Protein AF-0000000084580977 (afdb_homodimer)

Radius of gyration: 38.9 Å; Cα contacts (8 Å, |Δi|>4): 2762; chains: 2; bounding box: 95×117×101 Å

Sequence (1628 aa):
MAHKAIRLEIDEFVAHFLKAPGPSSTDTPPTLSFNPFKDIANAAEMLESTISALFVEAVNKHDLAPGLKMALSEKCADKGDSEGQKIDAAFFRPGLVPTDGRPHWRDQMVPVEFKAHDVANDPYDDRQPGTVDAYAQTRKQVRGQIIHYAEKIFEYQHRTSLIFLIVIGRRFRLSRWDRSGTLVTRAVDYVEHPQILCEALWYMGRLSDKALGLDPTAHRVLPGSAEHTRMLRASVAPDETPDLEHQEASLDALPAADAVFAYVRAMFKDSLDVNFPWYRLEVPHEGRMHSFLVGKRVFCAPGMAGRGTRGFVALDAEASPVRFVWLKDAWRTNYMFVAKEGDVLQELNRAEVPYVPTLVCHGDLPGQDTETPTWWERKNPLSTLHPTVPSLAPPALSSGSSSRTLVNLPSRSSHSAKRSAFEMEDSEGGNRRDDCPLRRHKHYRIVVKEVGMKLVNFQDGQQLLQIIADCICAHAEAVTKANIMHRDISGGNILILPKAVVDSDDPKPISLRWTGLLVDWELSKPLKGEAGEPRPRQPERTGTWHFMSAAVLNNHGKLLEISDELESFFHVTLYYAVRYLRSNCTNVGGFIEDYFDTYTVENGMYRCGWQKSSTVSGGVLRVDTDGTPLRFGSRLDKFFEKALQWFKAHYAVQTYQRAQASKATAKTPDLDPKQSQPIRRKISGWGKYQRLSETADADSDSDEHMSPSAEELLPPPSAAHVKDAAKLTTHDSMLRHLVKMIRVQEWPRDRVSGDNVPKNYVPKNPIGPPPITFAPSNKRARTEALEHGLAFASVGCAFFSEPPRTPPRRGTIVMAHKAIRLEIDEFVAHFLKAPGPSSTDTPPTLSFNPFKDIANAAEMLESTISALFVEAVNKHDLAPGLKMALSEKCADKGDSEGQKIDAAFFRPGLVPTDGRPHWRDQMVPVEFKAHDVANDPYDDRQPGTVDAYAQTRKQVRGQIIHYAEKIFEYQHRTSLIFLIVIGRRFRLSRWDRSGTLVTRAVDYVEHPQILCEALWYMGRLSDKALGLDPTAHRVLPGSAEHTRMLRASVAPDETPDLEHQEASLDALPAADAVFAYVRAMFKDSLDVNFPWYRLEVPHEGRMHSFLVGKRVFCAPGMAGRGTRGFVALDAEASPVRFVWLKDAWRTNYMFVAKEGDVLQELNRAEVPYVPTLVCHGDLPGQDTETPTWWERKNPLSTLHPTVPSLAPPALSSGSSSRTLVNLPSRSSHSAKRSAFEMEDSEGGNRRDDCPLRRHKHYRIVVKEVGMKLVNFQDGQQLLQIIADCICAHAEAVTKANIMHRDISGGNILILPKAVVDSDDPKPISLRWTGLLVDWELSKPLKGEAGEPRPRQPERTGTWHFMSAAVLNNHGKLLEISDELESFFHVTLYYAVRYLRSNCTNVGGFIEDYFDTYTVENGMYRCGWQKSSTVSGGVLRVDTDGTPLRFGSRLDKFFEKALQWFKAHYAVQTYQRAQASKATAKTPDLDPKQSQPIRRKISGWGKYQRLSETADADSDSDEHMSPSAEELLPPPSAAHVKDAAKLTTHDSMLRHLVKMIRVQEWPRDRVSGDNVPKNYVPKNPIGPPPITFAPSNKRARTEALEHGLAFASVGCAFFSEPPRTPPRRGTIV

Organism: Pycnoporus cinnabarinus (NCBI:txid5643)

InterPro domains:
  IPR008266 Tyrosine-protein kinase, active site [PS00109] (484-496)
  IPR011009 Protein kinase-like domain superfamily [SSF56112] (445-581)
  IPR040976 Fungal-type protein kinase [PF17667] (136-575)

Solvent-accessible surface area (backbone atoms only — not comparable to full-atom values): 92284 Å² total; per-residue (Å²): 115,82,75,49,63,41,82,37,52,61,67,58,47,39,58,69,65,32,47,69,91,53,86,77,62,74,68,68,71,80,80,76,92,67,65,78,44,60,89,45,68,63,23,84,81,41,54,46,68,55,49,52,51,53,50,46,48,35,37,53,73,65,55,36,23,46,68,41,35,60,40,61,4,59,83,34,42,32,74,86,46,87,70,53,61,49,53,40,30,28,29,13,47,71,93,59,58,64,86,81,37,34,53,47,56,67,54,50,58,30,48,30,44,69,38,33,50,54,75,67,48,34,35,55,36,86,80,52,85,90,49,36,70,34,80,52,68,60,9,26,28,43,40,30,50,53,49,49,52,53,31,46,36,52,69,50,34,67,57,63,31,38,45,36,41,39,35,30,42,49,25,34,32,47,29,39,36,34,42,36,21,30,39,32,32,55,78,40,49,37,57,86,41,39,65,61,50,43,44,49,34,35,36,49,20,64,48,51,61,56,67,46,14,40,33,84,55,51,39,77,46,49,89,84,36,71,68,38,50,48,52,58,52,64,43,47,74,49,86,92,58,64,54,38,79,68,67,70,42,81,36,94,65,81,74,60,94,73,62,45,43,43,67,58,40,49,52,39,39,63,19,62,41,86,73,42,60,32,31,38,37,58,35,36,36,96,93,39,78,41,53,31,38,32,42,38,64,65,41,69,50,80,60,53,34,47,40,54,40,30,32,27,57,22,38,40,67,82,47,83,70,83,40,68,28,26,34,39,39,29,28,41,76,61,55,89,90,59,66,53,40,54,61,50,33,45,51,38,51,76,58,62,36,56,38,47,61,46,68,72,45,31,33,65,46,85,91,42,58,50,56,49,47,58,52,48,47,66,76,54,64,80,76,78,76,75,72,80,77,71,86,76,72,86,75,81,81,74,85,81,78,82,76,79,79,80,77,76,82,74,84,80,76,77,80,69,78,75,75,76,78,76,71,75,71,76,58,82,84,67,82,78,60,71,72,56,90,47,59,51,32,31,34,30,35,39,31,27,49,61,74,64,39,50,50,86,70,52,56,30,55,58,55,46,53,50,24,51,47,35,29,50,48,20,49,44,38,27,37,73,67,63,40,34,40,52,73,47,55,38,62,90,30,34,26,36,35,66,39,78,41,76,36,89,90,42,96,65,32,31,30,35,35,73,34,20,29,40,49,77,53,55,69,37,44,65,59,86,64,92,78,74,80,84,60,84,78,65,92,61,88,77,54,47,74,58,16,52,24,54,66,46,38,61,30,79,83,55,78,86,46,60,47,40,53,52,43,8,50,51,39,37,53,49,51,52,44,60,36,28,32,57,53,77,56,83,55,36,52,47,38,50,40,46,43,38,54,40,59,39,63,56,96,91,36,72,26,38,14,49,47,42,30,48,23,38,52,65,35,50,60,54,54,53,67,75,63,47,68,58,45,48,60,40,61,64,44,58,52,52,48,52,53,21,49,28,37,17,21,34,43,46,46,49,42,39,52,51,54,54,53,49,58,73,64,52,71,70,71,78,67,77,81,71,77,83,74,70,74,78,64,75,90,76,78,50,66,79,60,58,60,50,58,71,65,61,59,68,65,70,71,72,79,62,76,77,64,63,59,83,68,69,64,71,73,76,66,52,72,67,28,55,55,36,26,56,43,38,69,50,59,59,53,59,53,48,52,48,51,60,54,46,64,51,66,82,64,63,77,34,48,50,81,52,71,55,42,59,84,72,48,61,70,90,58,78,75,52,78,69,64,78,78,56,39,85,76,73,82,74,81,83,70,78,85,76,82,84,84,70,62,81,76,70,81,64,62,50,80,75,66,73,68,80,72,73,75,76,54,76,75,83,76,131,114,84,75,48,65,43,81,38,54,61,67,57,47,38,59,69,66,31,47,71,93,52,86,79,61,73,69,67,71,80,80,76,91,66,65,75,42,61,89,44,68,65,23,86,80,39,54,46,69,54,50,49,51,53,50,46,48,35,37,55,73,64,53,36,22,47,71,41,35,63,39,60,4,59,83,34,43,32,74,85,46,80,60,54,62,49,52,40,29,30,28,13,47,70,94,60,57,65,86,80,37,34,53,47,57,70,54,50,56,29,49,30,45,69,38,30,50,54,74,68,48,35,35,54,35,86,80,51,85,90,47,37,71,35,80,52,68,61,9,26,32,43,39,24,50,52,49,48,52,54,32,47,35,53,69,51,35,66,56,64,32,39,47,37,41,39,34,30,41,49,25,34,31,49,30,41,36,33,42,35,19,31,39,31,32,56,78,40,48,37,57,85,42,38,63,62,53,43,43,49,32,35,37,50,19,65,48,50,63,56,67,45,13,40,32,84,54,51,39,77,46,50,88,85,36,71,67,37,50,49,53,58,53,63,45,46,74,48,87,90,58,66,55,37,80,68,67,68,41,79,36,94,64,82,75,60,93,74,63,45,44,43,67,57,41,49,53,40,39,64,17,63,40,85,76,43,58,31,30,38,37,58,34,34,35,95,92,38,80,41,50,29,38,34,43,38,65,61,38,70,51,79,60,51,34,47,40,54,39,30,31,27,58,22,39,40,67,81,48,83,68,82,39,69,27,25,35,40,40,29,29,40,76,59,54,89,91,60,64,52,39,56,60,51,33,46,51,38,52,74,56,62,37,56,39,47,62,46,68,70,46,30,32,64,46,84,93,43,57,49,56,48,47,61,52,50,47,67,76,54,64,80,76,78,75,74,73,79,76,71,86,75,69,86,74,75,81,71,83,72,81,82,73,78,78,78,76,77,80,78,79,78,81,73,82,73,77,77,74,77,78,76,71,74,72,77,61,82,84,66,82,80,63,74,68,54,91,48,58,52,32,30,34,31,34,38,30,26,50,62,75,62,40,53,49,85,70,51,57,30,55,58,55,46,52,49,24,50,47,35,29,50,48,22,49,43,38,28,37,72,65,63,38,34,40,52,73,46,56,38,60,88,29,34,25,34,34,66,41,80,41,75,36,88,90,41,95,65,32,30,28,34,37,72,33,20,29,39,50,76,53,54,69,38,43,65,59,85,64,93,78,72,79,84,61,85,79,65,92,61,87,77,54,46,74,59,16,53,24,54,67,45,38,60,32,79,82,57,78,85,48,60,46,40,54,52,43,9,50,51,40,38,50,48,52,52,43,60,36,28,29,55,53,76,57,83,54,35,52,47,39,51,40,45,44,38,56,40,59,39,62,54,95,90,38,71,26,38,13,47,48,42,30,49,24,39,52,64,34,50,60,54,54,52,68,74,62,48,68,58,44,48,61,41,61,64,44,57,53,51,48,52,52,21,48,28,39,17,19,34,43,47,47,50,42,40,51,50,55,53,52,48,58,73,64,51,70,71,71,79,68,78,80,69,76,84,75,69,73,79,64,75,89,75,78,48,68,79,59,58,61,50,57,70,66,59,59,69,66,69,71,72,79,63,75,74,66,61,59,82,67,70,66,71,73,75,66,51,71,66,28,54,57,36,26,56,43,38,69,50,60,60,55,58,52,49,52,48,52,60,54,47,62,51,67,81,63,64,76,34,49,49,81,51,73,53,42,58,79,62,47,63,75,90,58,81,77,52,78,71,64,78,78,56,25,83,76,68,82,61,80,84,67,81,77,79,78,85,87,68,61,82,76,70,84,55,76,44,78,67,78,67,74,78,72,73,74,76,55,75,80,83,75,132

Structure (mmCIF, N/CA/C/O backbone):
data_AF-0000000084580977-model_v1
#
loop_
_entity.id
_entity.type
_entity.pdbx_description
1 polymer 'Fungal-type protein kinase domain-containing protein'
#
loop_
_atom_site.group_PDB
_atom_site.id
_atom_site.type_symbol
_atom_site.label_atom_id
_atom_site.label_alt_id
_atom_site.label_comp_id
_atom_site.label_asym_id
_atom_site.label_entity_id
_atom_site.label_seq_id
_atom_site.pdbx_PDB_ins_code
_atom_site.Cartn_x
_atom_site.Cartn_y
_atom_site.Cartn_z
_atom_site.occupancy
_atom_site.B_iso_or_equiv
_atom_site.auth_seq_id
_atom_site.auth_comp_id
_atom_site.auth_asym_id
_atom_site.auth_atom_id
_atom_site.pdbx_PDB_model_num
ATOM 1 N N . MET A 1 1 ? -3.449 -11.32 -15.469 1 40.97 1 MET A N 1
ATOM 2 C CA . MET A 1 1 ? -4.027 -10.492 -16.531 1 40.97 1 MET A CA 1
ATOM 3 C C . MET A 1 1 ? -5.48 -10.148 -16.219 1 40.97 1 MET A C 1
ATOM 5 O O . MET A 1 1 ? -6.215 -10.977 -15.664 1 40.97 1 MET A O 1
ATOM 9 N N . ALA A 1 2 ? -5.762 -8.938 -16.359 1 54.66 2 ALA A N 1
ATOM 10 C CA . ALA A 1 2 ? -7.137 -8.5 -16.141 1 54.66 2 ALA A CA 1
ATOM 11 C C . ALA A 1 2 ? -8.086 -9.141 -17.141 1 54.66 2 ALA A C 1
ATOM 13 O O . ALA A 1 2 ? -7.77 -9.242 -18.328 1 54.66 2 ALA A O 1
ATOM 14 N N . HIS A 1 3 ? -9 -9.891 -16.672 1 72.69 3 HIS A N 1
ATOM 15 C CA . HIS A 1 3 ? -10.031 -10.508 -17.484 1 72.69 3 HIS A CA 1
ATOM 16 C C . HIS A 1 3 ? -10.867 -9.461 -18.203 1 72.69 3 HIS A C 1
ATOM 18 O O . HIS A 1 3 ? -11.273 -8.461 -17.609 1 72.69 3 HIS A O 1
ATOM 24 N N . LYS A 1 4 ? -10.82 -9.539 -19.594 1 80.12 4 LYS A N 1
ATOM 25 C CA . LYS A 1 4 ? -11.562 -8.586 -20.406 1 80.12 4 LYS A CA 1
ATOM 26 C C . LYS A 1 4 ? -12.758 -9.25 -21.078 1 80.12 4 LYS A C 1
ATOM 28 O O . LYS A 1 4 ? -12.664 -10.383 -21.562 1 80.12 4 LYS A O 1
ATOM 33 N N . ALA A 1 5 ? -13.875 -8.484 -21.062 1 89.56 5 ALA A N 1
ATOM 34 C CA . ALA A 1 5 ? -15.102 -8.992 -21.672 1 89.56 5 ALA A CA 1
ATOM 35 C C . ALA A 1 5 ? -15.43 -8.25 -22.969 1 89.56 5 ALA A C 1
ATOM 37 O O . ALA A 1 5 ? -15.18 -7.047 -23.078 1 89.56 5 ALA A O 1
ATOM 38 N N . ILE A 1 6 ? -15.906 -9.031 -23.938 1 91 6 ILE A N 1
ATOM 39 C CA . ILE A 1 6 ? -16.375 -8.492 -25.219 1 91 6 ILE A CA 1
ATOM 40 C C . ILE A 1 6 ? -17.875 -8.711 -25.344 1 91 6 ILE A C 1
ATOM 42 O O . ILE A 1 6 ? -18.375 -9.797 -25.062 1 91 6 ILE A O 1
ATOM 46 N N . ARG A 1 7 ? -18.547 -7.711 -25.828 1 92.5 7 ARG A N 1
ATOM 47 C CA . ARG A 1 7 ? -20 -7.77 -25.938 1 92.5 7 ARG A CA 1
ATOM 48 C C . ARG A 1 7 ? -20.438 -8.438 -27.234 1 92.5 7 ARG A C 1
ATOM 50 O O . ARG A 1 7 ? -19.875 -8.164 -28.297 1 92.5 7 ARG A O 1
ATOM 57 N N . LEU A 1 8 ? -21.422 -9.336 -27.078 1 92.62 8 LEU A N 1
ATOM 58 C CA . LEU A 1 8 ? -22.094 -9.93 -28.219 1 92.62 8 LEU A CA 1
ATOM 59 C C . LEU A 1 8 ? -23.609 -9.734 -28.109 1 92.62 8 LEU A C 1
ATOM 61 O O . LEU A 1 8 ? -24.156 -9.641 -27 1 92.62 8 LEU A O 1
ATOM 65 N N . GLU A 1 9 ? -24.188 -9.609 -29.297 1 91.5 9 GLU A N 1
ATOM 66 C CA . GLU A 1 9 ? -25.641 -9.68 -29.312 1 91.5 9 GLU A CA 1
ATOM 67 C C . GLU A 1 9 ? -26.125 -11.109 -29.094 1 91.5 9 GLU A C 1
ATOM 69 O O . GLU A 1 9 ? -25.453 -12.062 -29.484 1 91.5 9 GLU A O 1
ATOM 74 N N . ILE A 1 10 ? -27.281 -11.227 -28.531 1 93.75 10 ILE A N 1
ATOM 75 C CA . ILE A 1 10 ? -27.812 -12.539 -28.172 1 93.75 10 ILE A CA 1
ATOM 76 C C . ILE A 1 10 ? -27.969 -13.398 -29.422 1 93.75 10 ILE A C 1
ATOM 78 O O . ILE A 1 10 ? -27.703 -14.602 -29.391 1 93.75 10 ILE A O 1
ATOM 82 N N . ASP A 1 11 ? -28.344 -12.789 -30.531 1 91.62 11 ASP A N 1
ATOM 83 C CA . ASP A 1 11 ? -28.547 -13.547 -31.766 1 91.62 11 ASP A CA 1
ATOM 84 C C . ASP A 1 11 ? -27.203 -14.055 -32.312 1 91.62 11 ASP A C 1
ATOM 86 O O . ASP A 1 11 ? -27.125 -15.172 -32.812 1 91.62 11 ASP A O 1
ATOM 90 N N . GLU A 1 12 ? -26.25 -13.234 -32.188 1 92.56 12 GLU A N 1
ATOM 91 C CA . GLU A 1 12 ? -24.906 -13.633 -32.594 1 92.56 12 GLU A CA 1
ATOM 92 C C . GLU A 1 12 ? -24.375 -14.781 -31.75 1 92.56 12 GLU A C 1
ATOM 94 O O . GLU A 1 12 ? -23.797 -15.734 -32.281 1 92.56 12 GLU A O 1
ATOM 99 N N . PHE A 1 13 ? -24.625 -14.68 -30.516 1 95.69 13 PHE A N 1
ATOM 100 C CA . PHE A 1 13 ? -24.172 -15.703 -29.578 1 95.69 13 PHE A CA 1
ATOM 101 C C . PHE A 1 13 ? -24.844 -17.047 -29.891 1 95.69 13 PHE A C 1
ATOM 103 O O . PHE A 1 13 ? -24.156 -18.062 -29.984 1 95.69 13 PHE A O 1
ATOM 110 N N . VAL A 1 14 ? -26.141 -17 -30.078 1 94.31 14 VAL A N 1
ATOM 111 C CA . VAL A 1 14 ? -26.906 -18.219 -30.344 1 94.31 14 VAL A CA 1
ATOM 112 C C . VAL A 1 14 ? -26.5 -18.812 -31.703 1 94.31 14 VAL A C 1
ATOM 114 O O . VAL A 1 14 ? -26.25 -20.016 -31.812 1 94.31 14 VAL A O 1
ATOM 117 N N . ALA A 1 15 ? -26.281 -18 -32.656 1 92 15 ALA A N 1
ATOM 118 C CA . ALA A 1 15 ? -25.969 -18.453 -34.031 1 92 15 ALA A CA 1
ATOM 119 C C . ALA A 1 15 ? -24.594 -19.109 -34.094 1 92 15 ALA A C 1
ATOM 121 O O . ALA A 1 15 ? -24.391 -20.094 -34.781 1 92 15 ALA A O 1
ATOM 122 N N . HIS A 1 16 ? -23.719 -18.656 -33.281 1 92.94 16 HIS A N 1
ATOM 123 C CA . HIS A 1 16 ? -22.328 -19.094 -33.469 1 92.94 16 HIS A CA 1
ATOM 124 C C . HIS A 1 16 ? -21.953 -20.156 -32.438 1 92.94 16 HIS A C 1
ATOM 126 O O . HIS A 1 16 ? -21.141 -21.047 -32.719 1 92.94 16 HIS A O 1
ATOM 132 N N . PHE A 1 17 ? -22.531 -20.125 -31.297 1 94.81 17 PHE A N 1
ATOM 133 C CA . PHE A 1 17 ? -22.031 -21 -30.234 1 94.81 17 PHE A CA 1
ATOM 134 C C . PHE A 1 17 ? -23.078 -22.031 -29.828 1 94.81 17 PHE A C 1
ATOM 136 O O . PHE A 1 17 ? -22.75 -23.047 -29.219 1 94.81 17 PHE A O 1
ATOM 143 N N . LEU A 1 18 ? -24.328 -21.719 -30.141 1 94.44 18 LEU A N 1
ATOM 144 C CA . LEU A 1 18 ? -25.344 -22.656 -29.688 1 94.44 18 LEU A CA 1
ATOM 145 C C . LEU A 1 18 ? -25.938 -23.438 -30.844 1 94.44 18 LEU A C 1
ATOM 147 O O . LEU A 1 18 ? -26.266 -24.625 -30.719 1 94.44 18 LEU A O 1
ATOM 151 N N . LYS A 1 19 ? -26 -22.781 -32 1 86.81 19 LYS A N 1
ATOM 152 C CA . LYS A 1 19 ? -26.562 -23.469 -33.156 1 86.81 19 LYS A CA 1
ATOM 153 C C . LYS A 1 19 ? -25.516 -24.375 -33.844 1 86.81 19 LYS A C 1
ATOM 155 O O . LYS A 1 19 ? -24.422 -23.922 -34.156 1 86.81 19 LYS A O 1
ATOM 160 N N . ALA A 1 20 ? -25.469 -25.672 -33.625 1 67.31 20 ALA A N 1
ATOM 161 C CA . ALA A 1 20 ? -24.547 -26.625 -34.188 1 67.31 20 ALA A CA 1
ATOM 162 C C . ALA A 1 20 ? -24.625 -26.609 -35.719 1 67.31 20 ALA A C 1
ATOM 164 O O . ALA A 1 20 ? -25.703 -26.453 -36.281 1 67.31 20 ALA A O 1
ATOM 165 N N . PRO A 1 21 ? -23.438 -26.422 -36.531 1 56.69 21 PRO A N 1
ATOM 166 C CA . PRO A 1 21 ? -23.484 -26.375 -38 1 56.69 21 PRO A CA 1
ATOM 167 C C . PRO A 1 21 ? -24.031 -27.656 -38.594 1 56.69 21 PRO A C 1
ATOM 169 O O . PRO A 1 21 ? -24.281 -27.719 -39.812 1 56.69 21 PRO A O 1
ATOM 172 N N . GLY A 1 22 ? -24.672 -28.672 -38 1 50.97 22 GLY A N 1
ATOM 173 C CA . GLY A 1 22 ? -24.906 -29.953 -38.656 1 50.97 22 GLY A CA 1
ATOM 174 C C . GLY A 1 22 ? -26.234 -30 -39.406 1 50.97 22 GLY A C 1
ATOM 175 O O . GLY A 1 22 ? -27.047 -29.078 -39.281 1 50.97 22 GLY A O 1
ATOM 176 N N . PRO A 1 23 ? -26.344 -31.062 -40.219 1 46.5 23 PRO A N 1
ATOM 177 C CA . PRO A 1 23 ? -27.453 -31.281 -41.156 1 46.5 23 PRO A CA 1
ATOM 178 C C . PRO A 1 23 ? -28.828 -31.141 -40.5 1 46.5 23 PRO A C 1
ATOM 180 O O . PRO A 1 23 ? -29.828 -30.953 -41.219 1 46.5 23 PRO A O 1
ATOM 183 N N . SER A 1 24 ? -29 -31.766 -39.344 1 44.66 24 SER A N 1
ATOM 184 C CA . SER A 1 24 ? -30.375 -31.828 -38.844 1 44.66 24 SER A CA 1
ATOM 185 C C . SER A 1 24 ? -30.844 -30.469 -38.375 1 44.66 24 SER A C 1
ATOM 187 O O . SER A 1 24 ? -31.234 -30.312 -37.219 1 44.66 24 SER A O 1
ATOM 189 N N . SER A 1 25 ? -30.297 -29.484 -38.719 1 48.97 25 SER A N 1
ATOM 190 C CA . SER A 1 25 ? -30.625 -28.062 -38.531 1 48.97 25 SER A CA 1
ATOM 191 C C . SER A 1 25 ? -32.125 -27.828 -38.75 1 48.97 25 SER A C 1
ATOM 193 O O . SER A 1 25 ? -32.562 -26.688 -38.75 1 48.97 25 SER A O 1
ATOM 195 N N . THR A 1 26 ? -32.688 -28.828 -39.156 1 52.69 26 THR A N 1
ATOM 196 C CA . THR A 1 26 ? -34.094 -28.594 -39.531 1 52.69 26 THR A CA 1
ATOM 197 C C . THR A 1 26 ? -34.969 -28.438 -38.281 1 52.69 26 THR A C 1
ATOM 199 O O . THR A 1 26 ? -36.125 -28.109 -38.406 1 52.69 26 THR A O 1
ATOM 202 N N . ASP A 1 27 ? -34.312 -28.797 -37.156 1 65.31 27 ASP A N 1
ATOM 203 C CA . ASP A 1 27 ? -35.25 -28.734 -36 1 65.31 27 ASP A CA 1
ATOM 204 C C . ASP A 1 27 ? -35.344 -27.328 -35.469 1 65.31 27 ASP A C 1
ATOM 206 O O . ASP A 1 27 ? -34.312 -26.688 -35.188 1 65.31 27 ASP A O 1
ATOM 210 N N . THR A 1 28 ? -36.375 -26.75 -35.688 1 77.12 28 THR A N 1
ATOM 211 C CA . THR A 1 28 ? -36.688 -25.438 -35.156 1 77.12 28 THR A CA 1
ATOM 212 C C . THR A 1 28 ? -37.25 -25.531 -33.719 1 77.12 28 THR A C 1
ATOM 214 O O . THR A 1 28 ? -38 -26.453 -33.406 1 77.12 28 THR A O 1
ATOM 217 N N . PRO A 1 29 ? -36.688 -24.656 -32.812 1 84.31 29 PRO A N 1
ATOM 218 C CA . PRO A 1 29 ? -37.25 -24.625 -31.453 1 84.31 29 PRO A CA 1
ATOM 219 C C . PRO A 1 29 ? -38.75 -24.469 -31.422 1 84.31 29 PRO A C 1
ATOM 221 O O . PRO A 1 29 ? -39.344 -23.844 -32.312 1 84.31 29 PRO A O 1
ATOM 224 N N . PRO A 1 30 ? -39.281 -25.109 -30.484 1 81.5 30 PRO A N 1
ATOM 225 C CA . PRO A 1 30 ? -40.75 -25 -30.391 1 81.5 30 PRO A CA 1
ATOM 226 C C . PRO A 1 30 ? -41.188 -23.578 -30.047 1 81.5 30 PRO A C 1
ATOM 228 O O . PRO A 1 30 ? -40.469 -22.844 -29.375 1 81.5 30 PRO A O 1
ATOM 231 N N . THR A 1 31 ? -42.312 -23.172 -30.688 1 83.12 31 THR A N 1
ATOM 232 C CA . THR A 1 31 ? -42.906 -21.891 -30.328 1 83.12 31 THR A CA 1
ATOM 233 C C . THR A 1 31 ? -43.656 -22.016 -29 1 83.12 31 THR A C 1
ATOM 235 O O . THR A 1 31 ? -44.375 -23 -28.766 1 83.12 31 THR A O 1
ATOM 238 N N . LEU A 1 32 ? -43.406 -21.062 -28.125 1 84.56 32 LEU A N 1
ATOM 239 C CA . LEU A 1 32 ? -44 -21.125 -26.781 1 84.56 32 LEU A CA 1
ATOM 240 C C . LEU A 1 32 ? -45.469 -20.781 -26.828 1 84.56 32 LEU A C 1
ATOM 242 O O . LEU A 1 32 ? -45.875 -19.828 -27.484 1 84.56 32 LEU A O 1
ATOM 246 N N . SER A 1 33 ? -46.312 -21.562 -26.297 1 85.69 33 SER A N 1
ATOM 247 C CA . SER A 1 33 ? -47.75 -21.281 -26.172 1 85.69 33 SER A CA 1
ATOM 248 C C . SER A 1 33 ? -48.062 -20.5 -24.891 1 85.69 33 SER A C 1
ATOM 250 O O . SER A 1 33 ? -49.125 -19.922 -24.75 1 85.69 33 SER A O 1
ATOM 252 N N . PHE A 1 34 ? -47.094 -20.516 -23.906 1 89.62 34 PHE A N 1
ATOM 253 C CA . PHE A 1 34 ? -47.219 -19.781 -22.656 1 89.62 34 PHE A CA 1
ATOM 254 C C . PHE A 1 34 ? -45.844 -19.312 -22.172 1 89.62 34 PHE A C 1
ATOM 256 O O . PHE A 1 34 ? -44.812 -19.688 -22.734 1 89.62 34 PHE A O 1
ATOM 263 N N . ASN A 1 35 ? -45.938 -18.453 -21.203 1 93.5 35 ASN A N 1
ATOM 264 C CA . ASN A 1 35 ? -44.719 -17.984 -20.594 1 93.5 35 ASN A CA 1
ATOM 265 C C . ASN A 1 35 ? -44.281 -18.859 -19.406 1 93.5 35 ASN A C 1
ATOM 267 O O . ASN A 1 35 ? -44.906 -18.781 -18.328 1 93.5 35 ASN A O 1
ATOM 271 N N . PRO A 1 36 ? -43.25 -19.625 -19.531 1 94.44 36 PRO A N 1
ATOM 272 C CA . PRO A 1 36 ? -42.844 -20.516 -18.453 1 94.44 36 PRO A CA 1
ATOM 273 C C . PRO A 1 36 ? -42.312 -19.766 -17.219 1 94.44 36 PRO A C 1
ATOM 275 O O . PRO A 1 36 ? -42.219 -20.328 -16.141 1 94.44 36 PRO A O 1
ATOM 278 N N . PHE A 1 37 ? -42.031 -18.469 -17.375 1 95.25 37 PHE A N 1
ATOM 279 C CA . PHE A 1 37 ? -41.406 -17.719 -16.297 1 95.25 37 PHE A CA 1
ATOM 280 C C . PHE A 1 37 ? -42.344 -16.672 -15.727 1 95.25 37 PHE A C 1
ATOM 282 O O . PHE A 1 37 ? -41.906 -15.688 -15.133 1 95.25 37 PHE A O 1
ATOM 289 N N . LYS A 1 38 ? -43.562 -16.828 -15.906 1 93.38 38 LYS A N 1
ATOM 290 C CA . LYS A 1 38 ? -44.562 -15.867 -15.469 1 93.38 38 LYS A CA 1
ATOM 291 C C . LYS A 1 38 ? -44.469 -15.641 -13.961 1 93.38 38 LYS A C 1
ATOM 293 O O . LYS A 1 38 ? -44.75 -14.531 -13.477 1 93.38 38 LYS A O 1
ATOM 298 N N . ASP A 1 39 ? -44.094 -16.641 -13.203 1 91.38 39 ASP A N 1
ATOM 299 C CA . ASP A 1 39 ? -44.062 -16.562 -11.75 1 91.38 39 ASP A CA 1
ATOM 300 C C . ASP A 1 39 ? -42.906 -15.719 -11.258 1 91.38 39 ASP A C 1
ATOM 302 O O . ASP A 1 39 ? -42.844 -15.367 -10.078 1 91.38 39 ASP A O 1
ATOM 306 N N . ILE A 1 40 ? -42 -15.359 -12.141 1 92.44 40 ILE A N 1
ATOM 307 C CA . ILE A 1 40 ? -40.812 -14.57 -11.773 1 92.44 40 ILE A CA 1
ATOM 308 C C . ILE A 1 40 ? -41.062 -13.109 -12.172 1 92.44 40 ILE A C 1
ATOM 310 O O . ILE A 1 40 ? -40.125 -12.297 -12.109 1 92.44 40 ILE A O 1
ATOM 314 N N . ALA A 1 41 ? -42.188 -12.711 -12.531 1 90.19 41 ALA A N 1
ATOM 315 C CA . ALA A 1 41 ? -42.531 -11.375 -13.031 1 90.19 41 ALA A CA 1
ATOM 316 C C . ALA A 1 41 ? -42.219 -10.312 -11.969 1 90.19 41 ALA A C 1
ATOM 318 O O . ALA A 1 41 ? -41.781 -9.211 -12.297 1 90.19 41 ALA A O 1
ATOM 319 N N . ASN A 1 42 ? -42.406 -10.656 -10.75 1 85.56 42 ASN A N 1
ATOM 320 C CA . ASN A 1 42 ? -42.156 -9.719 -9.664 1 85.56 42 ASN A CA 1
ATOM 321 C C . ASN A 1 42 ? -40.812 -10.008 -8.984 1 85.56 42 ASN A C 1
ATOM 323 O O . ASN A 1 42 ? -40.719 -10.07 -7.758 1 85.56 42 ASN A O 1
ATOM 327 N N . ALA A 1 43 ? -39.812 -10.188 -9.727 1 85.56 43 ALA A N 1
ATOM 328 C CA . ALA A 1 43 ? -38.5 -10.586 -9.25 1 85.56 43 ALA A CA 1
ATOM 329 C C . ALA A 1 43 ? -37.906 -9.523 -8.32 1 85.56 43 ALA A C 1
ATOM 331 O O . ALA A 1 43 ? -37.156 -9.844 -7.402 1 85.56 43 ALA A O 1
ATOM 332 N N . ALA A 1 44 ? -38.156 -8.258 -8.57 1 77.69 44 ALA A N 1
ATOM 333 C CA . ALA A 1 44 ? -37.594 -7.145 -7.797 1 77.69 44 ALA A CA 1
ATOM 334 C C . ALA A 1 44 ? -37.906 -7.297 -6.312 1 77.69 44 ALA A C 1
ATOM 336 O O . ALA A 1 44 ? -37.188 -6.805 -5.457 1 77.69 44 ALA A O 1
ATOM 337 N N . GLU A 1 45 ? -38.938 -7.98 -6.031 1 72.31 45 GLU A N 1
ATOM 338 C CA . GLU A 1 45 ? -39.406 -8.133 -4.652 1 72.31 45 GLU A CA 1
ATOM 339 C C . GLU A 1 45 ? -39.094 -9.523 -4.117 1 72.31 45 GLU A C 1
ATOM 341 O O . GLU A 1 45 ? -39.469 -9.867 -2.998 1 72.31 45 GLU A O 1
ATOM 346 N N . MET A 1 46 ? -38.438 -10.25 -4.902 1 78.75 46 MET A N 1
ATOM 347 C CA . MET A 1 46 ? -38.188 -11.641 -4.523 1 78.75 46 MET A CA 1
ATOM 348 C C . MET A 1 46 ? -36.75 -11.805 -4.008 1 78.75 46 MET A C 1
ATOM 350 O O . MET A 1 46 ? -35.875 -11.031 -4.371 1 78.75 46 MET A O 1
ATOM 354 N N . LEU A 1 47 ? -36.594 -12.805 -3.102 1 77.38 47 LEU A N 1
ATOM 355 C CA . LEU A 1 47 ? -35.281 -13.227 -2.701 1 77.38 47 LEU A CA 1
ATOM 356 C C . LEU A 1 47 ? -34.562 -13.969 -3.834 1 77.38 47 LEU A C 1
ATOM 358 O O . LEU A 1 47 ? -35.219 -14.586 -4.676 1 77.38 47 LEU A O 1
ATOM 362 N N . GLU A 1 48 ? -33.281 -13.883 -3.855 1 86.06 48 GLU A N 1
ATOM 363 C CA . GLU A 1 48 ? -32.469 -14.594 -4.844 1 86.06 48 GLU A CA 1
ATOM 364 C C . GLU A 1 48 ? -32.812 -16.078 -4.855 1 86.06 48 GLU A C 1
ATOM 366 O O . GLU A 1 48 ? -32.938 -16.688 -5.922 1 86.06 48 GLU A O 1
ATOM 371 N N . SER A 1 49 ? -33.062 -16.656 -3.676 1 86.06 49 SER A N 1
ATOM 372 C CA . SER A 1 49 ? -33.344 -18.078 -3.559 1 86.06 49 SER A CA 1
ATOM 373 C C . SER A 1 49 ? -34.688 -18.438 -4.148 1 86.06 49 SER A C 1
ATOM 375 O O . SER A 1 49 ? -34.875 -19.531 -4.684 1 86.06 49 SER A O 1
ATOM 377 N N . THR A 1 50 ? -35.562 -17.5 -4.086 1 87.62 50 THR A N 1
ATOM 378 C CA . THR A 1 50 ? -36.906 -17.719 -4.668 1 87.62 50 THR A CA 1
ATOM 379 C C . THR A 1 50 ? -36.812 -17.688 -6.191 1 87.62 50 THR A C 1
ATOM 381 O O . THR A 1 50 ? -37.438 -18.516 -6.867 1 87.62 50 THR A O 1
ATOM 384 N N . ILE A 1 51 ? -36.094 -16.828 -6.691 1 90.25 51 ILE A N 1
ATOM 385 C CA . ILE A 1 51 ? -35.938 -16.688 -8.133 1 90.25 51 ILE A CA 1
ATOM 386 C C . ILE A 1 51 ? -35.281 -17.938 -8.703 1 90.25 51 ILE A C 1
ATOM 388 O O . ILE A 1 51 ? -35.75 -18.516 -9.695 1 90.25 51 ILE A O 1
ATOM 392 N N . SER A 1 52 ? -34.188 -18.391 -8.086 1 94.31 52 SER A N 1
ATOM 393 C CA . SER A 1 52 ? -33.469 -19.547 -8.578 1 94.31 52 SER A CA 1
ATOM 394 C C . SER A 1 52 ? -34.344 -20.797 -8.523 1 94.31 52 SER A C 1
ATOM 396 O O . SER A 1 52 ? -34.344 -21.609 -9.461 1 94.31 52 SER A O 1
ATOM 398 N N . ALA A 1 53 ? -35.125 -20.922 -7.492 1 92.38 53 ALA A N 1
ATOM 399 C CA . ALA A 1 53 ? -36 -22.078 -7.355 1 92.38 53 ALA A CA 1
ATOM 400 C C . ALA A 1 53 ? -37.094 -22.094 -8.438 1 92.38 53 ALA A C 1
ATOM 402 O O . ALA A 1 53 ? -37.312 -23.125 -9.07 1 92.38 53 ALA A O 1
ATOM 403 N N . LEU A 1 54 ? -37.719 -20.984 -8.656 1 94.31 54 LEU A N 1
ATOM 404 C CA . LEU A 1 54 ? -38.75 -20.875 -9.656 1 94.31 54 LEU A CA 1
ATOM 405 C C . LEU A 1 54 ? -38.188 -21.094 -11.062 1 94.31 54 LEU A C 1
ATOM 407 O O . LEU A 1 54 ? -38.812 -21.75 -11.898 1 94.31 54 LEU A O 1
ATOM 411 N N . PHE A 1 55 ? -37.062 -20.562 -11.281 1 96.31 55 PHE A N 1
ATOM 412 C CA . PHE A 1 55 ? -36.406 -20.688 -12.578 1 96.31 55 PHE A CA 1
ATOM 413 C C . PHE A 1 55 ? -36.062 -22.141 -12.875 1 96.31 55 PHE A C 1
ATOM 415 O O . PHE A 1 55 ? -36.375 -22.656 -13.953 1 96.31 55 PHE A O 1
ATOM 422 N N . VAL A 1 56 ? -35.375 -22.875 -11.969 1 96.25 56 VAL A N 1
ATOM 423 C CA . VAL A 1 56 ? -34.969 -24.266 -12.133 1 96.25 56 VAL A CA 1
ATOM 424 C C . VAL A 1 56 ? -36.188 -25.141 -12.328 1 96.25 56 VAL A C 1
ATOM 426 O O . VAL A 1 56 ? -36.188 -26.047 -13.172 1 96.25 56 VAL A O 1
ATOM 429 N N . GLU A 1 57 ? -37.188 -24.812 -11.586 1 95.44 57 GLU A N 1
ATOM 430 C CA . GLU A 1 57 ? -38.438 -25.578 -11.719 1 95.44 57 GLU A CA 1
ATOM 431 C C . GLU A 1 57 ? -39.031 -25.391 -13.109 1 95.44 57 GLU A C 1
ATOM 433 O O . GLU A 1 57 ? -39.469 -26.359 -13.734 1 95.44 57 GLU A O 1
ATOM 438 N N . ALA A 1 58 ? -39.062 -24.219 -13.539 1 96.38 58 ALA A N 1
ATOM 439 C CA . ALA A 1 58 ? -39.625 -23.938 -14.852 1 96.38 58 ALA A CA 1
ATOM 440 C C . ALA A 1 58 ? -38.844 -24.656 -15.953 1 96.38 58 ALA A C 1
ATOM 442 O O . ALA A 1 58 ? -39.438 -25.281 -16.828 1 96.38 58 ALA A O 1
ATOM 443 N N . VAL A 1 59 ? -37.531 -24.641 -15.93 1 96.94 59 VAL A N 1
ATOM 444 C CA . VAL A 1 59 ? -36.688 -25.234 -16.953 1 96.94 59 VAL A CA 1
ATOM 445 C C . VAL A 1 59 ? -36.875 -26.75 -16.969 1 96.94 59 VAL A C 1
ATOM 447 O O . VAL A 1 59 ? -37.031 -27.344 -18.031 1 96.94 59 VAL A O 1
ATOM 450 N N . ASN A 1 60 ? -36.844 -27.375 -15.797 1 96 60 ASN A N 1
ATOM 451 C CA . ASN A 1 60 ? -36.969 -28.828 -15.703 1 96 60 ASN A CA 1
ATOM 452 C C . ASN A 1 60 ? -38.375 -29.297 -16.031 1 96 60 ASN A C 1
ATOM 454 O O . ASN A 1 60 ? -38.531 -30.281 -16.766 1 96 60 ASN A O 1
ATOM 458 N N . LYS A 1 61 ? -39.344 -28.578 -15.508 1 94.75 61 LYS A N 1
ATOM 459 C CA . LYS A 1 61 ? -40.75 -28.969 -15.695 1 94.75 61 LYS A CA 1
ATOM 460 C C . LYS A 1 61 ? -41.125 -28.938 -17.172 1 94.75 61 LYS A C 1
ATOM 462 O O . LYS A 1 61 ? -41.812 -29.844 -17.656 1 94.75 61 LYS A O 1
ATOM 467 N N . HIS A 1 62 ? -40.688 -27.953 -17.828 1 94.12 62 HIS A N 1
ATOM 468 C CA . HIS A 1 62 ? -41.094 -27.781 -19.219 1 94.12 62 HIS A CA 1
ATOM 469 C C . HIS A 1 62 ? -40.031 -28.281 -20.188 1 94.12 62 HIS A C 1
ATOM 471 O O . HIS A 1 62 ? -40.125 -28.047 -21.391 1 94.12 62 HIS A O 1
ATOM 477 N N . ASP A 1 63 ? -39 -28.906 -19.672 1 94 63 ASP A N 1
ATOM 478 C CA . ASP A 1 63 ? -37.906 -29.469 -20.453 1 94 63 ASP A CA 1
ATOM 479 C C . ASP A 1 63 ? -37.406 -28.469 -21.484 1 94 63 ASP A C 1
ATOM 481 O O . ASP A 1 63 ? -37.344 -28.766 -22.688 1 94 63 ASP A O 1
ATOM 485 N N . LEU A 1 64 ? -37.062 -27.266 -20.984 1 95.31 64 LEU A N 1
ATOM 486 C CA . LEU A 1 64 ? -36.656 -26.156 -21.859 1 95.31 64 LEU A CA 1
ATOM 487 C C . LEU A 1 64 ? -35.25 -26.406 -22.422 1 95.31 64 LEU A C 1
ATOM 489 O O . LEU A 1 64 ? -34.875 -25.781 -23.422 1 95.31 64 LEU A O 1
ATOM 493 N N . ALA A 1 65 ? -34.406 -27.219 -21.859 1 96.25 65 ALA A N 1
ATOM 494 C CA . ALA A 1 65 ? -33.094 -27.609 -22.344 1 96.25 65 ALA A CA 1
ATOM 495 C C . ALA A 1 65 ? -33 -29.125 -22.531 1 96.25 65 ALA A C 1
ATOM 497 O O . ALA A 1 65 ? -32.438 -29.828 -21.688 1 96.25 65 ALA A O 1
ATOM 498 N N . PRO A 1 66 ? -33.406 -29.5 -23.719 1 93.06 66 PRO A N 1
ATOM 499 C CA . PRO A 1 66 ? -33.406 -30.953 -23.906 1 93.06 66 PRO A CA 1
ATOM 500 C C . PRO A 1 66 ? -32 -31.547 -23.812 1 93.06 66 PRO A C 1
ATOM 502 O O . PRO A 1 66 ? -31.047 -31.016 -24.406 1 93.06 66 PRO A O 1
ATOM 505 N N . GLY A 1 67 ? -31.781 -32.5 -23.094 1 94.56 67 GLY A N 1
ATOM 506 C CA . GLY A 1 67 ? -30.516 -33.156 -22.906 1 94.56 67 GLY A CA 1
ATOM 507 C C . GLY A 1 67 ? -29.766 -32.719 -21.672 1 94.56 67 GLY A C 1
ATOM 508 O O . GLY A 1 67 ? -28.719 -33.281 -21.328 1 94.56 67 GLY A O 1
ATOM 509 N N . LEU A 1 68 ? -30.266 -31.625 -21.078 1 97.5 68 LEU A N 1
ATOM 510 C CA . LEU A 1 68 ? -29.688 -31.125 -19.828 1 97.5 68 LEU A CA 1
ATOM 511 C C . LEU A 1 68 ? -30.766 -30.938 -18.766 1 97.5 68 LEU A C 1
ATOM 513 O O . LEU A 1 68 ? -31.953 -30.75 -19.094 1 97.5 68 LEU A O 1
ATOM 517 N N . LYS A 1 69 ? -30.375 -31.062 -17.578 1 97.62 69 LYS A N 1
ATOM 518 C CA . LYS A 1 69 ? -31.219 -30.766 -16.422 1 97.62 69 LYS A CA 1
ATOM 519 C C . LYS A 1 69 ? -30.516 -29.844 -15.438 1 97.62 69 LYS A C 1
ATOM 521 O O . LYS A 1 69 ? -29.281 -29.781 -15.391 1 97.62 69 LYS A O 1
ATOM 526 N N . MET A 1 70 ? -31.328 -29.125 -14.695 1 97.38 70 MET A N 1
ATOM 527 C CA . MET A 1 70 ? -30.75 -28.172 -13.758 1 97.38 70 MET A CA 1
ATOM 528 C C . MET A 1 70 ? -30.875 -28.672 -12.32 1 97.38 70 MET A C 1
ATOM 530 O O . MET A 1 70 ? -31.812 -29.391 -11.992 1 97.38 70 MET A O 1
ATOM 534 N N . ALA A 1 71 ? -29.938 -28.297 -11.516 1 96.44 71 ALA A N 1
ATOM 535 C CA . ALA A 1 71 ? -29.984 -28.547 -10.078 1 96.44 71 ALA A CA 1
ATOM 536 C C . ALA A 1 71 ? -29.469 -27.344 -9.297 1 96.44 71 ALA A C 1
ATOM 538 O O . ALA A 1 71 ? -28.547 -26.656 -9.734 1 96.44 71 ALA A O 1
ATOM 539 N N . LEU A 1 72 ? -30.094 -27.094 -8.141 1 94.06 72 LEU A N 1
ATOM 540 C CA . LEU A 1 72 ? -29.672 -26.031 -7.238 1 94.06 72 LEU A CA 1
ATOM 541 C C . LEU A 1 72 ? -28.516 -26.484 -6.355 1 94.06 72 LEU A C 1
ATOM 543 O O . LEU A 1 72 ? -28.406 -27.672 -6.023 1 94.06 72 LEU A O 1
ATOM 547 N N . SER A 1 73 ? -27.625 -25.578 -6.012 1 90.31 73 SER A N 1
ATOM 548 C CA . SER A 1 73 ? -26.484 -25.922 -5.164 1 90.31 73 SER A CA 1
ATOM 549 C C . SER A 1 73 ? -26.031 -24.734 -4.324 1 90.31 73 SER A C 1
ATOM 551 O O . SER A 1 73 ? -24.844 -24.547 -4.098 1 90.31 73 SER A O 1
ATOM 553 N N . GLU A 1 74 ? -26.844 -23.875 -3.803 1 83.56 74 GLU A N 1
ATOM 554 C CA . GLU A 1 74 ? -26.516 -22.594 -3.174 1 83.56 74 GLU A CA 1
ATOM 555 C C . GLU A 1 74 ? -26.203 -22.781 -1.689 1 83.56 74 GLU A C 1
ATOM 557 O O . GLU A 1 74 ? -25.625 -21.891 -1.054 1 83.56 74 GLU A O 1
ATOM 562 N N . LYS A 1 75 ? -26.406 -23.906 -1.171 1 75.31 75 LYS A N 1
ATOM 563 C CA . LYS A 1 75 ? -26.406 -23.984 0.287 1 75.31 75 LYS A CA 1
ATOM 564 C C . LYS A 1 75 ? -25.109 -24.625 0.798 1 75.31 75 LYS A C 1
ATOM 566 O O . LYS A 1 75 ? -24.672 -24.344 1.916 1 75.31 75 LYS A O 1
ATOM 571 N N . CYS A 1 76 ? -24.531 -25.578 0.016 1 79.88 76 CYS A N 1
ATOM 572 C CA . CYS A 1 76 ? -23.344 -26.297 0.48 1 79.88 76 CYS A CA 1
ATOM 573 C C . CYS A 1 76 ? -22.234 -26.234 -0.556 1 79.88 76 CYS A C 1
ATOM 575 O O . CYS A 1 76 ? -22.5 -26.266 -1.76 1 79.88 76 CYS A O 1
ATOM 577 N N . ALA A 1 77 ? -21.016 -26.188 0.014 1 86.31 77 ALA A N 1
ATOM 578 C CA . ALA A 1 77 ? -19.875 -26.297 -0.876 1 86.31 77 ALA A CA 1
ATOM 579 C C . ALA A 1 77 ? -19.672 -27.734 -1.355 1 86.31 77 ALA A C 1
ATOM 581 O O . ALA A 1 77 ? -20.219 -28.672 -0.763 1 86.31 77 ALA A O 1
ATOM 582 N N . ASP A 1 78 ? -19.016 -27.891 -2.451 1 89.5 78 ASP A N 1
ATOM 583 C CA . ASP A 1 78 ? -18.734 -29.219 -2.977 1 89.5 78 ASP A CA 1
ATOM 584 C C . ASP A 1 78 ? -17.812 -30 -2.045 1 89.5 78 ASP A C 1
ATOM 586 O O . ASP A 1 78 ? -17.078 -29.391 -1.258 1 89.5 78 ASP A O 1
ATOM 590 N N . LYS A 1 79 ? -17.875 -31.234 -2.09 1 84.88 79 LYS A N 1
ATOM 591 C CA . LYS A 1 79 ? -16.984 -32.062 -1.279 1 84.88 79 LYS A CA 1
ATOM 592 C C . LYS A 1 79 ? -15.523 -31.875 -1.714 1 84.88 79 LYS A C 1
ATOM 594 O O . LYS A 1 79 ? -15.219 -31.922 -2.908 1 84.88 79 LYS A O 1
ATOM 599 N N . GLY A 1 80 ? -14.648 -31.562 -0.858 1 78.94 80 GLY A N 1
ATOM 600 C CA . GLY A 1 80 ? -13.242 -31.422 -1.178 1 78.94 80 GLY A CA 1
ATOM 601 C C . GLY A 1 80 ? -12.852 -30.016 -1.576 1 78.94 80 GLY A C 1
ATOM 602 O O . GLY A 1 80 ? -11.664 -29.719 -1.758 1 78.94 80 GLY A O 1
ATOM 603 N N . ASP A 1 81 ? -13.906 -29.188 -1.807 1 83.31 81 ASP A N 1
ATOM 604 C CA . ASP A 1 81 ? -13.633 -27.797 -2.141 1 83.31 81 ASP A CA 1
ATOM 605 C C . ASP A 1 81 ? -13.195 -27.016 -0.903 1 83.31 81 ASP A C 1
ATOM 607 O O . ASP A 1 81 ? -14.039 -26.594 -0.104 1 83.31 81 ASP A O 1
ATOM 611 N N . SER A 1 82 ? -11.938 -26.734 -0.757 1 74.62 82 SER A N 1
ATOM 612 C CA . SER A 1 82 ? -11.398 -26.078 0.427 1 74.62 82 SER A CA 1
ATOM 613 C C . SER A 1 82 ? -11.75 -24.594 0.44 1 74.62 82 SER A C 1
ATOM 615 O O . SER A 1 82 ? -11.734 -23.953 1.495 1 74.62 82 SER A O 1
ATOM 617 N N . GLU A 1 83 ? -12.195 -24.047 -0.673 1 78.25 83 GLU A N 1
ATOM 618 C CA . GLU A 1 83 ? -12.516 -22.625 -0.738 1 78.25 83 GLU A CA 1
ATOM 619 C C . GLU A 1 83 ? -13.961 -22.375 -0.328 1 78.25 83 GLU A C 1
ATOM 621 O O . GLU A 1 83 ? -14.336 -21.234 -0.04 1 78.25 83 GLU A O 1
ATOM 626 N N . GLY A 1 84 ? -14.805 -23.438 -0.428 1 81.38 84 GLY A N 1
ATOM 627 C CA . GLY A 1 84 ? -16.172 -23.344 0.066 1 81.38 84 GLY A CA 1
ATOM 628 C C . GLY A 1 84 ? -17.078 -22.562 -0.854 1 81.38 84 GLY A C 1
ATOM 629 O O . GLY A 1 84 ? -17.984 -21.859 -0.391 1 81.38 84 GLY A O 1
ATOM 630 N N . GLN A 1 85 ? -16.781 -22.625 -2.107 1 84.88 85 GLN A N 1
ATOM 631 C CA . GLN A 1 85 ? -17.578 -21.875 -3.068 1 84.88 85 GLN A CA 1
ATOM 632 C C . GLN A 1 85 ? -18.938 -22.531 -3.293 1 84.88 85 GLN A C 1
ATOM 634 O O . GLN A 1 85 ? -19.047 -23.75 -3.33 1 84.88 85 GLN A O 1
ATOM 639 N N . LYS A 1 86 ? -19.938 -21.672 -3.404 1 87.56 86 LYS A N 1
ATOM 640 C CA . LYS A 1 86 ? -21.328 -22.109 -3.527 1 87.56 86 LYS A CA 1
ATOM 641 C C . LYS A 1 86 ? -22.031 -21.438 -4.695 1 87.56 86 LYS A C 1
ATOM 643 O O . LYS A 1 86 ? -22.75 -20.453 -4.504 1 87.56 86 LYS A O 1
ATOM 648 N N . ILE A 1 87 ? -21.859 -22.031 -5.848 1 93.19 87 ILE A N 1
ATOM 649 C CA . ILE A 1 87 ? -22.594 -21.516 -6.992 1 93.19 87 ILE A CA 1
ATOM 650 C C . ILE A 1 87 ? -24.078 -21.844 -6.832 1 93.19 87 ILE A C 1
ATOM 652 O O . ILE A 1 87 ? -24.453 -22.781 -6.137 1 93.19 87 ILE A O 1
ATOM 656 N N . ASP A 1 88 ? -24.953 -21.047 -7.453 1 94 88 ASP A N 1
ATOM 657 C CA . ASP A 1 88 ? -26.391 -21.156 -7.191 1 94 88 ASP A CA 1
ATOM 658 C C . ASP A 1 88 ? -26.984 -22.391 -7.859 1 94 88 ASP A C 1
ATOM 660 O O . ASP A 1 88 ? -27.844 -23.062 -7.289 1 94 88 ASP A O 1
ATOM 664 N N . ALA A 1 89 ? -26.609 -22.672 -9.102 1 96.94 89 ALA A N 1
ATOM 665 C CA . ALA A 1 89 ? -27.156 -23.781 -9.875 1 96.94 89 ALA A CA 1
ATOM 666 C C . ALA A 1 89 ? -26.25 -24.141 -11.047 1 96.94 89 ALA A C 1
ATOM 668 O O . ALA A 1 89 ? -25.25 -23.469 -11.289 1 96.94 89 ALA A O 1
ATOM 669 N N . ALA A 1 90 ? -26.594 -25.25 -11.727 1 98.25 90 ALA A N 1
ATOM 670 C CA . ALA A 1 90 ? -25.891 -25.641 -12.945 1 98.25 90 ALA A CA 1
ATOM 671 C C . ALA A 1 90 ? -26.734 -26.594 -13.781 1 98.25 90 ALA A C 1
ATOM 673 O O . ALA A 1 90 ? -27.703 -27.156 -13.289 1 98.25 90 ALA A O 1
ATOM 674 N N . PHE A 1 91 ? -26.406 -26.625 -15.055 1 98.38 91 PHE A N 1
ATOM 675 C CA . PHE A 1 91 ? -26.938 -27.656 -15.93 1 98.38 91 PHE A CA 1
ATOM 676 C C . PHE A 1 91 ? -26.078 -28.906 -15.898 1 98.38 91 PHE A C 1
ATOM 678 O O . PHE A 1 91 ? -24.844 -28.828 -15.867 1 98.38 91 PHE A O 1
ATOM 685 N N . PHE A 1 92 ? -26.688 -30.078 -15.898 1 97.94 92 PHE A N 1
ATOM 686 C CA . PHE A 1 92 ? -26.031 -31.391 -15.906 1 97.94 92 PHE A CA 1
ATOM 687 C C . PHE A 1 92 ? -26.641 -32.281 -16.984 1 97.94 92 PHE A C 1
ATOM 689 O O . PHE A 1 92 ? -27.781 -32.094 -17.391 1 97.94 92 PHE A O 1
ATOM 696 N N . ARG A 1 93 ? -25.766 -33.156 -17.453 1 96.69 93 ARG A N 1
ATOM 697 C CA . ARG A 1 93 ? -26.391 -34.25 -18.203 1 96.69 93 ARG A CA 1
ATOM 698 C C . ARG A 1 93 ? -27.344 -35.062 -17.312 1 96.69 93 ARG A C 1
ATOM 700 O O . ARG A 1 93 ? -27.078 -35.25 -16.109 1 96.69 93 ARG A O 1
ATOM 707 N N . PRO A 1 94 ? -28.469 -35.562 -17.766 1 93.81 94 PRO A N 1
ATOM 708 C CA . PRO A 1 94 ? -29.516 -36.188 -16.938 1 93.81 94 PRO A CA 1
ATOM 709 C C . PRO A 1 94 ? -28.984 -37.281 -16.031 1 93.81 94 PRO A C 1
ATOM 711 O O . PRO A 1 94 ? -29.422 -37.438 -14.891 1 93.81 94 PRO A O 1
ATOM 714 N N . GLY A 1 95 ? -28.031 -38.031 -16.375 1 91.56 95 GLY A N 1
ATOM 715 C CA . GLY A 1 95 ? -27.516 -39.125 -15.562 1 91.56 95 GLY A CA 1
ATOM 716 C C . GLY A 1 95 ? -26.547 -38.625 -14.484 1 91.56 95 GLY A C 1
ATOM 717 O O . GLY A 1 95 ? -26.188 -39.406 -13.586 1 91.56 95 GLY A O 1
ATOM 718 N N . LEU A 1 96 ? -26.297 -37.344 -14.406 1 93.75 96 LEU A N 1
ATOM 719 C CA . LEU A 1 96 ? -25.281 -36.844 -13.484 1 93.75 96 LEU A CA 1
ATOM 720 C C . LEU A 1 96 ? -25.844 -35.719 -12.617 1 93.75 96 LEU A C 1
ATOM 722 O O . LEU A 1 96 ? -25.094 -35 -11.953 1 93.75 96 LEU A O 1
ATOM 726 N N . VAL A 1 97 ? -27.156 -35.5 -12.602 1 94.88 97 VAL A N 1
ATOM 727 C CA . VAL A 1 97 ? -27.781 -34.438 -11.812 1 94.88 97 VAL A CA 1
ATOM 728 C C . VAL A 1 97 ? -27.625 -34.719 -10.328 1 94.88 97 VAL A C 1
ATOM 730 O O . VAL A 1 97 ? -28.047 -35.781 -9.852 1 94.88 97 VAL A O 1
ATOM 733 N N . PRO A 1 98 ? -27.016 -33.875 -9.609 1 92.88 98 PRO A N 1
ATOM 734 C CA . PRO A 1 98 ? -26.844 -34.125 -8.18 1 92.88 98 PRO A CA 1
ATOM 735 C C . PRO A 1 98 ? -28.141 -34.062 -7.395 1 92.88 98 PRO A C 1
ATOM 737 O O . PRO A 1 98 ? -29.047 -33.312 -7.777 1 92.88 98 PRO A O 1
ATOM 740 N N . THR A 1 99 ? -28.141 -34.75 -6.309 1 89.12 99 THR A N 1
ATOM 741 C CA . THR A 1 99 ? -29.328 -34.75 -5.461 1 89.12 99 THR A CA 1
ATOM 742 C C . THR A 1 99 ? -29 -34.281 -4.051 1 89.12 99 THR A C 1
ATOM 744 O O . THR A 1 99 ? -29.875 -34.219 -3.188 1 89.12 99 THR A O 1
ATOM 747 N N . ASP A 1 100 ? -27.797 -33.906 -3.809 1 87.88 100 ASP A N 1
ATOM 748 C CA . ASP A 1 100 ? -27.375 -33.625 -2.445 1 87.88 100 ASP A CA 1
ATOM 749 C C . ASP A 1 100 ? -27.281 -32.094 -2.232 1 87.88 100 ASP A C 1
ATOM 751 O O . ASP A 1 100 ? -26.812 -31.656 -1.182 1 87.88 100 ASP A O 1
ATOM 755 N N . GLY A 1 101 ? -27.578 -31.312 -3.217 1 88.56 101 GLY A N 1
ATOM 756 C CA . GLY A 1 101 ? -27.594 -29.875 -3.08 1 88.56 101 GLY A CA 1
ATOM 757 C C . GLY A 1 101 ? -26.203 -29.25 -3.184 1 88.56 101 GLY A C 1
ATOM 758 O O . GLY A 1 101 ? -26.016 -28.078 -2.855 1 88.56 101 GLY A O 1
ATOM 759 N N . ARG A 1 102 ? -25.25 -30.062 -3.631 1 90.94 102 ARG A N 1
ATOM 760 C CA . ARG A 1 102 ? -23.891 -29.562 -3.775 1 90.94 102 ARG A CA 1
ATOM 761 C C . ARG A 1 102 ? -23.578 -29.219 -5.227 1 90.94 102 ARG A C 1
ATOM 763 O O . ARG A 1 102 ? -24.219 -29.734 -6.145 1 90.94 102 ARG A O 1
ATOM 770 N N . PRO A 1 103 ? -22.609 -28.422 -5.496 1 93.69 103 PRO A N 1
ATOM 771 C CA . PRO A 1 103 ? -22.328 -27.938 -6.852 1 93.69 103 PRO A CA 1
ATOM 772 C C . PRO A 1 103 ? -21.891 -29.047 -7.797 1 93.69 103 PRO A C 1
ATOM 774 O O . PRO A 1 103 ? -22.25 -29.047 -8.977 1 93.69 103 PRO A O 1
ATOM 777 N N . HIS A 1 104 ? -21.078 -30.031 -7.266 1 95.19 104 HIS A N 1
ATOM 778 C CA . HIS A 1 104 ? -20.484 -31.047 -8.125 1 95.19 104 HIS A CA 1
ATOM 779 C C . HIS A 1 104 ? -19.766 -30.422 -9.312 1 95.19 104 HIS A C 1
ATOM 781 O O . HIS A 1 104 ? -20.062 -30.734 -10.461 1 95.19 104 HIS A O 1
ATOM 787 N N . TRP A 1 105 ? -18.766 -29.672 -9.023 1 96 105 TRP A N 1
ATOM 788 C CA . TRP A 1 105 ? -18 -28.953 -10.031 1 96 105 TRP A CA 1
ATOM 789 C C . TRP A 1 105 ? -17.578 -29.875 -11.172 1 96 105 TRP A C 1
ATOM 791 O O . TRP A 1 105 ? -17.562 -29.469 -12.336 1 96 105 TRP A O 1
ATOM 801 N N . ARG A 1 106 ? -17.281 -31.125 -10.93 1 95.31 106 ARG A N 1
ATOM 802 C CA . ARG A 1 106 ? -16.688 -32.062 -11.867 1 95.31 106 ARG A CA 1
ATOM 803 C C . ARG A 1 106 ? -17.703 -32.5 -12.93 1 95.31 106 ARG A C 1
ATOM 805 O O . ARG A 1 106 ? -17.328 -32.969 -13.992 1 95.31 106 ARG A O 1
ATOM 812 N N . ASP A 1 107 ? -19.016 -32.188 -12.648 1 95.88 107 ASP A N 1
ATOM 813 C CA . ASP A 1 107 ? -20.031 -32.75 -13.547 1 95.88 107 ASP A CA 1
ATOM 814 C C . ASP A 1 107 ? -20.875 -31.625 -14.164 1 95.88 107 ASP A C 1
ATOM 816 O O . ASP A 1 107 ? -21.781 -31.891 -14.953 1 95.88 107 ASP A O 1
ATOM 820 N N . GLN A 1 108 ? -20.547 -30.406 -13.836 1 97.38 108 GLN A N 1
ATOM 821 C CA . GLN A 1 108 ? -21.328 -29.297 -14.383 1 97.38 108 GLN A CA 1
ATOM 822 C C . GLN A 1 108 ? -21.062 -29.125 -15.867 1 97.38 108 GLN A C 1
ATOM 824 O O . GLN A 1 108 ? -19.906 -29.156 -16.312 1 97.38 108 GLN A O 1
ATOM 829 N N . MET A 1 109 ? -22.125 -28.922 -16.594 1 97.88 109 MET A N 1
ATOM 830 C CA . MET A 1 109 ? -21.969 -28.609 -18.016 1 97.88 109 MET A CA 1
ATOM 831 C C . MET A 1 109 ? -22.016 -27.109 -18.25 1 97.88 109 MET A C 1
ATOM 833 O O . MET A 1 109 ? -21.172 -26.562 -18.953 1 97.88 109 MET A O 1
ATOM 837 N N . VAL A 1 110 ? -22.969 -26.438 -17.672 1 98.38 110 VAL A N 1
ATOM 838 C CA . VAL A 1 110 ? -23.125 -24.984 -17.75 1 98.38 110 VAL A CA 1
ATOM 839 C C . VAL A 1 110 ? -23.453 -24.422 -16.375 1 98.38 110 VAL A C 1
ATOM 841 O O . VAL A 1 110 ? -24.547 -24.656 -15.844 1 98.38 110 VAL A O 1
ATOM 844 N N . PRO A 1 111 ? -22.547 -23.703 -15.789 1 98 111 PRO A N 1
ATOM 845 C CA . PRO A 1 111 ? -22.828 -23.062 -14.508 1 98 111 PRO A CA 1
ATOM 846 C C . PRO A 1 111 ? -23.828 -21.922 -14.625 1 98 111 PRO A C 1
ATOM 848 O O . PRO A 1 111 ? -23.906 -21.281 -15.672 1 98 111 PRO A O 1
ATOM 851 N N . VAL A 1 112 ? -24.594 -21.656 -13.539 1 97.94 112 VAL A N 1
ATOM 852 C CA . VAL A 1 112 ? -25.609 -20.609 -13.516 1 97.94 112 VAL A CA 1
ATOM 853 C C . VAL A 1 112 ? -25.516 -19.812 -12.211 1 97.94 112 VAL A C 1
ATOM 855 O O . VAL A 1 112 ? -25.5 -20.406 -11.125 1 97.94 112 VAL A O 1
ATOM 858 N N . GLU A 1 113 ? -25.422 -18.578 -12.328 1 95.94 113 GLU A N 1
ATOM 859 C CA . GLU A 1 113 ? -25.422 -17.688 -11.164 1 95.94 113 GLU A CA 1
ATOM 860 C C . GLU A 1 113 ? -26.625 -16.766 -11.164 1 95.94 113 GLU A C 1
ATOM 862 O O . GLU A 1 113 ? -27.031 -16.25 -12.211 1 95.94 113 GLU A O 1
ATOM 867 N N . PHE A 1 114 ? -27.312 -16.609 -9.961 1 94.5 114 PHE A N 1
ATOM 868 C CA . PHE A 1 114 ? -28.5 -15.766 -9.805 1 94.5 114 PHE A CA 1
ATOM 869 C C . PHE A 1 114 ? -28.172 -14.547 -8.945 1 94.5 114 PHE A C 1
ATOM 871 O O . PHE A 1 114 ? -27.422 -14.641 -7.973 1 94.5 114 PHE A O 1
ATOM 878 N N . LYS A 1 115 ? -28.703 -13.477 -9.352 1 89.81 115 LYS A N 1
ATOM 879 C CA . LYS A 1 115 ? -28.688 -12.258 -8.547 1 89.81 115 LYS A CA 1
ATOM 880 C C . LYS A 1 115 ? -30.062 -11.602 -8.516 1 89.81 115 LYS A C 1
ATOM 882 O O . LYS A 1 115 ? -30.812 -11.664 -9.492 1 89.81 115 LYS A O 1
ATOM 887 N N . ALA A 1 116 ? -30.453 -10.945 -7.32 1 77.44 116 ALA A N 1
ATOM 888 C CA . ALA A 1 116 ? -31.797 -10.391 -7.152 1 77.44 116 ALA A CA 1
ATOM 889 C C . ALA A 1 116 ? -31.922 -9.023 -7.812 1 77.44 116 ALA A C 1
ATOM 891 O O . ALA A 1 116 ? -32.938 -8.711 -8.43 1 77.44 116 ALA A O 1
ATOM 892 N N . HIS A 1 117 ? -30.953 -8.133 -7.508 1 69.94 117 HIS A N 1
ATOM 893 C CA . HIS A 1 117 ? -31.141 -6.754 -7.934 1 69.94 117 HIS A CA 1
ATOM 894 C C . HIS A 1 117 ? -30.516 -6.512 -9.305 1 69.94 117 HIS A C 1
ATOM 896 O O . HIS A 1 117 ? -29.328 -6.762 -9.5 1 69.94 117 HIS A O 1
ATOM 902 N N . ASP A 1 118 ? -31.391 -5.98 -10.227 1 66.12 118 ASP A N 1
ATOM 903 C CA . ASP A 1 118 ? -31.078 -5.953 -11.648 1 66.12 118 ASP A CA 1
ATOM 904 C C . ASP A 1 118 ? -29.891 -5.039 -11.93 1 66.12 118 ASP A C 1
ATOM 906 O O . ASP A 1 118 ? -28.906 -5.453 -12.562 1 66.12 118 ASP A O 1
ATOM 910 N N . VAL A 1 119 ? -29.859 -3.857 -11.414 1 66.69 119 VAL A N 1
ATOM 911 C CA . VAL A 1 119 ? -28.844 -2.918 -11.875 1 66.69 119 VAL A CA 1
ATOM 912 C C . VAL A 1 119 ? -27.656 -2.938 -10.922 1 66.69 119 VAL A C 1
ATOM 914 O O . VAL A 1 119 ? -26.5 -2.934 -11.367 1 66.69 119 VAL A O 1
ATOM 917 N N . ALA A 1 120 ? -27.875 -3.164 -9.727 1 73.75 120 ALA A N 1
ATOM 918 C CA . ALA A 1 120 ? -26.828 -3 -8.719 1 73.75 120 ALA A CA 1
ATOM 919 C C . ALA A 1 120 ? -25.906 -4.211 -8.695 1 73.75 120 ALA A C 1
ATOM 921 O O . ALA A 1 120 ? -24.75 -4.109 -8.273 1 73.75 120 ALA A O 1
ATOM 922 N N . ASN A 1 121 ? -26.422 -5.375 -9.305 1 84.44 121 ASN A N 1
ATOM 923 C CA . ASN A 1 121 ? -25.641 -6.598 -9.203 1 84.44 121 ASN A CA 1
ATOM 924 C C . ASN A 1 121 ? -25.219 -7.109 -10.578 1 84.44 121 ASN A C 1
ATOM 926 O O . ASN A 1 121 ? -24.641 -8.195 -10.688 1 84.44 121 ASN A O 1
ATOM 930 N N . ASP A 1 122 ? -25.547 -6.395 -11.57 1 87.81 122 ASP A N 1
ATOM 931 C CA . ASP A 1 122 ? -25.125 -6.785 -12.906 1 87.81 122 ASP A CA 1
ATOM 932 C C . ASP A 1 122 ? -23.625 -6.516 -13.102 1 87.81 122 ASP A C 1
ATOM 934 O O . ASP A 1 122 ? -23.188 -5.367 -13.062 1 87.81 122 ASP A O 1
ATOM 938 N N . PRO A 1 123 ? -22.875 -7.539 -13.359 1 91.25 123 PRO A N 1
ATOM 939 C CA . PRO A 1 123 ? -21.422 -7.359 -13.461 1 91.25 123 PRO A CA 1
ATOM 940 C C . PRO A 1 123 ? -21.016 -6.594 -14.711 1 91.25 123 PRO A C 1
ATOM 942 O O . PRO A 1 123 ? -19.859 -6.184 -14.828 1 91.25 123 PRO A O 1
ATOM 945 N N . TYR A 1 124 ? -21.969 -6.375 -15.641 1 90 124 TYR A N 1
ATOM 946 C CA . TYR A 1 124 ? -21.641 -5.723 -16.906 1 90 124 TYR A CA 1
ATOM 947 C C . TYR A 1 124 ? -22.562 -4.527 -17.156 1 90 124 TYR A C 1
ATOM 949 O O . TYR A 1 124 ? -23.609 -4.395 -16.516 1 90 124 TYR A O 1
ATOM 957 N N . ASP A 1 125 ? -22.047 -3.609 -17.953 1 84.94 125 ASP A N 1
ATOM 958 C CA . ASP A 1 125 ? -22.781 -2.387 -18.266 1 84.94 125 ASP A CA 1
ATOM 959 C C . ASP A 1 125 ? -23.109 -2.303 -19.75 1 84.94 125 ASP A C 1
ATOM 961 O O . ASP A 1 125 ? -22.219 -2.303 -20.594 1 84.94 125 ASP A O 1
ATOM 965 N N . ASP A 1 126 ? -24.391 -2.197 -20.062 1 84.75 126 ASP A N 1
ATOM 966 C CA . ASP A 1 126 ? -24.828 -2.18 -21.453 1 84.75 126 ASP A CA 1
ATOM 967 C C . ASP A 1 126 ? -25 -0.748 -21.953 1 84.75 126 ASP A C 1
ATOM 969 O O . ASP A 1 126 ? -25.344 -0.531 -23.125 1 84.75 126 ASP A O 1
ATOM 973 N N . ARG A 1 127 ? -24.688 0.233 -21.156 1 71.81 127 ARG A N 1
ATOM 974 C CA . ARG A 1 127 ? -25 1.612 -21.516 1 71.81 127 ARG A CA 1
ATOM 975 C C . ARG A 1 127 ? -23.922 2.191 -22.438 1 71.81 127 ARG A C 1
ATOM 977 O O . ARG A 1 127 ? -24.234 2.91 -23.391 1 71.81 127 ARG A O 1
ATOM 984 N N . GLN A 1 128 ? -22.656 2.031 -22.062 1 62.66 128 GLN A N 1
ATOM 985 C CA . GLN A 1 128 ? -21.578 2.668 -22.828 1 62.66 128 GLN A CA 1
ATOM 986 C C . GLN A 1 128 ? -21 1.716 -23.875 1 62.66 128 GLN A C 1
ATOM 988 O O . GLN A 1 128 ? -20.797 0.536 -23.594 1 62.66 128 GLN A O 1
ATOM 993 N N . PRO A 1 129 ? -21 2.412 -25.094 1 64.12 129 PRO A N 1
ATOM 994 C CA . PRO A 1 129 ? -20.297 1.599 -26.094 1 64.12 129 PRO A CA 1
ATOM 995 C C . PRO A 1 129 ? -18.828 1.357 -25.734 1 64.12 129 PRO A C 1
ATOM 997 O O . PRO A 1 129 ? -18.188 2.219 -25.125 1 64.12 129 PRO A O 1
ATOM 1000 N N . GLY A 1 130 ? -18.328 0.22 -25.797 1 61.44 130 GLY A N 1
ATOM 1001 C CA . GLY A 1 130 ? -16.906 -0.087 -25.672 1 61.44 130 GLY A CA 1
ATOM 1002 C C . GLY A 1 130 ? -16.547 -0.722 -24.344 1 61.44 130 GLY A C 1
ATOM 1003 O O . GLY A 1 130 ? -15.695 -1.607 -24.281 1 61.44 130 GLY A O 1
ATOM 1004 N N . THR A 1 131 ? -17.203 0.001 -23.188 1 65.81 131 THR A N 1
ATOM 1005 C CA . THR A 1 131 ? -16.844 -0.569 -21.891 1 65.81 131 THR A CA 1
ATOM 1006 C C . THR A 1 131 ? -17.906 -1.568 -21.438 1 65.81 131 THR A C 1
ATOM 1008 O O . THR A 1 131 ? -19.078 -1.222 -21.312 1 65.81 131 THR A O 1
ATOM 1011 N N . VAL A 1 132 ? -17.484 -2.838 -21.328 1 79.75 132 VAL A N 1
ATOM 1012 C CA . VAL A 1 132 ? -18.406 -3.908 -20.953 1 79.75 132 VAL A CA 1
ATOM 1013 C C . VAL A 1 132 ? -18.391 -4.109 -19.438 1 79.75 132 VAL A C 1
ATOM 1015 O O . VAL A 1 132 ? -19.422 -4.309 -18.828 1 79.75 132 VAL A O 1
ATOM 1018 N N . ASP A 1 133 ? -17.266 -3.846 -18.828 1 76.62 133 ASP A N 1
ATOM 1019 C CA . ASP A 1 133 ? -17.109 -4.113 -17.406 1 76.62 133 ASP A CA 1
ATOM 1020 C C . ASP A 1 133 ? -17.656 -2.961 -16.562 1 76.62 133 ASP A C 1
ATOM 1022 O O . ASP A 1 133 ? -17.344 -1.795 -16.828 1 76.62 133 ASP A O 1
ATOM 1026 N N . ALA A 1 134 ? -18.469 -3.305 -15.547 1 74.88 134 ALA A N 1
ATOM 1027 C CA . ALA A 1 134 ? -19 -2.285 -14.648 1 74.88 134 ALA A CA 1
ATOM 1028 C C . ALA A 1 134 ? -17.922 -1.828 -13.656 1 74.88 134 ALA A C 1
ATOM 1030 O O . ALA A 1 134 ? -17.078 -2.623 -13.234 1 74.88 134 ALA A O 1
ATOM 1031 N N . TYR A 1 135 ? -18.016 -0.589 -13.141 1 71.19 135 TYR A N 1
ATOM 1032 C CA . TYR A 1 135 ? -16.938 -0.024 -12.328 1 71.19 135 TYR A CA 1
ATOM 1033 C C . TYR A 1 135 ? -17.359 0.08 -10.867 1 71.19 135 TYR A C 1
ATOM 1035 O O . TYR A 1 135 ? -16.516 0.2 -9.977 1 71.19 135 TYR A O 1
ATOM 1043 N N . ALA A 1 136 ? -18.656 0.07 -10.703 1 67.12 136 ALA A N 1
ATOM 1044 C CA . ALA A 1 136 ? -19.109 0.151 -9.32 1 67.12 136 ALA A CA 1
ATOM 1045 C C . ALA A 1 136 ? -18.578 -1.02 -8.5 1 67.12 136 ALA A C 1
ATOM 1047 O O . ALA A 1 136 ? -18.469 -2.139 -9 1 67.12 136 ALA A O 1
ATOM 1048 N N . GLN A 1 137 ? -18.375 -0.85 -7.211 1 71.69 137 GLN A N 1
ATOM 1049 C CA . GLN A 1 137 ? -17.703 -1.822 -6.355 1 71.69 137 GLN A CA 1
ATOM 1050 C C . GLN A 1 137 ? -18.516 -3.113 -6.246 1 71.69 137 GLN A C 1
ATOM 1052 O O . GLN A 1 137 ? -17.969 -4.207 -6.367 1 71.69 137 GLN A O 1
ATOM 1057 N N . THR A 1 138 ? -19.75 -2.99 -6.031 1 73.75 138 THR A N 1
ATOM 1058 C CA . THR A 1 138 ? -20.594 -4.176 -5.879 1 73.75 138 THR A CA 1
ATOM 1059 C C . THR A 1 138 ? -20.625 -4.984 -7.176 1 73.75 138 THR A C 1
ATOM 1061 O O . THR A 1 138 ? -20.562 -6.215 -7.145 1 73.75 138 THR A O 1
ATOM 1064 N N . ARG A 1 139 ? -20.703 -4.391 -8.305 1 83.62 139 ARG A N 1
ATOM 1065 C CA . ARG A 1 139 ? -20.75 -5.039 -9.609 1 83.62 139 ARG A CA 1
ATOM 1066 C C . ARG A 1 139 ? -19.422 -5.719 -9.93 1 83.62 139 ARG A C 1
ATOM 1068 O O . ARG A 1 139 ? -19.406 -6.812 -10.5 1 83.62 139 ARG A O 1
ATOM 1075 N N . LYS A 1 140 ? -18.406 -5.031 -9.461 1 83.5 140 LYS A N 1
ATOM 1076 C CA . LYS A 1 140 ? -17.078 -5.641 -9.617 1 83.5 140 LYS A CA 1
ATOM 1077 C C . LYS A 1 140 ? -16.969 -6.914 -8.789 1 83.5 140 LYS A C 1
ATOM 1079 O O . LYS A 1 140 ? -16.391 -7.902 -9.234 1 83.5 140 LYS A O 1
ATOM 1084 N N . GLN A 1 141 ? -17.594 -6.867 -7.664 1 81.81 141 GLN A N 1
ATOM 1085 C CA . GLN A 1 141 ? -17.547 -8.031 -6.789 1 81.81 141 GLN A CA 1
ATOM 1086 C C . GLN A 1 141 ? -18.328 -9.195 -7.398 1 81.81 141 GLN A C 1
ATOM 1088 O O . GLN A 1 141 ? -17.891 -10.352 -7.324 1 81.81 141 GLN A O 1
ATOM 1093 N N . VAL A 1 142 ? -19.391 -8.914 -7.969 1 88.81 142 VAL A N 1
ATOM 1094 C CA . VAL A 1 142 ? -20.188 -9.945 -8.617 1 88.81 142 VAL A CA 1
ATOM 1095 C C . VAL A 1 142 ? -19.406 -10.531 -9.797 1 88.81 142 VAL A C 1
ATOM 1097 O O . VAL A 1 142 ? -19.391 -11.75 -10 1 88.81 142 VAL A O 1
ATOM 1100 N N . ARG A 1 143 ? -18.812 -9.719 -10.555 1 91.19 143 ARG A N 1
ATOM 1101 C CA . ARG A 1 143 ? -18 -10.18 -11.672 1 91.19 143 ARG A CA 1
ATOM 1102 C C . ARG A 1 143 ? -16.875 -11.086 -11.188 1 91.19 143 ARG A C 1
ATOM 1104 O O . ARG A 1 143 ? -16.594 -12.117 -11.805 1 91.19 143 ARG A O 1
ATOM 1111 N N . GLY A 1 144 ? -16.219 -10.625 -10.133 1 90.31 144 GLY A N 1
ATOM 1112 C CA . GLY A 1 144 ? -15.18 -11.453 -9.531 1 90.31 144 GLY A CA 1
ATOM 1113 C C . GLY A 1 144 ? -15.688 -12.82 -9.117 1 90.31 144 GLY A C 1
ATOM 1114 O O . GLY A 1 144 ? -14.992 -13.82 -9.297 1 90.31 144 GLY A O 1
ATOM 1115 N N . GLN A 1 145 ? -16.891 -12.875 -8.617 1 89.56 145 GLN A N 1
ATOM 1116 C CA . GLN A 1 145 ? -17.5 -14.141 -8.203 1 89.56 145 GLN A CA 1
ATOM 1117 C C . GLN A 1 145 ? -17.719 -15.055 -9.406 1 89.56 145 GLN A C 1
ATOM 1119 O O . GLN A 1 145 ? -17.406 -16.25 -9.344 1 89.56 145 GLN A O 1
ATOM 1124 N N . ILE A 1 146 ? -18.203 -14.523 -10.43 1 93.88 146 ILE A N 1
ATOM 1125 C CA . ILE A 1 146 ? -18.484 -15.305 -11.633 1 93.88 146 ILE A CA 1
ATOM 1126 C C . ILE A 1 146 ? -17.188 -15.812 -12.242 1 93.88 146 ILE A C 1
ATOM 1128 O O . ILE A 1 146 ? -17.094 -16.969 -12.672 1 93.88 146 ILE A O 1
ATOM 1132 N N . ILE A 1 147 ? -16.188 -14.984 -12.266 1 93.31 147 ILE A N 1
ATOM 1133 C CA . ILE A 1 147 ? -14.875 -15.391 -12.758 1 93.31 147 ILE A CA 1
ATOM 1134 C C . ILE A 1 147 ? -14.352 -16.547 -11.922 1 93.31 147 ILE A C 1
ATOM 1136 O O . ILE A 1 147 ? -13.828 -17.531 -12.461 1 93.31 147 ILE A O 1
ATOM 1140 N N . HIS A 1 148 ? -14.562 -16.438 -10.688 1 91.94 148 HIS A N 1
ATOM 1141 C CA . HIS A 1 148 ? -14.094 -17.484 -9.773 1 91.94 148 HIS A CA 1
ATOM 1142 C C . HIS A 1 148 ? -14.812 -18.797 -10.039 1 91.94 148 HIS A C 1
ATOM 1144 O O . HIS A 1 148 ? -14.195 -19.875 -10 1 91.94 148 HIS A O 1
ATOM 1150 N N . TYR A 1 149 ? -16.047 -18.75 -10.281 1 95.06 149 TYR A N 1
ATOM 1151 C CA . TYR A 1 149 ? -16.797 -19.969 -10.578 1 95.06 149 TYR A CA 1
ATOM 1152 C C . TYR A 1 149 ? -16.328 -20.594 -11.883 1 95.06 149 TYR A C 1
ATOM 1154 O O . TYR A 1 149 ? -16.219 -21.812 -11.992 1 95.06 149 TYR A O 1
ATOM 1162 N N . ALA A 1 150 ? -16.094 -19.75 -12.828 1 95.44 150 ALA A N 1
ATOM 1163 C CA . ALA A 1 150 ? -15.547 -20.266 -14.086 1 95.44 150 ALA A CA 1
ATOM 1164 C C . ALA A 1 150 ? -14.188 -20.938 -13.859 1 95.44 150 ALA A C 1
ATOM 1166 O O . ALA A 1 150 ? -13.914 -22 -14.406 1 95.44 150 ALA A O 1
ATOM 1167 N N . GLU A 1 151 ? -13.398 -20.328 -13.102 1 93.88 151 GLU A N 1
ATOM 1168 C CA . GLU A 1 151 ? -12.094 -20.891 -12.766 1 93.88 151 GLU A CA 1
ATOM 1169 C C . GLU A 1 151 ? -12.227 -22.234 -12.086 1 93.88 151 GLU A C 1
ATOM 1171 O O . GLU A 1 151 ? -11.43 -23.156 -12.336 1 93.88 151 GLU A O 1
ATOM 1176 N N . LYS A 1 152 ? -13.211 -22.375 -11.227 1 93.75 152 LYS A N 1
ATOM 1177 C CA . LYS A 1 152 ? -13.43 -23.625 -10.523 1 93.75 152 LYS A CA 1
ATOM 1178 C C . LYS A 1 152 ? -13.758 -24.75 -11.5 1 93.75 152 LYS A C 1
ATOM 1180 O O . LYS A 1 152 ? -13.289 -25.891 -11.344 1 93.75 152 LYS A O 1
ATOM 1185 N N . ILE A 1 153 ? -14.539 -24.438 -12.438 1 95.94 153 ILE A N 1
ATOM 1186 C CA . ILE A 1 153 ? -14.875 -25.453 -13.438 1 95.94 153 ILE A CA 1
ATOM 1187 C C . ILE A 1 153 ? -13.609 -25.891 -14.18 1 95.94 153 ILE A C 1
ATOM 1189 O O . ILE A 1 153 ? -13.367 -27.078 -14.352 1 95.94 153 ILE A O 1
ATOM 1193 N N . PHE A 1 154 ? -12.758 -24.922 -14.547 1 95.31 154 PHE A N 1
ATOM 1194 C CA . PHE A 1 154 ? -11.523 -25.234 -15.258 1 95.31 154 PHE A CA 1
ATOM 1195 C C . PHE A 1 154 ? -10.547 -25.984 -14.352 1 95.31 154 PHE A C 1
ATOM 1197 O O . PHE A 1 154 ? -9.688 -26.719 -14.836 1 95.31 154 PHE A O 1
ATOM 1204 N N . GLU A 1 155 ? -10.68 -25.719 -13.117 1 93.31 155 GLU A N 1
ATOM 1205 C CA . GLU A 1 155 ? -9.828 -26.422 -12.156 1 93.31 155 GLU A CA 1
ATOM 1206 C C . GLU A 1 155 ? -10.195 -27.906 -12.078 1 93.31 155 GLU A C 1
ATOM 1208 O O . GLU A 1 155 ? -9.312 -28.766 -12 1 93.31 155 GLU A O 1
ATOM 1213 N N . TYR A 1 156 ? -11.445 -28.234 -12.102 1 94.81 156 TYR A N 1
ATOM 1214 C CA . TYR A 1 156 ? -11.906 -29.609 -11.914 1 94.81 156 TYR A CA 1
ATOM 1215 C C . TYR A 1 156 ? -11.977 -30.344 -13.242 1 94.81 156 TYR A C 1
ATOM 1217 O O . TYR A 1 156 ? -11.789 -31.562 -13.297 1 94.81 156 TYR A O 1
ATOM 1225 N N . GLN A 1 157 ? -12.258 -29.594 -14.297 1 96.5 157 GLN A N 1
ATOM 1226 C CA . GLN A 1 157 ? -12.5 -30.219 -15.594 1 96.5 157 GLN A CA 1
ATOM 1227 C C . GLN A 1 157 ? -11.469 -29.766 -16.625 1 96.5 157 GLN A C 1
ATOM 1229 O O . GLN A 1 157 ? -10.75 -28.781 -16.406 1 96.5 157 GLN A O 1
ATOM 1234 N N . HIS A 1 158 ? -11.312 -30.562 -17.609 1 97.38 158 HIS A N 1
ATOM 1235 C CA . HIS A 1 158 ? -10.586 -30.125 -18.797 1 97.38 158 HIS A CA 1
ATOM 1236 C C . HIS A 1 158 ? -11.531 -29.531 -19.828 1 97.38 158 HIS A C 1
ATOM 1238 O O . HIS A 1 158 ? -12.344 -30.234 -20.438 1 97.38 158 HIS A O 1
ATOM 1244 N N . ARG A 1 159 ? -11.438 -28.156 -19.953 1 97.38 159 ARG A N 1
ATOM 1245 C CA . ARG A 1 159 ? -12.336 -27.406 -20.828 1 97.38 159 ARG A CA 1
ATOM 1246 C C . ARG A 1 159 ? -11.539 -26.594 -21.844 1 97.38 159 ARG A C 1
ATOM 1248 O O . ARG A 1 159 ? -10.453 -26.094 -21.547 1 97.38 159 ARG A O 1
ATOM 1255 N N . THR A 1 160 ? -12.117 -26.516 -23.062 1 97.62 160 THR A N 1
ATOM 1256 C CA . THR A 1 160 ? -11.586 -25.594 -24.047 1 97.62 160 THR A CA 1
ATOM 1257 C C . THR A 1 160 ? -12.305 -24.25 -23.969 1 97.62 160 THR A C 1
ATOM 1259 O O . THR A 1 160 ? -11.766 -23.219 -24.375 1 97.62 160 THR A O 1
ATOM 1262 N N . SER A 1 161 ? -13.531 -24.266 -23.547 1 97.38 161 SER A N 1
ATOM 1263 C CA . SER A 1 161 ? -14.383 -23.094 -23.328 1 97.38 161 SER A CA 1
ATOM 1264 C C . SER A 1 161 ? -15.484 -23.406 -22.328 1 97.38 161 SER A C 1
ATOM 1266 O O . SER A 1 161 ? -15.664 -24.547 -21.922 1 97.38 161 SER A O 1
ATOM 1268 N N . LEU A 1 162 ? -16.172 -22.375 -21.906 1 98 162 LEU A N 1
ATOM 1269 C CA . LEU A 1 162 ? -17.234 -22.547 -20.938 1 98 162 LEU A CA 1
ATOM 1270 C C . LEU A 1 162 ? -18.375 -21.562 -21.188 1 98 162 LEU A C 1
ATOM 1272 O O . LEU A 1 162 ? -18.156 -20.359 -21.234 1 98 162 LEU A O 1
ATOM 1276 N N . ILE A 1 163 ? -19.531 -22.109 -21.438 1 98.06 163 ILE A N 1
ATOM 1277 C CA . ILE A 1 163 ? -20.734 -21.281 -21.469 1 98.06 163 ILE A CA 1
ATOM 1278 C C . ILE A 1 163 ? -21.266 -21.094 -20.047 1 98.06 163 ILE A C 1
ATOM 1280 O O . ILE A 1 163 ? -21.297 -22.031 -19.25 1 98.06 163 ILE A O 1
ATOM 1284 N N . PHE A 1 164 ? -21.609 -19.922 -19.688 1 98 164 PHE A N 1
ATOM 1285 C CA . PHE A 1 164 ? -22.062 -19.531 -18.359 1 98 164 PHE A CA 1
ATOM 1286 C C . PHE A 1 164 ? -23.359 -18.734 -18.453 1 98 164 PHE A C 1
ATOM 1288 O O . PHE A 1 164 ? -23.469 -17.812 -19.281 1 98 164 PHE A O 1
ATOM 1295 N N . LEU A 1 165 ? -24.406 -19.094 -17.703 1 98.25 165 LEU A N 1
ATOM 1296 C CA . LEU A 1 165 ? -25.672 -18.375 -17.672 1 98.25 165 LEU A CA 1
ATOM 1297 C C . LEU A 1 165 ? -25.766 -17.516 -16.422 1 98.25 165 LEU A C 1
ATOM 1299 O O . LEU A 1 165 ? -25.594 -18 -15.305 1 98.25 165 LEU A O 1
ATOM 1303 N N . ILE A 1 166 ? -25.984 -16.266 -16.594 1 96.62 166 ILE A N 1
ATOM 1304 C CA . ILE A 1 166 ? -26.156 -15.305 -15.508 1 96.62 166 ILE A CA 1
ATOM 1305 C C . ILE A 1 166 ? -27.594 -14.789 -15.5 1 96.62 166 ILE A C 1
ATOM 1307 O O . ILE A 1 166 ? -28.047 -14.211 -16.484 1 96.62 166 ILE A O 1
ATOM 1311 N N . VAL A 1 167 ? -28.25 -14.969 -14.398 1 96.06 167 VAL A N 1
ATOM 1312 C CA . VAL A 1 167 ? -29.625 -14.5 -14.266 1 96.06 167 VAL A CA 1
ATOM 1313 C C . VAL A 1 167 ? -29.688 -13.375 -13.227 1 96.06 167 VAL A C 1
ATOM 1315 O O . VAL A 1 167 ? -29.297 -13.57 -12.078 1 96.06 167 VAL A O 1
ATOM 1318 N N . ILE A 1 168 ? -30.141 -12.312 -13.633 1 93.81 168 ILE A N 1
ATOM 1319 C CA . ILE A 1 168 ? -30.219 -11.141 -12.773 1 93.81 168 ILE A CA 1
ATOM 1320 C C . ILE A 1 168 ? -31.672 -10.672 -12.672 1 93.81 168 ILE A C 1
ATOM 1322 O O . ILE A 1 168 ? -32.094 -9.82 -13.453 1 93.81 168 ILE A O 1
ATOM 1326 N N . GLY A 1 169 ? -32.312 -11.117 -11.672 1 91.06 169 GLY A N 1
ATOM 1327 C CA . GLY A 1 169 ? -33.719 -10.812 -11.555 1 91.06 169 GLY A CA 1
ATOM 1328 C C . GLY A 1 169 ? -34.531 -11.32 -12.734 1 91.06 169 GLY A C 1
ATOM 1329 O O . GLY A 1 169 ? -34.656 -12.531 -12.938 1 91.06 169 GLY A O 1
ATOM 1330 N N . ARG A 1 170 ? -35.031 -10.359 -13.57 1 92.12 170 ARG A N 1
ATOM 1331 C CA . ARG A 1 170 ? -35.844 -10.703 -14.727 1 92.12 170 ARG A CA 1
ATOM 1332 C C . ARG A 1 170 ? -35 -10.773 -15.992 1 92.12 170 ARG A C 1
ATOM 1334 O O . ARG A 1 170 ? -35.531 -11.055 -17.078 1 92.12 170 ARG A O 1
ATOM 1341 N N . ARG A 1 171 ? -33.781 -10.562 -15.852 1 94.5 171 ARG A N 1
ATOM 1342 C CA . ARG A 1 171 ? -32.938 -10.523 -17.016 1 94.5 171 ARG A CA 1
ATOM 1343 C C . ARG A 1 171 ? -31.906 -11.656 -16.984 1 94.5 171 ARG A C 1
ATOM 1345 O O . ARG A 1 171 ? -31.672 -12.258 -15.93 1 94.5 171 ARG A O 1
ATOM 1352 N N . PHE A 1 172 ? -31.391 -11.953 -18.188 1 95.81 172 PHE A N 1
ATOM 1353 C CA . PHE A 1 172 ? -30.328 -12.953 -18.234 1 95.81 172 PHE A CA 1
ATOM 1354 C C . PHE A 1 172 ? -29.234 -12.531 -19.203 1 95.81 172 PHE A C 1
ATOM 1356 O O . PHE A 1 172 ? -29.453 -11.664 -20.047 1 95.81 172 PHE A O 1
ATOM 1363 N N . ARG A 1 173 ? -28.031 -13.039 -18.984 1 96.12 173 ARG A N 1
ATOM 1364 C CA . ARG A 1 173 ? -26.891 -12.969 -19.875 1 96.12 173 ARG A CA 1
ATOM 1365 C C . ARG A 1 173 ? -26.312 -14.359 -20.141 1 96.12 173 ARG A C 1
ATOM 1367 O O . ARG A 1 173 ? -26.344 -15.227 -19.266 1 96.12 173 ARG A O 1
ATOM 1374 N N . LEU A 1 174 ? -25.844 -14.547 -21.328 1 97.38 174 LEU A N 1
ATOM 1375 C CA . LEU A 1 174 ? -24.969 -15.68 -21.641 1 97.38 174 LEU A CA 1
ATOM 1376 C C . LEU A 1 174 ? -23.531 -15.219 -21.844 1 97.38 174 LEU A C 1
ATOM 1378 O O . LEU A 1 174 ? -23.297 -14.148 -22.406 1 97.38 174 LEU A O 1
ATOM 1382 N N . SER A 1 175 ? -22.703 -16.016 -21.312 1 96.88 175 SER A N 1
ATOM 1383 C CA . SER A 1 175 ? -21.281 -15.711 -21.547 1 96.88 175 SER A CA 1
ATOM 1384 C C . SER A 1 175 ? -20.516 -16.969 -21.953 1 96.88 175 SER A C 1
ATOM 1386 O O . SER A 1 175 ? -20.953 -18.078 -21.703 1 96.88 175 SER A O 1
ATOM 1388 N N . ARG A 1 176 ? -19.516 -16.781 -22.719 1 97 176 ARG A N 1
ATOM 1389 C CA . ARG A 1 176 ? -18.578 -17.828 -23.109 1 97 176 ARG A CA 1
ATOM 1390 C C . ARG A 1 176 ? -17.156 -17.469 -22.703 1 97 176 ARG A C 1
ATOM 1392 O O . ARG A 1 176 ? -16.625 -16.422 -23.094 1 97 176 ARG A O 1
ATOM 1399 N N . TRP A 1 177 ? -16.578 -18.359 -21.969 1 97 177 TRP A N 1
ATOM 1400 C CA . TRP A 1 177 ? -15.258 -18.125 -21.391 1 97 177 TRP A CA 1
ATOM 1401 C C . TRP A 1 177 ? -14.203 -19 -22.078 1 97 177 TRP A C 1
ATOM 1403 O O . TRP A 1 177 ? -14.453 -20.172 -22.375 1 97 177 TRP A O 1
ATOM 1413 N N . ASP A 1 178 ? -13.086 -18.469 -22.375 1 95.94 178 ASP A N 1
ATOM 1414 C CA . ASP A 1 178 ? -11.891 -19.234 -22.719 1 95.94 178 ASP A CA 1
ATOM 1415 C C . ASP A 1 178 ? -10.641 -18.609 -22.094 1 95.94 178 ASP A C 1
ATOM 1417 O O . ASP A 1 178 ? -10.742 -17.703 -21.266 1 95.94 178 ASP A O 1
ATOM 1421 N N .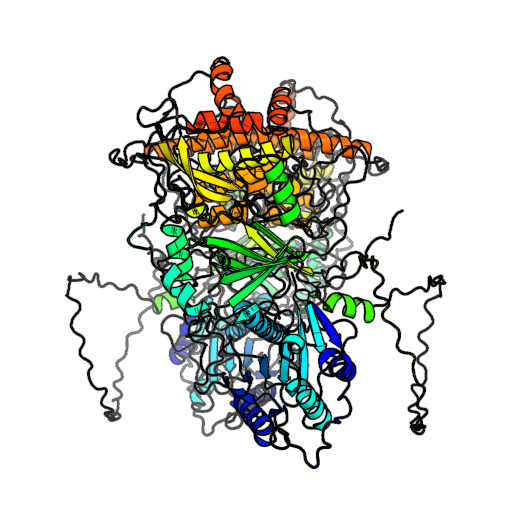 ARG A 1 179 ? -9.508 -19.109 -22.375 1 95.5 179 ARG A N 1
ATOM 1422 C CA . ARG A 1 179 ? -8.289 -18.734 -21.656 1 95.5 179 ARG A CA 1
ATOM 1423 C C . ARG A 1 179 ? -7.797 -17.359 -22.125 1 95.5 179 ARG A C 1
ATOM 1425 O O . ARG A 1 179 ? -6.836 -16.828 -21.562 1 95.5 179 ARG A O 1
ATOM 1432 N N . SER A 1 180 ? -8.492 -16.703 -23.078 1 94.06 180 SER A N 1
ATOM 1433 C CA . SER A 1 180 ? -8.109 -15.359 -23.516 1 94.06 180 SER A CA 1
ATOM 1434 C C . SER A 1 180 ? -9.031 -14.297 -22.922 1 94.06 180 SER A C 1
ATOM 1436 O O . SER A 1 180 ? -8.625 -13.156 -22.703 1 94.06 180 SER A O 1
ATOM 1438 N N . GLY A 1 181 ? -10.258 -14.703 -22.75 1 93.69 181 GLY A N 1
ATOM 1439 C CA . GLY A 1 181 ? -11.234 -13.734 -22.266 1 93.69 181 GLY A CA 1
ATOM 1440 C C . GLY A 1 181 ? -12.656 -14.273 -22.25 1 93.69 181 GLY A C 1
ATOM 1441 O O . GLY A 1 181 ? -12.867 -15.484 -22.156 1 93.69 181 GLY A O 1
ATOM 1442 N N . THR A 1 182 ? -13.617 -13.273 -22.203 1 94.69 182 THR A N 1
ATOM 1443 C CA . THR A 1 182 ? -15.016 -13.672 -22.109 1 94.69 182 THR A CA 1
ATOM 1444 C C . THR A 1 182 ? -15.867 -12.922 -23.125 1 94.69 182 THR A C 1
ATOM 1446 O O . THR A 1 182 ? -15.633 -11.75 -23.406 1 94.69 182 THR A O 1
ATOM 1449 N N . LEU A 1 183 ? -16.703 -13.664 -23.766 1 95.44 183 LEU A N 1
ATOM 1450 C CA . LEU A 1 183 ? -17.797 -13.086 -24.547 1 95.44 183 LEU A CA 1
ATOM 1451 C C . LEU A 1 183 ? -19.078 -13.039 -23.734 1 95.44 183 LEU A C 1
ATOM 1453 O O . LEU A 1 183 ? -19.453 -14.023 -23.078 1 95.44 183 LEU A O 1
ATOM 1457 N N . VAL A 1 184 ? -19.719 -11.883 -23.703 1 95.94 184 VAL A N 1
ATOM 1458 C CA . VAL A 1 184 ? -20.922 -11.773 -22.891 1 95.94 184 VAL A CA 1
ATOM 1459 C C . VAL A 1 184 ? -22.016 -11.078 -23.672 1 95.94 184 VAL A C 1
ATOM 1461 O O . VAL A 1 184 ? -21.766 -10.102 -24.391 1 95.94 184 VAL A O 1
ATOM 1464 N N . THR A 1 185 ? -23.234 -11.539 -23.531 1 95.62 185 THR A N 1
ATOM 1465 C CA . THR A 1 185 ? -24.359 -10.953 -24.234 1 95.62 185 THR A CA 1
ATOM 1466 C C . THR A 1 185 ? -24.922 -9.75 -23.469 1 95.62 185 THR A C 1
ATOM 1468 O O . THR A 1 185 ? -24.625 -9.57 -22.281 1 95.62 185 THR A O 1
ATOM 1471 N N . ARG A 1 186 ? -25.688 -8.992 -24.156 1 92.88 186 ARG A N 1
ATOM 1472 C CA . ARG A 1 186 ? -26.5 -8 -23.453 1 92.88 186 ARG A CA 1
ATOM 1473 C C . ARG A 1 186 ? -27.531 -8.672 -22.547 1 92.88 186 ARG A C 1
ATOM 1475 O O . ARG A 1 186 ? -27.859 -9.844 -22.75 1 92.88 186 ARG A O 1
ATOM 1482 N N . ALA A 1 187 ? -27.938 -7.863 -21.578 1 93.25 187 ALA A N 1
ATOM 1483 C CA . ALA A 1 187 ? -28.984 -8.391 -20.703 1 93.25 187 ALA A CA 1
ATOM 1484 C C . ALA A 1 187 ? -30.344 -8.359 -21.406 1 93.25 187 ALA A C 1
ATOM 1486 O O . ALA A 1 187 ? -30.672 -7.391 -22.094 1 93.25 187 ALA A O 1
ATOM 1487 N N . VAL A 1 188 ? -31.094 -9.5 -21.312 1 94.56 188 VAL A N 1
ATOM 1488 C CA . VAL A 1 188 ? -32.406 -9.602 -21.938 1 94.56 188 VAL A CA 1
ATOM 1489 C C . VAL A 1 188 ? -33.438 -9.977 -20.875 1 94.56 188 VAL A C 1
ATOM 1491 O O . VAL A 1 188 ? -33.188 -10.82 -20.016 1 94.56 188 VAL A O 1
ATOM 1494 N N . ASP A 1 189 ? -34.531 -9.32 -20.922 1 93.62 189 ASP A N 1
ATOM 1495 C CA . ASP A 1 189 ? -35.625 -9.641 -20.016 1 93.62 189 ASP A CA 1
ATOM 1496 C C . ASP A 1 189 ? -36.375 -10.898 -20.453 1 93.62 189 ASP A C 1
ATOM 1498 O O . ASP A 1 189 ? -37.188 -10.859 -21.375 1 93.62 189 ASP A O 1
ATOM 1502 N N . TYR A 1 190 ? -36.156 -11.984 -19.781 1 94.69 190 TYR A N 1
ATOM 1503 C CA . TYR A 1 190 ? -36.656 -13.266 -20.219 1 94.69 190 TYR A CA 1
ATOM 1504 C C . TYR A 1 190 ? -38.125 -13.453 -19.781 1 94.69 190 TYR A C 1
ATOM 1506 O O . TYR A 1 190 ? -38.781 -14.398 -20.203 1 94.69 190 TYR A O 1
ATOM 1514 N N . VAL A 1 191 ? -38.562 -12.609 -18.922 1 93.38 191 VAL A N 1
ATOM 1515 C CA . VAL A 1 191 ? -39.969 -12.648 -18.562 1 93.38 191 VAL A CA 1
ATOM 1516 C C . VAL A 1 191 ? -40.812 -11.961 -19.641 1 93.38 191 VAL A C 1
ATOM 1518 O O . VAL A 1 191 ? -41.875 -12.453 -20.016 1 93.38 191 VAL A O 1
ATOM 1521 N N . GLU A 1 192 ? -40.281 -10.844 -20.109 1 92.19 192 GLU A N 1
ATOM 1522 C CA . GLU A 1 192 ? -40.938 -10.102 -21.188 1 92.19 192 GLU A CA 1
ATOM 1523 C C . GLU A 1 192 ? -40.812 -10.82 -22.516 1 92.19 192 GLU A C 1
ATOM 1525 O O . GLU A 1 192 ? -41.719 -10.805 -23.344 1 92.19 192 GLU A O 1
ATOM 1530 N N . HIS A 1 193 ? -39.656 -11.383 -22.781 1 92.56 193 HIS A N 1
ATOM 1531 C CA . HIS A 1 193 ? -39.344 -12.086 -24.016 1 92.56 193 HIS A CA 1
ATOM 1532 C C . HIS A 1 193 ? -38.906 -13.516 -23.75 1 92.56 193 HIS A C 1
ATOM 1534 O O . HIS A 1 193 ? -37.75 -13.883 -24.078 1 92.56 193 HIS A O 1
ATOM 1540 N N . PRO A 1 194 ? -39.812 -14.312 -23.234 1 94.44 194 PRO A N 1
ATOM 1541 C CA . PRO A 1 194 ? -39.406 -15.656 -22.812 1 94.44 194 PRO A CA 1
ATOM 1542 C C . PRO A 1 194 ? -38.906 -16.516 -23.969 1 94.44 194 PRO A C 1
ATOM 1544 O O . PRO A 1 194 ? -38.094 -17.422 -23.75 1 94.44 194 PRO A O 1
ATOM 1547 N N . GLN A 1 195 ? -39.312 -16.172 -25.219 1 93.5 195 GLN A N 1
ATOM 1548 C CA . GLN A 1 195 ? -38.906 -16.969 -26.375 1 93.5 195 GLN A CA 1
ATOM 1549 C C . GLN A 1 195 ? -37.406 -16.922 -26.609 1 93.5 195 GLN A C 1
ATOM 1551 O O . GLN A 1 195 ? -36.812 -17.891 -27.062 1 93.5 195 GLN A O 1
ATOM 1556 N N . ILE A 1 196 ? -36.812 -15.859 -26.297 1 94.44 196 ILE A N 1
ATOM 1557 C CA . ILE A 1 196 ? -35.375 -15.672 -26.531 1 94.44 196 ILE A CA 1
ATOM 1558 C C . ILE A 1 196 ? -34.562 -16.641 -25.656 1 94.44 196 ILE A C 1
ATOM 1560 O O . ILE A 1 196 ? -33.719 -17.375 -26.156 1 94.44 196 ILE A O 1
ATOM 1564 N N . LEU A 1 197 ? -34.906 -16.672 -24.406 1 96.12 197 LEU A N 1
ATOM 1565 C CA . LEU A 1 197 ? -34.188 -17.578 -23.516 1 96.12 197 LEU A CA 1
ATOM 1566 C C . LEU A 1 197 ? -34.531 -19.031 -23.812 1 96.12 197 LEU A C 1
ATOM 1568 O O . LEU A 1 197 ? -33.656 -19.891 -23.812 1 96.12 197 LEU A O 1
ATOM 1572 N N . CYS A 1 198 ? -35.781 -19.281 -24.078 1 95.44 198 CYS A N 1
ATOM 1573 C CA . CYS A 1 198 ? -36.188 -20.641 -24.328 1 95.44 198 CYS A CA 1
ATOM 1574 C C . CYS A 1 198 ? -35.531 -21.219 -25.562 1 95.44 198 CYS A C 1
ATOM 1576 O O . CYS A 1 198 ? -35.125 -22.391 -25.578 1 95.44 198 CYS A O 1
ATOM 1578 N N . GLU A 1 199 ? -35.406 -20.422 -26.562 1 93.5 199 GLU A N 1
ATOM 1579 C CA . GLU A 1 199 ? -34.688 -20.844 -27.766 1 93.5 199 GLU A CA 1
ATOM 1580 C C . GLU A 1 199 ? -33.219 -21.141 -27.453 1 93.5 199 GLU A C 1
ATOM 1582 O O . GLU A 1 199 ? -32.656 -22.141 -27.906 1 93.5 199 GLU A O 1
ATOM 1587 N N . ALA A 1 200 ? -32.594 -20.234 -26.75 1 95.62 200 ALA A N 1
ATOM 1588 C CA . ALA A 1 200 ? -31.203 -20.422 -26.375 1 95.62 200 ALA A CA 1
ATOM 1589 C C . ALA A 1 200 ? -31 -21.703 -25.594 1 95.62 200 ALA A C 1
ATOM 1591 O O . ALA A 1 200 ? -30.078 -22.484 -25.875 1 95.62 200 ALA A O 1
ATOM 1592 N N . LEU A 1 201 ? -31.875 -22 -24.656 1 96.62 201 LEU A N 1
ATOM 1593 C CA . LEU A 1 201 ? -31.797 -23.188 -23.828 1 96.62 201 LEU A CA 1
ATOM 1594 C C . LEU A 1 201 ? -32.031 -24.453 -24.672 1 96.62 201 LEU A C 1
ATOM 1596 O O . LEU A 1 201 ? -31.375 -25.469 -24.453 1 96.62 201 LEU A O 1
ATOM 1600 N N . TRP A 1 202 ? -32.938 -24.312 -25.578 1 95 202 TRP A N 1
ATOM 1601 C CA . TRP A 1 202 ? -33.25 -25.453 -26.438 1 95 202 TRP A CA 1
ATOM 1602 C C . TRP A 1 202 ? -32.031 -25.859 -27.266 1 95 202 TRP A C 1
ATOM 1604 O O . TRP A 1 202 ? -31.688 -27.047 -27.344 1 95 202 TRP A O 1
ATOM 1614 N N . TYR A 1 203 ? -31.391 -24.906 -27.891 1 94.44 203 TYR A N 1
ATOM 1615 C CA . TYR A 1 203 ? -30.188 -25.203 -28.656 1 94.44 203 TYR A CA 1
ATOM 1616 C C . TYR A 1 203 ? -29.078 -25.703 -27.75 1 94.44 203 TYR A C 1
ATOM 1618 O O . TYR A 1 203 ? -28.406 -26.688 -28.078 1 94.44 203 TYR A O 1
ATOM 1626 N N . MET A 1 204 ? -28.891 -25.109 -26.609 1 95.5 204 MET A N 1
ATOM 1627 C CA . MET A 1 204 ? -27.844 -25.469 -25.656 1 95.5 204 MET A CA 1
ATOM 1628 C C . MET A 1 204 ? -27.984 -26.906 -25.203 1 95.5 204 MET A C 1
ATOM 1630 O O . MET A 1 204 ? -27 -27.641 -25.109 1 95.5 204 MET A O 1
ATOM 1634 N N . GLY A 1 205 ? -29.172 -27.297 -24.922 1 95.31 205 GLY A N 1
ATOM 1635 C CA . GLY A 1 205 ? -29.453 -28.641 -24.422 1 95.31 205 GLY A CA 1
ATOM 1636 C C . GLY A 1 205 ? -29.141 -29.734 -25.422 1 95.31 205 GLY A C 1
ATOM 1637 O O . GLY A 1 205 ? -29.031 -30.906 -25.062 1 95.31 205 GLY A O 1
ATOM 1638 N N . ARG A 1 206 ? -28.891 -29.359 -26.641 1 93.5 206 ARG A N 1
ATOM 1639 C CA . ARG A 1 206 ? -28.688 -30.344 -27.703 1 93.5 206 ARG A CA 1
ATOM 1640 C C . ARG A 1 206 ? -27.234 -30.375 -28.141 1 93.5 206 ARG A C 1
ATOM 1642 O O . ARG A 1 206 ? -26.859 -31.156 -29.016 1 93.5 206 ARG A O 1
ATOM 1649 N N . LEU A 1 207 ? -26.469 -29.594 -27.562 1 94.81 207 LEU A N 1
ATOM 1650 C CA . LEU A 1 207 ? -25.062 -29.531 -27.922 1 94.81 207 LEU A CA 1
ATOM 1651 C C . LEU A 1 207 ? -24.297 -30.75 -27.422 1 94.81 207 LEU A C 1
ATOM 1653 O O . LEU A 1 207 ? -24.625 -31.297 -26.359 1 94.81 207 LEU A O 1
ATOM 1657 N N . SER A 1 208 ? -23.297 -31.156 -28.219 1 94.5 208 SER A N 1
ATOM 1658 C CA . SER A 1 208 ? -22.391 -32.188 -27.766 1 94.5 208 SER A CA 1
ATOM 1659 C C . SER A 1 208 ? -21.5 -31.703 -26.641 1 94.5 208 SER A C 1
ATOM 1661 O O . SER A 1 208 ? -21.438 -30.5 -26.375 1 94.5 208 SER A O 1
ATOM 1663 N N . ASP A 1 209 ? -20.844 -32.656 -25.984 1 95.31 209 ASP A N 1
ATOM 1664 C CA . ASP A 1 209 ? -19.922 -32.281 -24.922 1 95.31 209 ASP A CA 1
ATOM 1665 C C . ASP A 1 209 ? -18.828 -31.375 -25.438 1 95.31 209 ASP A C 1
ATOM 1667 O O . ASP A 1 209 ? -18.469 -30.391 -24.797 1 95.31 209 ASP A O 1
ATOM 1671 N N . LYS A 1 210 ? -18.328 -31.656 -26.594 1 95.5 210 LYS A N 1
ATOM 1672 C CA . LYS A 1 210 ? -17.297 -30.828 -27.219 1 95.5 210 LYS A CA 1
ATOM 1673 C C . LYS A 1 210 ? -17.812 -29.422 -27.469 1 95.5 210 LYS A C 1
ATOM 1675 O O . LYS A 1 210 ? -17.125 -28.438 -27.203 1 95.5 210 LYS A O 1
ATOM 1680 N N . ALA A 1 211 ? -19.047 -29.344 -27.938 1 94.69 211 ALA A N 1
ATOM 1681 C CA . ALA A 1 211 ? -19.625 -28.047 -28.266 1 94.69 211 ALA A CA 1
ATOM 1682 C C . ALA A 1 211 ? -19.922 -27.25 -26.984 1 94.69 211 ALA A C 1
ATOM 1684 O O . ALA A 1 211 ? -19.938 -26.016 -27.016 1 94.69 211 ALA A O 1
ATOM 1685 N N . LEU A 1 212 ? -20.094 -27.984 -25.922 1 96.5 212 LEU A N 1
ATOM 1686 C CA . LEU A 1 212 ? -20.297 -27.312 -24.641 1 96.5 212 LEU A CA 1
ATOM 1687 C C . LEU A 1 212 ? -18.969 -26.938 -24 1 96.5 212 LEU A C 1
ATOM 1689 O O . LEU A 1 212 ? -18.938 -26.344 -22.938 1 96.5 212 LEU A O 1
ATOM 1693 N N . GLY A 1 213 ? -17.906 -27.281 -24.641 1 97 213 GLY A N 1
ATOM 1694 C CA . GLY A 1 213 ? -16.609 -26.766 -24.234 1 97 213 GLY A CA 1
ATOM 1695 C C . GLY A 1 213 ? -15.727 -27.828 -23.594 1 97 213 GLY A C 1
ATOM 1696 O O . GLY A 1 213 ? -14.625 -27.531 -23.125 1 97 213 GLY A O 1
ATOM 1697 N N . LEU A 1 214 ? -16.172 -29.078 -23.406 1 97.75 214 LEU A N 1
ATOM 1698 C CA . LEU A 1 214 ? -15.336 -30.125 -22.844 1 97.75 214 LEU A CA 1
ATOM 1699 C C . LEU A 1 214 ? -14.219 -30.5 -23.812 1 97.75 214 LEU A C 1
ATOM 1701 O O . LEU A 1 214 ? -14.438 -30.578 -25.031 1 97.75 214 LEU A O 1
ATOM 1705 N N . ASP A 1 215 ? -13.047 -30.719 -23.328 1 97.88 215 ASP A N 1
ATOM 1706 C CA . ASP A 1 215 ? -11.891 -31.109 -24.125 1 97.88 215 ASP A CA 1
ATOM 1707 C C . ASP A 1 215 ? -12.047 -32.531 -24.656 1 97.88 215 ASP A C 1
ATOM 1709 O O . ASP A 1 215 ? -12.031 -33.5 -23.891 1 97.88 215 ASP A O 1
ATOM 1713 N N . PRO A 1 216 ? -12.125 -32.688 -25.906 1 97.31 216 PRO A N 1
ATOM 1714 C CA . PRO A 1 216 ? -12.336 -34.031 -26.453 1 97.31 216 PRO A CA 1
ATOM 1715 C C . PRO A 1 216 ? -11.109 -34.938 -26.312 1 97.31 216 PRO A C 1
ATOM 1717 O O . PRO A 1 216 ? -11.195 -36.125 -26.516 1 97.31 216 PRO A O 1
ATOM 1720 N N . THR A 1 217 ? -10 -34.375 -25.953 1 98 217 THR A N 1
ATOM 1721 C CA . THR A 1 217 ? -8.781 -35.156 -25.797 1 98 217 THR A CA 1
ATOM 1722 C C . THR A 1 217 ? -8.578 -35.531 -24.328 1 98 217 THR A C 1
ATOM 1724 O O . THR A 1 217 ? -7.535 -36.094 -23.969 1 98 217 THR A O 1
ATOM 1727 N N . ALA A 1 218 ? -9.445 -35.219 -23.531 1 98.25 218 ALA A N 1
ATOM 1728 C CA . ALA A 1 218 ? -9.492 -35.625 -22.125 1 98.25 218 ALA A CA 1
ATOM 1729 C C . ALA A 1 218 ? -10.688 -36.531 -21.859 1 98.25 218 ALA A C 1
ATOM 1731 O O . ALA A 1 218 ? -11.836 -36.094 -21.844 1 98.25 218 ALA A O 1
ATOM 1732 N N . HIS A 1 219 ? -10.375 -37.719 -21.562 1 97.69 219 HIS A N 1
ATOM 1733 C CA . HIS A 1 219 ? -11.438 -38.719 -21.375 1 97.69 219 HIS A CA 1
ATOM 1734 C C . HIS A 1 219 ? -11.594 -39.094 -19.906 1 97.69 219 HIS A C 1
ATOM 1736 O O . HIS A 1 219 ? -10.641 -39.531 -19.266 1 97.69 219 HIS A O 1
ATOM 1742 N N . ARG A 1 220 ? -12.789 -39.031 -19.469 1 96.75 220 ARG A N 1
ATOM 1743 C CA . ARG A 1 220 ? -13.055 -39.344 -18.078 1 96.75 220 ARG A CA 1
ATOM 1744 C C . ARG A 1 220 ? -12.805 -40.812 -17.797 1 96.75 220 ARG A C 1
ATOM 1746 O O . ARG A 1 220 ? -13.156 -41.688 -18.609 1 96.75 220 ARG A O 1
ATOM 1753 N N . VAL A 1 221 ? -12.031 -41.062 -16.75 1 97.69 221 VAL A N 1
ATOM 1754 C CA . VAL A 1 221 ? -11.859 -42.438 -16.25 1 97.69 221 VAL A CA 1
ATOM 1755 C C . VAL A 1 221 ? -12.93 -42.75 -15.219 1 97.69 221 VAL A C 1
ATOM 1757 O O . VAL A 1 221 ? -12.922 -42.188 -14.117 1 97.69 221 VAL A O 1
ATOM 1760 N N . LEU A 1 222 ? -13.766 -43.625 -15.555 1 94.69 222 LEU A N 1
ATOM 1761 C CA . LEU A 1 222 ? -14.883 -43.938 -14.664 1 94.69 222 LEU A CA 1
ATOM 1762 C C . LEU A 1 222 ? -14.5 -45.031 -13.664 1 94.69 222 LEU A C 1
ATOM 1764 O O . LEU A 1 222 ? -13.719 -45.906 -13.984 1 94.69 222 LEU A O 1
ATOM 1768 N N . PRO A 1 223 ? -15.109 -44.969 -12.5 1 93.75 223 PRO A N 1
ATOM 1769 C CA . PRO A 1 223 ? -14.828 -46.031 -11.516 1 93.75 223 PRO A CA 1
ATOM 1770 C C . PRO A 1 223 ? -15.141 -47.406 -12.031 1 93.75 223 PRO A C 1
ATOM 1772 O O . PRO A 1 223 ? -16.188 -47.625 -12.648 1 93.75 223 PRO A O 1
ATOM 1775 N N . GLY A 1 224 ? -14.227 -48.312 -11.844 1 94.19 224 GLY A N 1
ATOM 1776 C CA . GLY A 1 224 ? -14.438 -49.688 -12.234 1 94.19 224 GLY A CA 1
ATOM 1777 C C . GLY A 1 224 ? -13.93 -50 -13.633 1 94.19 224 GLY A C 1
ATOM 1778 O O . GLY A 1 224 ? -13.812 -51.156 -14.016 1 94.19 224 GLY A O 1
ATOM 1779 N N . SER A 1 225 ? -13.594 -49 -14.367 1 96.62 225 SER A N 1
ATOM 1780 C CA . SER A 1 225 ? -13.062 -49.219 -15.703 1 96.62 225 SER A CA 1
ATOM 1781 C C . SER A 1 225 ? -11.672 -49.844 -15.648 1 96.62 225 SER A C 1
ATOM 1783 O O . SER A 1 225 ? -11.062 -49.938 -14.57 1 96.62 225 SER A O 1
ATOM 1785 N N . ALA A 1 226 ? -11.188 -50.312 -16.766 1 96.75 226 ALA A N 1
ATOM 1786 C CA . ALA A 1 226 ? -9.852 -50.875 -16.859 1 96.75 226 ALA A CA 1
ATOM 1787 C C . ALA A 1 226 ? -8.781 -49.875 -16.5 1 96.75 226 ALA A C 1
ATOM 1789 O O . ALA A 1 226 ? -7.816 -50.188 -15.797 1 96.75 226 ALA A O 1
ATOM 1790 N N . GLU A 1 227 ? -9.008 -48.688 -16.969 1 97.25 227 GLU A N 1
ATOM 1791 C CA . GLU A 1 227 ? -8.062 -47.594 -16.672 1 97.25 227 GLU A CA 1
ATOM 1792 C C . GLU A 1 227 ? -8.078 -47.25 -15.18 1 97.25 227 GLU A C 1
ATOM 1794 O O . GLU A 1 227 ? -7.027 -47 -14.586 1 97.25 227 GLU A O 1
ATOM 1799 N N . HIS A 1 228 ? -9.258 -47.25 -14.641 1 97.44 228 HIS A N 1
ATOM 1800 C CA . HIS A 1 228 ? -9.406 -47 -13.211 1 97.44 228 HIS A CA 1
ATOM 1801 C C . HIS A 1 228 ? -8.648 -48.031 -12.383 1 97.44 228 HIS A C 1
ATOM 1803 O O . HIS A 1 228 ? -7.91 -47.656 -11.461 1 97.44 228 HIS A O 1
ATOM 1809 N N . THR A 1 229 ? -8.766 -49.25 -12.727 1 96.62 229 THR A N 1
ATOM 1810 C CA . THR A 1 229 ? -8.102 -50.344 -12.023 1 96.62 229 THR A CA 1
ATOM 1811 C C . THR A 1 229 ? -6.59 -50.25 -12.195 1 96.62 229 THR A C 1
ATOM 1813 O O . THR A 1 229 ? -5.84 -50.5 -11.25 1 96.62 229 THR A O 1
ATOM 1816 N N . ARG A 1 230 ? -6.23 -49.906 -13.328 1 96.62 230 ARG A N 1
ATOM 1817 C CA . ARG A 1 230 ? -4.809 -49.781 -13.609 1 96.62 230 ARG A CA 1
ATOM 1818 C C . ARG A 1 230 ? -4.18 -48.688 -12.75 1 96.62 230 ARG A C 1
ATOM 1820 O O . ARG A 1 230 ? -3.068 -48.844 -12.242 1 96.62 230 ARG A O 1
ATOM 1827 N N . MET A 1 231 ? -4.859 -47.594 -12.648 1 98.19 231 MET A N 1
ATOM 1828 C CA . MET A 1 231 ? -4.359 -46.469 -11.844 1 98.19 231 MET A CA 1
ATOM 1829 C C . MET A 1 231 ? -4.238 -46.875 -10.383 1 98.19 231 MET A C 1
ATOM 1831 O O . MET A 1 231 ? -3.234 -46.562 -9.734 1 98.19 231 MET A O 1
ATOM 1835 N N . LEU A 1 232 ? -5.215 -47.625 -9.875 1 97.44 232 LEU A N 1
ATOM 1836 C CA . LEU A 1 232 ? -5.18 -48.094 -8.492 1 97.44 232 LEU A CA 1
ATOM 1837 C C . LEU A 1 232 ? -4.035 -49.062 -8.266 1 97.44 232 LEU A C 1
ATOM 1839 O O . LEU A 1 232 ? -3.33 -49 -7.258 1 97.44 232 LEU A O 1
ATOM 1843 N N . ARG A 1 233 ? -3.801 -49.906 -9.195 1 95.88 233 ARG A N 1
ATOM 1844 C CA . ARG A 1 233 ? -2.725 -50.875 -9.094 1 95.88 233 ARG A CA 1
ATOM 1845 C C . ARG A 1 233 ? -1.36 -50.188 -9.125 1 95.88 233 ARG A C 1
ATOM 1847 O O . ARG A 1 233 ? -0.448 -50.594 -8.391 1 95.88 233 ARG A O 1
ATOM 1854 N N . ALA A 1 234 ? -1.257 -49.25 -9.992 1 96.62 234 ALA A N 1
ATOM 1855 C CA . ALA A 1 234 ? 0.016 -48.531 -10.156 1 96.62 234 ALA A CA 1
ATOM 1856 C C . ALA A 1 234 ? 0.364 -47.75 -8.898 1 96.62 234 ALA A C 1
ATOM 1858 O O . ALA A 1 234 ? 1.531 -47.406 -8.664 1 96.62 234 ALA A O 1
ATOM 1859 N N . SER A 1 235 ? -0.656 -47.375 -8.086 1 97 235 SER A N 1
ATOM 1860 C CA . SER A 1 235 ? -0.448 -46.531 -6.91 1 97 235 SER A CA 1
ATOM 1861 C C . SER A 1 235 ? 0.201 -47.312 -5.777 1 97 235 SER A C 1
ATOM 1863 O O . SER A 1 235 ? 0.66 -46.719 -4.793 1 97 235 SER A O 1
ATOM 1865 N N . VAL A 1 236 ? 0.29 -48.656 -5.961 1 95.56 236 VAL A N 1
ATOM 1866 C CA . VAL A 1 236 ? 0.898 -49.531 -4.961 1 95.56 236 VAL A CA 1
ATOM 1867 C C . VAL A 1 236 ? 2.152 -50.188 -5.535 1 95.56 236 VAL A C 1
ATOM 1869 O O . VAL A 1 236 ? 2.127 -50.719 -6.648 1 95.56 236 VAL A O 1
ATOM 1872 N N . ALA A 1 237 ? 3.229 -50.094 -4.766 1 93.88 237 ALA A N 1
ATOM 1873 C CA . ALA A 1 237 ? 4.469 -50.719 -5.227 1 93.88 237 ALA A CA 1
ATOM 1874 C C . ALA A 1 237 ? 4.336 -52.25 -5.285 1 93.88 237 ALA A C 1
ATOM 1876 O O . ALA A 1 237 ? 3.84 -52.875 -4.344 1 93.88 237 ALA A O 1
ATOM 1877 N N . PRO A 1 238 ? 4.793 -52.781 -6.375 1 88.94 238 PRO A N 1
ATOM 1878 C CA . PRO A 1 238 ? 4.785 -54.25 -6.402 1 88.94 238 PRO A CA 1
ATOM 1879 C C . PRO A 1 238 ? 5.758 -54.875 -5.398 1 88.94 238 PRO A C 1
ATOM 1881 O O . PRO A 1 238 ? 6.84 -54.312 -5.168 1 88.94 238 PRO A O 1
ATOM 1884 N N . ASP A 1 239 ? 5.449 -56.031 -4.879 1 86.06 239 ASP A N 1
ATOM 1885 C CA . ASP A 1 239 ? 6.285 -56.719 -3.904 1 86.06 239 ASP A CA 1
ATOM 1886 C C . ASP A 1 239 ? 7.617 -57.125 -4.523 1 86.06 239 ASP A C 1
ATOM 1888 O O . ASP A 1 239 ? 8.656 -57.094 -3.865 1 86.06 239 ASP A O 1
ATOM 1892 N N . GLU A 1 240 ? 7.652 -57.5 -5.75 1 83.75 240 GLU A N 1
ATOM 1893 C CA . GLU A 1 240 ? 8.828 -58.031 -6.438 1 83.75 240 GLU A CA 1
ATOM 1894 C C . GLU A 1 240 ? 9.812 -56.906 -6.773 1 83.75 240 GLU A C 1
ATOM 1896 O O . GLU A 1 240 ? 11.023 -57.125 -6.859 1 83.75 240 GLU A O 1
ATOM 1901 N N . THR A 1 241 ? 9.289 -55.688 -6.906 1 86.75 241 THR A N 1
ATOM 1902 C CA . THR A 1 241 ? 10.117 -54.531 -7.266 1 86.75 241 THR A CA 1
ATOM 1903 C C . THR A 1 241 ? 9.805 -53.344 -6.375 1 86.75 241 THR A C 1
ATOM 1905 O O . THR A 1 241 ? 9.156 -52.375 -6.809 1 86.75 241 THR A O 1
ATOM 1908 N N . PRO A 1 242 ? 10.383 -53.375 -5.227 1 88.56 242 PRO A N 1
ATOM 1909 C CA . PRO A 1 242 ? 10.094 -52.281 -4.305 1 88.56 242 PRO A CA 1
ATOM 1910 C C . PRO A 1 242 ? 10.641 -50.938 -4.801 1 88.56 242 PRO A C 1
ATOM 1912 O O . PRO A 1 242 ? 11.625 -50.906 -5.543 1 88.56 242 PRO A O 1
ATOM 1915 N N . ASP A 1 243 ? 9.977 -49.875 -4.383 1 93.56 243 ASP A N 1
ATOM 1916 C CA . ASP A 1 243 ? 10.391 -48.531 -4.754 1 93.56 243 ASP A CA 1
ATOM 1917 C C . ASP A 1 243 ? 11.727 -48.156 -4.117 1 93.56 243 ASP A C 1
ATOM 1919 O O . ASP A 1 243 ? 12.086 -48.688 -3.066 1 93.56 243 ASP A O 1
ATOM 1923 N N . LEU A 1 244 ? 12.445 -47.312 -4.754 1 92.31 244 LEU A N 1
ATOM 1924 C CA . LEU A 1 244 ? 13.711 -46.781 -4.238 1 92.31 244 LEU A CA 1
ATOM 1925 C C . LEU A 1 244 ? 13.477 -45.625 -3.291 1 92.31 244 LEU A C 1
ATOM 1927 O O . LEU A 1 244 ? 12.656 -44.75 -3.566 1 92.31 244 LEU A O 1
ATOM 1931 N N . GLU A 1 245 ? 14.156 -45.688 -2.17 1 92.19 245 GLU A N 1
ATOM 1932 C CA . GLU A 1 245 ? 14.156 -44.5 -1.326 1 92.19 245 GLU A CA 1
ATOM 1933 C C . GLU A 1 245 ? 14.914 -43.344 -1.993 1 92.19 245 GLU A C 1
ATOM 1935 O O . GLU A 1 245 ? 15.812 -43.562 -2.805 1 92.19 245 GLU A O 1
ATOM 1940 N N . HIS A 1 246 ? 14.492 -42.062 -1.645 1 93 246 HIS A N 1
ATOM 1941 C CA . HIS A 1 246 ? 15.047 -40.969 -2.412 1 93 246 HIS A CA 1
ATOM 1942 C C . HIS A 1 246 ? 16 -40.125 -1.566 1 93 246 HIS A C 1
ATOM 1944 O O . HIS A 1 246 ? 16.578 -39.156 -2.055 1 93 246 HIS A O 1
ATOM 1950 N N . GLN A 1 247 ? 16.188 -40.438 -0.267 1 91 247 GLN A N 1
ATOM 1951 C CA . GLN A 1 247 ? 17.156 -39.719 0.563 1 91 247 GLN A CA 1
ATOM 1952 C C . GLN A 1 247 ? 18.578 -40 0.117 1 91 247 GLN A C 1
ATOM 1954 O O . GLN A 1 247 ? 18.891 -41.094 -0.365 1 91 247 GLN A O 1
ATOM 1959 N N . GLU A 1 248 ? 19.406 -39 0.247 1 88.75 248 GLU A N 1
ATOM 1960 C CA . GLU A 1 248 ? 20.812 -39.188 -0.125 1 88.75 248 GLU A CA 1
ATOM 1961 C C . GLU A 1 248 ? 21.453 -40.312 0.698 1 88.75 248 GLU A C 1
ATOM 1963 O O . GLU A 1 248 ? 21.234 -40.406 1.908 1 88.75 248 GLU A O 1
ATOM 1968 N N . ALA A 1 249 ? 22.141 -41.219 0 1 86.62 249 ALA A N 1
ATOM 1969 C CA . ALA A 1 249 ? 22.766 -42.375 0.665 1 86.62 249 ALA A CA 1
ATOM 1970 C C . ALA A 1 249 ? 23.734 -43.094 -0.277 1 86.62 249 ALA A C 1
ATOM 1972 O O . ALA A 1 249 ? 23.703 -42.875 -1.49 1 86.62 249 ALA A O 1
ATOM 1973 N N . SER A 1 250 ? 24.578 -43.844 0.307 1 85.5 250 SER A N 1
ATOM 1974 C CA . SER A 1 250 ? 25.406 -44.75 -0.488 1 85.5 250 SER A CA 1
ATOM 1975 C C . SER A 1 250 ? 24.609 -45.938 -0.989 1 85.5 250 SER A C 1
ATOM 1977 O O . SER A 1 250 ? 23.75 -46.469 -0.27 1 85.5 250 SER A O 1
ATOM 1979 N N . LEU A 1 251 ? 24.875 -46.219 -2.182 1 86.75 251 LEU A N 1
ATOM 1980 C CA . LEU A 1 251 ? 24.172 -47.344 -2.787 1 86.75 251 LEU A CA 1
ATOM 1981 C C . LEU A 1 251 ? 25.141 -48.5 -3.072 1 86.75 251 LEU A C 1
ATOM 1983 O O . LEU A 1 251 ? 26.328 -48.25 -3.344 1 86.75 251 LEU A O 1
ATOM 1987 N N . ASP A 1 252 ? 24.641 -49.688 -3.008 1 83.44 252 ASP A N 1
ATOM 1988 C CA . ASP A 1 252 ? 25.438 -50.875 -3.281 1 83.44 252 ASP A CA 1
ATOM 1989 C C . ASP A 1 252 ? 25.562 -51.125 -4.781 1 83.44 252 ASP A C 1
ATOM 1991 O O . ASP A 1 252 ? 26.562 -51.688 -5.25 1 83.44 252 ASP A O 1
ATOM 1995 N N . ALA A 1 253 ? 24.5 -50.844 -5.465 1 86 253 ALA A N 1
ATOM 1996 C CA . ALA A 1 253 ? 24.469 -51 -6.918 1 86 253 ALA A CA 1
ATOM 1997 C C . ALA A 1 253 ? 23.641 -49.906 -7.578 1 86 253 ALA A C 1
ATOM 1999 O O . ALA A 1 253 ? 22.859 -49.219 -6.914 1 86 253 ALA A O 1
ATOM 2000 N N . LEU A 1 254 ? 23.859 -49.781 -8.82 1 88 254 LEU A N 1
ATOM 2001 C CA . LEU A 1 254 ? 23.062 -48.844 -9.586 1 88 254 LEU A CA 1
ATOM 2002 C C . LEU A 1 254 ? 21.609 -49.281 -9.656 1 88 254 LEU A C 1
ATOM 2004 O O . LEU A 1 254 ? 21.328 -50.469 -9.875 1 88 254 LEU A O 1
ATOM 2008 N N . PRO A 1 255 ? 20.766 -48.375 -9.469 1 87.81 255 PRO A N 1
ATOM 2009 C CA . PRO A 1 255 ? 19.359 -48.75 -9.586 1 87.81 255 PRO A CA 1
ATOM 2010 C C . PRO A 1 255 ? 18.969 -49.156 -11.008 1 87.81 255 PRO A C 1
ATOM 2012 O O . PRO A 1 255 ? 19.609 -48.719 -11.969 1 87.81 255 PRO A O 1
ATOM 2015 N N . ALA A 1 256 ? 17.953 -49.969 -11.016 1 85.88 256 ALA A N 1
ATOM 2016 C CA . ALA A 1 256 ? 17.438 -50.375 -12.32 1 85.88 256 ALA A CA 1
ATOM 2017 C C . ALA A 1 256 ? 16.906 -49.156 -13.086 1 85.88 256 ALA A C 1
ATOM 2019 O O . ALA A 1 256 ? 16.484 -48.156 -12.484 1 85.88 256 ALA A O 1
ATOM 2020 N N . ALA A 1 257 ? 16.953 -49.281 -14.406 1 80.75 257 ALA A N 1
ATOM 2021 C CA . ALA A 1 257 ? 16.547 -48.156 -15.266 1 80.75 257 ALA A CA 1
ATOM 2022 C C . ALA A 1 257 ? 15.07 -47.812 -15.039 1 80.75 257 ALA A C 1
ATOM 2024 O O . ALA A 1 257 ? 14.664 -46.656 -15.211 1 80.75 257 ALA A O 1
ATOM 2025 N N . ASP A 1 258 ? 14.32 -48.781 -14.656 1 82.69 258 ASP A N 1
ATOM 2026 C CA . ASP A 1 258 ? 12.883 -48.594 -14.5 1 82.69 258 ASP A CA 1
ATOM 2027 C C . ASP A 1 258 ? 12.5 -48.469 -13.023 1 82.69 258 ASP A C 1
ATOM 2029 O O . ASP A 1 258 ? 11.336 -48.625 -12.664 1 82.69 258 ASP A O 1
ATOM 2033 N N . ALA A 1 259 ? 13.5 -48.219 -12.211 1 89.12 259 ALA A N 1
ATOM 2034 C CA . ALA A 1 259 ? 13.234 -48.062 -10.781 1 89.12 259 ALA A CA 1
ATOM 2035 C C . ALA A 1 259 ? 12.398 -46.844 -10.5 1 89.12 259 ALA A C 1
ATOM 2037 O O . ALA A 1 259 ? 12.609 -45.781 -11.125 1 89.12 259 ALA A O 1
ATOM 2038 N N . VAL A 1 260 ? 11.383 -47 -9.617 1 93.75 260 VAL A N 1
ATOM 2039 C CA . VAL A 1 260 ? 10.508 -45.906 -9.227 1 93.75 260 VAL A CA 1
ATOM 2040 C C . VAL A 1 260 ? 10.875 -45.406 -7.828 1 93.75 260 VAL A C 1
ATOM 2042 O O . VAL A 1 260 ? 11.031 -46.219 -6.906 1 93.75 260 VAL A O 1
ATOM 2045 N N . PHE A 1 261 ? 11.086 -44.156 -7.734 1 95.19 261 PHE A N 1
ATOM 2046 C CA . PHE A 1 261 ? 11.32 -43.594 -6.41 1 95.19 261 PHE A CA 1
ATOM 2047 C C . PHE A 1 261 ? 10.039 -43.594 -5.59 1 95.19 261 PHE A C 1
ATOM 2049 O O . PHE A 1 261 ? 8.961 -43.312 -6.117 1 95.19 261 PHE A O 1
ATOM 2056 N N . ALA A 1 262 ? 10.172 -43.75 -4.305 1 95.5 262 ALA A N 1
ATOM 2057 C CA . ALA A 1 262 ? 9.031 -43.812 -3.395 1 95.5 262 ALA A CA 1
ATOM 2058 C C . ALA A 1 262 ? 8.219 -42.531 -3.416 1 95.5 262 ALA A C 1
ATOM 2060 O O . ALA A 1 262 ? 6.988 -42.562 -3.381 1 95.5 262 ALA A O 1
ATOM 2061 N N . TYR A 1 263 ? 8.859 -41.375 -3.471 1 96.56 263 TYR A N 1
ATOM 2062 C CA . TYR A 1 263 ? 8.141 -40.094 -3.414 1 96.56 263 TYR A CA 1
ATOM 2063 C C . TYR A 1 263 ? 7.301 -39.906 -4.672 1 96.56 263 TYR A C 1
ATOM 2065 O O . TYR A 1 263 ? 6.242 -39.281 -4.621 1 96.56 263 TYR A O 1
ATOM 2073 N N . VAL A 1 264 ? 7.699 -40.438 -5.797 1 97.75 264 VAL A N 1
ATOM 2074 C CA . VAL A 1 264 ? 6.969 -40.281 -7.051 1 97.75 264 VAL A CA 1
ATOM 2075 C C . VAL A 1 264 ? 5.66 -41.062 -6.98 1 97.75 264 VAL A C 1
ATOM 2077 O O . VAL A 1 264 ? 4.598 -40.531 -7.332 1 97.75 264 VAL A O 1
ATOM 2080 N N . ARG A 1 265 ? 5.75 -42.344 -6.57 1 97.31 265 ARG A N 1
ATOM 2081 C CA . ARG A 1 265 ? 4.543 -43.156 -6.43 1 97.31 265 ARG A CA 1
ATOM 2082 C C . ARG A 1 265 ? 3.609 -42.562 -5.379 1 97.31 265 ARG A C 1
ATOM 2084 O O . ARG A 1 265 ? 2.387 -42.594 -5.527 1 97.31 265 ARG A O 1
ATOM 2091 N N . ALA A 1 266 ? 4.238 -42.062 -4.344 1 97.19 266 ALA A N 1
ATOM 2092 C CA . ALA A 1 266 ? 3.424 -41.438 -3.316 1 97.19 266 ALA A CA 1
ATOM 2093 C C . ALA A 1 266 ? 2.668 -40.219 -3.885 1 97.19 266 ALA A C 1
ATOM 2095 O O . ALA A 1 266 ? 1.5 -40 -3.557 1 97.19 266 ALA A O 1
ATOM 2096 N N . MET A 1 267 ? 3.326 -39.406 -4.699 1 97.62 267 MET A N 1
ATOM 2097 C CA . MET A 1 267 ? 2.688 -38.25 -5.332 1 97.62 267 MET A CA 1
ATOM 2098 C C . MET A 1 267 ? 1.539 -38.688 -6.23 1 97.62 267 MET A C 1
ATOM 2100 O O . MET A 1 267 ? 0.484 -38.062 -6.254 1 97.62 267 MET A O 1
ATOM 2104 N N . PHE A 1 268 ? 1.728 -39.781 -6.957 1 98.19 268 PHE A N 1
ATOM 2105 C CA . PHE A 1 268 ? 0.676 -40.312 -7.816 1 98.19 268 PHE A CA 1
ATOM 2106 C C . PHE A 1 268 ? -0.499 -40.812 -6.984 1 98.19 268 PHE A C 1
ATOM 2108 O O . PHE A 1 268 ? -1.656 -40.531 -7.301 1 98.19 268 PHE A O 1
ATOM 2115 N N . LYS A 1 269 ? -0.18 -41.562 -5.965 1 97.88 269 LYS A N 1
ATOM 2116 C CA . LYS A 1 269 ? -1.213 -42.062 -5.059 1 97.88 269 LYS A CA 1
ATOM 2117 C C . LYS A 1 269 ? -2.037 -40.906 -4.48 1 97.88 269 LYS A C 1
ATOM 2119 O O . LYS A 1 269 ? -3.266 -41 -4.41 1 97.88 269 LYS A O 1
ATOM 2124 N N . ASP A 1 270 ? -1.337 -39.906 -4.102 1 96.81 270 ASP A N 1
ATOM 2125 C CA . ASP A 1 270 ? -2.004 -38.719 -3.531 1 96.81 270 ASP A CA 1
ATOM 2126 C C . ASP A 1 270 ? -2.928 -38.062 -4.555 1 96.81 270 ASP A C 1
ATOM 2128 O O . ASP A 1 270 ? -3.938 -37.469 -4.188 1 96.81 270 ASP A O 1
ATOM 2132 N N . SER A 1 271 ? -2.605 -38.125 -5.824 1 97.31 271 SER A N 1
ATOM 2133 C CA . SER A 1 271 ? -3.396 -37.5 -6.879 1 97.31 271 SER A CA 1
ATOM 2134 C C . SER A 1 271 ? -4.703 -38.25 -7.109 1 97.31 271 SER A C 1
ATOM 2136 O O . SER A 1 271 ? -5.617 -37.75 -7.758 1 97.31 271 SER A O 1
ATOM 2138 N N . LEU A 1 272 ? -4.77 -39.469 -6.582 1 97.38 272 LEU A N 1
ATOM 2139 C CA . LEU A 1 272 ? -5.984 -40.25 -6.75 1 97.38 272 LEU A CA 1
ATOM 2140 C C . LEU A 1 272 ? -7.035 -39.875 -5.719 1 97.38 272 LEU A C 1
ATOM 2142 O O . LEU A 1 272 ? -7.551 -40.719 -4.992 1 97.38 272 LEU A O 1
ATOM 2146 N N . ASP A 1 273 ? -7.355 -38.625 -5.738 1 94.06 273 ASP A N 1
ATOM 2147 C CA . ASP A 1 273 ? -8.375 -38.031 -4.875 1 94.06 273 ASP A CA 1
ATOM 2148 C C . ASP A 1 273 ? -9.773 -38.344 -5.398 1 94.06 273 ASP A C 1
ATOM 2150 O O . ASP A 1 273 ? -10.102 -38 -6.539 1 94.06 273 ASP A O 1
ATOM 2154 N N . VAL A 1 274 ? -10.633 -38.844 -4.613 1 90.5 274 VAL A N 1
ATOM 2155 C CA . VAL A 1 274 ? -11.945 -39.312 -5.031 1 90.5 274 VAL A CA 1
ATOM 2156 C C . VAL A 1 274 ? -12.844 -38.125 -5.336 1 90.5 274 VAL A C 1
ATOM 2158 O O . VAL A 1 274 ? -13.828 -38.219 -6.078 1 90.5 274 VAL A O 1
ATOM 2161 N N . ASN A 1 275 ? -12.523 -37.031 -4.797 1 90.12 275 ASN A N 1
ATOM 2162 C CA . ASN A 1 275 ? -13.344 -35.844 -4.996 1 90.12 275 ASN A CA 1
ATOM 2163 C C . ASN A 1 275 ? -13.023 -35.156 -6.316 1 90.12 275 ASN A C 1
ATOM 2165 O O . ASN A 1 275 ? -13.703 -34.188 -6.707 1 90.12 275 ASN A O 1
ATOM 2169 N N . PHE A 1 276 ? -12.008 -35.656 -7.004 1 94.06 276 PHE A N 1
ATOM 2170 C CA . PHE A 1 276 ? -11.617 -35.094 -8.289 1 94.06 276 PHE A CA 1
ATOM 2171 C C . PHE A 1 276 ? -11.766 -36.125 -9.398 1 94.06 276 PHE A C 1
ATOM 2173 O O . PHE A 1 276 ? -11.57 -37.312 -9.172 1 94.06 276 PHE A O 1
ATOM 2180 N N . PRO A 1 277 ? -12.133 -35.625 -10.539 1 95.56 277 PRO A N 1
ATOM 2181 C CA . PRO A 1 277 ? -12.219 -36.594 -11.648 1 95.56 277 PRO A CA 1
ATOM 2182 C C . PRO A 1 277 ? -10.852 -37.031 -12.156 1 95.56 277 PRO A C 1
ATOM 2184 O O . PRO A 1 277 ? -9.883 -36.281 -12.078 1 95.56 277 PRO A O 1
ATOM 2187 N N . TRP A 1 278 ? -10.812 -38.312 -12.617 1 98.06 278 TRP A N 1
ATOM 2188 C CA . TRP A 1 278 ? -9.617 -38.875 -13.258 1 98.06 278 TRP A CA 1
ATOM 2189 C C . TRP A 1 278 ? -9.758 -38.844 -14.773 1 98.06 278 TRP A C 1
ATOM 2191 O O . TRP A 1 278 ? -10.875 -38.875 -15.305 1 98.06 278 TRP A O 1
ATOM 2201 N N . TYR A 1 279 ? -8.664 -38.719 -15.469 1 98.5 279 TYR A N 1
ATOM 2202 C CA . TYR A 1 279 ? -8.75 -38.562 -16.922 1 98.5 279 TYR A CA 1
ATOM 2203 C C . TYR A 1 279 ? -7.66 -39.375 -17.609 1 98.5 279 TYR A C 1
ATOM 2205 O O . TYR A 1 279 ? -6.609 -39.656 -17.016 1 98.5 279 TYR A O 1
ATOM 2213 N N . ARG A 1 280 ? -7.93 -39.812 -18.719 1 98.56 280 ARG A N 1
ATOM 2214 C CA . ARG A 1 280 ? -6.926 -40.156 -19.719 1 98.56 280 ARG A CA 1
ATOM 2215 C C . ARG A 1 280 ? -6.707 -39 -20.688 1 98.56 280 ARG A C 1
ATOM 2217 O O . ARG A 1 280 ? -7.609 -38.625 -21.438 1 98.56 280 ARG A O 1
ATOM 2224 N N . LEU A 1 281 ? -5.535 -38.438 -20.656 1 98.56 281 LEU A N 1
ATOM 2225 C CA . LEU A 1 281 ? -5.195 -37.312 -21.516 1 98.56 281 LEU A CA 1
ATOM 2226 C C . LEU A 1 281 ? -4.402 -37.75 -22.734 1 98.56 281 LEU A C 1
ATOM 2228 O O . LEU A 1 281 ? -3.537 -38.625 -22.625 1 98.56 281 LEU A O 1
ATOM 2232 N N . GLU A 1 282 ? -4.699 -37.188 -23.828 1 98.19 282 GLU A N 1
ATOM 2233 C CA . GLU A 1 282 ? -3.982 -37.469 -25.062 1 98.19 282 GLU A CA 1
ATOM 2234 C C . GLU A 1 282 ? -2.98 -36.344 -25.391 1 98.19 282 GLU A C 1
ATOM 2236 O O . GLU A 1 282 ? -3.258 -35.188 -25.156 1 98.19 282 GLU A O 1
ATOM 2241 N N . VAL A 1 283 ? -1.833 -36.781 -25.812 1 98.25 283 VAL A N 1
ATOM 2242 C CA . VAL A 1 283 ? -0.78 -35.844 -26.203 1 98.25 283 VAL A CA 1
ATOM 2243 C C . VAL A 1 283 ? -0.272 -36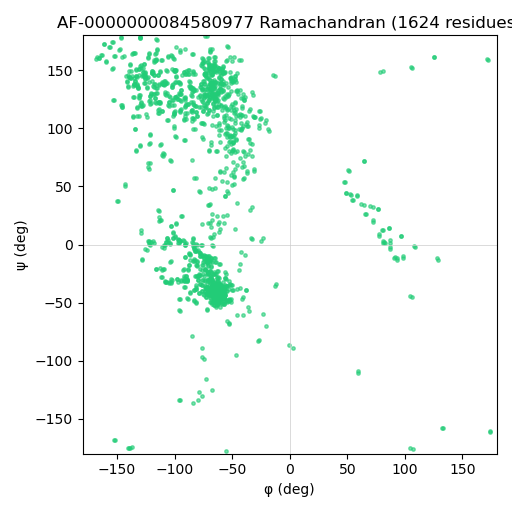.188 -27.609 1 98.25 283 VAL A C 1
ATOM 2245 O O . VAL A 1 283 ? 0.24 -37.281 -27.828 1 98.25 283 VAL A O 1
ATOM 2248 N N . PRO A 1 284 ? -0.415 -35.25 -28.484 1 96.56 284 PRO A N 1
ATOM 2249 C CA . PRO A 1 284 ? 0.095 -35.531 -29.844 1 96.56 284 PRO A CA 1
ATOM 2250 C C . PRO A 1 284 ? 1.612 -35.406 -29.938 1 96.56 284 PRO A C 1
ATOM 2252 O O . PRO A 1 284 ? 2.199 -34.5 -29.297 1 96.56 284 PRO A O 1
ATOM 2255 N N . HIS A 1 285 ? 2.199 -36.281 -30.594 1 95.38 285 HIS A N 1
ATOM 2256 C CA . HIS A 1 285 ? 3.631 -36.188 -30.859 1 95.38 285 HIS A CA 1
ATOM 2257 C C . HIS A 1 285 ? 4 -36.906 -32.156 1 95.38 285 HIS A C 1
ATOM 2259 O O . HIS A 1 285 ? 3.713 -38.094 -32.281 1 95.38 285 HIS A O 1
ATOM 2265 N N . GLU A 1 286 ? 4.625 -36.188 -33.062 1 90.88 286 GLU A N 1
ATOM 2266 C CA . GLU A 1 286 ? 5.129 -36.75 -34.312 1 90.88 286 GLU A CA 1
ATOM 2267 C C . GLU A 1 286 ? 4.07 -37.594 -35 1 90.88 286 GLU A C 1
ATOM 2269 O O . GLU A 1 286 ? 4.336 -38.75 -35.375 1 90.88 286 GLU A O 1
ATOM 2274 N N . GLY A 1 287 ? 2.879 -37.125 -35.062 1 88.88 287 GLY A N 1
ATOM 2275 C CA . GLY A 1 287 ? 1.813 -37.719 -35.844 1 88.88 287 GLY A CA 1
ATOM 2276 C C . GLY A 1 287 ? 1.052 -38.812 -35.094 1 88.88 287 GLY A C 1
ATOM 2277 O O . GLY A 1 287 ? 0.096 -39.375 -35.625 1 88.88 287 GLY A O 1
ATOM 2278 N N . ARG A 1 288 ? 1.498 -39.062 -33.906 1 93.25 288 ARG A N 1
ATOM 2279 C CA . ARG A 1 288 ? 0.837 -40.062 -33.094 1 93.25 288 ARG A CA 1
ATOM 2280 C C . ARG A 1 288 ? 0.296 -39.469 -31.797 1 93.25 288 ARG A C 1
ATOM 2282 O O . ARG A 1 288 ? 0.875 -38.531 -31.25 1 93.25 288 ARG A O 1
ATOM 2289 N N . MET A 1 289 ? -0.88 -40.094 -31.344 1 95 289 MET A N 1
ATOM 2290 C CA . MET A 1 289 ? -1.442 -39.688 -30.062 1 95 289 MET A CA 1
ATOM 2291 C C . MET A 1 289 ? -0.983 -40.594 -28.938 1 95 289 MET A C 1
ATOM 2293 O O . MET A 1 289 ? -1.053 -41.844 -29.078 1 95 289 MET A O 1
ATOM 2297 N N . HIS A 1 290 ? -0.412 -40.094 -27.938 1 97.19 290 HIS A N 1
ATOM 2298 C CA . HIS A 1 290 ? -0.008 -40.812 -26.75 1 97.19 290 HIS A CA 1
ATOM 2299 C C . HIS A 1 290 ? -1.004 -40.625 -25.609 1 97.19 290 HIS A C 1
ATOM 2301 O O . HIS A 1 290 ? -1.688 -39.594 -25.562 1 97.19 290 HIS A O 1
ATOM 2307 N N . SER A 1 291 ? -1.146 -41.625 -24.75 1 98 291 SER A N 1
ATOM 2308 C CA . SER A 1 291 ? -2.162 -41.562 -23.703 1 98 291 SER A CA 1
ATOM 2309 C C . SER A 1 291 ? -1.528 -41.625 -22.312 1 98 291 SER A C 1
ATOM 2311 O O . SER A 1 291 ? -0.631 -42.438 -22.078 1 98 291 SER A O 1
ATOM 2313 N N . PHE A 1 292 ? -2.012 -40.781 -21.438 1 98.75 292 PHE A N 1
ATOM 2314 C CA . PHE A 1 292 ? -1.526 -40.719 -20.062 1 98.75 292 PHE A CA 1
ATOM 2315 C C . PHE A 1 292 ? -2.689 -40.625 -19.078 1 98.75 292 PHE A C 1
ATOM 2317 O O . PHE A 1 292 ? -3.68 -39.938 -19.328 1 98.75 292 PHE A O 1
ATOM 2324 N N . LEU A 1 293 ? -2.598 -41.344 -18.016 1 98.75 293 LEU A N 1
ATOM 2325 C CA . LEU A 1 293 ? -3.639 -41.344 -16.984 1 98.75 293 LEU A CA 1
ATOM 2326 C C . LEU A 1 293 ? -3.275 -40.438 -15.836 1 98.75 293 LEU A C 1
ATOM 2328 O O . LEU A 1 293 ? -2.176 -40.5 -15.281 1 98.75 293 LEU A O 1
ATOM 2332 N N . VAL A 1 294 ? -4.203 -39.5 -15.5 1 98.69 294 VAL A N 1
ATOM 2333 C CA . VAL A 1 294 ? -3.916 -38.531 -14.469 1 98.69 294 VAL A CA 1
ATOM 2334 C C . VAL A 1 294 ? -5.074 -38.469 -13.484 1 98.69 294 VAL A C 1
ATOM 2336 O O . VAL A 1 294 ? -6.227 -38.719 -13.844 1 98.69 294 VAL A O 1
ATOM 2339 N N . GLY A 1 295 ? -4.754 -38.219 -12.18 1 97.69 295 GLY A N 1
ATOM 2340 C CA . GLY A 1 295 ? -5.73 -37.812 -11.172 1 97.69 295 GLY A CA 1
ATOM 2341 C C . GLY A 1 295 ? -5.797 -36.312 -10.945 1 97.69 295 GLY A C 1
ATOM 2342 O O . GLY A 1 295 ? -5.855 -35.562 -11.898 1 97.69 295 GLY A O 1
ATOM 2343 N N . LYS A 1 296 ? -5.801 -35.969 -9.742 1 96.56 296 LYS A N 1
ATOM 2344 C CA . LYS A 1 296 ? -5.816 -34.562 -9.375 1 96.56 296 LYS A CA 1
ATOM 2345 C C . LYS A 1 296 ? -4.492 -33.875 -9.719 1 96.56 296 LYS A C 1
ATOM 2347 O O . LYS A 1 296 ? -3.422 -34.469 -9.508 1 96.56 296 LYS A O 1
ATOM 2352 N N . ARG A 1 297 ? -4.562 -32.75 -10.211 1 95.62 297 ARG A N 1
ATOM 2353 C CA . ARG A 1 297 ? -3.391 -31.922 -10.523 1 95.62 297 ARG A CA 1
ATOM 2354 C C . ARG A 1 297 ? -2.539 -31.688 -9.289 1 95.62 297 ARG A C 1
ATOM 2356 O O . ARG A 1 297 ? -3.066 -31.547 -8.18 1 95.62 297 ARG A O 1
ATOM 2363 N N . VAL A 1 298 ? -1.221 -31.578 -9.5 1 94.5 298 VAL A N 1
ATOM 2364 C CA . VAL A 1 298 ? -0.273 -31.234 -8.445 1 94.5 298 VAL A CA 1
ATOM 2365 C C . VAL A 1 298 ? -0.105 -29.719 -8.383 1 94.5 298 VAL A C 1
ATOM 2367 O O . VAL A 1 298 ? 0.154 -29.156 -7.316 1 94.5 298 VAL A O 1
ATOM 2370 N N . PHE A 1 299 ? -0.27 -29.109 -9.516 1 91.06 299 PHE A N 1
ATOM 2371 C CA . PHE A 1 299 ? -0.134 -27.656 -9.648 1 91.06 299 PHE A CA 1
ATOM 2372 C C . PHE A 1 299 ? -1.228 -27.094 -10.547 1 91.06 299 PHE A C 1
ATOM 2374 O O . PHE A 1 299 ? -1.629 -27.734 -11.523 1 91.06 299 PHE A O 1
ATOM 2381 N N . CYS A 1 300 ? -1.684 -25.922 -10.188 1 90.06 300 CYS A N 1
ATOM 2382 C CA . CYS A 1 300 ? -2.641 -25.188 -11.008 1 90.06 300 CYS A CA 1
ATOM 2383 C C . CYS A 1 300 ? -2.396 -23.688 -10.914 1 90.06 300 CYS A C 1
ATOM 2385 O O . CYS A 1 300 ? -2.426 -23.109 -9.828 1 90.06 300 CYS A O 1
ATOM 2387 N N . ALA A 1 301 ? -2.092 -23.109 -12.031 1 87.5 301 ALA A N 1
ATOM 2388 C CA . ALA A 1 301 ? -1.931 -21.656 -12.047 1 87.5 301 ALA A CA 1
ATOM 2389 C C . ALA A 1 301 ? -3.262 -20.953 -11.789 1 87.5 301 ALA A C 1
ATOM 2391 O O . ALA A 1 301 ? -4.297 -21.359 -12.32 1 87.5 301 ALA A O 1
ATOM 2392 N N . PRO A 1 302 ? -3.305 -19.938 -11 1 82.06 302 PRO A N 1
ATOM 2393 C CA . PRO A 1 302 ? -4.559 -19.219 -10.734 1 82.06 302 PRO A CA 1
ATOM 2394 C C . PRO A 1 302 ? -4.969 -18.312 -11.891 1 82.06 302 PRO A C 1
ATOM 2396 O O . PRO A 1 302 ? -4.133 -17.938 -12.719 1 82.06 302 PRO A O 1
ATOM 2399 N N . GLY A 1 303 ? -6.242 -18.094 -11.883 1 86.19 303 GLY A N 1
ATOM 2400 C CA . GLY A 1 303 ? -6.777 -17.156 -12.859 1 86.19 303 GLY A CA 1
ATOM 2401 C C . GLY A 1 303 ? -7.531 -17.828 -13.992 1 86.19 303 GLY A C 1
ATOM 2402 O O . GLY A 1 303 ? -7.195 -18.953 -14.383 1 86.19 303 GLY A O 1
ATOM 2403 N N . MET A 1 304 ? -8.438 -17.109 -14.516 1 90.5 304 MET A N 1
ATOM 2404 C CA . MET A 1 304 ? -9.219 -17.641 -15.633 1 90.5 304 MET A CA 1
ATOM 2405 C C . MET A 1 304 ? -8.539 -17.344 -16.969 1 90.5 304 MET A C 1
ATOM 2407 O O . MET A 1 304 ? -8.406 -18.219 -17.812 1 90.5 304 MET A O 1
ATOM 2411 N N . ALA A 1 305 ? -8.133 -16.109 -17.078 1 89.38 305 ALA A N 1
ATOM 2412 C CA . ALA A 1 305 ? -7.402 -15.742 -18.297 1 89.38 305 ALA A CA 1
ATOM 2413 C C . ALA A 1 305 ? -5.91 -16.031 -18.141 1 89.38 305 ALA A C 1
ATOM 2415 O O . ALA A 1 305 ? -5.332 -15.82 -17.078 1 89.38 305 ALA A O 1
ATOM 2416 N N . GLY A 1 306 ? -5.293 -16.594 -19.156 1 89.56 306 GLY A N 1
ATOM 2417 C CA . GLY A 1 306 ? -3.869 -16.891 -19.125 1 89.56 306 GLY A CA 1
ATOM 2418 C C . GLY A 1 306 ? -3.543 -18.297 -19.594 1 89.56 306 GLY A C 1
ATOM 2419 O O . GLY A 1 306 ? -4.344 -18.922 -20.281 1 89.56 306 GLY A O 1
ATOM 2420 N N . ARG A 1 307 ? -2.428 -18.734 -19.188 1 91.12 307 ARG A N 1
ATOM 2421 C CA . ARG A 1 307 ? -1.939 -20.016 -19.672 1 91.12 307 ARG A CA 1
ATOM 2422 C C . ARG A 1 307 ? -2.654 -21.172 -19 1 91.12 307 ARG A C 1
ATOM 2424 O O . ARG A 1 307 ? -2.686 -22.297 -19.516 1 91.12 307 ARG A O 1
ATOM 2431 N N . GLY A 1 308 ? -3.219 -20.953 -17.875 1 92.62 308 GLY A N 1
ATOM 2432 C CA . GLY A 1 308 ? -3.941 -22 -17.172 1 92.62 308 GLY A CA 1
ATOM 2433 C C . GLY A 1 308 ? -3.119 -23.266 -16.984 1 92.62 308 GLY A C 1
ATOM 2434 O O . GLY A 1 308 ? -3.623 -24.375 -17.156 1 92.62 308 GLY A O 1
ATOM 2435 N N . THR A 1 309 ? -1.82 -23.078 -16.594 1 94.06 309 THR A N 1
ATOM 2436 C CA . THR A 1 309 ? -0.888 -24.203 -16.484 1 94.06 309 THR A CA 1
ATOM 2437 C C . THR A 1 309 ? -1.313 -25.156 -15.367 1 94.06 309 THR A C 1
ATOM 2439 O O . THR A 1 309 ? -1.604 -24.719 -14.25 1 94.06 309 THR A O 1
ATOM 2442 N N . ARG A 1 310 ? -1.372 -26.453 -15.719 1 96.31 310 ARG A N 1
ATOM 2443 C CA . ARG A 1 310 ? -1.59 -27.516 -14.75 1 96.31 310 ARG A CA 1
ATOM 2444 C C . ARG A 1 310 ? -0.5 -28.578 -14.859 1 96.31 310 ARG A C 1
ATOM 2446 O O . ARG A 1 310 ? -0.042 -28.906 -15.961 1 96.31 310 ARG A O 1
ATOM 2453 N N . GLY A 1 311 ? -0.052 -29.047 -13.766 1 97.56 311 GLY A N 1
ATOM 2454 C CA . GLY A 1 311 ? 0.943 -30.109 -13.711 1 97.56 311 GLY A CA 1
ATOM 2455 C C . GLY A 1 311 ? 0.435 -31.375 -13.047 1 97.56 311 GLY A C 1
ATOM 2456 O O . GLY A 1 311 ? -0.294 -31.312 -12.055 1 97.56 311 GLY A O 1
ATOM 2457 N N . PHE A 1 312 ? 0.802 -32.594 -13.656 1 98.31 312 PHE A N 1
ATOM 2458 C CA . PHE A 1 312 ? 0.33 -33.875 -13.172 1 98.31 312 PHE A CA 1
ATOM 2459 C C . PHE A 1 312 ? 1.485 -34.875 -13.055 1 98.31 312 PHE A C 1
ATOM 2461 O O . PHE A 1 312 ? 2.383 -34.875 -13.898 1 98.31 312 PHE A O 1
ATOM 2468 N N . VAL A 1 313 ? 1.479 -35.594 -11.945 1 98.56 313 VAL A N 1
ATOM 2469 C CA . VAL A 1 313 ? 2.162 -36.875 -12.023 1 98.56 313 VAL A CA 1
ATOM 2470 C C . VAL A 1 313 ? 1.302 -37.875 -12.789 1 98.56 313 VAL A C 1
ATOM 2472 O O . VAL A 1 313 ? 0.21 -38.219 -12.344 1 98.56 313 VAL A O 1
ATOM 2475 N N . ALA A 1 314 ? 1.754 -38.312 -13.938 1 98.75 314 ALA A N 1
ATOM 2476 C CA . ALA A 1 314 ? 0.938 -39.094 -14.844 1 98.75 314 ALA A CA 1
ATOM 2477 C C . ALA A 1 314 ? 1.495 -40.5 -14.984 1 98.75 314 ALA A C 1
ATOM 2479 O O . ALA A 1 314 ? 2.703 -40.719 -14.859 1 98.75 314 ALA A O 1
ATOM 2480 N N . LEU A 1 315 ? 0.588 -41.438 -15.141 1 98.5 315 LEU A N 1
ATOM 2481 C CA . LEU A 1 315 ? 0.931 -42.812 -15.492 1 98.5 315 LEU A CA 1
ATOM 2482 C C . LEU A 1 315 ? 0.926 -43 -17.016 1 98.5 315 LEU A C 1
ATOM 2484 O O . LEU A 1 315 ? -0.08 -42.75 -17.672 1 98.5 315 LEU A O 1
ATOM 2488 N N . ASP A 1 316 ? 2.064 -43.375 -17.562 1 97.5 316 ASP A N 1
ATOM 2489 C CA . ASP A 1 316 ? 2.125 -43.688 -19 1 97.5 316 ASP A CA 1
ATOM 2490 C C . ASP A 1 316 ? 1.251 -44.875 -19.328 1 97.5 316 ASP A C 1
ATOM 2492 O O . ASP A 1 316 ? 1.588 -46.031 -18.984 1 97.5 316 ASP A O 1
ATOM 2496 N N . ALA A 1 317 ? 0.2 -44.656 -20.031 1 95.56 317 ALA A N 1
ATOM 2497 C CA . ALA A 1 317 ? -0.789 -45.688 -20.297 1 95.56 317 ALA A CA 1
ATOM 2498 C C . ALA A 1 317 ? -0.231 -46.75 -21.266 1 95.56 317 ALA A C 1
ATOM 2500 O O . ALA A 1 317 ? -0.752 -47.844 -21.344 1 95.56 317 ALA A O 1
ATOM 2501 N N . GLU A 1 318 ? 0.843 -46.406 -21.875 1 91.31 318 GLU A N 1
ATOM 2502 C CA . GLU A 1 318 ? 1.378 -47.281 -22.922 1 91.31 318 GLU A CA 1
ATOM 2503 C C . GLU A 1 318 ? 2.633 -48 -22.453 1 91.31 318 GLU A C 1
ATOM 2505 O O . GLU A 1 318 ? 3.195 -48.844 -23.188 1 91.31 318 GLU A O 1
ATOM 2510 N N . ALA A 1 319 ? 2.939 -47.75 -21.266 1 88.19 319 ALA A N 1
ATOM 2511 C CA . ALA A 1 319 ? 4.211 -48.281 -20.797 1 88.19 319 ALA A CA 1
ATOM 2512 C C . ALA A 1 319 ? 3.992 -49.531 -19.922 1 88.19 319 ALA A C 1
ATOM 2514 O O . ALA A 1 319 ? 3.027 -49.562 -19.156 1 88.19 319 ALA A O 1
ATOM 2515 N N . SER A 1 320 ? 4.738 -50.594 -20.094 1 84.12 320 SER A N 1
ATOM 2516 C CA . SER A 1 320 ? 4.91 -51.75 -19.219 1 84.12 320 SER A CA 1
ATOM 2517 C C . SER A 1 320 ? 6.387 -52.094 -19.047 1 84.12 320 SER A C 1
ATOM 2519 O O . SER A 1 320 ? 7.098 -52.344 -20.031 1 84.12 320 SER A O 1
ATOM 2521 N N . PRO A 1 321 ? 7.008 -52.062 -17.797 1 86.75 321 PRO A N 1
ATOM 2522 C CA . PRO A 1 321 ? 6.375 -51.875 -16.484 1 86.75 321 PRO A CA 1
ATOM 2523 C C . PRO A 1 321 ? 5.895 -50.438 -16.266 1 86.75 321 PRO A C 1
ATOM 2525 O O . PRO A 1 321 ? 6.059 -49.594 -17.141 1 86.75 321 PRO A O 1
ATOM 2528 N N . VAL A 1 322 ? 5.297 -50.219 -15.07 1 90.75 322 VAL A N 1
ATOM 2529 C CA . VAL A 1 322 ? 4.719 -48.938 -14.672 1 90.75 322 VAL A CA 1
ATOM 2530 C C . VAL A 1 322 ? 5.754 -47.844 -14.828 1 90.75 322 VAL A C 1
ATOM 2532 O O . VAL A 1 322 ? 6.898 -47.969 -14.398 1 90.75 322 VAL A O 1
ATOM 2535 N N . ARG A 1 323 ? 5.41 -46.781 -15.508 1 94.62 323 ARG A N 1
ATOM 2536 C CA . ARG A 1 323 ? 6.25 -45.594 -15.688 1 94.62 323 ARG A CA 1
ATOM 2537 C C . ARG A 1 323 ? 5.48 -44.344 -15.352 1 94.62 323 ARG A C 1
ATOM 2539 O O . ARG A 1 323 ? 4.43 -44.062 -15.938 1 94.62 323 ARG A O 1
ATOM 2546 N N . PHE A 1 324 ? 6.02 -43.625 -14.352 1 97.56 324 PHE A N 1
ATOM 2547 C CA . PHE A 1 324 ? 5.457 -42.344 -14.008 1 97.56 324 PHE A CA 1
ATOM 2548 C C . PHE A 1 324 ? 6.211 -41.219 -14.711 1 97.56 324 PHE A C 1
ATOM 2550 O O . PHE A 1 324 ? 7.438 -41.281 -14.852 1 97.56 324 PHE A O 1
ATOM 2557 N N . VAL A 1 325 ? 5.496 -40.219 -15.211 1 98.25 325 VAL A N 1
ATOM 2558 C CA . VAL A 1 325 ? 6.055 -39.062 -15.914 1 98.25 325 VAL A CA 1
ATOM 2559 C C . VAL A 1 325 ? 5.387 -37.781 -15.414 1 98.25 325 VAL A C 1
ATOM 2561 O O . VAL A 1 325 ? 4.426 -37.844 -14.641 1 98.25 325 VAL A O 1
ATOM 2564 N N . TRP A 1 326 ? 6.004 -36.656 -15.719 1 98.5 326 TRP A N 1
ATOM 2565 C CA . TRP A 1 326 ? 5.379 -35.344 -15.445 1 98.5 326 TRP A CA 1
ATOM 2566 C C . TRP A 1 326 ? 4.688 -34.812 -16.688 1 98.5 326 TRP A C 1
ATOM 2568 O O . TRP A 1 326 ? 5.309 -34.688 -17.75 1 98.5 326 TRP A O 1
ATOM 2578 N N . LEU A 1 327 ? 3.445 -34.5 -16.578 1 98.75 327 LEU A N 1
ATOM 2579 C CA . LEU A 1 327 ? 2.67 -33.938 -17.688 1 98.75 327 LEU A CA 1
ATOM 2580 C C . LEU A 1 327 ? 2.244 -32.5 -17.375 1 98.75 327 LEU A C 1
ATOM 2582 O O . LEU A 1 327 ? 1.642 -32.25 -16.344 1 98.75 327 LEU A O 1
ATOM 2586 N N . LYS A 1 328 ? 2.607 -31.609 -18.203 1 98 328 LYS A N 1
ATOM 2587 C CA . LYS A 1 328 ? 2.215 -30.219 -18.125 1 98 328 LYS A CA 1
ATOM 2588 C C . LYS A 1 328 ? 1.159 -29.891 -19.188 1 98 328 LYS A C 1
ATOM 2590 O O . LYS A 1 328 ? 1.366 -30.125 -20.375 1 98 328 LYS A O 1
ATOM 2595 N N . ASP A 1 329 ? -0.01 -29.453 -18.734 1 97.62 329 ASP A N 1
ATOM 2596 C CA . ASP A 1 329 ? -1.109 -28.969 -19.562 1 97.62 329 ASP A CA 1
ATOM 2597 C C . ASP A 1 329 ? -1.221 -27.453 -19.5 1 97.62 329 ASP A C 1
ATOM 2599 O O . ASP A 1 329 ? -1.361 -26.875 -18.422 1 97.62 329 ASP A O 1
ATOM 2603 N N . ALA A 1 330 ? -1.132 -26.844 -20.672 1 96.06 330 ALA A N 1
ATOM 2604 C CA . ALA A 1 330 ? -1.128 -25.375 -20.656 1 96.06 330 ALA A CA 1
ATOM 2605 C C . ALA A 1 330 ? -1.659 -24.812 -21.969 1 96.06 330 ALA A C 1
ATOM 2607 O O . ALA A 1 330 ? -1.639 -25.484 -23 1 96.06 330 ALA A O 1
ATOM 2608 N N . TRP A 1 331 ? -2.225 -23.641 -21.906 1 95.69 331 TRP A N 1
ATOM 2609 C CA . TRP A 1 331 ? -2.547 -22.844 -23.078 1 95.69 331 TRP A CA 1
ATOM 2610 C C . TRP A 1 331 ? -1.405 -21.891 -23.422 1 95.69 331 TRP A C 1
ATOM 2612 O O . TRP A 1 331 ? -1.349 -20.766 -22.891 1 95.69 331 TRP A O 1
ATOM 2622 N N . ARG A 1 332 ? -0.5 -22.344 -24.234 1 92.88 332 ARG A N 1
ATOM 2623 C CA . ARG A 1 332 ? 0.682 -21.562 -24.547 1 92.88 332 ARG A CA 1
ATOM 2624 C C . ARG A 1 332 ? 0.323 -20.375 -25.453 1 92.88 332 ARG A C 1
ATOM 2626 O O . ARG A 1 332 ? -0.683 -20.406 -26.156 1 92.88 332 ARG A O 1
ATOM 2633 N N . THR A 1 333 ? 1.164 -19.391 -25.406 1 87.19 333 THR A N 1
ATOM 2634 C CA . THR A 1 333 ? 0.958 -18.266 -26.312 1 87.19 333 THR A CA 1
ATOM 2635 C C . THR A 1 333 ? 1.183 -18.688 -27.766 1 87.19 333 THR A C 1
ATOM 2637 O O . THR A 1 333 ? 2.104 -19.453 -28.047 1 87.19 333 THR A O 1
ATOM 2640 N N . ASN A 1 334 ? 0.304 -18.234 -28.5 1 86.31 334 ASN A N 1
ATOM 2641 C CA . ASN A 1 334 ? 0.335 -18.656 -29.906 1 86.31 334 ASN A CA 1
ATOM 2642 C C . ASN A 1 334 ? 0.729 -17.516 -30.828 1 86.31 334 ASN A C 1
ATOM 2644 O O . ASN A 1 334 ? -0.13 -16.906 -31.469 1 86.31 334 ASN A O 1
ATOM 2648 N N . TYR A 1 335 ? 1.956 -17.188 -30.859 1 77.44 335 TYR A N 1
ATOM 2649 C CA . TYR A 1 335 ? 2.498 -16.156 -31.734 1 77.44 335 TYR A CA 1
ATOM 2650 C C . TYR A 1 335 ? 3.588 -16.719 -32.625 1 77.44 335 TYR A C 1
ATOM 2652 O O . TYR A 1 335 ? 4.152 -17.781 -32.344 1 77.44 335 TYR A O 1
ATOM 2660 N N . MET A 1 336 ? 3.832 -15.898 -33.625 1 72.38 336 MET A N 1
ATOM 2661 C CA . MET A 1 336 ? 4.863 -16.312 -34.562 1 72.38 336 MET A CA 1
ATOM 2662 C C . MET A 1 336 ? 6.238 -16.312 -33.906 1 72.38 336 MET A C 1
ATOM 2664 O O . MET A 1 336 ? 6.508 -15.492 -33.031 1 72.38 336 MET A O 1
ATOM 2668 N N . PHE A 1 337 ? 7.055 -17.25 -34 1 67.62 337 PHE A N 1
ATOM 2669 C CA . PHE A 1 337 ? 8.461 -17.328 -33.594 1 67.62 337 PHE A CA 1
ATOM 2670 C C . PHE A 1 337 ? 8.609 -17.75 -32.156 1 67.62 337 PHE A C 1
ATOM 2672 O O . PHE A 1 337 ? 9.656 -17.531 -31.531 1 67.62 337 PHE A O 1
ATOM 2679 N N . VAL A 1 338 ? 7.488 -18 -31.531 1 76.88 338 VAL A N 1
ATOM 2680 C CA . VAL A 1 338 ? 7.598 -18.578 -30.203 1 76.88 338 VAL A CA 1
ATOM 2681 C C . VAL A 1 338 ? 7.73 -20.094 -30.297 1 76.88 338 VAL A C 1
ATOM 2683 O O . VAL A 1 338 ? 6.836 -20.766 -30.828 1 76.88 338 VAL A O 1
ATOM 2686 N N . ALA A 1 339 ? 8.867 -20.484 -29.891 1 84.94 339 ALA A N 1
ATOM 2687 C CA . ALA A 1 339 ? 9.109 -21.922 -29.922 1 84.94 339 ALA A CA 1
ATOM 2688 C C . ALA A 1 339 ? 8.289 -22.641 -28.859 1 84.94 339 ALA A C 1
ATOM 2690 O O . ALA A 1 339 ? 8.039 -22.094 -27.781 1 84.94 339 ALA A O 1
ATOM 2691 N N . LYS A 1 340 ? 7.859 -23.828 -29.25 1 93 340 LYS A N 1
ATOM 2692 C CA . LYS A 1 340 ? 7.227 -24.688 -28.234 1 93 340 LYS A CA 1
ATOM 2693 C C . LYS A 1 340 ? 8.258 -25.219 -27.25 1 93 340 LYS A C 1
ATOM 2695 O O . LYS A 1 340 ? 9.383 -25.547 -27.625 1 93 340 LYS A O 1
ATOM 2700 N N . GLU A 1 341 ? 7.863 -25.312 -26.031 1 94.81 341 GLU A N 1
ATOM 2701 C CA . GLU A 1 341 ? 8.758 -25.781 -24.984 1 94.81 341 GLU A CA 1
ATOM 2702 C C . GLU A 1 341 ? 9.344 -27.156 -25.344 1 94.81 341 GLU A C 1
ATOM 2704 O O . GLU A 1 341 ? 10.531 -27.406 -25.125 1 94.81 341 GLU A O 1
ATOM 2709 N N . GLY A 1 342 ? 8.516 -28.062 -25.922 1 97.19 342 GLY A N 1
ATOM 2710 C CA . GLY A 1 342 ? 8.977 -29.375 -26.297 1 97.19 342 GLY A CA 1
ATOM 2711 C C . GLY A 1 342 ? 10.078 -29.359 -27.344 1 97.19 342 GLY A C 1
ATOM 2712 O O . GLY A 1 342 ? 11.008 -30.156 -27.297 1 97.19 342 GLY A O 1
ATOM 2713 N N . ASP A 1 343 ? 9.977 -28.438 -28.297 1 95.25 343 ASP A N 1
ATOM 2714 C CA . ASP A 1 343 ? 11.016 -28.281 -29.312 1 95.25 343 ASP A CA 1
ATOM 2715 C C . ASP A 1 343 ? 12.336 -27.859 -28.672 1 95.25 343 ASP A C 1
ATOM 2717 O O . ASP A 1 343 ? 13.406 -28.328 -29.062 1 95.25 343 ASP A O 1
ATOM 2721 N N . VAL A 1 344 ? 12.234 -26.953 -27.734 1 96.06 344 VAL A N 1
ATOM 2722 C CA . VAL A 1 344 ? 13.422 -26.469 -27.031 1 96.06 344 VAL A CA 1
ATOM 2723 C C . VAL A 1 344 ? 14.062 -27.594 -26.234 1 96.06 344 VAL A C 1
ATOM 2725 O O . VAL A 1 344 ? 15.281 -27.797 -26.297 1 96.06 344 VAL A O 1
ATOM 2728 N N . LEU A 1 345 ? 13.25 -28.344 -25.5 1 97.88 345 LEU A N 1
ATOM 2729 C CA . LEU A 1 345 ? 13.773 -29.453 -24.703 1 97.88 345 LEU A CA 1
ATOM 2730 C C . LEU A 1 345 ? 14.398 -30.516 -25.594 1 97.88 345 LEU A C 1
ATOM 2732 O O . LEU A 1 345 ? 15.391 -31.141 -25.219 1 97.88 345 LEU A O 1
ATOM 2736 N N . GLN A 1 346 ? 13.766 -30.734 -26.734 1 97.25 346 GLN A N 1
ATOM 2737 C CA . GLN A 1 346 ? 14.336 -31.688 -27.688 1 97.25 346 GLN A CA 1
ATOM 2738 C C . GLN A 1 346 ? 15.742 -31.266 -28.109 1 97.25 346 GLN A C 1
ATOM 2740 O O . GLN A 1 346 ? 16.641 -32.094 -28.188 1 97.25 346 GLN A O 1
ATOM 2745 N N . GLU A 1 347 ? 15.898 -30 -28.375 1 96.62 347 GLU A N 1
ATOM 2746 C CA . GLU A 1 347 ? 17.203 -29.469 -28.75 1 96.62 347 GLU A CA 1
ATOM 2747 C C . GLU A 1 347 ? 18.203 -29.594 -27.594 1 96.62 347 GLU A C 1
ATOM 2749 O O . GLU A 1 347 ? 19.344 -29.969 -27.812 1 96.62 347 GLU A O 1
ATOM 2754 N N . LEU A 1 348 ? 17.812 -29.297 -26.406 1 97.88 348 LEU A N 1
ATOM 2755 C CA . LEU A 1 348 ? 18.672 -29.391 -25.234 1 97.88 348 LEU A CA 1
ATOM 2756 C C . LEU A 1 348 ? 19.094 -30.844 -24.984 1 97.88 348 LEU A C 1
ATOM 2758 O O . LEU A 1 348 ? 20.25 -31.109 -24.656 1 97.88 348 LEU A O 1
ATOM 2762 N N . ASN A 1 349 ? 18.125 -31.766 -25.125 1 98.25 349 ASN A N 1
ATOM 2763 C CA . ASN A 1 349 ? 18.422 -33.188 -24.953 1 98.25 349 ASN A CA 1
ATOM 2764 C C . ASN A 1 349 ? 19.391 -33.688 -26.016 1 98.25 349 ASN A C 1
ATOM 2766 O O . ASN A 1 349 ? 20.312 -34.438 -25.719 1 98.25 349 ASN A O 1
ATOM 2770 N N . ARG A 1 350 ? 19.172 -33.281 -27.266 1 97.56 350 ARG A N 1
ATOM 2771 C CA . ARG A 1 350 ? 20.078 -33.625 -28.344 1 97.56 350 ARG A CA 1
ATOM 2772 C C . ARG A 1 350 ? 21.484 -33.125 -28.094 1 97.56 350 ARG A C 1
ATOM 2774 O O . ARG A 1 350 ? 22.469 -33.812 -28.391 1 97.56 350 ARG A O 1
ATOM 2781 N N . ALA A 1 351 ? 21.531 -31.969 -27.5 1 97.06 351 ALA A N 1
ATOM 2782 C CA . ALA A 1 351 ? 22.828 -31.359 -27.188 1 97.06 351 ALA A CA 1
ATOM 2783 C C . ALA A 1 351 ? 23.406 -31.938 -25.906 1 97.06 351 ALA A C 1
ATOM 2785 O O . ALA A 1 351 ? 24.5 -31.531 -25.484 1 97.06 351 ALA A O 1
ATOM 2786 N N . GLU A 1 352 ? 22.703 -32.781 -25.203 1 96.38 352 GLU A N 1
ATOM 2787 C CA . GLU A 1 352 ? 23.125 -33.469 -23.984 1 96.38 352 GLU A CA 1
ATOM 2788 C C . GLU A 1 352 ? 23.375 -32.469 -22.859 1 96.38 352 GLU A C 1
ATOM 2790 O O . GLU A 1 352 ? 24.391 -32.562 -22.156 1 96.38 352 GLU A O 1
ATOM 2795 N N . VAL A 1 353 ? 22.609 -31.406 -22.828 1 96.75 353 VAL A N 1
ATOM 2796 C CA . VAL A 1 353 ? 22.656 -30.484 -21.703 1 96.75 353 VAL A CA 1
ATOM 2797 C C . VAL A 1 353 ? 22.234 -31.203 -20.422 1 96.75 353 VAL A C 1
ATOM 2799 O O . VAL A 1 353 ? 21.156 -31.797 -20.375 1 96.75 353 VAL A O 1
ATOM 2802 N N . PRO A 1 354 ? 23.078 -31.203 -19.344 1 95.12 354 PRO A N 1
ATOM 2803 C CA . PRO A 1 354 ? 22.703 -31.891 -18.109 1 95.12 354 PRO A CA 1
ATOM 2804 C C . PRO A 1 354 ? 21.672 -31.125 -17.297 1 95.12 354 PRO A C 1
ATOM 2806 O O . PRO A 1 354 ? 21.469 -29.922 -17.516 1 95.12 354 PRO A O 1
ATOM 2809 N N . TYR A 1 355 ? 20.969 -31.781 -16.406 1 96.44 355 TYR A N 1
ATOM 2810 C CA . TYR A 1 355 ? 20.109 -31.203 -15.375 1 96.44 355 TYR A CA 1
ATOM 2811 C C . TYR A 1 355 ? 18.922 -30.484 -16 1 96.44 355 TYR A C 1
ATOM 2813 O O . TYR A 1 355 ? 18.5 -29.438 -15.516 1 96.44 355 TYR A O 1
ATOM 2821 N N . VAL A 1 356 ? 18.484 -30.875 -17.203 1 98.31 356 VAL A N 1
ATOM 2822 C CA . VAL A 1 356 ? 17.25 -30.422 -17.812 1 98.31 356 VAL A CA 1
ATOM 2823 C C . VAL A 1 356 ? 16.312 -31.625 -18.016 1 98.31 356 VAL A C 1
ATOM 2825 O O . VAL A 1 356 ? 16.766 -32.781 -18.031 1 98.31 356 VAL A O 1
ATOM 2828 N N . PRO A 1 357 ? 15.039 -31.422 -18.141 1 98.38 357 PRO A N 1
ATOM 2829 C CA . PRO A 1 357 ? 14.109 -32.531 -18.312 1 98.38 357 PRO A CA 1
ATOM 2830 C C . PRO A 1 357 ? 14.32 -33.312 -19.609 1 98.38 357 PRO A C 1
ATOM 2832 O O . PRO A 1 357 ? 14.734 -32.719 -20.609 1 98.38 357 PRO A O 1
ATOM 2835 N N . THR A 1 358 ? 14.039 -34.562 -19.578 1 98 358 THR A N 1
ATOM 2836 C CA . THR A 1 358 ? 14.055 -35.406 -20.766 1 98 358 THR A CA 1
ATOM 2837 C C . THR A 1 358 ? 12.68 -35.406 -21.438 1 98 358 THR A C 1
ATOM 2839 O O . THR A 1 358 ? 11.688 -35.812 -20.828 1 98 358 THR A O 1
ATOM 2842 N N . LEU A 1 359 ? 12.633 -34.969 -22.656 1 98.12 359 LEU A N 1
ATOM 2843 C CA . LEU A 1 359 ? 11.367 -34.875 -23.359 1 98.12 359 LEU A CA 1
ATOM 2844 C C . LEU A 1 359 ? 10.844 -36.25 -23.719 1 98.12 359 LEU A C 1
ATOM 2846 O O . LEU A 1 359 ? 11.594 -37.094 -24.25 1 98.12 359 LEU A O 1
ATOM 2850 N N . VAL A 1 360 ? 9.625 -36.594 -23.406 1 97.88 360 VAL A N 1
ATOM 2851 C CA . VAL A 1 360 ? 8.953 -37.844 -23.812 1 97.88 360 VAL A CA 1
ATOM 2852 C C . VAL A 1 360 ? 8.109 -37.562 -25.047 1 97.88 360 VAL A C 1
ATOM 2854 O O . VAL A 1 360 ? 8.32 -38.188 -26.094 1 97.88 360 VAL A O 1
ATOM 2857 N N . CYS A 1 361 ? 7.223 -36.625 -24.953 1 98 361 CYS A N 1
ATOM 2858 C CA . CYS A 1 361 ? 6.406 -36.219 -26.094 1 98 361 CYS A CA 1
ATOM 2859 C C . CYS A 1 361 ? 5.754 -34.875 -25.828 1 98 361 CYS A C 1
ATOM 2861 O O . CYS A 1 361 ? 5.742 -34.406 -24.688 1 98 361 CYS A O 1
ATOM 2863 N N . HIS A 1 362 ? 5.301 -34.25 -26.844 1 97.94 362 HIS A N 1
ATOM 2864 C CA . HIS A 1 362 ? 4.625 -32.938 -26.719 1 97.94 362 HIS A CA 1
ATOM 2865 C C . HIS A 1 362 ? 3.895 -32.594 -28.016 1 97.94 362 HIS A C 1
ATOM 2867 O O . HIS A 1 362 ? 4.16 -33.156 -29.062 1 97.94 362 HIS A O 1
ATOM 2873 N N . GLY A 1 363 ? 2.898 -31.625 -27.875 1 97.31 363 GLY A N 1
ATOM 2874 C CA . GLY A 1 363 ? 2.283 -31.094 -29.078 1 97.31 363 GLY A CA 1
ATOM 2875 C C . GLY A 1 363 ? 1.082 -30.219 -28.812 1 97.31 363 GLY A C 1
ATOM 2876 O O . GLY A 1 363 ? 0.492 -30.281 -27.734 1 97.31 363 GLY A O 1
ATOM 2877 N N . ASP A 1 364 ? 0.805 -29.438 -29.781 1 96.25 364 ASP A N 1
ATOM 2878 C CA . ASP A 1 364 ? -0.436 -28.656 -29.781 1 96.25 364 ASP A CA 1
ATOM 2879 C C . ASP A 1 364 ? -1.646 -29.578 -29.984 1 96.25 364 ASP A C 1
ATOM 2881 O O . ASP A 1 364 ? -1.598 -30.516 -30.781 1 96.25 364 ASP A O 1
ATOM 2885 N N . LEU A 1 365 ? -2.6 -29.359 -29.203 1 97.25 365 LEU A N 1
ATOM 2886 C CA . LEU A 1 365 ? -3.836 -30.109 -29.422 1 97.25 365 LEU A CA 1
ATOM 2887 C C . LEU A 1 365 ? -4.609 -29.531 -30.609 1 97.25 365 LEU A C 1
ATOM 2889 O O . LEU A 1 365 ? -4.957 -28.359 -30.609 1 97.25 365 LEU A O 1
ATOM 2893 N N . PRO A 1 366 ? -4.879 -30.344 -31.562 1 93.56 366 PRO A N 1
ATOM 2894 C CA . PRO A 1 366 ? -5.477 -29.859 -32.812 1 93.56 366 PRO A CA 1
ATOM 2895 C C . PRO A 1 366 ? -6.844 -29.203 -32.594 1 93.56 366 PRO A C 1
ATOM 2897 O O . PRO A 1 366 ? -7.691 -29.766 -31.891 1 93.56 366 PRO A O 1
ATOM 2900 N N . GLY A 1 367 ? -7.039 -28.078 -33.188 1 92.81 367 GLY A N 1
ATOM 2901 C CA . GLY A 1 367 ? -8.328 -27.406 -33.219 1 92.81 367 GLY A CA 1
ATOM 2902 C C . GLY A 1 367 ? -8.648 -26.688 -31.906 1 92.81 367 GLY A C 1
ATOM 2903 O O . GLY A 1 367 ? -9.781 -26.25 -31.703 1 92.81 367 GLY A O 1
ATOM 2904 N N . GLN A 1 368 ? -7.746 -26.594 -31.047 1 96.19 368 GLN A N 1
ATOM 2905 C CA . GLN A 1 368 ? -8.031 -25.984 -29.75 1 96.19 368 GLN A CA 1
ATOM 2906 C C . GLN A 1 368 ? -7.285 -24.656 -29.594 1 96.19 368 GLN A C 1
ATOM 2908 O O . GLN A 1 368 ? -6.207 -24.625 -29 1 96.19 368 GLN A O 1
ATOM 2913 N N . ASP A 1 369 ? -7.918 -23.609 -30.094 1 95.38 369 ASP A N 1
ATOM 2914 C CA . ASP A 1 369 ? -7.457 -22.219 -30 1 95.38 369 ASP A CA 1
ATOM 2915 C C . ASP A 1 369 ? -8.469 -21.359 -29.25 1 95.38 369 ASP A C 1
ATOM 2917 O O . ASP A 1 369 ? -9.664 -21.641 -29.25 1 95.38 369 ASP A O 1
ATOM 2921 N N . THR A 1 370 ? -7.953 -20.391 -28.578 1 94.81 370 THR A N 1
ATOM 2922 C CA . THR A 1 370 ? -8.898 -19.438 -28 1 94.81 370 THR A CA 1
ATOM 2923 C C . THR A 1 370 ? -9.602 -18.641 -29.078 1 94.81 370 THR A C 1
ATOM 2925 O O . THR A 1 370 ? -8.984 -18.281 -30.094 1 94.81 370 THR A O 1
ATOM 2928 N N . GLU A 1 371 ? -10.82 -18.281 -28.859 1 94.31 371 GLU A N 1
ATOM 2929 C CA . GLU A 1 371 ? -11.625 -17.656 -29.906 1 94.31 371 GLU A CA 1
ATOM 2930 C C . GLU A 1 371 ? -11.922 -16.203 -29.547 1 94.31 371 GLU A C 1
ATOM 2932 O O . GLU A 1 371 ? -12.234 -15.391 -30.438 1 94.31 371 GLU A O 1
ATOM 2937 N N . THR A 1 372 ? -11.82 -15.859 -28.344 1 93.62 372 THR A N 1
ATOM 2938 C CA . THR A 1 372 ? -12.25 -14.547 -27.875 1 93.62 372 THR A CA 1
ATOM 2939 C C . THR A 1 372 ? -11.492 -13.438 -28.594 1 93.62 372 THR A C 1
ATOM 2941 O O . THR A 1 372 ? -12.086 -12.438 -29 1 93.62 372 THR A O 1
ATOM 2944 N N . PRO A 1 373 ? -10.156 -13.594 -28.828 1 91.06 373 PRO A N 1
ATOM 2945 C CA . PRO A 1 373 ? -9.453 -12.531 -29.547 1 91.06 373 PRO A CA 1
ATOM 2946 C C . PRO A 1 373 ? -10 -12.32 -30.969 1 91.06 373 PRO A C 1
ATOM 2948 O O . PRO A 1 373 ? -10.047 -11.18 -31.438 1 91.06 373 PRO A O 1
ATOM 2951 N N . THR A 1 374 ? -10.406 -13.344 -31.594 1 91.69 374 THR A N 1
ATOM 2952 C CA . THR A 1 374 ? -10.977 -13.242 -32.938 1 91.69 374 THR A CA 1
ATOM 2953 C C . THR A 1 374 ? -12.273 -12.438 -32.906 1 91.69 374 THR A C 1
ATOM 2955 O O . THR A 1 374 ? -12.531 -11.633 -33.812 1 91.69 374 THR A O 1
ATOM 2958 N N . TRP A 1 375 ? -13.031 -12.664 -31.953 1 92.56 375 TRP A N 1
ATOM 2959 C CA . TRP A 1 375 ? -14.281 -11.93 -31.812 1 92.56 375 TRP A CA 1
ATOM 2960 C C . TRP A 1 375 ? -14.016 -10.461 -31.5 1 92.56 375 TRP A C 1
ATOM 2962 O O . TRP A 1 375 ? -14.758 -9.578 -31.953 1 92.56 375 TRP A O 1
ATOM 2972 N N . TRP A 1 376 ? -13.031 -10.211 -30.672 1 90.5 376 TRP A N 1
ATOM 2973 C CA . TRP A 1 376 ? -12.648 -8.828 -30.438 1 90.5 376 TRP A CA 1
ATOM 2974 C C . TRP A 1 376 ? -12.289 -8.133 -31.734 1 90.5 376 TRP A C 1
ATOM 2976 O O . TRP A 1 376 ? -12.711 -7 -31.984 1 90.5 376 TRP A O 1
ATOM 2986 N N . GLU A 1 377 ? -11.5 -8.82 -32.562 1 89.56 377 GLU A N 1
ATOM 2987 C CA . GLU A 1 377 ? -11.086 -8.258 -33.844 1 89.56 377 GLU A CA 1
ATOM 2988 C C . GLU A 1 377 ? -12.289 -7.98 -34.75 1 89.56 377 GLU A C 1
ATOM 2990 O O . GLU A 1 377 ? -12.328 -6.969 -35.469 1 89.56 377 GLU A O 1
ATOM 2995 N N . ARG A 1 378 ? -13.219 -8.844 -34.656 1 87.81 378 ARG A N 1
ATOM 2996 C CA . ARG A 1 378 ? -14.438 -8.68 -35.438 1 87.81 378 ARG A CA 1
ATOM 2997 C C . ARG A 1 378 ? -15.227 -7.457 -35 1 87.81 378 ARG A C 1
ATOM 2999 O O . ARG A 1 378 ? -15.797 -6.738 -35.812 1 87.81 378 ARG A O 1
ATOM 3006 N N . LYS A 1 379 ? -15.25 -7.25 -33.719 1 87.88 379 LYS A N 1
ATOM 3007 C CA . LYS A 1 379 ? -16.031 -6.152 -33.156 1 87.88 379 LYS A CA 1
ATOM 3008 C C . LYS A 1 379 ? -15.266 -4.832 -33.25 1 87.88 379 LYS A C 1
ATOM 3010 O O . LYS A 1 379 ? -15.844 -3.76 -33.094 1 87.88 379 LYS A O 1
ATOM 3015 N N . ASN A 1 380 ? -13.938 -4.887 -33.469 1 83.19 380 ASN A N 1
ATOM 3016 C CA . ASN A 1 380 ? -13.086 -3.711 -33.625 1 83.19 380 ASN A CA 1
ATOM 3017 C C . ASN A 1 380 ? -12.367 -3.695 -34.969 1 83.19 380 ASN A C 1
ATOM 3019 O O . ASN A 1 380 ? -11.141 -3.791 -35.031 1 83.19 380 ASN A O 1
ATOM 3023 N N . PRO A 1 381 ? -13.07 -3.477 -36.062 1 81.06 381 PRO A N 1
ATOM 3024 C CA . PRO A 1 381 ? -12.438 -3.52 -37.375 1 81.06 381 PRO A CA 1
ATOM 3025 C C . PRO A 1 381 ? -11.469 -2.363 -37.594 1 81.06 381 PRO A C 1
ATOM 3027 O O . PRO A 1 381 ? -11.617 -1.298 -37 1 81.06 381 PRO A O 1
ATOM 3030 N N . LEU A 1 382 ? -10.273 -2.598 -38.219 1 74.19 382 LEU A N 1
ATOM 3031 C CA . LEU A 1 382 ? -9.297 -1.563 -38.562 1 74.19 382 LEU A CA 1
ATOM 3032 C C . LEU A 1 382 ? -9.914 -0.494 -39.438 1 74.19 382 LEU A C 1
ATOM 3034 O O . LEU A 1 382 ? -10.703 -0.807 -40.344 1 74.19 382 LEU A O 1
ATOM 3038 N N . SER A 1 383 ? -10.125 0.709 -39.031 1 56.59 383 SER A N 1
ATOM 3039 C CA . SER A 1 383 ? -10.594 1.795 -39.906 1 56.59 383 SER A CA 1
ATOM 3040 C C . SER A 1 383 ? -9.695 1.968 -41.125 1 56.59 383 SER A C 1
ATOM 3042 O O . SER A 1 383 ? -8.477 2.092 -40.969 1 56.59 383 SER A O 1
ATOM 3044 N N . THR A 1 384 ? -9.82 1.454 -42.25 1 43.44 384 THR A N 1
ATOM 3045 C CA . THR A 1 384 ? -9.125 1.862 -43.469 1 43.44 384 THR A CA 1
ATOM 3046 C C . THR A 1 384 ? -9.031 3.383 -43.562 1 43.44 384 THR A C 1
ATOM 3048 O O . THR A 1 384 ? -8.484 3.924 -44.531 1 43.44 384 THR A O 1
ATOM 3051 N N . LEU A 1 385 ? -10.094 4.316 -43.312 1 37.97 385 LEU A N 1
ATOM 3052 C CA . LEU A 1 385 ? -10.07 5.707 -43.75 1 37.97 385 LEU A CA 1
ATOM 3053 C C . LEU A 1 385 ? -8.906 6.461 -43.125 1 37.97 385 LEU A C 1
ATOM 3055 O O . LEU A 1 385 ? -8.75 6.457 -41.906 1 37.97 385 LEU A O 1
ATOM 3059 N N . HIS A 1 386 ? -7.863 6.66 -43.938 1 35.28 386 HIS A N 1
ATOM 3060 C CA . HIS A 1 386 ? -6.945 7.77 -43.719 1 35.28 386 HIS A CA 1
ATOM 3061 C C . HIS A 1 386 ? -7.691 9.094 -43.656 1 35.28 386 HIS A C 1
ATOM 3063 O O . HIS A 1 386 ? -8.18 9.602 -44.656 1 35.28 386 HIS A O 1
ATOM 3069 N N . PRO A 1 387 ? -8.711 9.477 -42.906 1 30.64 387 PRO A N 1
ATOM 3070 C CA . PRO A 1 387 ? -9.242 10.828 -43.062 1 30.64 387 PRO A CA 1
ATOM 3071 C C . PRO A 1 387 ? -8.156 11.906 -43 1 30.64 387 PRO A C 1
ATOM 3073 O O . PRO A 1 387 ? -7.223 11.789 -42.219 1 30.64 387 PRO A O 1
ATOM 3076 N N . THR A 1 388 ? -7.832 12.555 -44.25 1 30.84 388 THR A N 1
ATOM 3077 C CA . THR A 1 388 ? -7.312 13.914 -44.344 1 30.84 388 THR A CA 1
ATOM 3078 C C . THR A 1 388 ? -8.133 14.867 -43.469 1 30.84 388 THR A C 1
ATOM 3080 O O . THR A 1 388 ? -9.32 15.07 -43.719 1 30.84 388 THR A O 1
ATOM 3083 N N . VAL A 1 389 ? -7.926 14.914 -42.25 1 28.14 389 VAL A N 1
ATOM 3084 C CA . VAL A 1 389 ? -8.539 15.859 -41.312 1 28.14 389 VAL A CA 1
ATOM 3085 C C . VAL A 1 389 ? -8.344 17.281 -41.812 1 28.14 389 VAL A C 1
ATOM 3087 O O . VAL A 1 389 ? -7.211 17.766 -41.938 1 28.14 389 VAL A O 1
ATOM 3090 N N . PRO A 1 390 ? -9.227 17.734 -42.812 1 26.42 390 PRO A N 1
ATOM 3091 C CA . PRO A 1 390 ? -9.25 19.188 -43.031 1 26.42 390 PRO A CA 1
ATOM 3092 C C . PRO A 1 390 ? -9.438 19.969 -41.719 1 26.42 390 PRO A C 1
ATOM 3094 O O . PRO A 1 390 ? -9.977 19.422 -40.75 1 26.42 390 PRO A O 1
ATOM 3097 N N . SER A 1 391 ? -8.742 21.141 -41.594 1 25.05 391 SER A N 1
ATOM 3098 C CA . SER A 1 391 ? -8.633 22.125 -40.531 1 25.05 391 SER A CA 1
ATOM 3099 C C . SER A 1 391 ? -10 22.688 -40.156 1 25.05 391 SER A C 1
ATOM 3101 O O . SER A 1 391 ? -10.094 23.75 -39.5 1 25.05 391 SER A O 1
ATOM 3103 N N . LEU A 1 392 ? -11.203 21.984 -40.531 1 22.3 392 LEU A N 1
ATOM 3104 C CA . LEU A 1 392 ? -12.406 22.812 -40.406 1 22.3 392 LEU A CA 1
ATOM 3105 C C . LEU A 1 392 ? -12.617 23.297 -39 1 22.3 392 LEU A C 1
ATOM 3107 O O . LEU A 1 392 ? -12.219 22.625 -38.031 1 22.3 392 LEU A O 1
ATOM 3111 N N . ALA A 1 393 ? -12.938 24.672 -38.938 1 23.98 393 ALA A N 1
ATOM 3112 C CA . ALA A 1 393 ? -13.367 25.688 -37.969 1 23.98 393 ALA A CA 1
ATOM 3113 C C . ALA A 1 393 ? -14.555 25.188 -37.156 1 23.98 393 ALA A C 1
ATOM 3115 O O . ALA A 1 393 ? -15.453 24.547 -37.688 1 23.98 393 ALA A O 1
ATOM 3116 N N . PRO A 1 394 ? -14.414 25.062 -35.875 1 22.2 394 PRO A N 1
ATOM 3117 C CA . PRO A 1 394 ? -15.398 24.453 -34.969 1 22.2 394 PRO A CA 1
ATOM 3118 C C . PRO A 1 394 ? -16.766 25.125 -35.062 1 22.2 394 PRO A C 1
ATOM 3120 O O . PRO A 1 394 ? -16.891 26.328 -34.906 1 22.2 394 PRO A O 1
ATOM 3123 N N . PRO A 1 395 ? -17.656 24.688 -36.156 1 20.17 395 PRO A N 1
ATOM 3124 C CA . PRO A 1 395 ? -18.922 25.406 -36.312 1 20.17 395 PRO A CA 1
ATOM 3125 C C . PRO A 1 395 ? -19.703 25.531 -35 1 20.17 395 PRO A C 1
ATOM 3127 O O . PRO A 1 395 ? -19.469 24.766 -34.062 1 20.17 395 PRO A O 1
ATOM 3130 N N . ALA A 1 396 ? -20.578 26.562 -35.062 1 21.47 396 ALA A N 1
ATOM 3131 C CA . ALA A 1 396 ? -21.531 27.297 -34.219 1 21.47 396 ALA A CA 1
ATOM 3132 C C . ALA A 1 396 ? -22.703 26.406 -33.844 1 21.47 396 ALA A C 1
ATOM 3134 O O . ALA A 1 396 ? -23.578 26.109 -34.656 1 21.47 396 ALA A O 1
ATOM 3135 N N . LEU A 1 397 ? -22.5 25.141 -33.375 1 19.7 397 LEU A N 1
ATOM 3136 C CA . LEU A 1 397 ? -23.641 24.234 -33.188 1 19.7 397 LEU A CA 1
ATOM 3137 C C . LEU A 1 397 ? -24.75 24.922 -32.375 1 19.7 397 LEU A C 1
ATOM 3139 O O . LEU A 1 397 ? -24.5 25.391 -31.25 1 19.7 397 LEU A O 1
ATOM 3143 N N . SER A 1 398 ? -25.734 25.547 -33.094 1 18.12 398 SER A N 1
ATOM 3144 C CA . SER A 1 398 ? -27.078 26 -32.75 1 18.12 398 SER A CA 1
ATOM 3145 C C . SER A 1 398 ? -27.844 24.906 -32 1 18.12 398 SER A C 1
ATOM 3147 O O . SER A 1 398 ? -27.547 23.719 -32.125 1 18.12 398 SER A O 1
ATOM 3149 N N . SER A 1 399 ? -28.672 25.281 -30.984 1 19.8 399 SER A N 1
ATOM 3150 C CA . SER A 1 399 ? -29.484 24.812 -29.875 1 19.8 399 SER A CA 1
ATOM 3151 C C . SER A 1 399 ? -30.734 24.094 -30.359 1 19.8 399 SER A C 1
ATOM 3153 O O . SER A 1 399 ? -31.719 23.953 -29.625 1 19.8 399 SER A O 1
ATOM 3155 N N . GLY A 1 400 ? -30.734 23.312 -31.562 1 17.17 400 GLY A N 1
ATOM 3156 C CA . GLY A 1 400 ? -31.906 22.75 -32.219 1 17.17 400 GLY A CA 1
ATOM 3157 C C . GLY A 1 400 ? -32.719 21.875 -31.297 1 17.17 400 GLY A C 1
ATOM 3158 O O . GLY A 1 400 ? -32.188 21.125 -30.484 1 17.17 400 GLY A O 1
ATOM 3159 N N . SER A 1 401 ? -34.031 22.188 -31.219 1 19.19 401 SER A N 1
ATOM 3160 C CA . SER A 1 401 ? -35.281 21.906 -30.516 1 19.19 401 SER A CA 1
ATOM 3161 C C . SER A 1 401 ? -35.781 20.5 -30.797 1 19.19 401 SER A C 1
ATOM 3163 O O . SER A 1 401 ? -35.781 20.062 -31.953 1 19.19 401 SER A O 1
ATOM 3165 N N . SER A 1 402 ? -35.625 19.609 -29.922 1 18.66 402 SER A N 1
ATOM 3166 C CA . SER A 1 402 ? -35.844 18.172 -29.797 1 18.66 402 SER A CA 1
ATOM 3167 C C . SER A 1 402 ? -37.312 17.812 -30.016 1 18.66 402 SER A C 1
ATOM 3169 O O . SER A 1 402 ? -38.125 17.938 -29.094 1 18.66 402 SER A O 1
ATOM 3171 N N . SER A 1 403 ? -37.875 18.234 -31.172 1 17.22 403 SER A N 1
ATOM 3172 C CA . SER A 1 403 ? -39.281 17.828 -31.359 1 17.22 403 SER A CA 1
ATOM 3173 C C . SER A 1 403 ? -39.406 16.297 -31.297 1 17.22 403 SER A C 1
ATOM 3175 O O . SER A 1 403 ? -38.469 15.578 -31.656 1 17.22 403 SER A O 1
ATOM 3177 N N . ARG A 1 404 ? -40.438 15.781 -30.625 1 18.89 404 ARG A N 1
ATOM 3178 C CA . ARG A 1 404 ? -41.062 14.586 -30.062 1 18.89 404 ARG A CA 1
ATOM 3179 C C . ARG A 1 404 ? -41.531 13.648 -31.172 1 18.89 404 ARG A C 1
ATOM 3181 O O . ARG A 1 404 ? -42.25 12.68 -30.906 1 18.89 404 ARG A O 1
ATOM 3188 N N . THR A 1 405 ? -41.219 13.938 -32.531 1 17.45 405 THR A N 1
ATOM 3189 C CA . THR A 1 405 ? -42.156 13.297 -33.469 1 17.45 405 THR A CA 1
ATOM 3190 C C . THR A 1 405 ? -42.031 11.773 -33.344 1 17.45 405 THR A C 1
ATOM 3192 O O . THR A 1 405 ? -40.938 11.227 -33.281 1 17.45 405 THR A O 1
ATOM 3195 N N . LEU A 1 406 ? -43.219 11.086 -33.094 1 20.12 406 LEU A N 1
ATOM 3196 C CA . LEU A 1 406 ? -43.812 9.758 -32.969 1 20.12 406 LEU A CA 1
ATOM 3197 C C . LEU A 1 406 ? -43.562 8.938 -34.25 1 20.12 406 LEU A C 1
ATOM 3199 O O . LEU A 1 406 ? -44.219 9.164 -35.281 1 20.12 406 LEU A O 1
ATOM 3203 N N . VAL A 1 407 ? -42.344 9.031 -34.812 1 19.52 407 VAL A N 1
ATOM 3204 C CA . VAL A 1 407 ? -42.188 8.5 -36.156 1 19.52 407 VAL A CA 1
ATOM 3205 C C . VAL A 1 407 ? -42.625 7.039 -36.188 1 19.52 407 VAL A C 1
ATOM 3207 O O . VAL A 1 407 ? -42.312 6.266 -35.281 1 19.52 407 VAL A O 1
ATOM 3210 N N . ASN A 1 408 ? -43.656 6.719 -36.969 1 20.42 408 ASN A N 1
ATOM 3211 C CA . ASN A 1 408 ? -44.5 5.598 -37.375 1 20.42 408 ASN A CA 1
ATOM 3212 C C . ASN A 1 408 ? -43.656 4.41 -37.812 1 20.42 408 ASN A C 1
ATOM 3214 O O . ASN A 1 408 ? -42.562 4.594 -38.406 1 20.42 408 ASN A O 1
ATOM 3218 N N . LEU A 1 409 ? -43.938 3.223 -37.344 1 20.72 409 LEU A N 1
ATOM 3219 C CA . LEU A 1 409 ? -43.406 1.86 -37.281 1 20.72 409 LEU A CA 1
ATOM 3220 C C . LEU A 1 409 ? -43.344 1.261 -38.688 1 20.72 409 LEU A C 1
ATOM 3222 O O . LEU A 1 409 ? -44.344 0.899 -39.281 1 20.72 409 LEU A O 1
ATOM 3226 N N . PRO A 1 410 ? -42.594 1.958 -39.656 1 20.78 410 PRO A N 1
ATOM 3227 C CA . PRO A 1 410 ? -42.844 1.354 -40.969 1 20.78 410 PRO A CA 1
ATOM 3228 C C . PRO A 1 410 ? -42.5 -0.134 -41.031 1 20.78 410 PRO A C 1
ATOM 3230 O O . PRO A 1 410 ? -41.688 -0.607 -40.219 1 20.78 410 PRO A O 1
ATOM 3233 N N . SER A 1 411 ? -43.344 -0.955 -41.75 1 19.33 411 SER A N 1
ATOM 3234 C CA . SER A 1 411 ? -43.562 -2.369 -42.031 1 19.33 411 SER A CA 1
ATOM 3235 C C . SER A 1 411 ? -42.375 -2.961 -42.781 1 19.33 411 SER A C 1
ATOM 3237 O O . SER A 1 411 ? -42.062 -2.523 -43.875 1 19.33 411 SER A O 1
ATOM 3239 N N . ARG A 1 412 ? -41.344 -3.279 -42.031 1 18.41 412 ARG A N 1
ATOM 3240 C CA . ARG A 1 412 ? -40.062 -3.799 -42.531 1 18.41 412 ARG A CA 1
ATOM 3241 C C . ARG A 1 412 ? -40.281 -5.004 -43.438 1 18.41 412 ARG A C 1
ATOM 3243 O O . ARG A 1 412 ? -40.875 -6.004 -43 1 18.41 412 ARG A O 1
ATOM 3250 N N . SER A 1 413 ? -40.375 -4.777 -44.781 1 17.91 413 SER A N 1
ATOM 3251 C CA . SER A 1 413 ? -40.406 -5.766 -45.844 1 17.91 413 SER A CA 1
ATOM 3252 C C . SER A 1 413 ? -39.219 -6.723 -45.75 1 17.91 413 SER A C 1
ATOM 3254 O O . SER A 1 413 ? -38.188 -6.352 -45.25 1 17.91 413 SER A O 1
ATOM 3256 N N . SER A 1 414 ? -39.406 -8.086 -45.906 1 19.31 414 SER A N 1
ATOM 3257 C CA . SER A 1 414 ? -38.844 -9.422 -45.75 1 19.31 414 SER A CA 1
ATOM 3258 C C . SER A 1 414 ? -37.688 -9.641 -46.719 1 19.31 414 SER A C 1
ATOM 3260 O O . SER A 1 414 ? -37.188 -10.766 -46.875 1 19.31 414 SER A O 1
ATOM 3262 N N . HIS A 1 415 ? -37.094 -8.586 -47.375 1 18.3 415 HIS A N 1
ATOM 3263 C CA . HIS A 1 415 ? -36.281 -9.102 -48.438 1 18.3 415 HIS A CA 1
ATOM 3264 C C . HIS A 1 415 ? -35.125 -9.938 -47.906 1 18.3 415 HIS A C 1
ATOM 3266 O O . HIS A 1 415 ? -34.531 -9.594 -46.875 1 18.3 415 HIS A O 1
ATOM 3272 N N . SER A 1 416 ? -35.031 -11.203 -48.344 1 19.25 416 SER A N 1
ATOM 3273 C CA . SER A 1 416 ? -34.25 -12.414 -48.156 1 19.25 416 SER A CA 1
ATOM 3274 C C . SER A 1 416 ? -32.781 -12.18 -48.562 1 19.25 416 SER A C 1
ATOM 3276 O O . SER A 1 416 ? -32.031 -13.141 -48.75 1 19.25 416 SER A O 1
ATOM 3278 N N . ALA A 1 417 ? -32.281 -10.953 -48.531 1 18.92 417 ALA A N 1
ATOM 3279 C CA . ALA A 1 417 ? -30.984 -10.984 -49.219 1 18.92 417 ALA A CA 1
ATOM 3280 C C . ALA A 1 417 ? -30.062 -12.016 -48.562 1 18.92 417 ALA A C 1
ATOM 3282 O O . ALA A 1 417 ? -30.016 -12.141 -47.344 1 18.92 417 ALA A O 1
ATOM 3283 N N . LYS A 1 418 ? -29.688 -13 -49.344 1 19.23 418 LYS A N 1
ATOM 3284 C CA . LYS A 1 418 ? -28.734 -14.109 -49.25 1 19.23 418 LYS A CA 1
ATOM 3285 C C . LYS A 1 418 ? -27.359 -13.617 -48.812 1 19.23 418 LYS A C 1
ATOM 3287 O O . LYS A 1 418 ? -26.625 -13.016 -49.594 1 19.23 418 LYS A O 1
ATOM 3292 N N . ARG A 1 419 ? -27.234 -12.875 -47.781 1 20.84 419 ARG A N 1
ATOM 3293 C CA . ARG A 1 419 ? -25.891 -12.484 -47.406 1 20.84 419 ARG A CA 1
ATOM 3294 C C . ARG A 1 419 ? -24.953 -13.688 -47.406 1 20.84 419 ARG A C 1
ATOM 3296 O O . ARG A 1 419 ? -25.297 -14.75 -46.906 1 20.84 419 ARG A O 1
ATOM 3303 N N . SER A 1 420 ? -24.078 -13.727 -48.531 1 20.8 420 SER A N 1
ATOM 3304 C CA . SER A 1 420 ? -22.984 -14.648 -48.844 1 20.8 420 SER A CA 1
ATOM 3305 C C . SER A 1 420 ? -22.188 -15.008 -47.562 1 20.8 420 SER A C 1
ATOM 3307 O O . SER A 1 420 ? -22.125 -14.219 -46.625 1 20.8 420 SER A O 1
ATOM 3309 N N . ALA A 1 421 ? -22.047 -16.312 -47.344 1 24.52 421 ALA A N 1
ATOM 3310 C CA . ALA A 1 421 ? -21.172 -17.094 -46.469 1 24.52 421 ALA A CA 1
ATOM 3311 C C . ALA A 1 421 ? -19.75 -16.531 -46.469 1 24.52 421 ALA A C 1
ATOM 3313 O O . ALA A 1 421 ? -19.078 -16.547 -47.5 1 24.52 421 ALA A O 1
ATOM 3314 N N . PHE A 1 422 ? -19.531 -15.383 -45.969 1 24.52 422 PHE A N 1
ATOM 3315 C CA . PHE A 1 422 ? -18.141 -15 -45.719 1 24.52 422 PHE A CA 1
ATOM 3316 C C . PHE A 1 422 ? -17.312 -16.219 -45.344 1 24.52 422 PHE A C 1
ATOM 3318 O O . PHE A 1 422 ? -17.625 -16.891 -44.344 1 24.52 422 PHE A O 1
ATOM 3325 N N . GLU A 1 423 ? -16.953 -17.047 -46.281 1 23.66 423 GLU A N 1
ATOM 3326 C CA . GLU A 1 423 ? -15.883 -18.031 -46.188 1 23.66 423 GLU A CA 1
ATOM 3327 C C . GLU A 1 423 ? -14.734 -17.531 -45.344 1 23.66 423 GLU A C 1
ATOM 3329 O O . GLU A 1 423 ? -14.172 -16.469 -45.594 1 23.66 423 GLU A O 1
ATOM 3334 N N . MET A 1 424 ? -14.836 -17.75 -44.094 1 28.97 424 MET A N 1
ATOM 3335 C CA . MET A 1 424 ? -13.695 -17.734 -43.188 1 28.97 424 MET A CA 1
ATOM 3336 C C . MET A 1 424 ? -12.469 -18.391 -43.812 1 28.97 424 MET A C 1
ATOM 3338 O O . MET A 1 424 ? -12.422 -19.609 -43.969 1 28.97 424 MET A O 1
ATOM 3342 N N . GLU A 1 425 ? -12.055 -17.875 -45 1 27.22 425 GLU A N 1
ATOM 3343 C CA . GLU A 1 425 ? -10.758 -18.375 -45.438 1 27.22 425 GLU A CA 1
ATOM 3344 C C . GLU A 1 425 ? -9.781 -18.453 -44.25 1 27.22 425 GLU A C 1
ATOM 3346 O O . GLU A 1 425 ? -9.617 -17.484 -43.5 1 27.22 425 GLU A O 1
ATOM 3351 N N . ASP A 1 426 ? -9.578 -19.641 -43.688 1 31.05 426 ASP A N 1
ATOM 3352 C CA . ASP A 1 426 ? -8.5 -20.156 -42.875 1 31.05 426 ASP A CA 1
ATOM 3353 C C . ASP A 1 426 ? -7.148 -19.578 -43.281 1 31.05 426 ASP A C 1
ATOM 3355 O O . ASP A 1 426 ? -6.461 -20.156 -44.125 1 31.05 426 ASP A O 1
ATOM 3359 N N . SER A 1 427 ? -7.117 -18.344 -43.812 1 29.69 427 SER A N 1
ATOM 3360 C CA . SER A 1 427 ? -5.75 -17.953 -44.125 1 29.69 427 SER A CA 1
ATOM 3361 C C . SER A 1 427 ? -4.781 -18.344 -43.031 1 29.69 427 SER A C 1
ATOM 3363 O O . SER A 1 427 ? -5.094 -18.203 -41.844 1 29.69 427 SER A O 1
ATOM 3365 N N . GLU A 1 428 ? -3.91 -19.266 -43.25 1 34.38 428 GLU A N 1
ATOM 3366 C CA . GLU A 1 428 ? -2.822 -19.766 -42.406 1 34.38 428 GLU A CA 1
ATOM 3367 C C . GLU A 1 428 ? -2.32 -18.703 -41.438 1 34.38 428 GLU A C 1
ATOM 3369 O O . GLU A 1 428 ? -2.168 -18.969 -40.25 1 34.38 428 GLU A O 1
ATOM 3374 N N . GLY A 1 429 ? -1.356 -17.797 -42.031 1 36.81 429 GLY A N 1
ATOM 3375 C CA . GLY A 1 429 ? -0.537 -16.844 -41.312 1 36.81 429 GLY A CA 1
ATOM 3376 C C . GLY A 1 429 ? -1.334 -15.688 -40.75 1 36.81 429 GLY A C 1
ATOM 3377 O O . GLY A 1 429 ? -1.436 -14.625 -41.344 1 36.81 429 GLY A O 1
ATOM 3378 N N . GLY A 1 430 ? -2.521 -15.742 -40.312 1 40.25 430 GLY A N 1
ATOM 3379 C CA . GLY A 1 430 ? -3.41 -14.664 -39.906 1 40.25 430 GLY A CA 1
ATOM 3380 C C . GLY A 1 430 ? -2.695 -13.555 -39.156 1 40.25 430 GLY A C 1
ATOM 3381 O O . GLY A 1 430 ? -1.919 -13.812 -38.25 1 40.25 430 GLY A O 1
ATOM 3382 N N . ASN A 1 431 ? -2.533 -12.406 -39.688 1 46.66 431 ASN A N 1
ATOM 3383 C CA . ASN A 1 431 ? -1.917 -11.141 -39.312 1 46.66 431 ASN A CA 1
ATOM 3384 C C . ASN A 1 431 ? -2.432 -10.664 -37.938 1 46.66 431 ASN A C 1
ATOM 3386 O O . ASN A 1 431 ? -3.641 -10.508 -37.75 1 46.66 431 ASN A O 1
ATOM 3390 N N . ARG A 1 432 ? -1.768 -10.945 -36.719 1 57.41 432 ARG A N 1
ATOM 3391 C CA . ARG A 1 432 ? -1.777 -10.5 -35.344 1 57.41 432 ARG A CA 1
ATOM 3392 C C . ARG A 1 432 ? -2.027 -9 -35.25 1 57.41 432 ARG A C 1
ATOM 3394 O O . ARG A 1 432 ? -1.322 -8.211 -35.875 1 57.41 432 ARG A O 1
ATOM 3401 N N . ARG A 1 433 ? -3.293 -8.695 -34.906 1 70.12 433 ARG A N 1
ATOM 3402 C CA . ARG A 1 433 ? -3.469 -7.27 -34.656 1 70.12 433 ARG A CA 1
ATOM 3403 C C . ARG A 1 433 ? -2.789 -6.852 -33.344 1 70.12 433 ARG A C 1
ATOM 3405 O O . ARG A 1 433 ? -3.129 -7.352 -32.281 1 70.12 433 ARG A O 1
ATOM 3412 N N . ASP A 1 434 ? -1.803 -6.109 -33.406 1 65.88 434 ASP A N 1
ATOM 3413 C CA . ASP A 1 434 ? -0.998 -5.633 -32.281 1 65.88 434 ASP A CA 1
ATOM 3414 C C . ASP A 1 434 ? -1.844 -4.82 -31.312 1 65.88 434 ASP A C 1
ATOM 3416 O O . ASP A 1 434 ? -1.476 -4.664 -30.156 1 65.88 434 ASP A O 1
ATOM 3420 N N . ASP A 1 435 ? -3.045 -4.375 -31.797 1 75.25 435 ASP A N 1
ATOM 3421 C CA . ASP A 1 435 ? -3.838 -3.51 -30.938 1 75.25 435 ASP A CA 1
ATOM 3422 C C . ASP A 1 435 ? -4.805 -4.328 -30.078 1 75.25 435 ASP A C 1
ATOM 3424 O O . ASP A 1 435 ? -5.453 -3.787 -29.188 1 75.25 435 ASP A O 1
ATOM 3428 N N . CYS A 1 436 ? -4.922 -5.664 -30.422 1 82.06 436 CYS A N 1
ATOM 3429 C CA . CYS A 1 436 ? -5.809 -6.492 -29.609 1 82.06 436 CYS A CA 1
ATOM 3430 C C . CYS A 1 436 ? -5.289 -6.621 -28.188 1 82.06 436 CYS A C 1
ATOM 3432 O O . CYS A 1 436 ? -4.16 -7.07 -27.969 1 82.06 436 CYS A O 1
ATOM 3434 N N . PRO A 1 437 ? -6.066 -6.277 -27.203 1 81.44 437 PRO A N 1
ATOM 3435 C CA . PRO A 1 437 ? -5.602 -6.34 -25.828 1 81.44 437 PRO A CA 1
ATOM 3436 C C . PRO A 1 437 ? -5.613 -7.762 -25.266 1 81.44 437 PRO A C 1
ATOM 3438 O O . PRO A 1 437 ? -5.102 -7.996 -24.156 1 81.44 437 PRO A O 1
ATOM 3441 N N . LEU A 1 438 ? -6.191 -8.742 -26.031 1 87.81 438 LEU A N 1
ATOM 3442 C CA . LEU A 1 438 ? -6.273 -10.125 -25.578 1 87.81 438 LEU A CA 1
ATOM 3443 C C . LEU A 1 438 ? -5.156 -10.961 -26.188 1 87.81 438 LEU A C 1
ATOM 3445 O O . LEU A 1 438 ? -4.801 -10.789 -27.344 1 87.81 438 LEU A O 1
ATOM 3449 N N . ARG A 1 439 ? -4.656 -11.891 -25.422 1 86.44 439 ARG A N 1
ATOM 3450 C CA . ARG A 1 439 ? -3.617 -12.789 -25.922 1 86.44 439 ARG A CA 1
ATOM 3451 C C . ARG A 1 439 ? -4.23 -14.016 -26.594 1 86.44 439 ARG A C 1
ATOM 3453 O O . ARG A 1 439 ? -5.277 -14.508 -26.172 1 86.44 439 ARG A O 1
ATOM 3460 N N . ARG A 1 440 ? -3.527 -14.445 -27.562 1 89.62 440 ARG A N 1
ATOM 3461 C CA . ARG A 1 440 ? -3.93 -15.664 -28.266 1 89.62 440 ARG A CA 1
ATOM 3462 C C . ARG A 1 440 ? -3.221 -16.891 -27.688 1 89.62 440 ARG A C 1
ATOM 3464 O O . ARG A 1 440 ? -2.006 -16.859 -27.469 1 89.62 440 ARG A O 1
ATOM 3471 N N . HIS A 1 441 ? -4.051 -17.906 -27.453 1 93.81 441 HIS A N 1
ATOM 3472 C CA . HIS A 1 441 ? -3.479 -19.109 -26.859 1 93.81 441 HIS A CA 1
ATOM 3473 C C . HIS A 1 441 ? -3.83 -20.344 -27.672 1 93.81 441 HIS A C 1
ATOM 3475 O O . HIS A 1 441 ? -4.852 -20.375 -28.359 1 93.81 441 HIS A O 1
ATOM 3481 N N . LYS A 1 442 ? -2.936 -21.266 -27.656 1 95.56 442 LYS A N 1
ATOM 3482 C CA . LYS A 1 442 ? -3.104 -22.609 -28.219 1 95.56 442 LYS A CA 1
ATOM 3483 C C . LYS A 1 442 ? -2.93 -23.672 -27.141 1 95.56 442 LYS A C 1
ATOM 3485 O O . LYS A 1 442 ? -2.01 -23.594 -26.312 1 95.56 442 LYS A O 1
ATOM 3490 N N . HIS A 1 443 ? -3.918 -24.547 -27.125 1 97.56 443 HIS A N 1
ATOM 3491 C CA . HIS A 1 443 ? -3.844 -25.625 -26.141 1 97.56 443 HIS A CA 1
ATOM 3492 C C . HIS A 1 443 ? -2.678 -26.562 -26.422 1 97.56 443 HIS A C 1
ATOM 3494 O O . HIS A 1 443 ? -2.512 -27.016 -27.562 1 97.56 443 HIS A O 1
ATOM 3500 N N . TYR A 1 444 ? -1.854 -26.781 -25.391 1 97.56 444 TYR A N 1
ATOM 3501 C CA . TYR A 1 444 ? -0.568 -27.453 -25.531 1 97.56 444 TYR A CA 1
ATOM 3502 C C . TYR A 1 444 ? -0.3 -28.391 -24.344 1 97.56 444 TYR A C 1
ATOM 3504 O O . TYR A 1 444 ? -0.642 -28.062 -23.203 1 97.56 444 TYR A O 1
ATOM 3512 N N . ARG A 1 445 ? 0.198 -29.625 -24.672 1 98.5 445 ARG A N 1
ATOM 3513 C CA . ARG A 1 445 ? 0.635 -30.516 -23.609 1 98.5 445 ARG A CA 1
ATOM 3514 C C . ARG A 1 445 ? 2.068 -30.984 -23.844 1 98.5 445 ARG A C 1
ATOM 3516 O O . ARG A 1 445 ? 2.48 -31.203 -24.984 1 98.5 445 ARG A O 1
ATOM 3523 N N . ILE A 1 446 ? 2.818 -31.109 -22.781 1 98.31 446 ILE A N 1
ATOM 3524 C CA . ILE A 1 446 ? 4.188 -31.609 -22.828 1 98.31 446 ILE A CA 1
ATOM 3525 C C . ILE A 1 446 ? 4.406 -32.625 -21.703 1 98.31 446 ILE A C 1
ATOM 3527 O O . ILE A 1 446 ? 3.895 -32.438 -20.594 1 98.31 446 ILE A O 1
ATOM 3531 N N . VAL A 1 447 ? 5.066 -33.719 -22 1 98.69 447 VAL A N 1
ATOM 3532 C CA . VAL A 1 447 ? 5.383 -34.781 -21.047 1 98.69 447 VAL A CA 1
ATOM 3533 C C . VAL A 1 447 ? 6.898 -34.938 -20.938 1 98.69 447 VAL A C 1
ATOM 3535 O O . VAL A 1 447 ? 7.59 -35.062 -21.953 1 98.69 447 VAL A O 1
ATOM 3538 N N . VAL A 1 448 ? 7.41 -34.938 -19.766 1 98.56 448 VAL A N 1
ATOM 3539 C CA . VAL A 1 448 ? 8.828 -35.156 -19.531 1 98.56 448 VAL A CA 1
ATOM 3540 C C . VAL A 1 448 ? 9.016 -36.344 -18.578 1 98.56 448 VAL A C 1
ATOM 3542 O O . VAL A 1 448 ? 8.102 -36.688 -17.812 1 98.56 448 VAL A O 1
ATOM 3545 N N . LYS A 1 449 ? 10.125 -36.875 -18.562 1 97.38 449 LYS A N 1
ATOM 3546 C CA . LYS A 1 449 ? 10.398 -38.125 -17.875 1 97.38 449 LYS A CA 1
ATOM 3547 C C . LYS A 1 449 ? 10.508 -37.938 -16.375 1 97.38 449 LYS A C 1
ATOM 3549 O O . LYS A 1 449 ? 10.031 -38.75 -15.594 1 97.38 449 LYS A O 1
ATOM 3554 N N . GLU A 1 450 ? 11.125 -36.875 -15.945 1 96.75 450 GLU A N 1
ATOM 3555 C CA . GLU A 1 450 ? 11.492 -36.688 -14.547 1 96.75 450 GLU A CA 1
ATOM 3556 C C . GLU A 1 450 ? 10.344 -36.062 -13.75 1 96.75 450 GLU A C 1
ATOM 3558 O O . GLU A 1 450 ? 9.656 -35.156 -14.234 1 96.75 450 GLU A O 1
ATOM 3563 N N . VAL A 1 451 ? 10.102 -36.594 -12.641 1 97.69 451 VAL A N 1
ATOM 3564 C CA . VAL A 1 451 ? 9.273 -35.969 -11.617 1 97.69 451 VAL A CA 1
ATOM 3565 C C . VAL A 1 451 ? 10.148 -35.438 -10.484 1 97.69 451 VAL A C 1
ATOM 3567 O O . VAL A 1 451 ? 10.734 -36.219 -9.727 1 97.69 451 VAL A O 1
ATOM 3570 N N . GLY A 1 452 ? 10.289 -34.125 -10.414 1 97.31 452 GLY A N 1
ATOM 3571 C CA . GLY A 1 452 ? 11.156 -33.531 -9.422 1 97.31 452 GLY A CA 1
ATOM 3572 C C . GLY A 1 452 ? 10.422 -33.094 -8.172 1 97.31 452 GLY A C 1
ATOM 3573 O O . GLY A 1 452 ? 9.188 -33.094 -8.141 1 97.31 452 GLY A O 1
ATOM 3574 N N . MET A 1 453 ? 11.203 -32.781 -7.117 1 97.19 453 MET A N 1
ATOM 3575 C CA . MET A 1 453 ? 10.688 -32.219 -5.879 1 97.19 453 MET A CA 1
ATOM 3576 C C . MET A 1 453 ? 10.906 -30.703 -5.848 1 97.19 453 MET A C 1
ATOM 3578 O O . MET A 1 453 ? 11.859 -30.188 -6.449 1 97.19 453 MET A O 1
ATOM 3582 N N . LYS A 1 454 ? 10.031 -30.047 -5.18 1 96.06 454 LYS A N 1
ATOM 3583 C CA . LYS A 1 454 ? 10.164 -28.594 -5.043 1 96.06 454 LYS A CA 1
ATOM 3584 C C . LYS A 1 454 ? 11.453 -28.234 -4.324 1 96.06 454 LYS A C 1
ATOM 3586 O O . LYS A 1 454 ? 11.93 -28.984 -3.465 1 96.06 454 LYS A O 1
ATOM 3591 N N . LEU A 1 455 ? 11.977 -27.062 -4.617 1 97.12 455 LEU A N 1
ATOM 3592 C CA . LEU A 1 455 ? 13.25 -26.594 -4.074 1 97.12 455 LEU A CA 1
ATOM 3593 C C . LEU A 1 455 ? 13.164 -26.422 -2.561 1 97.12 455 LEU A C 1
ATOM 3595 O O . LEU A 1 455 ? 14.172 -26.578 -1.858 1 97.12 455 LEU A O 1
ATOM 3599 N N . VAL A 1 456 ? 11.977 -26.188 -2.01 1 95.31 456 VAL A N 1
ATOM 3600 C CA . VAL A 1 456 ? 11.781 -25.922 -0.587 1 95.31 456 VAL A CA 1
ATOM 3601 C C . VAL A 1 456 ? 12.18 -27.156 0.222 1 95.31 456 VAL A C 1
ATOM 3603 O O . VAL A 1 456 ? 12.469 -27.062 1.417 1 95.31 456 VAL A O 1
ATOM 3606 N N . ASN A 1 457 ? 12.328 -28.359 -0.416 1 95.44 457 ASN A N 1
ATOM 3607 C CA . ASN A 1 457 ? 12.602 -29.609 0.29 1 95.44 457 ASN A CA 1
ATOM 3608 C C . ASN A 1 457 ? 14.086 -29.766 0.595 1 95.44 457 ASN A C 1
ATOM 3610 O O . ASN A 1 457 ? 14.492 -30.734 1.242 1 95.44 457 ASN A O 1
ATOM 3614 N N . PHE A 1 458 ? 14.945 -28.812 0.115 1 95.44 458 PHE A N 1
ATOM 3615 C CA . PHE A 1 458 ? 16.359 -28.922 0.419 1 95.44 458 PHE A CA 1
ATOM 3616 C C . PHE A 1 458 ? 16.594 -29.031 1.923 1 95.44 458 PHE A C 1
ATOM 3618 O O . PHE A 1 458 ? 15.742 -28.594 2.711 1 95.44 458 PHE A O 1
ATOM 3625 N N . GLN A 1 459 ? 17.672 -29.531 2.303 1 92.19 459 GLN A N 1
ATOM 3626 C CA . GLN A 1 459 ? 17.812 -29.922 3.703 1 92.19 459 GLN A CA 1
ATOM 3627 C C . GLN A 1 459 ? 18.812 -29.047 4.43 1 92.19 459 GLN A C 1
ATOM 3629 O O . GLN A 1 459 ? 18.766 -28.922 5.656 1 92.19 459 GLN A O 1
ATOM 3634 N N . ASP A 1 460 ? 19.781 -28.484 3.803 1 91.81 460 ASP A N 1
ATOM 3635 C CA . ASP A 1 460 ? 20.766 -27.594 4.41 1 91.81 460 ASP A CA 1
ATOM 3636 C C . ASP A 1 460 ? 21.344 -26.641 3.373 1 91.81 460 ASP A C 1
ATOM 3638 O O . ASP A 1 460 ? 21.031 -26.734 2.186 1 91.81 460 ASP A O 1
ATOM 3642 N N . GLY A 1 461 ? 22.156 -25.719 3.844 1 93.06 461 GLY A N 1
ATOM 3643 C CA . GLY A 1 461 ? 22.688 -24.672 2.977 1 93.06 461 GLY A CA 1
ATOM 3644 C C . GLY A 1 461 ? 23.641 -25.203 1.923 1 93.06 461 GLY A C 1
ATOM 3645 O O . GLY A 1 461 ? 23.672 -24.703 0.8 1 93.06 461 GLY A O 1
ATOM 3646 N N . GLN A 1 462 ? 24.422 -26.188 2.25 1 91.75 462 GLN A N 1
ATOM 3647 C CA . GLN A 1 462 ? 25.344 -26.797 1.298 1 91.75 462 GLN A CA 1
ATOM 3648 C C . GLN A 1 462 ? 24.594 -27.438 0.134 1 91.75 462 GLN A C 1
ATOM 3650 O O . GLN A 1 462 ? 24.969 -27.25 -1.027 1 91.75 462 GLN A O 1
ATOM 3655 N N . GLN A 1 463 ? 23.562 -28.172 0.458 1 92.25 463 GLN A N 1
ATOM 3656 C CA . GLN A 1 463 ? 22.734 -28.812 -0.559 1 92.25 463 GLN A CA 1
ATOM 3657 C C . GLN A 1 463 ? 22.047 -27.766 -1.443 1 92.25 463 GLN A C 1
ATOM 3659 O O . GLN A 1 463 ? 21.938 -27.953 -2.656 1 92.25 463 GLN A O 1
ATOM 3664 N N . LEU A 1 464 ? 21.547 -26.656 -0.813 1 95.44 464 LEU A N 1
ATOM 3665 C CA . LEU A 1 464 ? 20.938 -25.578 -1.58 1 95.44 464 LEU A CA 1
ATOM 3666 C C . LEU A 1 464 ? 21.906 -25.031 -2.627 1 95.44 464 LEU A C 1
ATOM 3668 O O . LEU A 1 464 ? 21.547 -24.906 -3.801 1 95.44 464 LEU A O 1
ATOM 3672 N N . LEU A 1 465 ? 23.172 -24.766 -2.246 1 95.44 465 LEU A N 1
ATOM 3673 C CA . LEU A 1 465 ? 24.172 -24.25 -3.174 1 95.44 465 LEU A CA 1
ATOM 3674 C C . LEU A 1 465 ? 24.469 -25.266 -4.27 1 95.44 465 LEU A C 1
ATOM 3676 O O . LEU A 1 465 ? 24.688 -24.891 -5.426 1 95.44 465 LEU A O 1
ATOM 3680 N N . GLN A 1 466 ? 24.484 -26.516 -3.861 1 93.5 466 GLN A N 1
ATOM 3681 C CA . GLN A 1 466 ? 24.766 -27.562 -4.84 1 93.5 466 GLN A CA 1
ATOM 3682 C C . GLN A 1 466 ? 23.656 -27.625 -5.898 1 93.5 466 GLN A C 1
ATOM 3684 O O . GLN A 1 466 ? 23.953 -27.75 -7.09 1 93.5 466 GLN A O 1
ATOM 3689 N N . ILE A 1 467 ? 22.438 -27.625 -5.465 1 96.31 467 ILE A N 1
ATOM 3690 C CA . ILE A 1 467 ? 21.297 -27.688 -6.371 1 96.31 467 ILE A CA 1
ATOM 3691 C C . ILE A 1 467 ? 21.328 -26.484 -7.309 1 96.31 467 ILE A C 1
ATOM 3693 O O . ILE A 1 467 ? 21.125 -26.625 -8.516 1 96.31 467 ILE A O 1
ATOM 3697 N N . ILE A 1 468 ? 21.625 -25.266 -6.75 1 97.38 468 ILE A N 1
ATOM 3698 C CA . ILE A 1 468 ? 21.703 -24.047 -7.535 1 97.38 468 ILE A CA 1
ATOM 3699 C C . ILE A 1 468 ? 22.844 -24.156 -8.547 1 97.38 468 ILE A C 1
ATOM 3701 O O . ILE A 1 468 ? 22.688 -23.766 -9.711 1 97.38 468 ILE A O 1
ATOM 3705 N N . ALA A 1 469 ? 23.922 -24.719 -8.117 1 96.19 469 ALA A N 1
ATOM 3706 C CA . ALA A 1 469 ? 25.078 -24.891 -8.992 1 96.19 469 ALA A CA 1
ATOM 3707 C C . ALA A 1 469 ? 24.75 -25.812 -10.164 1 96.19 469 ALA A C 1
ATOM 3709 O O . ALA A 1 469 ? 25.156 -25.562 -11.297 1 96.19 469 ALA A O 1
ATOM 3710 N N . ASP A 1 470 ? 24.016 -26.906 -9.914 1 96 470 ASP A N 1
ATOM 3711 C CA . ASP A 1 470 ? 23.578 -27.797 -10.977 1 96 470 ASP A CA 1
ATOM 3712 C C . ASP A 1 470 ? 22.766 -27.031 -12.031 1 96 470 ASP A C 1
ATOM 3714 O O . ASP A 1 470 ? 22.969 -27.219 -13.227 1 96 470 ASP A O 1
ATOM 3718 N N . CYS A 1 471 ? 21.891 -26.172 -11.562 1 97.88 471 CYS A N 1
ATOM 3719 C CA . CYS A 1 471 ? 21.016 -25.438 -12.469 1 97.88 471 CYS A CA 1
ATOM 3720 C C . CYS A 1 471 ? 21.797 -24.375 -13.234 1 97.88 471 CYS A C 1
ATOM 3722 O O . CYS A 1 471 ? 21.5 -24.109 -14.398 1 97.88 471 CYS A O 1
ATOM 3724 N N . ILE A 1 472 ? 22.781 -23.719 -12.547 1 97.75 472 ILE A N 1
ATOM 3725 C CA . ILE A 1 472 ? 23.641 -22.781 -13.258 1 97.75 472 ILE A CA 1
ATOM 3726 C C . ILE A 1 472 ? 24.438 -23.516 -14.328 1 97.75 472 ILE A C 1
ATOM 3728 O O . ILE A 1 472 ? 24.641 -23.016 -15.438 1 97.75 472 ILE A O 1
ATOM 3732 N N . CYS A 1 473 ? 24.875 -24.719 -14.023 1 95.94 473 CYS A N 1
ATOM 3733 C CA . CYS A 1 473 ? 25.578 -25.547 -15 1 95.94 473 CYS A CA 1
ATOM 3734 C C . CYS A 1 473 ? 24.672 -25.859 -16.188 1 95.94 473 CYS A C 1
ATOM 3736 O O . CYS A 1 473 ? 25.094 -25.781 -17.344 1 95.94 473 CYS A O 1
ATOM 3738 N N . ALA A 1 474 ? 23.438 -26.266 -15.875 1 97.38 474 ALA A N 1
ATOM 3739 C CA . ALA A 1 474 ? 22.469 -26.484 -16.938 1 97.38 474 ALA A CA 1
ATOM 3740 C C . ALA A 1 474 ? 22.344 -25.266 -17.844 1 97.38 474 ALA A C 1
ATOM 3742 O O . ALA A 1 474 ? 22.391 -25.391 -19.078 1 97.38 474 ALA A O 1
ATOM 3743 N N . HIS A 1 475 ? 22.219 -24.109 -17.234 1 97.25 475 HIS A N 1
ATOM 3744 C CA . HIS A 1 475 ? 22.078 -22.859 -17.984 1 97.25 475 HIS A CA 1
ATOM 3745 C C . HIS A 1 475 ? 23.328 -22.562 -18.812 1 97.25 475 HIS A C 1
ATOM 3747 O O . HIS A 1 475 ? 23.219 -22.172 -19.984 1 97.25 475 HIS A O 1
ATOM 3753 N N . ALA A 1 476 ? 24.469 -22.781 -18.203 1 96.44 476 ALA A N 1
ATOM 3754 C CA . ALA A 1 476 ? 25.734 -22.562 -18.891 1 96.44 476 ALA A CA 1
ATOM 3755 C C . ALA A 1 476 ? 25.859 -23.438 -20.125 1 96.44 476 ALA A C 1
ATOM 3757 O O . ALA A 1 476 ? 26.234 -22.969 -21.203 1 96.44 476 ALA A O 1
ATOM 3758 N N . GLU A 1 477 ? 25.562 -24.688 -20 1 96.44 477 GLU A N 1
ATOM 3759 C CA . GLU A 1 477 ? 25.672 -25.625 -21.109 1 96.44 477 GLU A CA 1
ATOM 3760 C C . GLU A 1 477 ? 24.609 -25.375 -22.172 1 96.44 477 GLU A C 1
ATOM 3762 O O . GLU A 1 477 ? 24.844 -25.578 -23.359 1 96.44 477 GLU A O 1
ATOM 3767 N N . ALA A 1 478 ? 23.438 -24.984 -21.734 1 97.5 478 ALA A N 1
ATOM 3768 C CA . ALA A 1 478 ? 22.406 -24.609 -22.703 1 97.5 478 ALA A CA 1
ATOM 3769 C C . ALA A 1 478 ? 22.875 -23.469 -23.578 1 97.5 478 ALA A C 1
ATOM 3771 O O . ALA A 1 478 ? 22.656 -23.469 -24.797 1 97.5 478 ALA A O 1
ATOM 3772 N N . VAL A 1 479 ? 23.531 -22.5 -22.969 1 95.62 479 VAL A N 1
ATOM 3773 C CA . VAL A 1 479 ? 24.016 -21.328 -23.688 1 95.62 479 VAL A CA 1
ATOM 3774 C C . VAL A 1 479 ? 25.172 -21.734 -24.609 1 95.62 479 VAL A C 1
ATOM 3776 O O . VAL A 1 479 ? 25.188 -21.344 -25.781 1 95.62 479 VAL A O 1
ATOM 3779 N N . THR A 1 480 ? 26.062 -22.547 -24.109 1 94.25 480 THR A N 1
ATOM 3780 C CA . THR A 1 480 ? 27.281 -22.844 -24.844 1 94.25 480 THR A CA 1
ATOM 3781 C C . THR A 1 480 ? 27.031 -23.906 -25.906 1 94.25 480 THR A C 1
ATOM 3783 O O . THR A 1 480 ? 27.578 -23.828 -27.016 1 94.25 480 THR A O 1
ATOM 3786 N N . LYS A 1 481 ? 26.172 -24.922 -25.578 1 94.69 481 LYS A N 1
ATOM 3787 C CA . LYS A 1 481 ? 25.984 -26.047 -26.484 1 94.69 481 LYS A CA 1
ATOM 3788 C C . LYS A 1 481 ? 24.828 -25.812 -27.438 1 94.69 481 LYS A C 1
ATOM 3790 O O . LYS A 1 481 ? 24.828 -26.297 -28.578 1 94.69 481 LYS A O 1
ATOM 3795 N N . ALA A 1 482 ? 23.828 -25.078 -26.984 1 95.06 482 ALA A N 1
ATOM 3796 C CA . ALA A 1 482 ? 22.609 -24.953 -27.781 1 95.06 482 ALA A CA 1
ATOM 3797 C C . ALA A 1 482 ? 22.266 -23.484 -28.062 1 95.06 482 ALA A C 1
ATOM 3799 O O . ALA A 1 482 ? 21.328 -23.188 -28.781 1 95.06 482 ALA A O 1
ATOM 3800 N N . ASN A 1 483 ? 23.031 -22.531 -27.484 1 93.81 483 ASN A N 1
ATOM 3801 C CA . ASN A 1 483 ? 22.812 -21.109 -27.656 1 93.81 483 ASN A CA 1
ATOM 3802 C C . ASN A 1 483 ? 21.406 -20.703 -27.188 1 93.81 483 ASN A C 1
ATOM 3804 O O . ASN A 1 483 ? 20.703 -19.969 -27.891 1 93.81 483 ASN A O 1
ATOM 3808 N N . ILE A 1 484 ? 20.984 -21.25 -26.062 1 94.94 484 ILE A N 1
ATOM 3809 C CA . ILE A 1 484 ? 19.641 -20.984 -25.547 1 94.94 484 ILE A CA 1
ATOM 3810 C C . ILE A 1 484 ? 19.734 -20.375 -24.156 1 94.94 484 ILE A C 1
ATOM 3812 O O . ILE A 1 484 ? 20.422 -20.906 -23.281 1 94.94 484 ILE A O 1
ATOM 3816 N N . MET A 1 485 ? 19.078 -19.266 -23.953 1 94.06 485 MET A N 1
ATOM 3817 C CA . MET A 1 485 ? 18.906 -18.641 -22.641 1 94.06 485 MET A CA 1
ATOM 3818 C C . MET A 1 485 ? 17.562 -19.031 -22.031 1 94.06 485 MET A C 1
ATOM 3820 O O . MET A 1 485 ? 16.562 -19.094 -22.719 1 94.06 485 MET A O 1
ATOM 3824 N N . HIS A 1 486 ? 17.5 -19.297 -20.75 1 94.44 486 HIS A N 1
ATOM 3825 C CA . HIS A 1 486 ? 16.281 -19.734 -20.078 1 94.44 486 HIS A CA 1
ATOM 3826 C C . HIS A 1 486 ? 15.273 -18.609 -19.953 1 94.44 486 HIS A C 1
ATOM 3828 O O . HIS A 1 486 ? 14.117 -18.75 -20.375 1 94.44 486 HIS A O 1
ATOM 3834 N N . ARG A 1 487 ? 15.648 -17.359 -19.281 1 92.25 487 ARG A N 1
ATOM 3835 C CA . ARG A 1 487 ? 14.969 -16.078 -19.234 1 92.25 487 ARG A CA 1
ATOM 3836 C C . ARG A 1 487 ? 13.883 -16.062 -18.172 1 92.25 487 ARG A C 1
ATOM 3838 O O . ARG A 1 487 ? 13.18 -15.07 -18 1 92.25 487 ARG A O 1
ATOM 3845 N N . ASP A 1 488 ? 13.703 -17.172 -17.406 1 92.62 488 ASP A N 1
ATOM 3846 C CA . ASP A 1 488 ? 12.727 -17.203 -16.328 1 92.62 488 ASP A CA 1
ATOM 3847 C C . ASP A 1 488 ? 13.242 -18 -15.141 1 92.62 488 ASP A C 1
ATOM 3849 O O . ASP A 1 488 ? 12.562 -18.906 -14.656 1 92.62 488 ASP A O 1
ATOM 3853 N N . ILE A 1 489 ? 14.406 -17.688 -14.719 1 96.12 489 ILE A N 1
ATOM 3854 C CA . ILE A 1 489 ? 14.969 -18.312 -13.523 1 96.12 489 ILE A CA 1
ATOM 3855 C C . ILE A 1 489 ? 14.148 -17.906 -12.305 1 96.12 489 ILE A C 1
ATOM 3857 O O . ILE A 1 489 ? 14 -16.719 -12.016 1 96.12 489 ILE A O 1
ATOM 3861 N N . SER A 1 490 ? 13.547 -18.891 -11.648 1 95.19 490 SER A N 1
ATOM 3862 C CA . SER A 1 490 ? 12.719 -18.641 -10.469 1 95.19 490 SER A CA 1
ATOM 3863 C C . SER A 1 490 ? 12.703 -19.859 -9.547 1 95.19 490 SER A C 1
ATOM 3865 O O . SER A 1 490 ? 13.141 -20.938 -9.922 1 95.19 490 SER A O 1
ATOM 3867 N N . GLY A 1 491 ? 12.312 -19.641 -8.336 1 93.75 491 GLY A N 1
ATOM 3868 C CA . GLY A 1 491 ? 12.273 -20.719 -7.352 1 93.75 491 GLY A CA 1
ATOM 3869 C C . GLY A 1 491 ? 11.445 -21.906 -7.797 1 93.75 491 GLY A C 1
ATOM 3870 O O . GLY A 1 491 ? 11.812 -23.062 -7.539 1 93.75 491 GLY A O 1
ATOM 3871 N N . GLY A 1 492 ? 10.352 -21.641 -8.523 1 93.31 492 GLY A N 1
ATOM 3872 C CA . GLY A 1 492 ? 9.469 -22.703 -8.984 1 93.31 492 GLY A CA 1
ATOM 3873 C C . GLY A 1 492 ? 10.008 -23.453 -10.188 1 93.31 492 GLY A C 1
ATOM 3874 O O . GLY A 1 492 ? 9.523 -24.531 -10.516 1 93.31 492 GLY A O 1
ATOM 3875 N N . ASN A 1 493 ? 11.078 -22.938 -10.789 1 96 493 ASN A N 1
ATOM 3876 C CA . ASN A 1 493 ? 11.641 -23.562 -11.984 1 96 493 ASN A CA 1
ATOM 3877 C C . ASN A 1 493 ? 12.945 -24.281 -11.68 1 96 493 ASN A C 1
ATOM 3879 O O . ASN A 1 493 ? 13.656 -24.703 -12.594 1 96 493 ASN A O 1
ATOM 3883 N N . ILE A 1 494 ? 13.273 -24.312 -10.406 1 97.88 494 ILE A N 1
ATOM 3884 C CA . ILE A 1 494 ? 14.383 -25.141 -9.914 1 97.88 494 ILE A CA 1
ATOM 3885 C C . ILE A 1 494 ? 13.844 -26.25 -9.023 1 97.88 494 ILE A C 1
ATOM 3887 O O . ILE A 1 494 ? 13.25 -25.984 -7.977 1 97.88 494 ILE A O 1
ATOM 3891 N N . LEU A 1 495 ? 14.055 -27.5 -9.492 1 98.31 495 LEU A N 1
ATOM 3892 C CA . LEU A 1 495 ? 13.555 -28.641 -8.758 1 98.31 495 LEU A CA 1
ATOM 3893 C C . LEU A 1 495 ? 14.703 -29.531 -8.273 1 98.31 495 LEU A C 1
ATOM 3895 O O . LEU A 1 495 ? 15.844 -29.359 -8.719 1 98.31 495 LEU A O 1
ATOM 3899 N N . ILE A 1 496 ? 14.43 -30.406 -7.336 1 98 496 ILE A N 1
ATOM 3900 C CA . ILE A 1 496 ? 15.375 -31.391 -6.828 1 98 496 ILE A CA 1
ATOM 3901 C C . ILE A 1 496 ? 15.109 -32.75 -7.5 1 98 496 ILE A C 1
ATOM 3903 O O . ILE A 1 496 ? 13.977 -33.219 -7.531 1 98 496 ILE A O 1
ATOM 3907 N N . LEU A 1 497 ? 16.141 -33.312 -8.062 1 97.31 497 LEU A N 1
ATOM 3908 C CA . LEU A 1 497 ? 16.031 -34.656 -8.68 1 97.31 497 LEU A CA 1
ATOM 3909 C C . LEU A 1 497 ? 17.062 -35.594 -8.086 1 97.31 497 LEU A C 1
ATOM 3911 O O . LEU A 1 497 ? 18.266 -35.438 -8.281 1 97.31 497 LEU A O 1
ATOM 3915 N N . PRO A 1 498 ? 16.625 -36.625 -7.312 1 95 498 PRO A N 1
ATOM 3916 C CA . PRO A 1 498 ? 17.562 -37.656 -6.863 1 95 498 PRO A CA 1
ATOM 3917 C C . PRO A 1 498 ? 18.156 -38.469 -8.016 1 95 498 PRO A C 1
ATOM 3919 O O . PRO A 1 498 ? 17.422 -38.906 -8.914 1 95 498 PRO A O 1
ATOM 3922 N N . LYS A 1 499 ? 19.406 -38.594 -8.008 1 91.12 499 LYS A N 1
ATOM 3923 C CA . LYS A 1 499 ? 20.109 -39.312 -9.047 1 91.12 499 LYS A CA 1
ATOM 3924 C C . LYS A 1 499 ? 21.266 -40.125 -8.461 1 91.12 499 LYS A C 1
ATOM 3926 O O . LYS A 1 499 ? 21.969 -39.656 -7.559 1 91.12 499 LYS A O 1
ATOM 3931 N N . ALA A 1 500 ? 21.391 -41.281 -8.984 1 87.81 500 ALA A N 1
ATOM 3932 C CA . ALA A 1 500 ? 22.562 -42.062 -8.617 1 87.81 500 ALA A CA 1
ATOM 3933 C C . ALA A 1 500 ? 23.797 -41.594 -9.352 1 87.81 500 ALA A C 1
ATOM 3935 O O . ALA A 1 500 ? 23.781 -41.375 -10.562 1 87.81 500 ALA A O 1
ATOM 3936 N N . VAL A 1 501 ? 24.781 -41.344 -8.555 1 82.81 501 VAL A N 1
ATOM 3937 C CA . VAL A 1 501 ? 26.031 -40.844 -9.133 1 82.81 501 VAL A CA 1
ATOM 3938 C C . VAL A 1 501 ? 27.172 -41.781 -8.758 1 82.81 501 VAL A C 1
ATOM 3940 O O . VAL A 1 501 ? 27.188 -42.344 -7.66 1 82.81 501 VAL A O 1
ATOM 3943 N N . VAL A 1 502 ? 28.047 -42 -9.742 1 79.75 502 VAL A N 1
ATOM 3944 C CA . VAL A 1 502 ? 29.219 -42.844 -9.516 1 79.75 502 VAL A CA 1
ATOM 3945 C C . VAL A 1 502 ? 30.438 -41.938 -9.25 1 79.75 502 VAL A C 1
ATOM 3947 O O . VAL A 1 502 ? 30.766 -41.062 -10.055 1 79.75 502 VAL A O 1
ATOM 3950 N N . ASP A 1 503 ? 30.906 -42.062 -8.086 1 69.25 503 ASP A N 1
ATOM 3951 C CA . ASP A 1 503 ? 32.125 -41.344 -7.719 1 69.25 503 ASP A CA 1
ATOM 3952 C C . ASP A 1 503 ? 33.344 -42.25 -7.742 1 69.25 503 ASP A C 1
ATOM 3954 O O . ASP A 1 503 ? 33.438 -43.188 -6.926 1 69.25 503 ASP A O 1
ATOM 3958 N N . SER A 1 504 ? 34.25 -42.094 -8.633 1 62.31 504 SER A N 1
ATOM 3959 C CA . SER A 1 504 ? 35.406 -42.969 -8.812 1 62.31 504 SER A CA 1
ATOM 3960 C C . SER A 1 504 ? 36.344 -42.906 -7.617 1 62.31 504 SER A C 1
ATOM 3962 O O . SER A 1 504 ? 37.094 -43.844 -7.344 1 62.31 504 SER A O 1
ATOM 3964 N N . ASP A 1 505 ? 36.281 -41.781 -6.922 1 60.38 505 ASP A N 1
ATOM 3965 C CA . ASP A 1 505 ? 37.281 -41.562 -5.871 1 60.38 505 ASP A CA 1
ATOM 3966 C C . ASP A 1 505 ? 36.781 -42.094 -4.531 1 60.38 505 ASP A C 1
ATOM 3968 O O . ASP A 1 505 ? 37.5 -42.062 -3.529 1 60.38 505 ASP A O 1
ATOM 3972 N N . ASP A 1 506 ? 35.531 -42.656 -4.523 1 59.31 506 ASP A N 1
ATOM 3973 C CA . ASP A 1 506 ? 34.938 -43.125 -3.285 1 59.31 506 ASP A CA 1
ATOM 3974 C C . ASP A 1 506 ? 34.938 -44.656 -3.223 1 59.31 506 ASP A C 1
ATOM 3976 O O . ASP A 1 506 ? 34.812 -45.344 -4.25 1 59.31 506 ASP A O 1
ATOM 3980 N N . PRO A 1 507 ? 35.406 -45.25 -2.115 1 61.72 507 PRO A N 1
ATOM 3981 C CA . PRO A 1 507 ? 35.375 -46.719 -1.976 1 61.72 507 PRO A CA 1
ATOM 3982 C C . PRO A 1 507 ? 34 -47.312 -2.289 1 61.72 507 PRO A C 1
ATOM 3984 O O . PRO A 1 507 ? 33.875 -48.469 -2.717 1 61.72 507 PRO A O 1
ATOM 3987 N N . LYS A 1 508 ? 33 -46.656 -1.891 1 64.5 508 LYS A N 1
ATOM 3988 C CA . LYS A 1 508 ? 31.656 -47 -2.338 1 64.5 508 LYS A CA 1
ATOM 3989 C C . LYS A 1 508 ? 31.203 -46.062 -3.473 1 64.5 508 LYS A C 1
ATOM 3991 O O . LYS A 1 508 ? 30.531 -45.062 -3.238 1 64.5 508 LYS A O 1
ATOM 3996 N N . PRO A 1 509 ? 31.406 -46.438 -4.637 1 73.88 509 PRO A N 1
ATOM 3997 C CA . PRO A 1 509 ? 31.5 -45.469 -5.75 1 73.88 509 PRO A CA 1
ATOM 3998 C C . PRO A 1 509 ? 30.141 -45 -6.227 1 73.88 509 PRO A C 1
ATOM 4000 O O . PRO A 1 509 ? 30.062 -44.031 -6.996 1 73.88 509 PRO A O 1
ATOM 4003 N N . ILE A 1 510 ? 29.062 -45.688 -5.57 1 82.75 510 ILE A N 1
ATOM 4004 C CA . ILE A 1 510 ? 27.766 -45.25 -6.062 1 82.75 510 ILE A CA 1
ATOM 4005 C C . ILE A 1 510 ? 26.969 -44.594 -4.93 1 82.75 510 ILE A C 1
ATOM 4007 O O . ILE A 1 510 ? 26.891 -45.125 -3.822 1 82.75 510 ILE A O 1
ATOM 4011 N N . SER A 1 511 ? 26.5 -43.406 -5.137 1 85.75 511 SER A N 1
ATOM 4012 C CA . SER A 1 511 ? 25.688 -42.688 -4.137 1 85.75 511 SER A CA 1
ATOM 4013 C C . SER A 1 511 ? 24.484 -42.031 -4.777 1 85.75 511 SER A C 1
ATOM 4015 O O . SER A 1 511 ? 24.531 -41.625 -5.945 1 85.75 511 SER A O 1
ATOM 4017 N N . LEU A 1 512 ? 23.391 -42.062 -4 1 90.06 512 LEU A N 1
ATOM 4018 C CA . LEU A 1 512 ? 22.219 -41.281 -4.387 1 90.06 512 LEU A CA 1
ATOM 4019 C C . LEU A 1 512 ? 22.344 -39.844 -3.916 1 90.06 512 LEU A C 1
ATOM 4021 O O . LEU A 1 512 ? 22.562 -39.562 -2.729 1 90.06 512 LEU A O 1
ATOM 4025 N N . ARG A 1 513 ? 22.266 -38.906 -4.879 1 89.81 513 ARG A N 1
ATOM 4026 C CA . ARG A 1 513 ? 22.391 -37.5 -4.562 1 89.81 513 ARG A CA 1
ATOM 4027 C C . ARG A 1 513 ? 21.203 -36.688 -5.082 1 89.81 513 ARG A C 1
ATOM 4029 O O . ARG A 1 513 ? 20.641 -37.031 -6.125 1 89.81 513 ARG A O 1
ATOM 4036 N N . TRP A 1 514 ? 20.859 -35.688 -4.285 1 94.38 514 TRP A N 1
ATOM 4037 C CA . TRP A 1 514 ? 19.859 -34.75 -4.762 1 94.38 514 TRP A CA 1
ATOM 4038 C C . TRP A 1 514 ? 20.484 -33.719 -5.711 1 94.38 514 TRP A C 1
ATOM 4040 O O . TRP A 1 514 ? 21.344 -32.938 -5.301 1 94.38 514 TRP A O 1
ATOM 4050 N N . THR A 1 515 ? 20.141 -33.812 -6.945 1 95.06 515 THR A N 1
ATOM 4051 C CA . THR A 1 515 ? 20.656 -32.906 -7.969 1 95.06 515 THR A CA 1
ATOM 4052 C C . THR A 1 515 ? 19.625 -31.859 -8.352 1 95.06 515 THR A C 1
ATOM 4054 O O . THR A 1 515 ? 18.453 -31.984 -7.984 1 95.06 515 THR A O 1
ATOM 4057 N N . GLY A 1 516 ? 20.141 -30.766 -9.016 1 97 516 GLY A N 1
ATOM 4058 C CA . GLY A 1 516 ? 19.219 -29.75 -9.523 1 97 516 GLY A CA 1
ATOM 4059 C C . GLY A 1 516 ? 18.641 -30.094 -10.883 1 97 516 GLY A C 1
ATOM 4060 O O . GLY A 1 516 ? 19.281 -30.797 -11.672 1 97 516 GLY A O 1
ATOM 4061 N N . LEU A 1 517 ? 17.453 -29.672 -11.133 1 98.31 517 LEU A N 1
ATOM 4062 C CA . LEU A 1 517 ? 16.766 -29.766 -12.406 1 98.31 517 LEU A CA 1
ATOM 4063 C C . LEU A 1 517 ? 16.156 -28.438 -12.805 1 98.31 517 LEU A C 1
ATOM 4065 O O . LEU A 1 517 ? 15.273 -27.922 -12.117 1 98.31 517 LEU A O 1
ATOM 4069 N N . LEU A 1 518 ? 16.672 -27.797 -13.805 1 98.38 518 LEU A N 1
ATOM 4070 C CA . LEU A 1 518 ? 16.141 -26.531 -14.297 1 98.38 518 LEU A CA 1
ATOM 4071 C C . LEU A 1 518 ? 15 -26.781 -15.289 1 98.38 518 LEU A C 1
ATOM 4073 O O . LEU A 1 518 ? 15.219 -27.328 -16.375 1 98.38 518 LEU A O 1
ATOM 4077 N N . VAL A 1 519 ? 13.812 -26.359 -14.93 1 97.81 519 VAL A N 1
ATOM 4078 C CA . VAL A 1 519 ? 12.633 -26.703 -15.711 1 97.81 519 VAL A CA 1
ATOM 4079 C C . VAL A 1 519 ? 12.016 -25.438 -16.312 1 97.81 519 VAL A C 1
ATOM 4081 O O . VAL A 1 519 ? 12.531 -24.344 -16.125 1 97.81 519 VAL A O 1
ATOM 4084 N N . ASP A 1 520 ? 10.938 -25.594 -17.141 1 93.88 520 ASP A N 1
ATOM 4085 C CA . ASP A 1 520 ? 10.094 -24.562 -17.734 1 93.88 520 ASP A CA 1
ATOM 4086 C C . ASP A 1 520 ? 10.891 -23.688 -18.703 1 93.88 520 ASP A C 1
ATOM 4088 O O . ASP A 1 520 ? 11.07 -22.484 -18.469 1 93.88 520 ASP A O 1
ATOM 4092 N N . TRP A 1 521 ? 11.219 -24.234 -19.812 1 95.5 521 TRP A N 1
ATOM 4093 C CA . TRP A 1 521 ? 12.008 -23.578 -20.844 1 95.5 521 TRP A CA 1
ATOM 4094 C C . TRP A 1 521 ? 11.109 -22.922 -21.891 1 95.5 521 TRP A C 1
ATOM 4096 O O . TRP A 1 521 ? 11.508 -22.734 -23.047 1 95.5 521 TRP A O 1
ATOM 4106 N N . GLU A 1 522 ? 9.875 -22.609 -21.453 1 89.12 522 GLU A N 1
ATOM 4107 C CA . GLU A 1 522 ? 8.867 -22.062 -22.359 1 89.12 522 GLU A CA 1
ATOM 4108 C C . GLU A 1 522 ? 9.258 -20.672 -22.859 1 89.12 522 GLU A C 1
ATOM 4110 O O . GLU A 1 522 ? 8.984 -20.328 -24 1 89.12 522 GLU A O 1
ATOM 4115 N N . LEU A 1 523 ? 9.914 -19.859 -22.016 1 87.31 523 LEU A N 1
ATOM 4116 C CA . LEU A 1 523 ? 10.227 -18.484 -22.375 1 87.31 523 LEU A CA 1
ATOM 4117 C C . LEU A 1 523 ? 11.648 -18.375 -22.906 1 87.31 523 LEU A C 1
ATOM 4119 O O . LEU A 1 523 ? 12.117 -17.266 -23.203 1 87.31 523 LEU A O 1
ATOM 4123 N N . SER A 1 524 ? 12.336 -19.484 -23.062 1 90.12 524 SER A N 1
ATOM 4124 C CA . SER A 1 524 ? 13.727 -19.484 -23.531 1 90.12 524 SER A CA 1
ATOM 4125 C C . SER A 1 524 ? 13.852 -18.875 -24.922 1 90.12 524 SER A C 1
ATOM 4127 O O . SER A 1 524 ? 12.891 -18.875 -25.688 1 90.12 524 SER A O 1
ATOM 4129 N N . LYS A 1 525 ? 14.953 -18.25 -25.172 1 85.81 525 LYS A N 1
ATOM 4130 C CA . LYS A 1 525 ? 15.258 -17.672 -26.484 1 85.81 525 LYS A CA 1
ATOM 4131 C C . LYS A 1 525 ? 16.734 -17.875 -26.844 1 85.81 525 LYS A C 1
ATOM 4133 O O . LYS A 1 525 ? 17.594 -17.891 -25.953 1 85.81 525 LYS A O 1
ATOM 4138 N N . PRO A 1 526 ? 16.922 -18.062 -28.094 1 83.31 526 PRO A N 1
ATOM 4139 C CA . PRO A 1 526 ? 18.328 -18.094 -28.5 1 83.31 526 PRO A CA 1
ATOM 4140 C C . PRO A 1 526 ? 19.047 -16.766 -28.266 1 83.31 526 PRO A C 1
ATOM 4142 O O . PRO A 1 526 ? 18.422 -15.703 -28.297 1 83.31 526 PRO A O 1
ATOM 4145 N N . LEU A 1 527 ? 20.234 -16.781 -27.828 1 73.88 527 LEU A N 1
ATOM 4146 C CA . LEU A 1 527 ? 21.047 -15.57 -27.688 1 73.88 527 LEU A CA 1
ATOM 4147 C C . LEU A 1 527 ? 21.172 -14.836 -29.016 1 73.88 527 LEU A C 1
ATOM 4149 O O . LEU A 1 527 ? 21.078 -15.445 -30.078 1 73.88 527 LEU A O 1
ATOM 4153 N N . LYS A 1 528 ? 21.297 -13.562 -29.312 1 57.41 528 LYS A N 1
ATOM 4154 C CA . LYS A 1 528 ? 21.422 -12.758 -30.516 1 57.41 528 LYS A CA 1
ATOM 4155 C C . LYS A 1 528 ? 22.312 -13.453 -31.547 1 57.41 528 LYS A C 1
ATOM 4157 O O . LYS A 1 528 ? 23.484 -13.703 -31.281 1 57.41 528 LYS A O 1
ATOM 4162 N N . GLY A 1 529 ? 21.969 -14.43 -32.281 1 46.56 529 GLY A N 1
ATOM 4163 C CA . GLY A 1 529 ? 22.828 -14.57 -33.438 1 46.56 529 GLY A CA 1
ATOM 4164 C C . GLY A 1 529 ? 22.938 -13.297 -34.25 1 46.56 529 GLY A C 1
ATOM 4165 O O . GLY A 1 529 ? 22.25 -12.312 -33.969 1 46.56 529 GLY A O 1
ATOM 4166 N N . GLU A 1 530 ? 23.969 -13.164 -35.375 1 39.91 530 GLU A N 1
ATOM 4167 C CA . GLU A 1 530 ? 24.281 -12.172 -36.375 1 39.91 530 GLU A CA 1
ATOM 4168 C C . GLU A 1 530 ? 23.031 -11.5 -36.906 1 39.91 530 GLU A C 1
ATOM 4170 O O . GLU A 1 530 ? 23.094 -10.398 -37.469 1 39.91 530 GLU A O 1
ATOM 4175 N N . ALA A 1 531 ? 22.047 -12.266 -37.375 1 39.66 531 ALA A N 1
ATOM 4176 C CA . ALA A 1 531 ? 21.172 -11.594 -38.344 1 39.66 531 ALA A CA 1
ATOM 4177 C C . ALA A 1 531 ? 20.234 -10.617 -37.656 1 39.66 531 ALA A C 1
ATOM 4179 O O . ALA A 1 531 ? 20.125 -9.461 -38.062 1 39.66 531 ALA A O 1
ATOM 4180 N N . GLY A 1 532 ? 18.797 -10.969 -37.312 1 39.28 532 GLY A N 1
ATOM 4181 C CA . GLY A 1 532 ? 17.672 -10.047 -37.25 1 39.28 532 GLY A CA 1
ATOM 4182 C C . GLY A 1 532 ? 17.469 -9.445 -35.875 1 39.28 532 GLY A C 1
ATOM 4183 O O . GLY A 1 532 ? 18.062 -9.898 -34.875 1 39.28 532 GLY A O 1
ATOM 4184 N N . GLU A 1 533 ? 16.953 -8.188 -35.719 1 41.75 533 GLU A N 1
ATOM 4185 C CA . GLU A 1 533 ? 16.594 -7.324 -34.594 1 41.75 533 GLU A CA 1
ATOM 4186 C C . GLU A 1 533 ? 15.844 -8.094 -33.531 1 41.75 533 GLU A C 1
ATOM 4188 O O . GLU A 1 533 ? 14.852 -8.766 -33.812 1 41.75 533 GLU A O 1
ATOM 4193 N N . PRO A 1 534 ? 16.453 -8.516 -32.5 1 43.44 534 PRO A N 1
ATOM 4194 C CA . PRO A 1 534 ? 15.711 -9.125 -31.391 1 43.44 534 PRO A CA 1
ATOM 4195 C C . PRO A 1 534 ? 14.398 -8.406 -31.094 1 43.44 534 PRO A C 1
ATOM 4197 O O . PRO A 1 534 ? 14.406 -7.207 -30.781 1 43.44 534 PRO A O 1
ATOM 4200 N N . ARG A 1 535 ? 13.336 -8.586 -31.781 1 42.91 535 ARG A N 1
ATOM 4201 C CA . ARG A 1 535 ? 12.094 -7.895 -31.453 1 42.91 535 ARG A CA 1
ATOM 4202 C C . ARG A 1 535 ? 11.492 -8.438 -30.156 1 42.91 535 ARG A C 1
ATOM 4204 O O . ARG A 1 535 ? 11.516 -9.641 -29.922 1 42.91 535 ARG A O 1
ATOM 4211 N N . PRO A 1 536 ? 11.297 -7.465 -29.234 1 47.38 536 PRO A N 1
ATOM 4212 C CA . PRO A 1 536 ? 10.57 -7.934 -28.047 1 47.38 536 PRO A CA 1
ATOM 4213 C C . PRO A 1 536 ? 9.336 -8.758 -28.406 1 47.38 536 PRO A C 1
ATOM 4215 O O . PRO A 1 536 ? 8.516 -8.336 -29.219 1 47.38 536 PRO A O 1
ATOM 4218 N N . ARG A 1 537 ? 9.406 -10.031 -28.531 1 42.94 537 ARG A N 1
ATOM 4219 C CA . ARG A 1 537 ? 8.344 -10.891 -29.047 1 42.94 537 ARG A CA 1
ATOM 4220 C C . ARG A 1 537 ? 7.098 -10.797 -28.188 1 42.94 537 ARG A C 1
ATOM 4222 O O . ARG A 1 537 ? 5.98 -10.977 -28.672 1 42.94 537 ARG A O 1
ATOM 4229 N N . GLN A 1 538 ? 7.332 -11.055 -26.797 1 47.03 538 GLN A N 1
ATOM 4230 C CA . GLN A 1 538 ? 6.121 -11.07 -25.984 1 47.03 538 GLN A CA 1
ATOM 4231 C C . GLN A 1 538 ? 5.941 -9.758 -25.234 1 47.03 538 GLN A C 1
ATOM 4233 O O . GLN A 1 538 ? 6.887 -9.25 -24.625 1 47.03 538 GLN A O 1
ATOM 4238 N N . PRO A 1 539 ? 4.855 -8.945 -25.609 1 44.62 539 PRO A N 1
ATOM 4239 C CA . PRO A 1 539 ? 4.605 -7.621 -25.031 1 44.62 539 PRO A CA 1
ATOM 4240 C C . PRO A 1 539 ? 4.789 -7.598 -23.516 1 44.62 539 PRO A C 1
ATOM 4242 O O . PRO A 1 539 ? 5.031 -6.535 -22.938 1 44.62 539 PRO A O 1
ATOM 4245 N N . GLU A 1 540 ? 4.363 -8.711 -22.891 1 49.59 540 GLU A N 1
ATOM 4246 C CA . GLU A 1 540 ? 4.254 -8.586 -21.438 1 49.59 540 GLU A CA 1
ATOM 4247 C C . GLU A 1 540 ? 5.551 -9 -20.75 1 49.59 540 GLU A C 1
ATOM 4249 O O . GLU A 1 540 ? 6.348 -9.75 -21.312 1 49.59 540 GLU A O 1
ATOM 4254 N N . ARG A 1 541 ? 5.801 -8.367 -19.703 1 48.47 541 ARG A N 1
ATOM 4255 C CA . ARG A 1 541 ? 6.926 -8.625 -18.812 1 48.47 541 ARG A CA 1
ATOM 4256 C C . ARG A 1 541 ? 7.141 -10.125 -18.625 1 48.47 541 ARG A C 1
ATOM 4258 O O . ARG A 1 541 ? 6.195 -10.867 -18.344 1 48.47 541 ARG A O 1
ATOM 4265 N N . THR A 1 542 ? 8.336 -10.664 -19.047 1 52.94 542 THR A N 1
ATOM 4266 C CA . THR A 1 542 ? 8.758 -12.055 -18.844 1 52.94 542 THR A CA 1
ATOM 4267 C C . THR A 1 542 ? 9.531 -12.195 -17.531 1 52.94 542 THR A C 1
ATOM 4269 O O . THR A 1 542 ? 10.359 -11.352 -17.203 1 52.94 542 THR A O 1
ATOM 4272 N N . GLY A 1 543 ? 9.117 -13.055 -16.672 1 59.84 543 GLY A N 1
ATOM 4273 C CA . GLY A 1 543 ? 9.875 -13.414 -15.484 1 59.84 543 GLY A CA 1
ATOM 4274 C C . GLY A 1 543 ? 9.078 -13.242 -14.203 1 59.84 543 GLY A C 1
ATOM 4275 O O . GLY A 1 543 ? 7.98 -12.688 -14.219 1 59.84 543 GLY A O 1
ATOM 4276 N N . THR A 1 544 ? 9.609 -13.914 -13.242 1 76.56 544 THR A N 1
ATOM 4277 C CA . THR A 1 544 ? 9.047 -13.805 -11.898 1 76.56 544 THR A CA 1
ATOM 4278 C C . THR A 1 544 ? 9.617 -12.578 -11.18 1 76.56 544 THR A C 1
ATOM 4280 O O . THR A 1 544 ? 10.812 -12.531 -10.883 1 76.56 544 THR A O 1
ATOM 4283 N N . TRP A 1 545 ? 8.836 -11.578 -10.992 1 83 545 TRP A N 1
ATOM 4284 C CA . TRP A 1 545 ? 9.219 -10.281 -10.43 1 83 545 TRP A CA 1
ATOM 4285 C C . TRP A 1 545 ? 10.234 -10.453 -9.312 1 83 545 TRP A C 1
ATOM 4287 O O . TRP A 1 545 ? 11.266 -9.773 -9.289 1 83 545 TRP A O 1
ATOM 4297 N N . HIS A 1 546 ? 10.047 -11.484 -8.508 1 90.62 546 HIS A N 1
ATOM 4298 C CA . HIS A 1 546 ? 10.852 -11.688 -7.305 1 90.62 546 HIS A CA 1
ATOM 4299 C C . HIS A 1 546 ? 12.32 -11.906 -7.656 1 90.62 546 HIS A C 1
ATOM 4301 O O . HIS A 1 546 ? 13.203 -11.523 -6.887 1 90.62 546 HIS A O 1
ATOM 4307 N N . PHE A 1 547 ? 12.539 -12.477 -8.883 1 95.38 547 PHE A N 1
ATOM 4308 C CA . PHE A 1 547 ? 13.883 -13.008 -9.07 1 95.38 547 PHE A CA 1
ATOM 4309 C C . PHE A 1 547 ? 14.555 -12.352 -10.266 1 95.38 547 PHE A C 1
ATOM 4311 O O . PHE A 1 547 ? 15.711 -12.656 -10.578 1 95.38 547 PHE A O 1
ATOM 4318 N N . MET A 1 548 ? 13.828 -11.438 -10.914 1 94.19 548 MET A N 1
ATOM 4319 C CA . MET A 1 548 ? 14.43 -10.68 -12.008 1 94.19 548 MET A CA 1
ATOM 4320 C C . MET A 1 548 ? 15.555 -9.789 -11.5 1 94.19 548 MET A C 1
ATOM 4322 O O . MET A 1 548 ? 15.531 -9.344 -10.352 1 94.19 548 MET A O 1
ATOM 4326 N N . SER A 1 549 ? 16.5 -9.578 -12.352 1 95.94 549 SER A N 1
ATOM 4327 C CA . SER A 1 549 ? 17.578 -8.664 -11.992 1 95.94 549 SER A CA 1
ATOM 4328 C C . SER A 1 549 ? 17.078 -7.238 -11.852 1 95.94 549 SER A C 1
ATOM 4330 O O . SER A 1 549 ? 16.031 -6.883 -12.422 1 95.94 549 SER A O 1
ATOM 4332 N N . ALA A 1 550 ? 17.797 -6.469 -11.062 1 95.56 550 ALA A N 1
ATOM 4333 C CA . ALA A 1 550 ? 17.438 -5.066 -10.891 1 95.56 550 ALA A CA 1
ATOM 4334 C C . ALA A 1 550 ? 17.406 -4.336 -12.234 1 95.56 550 ALA A C 1
ATOM 4336 O O . ALA A 1 550 ? 16.531 -3.502 -12.477 1 95.56 550 ALA A O 1
ATOM 4337 N N . ALA A 1 551 ? 18.328 -4.656 -13.156 1 94.3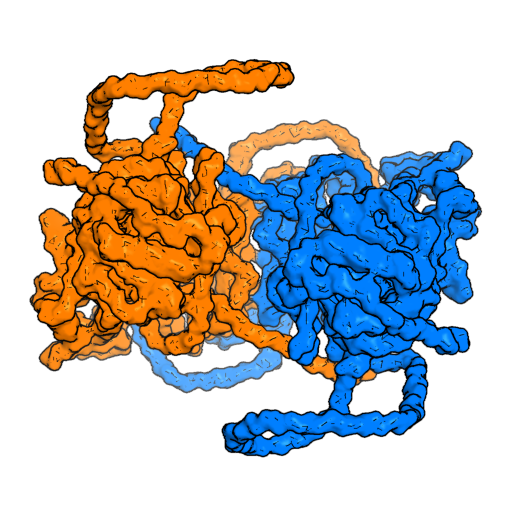1 551 ALA A N 1
ATOM 4338 C CA . ALA A 1 551 ? 18.422 -4.004 -14.453 1 94.31 551 ALA A CA 1
ATOM 4339 C C . ALA A 1 551 ? 17.172 -4.281 -15.297 1 94.31 551 ALA A C 1
ATOM 4341 O O . ALA A 1 551 ? 16.625 -3.377 -15.938 1 94.31 551 ALA A O 1
ATOM 4342 N N . VAL A 1 552 ? 16.719 -5.527 -15.281 1 92.38 552 VAL A N 1
ATOM 4343 C CA . VAL A 1 552 ? 15.562 -5.93 -16.062 1 92.38 552 VAL A CA 1
ATOM 4344 C C . VAL A 1 552 ? 14.297 -5.312 -15.469 1 92.38 552 VAL A C 1
ATOM 4346 O O . VAL A 1 552 ? 13.398 -4.891 -16.203 1 92.38 552 VAL A O 1
ATOM 4349 N N . LEU A 1 553 ? 14.203 -5.238 -14.148 1 91.88 553 LEU A N 1
ATOM 4350 C CA . LEU A 1 553 ? 13.07 -4.621 -13.477 1 91.88 553 LEU A CA 1
ATOM 4351 C C . LEU A 1 553 ? 12.977 -3.135 -13.812 1 91.88 553 LEU A C 1
ATOM 4353 O O . LEU A 1 553 ? 11.883 -2.584 -13.922 1 91.88 553 LEU A O 1
ATOM 4357 N N . ASN A 1 554 ? 14.102 -2.52 -13.953 1 90.75 554 ASN A N 1
ATOM 4358 C CA . ASN A 1 554 ? 14.141 -1.083 -14.211 1 90.75 554 ASN A CA 1
ATOM 4359 C C . ASN A 1 554 ? 13.922 -0.77 -15.688 1 90.75 554 ASN A C 1
ATOM 4361 O O . ASN A 1 554 ? 13.523 0.34 -16.047 1 90.75 554 ASN A O 1
ATOM 4365 N N . ASN A 1 555 ? 14.289 -1.746 -16.516 1 87.44 555 ASN A N 1
ATOM 4366 C CA . ASN A 1 555 ? 14.102 -1.628 -17.969 1 87.44 555 ASN A CA 1
ATOM 4367 C C . ASN A 1 555 ? 13.516 -2.904 -18.562 1 87.44 555 ASN A C 1
ATOM 4369 O O . ASN A 1 555 ? 14.258 -3.795 -18.984 1 87.44 555 ASN A O 1
ATOM 4373 N N . HIS A 1 556 ? 12.273 -2.883 -18.781 1 79.38 556 HIS A N 1
ATOM 4374 C CA . HIS A 1 556 ? 11.562 -4.07 -19.234 1 79.38 556 HIS A CA 1
ATOM 4375 C C . HIS A 1 556 ? 11.914 -4.414 -20.672 1 79.38 556 HIS A C 1
ATOM 4377 O O . HIS A 1 556 ? 11.703 -5.543 -21.125 1 79.38 556 HIS A O 1
ATOM 4383 N N . GLY A 1 557 ? 12.477 -3.471 -21.406 1 76.69 557 GLY A N 1
ATOM 4384 C CA . GLY A 1 557 ? 12.859 -3.699 -22.797 1 76.69 557 GLY A CA 1
ATOM 4385 C C . GLY A 1 557 ? 14.305 -4.16 -22.938 1 76.69 557 GLY A C 1
ATOM 4386 O O . GLY A 1 557 ? 14.758 -4.441 -24.047 1 76.69 557 GLY A O 1
ATOM 4387 N N . LYS A 1 558 ? 14.891 -4.336 -21.766 1 84.5 558 LYS A N 1
ATOM 4388 C CA . LYS A 1 558 ? 16.281 -4.758 -21.812 1 84.5 558 LYS A CA 1
ATOM 4389 C C . LYS A 1 558 ? 16.406 -6.184 -22.344 1 84.5 558 LYS A C 1
ATOM 4391 O O . LYS A 1 558 ? 15.609 -7.051 -22 1 84.5 558 LYS A O 1
ATOM 4396 N N . LEU A 1 559 ? 17.344 -6.359 -23.25 1 85.19 559 LEU A N 1
ATOM 4397 C CA . LEU A 1 559 ? 17.688 -7.715 -23.656 1 85.19 559 LEU A CA 1
ATOM 4398 C C . LEU A 1 559 ? 18.406 -8.453 -22.531 1 85.19 559 LEU A C 1
ATOM 4400 O O . LEU A 1 559 ? 19.391 -7.945 -22 1 85.19 559 LEU A O 1
ATOM 4404 N N . LEU A 1 560 ? 17.938 -9.578 -22.25 1 89.81 560 LEU A N 1
ATOM 4405 C CA . LEU A 1 560 ? 18.5 -10.344 -21.141 1 89.81 560 LEU A CA 1
ATOM 4406 C C . LEU A 1 560 ? 19.922 -10.82 -21.469 1 89.81 560 LEU A C 1
ATOM 4408 O O . LEU A 1 560 ? 20.188 -11.242 -22.594 1 89.81 560 LEU A O 1
ATOM 4412 N N . GLU A 1 561 ? 20.75 -10.641 -20.516 1 93.38 561 GLU A N 1
ATOM 4413 C CA . GLU A 1 561 ? 22.125 -11.109 -20.578 1 93.38 561 GLU A CA 1
ATOM 4414 C C . GLU A 1 561 ? 22.391 -12.188 -19.531 1 93.38 561 GLU A C 1
ATOM 4416 O O . GLU A 1 561 ? 21.578 -12.414 -18.641 1 93.38 561 GLU A O 1
ATOM 4421 N N . ILE A 1 562 ? 23.516 -12.836 -19.688 1 96.06 562 ILE A N 1
ATOM 4422 C CA . ILE A 1 562 ? 23.906 -13.883 -18.75 1 96.06 562 ILE A CA 1
ATOM 4423 C C . ILE A 1 562 ? 23.969 -13.328 -17.328 1 96.06 562 ILE A C 1
ATOM 4425 O O . ILE A 1 562 ? 23.547 -13.984 -16.375 1 96.06 562 ILE A O 1
ATOM 4429 N N . SER A 1 563 ? 24.453 -12.078 -17.219 1 96.88 563 SER A N 1
ATOM 4430 C CA . SER A 1 563 ? 24.562 -11.438 -15.914 1 96.88 563 SER A CA 1
ATOM 4431 C C . SER A 1 563 ? 23.203 -11.312 -15.242 1 96.88 563 SER A C 1
ATOM 4433 O O . SER A 1 563 ? 23.094 -11.43 -14.016 1 96.88 563 SER A O 1
ATOM 4435 N N . ASP A 1 564 ? 22.141 -11.086 -16.047 1 95.75 564 ASP A N 1
ATOM 4436 C CA . ASP A 1 564 ? 20.781 -10.984 -15.508 1 95.75 564 ASP A CA 1
ATOM 4437 C C . ASP A 1 564 ? 20.312 -12.32 -14.938 1 95.75 564 ASP A C 1
ATOM 4439 O O . ASP A 1 564 ? 19.703 -12.367 -13.867 1 95.75 564 ASP A O 1
ATOM 4443 N N . GLU A 1 565 ? 20.625 -13.375 -15.625 1 96.94 565 GLU A N 1
ATOM 4444 C CA . GLU A 1 565 ? 20.203 -14.703 -15.195 1 96.94 565 GLU A CA 1
ATOM 4445 C C . GLU A 1 565 ? 21 -15.148 -13.969 1 96.94 565 GLU A C 1
ATOM 4447 O O . GLU A 1 565 ? 20.438 -15.797 -13.07 1 96.94 565 GLU A O 1
ATOM 4452 N N . LEU A 1 566 ? 22.281 -14.797 -13.969 1 98.12 566 LEU A N 1
ATOM 4453 C CA . LEU A 1 566 ? 23.094 -15.109 -12.797 1 98.12 566 LEU A CA 1
ATOM 4454 C C . LEU A 1 566 ? 22.578 -14.367 -11.57 1 98.12 566 LEU A C 1
ATOM 4456 O O . LEU A 1 566 ? 22.578 -14.914 -10.461 1 98.12 566 LEU A O 1
ATOM 4460 N N . GLU A 1 567 ? 22.156 -13.109 -11.734 1 98 567 GLU A N 1
ATOM 4461 C CA . GLU A 1 567 ? 21.562 -12.359 -10.633 1 98 567 GLU A CA 1
ATOM 4462 C C . GLU A 1 567 ? 20.25 -13.008 -10.172 1 98 567 GLU A C 1
ATOM 4464 O O . GLU A 1 567 ? 19.953 -13.016 -8.984 1 98 567 GLU A O 1
ATOM 4469 N N . SER A 1 568 ? 19.438 -13.539 -11.141 1 97.56 568 SER A N 1
ATOM 4470 C CA . SER A 1 568 ? 18.219 -14.258 -10.789 1 97.56 568 SER A CA 1
ATOM 4471 C C . SER A 1 568 ? 18.531 -15.469 -9.906 1 97.56 568 SER A C 1
ATOM 4473 O O . SER A 1 568 ? 17.844 -15.711 -8.914 1 97.56 568 SER A O 1
ATOM 4475 N N . PHE A 1 569 ? 19.625 -16.203 -10.242 1 98.38 569 PHE A N 1
ATOM 4476 C CA . PHE A 1 569 ? 20.047 -17.344 -9.422 1 98.38 569 PHE A CA 1
ATOM 4477 C C . PHE A 1 569 ? 20.453 -16.875 -8.023 1 98.38 569 PHE A C 1
ATOM 4479 O O . PHE A 1 569 ? 20.156 -17.562 -7.035 1 98.38 569 PHE A O 1
ATOM 4486 N N . PHE A 1 570 ? 21.172 -15.773 -7.969 1 98.19 570 PHE A N 1
ATOM 4487 C CA . PHE A 1 570 ? 21.531 -15.172 -6.695 1 98.19 570 PHE A CA 1
ATOM 4488 C C . PHE A 1 570 ? 20.297 -14.906 -5.852 1 98.19 570 PHE A C 1
ATOM 4490 O O . PHE A 1 570 ? 20.266 -15.242 -4.664 1 98.19 570 PHE A O 1
ATOM 4497 N N . HIS A 1 571 ? 19.25 -14.258 -6.496 1 98.25 571 HIS A N 1
ATOM 4498 C CA . HIS A 1 571 ? 18.031 -13.906 -5.773 1 98.25 571 HIS A CA 1
ATOM 4499 C C . HIS A 1 571 ? 17.281 -15.156 -5.309 1 98.25 571 HIS A C 1
ATOM 4501 O O . HIS A 1 571 ? 16.719 -15.172 -4.211 1 98.25 571 HIS A O 1
ATOM 4507 N N . VAL A 1 572 ? 17.219 -16.203 -6.129 1 98.19 572 VAL A N 1
ATOM 4508 C CA . VAL A 1 572 ? 16.578 -17.438 -5.723 1 98.19 572 VAL A CA 1
ATOM 4509 C C . VAL A 1 572 ? 17.297 -18.016 -4.5 1 98.19 572 VAL A C 1
ATOM 4511 O O . VAL A 1 572 ? 16.641 -18.422 -3.531 1 98.19 572 VAL A O 1
ATOM 4514 N N . THR A 1 573 ? 18.656 -18.031 -4.539 1 98.19 573 THR A N 1
ATOM 4515 C CA . THR A 1 573 ? 19.438 -18.547 -3.428 1 98.19 573 THR A CA 1
ATOM 4516 C C . THR A 1 573 ? 19.156 -17.766 -2.15 1 98.19 573 THR A C 1
ATOM 4518 O O . THR A 1 573 ? 18.938 -18.359 -1.088 1 98.19 573 THR A O 1
ATOM 4521 N N . LEU A 1 574 ? 19.125 -16.453 -2.311 1 98 574 LEU A N 1
ATOM 4522 C CA . LEU A 1 574 ? 18.875 -15.586 -1.164 1 98 574 LEU A CA 1
ATOM 4523 C C . LEU A 1 574 ? 17.484 -15.82 -0.59 1 98 574 LEU A C 1
ATOM 4525 O O . LEU A 1 574 ? 17.328 -15.906 0.628 1 98 574 LEU A O 1
ATOM 4529 N N . TYR A 1 575 ? 16.5 -15.938 -1.427 1 97.12 575 TYR A N 1
ATOM 4530 C CA . TYR A 1 575 ? 15.109 -16.125 -1.012 1 97.12 575 TYR A CA 1
ATOM 4531 C C . TYR A 1 575 ? 14.969 -17.375 -0.157 1 97.12 575 TYR A C 1
ATOM 4533 O O . TYR A 1 575 ? 14.414 -17.328 0.946 1 97.12 575 TYR A O 1
ATOM 4541 N N . TYR A 1 576 ? 15.516 -18.453 -0.631 1 97.12 576 TYR A N 1
ATOM 4542 C CA . TYR A 1 576 ? 15.344 -19.734 0.057 1 97.12 576 TYR A CA 1
ATOM 4543 C C . TYR A 1 576 ? 16.234 -19.812 1.29 1 97.12 576 TYR A C 1
ATOM 4545 O O . TYR A 1 576 ? 15.859 -20.422 2.295 1 97.12 576 TYR A O 1
ATOM 4553 N N . ALA A 1 577 ? 17.422 -19.234 1.251 1 96.38 577 ALA A N 1
ATOM 4554 C CA . ALA A 1 577 ? 18.297 -19.234 2.416 1 96.38 577 ALA A CA 1
ATOM 4555 C C . ALA A 1 577 ? 17.672 -18.453 3.576 1 96.38 577 ALA A C 1
ATOM 4557 O O . ALA A 1 577 ? 17.578 -18.969 4.695 1 96.38 577 ALA A O 1
ATOM 4558 N N . VAL A 1 578 ? 17.188 -17.234 3.281 1 95.81 578 VAL A N 1
ATOM 4559 C CA . VAL A 1 578 ? 16.625 -16.406 4.34 1 95.81 578 VAL A CA 1
ATOM 4560 C C . VAL A 1 578 ? 15.336 -17.016 4.871 1 95.81 578 VAL A C 1
ATOM 4562 O O . VAL A 1 578 ? 15.07 -16.984 6.074 1 95.81 578 VAL A O 1
ATOM 4565 N N . ARG A 1 579 ? 14.586 -17.625 4.043 1 95.19 579 ARG A N 1
ATOM 4566 C CA . ARG A 1 579 ? 13.258 -18.109 4.414 1 95.19 579 ARG A CA 1
ATOM 4567 C C . ARG A 1 579 ? 13.352 -19.438 5.156 1 95.19 579 ARG A C 1
ATOM 4569 O O . ARG A 1 579 ? 12.523 -19.734 6.023 1 95.19 579 ARG A O 1
ATOM 4576 N N . TYR A 1 580 ? 14.438 -20.25 4.883 1 95.12 580 TYR A N 1
ATOM 4577 C CA . TYR A 1 580 ? 14.344 -21.609 5.391 1 95.12 580 TYR A CA 1
ATOM 4578 C C . TYR A 1 580 ? 15.586 -21.984 6.199 1 95.12 580 TYR A C 1
ATOM 4580 O O . TYR A 1 580 ? 15.609 -23.016 6.867 1 95.12 580 TYR A O 1
ATOM 4588 N N . LEU A 1 581 ? 16.656 -21.188 6.125 1 94.12 581 LEU A N 1
ATOM 4589 C CA . LEU A 1 581 ? 17.844 -21.438 6.926 1 94.12 581 LEU A CA 1
ATOM 4590 C C . LEU A 1 581 ? 17.953 -20.438 8.07 1 94.12 581 LEU A C 1
ATOM 4592 O O . LEU A 1 581 ? 17.266 -19.422 8.078 1 94.12 581 LEU A O 1
ATOM 4596 N N . ARG A 1 582 ? 18.719 -20.75 9.023 1 91 582 ARG A N 1
ATOM 4597 C CA . ARG A 1 582 ? 18.922 -19.859 10.156 1 91 582 ARG A CA 1
ATOM 4598 C C . ARG A 1 582 ? 19.797 -18.672 9.758 1 91 582 ARG A C 1
ATOM 4600 O O . ARG A 1 582 ? 20.766 -18.828 9.008 1 91 582 ARG A O 1
ATOM 4607 N N . SER A 1 583 ? 19.375 -17.484 10.148 1 91.88 583 SER A N 1
ATOM 4608 C CA . SER A 1 583 ? 20.125 -16.25 9.961 1 91.88 583 SER A CA 1
ATOM 4609 C C . SER A 1 583 ? 19.875 -15.281 11.117 1 91.88 583 SER A C 1
ATOM 4611 O O . SER A 1 583 ? 19.141 -15.594 12.055 1 91.88 583 SER A O 1
ATOM 4613 N N . ASN A 1 584 ? 20.516 -14.125 11.109 1 89.88 584 ASN A N 1
ATOM 4614 C CA . ASN A 1 584 ? 20.312 -13.117 12.141 1 89.88 584 ASN A CA 1
ATOM 4615 C C . ASN A 1 584 ? 19.094 -12.242 11.828 1 89.88 584 ASN A C 1
ATOM 4617 O O . ASN A 1 584 ? 18.844 -11.266 12.531 1 89.88 584 ASN A O 1
ATOM 4621 N N . CYS A 1 585 ? 18.359 -12.609 10.727 1 91.88 585 CYS A N 1
ATOM 4622 C CA . CYS A 1 585 ? 17.141 -11.867 10.391 1 91.88 585 CYS A CA 1
ATOM 4623 C C . CYS A 1 585 ? 15.961 -12.328 11.227 1 91.88 585 CYS A C 1
ATOM 4625 O O . CYS A 1 585 ? 15.492 -13.453 11.07 1 91.88 585 CYS A O 1
ATOM 4627 N N . THR A 1 586 ? 15.469 -11.453 12.07 1 88.38 586 THR A N 1
ATOM 4628 C CA . THR A 1 586 ? 14.367 -11.82 12.953 1 88.38 586 THR A CA 1
ATOM 4629 C C . THR A 1 586 ? 13.023 -11.547 12.281 1 88.38 586 THR A C 1
ATOM 4631 O O . THR A 1 586 ? 12.031 -12.211 12.578 1 88.38 586 THR A O 1
ATOM 4634 N N . ASN A 1 587 ? 12.938 -10.602 11.461 1 90.19 587 ASN A N 1
ATOM 4635 C CA . ASN A 1 587 ? 11.727 -10.258 10.727 1 90.19 587 ASN A CA 1
ATOM 4636 C C . ASN A 1 587 ? 11.805 -10.727 9.273 1 90.19 587 ASN A C 1
ATOM 4638 O O . ASN A 1 587 ? 11.773 -9.914 8.352 1 90.19 587 ASN A O 1
ATOM 4642 N N . VAL A 1 588 ? 11.695 -12.055 9.086 1 93.44 588 VAL A N 1
ATOM 4643 C CA . VAL A 1 588 ? 11.914 -12.656 7.77 1 93.44 588 VAL A CA 1
ATOM 4644 C C . VAL A 1 588 ? 10.781 -12.258 6.824 1 93.44 588 VAL A C 1
ATOM 4646 O O . VAL A 1 588 ? 11.008 -11.984 5.645 1 93.44 588 VAL A O 1
ATOM 4649 N N . GLY A 1 589 ? 9.5 -12.289 7.352 1 91.06 589 GLY A N 1
ATOM 4650 C CA . GLY A 1 589 ? 8.383 -11.836 6.531 1 91.06 589 GLY A CA 1
ATOM 4651 C C . GLY A 1 589 ? 8.586 -10.438 5.969 1 91.06 589 GLY A C 1
ATOM 4652 O O . GLY A 1 589 ? 8.375 -10.211 4.777 1 91.06 589 GLY A O 1
ATOM 4653 N N . GLY A 1 590 ? 9 -9.5 6.828 1 88.56 590 GLY A N 1
ATOM 4654 C CA . GLY A 1 590 ? 9.289 -8.141 6.398 1 88.56 590 GLY A CA 1
ATOM 4655 C C . GLY A 1 590 ? 10.422 -8.062 5.395 1 88.56 590 GLY A C 1
ATOM 4656 O O . GLY A 1 590 ? 10.352 -7.285 4.438 1 88.56 590 GLY A O 1
ATOM 4657 N N . PHE A 1 591 ? 11.445 -8.883 5.586 1 93.19 591 PHE A N 1
ATOM 4658 C CA . PHE A 1 591 ? 12.57 -8.914 4.664 1 93.19 591 PHE A CA 1
ATOM 4659 C C . PHE A 1 591 ? 12.125 -9.359 3.273 1 93.19 591 PHE A C 1
ATOM 4661 O O . PHE A 1 591 ? 12.484 -8.734 2.273 1 93.19 591 PHE A O 1
ATOM 4668 N N . ILE A 1 592 ? 11.422 -10.469 3.219 1 93.56 592 ILE A N 1
ATOM 4669 C CA . ILE A 1 592 ? 10.953 -11.008 1.951 1 93.56 592 ILE A CA 1
ATOM 4670 C C . ILE A 1 592 ? 10.086 -9.977 1.234 1 93.56 592 ILE A C 1
ATOM 4672 O O . ILE A 1 592 ? 10.234 -9.766 0.028 1 93.56 592 ILE A O 1
ATOM 4676 N N . GLU A 1 593 ? 9.258 -9.297 1.929 1 89.81 593 GLU A N 1
ATOM 4677 C CA . GLU A 1 593 ? 8.383 -8.281 1.342 1 89.81 593 GLU A CA 1
ATOM 4678 C C . GLU A 1 593 ? 9.195 -7.113 0.796 1 89.81 593 GLU A C 1
ATOM 4680 O O . GLU A 1 593 ? 9.016 -6.707 -0.354 1 89.81 593 GLU A O 1
ATOM 4685 N N . ASP A 1 594 ? 10.117 -6.555 1.543 1 90.31 594 ASP A N 1
ATOM 4686 C CA . ASP A 1 594 ? 10.867 -5.355 1.189 1 90.31 594 ASP A CA 1
ATOM 4687 C C . ASP A 1 594 ? 11.836 -5.629 0.041 1 90.31 594 ASP A C 1
ATOM 4689 O O . ASP A 1 594 ? 12.023 -4.781 -0.833 1 90.31 594 ASP A O 1
ATOM 4693 N N . TYR A 1 595 ? 12.422 -6.805 0.04 1 94 595 TYR A N 1
ATOM 4694 C CA . TYR A 1 595 ? 13.461 -7.125 -0.931 1 94 595 TYR A CA 1
ATOM 4695 C C . TYR A 1 595 ? 12.852 -7.652 -2.227 1 94 595 TYR A C 1
ATOM 4697 O O . TYR A 1 595 ? 13.312 -7.316 -3.318 1 94 595 TYR A O 1
ATOM 4705 N N . PHE A 1 596 ? 11.836 -8.492 -2.115 1 93.56 596 PHE A N 1
ATOM 4706 C CA . PHE A 1 596 ? 11.406 -9.25 -3.281 1 93.56 596 PHE A CA 1
ATOM 4707 C C . PHE A 1 596 ? 10.078 -8.719 -3.809 1 93.56 596 PHE A C 1
ATOM 4709 O O . PHE A 1 596 ? 9.812 -8.781 -5.012 1 93.56 596 PHE A O 1
ATOM 4716 N N . ASP A 1 597 ? 9.219 -8.219 -2.914 1 88.06 597 ASP A N 1
ATOM 4717 C CA . ASP A 1 597 ? 7.844 -7.922 -3.316 1 88.06 597 ASP A CA 1
ATOM 4718 C C . ASP A 1 597 ? 7.68 -6.438 -3.635 1 88.06 597 ASP A C 1
ATOM 4720 O O . ASP A 1 597 ? 6.82 -6.059 -4.43 1 88.06 597 ASP A O 1
ATOM 4724 N N . THR A 1 598 ? 8.484 -5.582 -2.969 1 86.31 598 THR A N 1
ATOM 4725 C CA . THR A 1 598 ? 8.305 -4.137 -3.08 1 86.31 598 THR A CA 1
ATOM 4726 C C . THR A 1 598 ? 8.789 -3.635 -4.438 1 86.31 598 THR A C 1
ATOM 4728 O O . THR A 1 598 ? 9.695 -4.223 -5.035 1 86.31 598 THR A O 1
ATOM 4731 N N . TYR A 1 599 ? 8.141 -2.637 -4.973 1 87.5 599 TYR A N 1
ATOM 4732 C CA . TYR A 1 599 ? 8.469 -2.006 -6.25 1 87.5 599 TYR A CA 1
ATOM 4733 C C . TYR A 1 599 ? 8.391 -0.488 -6.141 1 87.5 599 TYR A C 1
ATOM 4735 O O . TYR A 1 599 ? 7.941 0.047 -5.125 1 87.5 599 TYR A O 1
ATOM 4743 N N . THR A 1 600 ? 8.914 0.212 -7.035 1 86.31 600 THR A N 1
ATOM 4744 C CA . THR A 1 600 ? 8.727 1.645 -7.234 1 86.31 600 THR A CA 1
ATOM 4745 C C . THR A 1 600 ? 7.949 1.916 -8.516 1 86.31 600 THR A C 1
ATOM 4747 O O . THR A 1 600 ? 7.77 1.018 -9.344 1 86.31 600 THR A O 1
ATOM 4750 N N . VAL A 1 601 ? 7.34 3.051 -8.625 1 81.69 601 VAL A N 1
ATOM 4751 C CA . VAL A 1 601 ? 6.566 3.395 -9.812 1 81.69 601 VAL A CA 1
ATOM 4752 C C . VAL A 1 601 ? 7.133 4.66 -10.445 1 81.69 601 VAL A C 1
ATOM 4754 O O . VAL A 1 601 ? 7.355 5.66 -9.758 1 81.69 601 VAL A O 1
ATOM 4757 N N . GLU A 1 602 ? 7.52 4.59 -11.617 1 80.56 602 GLU A N 1
ATOM 4758 C CA . GLU A 1 602 ? 7.98 5.727 -12.406 1 80.56 602 GLU A CA 1
ATOM 4759 C C . GLU A 1 602 ? 7.277 5.781 -13.758 1 80.56 602 GLU A C 1
ATOM 4761 O O . GLU A 1 602 ? 7.336 4.824 -14.539 1 80.56 602 GLU A O 1
ATOM 4766 N N . ASN A 1 603 ? 6.594 6.887 -14.031 1 74.19 603 ASN A N 1
ATOM 4767 C CA . ASN A 1 603 ? 5.891 7.078 -15.297 1 74.19 603 ASN A CA 1
ATOM 4768 C C . ASN A 1 603 ? 4.918 5.934 -15.57 1 74.19 603 ASN A C 1
ATOM 4770 O O . ASN A 1 603 ? 4.906 5.375 -16.672 1 74.19 603 ASN A O 1
ATOM 4774 N N . GLY A 1 604 ? 4.289 5.465 -14.594 1 70.5 604 GLY A N 1
ATOM 4775 C CA . GLY A 1 604 ? 3.266 4.441 -14.734 1 70.5 604 GLY A CA 1
ATOM 4776 C C . GLY A 1 604 ? 3.834 3.039 -14.852 1 70.5 604 GLY A C 1
ATOM 4777 O O . GLY A 1 604 ? 3.086 2.068 -14.992 1 70.5 604 GLY A O 1
ATOM 4778 N N . MET A 1 605 ? 5.133 2.93 -14.758 1 80.25 605 MET A N 1
ATOM 4779 C CA . MET A 1 605 ? 5.766 1.619 -14.875 1 80.25 605 MET A CA 1
ATOM 4780 C C . MET A 1 605 ? 6.332 1.166 -13.539 1 80.25 605 MET A C 1
ATOM 4782 O O . MET A 1 605 ? 6.898 1.969 -12.797 1 80.25 605 MET A O 1
ATOM 4786 N N . TYR A 1 606 ? 6.125 -0.086 -13.266 1 82.25 606 TYR A N 1
ATOM 4787 C CA . TYR A 1 606 ? 6.699 -0.672 -12.055 1 82.25 606 TYR A CA 1
ATOM 4788 C C . TYR A 1 606 ? 8.18 -0.964 -12.242 1 82.25 606 TYR A C 1
ATOM 4790 O O . TYR A 1 606 ? 8.594 -1.452 -13.297 1 82.25 606 TYR A O 1
ATOM 4798 N N . ARG A 1 607 ? 8.922 -0.615 -11.242 1 89.56 607 ARG A N 1
ATOM 4799 C CA . ARG A 1 607 ? 10.367 -0.792 -11.297 1 89.56 607 ARG A CA 1
ATOM 4800 C C . ARG A 1 607 ? 10.875 -1.492 -10.047 1 89.56 607 ARG A C 1
ATOM 4802 O O . ARG A 1 607 ? 10.094 -1.877 -9.172 1 89.56 607 ARG A O 1
ATOM 4809 N N . CYS A 1 608 ? 12.133 -1.724 -9.992 1 92.69 608 CYS A N 1
ATOM 4810 C CA . CYS A 1 608 ? 12.789 -2.443 -8.906 1 92.69 608 CYS A CA 1
ATOM 4811 C C . CYS A 1 608 ? 12.578 -1.731 -7.574 1 92.69 608 CYS A C 1
ATOM 4813 O O . CYS A 1 608 ? 12.477 -0.504 -7.531 1 92.69 608 CYS A O 1
ATOM 4815 N N . GLY A 1 609 ? 12.398 -2.479 -6.508 1 91.5 609 GLY A N 1
ATOM 4816 C CA . GLY A 1 609 ? 12.359 -1.898 -5.172 1 91.5 609 GLY A CA 1
ATOM 4817 C C . GLY A 1 609 ? 13.711 -1.403 -4.699 1 91.5 609 GLY A C 1
ATOM 4818 O O . GLY A 1 609 ? 14.75 -1.849 -5.195 1 91.5 609 GLY A O 1
ATOM 4819 N N . TRP A 1 610 ? 13.766 -0.521 -3.703 1 91.81 610 TRP A N 1
ATOM 4820 C CA . TRP A 1 610 ? 14.984 0.156 -3.273 1 91.81 610 TRP A CA 1
ATOM 4821 C C . TRP A 1 610 ? 15.914 -0.809 -2.545 1 91.81 610 TRP A C 1
ATOM 4823 O O . TRP A 1 610 ? 17.141 -0.712 -2.67 1 91.81 610 TRP A O 1
ATOM 4833 N N . GLN A 1 611 ? 15.352 -1.746 -1.708 1 93.31 611 GLN A N 1
ATOM 4834 C CA . GLN A 1 611 ? 16.25 -2.652 -0.993 1 93.31 611 GLN A CA 1
ATOM 4835 C C . GLN A 1 611 ? 17.031 -3.529 -1.963 1 93.31 611 GLN A C 1
ATOM 4837 O O . GLN A 1 611 ? 18.25 -3.664 -1.838 1 93.31 611 GLN A O 1
ATOM 4842 N N . LYS A 1 612 ? 16.328 -4.172 -2.926 1 94.56 612 LYS A N 1
ATOM 4843 C CA . LYS A 1 612 ? 17 -5.008 -3.922 1 94.56 612 LYS A CA 1
ATOM 4844 C C . LYS A 1 612 ? 18.016 -4.203 -4.715 1 94.56 612 LYS A C 1
ATOM 4846 O O . LYS A 1 612 ? 19.172 -4.617 -4.855 1 94.56 612 LYS A O 1
ATOM 4851 N N . SER A 1 613 ? 17.625 -3.064 -5.238 1 94.5 613 SER A N 1
ATOM 4852 C CA . SER A 1 613 ? 18.5 -2.221 -6.051 1 94.5 613 SER A CA 1
ATOM 4853 C C . SER A 1 613 ? 19.734 -1.798 -5.27 1 94.5 613 SER A C 1
ATOM 4855 O O . SER A 1 613 ? 20.859 -1.896 -5.777 1 94.5 613 SER A O 1
ATOM 4857 N N . SER A 1 614 ? 19.562 -1.328 -3.982 1 92.62 614 SER A N 1
ATOM 4858 C CA . SER A 1 614 ? 20.688 -0.842 -3.184 1 92.62 614 SER A CA 1
ATOM 4859 C C . SER A 1 614 ? 21.625 -1.98 -2.797 1 92.62 614 SER A C 1
ATOM 4861 O O . SER A 1 614 ? 22.828 -1.773 -2.643 1 92.62 614 SER A O 1
ATOM 4863 N N . THR A 1 615 ? 21.078 -3.197 -2.658 1 94.81 615 THR A N 1
ATOM 4864 C CA . THR A 1 615 ? 21.906 -4.352 -2.301 1 94.81 615 THR A CA 1
ATOM 4865 C C . THR A 1 615 ? 22.859 -4.711 -3.434 1 94.81 615 THR A C 1
ATOM 4867 O O . THR A 1 615 ? 24.062 -4.824 -3.219 1 94.81 615 THR A O 1
ATOM 4870 N N . VAL A 1 616 ? 22.344 -4.828 -4.68 1 95.75 616 VAL A N 1
ATOM 4871 C CA . VAL A 1 616 ? 23.172 -5.312 -5.777 1 95.75 616 VAL A CA 1
ATOM 4872 C C . VAL A 1 616 ? 24.094 -4.191 -6.258 1 95.75 616 VAL A C 1
ATOM 4874 O O . VAL A 1 616 ? 25.234 -4.449 -6.66 1 95.75 616 VAL A O 1
ATOM 4877 N N . SER A 1 617 ? 23.656 -2.947 -6.223 1 92.81 617 SER A N 1
ATOM 4878 C CA . SER A 1 617 ? 24.5 -1.829 -6.645 1 92.81 617 SER A CA 1
ATOM 4879 C C . SER A 1 617 ? 25.484 -1.426 -5.551 1 92.81 617 SER A C 1
ATOM 4881 O O . SER A 1 617 ? 26.562 -0.92 -5.836 1 92.81 617 SER A O 1
ATOM 4883 N N . GLY A 1 618 ? 25.062 -1.62 -4.281 1 90.06 618 GLY A N 1
ATOM 4884 C CA . GLY A 1 618 ? 25.891 -1.231 -3.156 1 90.06 618 GLY A CA 1
ATOM 4885 C C . GLY A 1 618 ? 26.828 -2.336 -2.691 1 90.06 618 GLY A C 1
ATOM 4886 O O . GLY A 1 618 ? 27.844 -2.068 -2.049 1 90.06 618 GLY A O 1
ATOM 4887 N N . GLY A 1 619 ? 26.438 -3.621 -2.92 1 92.31 619 GLY A N 1
ATOM 4888 C CA . GLY A 1 619 ? 27.297 -4.762 -2.629 1 92.31 619 GLY A CA 1
ATOM 4889 C C . GLY A 1 619 ? 27.172 -5.238 -1.192 1 92.31 619 GLY A C 1
ATOM 4890 O O . GLY A 1 619 ? 28.094 -5.895 -0.677 1 92.31 619 GLY A O 1
ATOM 4891 N N . VAL A 1 620 ? 26.141 -4.781 -0.486 1 89.38 620 VAL A N 1
ATOM 4892 C CA . VAL A 1 620 ? 26 -5.191 0.907 1 89.38 620 VAL A CA 1
ATOM 4893 C C . VAL A 1 620 ? 24.562 -5.676 1.155 1 89.38 620 VAL A C 1
ATOM 4895 O O . VAL A 1 620 ? 23.609 -5.004 0.782 1 89.38 620 VAL A O 1
ATOM 4898 N N . LEU A 1 621 ? 24.484 -6.867 1.694 1 93.25 621 LEU A N 1
ATOM 4899 C CA . LEU A 1 621 ? 23.203 -7.441 2.096 1 93.25 621 LEU A CA 1
ATOM 4900 C C . LEU A 1 621 ? 22.859 -7.055 3.531 1 93.25 621 LEU A C 1
ATOM 4902 O O . LEU A 1 621 ? 23.641 -7.316 4.449 1 93.25 621 LEU A O 1
ATOM 4906 N N . ARG A 1 622 ? 21.703 -6.371 3.732 1 92.25 622 ARG A N 1
ATOM 4907 C CA . ARG A 1 622 ? 21.328 -5.871 5.051 1 92.25 622 ARG A CA 1
ATOM 4908 C C . ARG A 1 622 ? 20.016 -6.469 5.512 1 92.25 622 ARG A C 1
ATOM 4910 O O . ARG A 1 622 ? 19.141 -6.762 4.691 1 92.25 622 ARG A O 1
ATOM 4917 N N . VAL A 1 623 ? 19.875 -6.629 6.809 1 91.12 623 VAL A N 1
ATOM 4918 C CA . VAL A 1 623 ? 18.656 -7.16 7.402 1 91.12 623 VAL A CA 1
ATOM 4919 C C . VAL A 1 623 ? 17.547 -6.113 7.332 1 91.12 623 VAL A C 1
ATOM 4921 O O . VAL A 1 623 ? 16.391 -6.445 7.074 1 91.12 623 VAL A O 1
ATOM 4924 N N . ASP A 1 624 ? 17.859 -4.918 7.668 1 89.38 624 ASP A N 1
ATOM 4925 C CA . ASP A 1 624 ? 16.891 -3.83 7.762 1 89.38 624 ASP A CA 1
ATOM 4926 C C . ASP A 1 624 ? 17.547 -2.479 7.496 1 89.38 624 ASP A C 1
ATOM 4928 O O . ASP A 1 624 ? 18.688 -2.42 7.008 1 89.38 624 ASP A O 1
ATOM 4932 N N . THR A 1 625 ? 16.891 -1.426 7.762 1 89.56 625 THR A N 1
ATOM 4933 C CA . THR A 1 625 ? 17.328 -0.083 7.402 1 89.56 625 THR A CA 1
ATOM 4934 C C . THR A 1 625 ? 18.281 0.474 8.453 1 89.56 625 THR A C 1
ATOM 4936 O O . THR A 1 625 ? 18.828 1.562 8.281 1 89.56 625 THR A O 1
ATOM 4939 N N . ASP A 1 626 ? 18.609 -0.332 9.508 1 84.62 626 ASP A N 1
ATOM 4940 C CA . ASP A 1 626 ? 19.594 0.064 10.508 1 84.62 626 ASP A CA 1
ATOM 4941 C C . ASP A 1 626 ? 21.016 -0.176 10.008 1 84.62 626 ASP A C 1
ATOM 4943 O O . ASP A 1 626 ? 21.984 0.286 10.617 1 84.62 626 ASP A O 1
ATOM 4947 N N . GLY A 1 627 ? 21.141 -0.961 8.93 1 83 627 GLY A N 1
ATOM 4948 C CA . GLY A 1 627 ? 22.438 -1.188 8.336 1 83 627 GLY A CA 1
ATOM 4949 C C . GLY A 1 627 ? 23.094 -2.475 8.805 1 83 627 GLY A C 1
ATOM 4950 O O . GLY A 1 627 ? 24.25 -2.748 8.469 1 83 627 GLY A O 1
ATOM 4951 N N . THR A 1 628 ? 22.406 -3.273 9.531 1 85.06 628 THR A N 1
ATOM 4952 C CA . THR A 1 628 ? 22.938 -4.543 10.008 1 85.06 628 THR A CA 1
ATOM 4953 C C . THR A 1 628 ? 23.094 -5.531 8.859 1 85.06 628 THR A C 1
ATOM 4955 O O . THR A 1 628 ? 22.141 -5.793 8.125 1 85.06 628 THR A O 1
ATOM 4958 N N . PRO A 1 629 ? 24.328 -6.047 8.695 1 88.88 629 PRO A N 1
ATOM 4959 C CA . PRO A 1 629 ? 24.516 -7.016 7.613 1 88.88 629 PRO A CA 1
ATOM 4960 C C . PRO A 1 629 ? 23.781 -8.336 7.863 1 88.88 629 PRO A C 1
ATOM 4962 O O . PRO A 1 629 ? 23.719 -8.805 9.008 1 88.88 629 PRO A O 1
ATOM 4965 N N . LEU A 1 630 ? 23.203 -8.93 6.852 1 93.5 630 LEU A N 1
ATOM 4966 C CA . LEU A 1 630 ? 22.594 -10.25 6.938 1 93.5 630 LEU A CA 1
ATOM 4967 C C . LEU A 1 630 ? 23.656 -11.344 6.988 1 93.5 630 LEU A C 1
ATOM 4969 O O . LEU A 1 630 ? 24.562 -11.359 6.164 1 93.5 630 LEU A O 1
ATOM 4973 N N . ARG A 1 631 ? 23.594 -12.211 7.988 1 91 631 ARG A N 1
ATOM 4974 C CA . ARG A 1 631 ? 24.578 -13.273 8.172 1 91 631 ARG A CA 1
ATOM 4975 C C . ARG A 1 631 ? 23.875 -14.609 8.438 1 91 631 ARG A C 1
ATOM 4977 O O . ARG A 1 631 ? 22.891 -14.672 9.172 1 91 631 ARG A O 1
ATOM 4984 N N . PHE A 1 632 ? 24.422 -15.625 7.805 1 90.81 632 PHE A N 1
ATOM 4985 C CA . PHE A 1 632 ? 23.906 -16.969 8.008 1 90.81 632 PHE A CA 1
ATOM 4986 C C . PHE A 1 632 ? 24.828 -17.766 8.914 1 90.81 632 PHE A C 1
ATOM 4988 O O . PHE A 1 632 ? 24.438 -18.812 9.445 1 90.81 632 PHE A O 1
ATOM 4995 N N . GLY A 1 633 ? 26.062 -17.266 9.125 1 84.31 633 GLY A N 1
ATOM 4996 C CA . GLY A 1 633 ? 27.031 -17.984 9.938 1 84.31 633 GLY A CA 1
ATOM 4997 C C . GLY A 1 633 ? 27.578 -19.219 9.25 1 84.31 633 GLY A C 1
ATOM 4998 O O . GLY A 1 633 ? 27.938 -20.188 9.914 1 84.31 633 GLY A O 1
ATOM 4999 N N . SER A 1 634 ? 27.516 -19.328 7.984 1 88 634 SER A N 1
ATOM 5000 C CA . SER A 1 634 ? 28 -20.438 7.16 1 88 634 SER A CA 1
ATOM 5001 C C . SER A 1 634 ? 28.688 -19.922 5.898 1 88 634 SER A C 1
ATOM 5003 O O . SER A 1 634 ? 28.906 -18.719 5.75 1 88 634 SER A O 1
ATOM 5005 N N . ARG A 1 635 ? 29.078 -20.797 5.012 1 89.5 635 ARG A N 1
ATOM 5006 C CA . ARG A 1 635 ? 29.766 -20.453 3.773 1 89.5 635 ARG A CA 1
ATOM 5007 C C . ARG A 1 635 ? 28.828 -19.703 2.83 1 89.5 635 ARG A C 1
ATOM 5009 O O . ARG A 1 635 ? 29.281 -19.078 1.866 1 89.5 635 ARG A O 1
ATOM 5016 N N . LEU A 1 636 ? 27.578 -19.703 3.146 1 92.62 636 LEU A N 1
ATOM 5017 C CA . LEU A 1 636 ? 26.641 -18.891 2.381 1 92.62 636 LEU A CA 1
ATOM 5018 C C . LEU A 1 636 ? 27.062 -17.422 2.385 1 92.62 636 LEU A C 1
ATOM 5020 O O . LEU A 1 636 ? 26.891 -16.719 1.38 1 92.62 636 LEU A O 1
ATOM 5024 N N . ASP A 1 637 ? 27.609 -16.984 3.553 1 91.75 637 ASP A N 1
ATOM 5025 C CA . ASP A 1 637 ? 28.031 -15.586 3.686 1 91.75 637 ASP A CA 1
ATOM 5026 C C . ASP A 1 637 ? 29.109 -15.242 2.664 1 91.75 637 ASP A C 1
ATOM 5028 O O . ASP A 1 637 ? 29.047 -14.195 2.016 1 91.75 637 ASP A O 1
ATOM 5032 N N . LYS A 1 638 ? 30.031 -16.141 2.449 1 91.06 638 LYS A N 1
ATOM 5033 C CA . LYS A 1 638 ? 31.109 -15.914 1.502 1 91.06 638 LYS A CA 1
ATOM 5034 C C . LYS A 1 638 ? 30.609 -15.93 0.064 1 91.06 638 LYS A C 1
ATOM 5036 O O . LYS A 1 638 ? 31.078 -15.172 -0.779 1 91.06 638 LYS A O 1
ATOM 5041 N N . PHE A 1 639 ? 29.75 -16.828 -0.173 1 94.25 639 PHE A N 1
ATOM 5042 C CA . PHE A 1 639 ? 29.156 -16.859 -1.505 1 94.25 639 PHE A CA 1
ATOM 5043 C C . PHE A 1 639 ? 28.484 -15.539 -1.84 1 94.25 639 PHE A C 1
ATOM 5045 O O . PHE A 1 639 ? 28.734 -14.961 -2.9 1 94.25 639 PHE A O 1
ATOM 5052 N N . PHE A 1 640 ? 27.594 -15.031 -0.917 1 96.38 640 PHE A N 1
ATOM 5053 C CA . PHE A 1 640 ? 26.844 -13.805 -1.16 1 96.38 640 PHE A CA 1
ATOM 5054 C C . PHE A 1 640 ? 27.766 -12.609 -1.253 1 96.38 640 PHE A C 1
ATOM 5056 O O . PHE A 1 640 ? 27.578 -11.727 -2.09 1 96.38 640 PHE A O 1
ATOM 5063 N N . GLU A 1 641 ? 28.766 -12.578 -0.428 1 94.88 641 GLU A N 1
ATOM 5064 C CA . GLU A 1 641 ? 29.703 -11.461 -0.42 1 94.88 641 GLU A CA 1
ATOM 5065 C C . GLU A 1 641 ? 30.438 -11.336 -1.757 1 94.88 641 GLU A C 1
ATOM 5067 O O . GLU A 1 641 ? 30.516 -10.25 -2.324 1 94.88 641 GLU A O 1
ATOM 5072 N N . LYS A 1 642 ? 30.906 -12.469 -2.244 1 95 642 LYS A N 1
ATOM 5073 C CA . LYS A 1 642 ? 31.641 -12.461 -3.498 1 95 642 LYS A CA 1
ATOM 5074 C C . LYS A 1 642 ? 30.734 -12.133 -4.676 1 95 642 LYS A C 1
ATOM 5076 O O . LYS A 1 642 ? 31.094 -11.336 -5.547 1 95 642 LYS A O 1
ATOM 5081 N N . ALA A 1 643 ? 29.594 -12.75 -4.746 1 97.12 643 ALA A N 1
ATOM 5082 C CA . ALA A 1 643 ? 28.641 -12.461 -5.812 1 97.12 643 ALA A CA 1
ATOM 5083 C C . ALA A 1 643 ? 28.266 -10.984 -5.824 1 97.12 643 ALA A C 1
ATOM 5085 O O . ALA A 1 643 ? 28.219 -10.352 -6.883 1 97.12 643 ALA A O 1
ATOM 5086 N N . LEU A 1 644 ? 28.047 -10.406 -4.609 1 97.19 644 LEU A N 1
ATOM 5087 C CA . LEU A 1 644 ? 27.641 -9.008 -4.512 1 97.19 644 LEU A CA 1
ATOM 5088 C C . LEU A 1 644 ? 28.781 -8.078 -4.93 1 97.19 644 LEU A C 1
ATOM 5090 O O . LEU A 1 644 ? 28.531 -7.012 -5.492 1 97.19 644 LEU A O 1
ATOM 5094 N N . GLN A 1 645 ? 30 -8.516 -4.664 1 96.19 645 GLN A N 1
ATOM 5095 C CA . GLN A 1 645 ? 31.156 -7.762 -5.156 1 96.19 645 GLN A CA 1
ATOM 5096 C C . GLN A 1 645 ? 31.125 -7.645 -6.68 1 96.19 645 GLN A C 1
ATOM 5098 O O . GLN A 1 645 ? 31.359 -6.57 -7.23 1 96.19 645 GLN A O 1
ATOM 5103 N N . TRP A 1 646 ? 30.844 -8.742 -7.352 1 97.69 646 TRP A N 1
ATOM 5104 C CA . TRP A 1 646 ? 30.766 -8.758 -8.805 1 97.69 646 TRP A CA 1
ATOM 5105 C C . TRP A 1 646 ? 29.578 -7.934 -9.305 1 97.69 646 TRP A C 1
ATOM 5107 O O . TRP A 1 646 ? 29.703 -7.188 -10.281 1 97.69 646 TRP A O 1
ATOM 5117 N N . PHE A 1 647 ? 28.406 -8.047 -8.664 1 97.62 647 PHE A N 1
ATOM 5118 C CA . PHE A 1 647 ? 27.219 -7.305 -9.086 1 97.62 647 PHE A CA 1
ATOM 5119 C C . PHE A 1 647 ? 27.422 -5.809 -8.883 1 97.62 647 PHE A C 1
ATOM 5121 O O . PHE A 1 647 ? 27.016 -5.004 -9.719 1 97.62 647 PHE A O 1
ATOM 5128 N N . LYS A 1 648 ? 27.984 -5.465 -7.691 1 95.38 648 LYS A N 1
ATOM 5129 C CA . LYS A 1 648 ? 28.312 -4.059 -7.449 1 95.38 648 LYS A CA 1
ATOM 5130 C C . LYS A 1 648 ? 29.141 -3.479 -8.594 1 95.38 648 LYS A C 1
ATOM 5132 O O . LYS A 1 648 ? 28.844 -2.396 -9.094 1 95.38 648 LYS A O 1
ATOM 5137 N N . ALA A 1 649 ? 30.188 -4.215 -8.961 1 96.44 649 ALA A N 1
ATOM 5138 C CA . ALA A 1 649 ? 31.047 -3.797 -10.055 1 96.44 649 ALA A CA 1
ATOM 5139 C C . ALA A 1 649 ? 30.281 -3.719 -11.367 1 96.44 649 ALA A C 1
ATOM 5141 O O . ALA A 1 649 ? 30.438 -2.762 -12.133 1 96.44 649 ALA A O 1
ATOM 5142 N N . HIS A 1 650 ? 29.469 -4.684 -11.625 1 96.44 650 HIS A N 1
ATOM 5143 C CA . HIS A 1 650 ? 28.672 -4.754 -12.844 1 96.44 650 HIS A CA 1
ATOM 5144 C C . HIS A 1 650 ? 27.75 -3.543 -12.977 1 96.44 650 HIS A C 1
ATOM 5146 O O . HIS A 1 650 ? 27.688 -2.912 -14.031 1 96.44 650 HIS A O 1
ATOM 5152 N N . TYR A 1 651 ? 27.047 -3.172 -11.914 1 94.38 651 TYR A N 1
ATOM 5153 C CA . TYR A 1 651 ? 26.094 -2.07 -11.961 1 94.38 651 TYR A CA 1
ATOM 5154 C C . TYR A 1 651 ? 26.812 -0.727 -12.008 1 94.38 651 TYR A C 1
ATOM 5156 O O . TYR A 1 651 ? 26.297 0.235 -12.594 1 94.38 651 TYR A O 1
ATOM 5164 N N . ALA A 1 652 ? 28 -0.623 -11.406 1 92.5 652 ALA A N 1
ATOM 5165 C CA . ALA A 1 652 ? 28.812 0.584 -11.539 1 92.5 652 ALA A CA 1
ATOM 5166 C C . ALA A 1 652 ? 29.203 0.825 -12.992 1 92.5 652 ALA A C 1
ATOM 5168 O O . ALA A 1 652 ? 29.109 1.95 -13.492 1 92.5 652 ALA A O 1
ATOM 5169 N N . VAL A 1 653 ? 29.594 -0.259 -13.633 1 93.62 653 VAL A N 1
ATOM 5170 C CA . VAL A 1 653 ? 30 -0.176 -15.031 1 93.62 653 VAL A CA 1
ATOM 5171 C C . VAL A 1 653 ? 28.781 0.178 -15.898 1 93.62 653 VAL A C 1
ATOM 5173 O O . VAL A 1 653 ? 28.875 1.03 -16.781 1 93.62 653 VAL A O 1
ATOM 5176 N N . GLN A 1 654 ? 27.672 -0.458 -15.633 1 90.94 654 GLN A N 1
ATOM 5177 C CA . GLN A 1 654 ? 26.453 -0.21 -16.406 1 90.94 654 GLN A CA 1
ATOM 5178 C C . GLN A 1 654 ? 25.984 1.23 -16.234 1 90.94 654 GLN A C 1
ATOM 5180 O O . GLN A 1 654 ? 25.531 1.857 -17.203 1 90.94 654 GLN A O 1
ATOM 5185 N N . THR A 1 655 ? 26.016 1.698 -15 1 87.56 655 THR A N 1
ATOM 5186 C CA . THR A 1 655 ? 25.594 3.066 -14.719 1 87.56 655 THR A CA 1
ATOM 5187 C C . THR A 1 655 ? 26.484 4.066 -15.461 1 87.56 655 THR A C 1
ATOM 5189 O O . THR A 1 655 ? 25.984 5.051 -16.016 1 87.56 655 THR A O 1
ATOM 5192 N N . TYR A 1 656 ? 27.766 3.818 -15.5 1 88.88 656 TYR A N 1
ATOM 5193 C CA . TYR A 1 656 ? 28.719 4.672 -16.203 1 88.88 656 TYR A CA 1
ATOM 5194 C C . TYR A 1 656 ? 28.453 4.656 -17.703 1 88.88 656 TYR A C 1
ATOM 5196 O O . TYR A 1 656 ? 28.453 5.707 -18.359 1 88.88 656 TYR A O 1
ATOM 5204 N N . GLN A 1 657 ? 28.188 3.508 -18.25 1 87.12 657 GLN A N 1
ATOM 5205 C CA . GLN A 1 657 ? 27.922 3.361 -19.672 1 87.12 657 GLN A CA 1
ATOM 5206 C C . GLN A 1 657 ? 26.641 4.078 -20.078 1 87.12 657 GLN A C 1
ATOM 5208 O O . GLN A 1 657 ? 26.594 4.719 -21.125 1 87.12 657 GLN A O 1
ATOM 5213 N N . ARG A 1 658 ? 25.672 3.988 -19.281 1 83.94 658 ARG A N 1
ATOM 5214 C CA . ARG A 1 658 ? 24.406 4.664 -19.562 1 83.94 658 ARG A CA 1
ATOM 5215 C C . ARG A 1 658 ? 24.562 6.176 -19.516 1 83.94 658 ARG A C 1
ATOM 5217 O O . ARG A 1 658 ? 23.969 6.895 -20.328 1 83.94 658 ARG A O 1
ATOM 5224 N N . ALA A 1 659 ? 25.328 6.625 -18.484 1 82 659 ALA A N 1
ATOM 5225 C CA . ALA A 1 659 ? 25.594 8.062 -18.375 1 82 659 ALA A CA 1
ATOM 5226 C C . ALA A 1 659 ? 26.328 8.586 -19.594 1 82 659 ALA A C 1
ATOM 5228 O O . ALA A 1 659 ? 26.047 9.688 -20.078 1 82 659 ALA A O 1
ATOM 5229 N N . GLN A 1 660 ? 27.203 7.789 -20.172 1 81 660 GLN A N 1
ATOM 5230 C CA . GLN A 1 660 ? 27.938 8.172 -21.375 1 81 660 GLN A CA 1
ATOM 5231 C C . GLN A 1 660 ? 27.047 8.18 -22.609 1 81 660 GLN A C 1
ATOM 5233 O O . GLN A 1 660 ? 27.172 9.055 -23.469 1 81 660 GLN A O 1
ATOM 5238 N N . ALA A 1 661 ? 26.156 7.246 -22.641 1 78.62 661 ALA A N 1
ATOM 5239 C CA . ALA A 1 661 ? 25.234 7.152 -23.781 1 78.62 661 ALA A CA 1
ATOM 5240 C C . ALA A 1 661 ? 24.266 8.32 -23.797 1 78.62 661 ALA A C 1
ATOM 5242 O O . ALA A 1 661 ? 23.922 8.844 -24.859 1 78.62 661 ALA A O 1
ATOM 5243 N N . SER A 1 662 ? 23.766 8.711 -22.672 1 72.12 662 SER A N 1
ATOM 5244 C CA . SER A 1 662 ? 22.828 9.828 -22.562 1 72.12 662 SER A CA 1
ATOM 5245 C C . SER A 1 662 ? 23.5 11.148 -22.953 1 72.12 662 SER A C 1
ATOM 5247 O O . SER A 1 662 ? 22.859 12.031 -23.516 1 72.12 662 SER A O 1
ATOM 5249 N N . LYS A 1 663 ? 24.672 11.398 -22.594 1 64.25 663 LYS A N 1
ATOM 5250 C CA . LYS A 1 663 ? 25.438 12.586 -22.984 1 64.25 663 LYS A CA 1
ATOM 5251 C C . LYS A 1 663 ? 25.578 12.68 -24.5 1 64.25 663 LYS A C 1
ATOM 5253 O O . LYS A 1 663 ? 25.469 13.766 -25.062 1 64.25 663 LYS A O 1
ATOM 5258 N N . ALA A 1 664 ? 25.766 11.5 -25 1 59.5 664 ALA A N 1
ATOM 5259 C CA . ALA A 1 664 ? 25.953 11.484 -26.438 1 59.5 664 ALA A CA 1
ATOM 5260 C C . ALA A 1 664 ? 24.672 11.875 -27.172 1 59.5 664 ALA A C 1
ATOM 5262 O O . ALA A 1 664 ? 24.719 12.453 -28.266 1 59.5 664 ALA A O 1
ATOM 5263 N N . THR A 1 665 ? 23.469 11.57 -26.594 1 54.19 665 THR A N 1
ATOM 5264 C CA . THR A 1 665 ? 22.188 11.867 -27.219 1 54.19 665 THR A CA 1
ATOM 5265 C C . THR A 1 665 ? 21.672 13.234 -26.781 1 54.19 665 THR A C 1
ATOM 5267 O O . THR A 1 665 ? 20.781 13.805 -27.406 1 54.19 665 THR A O 1
ATOM 5270 N N . ALA A 1 666 ? 21.891 13.594 -25.578 1 51.84 666 ALA A N 1
ATOM 5271 C CA . ALA A 1 666 ? 21.312 14.82 -25.031 1 51.84 666 ALA A CA 1
ATOM 5272 C C . ALA A 1 666 ? 21.922 16.062 -25.688 1 51.84 666 ALA A C 1
ATOM 5274 O O . ALA A 1 666 ? 23.141 16.25 -25.625 1 51.84 666 ALA A O 1
ATOM 5275 N N . LYS A 1 667 ? 21.359 16.469 -26.844 1 43.66 667 LYS A N 1
ATOM 5276 C CA . LYS A 1 667 ? 21.578 17.828 -27.312 1 43.66 667 LYS A CA 1
ATOM 5277 C C . LYS A 1 667 ? 21.359 18.844 -26.188 1 43.66 667 LYS A C 1
ATOM 5279 O O . LYS A 1 667 ? 20.312 18.828 -25.531 1 43.66 667 LYS A O 1
ATOM 5284 N N . THR A 1 668 ? 22.391 19.25 -25.547 1 40.38 668 THR A N 1
ATOM 5285 C CA . THR A 1 668 ? 22.281 20.266 -24.5 1 40.38 668 THR A CA 1
ATOM 5286 C C . THR A 1 668 ? 21.234 21.312 -24.859 1 40.38 668 THR A C 1
ATOM 5288 O O . THR A 1 668 ? 21.344 21.969 -25.891 1 40.38 668 THR A O 1
ATOM 5291 N N . PRO A 1 669 ? 20.062 21.172 -24.516 1 35.53 669 PRO A N 1
ATOM 5292 C CA . PRO A 1 669 ? 19.328 22.391 -24.844 1 35.53 669 PRO A CA 1
ATOM 5293 C C . PRO A 1 669 ? 20.047 23.656 -24.391 1 35.53 669 PRO A C 1
ATOM 5295 O O . PRO A 1 669 ? 20.703 23.672 -23.344 1 35.53 669 PRO A O 1
ATOM 5298 N N . ASP A 1 670 ? 20.469 24.453 -25.375 1 33.66 670 ASP A N 1
ATOM 5299 C CA . ASP A 1 670 ? 20.953 25.812 -25.156 1 33.66 670 ASP A CA 1
ATOM 5300 C C . ASP A 1 670 ? 20.156 26.516 -24.062 1 33.66 670 ASP A C 1
ATOM 5302 O O . ASP A 1 670 ? 18.984 26.828 -24.266 1 33.66 670 ASP A O 1
ATOM 5306 N N . LEU A 1 671 ? 20.266 25.969 -22.891 1 35.81 671 LEU A N 1
ATOM 5307 C CA . LEU A 1 671 ? 19.609 26.828 -21.891 1 35.81 671 LEU A CA 1
ATOM 5308 C C . LEU A 1 671 ? 20.078 28.266 -22.031 1 35.81 671 LEU A C 1
ATOM 5310 O O . LEU A 1 671 ? 21.281 28.531 -22.188 1 35.81 671 LEU A O 1
ATOM 5314 N N . ASP A 1 672 ? 19.344 29.062 -22.641 1 34.06 672 ASP A N 1
ATOM 5315 C CA . ASP A 1 672 ? 19.594 30.484 -22.828 1 34.06 672 ASP A CA 1
ATOM 5316 C C . ASP A 1 672 ? 20.234 31.094 -21.594 1 34.06 672 ASP A C 1
ATOM 5318 O O . ASP A 1 672 ? 19.703 30.969 -20.484 1 34.06 672 ASP A O 1
ATOM 5322 N N . PRO A 1 673 ? 21.516 31.359 -21.531 1 35.44 673 PRO A N 1
ATOM 5323 C CA . PRO A 1 673 ? 22.281 32.031 -20.5 1 35.44 673 PRO A CA 1
ATOM 5324 C C . PRO A 1 673 ? 21.609 33.281 -19.969 1 35.44 673 PRO A C 1
ATOM 5326 O O . PRO A 1 673 ? 22.203 34.062 -19.219 1 35.44 673 PRO A O 1
ATOM 5329 N N . LYS A 1 674 ? 20.656 33.938 -20.734 1 34.56 674 LYS A N 1
ATOM 5330 C CA . LYS A 1 674 ? 20.516 35.375 -20.484 1 34.56 674 LYS A CA 1
ATOM 5331 C C . LYS A 1 674 ? 20.297 35.656 -19 1 34.56 674 LYS A C 1
ATOM 5333 O O . LYS A 1 674 ? 20.641 36.75 -18.531 1 34.56 674 LYS A O 1
ATOM 5338 N N . GLN A 1 675 ? 19.25 35.344 -18.328 1 35.16 675 GLN A N 1
ATOM 5339 C CA . GLN A 1 675 ? 18.578 36.469 -17.688 1 35.16 675 GLN A CA 1
ATOM 5340 C C . GLN A 1 675 ? 19.344 36.938 -16.438 1 35.16 675 GLN A C 1
ATOM 5342 O O . GLN A 1 675 ? 19.594 38.125 -16.266 1 35.16 675 GLN A O 1
ATOM 5347 N N . SER A 1 676 ? 18.984 36.5 -15.07 1 36.5 676 SER A N 1
ATOM 5348 C CA . SER A 1 676 ? 18.891 37.469 -14.008 1 36.5 676 SER A CA 1
ATOM 5349 C C . SER A 1 676 ? 20.266 37.75 -13.391 1 36.5 676 SER A C 1
ATOM 5351 O O . SER A 1 676 ? 21.109 36.875 -13.344 1 36.5 676 SER A O 1
ATOM 5353 N N . GLN A 1 677 ? 20.734 38.969 -13.414 1 37.22 677 GLN A N 1
ATOM 5354 C CA . GLN A 1 677 ? 21.891 39.531 -12.734 1 37.22 677 GLN A CA 1
ATOM 5355 C C . GLN A 1 677 ? 22.094 38.906 -11.367 1 37.22 677 GLN A C 1
ATOM 5357 O O . GLN A 1 677 ? 21.141 38.781 -10.586 1 37.22 677 GLN A O 1
ATOM 5362 N N . PRO A 1 678 ? 23.219 38.219 -11.203 1 42.47 678 PRO A N 1
ATOM 5363 C CA . PRO A 1 678 ? 23.562 37.594 -9.93 1 42.47 678 PRO A CA 1
ATOM 5364 C C . PRO A 1 678 ? 23.406 38.562 -8.742 1 42.47 678 PRO A C 1
ATOM 5366 O O . PRO A 1 678 ? 23.938 39.656 -8.773 1 42.47 678 PRO A O 1
ATOM 5369 N N . ILE A 1 679 ? 22.266 38.719 -8.086 1 44.03 679 ILE A N 1
ATOM 5370 C CA . ILE A 1 679 ? 22.266 39.5 -6.848 1 44.03 679 ILE A CA 1
ATOM 5371 C C . ILE A 1 679 ? 23.312 38.938 -5.883 1 44.03 679 ILE A C 1
ATOM 5373 O O . ILE A 1 679 ? 23.266 37.75 -5.543 1 44.03 679 ILE A O 1
ATOM 5377 N N . ARG A 1 680 ? 24.453 39.594 -5.766 1 47.91 680 ARG A N 1
ATOM 5378 C CA . ARG A 1 680 ? 25.484 39.281 -4.785 1 47.91 680 ARG A CA 1
ATOM 5379 C C . ARG A 1 680 ? 24.906 39.188 -3.377 1 47.91 680 ARG A C 1
ATOM 5381 O O . ARG A 1 680 ? 24.484 40.219 -2.82 1 47.91 680 ARG A O 1
ATOM 5388 N N . ARG A 1 681 ? 24.422 38 -3.02 1 54.28 681 ARG A N 1
ATOM 5389 C CA . ARG A 1 681 ? 23.922 37.844 -1.66 1 54.28 681 ARG A CA 1
ATOM 5390 C C . ARG A 1 681 ? 25.062 37.719 -0.659 1 54.28 681 ARG A C 1
ATOM 5392 O O . ARG A 1 681 ? 25.938 36.844 -0.811 1 54.28 681 ARG A O 1
ATOM 5399 N N . LYS A 1 682 ? 25.5 38.781 -0.094 1 52.62 682 LYS A N 1
ATOM 5400 C CA . LYS A 1 682 ? 26.516 38.781 0.952 1 52.62 682 LYS A CA 1
ATOM 5401 C C . LYS A 1 682 ? 25.953 38.281 2.271 1 52.62 682 LYS A C 1
ATOM 5403 O O . LYS A 1 682 ? 24.828 38.625 2.641 1 52.62 682 LYS A O 1
ATOM 5408 N N . ILE A 1 683 ? 26.406 37.188 2.867 1 51.25 683 ILE A N 1
ATOM 5409 C CA . ILE A 1 683 ? 26.016 36.594 4.141 1 51.25 683 ILE A CA 1
ATOM 5410 C C . ILE A 1 683 ? 26.484 37.469 5.293 1 51.25 683 ILE A C 1
ATOM 5412 O O . ILE A 1 683 ? 27.672 37.688 5.488 1 51.25 683 ILE A O 1
ATOM 5416 N N . SER A 1 684 ? 25.75 38.594 5.68 1 51.12 684 SER A N 1
ATOM 5417 C CA . SER A 1 684 ? 26.031 39.375 6.871 1 51.12 684 SER A CA 1
ATOM 5418 C C . SER A 1 684 ? 25.359 38.781 8.102 1 51.12 684 SER A C 1
ATOM 5420 O O . SER A 1 684 ? 24.297 38.156 7.996 1 51.12 684 SER A O 1
ATOM 5422 N N . GLY A 1 685 ? 26.125 38.5 9.336 1 52.34 685 GLY A N 1
ATOM 5423 C CA . GLY A 1 685 ? 25.469 38.281 10.609 1 52.34 685 GLY A CA 1
ATOM 5424 C C . GLY A 1 685 ? 25.906 37 11.305 1 52.34 685 GLY A C 1
ATOM 5425 O O . GLY A 1 685 ? 25.328 36.625 12.312 1 52.34 685 GLY A O 1
ATOM 5426 N N . TRP A 1 686 ? 26.594 36.219 10.555 1 59.91 686 TRP A N 1
ATOM 5427 C CA . TRP A 1 686 ? 26.969 35 11.281 1 59.91 686 TRP A CA 1
ATOM 5428 C C . TRP A 1 686 ? 28.156 35.25 12.203 1 59.91 686 TRP A C 1
ATOM 5430 O O . TRP A 1 686 ? 29.312 35.125 11.789 1 59.91 686 TRP A O 1
ATOM 5440 N N . GLY A 1 687 ? 28.125 36.375 12.977 1 49.62 687 GLY A N 1
ATOM 5441 C CA . GLY A 1 687 ? 29.25 36.812 13.797 1 49.62 687 GLY A CA 1
ATOM 5442 C C . GLY A 1 687 ? 30.438 35.875 13.703 1 49.62 687 GLY A C 1
ATOM 5443 O O . GLY A 1 687 ? 31.328 36.062 12.867 1 49.62 687 GLY A O 1
ATOM 5444 N N . LYS A 1 688 ? 30.406 34.844 14.562 1 55.28 688 LYS A N 1
ATOM 5445 C CA . LYS A 1 688 ? 31.578 34 14.742 1 55.28 688 LYS A CA 1
ATOM 5446 C C . LYS A 1 688 ? 31.828 33.125 13.516 1 55.28 688 LYS A C 1
ATOM 5448 O O . LYS A 1 688 ? 32.969 32.688 13.258 1 55.28 688 LYS A O 1
ATOM 5453 N N . TYR A 1 689 ? 30.844 32.844 12.734 1 54.38 689 TYR A N 1
ATOM 5454 C CA . TYR A 1 689 ? 31.016 31.906 11.633 1 54.38 689 TYR A CA 1
ATOM 5455 C C . TYR A 1 689 ? 31.406 32.625 10.352 1 54.38 689 TYR A C 1
ATOM 5457 O O . TYR A 1 689 ? 31.906 32 9.406 1 54.38 689 TYR A O 1
ATOM 5465 N N . GLN A 1 690 ? 31.156 33.938 10.188 1 50.66 690 GLN A N 1
ATOM 5466 C CA . GLN A 1 690 ? 31.656 34.719 9.07 1 50.66 690 GLN A CA 1
ATOM 5467 C C . GLN A 1 690 ? 33.188 34.719 9.039 1 50.66 690 GLN A C 1
ATOM 5469 O O . GLN A 1 690 ? 33.781 34.688 7.969 1 50.66 690 GLN A O 1
ATOM 5474 N N . ARG A 1 691 ? 33.781 34.844 10.211 1 46.22 691 ARG A N 1
ATOM 5475 C CA . ARG A 1 691 ? 35.219 34.906 10.312 1 46.22 691 ARG A CA 1
ATOM 5476 C C . ARG A 1 691 ? 35.844 33.531 10.031 1 46.22 691 ARG A C 1
ATOM 5478 O O . ARG A 1 691 ? 37.062 33.438 9.758 1 46.22 691 ARG A O 1
ATOM 5485 N N . LEU A 1 692 ? 35.125 32.562 10.25 1 45.16 692 LEU A N 1
ATOM 5486 C CA . LEU A 1 692 ? 35.719 31.25 10.07 1 45.16 692 LEU A CA 1
ATOM 5487 C C . LEU A 1 692 ? 36 30.969 8.602 1 45.16 692 LEU A C 1
ATOM 5489 O O . LEU A 1 692 ? 36.781 30.062 8.281 1 45.16 692 LEU A O 1
ATOM 5493 N N . SER A 1 693 ? 35.375 31.578 7.668 1 43.97 693 SER A N 1
ATOM 5494 C CA . SER A 1 693 ? 35.656 31.312 6.262 1 43.97 693 SER A CA 1
ATOM 5495 C C . SER A 1 693 ? 37 31.859 5.855 1 43.97 693 SER A C 1
ATOM 5497 O O . SER A 1 693 ? 37.656 31.328 4.938 1 43.97 693 SER A O 1
ATOM 5499 N N . GLU A 1 694 ? 37.5 32.938 6.434 1 42.16 694 GLU A N 1
ATOM 5500 C CA . GLU A 1 694 ? 38.75 33.531 5.973 1 42.16 694 GLU A CA 1
ATOM 5501 C C . GLU A 1 694 ? 39.938 32.656 6.34 1 42.16 694 GLU A C 1
ATOM 5503 O O . GLU A 1 694 ? 40.938 32.594 5.602 1 42.16 694 GLU A O 1
ATOM 5508 N N . THR A 1 695 ? 39.969 32.031 7.48 1 39.34 695 THR A N 1
ATOM 5509 C CA . THR A 1 695 ? 41.156 31.234 7.848 1 39.34 695 THR A CA 1
ATOM 5510 C C . THR A 1 695 ? 41.094 29.844 7.223 1 39.34 695 THR A C 1
ATOM 5512 O O . THR A 1 695 ? 42.094 29.109 7.25 1 39.34 695 THR A O 1
ATOM 5515 N N . ALA A 1 696 ? 40.062 29.234 7.148 1 38.25 696 ALA A N 1
ATOM 5516 C CA . ALA A 1 696 ? 39.969 27.891 6.605 1 38.25 696 ALA A CA 1
ATOM 5517 C C . ALA A 1 696 ? 40.281 27.875 5.117 1 38.25 696 ALA A C 1
ATOM 5519 O O . ALA A 1 696 ? 40.188 26.828 4.461 1 38.25 696 ALA A O 1
ATOM 5520 N N . ASP A 1 697 ? 40.562 28.953 4.457 1 35.88 697 ASP A N 1
ATOM 5521 C CA . ASP A 1 697 ? 41.125 28.938 3.102 1 35.88 697 ASP A CA 1
ATOM 5522 C C . ASP A 1 697 ? 42.406 28.125 3.029 1 35.88 697 ASP A C 1
ATOM 5524 O O . ASP A 1 697 ? 43 27.969 1.959 1 35.88 697 ASP A O 1
ATOM 5528 N N . ALA A 1 698 ? 43.219 28 4.055 1 33.62 698 ALA A N 1
ATOM 5529 C CA . ALA A 1 698 ? 44.5 27.359 3.805 1 33.62 698 ALA A CA 1
ATOM 5530 C C . ALA A 1 698 ? 44.344 25.875 3.541 1 33.62 698 ALA A C 1
ATOM 5532 O O . ALA A 1 698 ? 45.344 25.172 3.322 1 33.62 698 ALA A O 1
ATOM 5533 N N . ASP A 1 699 ? 43.531 25.094 4.105 1 33.81 699 ASP A N 1
ATOM 5534 C CA . ASP A 1 699 ? 43.531 23.75 3.535 1 33.81 699 ASP A CA 1
ATOM 5535 C C . ASP A 1 699 ? 43.156 23.781 2.055 1 33.81 699 ASP A C 1
ATOM 5537 O O . ASP A 1 699 ? 42.156 24.375 1.676 1 33.81 699 ASP A O 1
ATOM 5541 N N . SER A 1 700 ? 44.156 23.734 1.157 1 32.75 700 SER A N 1
ATOM 5542 C CA . SER A 1 700 ? 44.344 23.734 -0.291 1 32.75 700 SER A CA 1
ATOM 5543 C C . SER A 1 700 ? 43.188 23.016 -0.991 1 32.75 700 SER A C 1
ATOM 5545 O O . SER A 1 700 ? 43.375 21.953 -1.585 1 32.75 700 SER A O 1
ATOM 5547 N N . ASP A 1 701 ? 42.188 22.594 -0.373 1 33.94 701 ASP A N 1
ATOM 5548 C CA . ASP A 1 701 ? 41.344 22.078 -1.467 1 33.94 701 ASP A CA 1
ATOM 5549 C C . ASP A 1 701 ? 41.219 23.109 -2.586 1 33.94 701 ASP A C 1
ATOM 5551 O O . ASP A 1 701 ? 40.938 24.281 -2.33 1 33.94 701 ASP A O 1
ATOM 5555 N N . SER A 1 702 ? 42.125 23.047 -3.643 1 31.19 702 SER A N 1
ATOM 5556 C CA . SER A 1 702 ? 42.094 23.734 -4.93 1 31.19 702 SER A CA 1
ATOM 5557 C C . SER A 1 702 ? 40.719 24.266 -5.254 1 31.19 702 SER A C 1
ATOM 5559 O O . SER A 1 702 ? 39.719 23.547 -5.109 1 31.19 702 SER A O 1
ATOM 5561 N N . ASP A 1 703 ? 40.438 25.516 -5.004 1 33.5 703 ASP A N 1
ATOM 5562 C CA . ASP A 1 703 ? 39.438 26.344 -5.621 1 33.5 703 ASP A CA 1
ATOM 5563 C C . ASP A 1 703 ? 39.062 25.828 -7.008 1 33.5 703 ASP A C 1
ATOM 5565 O O . ASP A 1 703 ? 39.344 26.469 -8.016 1 33.5 703 ASP A O 1
ATOM 5569 N N . GLU A 1 704 ? 39.656 24.609 -7.352 1 32.78 704 GLU A N 1
ATOM 5570 C CA . GLU A 1 704 ? 39.312 24.25 -8.727 1 32.78 704 GLU A CA 1
ATOM 5571 C C . GLU A 1 704 ? 37.938 24.75 -9.117 1 32.78 704 GLU A C 1
ATOM 5573 O O . GLU A 1 704 ? 37.031 24.859 -8.273 1 32.78 704 GLU A O 1
ATOM 5578 N N . HIS A 1 705 ? 38 25.453 -10.312 1 29.95 705 HIS A N 1
ATOM 5579 C CA . HIS A 1 705 ? 36.938 25.859 -11.227 1 29.95 705 HIS A CA 1
ATOM 5580 C C . HIS A 1 705 ? 35.688 25.016 -11.047 1 29.95 705 HIS A C 1
ATOM 5582 O O . HIS A 1 705 ? 35.781 23.797 -10.875 1 29.95 705 HIS A O 1
ATOM 5588 N N . MET A 1 706 ? 34.75 25.703 -10.461 1 34.16 706 MET A N 1
ATOM 5589 C CA . MET A 1 706 ? 33.375 25.266 -10.352 1 34.16 706 MET A CA 1
ATOM 5590 C C . MET A 1 706 ? 33.031 24.203 -11.406 1 34.16 706 MET A C 1
ATOM 5592 O O . MET A 1 706 ? 32.312 23.25 -11.125 1 34.16 706 MET A O 1
ATOM 5596 N N . SER A 1 707 ? 33.031 24.922 -12.586 1 31.3 707 SER A N 1
ATOM 5597 C CA . SER A 1 707 ? 31.969 24.594 -13.531 1 31.3 707 SER A CA 1
ATOM 5598 C C . SER A 1 707 ? 32.156 23.188 -14.086 1 31.3 707 SER A C 1
ATOM 5600 O O . SER A 1 707 ? 32.719 23 -15.172 1 31.3 707 SER A O 1
ATOM 5602 N N . PRO A 1 708 ? 32.844 22.297 -13.5 1 32.81 708 PRO A N 1
ATOM 5603 C CA . PRO A 1 708 ? 32.531 21.406 -14.625 1 32.81 708 PRO A CA 1
ATOM 5604 C C . PRO A 1 708 ? 31.062 21.5 -15.062 1 32.81 708 PRO A C 1
ATOM 5606 O O . PRO A 1 708 ? 30.172 21.75 -14.234 1 32.81 708 PRO A O 1
ATOM 5609 N N . SER A 1 709 ? 30.672 22.016 -16.25 1 32.56 709 SER A N 1
ATOM 5610 C CA . SER A 1 709 ? 29.375 21.922 -16.906 1 32.56 709 SER A CA 1
ATOM 5611 C C . SER A 1 709 ? 28.484 20.875 -16.25 1 32.56 709 SER A C 1
ATOM 5613 O O . SER A 1 709 ? 28.984 19.969 -15.562 1 32.56 709 SER A O 1
ATOM 5615 N N . ALA A 1 710 ? 27.109 21.125 -16.188 1 35.81 710 ALA A N 1
ATOM 5616 C CA . ALA A 1 710 ? 25.984 20.219 -15.992 1 35.81 710 ALA A CA 1
ATOM 5617 C C . ALA A 1 710 ? 26.422 18.766 -16.125 1 35.81 710 ALA A C 1
ATOM 5619 O O . ALA A 1 710 ? 25.812 17.875 -15.531 1 35.81 710 ALA A O 1
ATOM 5620 N N . GLU A 1 711 ? 27.406 18.469 -17.016 1 37.97 711 GLU A N 1
ATOM 5621 C CA . GLU A 1 711 ? 27.719 17.141 -17.516 1 37.97 711 GLU A CA 1
ATOM 5622 C C . GLU A 1 711 ? 28.766 16.453 -16.641 1 37.97 711 GLU A C 1
ATOM 5624 O O . GLU A 1 711 ? 29.516 15.586 -17.125 1 37.97 711 GLU A O 1
ATOM 5629 N N . GLU A 1 712 ? 29.203 17.094 -15.656 1 46.5 712 GLU A N 1
ATOM 5630 C CA . GLU A 1 712 ? 30.297 16.328 -15.055 1 46.5 712 GLU A CA 1
ATOM 5631 C C . GLU A 1 712 ? 29.844 14.922 -14.703 1 46.5 712 GLU A C 1
ATOM 5633 O O . GLU A 1 712 ? 28.938 14.742 -13.898 1 46.5 712 GLU A O 1
ATOM 5638 N N . LEU A 1 713 ? 30.203 13.953 -15.594 1 52.78 713 LEU A N 1
ATOM 5639 C CA . LEU A 1 713 ? 30.109 12.516 -15.852 1 52.78 713 LEU A CA 1
ATOM 5640 C C . LEU A 1 713 ? 30.484 11.719 -14.602 1 52.78 713 LEU A C 1
ATOM 5642 O O . LEU A 1 713 ? 31.328 12.141 -13.82 1 52.78 713 LEU A O 1
ATOM 5646 N N . LEU A 1 714 ? 29.734 10.93 -14.102 1 67.69 714 LEU A N 1
ATOM 5647 C CA . LEU A 1 714 ? 30.094 9.836 -13.219 1 67.69 714 LEU A CA 1
ATOM 5648 C C . LEU A 1 714 ? 31.531 9.391 -13.461 1 67.69 714 LEU A C 1
ATOM 5650 O O . LEU A 1 714 ? 31.938 9.188 -14.609 1 67.69 714 LEU A O 1
ATOM 5654 N N . PRO A 1 715 ? 32.375 9.609 -12.414 1 77 715 PRO A N 1
ATOM 5655 C CA . PRO A 1 715 ? 33.719 9.062 -12.633 1 77 715 PRO A CA 1
ATOM 5656 C C . PRO A 1 715 ? 33.719 7.633 -13.18 1 77 715 PRO A C 1
ATOM 5658 O O . PRO A 1 715 ? 32.781 6.867 -12.867 1 77 715 PRO A O 1
ATOM 5661 N N . PRO A 1 716 ? 34.656 7.41 -14.117 1 87.25 716 PRO A N 1
ATOM 5662 C CA . PRO A 1 716 ? 34.719 6.035 -14.625 1 87.25 716 PRO A CA 1
ATOM 5663 C C . PRO A 1 716 ? 34.938 5.008 -13.516 1 87.25 716 PRO A C 1
ATOM 5665 O O . PRO A 1 716 ? 35.625 5.312 -12.523 1 87.25 716 PRO A O 1
ATOM 5668 N N . PRO A 1 717 ? 34.406 3.873 -13.711 1 90.94 717 PRO A N 1
ATOM 5669 C CA . PRO A 1 717 ? 34.625 2.816 -12.727 1 90.94 717 PRO A CA 1
ATOM 5670 C C . PRO A 1 717 ? 36.094 2.426 -12.625 1 90.94 717 PRO A C 1
ATOM 5672 O O . PRO A 1 717 ? 36.844 2.562 -13.602 1 90.94 717 PRO A O 1
ATOM 5675 N N . SER A 1 718 ? 36.594 1.983 -11.539 1 92 718 SER A N 1
ATOM 5676 C CA . SER A 1 718 ? 37.969 1.556 -11.328 1 92 718 SER A CA 1
ATOM 5677 C C . SER A 1 718 ? 38.281 0.315 -12.148 1 92 718 SER A C 1
ATOM 5679 O O . SER A 1 718 ? 37.375 -0.375 -12.633 1 92 718 SER A O 1
ATOM 5681 N N . ALA A 1 719 ? 39.531 0.056 -12.336 1 92.25 719 ALA A N 1
ATOM 5682 C CA . ALA A 1 719 ? 40 -1.133 -13.055 1 92.25 719 ALA A CA 1
ATOM 5683 C C . ALA A 1 719 ? 39.531 -2.406 -12.359 1 92.25 719 ALA A C 1
ATOM 5685 O O . ALA A 1 719 ? 39.188 -3.395 -13.016 1 92.25 719 ALA A O 1
ATOM 5686 N N . ALA A 1 720 ? 39.5 -2.285 -11.086 1 92.94 720 ALA A N 1
ATOM 5687 C CA . ALA A 1 720 ? 39.031 -3.428 -10.297 1 92.94 720 ALA A CA 1
ATOM 5688 C C . ALA A 1 720 ? 37.562 -3.713 -10.562 1 92.94 720 ALA A C 1
ATOM 5690 O O . ALA A 1 720 ? 37.156 -4.875 -10.664 1 92.94 720 ALA A O 1
ATOM 5691 N N . HIS A 1 721 ? 36.812 -2.691 -10.727 1 93.62 721 HIS A N 1
ATOM 5692 C CA . HIS A 1 721 ? 35.375 -2.842 -11.008 1 93.62 721 HIS A CA 1
ATOM 5693 C C . HIS A 1 721 ? 35.156 -3.434 -12.398 1 93.62 721 HIS A C 1
ATOM 5695 O O . HIS A 1 721 ? 34.281 -4.281 -12.578 1 93.62 721 HIS A O 1
ATOM 5701 N N . VAL A 1 722 ? 35.938 -3.002 -13.32 1 95.31 722 VAL A N 1
ATOM 5702 C CA . VAL A 1 722 ? 35.812 -3.504 -14.688 1 95.31 722 VAL A CA 1
ATOM 5703 C C . VAL A 1 722 ? 36.125 -4.992 -14.727 1 95.31 722 VAL A C 1
ATOM 5705 O O . VAL A 1 722 ? 35.438 -5.777 -15.367 1 95.31 722 VAL A O 1
ATOM 5708 N N . LYS A 1 723 ? 37.156 -5.336 -14.023 1 95.12 723 LYS A N 1
ATOM 5709 C CA . LYS A 1 723 ? 37.562 -6.738 -13.969 1 95.12 723 LYS A CA 1
ATOM 5710 C C . LYS A 1 723 ? 36.5 -7.594 -13.289 1 95.12 723 LYS A C 1
ATOM 5712 O O . LYS A 1 723 ? 36.188 -8.688 -13.766 1 95.12 723 LYS A O 1
ATOM 5717 N N . ASP A 1 724 ? 36 -7.145 -12.211 1 96.31 724 ASP A N 1
ATOM 5718 C CA . ASP A 1 724 ? 34.969 -7.883 -11.469 1 96.31 724 ASP A CA 1
ATOM 5719 C C . ASP A 1 724 ? 33.656 -7.988 -12.273 1 96.31 724 ASP A C 1
ATOM 5721 O O . ASP A 1 724 ? 33 -9.023 -12.242 1 96.31 724 ASP A O 1
ATOM 5725 N N . ALA A 1 725 ? 33.312 -6.938 -12.961 1 96.56 725 ALA A N 1
ATOM 5726 C CA . ALA A 1 725 ? 32.094 -6.945 -13.797 1 96.56 725 ALA A CA 1
ATOM 5727 C C . ALA A 1 725 ? 32.219 -7.98 -14.914 1 96.56 725 ALA A C 1
ATOM 5729 O O . ALA A 1 725 ? 31.234 -8.625 -15.273 1 96.56 725 ALA A O 1
ATOM 5730 N N . ALA A 1 726 ? 33.438 -8.195 -15.43 1 95.56 726 ALA A N 1
ATOM 5731 C CA . ALA A 1 726 ? 33.688 -9.125 -16.531 1 95.56 726 ALA A CA 1
ATOM 5732 C C . ALA A 1 726 ? 33.469 -10.57 -16.094 1 95.56 726 ALA A C 1
ATOM 5734 O O . ALA A 1 726 ? 33.219 -11.445 -16.922 1 95.56 726 ALA A O 1
ATOM 5735 N N . LYS A 1 727 ? 33.469 -10.797 -14.82 1 95.88 727 LYS A N 1
ATOM 5736 C CA . LYS A 1 727 ? 33.312 -12.141 -14.273 1 95.88 727 LYS A CA 1
ATOM 5737 C C . LYS A 1 727 ? 31.875 -12.617 -14.453 1 95.88 727 LYS A C 1
ATOM 5739 O O . LYS A 1 727 ? 31.594 -13.812 -14.328 1 95.88 727 LYS A O 1
ATOM 5744 N N . LEU A 1 728 ? 30.953 -11.711 -14.781 1 96.12 728 LEU A N 1
ATOM 5745 C CA . LEU A 1 728 ? 29.547 -12.055 -14.906 1 96.12 728 LEU A CA 1
ATOM 5746 C C . LEU A 1 728 ? 29.141 -12.211 -16.375 1 96.12 728 LEU A C 1
ATOM 5748 O O . LEU A 1 728 ? 27.969 -12.445 -16.688 1 96.12 728 LEU A O 1
ATOM 5752 N N . THR A 1 729 ? 30.109 -12.125 -17.297 1 94.44 729 THR A N 1
ATOM 5753 C CA . THR A 1 729 ? 29.812 -12.25 -18.719 1 94.44 729 THR A CA 1
ATOM 5754 C C . THR A 1 729 ? 29.609 -13.711 -19.094 1 94.44 729 THR A C 1
ATOM 5756 O O . THR A 1 729 ? 29 -14.016 -20.141 1 94.44 729 THR A O 1
ATOM 5759 N N . THR A 1 730 ? 30.203 -14.562 -18.344 1 95.12 730 THR A N 1
ATOM 5760 C CA . THR A 1 730 ? 30 -16 -18.484 1 95.12 730 THR A CA 1
ATOM 5761 C C . THR A 1 730 ? 29.672 -16.625 -17.125 1 95.12 730 THR A C 1
ATOM 5763 O O . THR A 1 730 ? 29.688 -15.953 -16.109 1 95.12 730 THR A O 1
ATOM 5766 N N . HIS A 1 731 ? 29.438 -17.938 -17.172 1 96.12 731 HIS A N 1
ATOM 5767 C CA . HIS A 1 731 ? 29.031 -18.641 -15.961 1 96.12 731 HIS A CA 1
ATOM 5768 C C . HIS A 1 731 ? 30.25 -19.094 -15.156 1 96.12 731 HIS A C 1
ATOM 5770 O O . HIS A 1 731 ? 30.109 -19.484 -13.992 1 96.12 731 HIS A O 1
ATOM 5776 N N . ASP A 1 732 ? 31.375 -18.984 -15.664 1 93.38 732 ASP A N 1
ATOM 5777 C CA . ASP A 1 732 ? 32.562 -19.688 -15.195 1 93.38 732 ASP A CA 1
ATOM 5778 C C . ASP A 1 732 ? 32.938 -19.25 -13.789 1 93.38 732 ASP A C 1
ATOM 5780 O O . ASP A 1 732 ? 33.156 -20.078 -12.906 1 93.38 732 ASP A O 1
ATOM 5784 N N . SER A 1 733 ? 33.094 -17.984 -13.609 1 94.25 733 SER A N 1
ATOM 5785 C CA . SER A 1 733 ? 33.531 -17.484 -12.312 1 94.25 733 SER A CA 1
ATOM 5786 C C . SER A 1 733 ? 32.562 -17.859 -11.203 1 94.25 733 SER A C 1
ATOM 5788 O O . SER A 1 733 ? 33 -18.25 -10.109 1 94.25 733 SER A O 1
ATOM 5790 N N . MET A 1 734 ? 31.312 -17.75 -11.461 1 95.44 734 MET A N 1
ATOM 5791 C CA . MET A 1 734 ? 30.297 -18.078 -10.461 1 95.44 734 MET A CA 1
ATOM 5792 C C . MET A 1 734 ? 30.312 -19.562 -10.141 1 95.44 734 MET A C 1
ATOM 5794 O O . MET A 1 734 ? 30.25 -19.953 -8.977 1 95.44 734 MET A O 1
ATOM 5798 N N . LEU A 1 735 ? 30.422 -20.422 -11.133 1 94.81 735 LEU A N 1
ATOM 5799 C CA . LEU A 1 735 ? 30.469 -21.875 -10.938 1 94.81 735 LEU A CA 1
ATOM 5800 C C . LEU A 1 735 ? 31.719 -22.266 -10.156 1 94.81 735 LEU A C 1
ATOM 5802 O O . LEU A 1 735 ? 31.641 -23.109 -9.25 1 94.81 735 LEU A O 1
ATOM 5806 N N . ARG A 1 736 ? 32.812 -21.625 -10.453 1 91.31 736 ARG A N 1
ATOM 5807 C CA . ARG A 1 736 ? 34.062 -21.906 -9.727 1 91.31 736 ARG A CA 1
ATOM 5808 C C . ARG A 1 736 ? 33.906 -21.531 -8.25 1 91.31 736 ARG A C 1
ATOM 5810 O O . ARG A 1 736 ? 34.344 -22.281 -7.375 1 91.31 736 ARG A O 1
ATOM 5817 N N . HIS A 1 737 ? 33.375 -20.391 -8.078 1 92.88 737 HIS A N 1
ATOM 5818 C CA . HIS A 1 737 ? 33.156 -19.938 -6.711 1 92.88 737 HIS A CA 1
ATOM 5819 C C . HIS A 1 737 ? 32.219 -20.875 -5.949 1 92.88 737 HIS A C 1
ATOM 5821 O O . HIS A 1 737 ? 32.5 -21.188 -4.785 1 92.88 737 HIS A O 1
ATOM 5827 N N . LEU A 1 738 ? 31.188 -21.312 -6.586 1 93.12 738 LEU A N 1
ATOM 5828 C CA . LEU A 1 738 ? 30.234 -22.234 -5.965 1 93.12 738 LEU A CA 1
ATOM 5829 C C . LEU A 1 738 ? 30.891 -23.562 -5.621 1 93.12 738 LEU A C 1
ATOM 5831 O O . LEU A 1 738 ? 30.688 -24.094 -4.531 1 93.12 738 LEU A O 1
ATOM 5835 N N . VAL A 1 739 ? 31.688 -24.078 -6.469 1 88 739 VAL A N 1
ATOM 5836 C CA . VAL A 1 739 ? 32.375 -25.344 -6.234 1 88 739 VAL A CA 1
ATOM 5837 C C . VAL A 1 739 ? 33.281 -25.219 -5.008 1 88 739 VAL A C 1
ATOM 5839 O O . VAL A 1 739 ? 33.344 -26.109 -4.164 1 88 739 VAL A O 1
ATOM 5842 N N . LYS A 1 740 ? 33.938 -24.078 -4.945 1 86 740 LYS A N 1
ATOM 5843 C CA . LYS A 1 740 ? 34.812 -23.828 -3.807 1 86 740 LYS A CA 1
ATOM 5844 C C . LYS A 1 740 ? 34.031 -23.812 -2.498 1 86 740 LYS A C 1
ATOM 5846 O O . LYS A 1 740 ? 34.5 -24.312 -1.476 1 86 740 LYS A O 1
ATOM 5851 N N . MET A 1 741 ? 32.875 -23.203 -2.514 1 87.19 741 MET A N 1
ATOM 5852 C CA . MET A 1 741 ? 32.031 -23.109 -1.312 1 87.19 741 MET A CA 1
ATOM 5853 C C . MET A 1 741 ? 31.484 -24.469 -0.926 1 87.19 741 MET A C 1
ATOM 5855 O O . MET A 1 741 ? 31.422 -24.812 0.257 1 87.19 741 MET A O 1
ATOM 5859 N N . ILE A 1 742 ? 31.078 -25.312 -1.862 1 86.19 742 ILE A N 1
ATOM 5860 C CA . ILE A 1 742 ? 30.391 -26.562 -1.631 1 86.19 742 ILE A CA 1
ATOM 5861 C C . ILE A 1 742 ? 31.375 -27.609 -1.127 1 86.19 742 ILE A C 1
ATOM 5863 O O . ILE A 1 742 ? 31.031 -28.469 -0.305 1 86.19 742 ILE A O 1
ATOM 5867 N N . ARG A 1 743 ? 32.562 -27.531 -1.515 1 81.19 743 ARG A N 1
ATOM 5868 C CA . ARG A 1 743 ? 33.562 -28.547 -1.215 1 81.19 743 ARG A CA 1
ATOM 5869 C C . ARG A 1 743 ? 34.031 -28.438 0.234 1 81.19 743 ARG A C 1
ATOM 5871 O O . ARG A 1 743 ? 34.562 -29.406 0.787 1 81.19 743 ARG A O 1
ATOM 5878 N N . VAL A 1 744 ? 33.75 -27.312 0.771 1 74.38 744 VAL A N 1
ATOM 5879 C CA . VAL A 1 744 ? 34.156 -27.141 2.162 1 74.38 744 VAL A CA 1
ATOM 5880 C C . VAL A 1 744 ? 33.312 -28.031 3.062 1 74.38 744 VAL A C 1
ATOM 5882 O O . VAL A 1 744 ? 32.094 -28.094 2.9 1 74.38 744 VAL A O 1
ATOM 5885 N N . GLN A 1 745 ? 33.938 -28.844 3.896 1 62.78 745 GLN A N 1
ATOM 5886 C CA . GLN A 1 745 ? 33.281 -29.922 4.637 1 62.78 745 GLN A CA 1
ATOM 5887 C C . GLN A 1 745 ? 32.531 -29.375 5.852 1 62.78 745 GLN A C 1
ATOM 5889 O O . GLN A 1 745 ? 31.531 -29.938 6.281 1 62.78 745 GLN A O 1
ATOM 5894 N N . GLU A 1 746 ? 32.938 -28.281 6.398 1 65.19 746 GLU A N 1
ATOM 5895 C CA . GLU A 1 746 ? 32.281 -27.906 7.656 1 65.19 746 GLU A CA 1
ATOM 5896 C C . GLU A 1 746 ? 31.219 -26.828 7.438 1 65.19 746 GLU A C 1
ATOM 5898 O O . GLU A 1 746 ? 31.547 -25.719 7.016 1 65.19 746 GLU A O 1
ATOM 5903 N N . TRP A 1 747 ? 29.922 -27.359 7.434 1 75.25 747 TRP A N 1
ATOM 5904 C CA . TRP A 1 747 ? 28.797 -26.422 7.43 1 75.25 747 TRP A CA 1
ATOM 5905 C C . TRP A 1 747 ? 28.078 -26.453 8.766 1 75.25 747 TRP A C 1
ATOM 5907 O O . TRP A 1 747 ? 27.062 -27.156 8.922 1 75.25 747 TRP A O 1
ATOM 5917 N N . PRO A 1 748 ? 28.609 -25.812 9.734 1 63.72 748 PRO A N 1
ATOM 5918 C CA . PRO A 1 748 ? 27.906 -25.844 11.023 1 63.72 748 PRO A CA 1
ATOM 5919 C C . PRO A 1 748 ? 26.547 -25.141 10.977 1 63.72 748 PRO A C 1
ATOM 5921 O O . PRO A 1 748 ? 26.422 -24.078 10.352 1 63.72 748 PRO A O 1
ATOM 5924 N N . ARG A 1 749 ? 25.438 -25.547 11.555 1 59.47 749 ARG A N 1
ATOM 5925 C CA . ARG A 1 749 ? 24.188 -24.891 11.883 1 59.47 749 ARG A CA 1
ATOM 5926 C C . ARG A 1 749 ? 23.391 -24.562 10.617 1 59.47 749 ARG A C 1
ATOM 5928 O O . ARG A 1 749 ? 22.688 -23.547 10.562 1 59.47 749 ARG A O 1
ATOM 5935 N N . ASP A 1 750 ? 23.516 -25.406 9.617 1 71.5 750 ASP A N 1
ATOM 5936 C CA . ASP A 1 750 ? 22.938 -24.953 8.352 1 71.5 750 ASP A CA 1
ATOM 5937 C C . ASP A 1 750 ? 21.75 -25.812 7.938 1 71.5 750 ASP A C 1
ATOM 5939 O O . ASP A 1 750 ? 21.391 -25.859 6.758 1 71.5 750 ASP A O 1
ATOM 5943 N N . ARG A 1 751 ? 21.062 -26.375 8.945 1 80.25 751 ARG A N 1
ATOM 5944 C CA . ARG A 1 751 ? 19.938 -27.219 8.555 1 80.25 751 ARG A CA 1
ATOM 5945 C C . ARG A 1 751 ? 18.641 -26.422 8.492 1 80.25 751 ARG A C 1
ATOM 5947 O O . ARG A 1 751 ? 18.469 -25.469 9.25 1 80.25 751 ARG A O 1
ATOM 5954 N N . VAL A 1 752 ? 17.797 -26.859 7.582 1 86.94 752 VAL A N 1
ATOM 5955 C CA . VAL A 1 752 ? 16.484 -26.234 7.434 1 86.94 752 VAL A CA 1
ATOM 5956 C C . VAL A 1 752 ? 15.641 -26.5 8.672 1 86.94 752 VAL A C 1
ATOM 5958 O O . VAL A 1 752 ? 15.602 -27.641 9.172 1 86.94 752 VAL A O 1
ATOM 5961 N N . SER A 1 753 ? 15.094 -25.5 9.328 1 79.56 753 SER A N 1
ATOM 5962 C CA . SER A 1 753 ? 14.266 -25.656 10.523 1 79.56 753 SER A CA 1
ATOM 5963 C C . SER A 1 753 ? 12.82 -25.25 10.25 1 79.56 753 SER A C 1
ATOM 5965 O O . SER A 1 753 ? 12.039 -25.078 11.18 1 79.56 753 SER A O 1
ATOM 5967 N N . GLY A 1 754 ? 12.398 -25.219 9.039 1 86.38 754 GLY A N 1
ATOM 5968 C CA . GLY A 1 754 ? 11.047 -24.766 8.711 1 86.38 754 GLY A CA 1
ATOM 5969 C C . GLY A 1 754 ? 11.008 -23.406 8.055 1 86.38 754 GLY A C 1
ATOM 5970 O O . GLY A 1 754 ? 12.055 -22.844 7.699 1 86.38 754 GLY A O 1
ATOM 5971 N N . ASP A 1 755 ? 9.773 -22.953 7.828 1 91.69 755 ASP A N 1
ATOM 5972 C CA . ASP A 1 755 ? 9.562 -21.625 7.242 1 91.69 755 ASP A CA 1
ATOM 5973 C C . ASP A 1 755 ? 9.758 -20.531 8.281 1 91.69 755 ASP A C 1
ATOM 5975 O O . ASP A 1 755 ? 9.07 -20.5 9.297 1 91.69 755 ASP A O 1
ATOM 5979 N N . ASN A 1 756 ? 10.742 -19.672 8.031 1 92.44 756 ASN A N 1
ATOM 5980 C CA . ASN A 1 756 ? 11.039 -18.594 8.977 1 92.44 756 ASN A CA 1
ATOM 5981 C C . ASN A 1 756 ? 10.016 -17.469 8.883 1 92.44 756 ASN A C 1
ATOM 5983 O O . ASN A 1 756 ? 10.023 -16.547 9.703 1 92.44 756 ASN A O 1
ATOM 5987 N N . VAL A 1 757 ? 9.141 -17.453 7.914 1 92.06 757 VAL A N 1
ATOM 5988 C CA . VAL A 1 757 ? 8.023 -16.516 7.852 1 92.06 757 VAL A CA 1
ATOM 5989 C C . VAL A 1 757 ? 6.875 -17.016 8.727 1 92.06 757 VAL A C 1
ATOM 5991 O O . VAL A 1 757 ? 6.344 -18.109 8.492 1 92.06 757 VAL A O 1
ATOM 5994 N N . PRO A 1 758 ? 6.551 -16.234 9.664 1 85.88 758 PRO A N 1
ATOM 5995 C CA . PRO A 1 758 ? 5.449 -16.672 10.531 1 85.88 758 PRO A CA 1
ATOM 5996 C C . PRO A 1 758 ? 4.145 -16.891 9.766 1 85.88 758 PRO A C 1
ATOM 5998 O O . PRO A 1 758 ? 3.844 -16.141 8.828 1 85.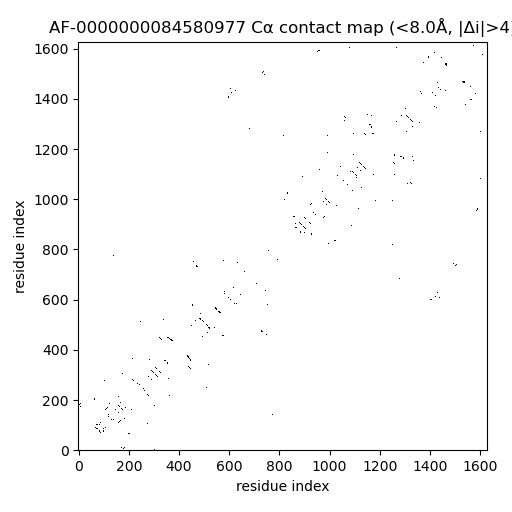88 758 PRO A O 1
ATOM 6001 N N . LYS A 1 759 ? 3.426 -17.922 10.086 1 81.88 759 LYS A N 1
ATOM 6002 C CA . LYS A 1 759 ? 2.172 -18.266 9.422 1 81.88 759 LYS A CA 1
ATOM 6003 C C . LYS A 1 759 ? 1.182 -17.109 9.477 1 81.88 759 LYS A C 1
ATOM 6005 O O . LYS A 1 759 ? 0.387 -16.922 8.555 1 81.88 759 LYS A O 1
ATOM 6010 N N . ASN A 1 760 ? 1.299 -16.297 10.508 1 77.62 760 ASN A N 1
ATOM 6011 C CA . ASN A 1 760 ? 0.348 -15.195 10.695 1 77.62 760 ASN A CA 1
ATOM 6012 C C . ASN A 1 760 ? 0.913 -13.875 10.195 1 77.62 760 ASN A C 1
ATOM 6014 O O . ASN A 1 760 ? 0.402 -12.805 10.539 1 77.62 760 ASN A O 1
ATOM 6018 N N . TYR A 1 761 ? 1.904 -14.039 9.398 1 83.62 761 TYR A N 1
ATOM 6019 C CA . TYR A 1 761 ? 2.479 -12.805 8.867 1 83.62 761 TYR A CA 1
ATOM 6020 C C . TYR A 1 761 ? 1.505 -12.109 7.922 1 83.62 761 TYR A C 1
ATOM 6022 O O . TYR A 1 761 ? 0.928 -12.75 7.039 1 83.62 761 TYR A O 1
ATOM 6030 N N . VAL A 1 762 ? 1.196 -10.711 8.117 1 71.44 762 VAL A N 1
ATOM 6031 C CA . VAL A 1 762 ? 0.335 -9.914 7.246 1 71.44 762 VAL A CA 1
ATOM 6032 C C . VAL A 1 762 ? 1.173 -8.891 6.488 1 71.44 762 VAL A C 1
ATOM 6034 O O . VAL A 1 762 ? 1.832 -8.047 7.102 1 71.44 762 VAL A O 1
ATOM 6037 N N . PRO A 1 763 ? 1.199 -9.094 5.156 1 65 763 PRO A N 1
ATOM 6038 C CA . PRO A 1 763 ? 1.974 -8.125 4.375 1 65 763 PRO A CA 1
ATOM 6039 C C . PRO A 1 763 ? 1.454 -6.699 4.52 1 65 763 PRO A C 1
ATOM 6041 O O . PRO A 1 763 ? 0.257 -6.492 4.734 1 65 763 PRO A O 1
ATOM 6044 N N . LYS A 1 764 ? 2.363 -5.727 4.629 1 61.12 764 LYS A N 1
ATOM 6045 C CA . LYS A 1 764 ? 2.045 -4.309 4.789 1 61.12 764 LYS A CA 1
ATOM 6046 C C . LYS A 1 764 ? 1.124 -3.826 3.672 1 61.12 764 LYS A C 1
ATOM 6048 O O . LYS A 1 764 ? 0.145 -3.121 3.928 1 61.12 764 LYS A O 1
ATOM 6053 N N . ASN A 1 765 ? 1.643 -3.82 2.406 1 52.03 765 ASN A N 1
ATOM 6054 C CA . ASN A 1 765 ? 0.894 -3.418 1.222 1 52.03 765 ASN A CA 1
ATOM 6055 C C . ASN A 1 765 ? 0.422 -4.625 0.419 1 52.03 765 ASN A C 1
ATOM 6057 O O . ASN A 1 765 ? 1.081 -5.668 0.411 1 52.03 765 ASN A O 1
ATOM 6061 N N . PRO A 1 766 ? -0.954 -4.723 0.263 1 42.22 766 PRO A N 1
ATOM 6062 C CA . PRO A 1 766 ? -1.307 -5.82 -0.639 1 42.22 766 PRO A CA 1
ATOM 6063 C C . PRO A 1 766 ? -0.253 -6.062 -1.718 1 42.22 766 PRO A C 1
ATOM 6065 O O . PRO A 1 766 ? 0.3 -5.105 -2.27 1 42.22 766 PRO A O 1
ATOM 6068 N N . ILE A 1 767 ? 0.387 -7.074 -1.621 1 38.84 767 ILE A N 1
ATOM 6069 C CA . ILE A 1 767 ? 1.469 -7.57 -2.465 1 38.84 767 ILE A CA 1
ATOM 6070 C C . ILE A 1 767 ? 1.086 -7.418 -3.936 1 38.84 767 ILE A C 1
ATOM 6072 O O . ILE A 1 767 ? -0.038 -7.742 -4.328 1 38.84 767 ILE A O 1
ATOM 6076 N N . GLY A 1 768 ? 1.934 -6.875 -4.883 1 41.72 768 GLY A N 1
ATOM 6077 C CA . GLY A 1 768 ? 1.933 -6.676 -6.324 1 41.72 768 GLY A CA 1
ATOM 6078 C C . GLY A 1 768 ? 1.088 -5.496 -6.762 1 41.72 768 GLY A C 1
ATOM 6079 O O . GLY A 1 768 ? 0.392 -4.887 -5.949 1 41.72 768 GLY A O 1
ATOM 6080 N N . PRO A 1 769 ? 1.435 -4.785 -7.871 1 35.38 769 PRO A N 1
ATOM 6081 C CA . PRO A 1 769 ? 0.437 -3.795 -8.281 1 35.38 769 PRO A CA 1
ATOM 6082 C C . PRO A 1 769 ? -0.992 -4.227 -7.957 1 35.38 769 PRO A C 1
ATOM 6084 O O . PRO A 1 769 ? -1.305 -5.422 -8.008 1 35.38 769 PRO A O 1
ATOM 6087 N N . PRO A 1 770 ? -1.607 -3.48 -6.934 1 32.28 770 PRO A N 1
ATOM 6088 C CA . PRO A 1 770 ? -2.953 -3.967 -6.613 1 32.28 770 PRO A CA 1
ATOM 6089 C C . PRO A 1 770 ? -3.613 -4.684 -7.789 1 32.28 770 PRO A C 1
ATOM 6091 O O . PRO A 1 770 ? -3.492 -4.242 -8.938 1 32.28 770 PRO A O 1
ATOM 6094 N N . PRO A 1 771 ? -3.762 -6.023 -7.734 1 28.97 771 PRO A N 1
ATOM 6095 C CA . PRO A 1 771 ? -4.68 -6.43 -8.797 1 28.97 771 PRO A CA 1
ATOM 6096 C C . PRO A 1 771 ? -5.863 -5.477 -8.953 1 28.97 771 PRO A C 1
ATOM 6098 O O . PRO A 1 771 ? -6.207 -4.758 -8.016 1 28.97 771 PRO A O 1
ATOM 6101 N N . ILE A 1 772 ? -6.168 -4.945 -10.016 1 25.67 772 ILE A N 1
ATOM 6102 C CA . ILE A 1 772 ? -7.52 -4.414 -10.172 1 25.67 772 ILE A CA 1
ATOM 6103 C C . ILE A 1 772 ? -8.484 -5.18 -9.266 1 25.67 772 ILE A C 1
ATOM 6105 O O . ILE A 1 772 ? -8.539 -6.41 -9.305 1 25.67 772 ILE A O 1
ATOM 6109 N N . THR A 1 773 ? -8.883 -4.648 -8.172 1 26.72 773 THR A N 1
ATOM 6110 C CA . THR A 1 773 ? -9.781 -5.117 -7.133 1 26.72 773 THR A CA 1
ATOM 6111 C C . THR A 1 773 ? -10.852 -6.039 -7.715 1 26.72 773 THR A C 1
ATOM 6113 O O . THR A 1 773 ? -11.766 -5.578 -8.406 1 26.72 773 THR A O 1
ATOM 6116 N N . PHE A 1 774 ? -10.516 -7.266 -8.281 1 21.84 774 PHE A N 1
ATOM 6117 C CA . PHE A 1 774 ? -11.617 -8.219 -8.195 1 21.84 774 PHE A CA 1
ATOM 6118 C C . PHE A 1 774 ? -12.031 -8.43 -6.742 1 21.84 774 PHE A C 1
ATOM 6120 O O . PHE A 1 774 ? -11.25 -8.164 -5.824 1 21.84 774 PHE A O 1
ATOM 6127 N N . ALA A 1 775 ? -13.266 -8.797 -6.484 1 21.73 775 ALA A N 1
ATOM 6128 C CA . ALA A 1 775 ? -14.141 -9.094 -5.355 1 21.73 775 ALA A CA 1
ATOM 6129 C C . ALA A 1 775 ? -13.492 -10.086 -4.398 1 21.73 775 ALA A C 1
ATOM 6131 O O . ALA A 1 775 ? -12.859 -11.055 -4.832 1 21.73 775 ALA A O 1
ATOM 6132 N N . PRO A 1 776 ? -13.297 -9.734 -3.109 1 21.62 776 PRO A N 1
ATOM 6133 C CA . PRO A 1 776 ? -12.703 -10.461 -1.983 1 21.62 776 PRO A CA 1
ATOM 6134 C C . PRO A 1 776 ? -13.359 -11.82 -1.752 1 21.62 776 PRO A C 1
ATOM 6136 O O . PRO A 1 776 ? -14.586 -11.914 -1.688 1 21.62 776 PRO A O 1
ATOM 6139 N N . SER A 1 777 ? -12.797 -12.992 -2.301 1 19.33 777 SER A N 1
ATOM 6140 C CA . SER A 1 777 ? -13.195 -14.312 -1.82 1 19.33 777 SER A CA 1
ATOM 6141 C C . SER A 1 777 ? -13.086 -14.398 -0.301 1 19.33 777 SER A C 1
ATOM 6143 O O . SER A 1 777 ? -12.406 -13.586 0.329 1 19.33 777 SER A O 1
ATOM 6145 N N . ASN A 1 778 ? -13.797 -15.438 0.356 1 18.59 778 ASN A N 1
ATOM 6146 C CA . ASN A 1 778 ? -14.07 -16.047 1.651 1 18.59 778 ASN A CA 1
ATOM 6147 C C . ASN A 1 778 ? -12.797 -16.562 2.312 1 18.59 778 ASN A C 1
ATOM 6149 O O . ASN A 1 778 ? -12.273 -17.609 1.934 1 18.59 778 ASN A O 1
ATOM 6153 N N . LYS A 1 779 ? -11.789 -15.852 2.691 1 19.81 779 LYS A N 1
ATOM 6154 C CA . LYS A 1 779 ? -10.586 -16.453 3.273 1 19.81 779 LYS A CA 1
ATOM 6155 C C . LYS A 1 779 ? -10.906 -17.156 4.586 1 19.81 779 LYS A C 1
ATOM 6157 O O . LYS A 1 779 ? -11.289 -16.516 5.566 1 19.81 779 LYS A O 1
ATOM 6162 N N . ARG A 1 780 ? -11.477 -18.469 4.516 1 18.44 780 ARG A N 1
ATOM 6163 C CA . ARG A 1 780 ? -11.57 -19.438 5.609 1 18.44 780 ARG A CA 1
ATOM 6164 C C . ARG A 1 780 ? -10.258 -19.531 6.367 1 18.44 780 ARG A C 1
ATOM 6166 O O . ARG A 1 780 ? -9.188 -19.266 5.809 1 18.44 780 ARG A O 1
ATOM 6173 N N . ALA A 1 781 ? -10.328 -19.812 7.73 1 19.02 781 ALA A N 1
ATOM 6174 C CA . ALA A 1 781 ? -9.398 -20.047 8.828 1 19.02 781 ALA A CA 1
ATOM 6175 C C . ALA A 1 781 ? -8.422 -21.156 8.484 1 19.02 781 ALA A C 1
ATOM 6177 O O . ALA A 1 781 ? -8.812 -22.188 7.914 1 19.02 781 ALA A O 1
ATOM 6178 N N . ARG A 1 782 ? -7.152 -20.797 8.406 1 19.45 782 ARG A N 1
ATOM 6179 C CA . ARG A 1 782 ? -5.965 -21.641 8.266 1 19.45 782 ARG A CA 1
ATOM 6180 C C . ARG A 1 782 ? -5.969 -22.766 9.289 1 19.45 782 ARG A C 1
ATOM 6182 O O . ARG A 1 782 ? -5.742 -22.531 10.477 1 19.45 782 ARG A O 1
ATOM 6189 N N . THR A 1 783 ? -6.941 -23.703 9.289 1 17.86 783 THR A N 1
ATOM 6190 C CA . THR A 1 783 ? -6.621 -24.875 10.094 1 17.86 783 THR A CA 1
ATOM 6191 C C . THR A 1 783 ? -5.227 -25.391 9.758 1 17.86 783 THR A C 1
ATOM 6193 O O . THR A 1 783 ? -4.777 -25.281 8.609 1 17.86 783 THR A O 1
ATOM 6196 N N . GLU A 1 784 ? -4.434 -25.828 10.719 1 20.56 784 GLU A N 1
ATOM 6197 C CA . GLU A 1 784 ? -3.131 -26.438 10.977 1 20.56 784 GLU A CA 1
ATOM 6198 C C . GLU A 1 784 ? -2.891 -27.641 10.055 1 20.56 784 GLU A C 1
ATOM 6200 O O . GLU A 1 784 ? -1.946 -28.406 10.25 1 20.56 784 GLU A O 1
ATOM 6205 N N . ALA A 1 785 ? -3.607 -27.938 8.977 1 18.77 785 ALA A N 1
ATOM 6206 C CA . ALA A 1 785 ? -3.213 -29.281 8.586 1 18.77 785 ALA A CA 1
ATOM 6207 C C . ALA A 1 785 ? -1.747 -29.328 8.164 1 18.77 785 ALA A C 1
ATOM 6209 O O . ALA A 1 785 ? -1.276 -28.453 7.441 1 18.77 785 ALA A O 1
ATOM 6210 N N . LEU A 1 786 ? -0.826 -30.203 8.727 1 20.36 786 LEU A N 1
ATOM 6211 C CA . LEU A 1 786 ? 0.534 -30.734 8.703 1 20.36 786 LEU A CA 1
ATOM 6212 C C . LEU A 1 786 ? 0.961 -31.078 7.281 1 20.36 786 LEU A C 1
ATOM 6214 O O . LEU A 1 786 ? 2.141 -30.984 6.941 1 20.36 786 LEU A O 1
ATOM 6218 N N . GLU A 1 787 ? 0.258 -32.031 6.527 1 19.53 787 GLU A N 1
ATOM 6219 C CA . GLU A 1 787 ? 1.107 -33 5.836 1 19.53 787 GLU A CA 1
ATOM 6220 C C . GLU A 1 787 ? 1.908 -32.312 4.723 1 19.53 787 GLU A C 1
ATOM 6222 O O . GLU A 1 787 ? 3.133 -32.438 4.668 1 19.53 787 GLU A O 1
ATOM 6227 N N . HIS A 1 788 ? 1.756 -32.906 3.369 1 19.91 788 HIS A N 1
ATOM 6228 C CA . HIS A 1 788 ? 2.678 -33.312 2.322 1 19.91 788 HIS A CA 1
ATOM 6229 C C . HIS A 1 788 ? 3.16 -32.125 1.498 1 19.91 788 HIS A C 1
ATOM 6231 O O . HIS A 1 788 ? 4.359 -31.844 1.459 1 19.91 788 HIS A O 1
ATOM 6237 N N . GLY A 1 789 ? 3.143 -32.312 0.002 1 19.45 789 GLY A N 1
ATOM 6238 C CA . GLY A 1 789 ? 4.098 -32.031 -1.059 1 19.45 789 GLY A CA 1
ATOM 6239 C C . GLY A 1 789 ? 4.172 -30.562 -1.42 1 19.45 789 GLY A C 1
ATOM 6240 O O . GLY A 1 789 ? 4.781 -29.766 -0.7 1 19.45 789 GLY A O 1
ATOM 6241 N N . LEU A 1 790 ? 4.07 -30.266 -2.803 1 19.64 790 LEU A N 1
ATOM 6242 C CA . LEU A 1 790 ? 4.777 -29.391 -3.73 1 19.64 790 LEU A CA 1
ATOM 6243 C C . LEU A 1 790 ? 4.215 -27.969 -3.684 1 19.64 790 LEU A C 1
ATOM 6245 O O . LEU A 1 790 ? 4.633 -27.109 -4.457 1 19.64 790 LEU A O 1
ATOM 6249 N N . ALA A 1 791 ? 2.98 -27.766 -3.051 1 18.34 791 ALA A N 1
ATOM 6250 C CA . ALA A 1 791 ? 2.184 -26.656 -3.561 1 18.34 791 ALA A CA 1
ATOM 6251 C C . ALA A 1 791 ? 2.773 -25.312 -3.133 1 18.34 791 ALA A C 1
ATOM 6253 O O . ALA A 1 791 ? 3.348 -25.203 -2.047 1 18.34 791 ALA A O 1
ATOM 6254 N N . PHE A 1 792 ? 2.961 -24.438 -4.129 1 19.34 792 PHE A N 1
ATOM 6255 C CA . PHE A 1 792 ? 3.443 -23.062 -4.133 1 19.34 792 PHE A CA 1
ATOM 6256 C C . PHE A 1 792 ? 2.703 -22.219 -3.096 1 19.34 792 PHE A C 1
ATOM 6258 O O . PHE A 1 792 ? 1.475 -22.141 -3.121 1 19.34 792 PHE A O 1
ATOM 6265 N N . ALA A 1 793 ? 3.117 -22.312 -1.814 1 19.69 793 ALA A N 1
ATOM 6266 C CA . ALA A 1 793 ? 2.568 -21.719 -0.596 1 19.69 793 ALA A CA 1
ATOM 6267 C C . ALA A 1 793 ? 2.242 -20.234 -0.8 1 19.69 793 ALA A C 1
ATOM 6269 O O . ALA A 1 793 ? 3.146 -19.406 -0.944 1 19.69 793 ALA A O 1
ATOM 6270 N N . SER A 1 794 ? 1.212 -20.062 -1.641 1 18.91 794 SER A N 1
ATOM 6271 C CA . SER A 1 794 ? 0.698 -18.688 -1.718 1 18.91 794 SER A CA 1
ATOM 6272 C C . SER A 1 794 ? 0.332 -18.156 -0.335 1 18.91 794 SER A C 1
ATOM 6274 O O . SER A 1 794 ? -0.43 -18.797 0.397 1 18.91 794 SER A O 1
ATOM 6276 N N . VAL A 1 795 ? 1.292 -17.625 0.411 1 20.08 795 VAL A N 1
ATOM 6277 C CA . VAL A 1 795 ? 1.19 -17.016 1.733 1 20.08 795 VAL A CA 1
ATOM 6278 C C . VAL A 1 795 ? -0.076 -16.156 1.815 1 20.08 795 VAL A C 1
ATOM 6280 O O . VAL A 1 795 ? -0.202 -15.156 1.114 1 20.08 795 VAL A O 1
ATOM 6283 N N . GLY A 1 796 ? -1.176 -16.844 1.847 1 18.94 796 GLY A N 1
ATOM 6284 C CA . GLY A 1 796 ? -2.48 -16.234 2.043 1 18.94 796 GLY A CA 1
ATOM 6285 C C . GLY A 1 796 ? -2.57 -15.406 3.312 1 18.94 796 GLY A C 1
ATOM 6286 O O . GLY A 1 796 ? -2.104 -15.836 4.371 1 18.94 796 GLY A O 1
ATOM 6287 N N . CYS A 1 797 ? -2.602 -14.055 3.268 1 19.44 797 CYS A N 1
ATOM 6288 C CA . CYS A 1 797 ? -2.611 -12.953 4.219 1 19.44 797 CYS A CA 1
ATOM 6289 C C . CYS A 1 797 ? -3.783 -13.07 5.184 1 19.44 797 CYS A C 1
ATOM 6291 O O . CYS A 1 797 ? -4.93 -12.812 4.816 1 19.44 797 CYS A O 1
ATOM 6293 N N . ALA A 1 798 ? -3.824 -14.125 5.961 1 18.44 798 ALA A N 1
ATOM 6294 C CA . ALA A 1 798 ? -4.895 -14.156 6.953 1 18.44 798 ALA A CA 1
ATOM 6295 C C . ALA A 1 798 ? -4.82 -12.953 7.883 1 18.44 798 ALA A C 1
ATOM 6297 O O . ALA A 1 798 ? -3.744 -12.609 8.383 1 18.44 798 ALA A O 1
ATOM 6298 N N . PHE A 1 799 ? -5.777 -12.125 7.855 1 19.27 799 PHE A N 1
ATOM 6299 C CA . PHE A 1 799 ? -6.027 -10.812 8.43 1 19.27 799 PHE A CA 1
ATOM 6300 C C . PHE A 1 799 ? -6.207 -10.906 9.945 1 19.27 799 PHE A C 1
ATOM 6302 O O . PHE A 1 799 ? -7.281 -11.281 10.422 1 19.27 799 PHE A O 1
ATOM 6309 N N . PHE A 1 800 ? -5.266 -11.609 10.617 1 19.33 800 PHE A N 1
ATOM 6310 C CA . PHE A 1 800 ? -5.535 -11.664 12.055 1 19.33 800 PHE A CA 1
ATOM 6311 C C . PHE A 1 800 ? -5.523 -10.266 12.656 1 19.33 800 PHE A C 1
ATOM 6313 O O . PHE A 1 800 ? -4.504 -9.57 12.602 1 19.33 800 PHE A O 1
ATOM 6320 N N . SER A 1 801 ? -6.598 -9.695 12.75 1 20.58 801 SER A N 1
ATOM 6321 C CA . SER A 1 801 ? -6.797 -8.297 13.109 1 20.58 801 SER A CA 1
ATOM 6322 C C . SER A 1 801 ? -6.445 -8.047 14.57 1 20.58 801 SER A C 1
ATOM 6324 O O . SER A 1 801 ? -6.648 -6.941 15.086 1 20.58 801 SER A O 1
ATOM 6326 N N . GLU A 1 802 ? -5.879 -9.047 15.297 1 20.8 802 GLU A N 1
ATOM 6327 C CA . GLU A 1 802 ? -6.102 -8.484 16.625 1 20.8 802 GLU A CA 1
ATOM 6328 C C . GLU A 1 802 ? -5.195 -7.289 16.875 1 20.8 802 GLU A C 1
ATOM 6330 O O . GLU A 1 802 ? -4.031 -7.289 16.469 1 20.8 802 GLU A O 1
ATOM 6335 N N . PRO A 1 803 ? -5.781 -6.199 17.156 1 21.38 803 PRO A N 1
ATOM 6336 C CA . PRO A 1 803 ? -5.008 -4.965 17.312 1 21.38 803 PRO A CA 1
ATOM 6337 C C . PRO A 1 803 ? -3.893 -5.09 18.344 1 21.38 803 PRO A C 1
ATOM 6339 O O . PRO A 1 803 ? -4.031 -5.836 19.312 1 21.38 803 PRO A O 1
ATOM 6342 N N . PRO A 1 804 ? -2.707 -5.07 17.906 1 20.67 804 PRO A N 1
ATOM 6343 C CA . PRO A 1 804 ? -1.641 -5.203 18.906 1 20.67 804 PRO A CA 1
ATOM 6344 C C . PRO A 1 804 ? -1.897 -4.375 20.156 1 20.67 804 PRO A C 1
ATOM 6346 O O . PRO A 1 804 ? -2.375 -3.24 20.062 1 20.67 804 PRO A O 1
ATOM 6349 N N . ARG A 1 805 ? -2.293 -5.059 21.203 1 20.8 805 ARG A N 1
ATOM 6350 C CA . ARG A 1 805 ? -2.512 -4.414 22.5 1 20.8 805 ARG A CA 1
ATOM 6351 C C . ARG A 1 805 ? -1.276 -3.631 22.938 1 20.8 805 ARG A C 1
ATOM 6353 O O . ARG A 1 805 ? -0.146 -4.066 22.703 1 20.8 805 ARG A O 1
ATOM 6360 N N . THR A 1 806 ? -1.514 -2.393 23.031 1 19.72 806 THR A N 1
ATOM 6361 C CA . THR A 1 806 ? -0.513 -1.455 23.531 1 19.72 806 THR A CA 1
ATOM 6362 C C . THR A 1 806 ? 0.126 -1.978 24.812 1 19.72 806 THR A C 1
ATOM 6364 O O . THR A 1 806 ? -0.571 -2.451 25.719 1 19.72 806 THR A O 1
ATOM 6367 N N . PRO A 1 807 ? 1.312 -2.4 24.734 1 19.53 807 PRO A N 1
ATOM 6368 C CA . PRO A 1 807 ? 1.948 -2.98 25.922 1 19.53 807 PRO A CA 1
ATOM 6369 C C . PRO A 1 807 ? 1.652 -2.191 27.188 1 19.53 807 PRO A C 1
ATOM 6371 O O . PRO A 1 807 ? 1.405 -0.985 27.141 1 19.53 807 PRO A O 1
ATOM 6374 N N . PRO A 1 808 ? 1.146 -2.938 28.172 1 19.44 808 PRO A N 1
ATOM 6375 C CA . PRO A 1 808 ? 0.837 -2.299 29.453 1 19.44 808 PRO A CA 1
ATOM 6376 C C . PRO A 1 808 ? 2.002 -1.477 30 1 19.44 808 PRO A C 1
ATOM 6378 O O . PRO A 1 808 ? 3.156 -1.724 29.641 1 19.44 808 PRO A O 1
ATOM 6381 N N . ARG A 1 809 ? 1.662 -0.311 30.547 1 18.94 809 ARG A N 1
ATOM 6382 C CA . ARG A 1 809 ? 2.457 0.713 31.219 1 18.94 809 ARG A CA 1
ATOM 6383 C C . ARG A 1 809 ? 3.354 0.098 32.281 1 18.94 809 ARG A C 1
ATOM 6385 O O . ARG A 1 809 ? 2.871 -0.582 33.188 1 18.94 809 ARG A O 1
ATOM 6392 N N . ARG A 1 810 ? 4.523 -0.436 31.812 1 18.75 810 ARG A N 1
ATOM 6393 C CA . ARG A 1 810 ? 5.363 -0.833 32.938 1 18.75 810 ARG A CA 1
ATOM 6394 C C . ARG A 1 810 ? 5.402 0.255 34 1 18.75 810 ARG A C 1
ATOM 6396 O O . ARG A 1 810 ? 5.27 1.441 33.688 1 18.75 810 ARG A O 1
ATOM 6403 N N . GLY A 1 811 ? 5.191 -0.141 35.312 1 18.5 811 GLY A N 1
ATOM 6404 C CA . GLY A 1 811 ? 5.254 0.535 36.594 1 18.5 811 GLY A CA 1
ATOM 6405 C C . GLY A 1 811 ? 6.453 1.452 36.719 1 18.5 811 GLY A C 1
ATOM 6406 O O . GLY A 1 811 ? 7.383 1.39 35.938 1 18.5 811 GLY A O 1
ATOM 6407 N N . THR A 1 812 ? 6.273 2.381 37.656 1 16.22 812 THR A N 1
ATOM 6408 C CA . THR A 1 812 ? 7.035 3.402 38.344 1 16.22 812 THR A CA 1
ATOM 6409 C C . THR A 1 812 ? 8.352 2.83 38.875 1 16.22 812 THR A C 1
ATOM 6411 O O . THR A 1 812 ? 8.359 1.887 39.656 1 16.22 812 THR A O 1
ATOM 6414 N N . ILE A 1 813 ? 9.359 2.504 38.031 1 16.45 813 ILE A N 1
ATOM 6415 C CA . ILE A 1 813 ? 10.547 2.451 38.875 1 16.45 813 ILE A CA 1
ATOM 6416 C C . ILE A 1 813 ? 10.703 3.775 39.625 1 16.45 813 ILE A C 1
ATOM 6418 O O . ILE A 1 813 ? 10.562 4.848 39.031 1 16.45 813 ILE A O 1
ATOM 6422 N N . VAL A 1 814 ? 10.883 3.686 40.938 1 17.14 814 VAL A N 1
ATOM 6423 C CA . VAL A 1 814 ? 11.719 4.551 41.781 1 17.14 814 VAL A CA 1
ATOM 6424 C C . VAL A 1 814 ? 13.117 4.656 41.156 1 17.14 814 VAL A C 1
ATOM 6426 O O . VAL A 1 814 ? 13.672 3.66 40.688 1 17.14 814 VAL A O 1
ATOM 6429 N N . MET B 1 1 ? -3.752 11.203 15.57 1 41.5 1 MET B N 1
ATOM 6430 C CA . MET B 1 1 ? -4.129 10.305 16.656 1 41.5 1 MET B CA 1
ATOM 6431 C C . MET B 1 1 ? -5.539 9.766 16.453 1 41.5 1 MET B C 1
ATOM 6433 O O . MET B 1 1 ? -6.422 10.484 15.984 1 41.5 1 MET B O 1
ATOM 6437 N N . ALA B 1 2 ? -5.648 8.531 16.609 1 55.22 2 ALA B N 1
ATOM 6438 C CA . ALA B 1 2 ? -6.961 7.902 16.484 1 55.22 2 ALA B CA 1
ATOM 6439 C C . ALA B 1 2 ? -7.918 8.398 17.562 1 55.22 2 ALA B C 1
ATOM 6441 O O . ALA B 1 2 ? -7.527 8.555 18.719 1 55.22 2 ALA B O 1
ATOM 6442 N N . HIS B 1 3 ? -8.961 8.992 17.172 1 73.12 3 HIS B N 1
ATOM 6443 C CA . HIS B 1 3 ? -10.008 9.469 18.078 1 73.12 3 HIS B CA 1
ATOM 6444 C C . HIS B 1 3 ? -10.633 8.305 18.844 1 73.12 3 HIS B C 1
ATOM 6446 O O . HIS B 1 3 ? -10.914 7.254 18.266 1 73.12 3 HIS B O 1
ATOM 6452 N N . LYS B 1 4 ? -10.516 8.406 20.219 1 80.5 4 LYS B N 1
ATOM 6453 C CA . LYS B 1 4 ? -11.062 7.355 21.078 1 80.5 4 LYS B CA 1
ATOM 6454 C C . LYS B 1 4 ? -12.289 7.855 21.844 1 80.5 4 LYS B C 1
ATOM 6456 O O . LYS B 1 4 ? -12.305 8.992 22.312 1 80.5 4 LYS B O 1
ATOM 6461 N N . ALA B 1 5 ? -13.281 6.941 21.891 1 89.5 5 ALA B N 1
ATOM 6462 C CA . ALA B 1 5 ? -14.516 7.281 22.594 1 89.5 5 ALA B CA 1
ATOM 6463 C C . ALA B 1 5 ? -14.641 6.504 23.906 1 89.5 5 ALA B C 1
ATOM 6465 O O . ALA B 1 5 ? -14.227 5.348 23.984 1 89.5 5 ALA B O 1
ATOM 6466 N N . ILE B 1 6 ? -15.148 7.215 24.906 1 91.06 6 ILE B N 1
ATOM 6467 C CA . ILE B 1 6 ? -15.445 6.621 26.203 1 91.06 6 ILE B CA 1
ATOM 6468 C C . ILE B 1 6 ? -16.953 6.633 26.453 1 91.06 6 ILE B C 1
ATOM 6470 O O . ILE B 1 6 ? -17.609 7.648 26.219 1 91.06 6 ILE B O 1
ATOM 6474 N N . ARG B 1 7 ? -17.453 5.555 26.969 1 92.56 7 ARG B N 1
ATOM 6475 C CA . ARG B 1 7 ? -18.891 5.418 27.172 1 92.56 7 ARG B CA 1
ATOM 6476 C C . ARG B 1 7 ? -19.312 6.031 28.516 1 92.56 7 ARG B C 1
ATOM 6478 O O . ARG B 1 7 ? -18.641 5.844 29.531 1 92.56 7 ARG B O 1
ATOM 6485 N N . LEU B 1 8 ? -20.406 6.777 28.422 1 92.62 8 LEU B N 1
ATOM 6486 C CA . LEU B 1 8 ? -21.078 7.281 29.625 1 92.62 8 LEU B CA 1
ATOM 6487 C C . LEU B 1 8 ? -22.562 6.887 29.625 1 92.62 8 LEU B C 1
ATOM 6489 O O . LEU B 1 8 ? -23.156 6.734 28.562 1 92.62 8 LEU B O 1
ATOM 6493 N N . GLU B 1 9 ? -23.031 6.695 30.844 1 91.5 9 GLU B N 1
ATOM 6494 C CA . GLU B 1 9 ? -24.469 6.566 30.953 1 91.5 9 GLU B CA 1
ATOM 6495 C C . GLU B 1 9 ? -25.156 7.922 30.781 1 91.5 9 GLU B C 1
ATOM 6497 O O . GLU B 1 9 ? -24.594 8.961 31.141 1 91.5 9 GLU B O 1
ATOM 6502 N N . ILE B 1 10 ? -26.359 7.883 30.312 1 93.81 10 ILE B N 1
ATOM 6503 C CA . ILE B 1 10 ? -27.078 9.109 30 1 93.81 10 ILE B CA 1
ATOM 6504 C C . ILE B 1 10 ? -27.266 9.945 31.266 1 93.81 10 ILE B C 1
ATOM 6506 O O . ILE B 1 10 ? -27.156 11.172 31.219 1 93.81 10 ILE B O 1
ATOM 6510 N N . ASP B 1 11 ? -27.484 9.289 32.375 1 91.62 11 ASP B N 1
ATOM 6511 C CA . ASP B 1 11 ? -27.688 10.016 33.625 1 91.62 11 ASP B CA 1
ATOM 6512 C C . ASP B 1 11 ? -26.406 10.703 34.094 1 91.62 11 ASP B C 1
ATOM 6514 O O . ASP B 1 11 ? -26.438 11.812 34.625 1 91.62 11 ASP B O 1
ATOM 6518 N N . GLU B 1 12 ? -25.344 10.023 33.906 1 92.69 12 GLU B N 1
ATOM 6519 C CA . GLU B 1 12 ? -24.047 10.594 34.219 1 92.69 12 GLU B CA 1
ATOM 6520 C C . GLU B 1 12 ? -23.734 11.805 33.344 1 92.69 12 GLU B C 1
ATOM 6522 O O . GLU B 1 12 ? -23.234 12.82 33.844 1 92.69 12 GLU B O 1
ATOM 6527 N N . PHE B 1 13 ? -24.047 11.656 32.125 1 95.69 13 PHE B N 1
ATOM 6528 C CA . PHE B 1 13 ? -23.812 12.734 31.172 1 95.69 13 PHE B CA 1
ATOM 6529 C C . PHE B 1 13 ? -24.625 13.969 31.531 1 95.69 13 PHE B C 1
ATOM 6531 O O . PHE B 1 13 ? -24.094 15.078 31.562 1 95.69 13 PHE B O 1
ATOM 6538 N N . VAL B 1 14 ? -25.875 13.766 31.844 1 94.44 14 VAL B N 1
ATOM 6539 C CA . VAL B 1 14 ? -26.781 14.867 32.156 1 94.44 14 VAL B CA 1
ATOM 6540 C C . VAL B 1 14 ? -26.359 15.508 33.469 1 94.44 14 VAL B C 1
ATOM 6542 O O . VAL B 1 14 ? -26.281 16.734 33.594 1 94.44 14 VAL B O 1
ATOM 6545 N N . ALA B 1 15 ? -25.984 14.734 34.438 1 92.06 15 ALA B N 1
ATOM 6546 C CA . ALA B 1 15 ? -25.625 15.219 35.75 1 92.06 15 ALA B CA 1
ATOM 6547 C C . ALA B 1 15 ? -24.359 16.047 35.719 1 92.06 15 ALA B C 1
ATOM 6549 O O . ALA B 1 15 ? -24.234 17.062 36.438 1 92.06 15 ALA B O 1
ATOM 6550 N N . HIS B 1 16 ? -23.484 15.742 34.875 1 92.94 16 HIS B N 1
ATOM 6551 C CA . HIS B 1 16 ? -22.172 16.359 34.938 1 92.94 16 HIS B CA 1
ATOM 6552 C C . HIS B 1 16 ? -22.016 17.453 33.906 1 92.94 16 HIS B C 1
ATOM 6554 O O . HIS B 1 16 ? -21.297 18.438 34.125 1 92.94 16 HIS B O 1
ATOM 6560 N N . PHE B 1 17 ? -22.656 17.344 32.812 1 94.81 17 PHE B N 1
ATOM 6561 C CA . PHE B 1 17 ? -22.344 18.266 31.719 1 94.81 17 PHE B CA 1
ATOM 6562 C C . PHE B 1 17 ? -23.531 19.141 31.391 1 94.81 17 PHE B C 1
ATOM 6564 O O . PHE B 1 17 ? -23.391 20.203 30.781 1 94.81 17 PHE B O 1
ATOM 6571 N N . LEU B 1 18 ? -24.703 18.672 31.781 1 94.5 18 LEU B N 1
ATOM 6572 C CA . LEU B 1 18 ? -25.875 19.469 31.406 1 94.5 18 LEU B CA 1
ATOM 6573 C C . LEU B 1 18 ? -26.469 20.156 32.625 1 94.5 18 LEU B C 1
ATOM 6575 O O . LEU B 1 18 ? -26.953 21.297 32.531 1 94.5 18 LEU B O 1
ATOM 6579 N N . LYS B 1 19 ? -26.344 19.516 33.781 1 86.88 19 LYS B N 1
ATOM 6580 C CA . LYS B 1 19 ? -26.922 20.125 35 1 86.88 19 LYS B CA 1
ATOM 6581 C C . LYS B 1 19 ? -25.953 21.141 35.594 1 86.88 19 LYS B C 1
ATOM 6583 O O . LYS B 1 19 ? -24.781 20.844 35.812 1 86.88 19 LYS B O 1
ATOM 6588 N N . ALA B 1 20 ? -26.094 22.422 35.375 1 66.81 20 ALA B N 1
ATOM 6589 C CA . ALA B 1 20 ? -25.25 23.5 35.906 1 66.81 20 ALA B CA 1
ATOM 6590 C C . ALA B 1 20 ? -25.203 23.438 37.438 1 66.81 20 ALA B C 1
ATOM 6592 O O . ALA B 1 20 ? -26.203 23.141 38.094 1 66.81 20 ALA B O 1
ATOM 6593 N N . PRO B 1 21 ? -23.938 23.422 38.156 1 56.44 21 PRO B N 1
ATOM 6594 C CA . PRO B 1 21 ? -23.859 23.375 39.625 1 56.44 21 PRO B CA 1
ATOM 6595 C C . PRO B 1 21 ? -24.5 24.594 40.281 1 56.44 21 PRO B C 1
ATOM 6597 O O . PRO B 1 21 ? -24.578 24.656 41.5 1 56.44 21 PRO B O 1
ATOM 6600 N N . GLY B 1 22 ? -25.391 25.469 39.781 1 51.03 22 GLY B N 1
ATOM 6601 C CA . GLY B 1 22 ? -25.734 26.688 40.5 1 51.03 22 GLY B CA 1
ATOM 6602 C C . GLY B 1 22 ? -27.031 26.562 41.281 1 51.03 22 GLY B C 1
ATOM 6603 O O . GLY B 1 22 ? -27.75 25.562 41.156 1 51.03 22 GLY B O 1
ATOM 6604 N N . PRO B 1 23 ? -27.234 27.625 42.125 1 46.28 23 PRO B N 1
ATOM 6605 C CA . PRO B 1 23 ? -28.297 27.688 43.125 1 46.28 23 PRO B CA 1
ATOM 6606 C C . PRO B 1 23 ? -29.672 27.391 42.531 1 46.28 23 PRO B C 1
ATOM 6608 O O . PRO B 1 23 ? -30.625 27.094 43.281 1 46.28 23 PRO B O 1
ATOM 6611 N N . SER B 1 24 ? -30 28.016 41.406 1 44.25 24 SER B N 1
ATOM 6612 C CA . SER B 1 24 ? -31.406 27.938 41 1 44.25 24 SER B CA 1
ATOM 6613 C C . SER B 1 24 ? -31.766 26.531 40.562 1 44.25 24 SER B C 1
ATOM 6615 O O . SER B 1 24 ? -32.156 26.328 39.406 1 44.25 24 SER B O 1
ATOM 6617 N N . SER B 1 25 ? -31.125 25.609 40.844 1 48.66 25 SER B N 1
ATOM 6618 C CA . SER B 1 25 ? -31.312 24.172 40.719 1 48.66 25 SER B CA 1
ATOM 6619 C C . SER B 1 25 ? -32.75 23.766 41 1 48.66 25 SER B C 1
ATOM 6621 O O . SER B 1 25 ? -33.094 22.578 41.031 1 48.66 25 SER B O 1
ATOM 6623 N N . THR B 1 26 ? -33.406 24.703 41.438 1 52.41 26 THR B N 1
ATOM 6624 C CA . THR B 1 26 ? -34.719 24.312 41.875 1 52.41 26 THR B CA 1
ATOM 6625 C C . THR B 1 26 ? -35.656 24.031 40.688 1 52.41 26 THR B C 1
ATOM 6627 O O . THR B 1 26 ? -36.75 23.547 40.875 1 52.41 26 THR B O 1
ATOM 6630 N N . ASP B 1 27 ? -35.125 24.453 39.5 1 65.12 27 ASP B N 1
ATOM 6631 C CA . ASP B 1 27 ? -36.094 24.25 38.438 1 65.12 27 ASP B CA 1
ATOM 6632 C C . ASP B 1 27 ? -36.031 22.844 37.875 1 65.12 27 ASP B C 1
ATOM 6634 O O . ASP B 1 27 ? -34.938 22.359 37.531 1 65.12 27 ASP B O 1
ATOM 6638 N N . THR B 1 28 ? -36.938 22.109 38.188 1 77.19 28 THR B N 1
ATOM 6639 C CA . THR B 1 28 ? -37.094 20.75 37.688 1 77.19 28 THR B CA 1
ATOM 6640 C C . THR B 1 28 ? -37.75 20.766 36.312 1 77.19 28 THR B C 1
ATOM 6642 O O . THR B 1 28 ? -38.656 21.578 36.031 1 77.19 28 THR B O 1
ATOM 6645 N N . PRO B 1 29 ? -37.156 19.969 35.344 1 84.44 29 PRO B N 1
ATOM 6646 C CA . PRO B 1 29 ? -37.781 19.844 34.031 1 84.44 29 PRO B CA 1
ATOM 6647 C C . PRO B 1 29 ? -39.25 19.484 34.125 1 84.44 29 PRO B C 1
ATOM 6649 O O . PRO B 1 29 ? -39.656 18.781 35.031 1 84.44 29 PRO B O 1
ATOM 6652 N N . PRO B 1 30 ? -39.938 20.062 33.219 1 81.62 30 PRO B N 1
ATOM 6653 C CA . PRO B 1 30 ? -41.375 19.75 33.219 1 81.62 30 PRO B CA 1
ATOM 6654 C C . PRO B 1 30 ? -41.656 18.297 32.906 1 81.62 30 PRO B C 1
ATOM 6656 O O . PRO B 1 30 ? -40.906 17.656 32.156 1 81.62 30 PRO B O 1
ATOM 6659 N N . THR B 1 31 ? -42.625 17.719 33.625 1 83.25 31 THR B N 1
ATOM 6660 C CA . THR B 1 31 ? -43.094 16.391 33.312 1 83.25 31 THR B CA 1
ATOM 6661 C C . THR B 1 31 ? -43.938 16.406 32.031 1 83.25 31 THR B C 1
ATOM 6663 O O . THR B 1 31 ? -44.781 17.281 31.859 1 83.25 31 THR B O 1
ATOM 6666 N N . LEU B 1 32 ? -43.625 15.492 31.141 1 84.69 32 LEU B N 1
ATOM 6667 C CA . LEU B 1 32 ? -44.312 15.453 29.844 1 84.69 32 LEU B CA 1
ATOM 6668 C C . LEU B 1 32 ? -45.719 14.93 30 1 84.69 32 LEU B C 1
ATOM 6670 O O . LEU B 1 32 ? -45.969 13.922 30.688 1 84.69 32 LEU B O 1
ATOM 6674 N N . SER B 1 33 ? -46.719 15.578 29.531 1 85.69 33 SER B N 1
ATOM 6675 C CA . SER B 1 33 ? -48.094 15.117 29.5 1 85.69 33 SER B CA 1
ATOM 6676 C C . SER B 1 33 ? -48.375 14.305 28.234 1 85.69 33 SER B C 1
ATOM 6678 O O . SER B 1 33 ? -49.375 13.594 28.172 1 85.69 33 SER B O 1
ATOM 6680 N N . PHE B 1 34 ? -47.5 14.438 27.203 1 89.5 34 PHE B N 1
ATOM 6681 C CA . PHE B 1 34 ? -47.625 13.703 25.953 1 89.5 34 PHE B CA 1
ATOM 6682 C C . PHE B 1 34 ? -46.25 13.422 25.359 1 89.5 34 PHE B C 1
ATOM 6684 O O . PHE B 1 34 ? -45.25 13.922 25.859 1 89.5 34 PHE B O 1
ATOM 6691 N N . ASN B 1 35 ? -46.312 12.562 24.406 1 93.62 35 ASN B N 1
ATOM 6692 C CA . ASN B 1 35 ? -45.062 12.25 23.703 1 93.62 35 ASN B CA 1
ATOM 6693 C C . ASN B 1 35 ? -44.875 13.172 22.5 1 93.62 35 ASN B C 1
ATOM 6695 O O . ASN B 1 35 ? -45.5 13.016 21.469 1 93.62 35 ASN B O 1
ATOM 6699 N N . PRO B 1 36 ? -43.906 14.086 22.547 1 94.56 36 PRO B N 1
ATOM 6700 C CA . PRO B 1 36 ? -43.688 15.016 21.453 1 94.56 36 PRO B CA 1
ATOM 6701 C C . PRO B 1 36 ? -43.188 14.328 20.188 1 94.56 36 PRO B C 1
ATOM 6703 O O . PRO B 1 36 ? -43.219 14.906 19.094 1 94.56 36 PRO B O 1
ATOM 6706 N N . PHE B 1 37 ? -42.719 13.086 20.312 1 95.38 37 PHE B N 1
ATOM 6707 C CA . PHE B 1 37 ? -42.062 12.422 19.188 1 95.38 37 PHE B CA 1
ATOM 6708 C C . PHE B 1 37 ? -42.906 11.258 18.672 1 95.38 37 PHE B C 1
ATOM 6710 O O . PHE B 1 37 ? -42.375 10.336 18.047 1 95.38 37 PHE B O 1
ATOM 6717 N N . LYS B 1 38 ? -44.094 11.258 18.938 1 93.5 38 LYS B N 1
ATOM 6718 C CA . LYS B 1 38 ? -45.031 10.18 18.562 1 93.5 38 LYS B CA 1
ATOM 6719 C C . LYS B 1 38 ? -45 9.953 17.047 1 93.5 38 LYS B C 1
ATOM 6721 O O . LYS B 1 38 ? -45.156 8.828 16.578 1 93.5 38 LYS B O 1
ATOM 6726 N N . ASP B 1 39 ? -44.812 11 16.281 1 91.5 39 ASP B N 1
ATOM 6727 C CA . ASP B 1 39 ? -44.875 10.938 14.82 1 91.5 39 ASP B CA 1
ATOM 6728 C C . ASP B 1 39 ? -43.656 10.242 14.242 1 91.5 39 ASP B C 1
ATOM 6730 O O . ASP B 1 39 ? -43.625 9.898 13.055 1 91.5 39 ASP B O 1
ATOM 6734 N N . ILE B 1 40 ? -42.656 10.008 15.062 1 92.5 40 ILE B N 1
ATOM 6735 C CA . ILE B 1 40 ? -41.406 9.375 14.609 1 92.5 40 ILE B CA 1
ATOM 6736 C C . ILE B 1 40 ? -41.406 7.898 15.008 1 92.5 40 ILE B C 1
ATOM 6738 O O . ILE B 1 40 ? -40.406 7.211 14.859 1 92.5 40 ILE B O 1
ATOM 6742 N N . ALA B 1 41 ? -42.469 7.359 15.461 1 90.44 41 ALA B N 1
ATOM 6743 C CA . ALA B 1 41 ? -42.562 5.992 15.969 1 90.44 41 ALA B CA 1
ATOM 6744 C C . ALA B 1 41 ? -42.219 4.977 14.883 1 90.44 41 ALA B C 1
ATOM 6746 O O . ALA B 1 41 ? -41.625 3.941 15.172 1 90.44 41 ALA B O 1
ATOM 6747 N N . ASN B 1 42 ? -42.531 5.273 13.688 1 85.94 42 ASN B N 1
ATOM 6748 C CA . ASN B 1 42 ? -42.25 4.375 12.578 1 85.94 42 ASN B CA 1
ATOM 6749 C C . ASN B 1 42 ? -41 4.84 11.805 1 85.94 42 ASN B C 1
ATOM 6751 O O . ASN B 1 42 ? -41.031 4.902 10.57 1 85.94 42 ASN B O 1
ATOM 6755 N N . ALA B 1 43 ? -40 5.152 12.477 1 85.88 43 ALA B N 1
ATOM 6756 C CA . ALA B 1 43 ? -38.781 5.723 11.898 1 85.88 43 ALA B CA 1
ATOM 6757 C C . ALA B 1 43 ? -38.125 4.746 10.93 1 85.88 43 ALA B C 1
ATOM 6759 O O . ALA B 1 43 ? -37.5 5.16 9.953 1 85.88 43 ALA B O 1
ATOM 6760 N N . ALA B 1 44 ? -38.188 3.457 11.188 1 77.81 44 ALA B N 1
ATOM 6761 C CA . ALA B 1 44 ? -37.531 2.426 10.367 1 77.81 44 ALA B CA 1
ATOM 6762 C C . ALA B 1 44 ? -38 2.529 8.914 1 77.81 44 ALA B C 1
ATOM 6764 O O . ALA B 1 44 ? -37.25 2.137 8 1 77.81 44 ALA B O 1
ATOM 6765 N N . GLU B 1 45 ? -39.094 3.064 8.711 1 72.25 45 GLU B N 1
ATOM 6766 C CA . GLU B 1 45 ? -39.688 3.146 7.367 1 72.25 45 GLU B CA 1
ATOM 6767 C C . GLU B 1 45 ? -39.594 4.566 6.816 1 72.25 45 GLU B C 1
ATOM 6769 O O . GLU B 1 45 ? -40.125 4.852 5.738 1 72.25 45 GLU B O 1
ATOM 6774 N N . MET B 1 46 ? -39 5.391 7.555 1 78.69 46 MET B N 1
ATOM 6775 C CA . MET B 1 46 ? -38.938 6.797 7.168 1 78.69 46 MET B CA 1
ATOM 6776 C C . MET B 1 46 ? -37.594 7.152 6.551 1 78.69 46 MET B C 1
ATOM 6778 O O . MET B 1 46 ? -36.594 6.504 6.84 1 78.69 46 MET B O 1
ATOM 6782 N N . LEU B 1 47 ? -37.656 8.148 5.645 1 77.69 47 LEU B N 1
ATOM 6783 C CA . LEU B 1 47 ? -36.406 8.742 5.152 1 77.69 47 LEU B CA 1
ATOM 6784 C C . LEU B 1 47 ? -35.719 9.57 6.238 1 77.69 47 LEU B C 1
ATOM 6786 O O . LEU B 1 47 ? -36.406 10.102 7.125 1 77.69 47 LEU B O 1
ATOM 6790 N N . GLU B 1 48 ? -34.469 9.664 6.164 1 86.12 48 GLU B N 1
ATOM 6791 C CA . GLU B 1 48 ? -33.688 10.469 7.098 1 86.12 48 GLU B CA 1
ATOM 6792 C C . GLU B 1 48 ? -34.188 11.906 7.145 1 86.12 48 GLU B C 1
ATOM 6794 O O . GLU B 1 48 ? -34.312 12.492 8.219 1 86.12 48 GLU B O 1
ATOM 6799 N N . SER B 1 49 ? -34.625 12.438 5.992 1 86.25 49 SER B N 1
ATOM 6800 C CA . SER B 1 49 ? -35.094 13.812 5.902 1 86.25 49 SER B CA 1
ATOM 6801 C C . SER B 1 49 ? -36.438 13.992 6.602 1 86.25 49 SER B C 1
ATOM 6803 O O . SER B 1 49 ? -36.719 15.055 7.156 1 86.25 49 SER B O 1
ATOM 6805 N N . THR B 1 50 ? -37.156 12.953 6.586 1 87.62 50 THR B N 1
ATOM 6806 C CA . THR B 1 50 ? -38.469 12.992 7.266 1 87.62 50 THR B CA 1
ATOM 6807 C C . THR B 1 50 ? -38.281 12.969 8.781 1 87.62 50 THR B C 1
ATOM 6809 O O . THR B 1 50 ? -38.938 13.719 9.508 1 87.62 50 THR B O 1
ATOM 6812 N N . ILE B 1 51 ? -37.406 12.219 9.219 1 90.38 51 ILE B N 1
ATOM 6813 C CA . ILE B 1 51 ? -37.125 12.102 10.648 1 90.38 51 ILE B CA 1
ATOM 6814 C C . ILE B 1 51 ? -36.594 13.43 11.172 1 90.38 51 ILE B C 1
ATOM 6816 O O . ILE B 1 51 ? -37.062 13.938 12.203 1 90.38 51 ILE B O 1
ATOM 6820 N N . SER B 1 52 ? -35.625 14.016 10.477 1 94.44 52 SER B N 1
ATOM 6821 C CA . SER B 1 52 ? -35.031 15.273 10.922 1 94.44 52 SER B CA 1
ATOM 6822 C C . SER B 1 52 ? -36.062 16.391 10.945 1 94.44 52 SER B C 1
ATOM 6824 O O . SER B 1 52 ? -36.094 17.203 11.875 1 94.44 52 SER B O 1
ATOM 6826 N N . ALA B 1 53 ? -36.938 16.406 9.977 1 92.5 53 ALA B N 1
ATOM 6827 C CA . ALA B 1 53 ? -37.969 17.438 9.914 1 92.5 53 ALA B CA 1
ATOM 6828 C C . ALA B 1 53 ? -38.938 17.312 11.07 1 92.5 53 ALA B C 1
ATOM 6830 O O . ALA B 1 53 ? -39.281 18.312 11.719 1 92.5 53 ALA B O 1
ATOM 6831 N N . LEU B 1 54 ? -39.406 16.125 11.32 1 94.5 54 LEU B N 1
ATOM 6832 C CA . LEU B 1 54 ? -40.344 15.891 12.406 1 94.5 54 LEU B CA 1
ATOM 6833 C C . LEU B 1 54 ? -39.719 16.188 13.758 1 94.5 54 LEU B C 1
ATOM 6835 O O . LEU B 1 54 ? -40.375 16.734 14.648 1 94.5 54 LEU B O 1
ATOM 6839 N N . PHE B 1 55 ? -38.5 15.797 13.898 1 96.31 55 PHE B N 1
ATOM 6840 C CA . PHE B 1 55 ? -37.781 16.016 15.141 1 96.31 55 PHE B CA 1
ATOM 6841 C C . PHE B 1 55 ? -37.625 17.5 15.422 1 96.31 55 PHE B C 1
ATOM 6843 O O . PHE B 1 55 ? -37.906 17.969 16.531 1 96.31 55 PHE B O 1
ATOM 6850 N N . VAL B 1 56 ? -37.125 18.312 14.484 1 96.31 56 VAL B N 1
ATOM 6851 C CA . VAL B 1 56 ? -36.875 19.75 14.617 1 96.31 56 VAL B CA 1
ATOM 6852 C C . VAL B 1 56 ? -38.188 20.469 14.914 1 96.31 56 VAL B C 1
ATOM 6854 O O . VAL B 1 56 ? -38.219 21.359 15.758 1 96.31 56 VAL B O 1
ATOM 6857 N N . GLU B 1 57 ? -39.188 20 14.234 1 95.44 57 GLU B N 1
ATOM 6858 C CA . GLU B 1 57 ? -40.5 20.594 14.469 1 95.44 57 GLU B CA 1
ATOM 6859 C C . GLU B 1 57 ? -40.969 20.344 15.898 1 95.44 57 GLU B C 1
ATOM 6861 O O . GLU B 1 57 ? -41.469 21.25 16.562 1 95.44 57 GLU B O 1
ATOM 6866 N N . ALA B 1 58 ? -40.812 19.172 16.328 1 96.44 58 ALA B N 1
ATOM 6867 C CA . ALA B 1 58 ? -41.219 18.812 17.672 1 96.44 58 ALA B CA 1
ATOM 6868 C C . ALA B 1 58 ? -40.469 19.641 18.719 1 96.44 58 ALA B C 1
ATOM 6870 O O . ALA B 1 58 ? -41.094 20.172 19.656 1 96.44 58 ALA B O 1
ATOM 6871 N N . VAL B 1 59 ? -39.188 19.797 18.594 1 97 59 VAL B N 1
ATOM 6872 C CA . VAL B 1 59 ? -38.344 20.5 19.562 1 97 59 VAL B CA 1
ATOM 6873 C C . VAL B 1 59 ? -38.719 21.969 19.594 1 97 59 VAL B C 1
ATOM 6875 O O . VAL B 1 59 ? -38.875 22.547 20.672 1 97 59 VAL B O 1
ATOM 6878 N N . ASN B 1 60 ? -38.875 22.594 18.422 1 96 60 ASN B N 1
ATOM 6879 C CA . ASN B 1 60 ? -39.188 24.016 18.359 1 96 60 ASN B CA 1
ATOM 6880 C C . ASN B 1 60 ? -40.625 24.312 18.797 1 96 60 ASN B C 1
ATOM 6882 O O . ASN B 1 60 ? -40.844 25.266 19.531 1 96 60 ASN B O 1
ATOM 6886 N N . LYS B 1 61 ? -41.531 23.453 18.328 1 94.75 61 LYS B N 1
ATOM 6887 C CA . LYS B 1 61 ? -42.938 23.656 18.609 1 94.75 61 LYS B CA 1
ATOM 6888 C C . LYS B 1 61 ? -43.219 23.578 20.109 1 94.75 61 LYS B C 1
ATOM 6890 O O . LYS B 1 61 ? -43.969 24.375 20.656 1 94.75 61 LYS B O 1
ATOM 6895 N N . HIS B 1 62 ? -42.594 22.656 20.734 1 94.19 62 HIS B N 1
ATOM 6896 C CA . HIS B 1 62 ? -42.875 22.438 22.141 1 94.19 62 HIS B CA 1
ATOM 6897 C C . HIS B 1 62 ? -41.844 23.078 23.031 1 94.19 62 HIS B C 1
ATOM 6899 O O . HIS B 1 62 ? -41.812 22.844 24.25 1 94.19 62 HIS B O 1
ATOM 6905 N N . ASP B 1 63 ? -40.938 23.828 22.453 1 94.06 63 ASP B N 1
ATOM 6906 C CA . ASP B 1 63 ? -39.875 24.531 23.156 1 94.06 63 ASP B CA 1
ATOM 6907 C C . ASP B 1 63 ? -39.156 23.609 24.141 1 94.06 63 ASP B C 1
ATOM 6909 O O . ASP B 1 63 ? -39.062 23.906 25.344 1 94.06 63 ASP B O 1
ATOM 6913 N N . LEU B 1 64 ? -38.688 22.469 23.609 1 95.38 64 LEU B N 1
ATOM 6914 C CA . LEU B 1 64 ? -38.094 21.422 24.438 1 95.38 64 LEU B CA 1
ATOM 6915 C C . LEU B 1 64 ? -36.688 21.844 24.922 1 95.38 64 LEU B C 1
ATOM 6917 O O . LEU B 1 64 ? -36.156 21.281 25.875 1 95.38 64 LEU B O 1
ATOM 6921 N N . ALA B 1 65 ? -36 22.781 24.297 1 96.25 65 ALA B N 1
ATOM 6922 C CA . ALA B 1 65 ? -34.719 23.344 24.688 1 96.25 65 ALA B CA 1
ATOM 6923 C C . ALA B 1 65 ? -34.812 24.859 24.875 1 96.25 65 ALA B C 1
ATOM 6925 O O . ALA B 1 65 ? -34.406 25.625 24 1 96.25 65 ALA B O 1
ATOM 6926 N N . PRO B 1 66 ? -35.188 25.188 26.078 1 93.06 66 PRO B N 1
ATOM 6927 C CA . PRO B 1 66 ? -35.344 26.625 26.281 1 93.06 66 PRO B CA 1
ATOM 6928 C C . PRO B 1 66 ? -34.062 27.406 26.094 1 93.06 66 PRO B C 1
ATOM 6930 O O . PRO B 1 66 ? -33 27 26.625 1 93.06 66 PRO B O 1
ATOM 6933 N N . GLY B 1 67 ? -34.031 28.359 25.375 1 94.56 67 GLY B N 1
ATOM 6934 C CA . GLY B 1 67 ? -32.875 29.203 25.109 1 94.56 67 GLY B CA 1
ATOM 6935 C C . GLY B 1 67 ? -32.156 28.844 23.812 1 94.56 67 GLY B C 1
ATOM 6936 O O . GLY B 1 67 ? -31.219 29.547 23.406 1 94.56 67 GLY B O 1
ATOM 6937 N N . LEU B 1 68 ? -32.562 27.703 23.234 1 97.5 68 LEU B N 1
ATOM 6938 C CA . LEU B 1 68 ? -32 27.281 21.953 1 97.5 68 LEU B CA 1
ATOM 6939 C C . LEU B 1 68 ? -33.125 26.953 20.969 1 97.5 68 LEU B C 1
ATOM 6941 O O . LEU B 1 68 ? -34.25 26.641 21.375 1 97.5 68 LEU B O 1
ATOM 6945 N N . LYS B 1 69 ? -32.844 27.109 19.75 1 97.56 69 LYS B N 1
ATOM 6946 C CA . LYS B 1 69 ? -33.719 26.719 18.656 1 97.56 69 LYS B CA 1
ATOM 6947 C C . LYS B 1 69 ? -32.969 25.891 17.625 1 97.56 69 LYS B C 1
ATOM 6949 O O . LYS B 1 69 ? -31.75 26 17.484 1 97.56 69 LYS B O 1
ATOM 6954 N N . MET B 1 70 ? -33.75 25.062 16.938 1 97.38 70 MET B N 1
ATOM 6955 C CA . MET B 1 70 ? -33.094 24.188 15.961 1 97.38 70 MET B CA 1
ATOM 6956 C C . MET B 1 70 ? -33.406 24.656 14.539 1 97.38 70 MET B C 1
ATOM 6958 O O . MET B 1 70 ? -34.438 25.266 14.289 1 97.38 70 MET B O 1
ATOM 6962 N N . ALA B 1 71 ? -32.5 24.422 13.664 1 96.38 71 ALA B N 1
ATOM 6963 C CA . ALA B 1 71 ? -32.688 24.656 12.234 1 96.38 71 ALA B CA 1
ATOM 6964 C C . ALA B 1 71 ? -32.062 23.516 11.406 1 96.38 71 ALA B C 1
ATOM 6966 O O . ALA B 1 71 ? -31.031 22.969 11.781 1 96.38 71 ALA B O 1
ATOM 6967 N N . LEU B 1 72 ? -32.719 23.188 10.297 1 94.12 72 LEU B N 1
ATOM 6968 C CA . LEU B 1 72 ? -32.219 22.172 9.359 1 94.12 72 LEU B CA 1
ATOM 6969 C C . LEU B 1 72 ? -31.219 22.781 8.398 1 94.12 72 LEU B C 1
ATOM 6971 O O . LEU B 1 72 ? -31.297 23.969 8.062 1 94.12 72 LEU B O 1
ATOM 6975 N N . SER B 1 73 ? -30.234 22.016 7.988 1 90.12 73 SER B N 1
ATOM 6976 C CA . SER B 1 73 ? -29.219 22.5 7.059 1 90.12 73 SER B CA 1
ATOM 6977 C C . SER B 1 73 ? -28.688 21.375 6.184 1 90.12 73 SER B C 1
ATOM 6979 O O . SER B 1 73 ? -27.5 21.344 5.867 1 90.12 73 SER B O 1
ATOM 6981 N N . GLU B 1 74 ? -29.406 20.406 5.715 1 83.56 74 GLU B N 1
ATOM 6982 C CA . GLU B 1 74 ? -28.953 19.188 5.055 1 83.56 74 GLU B CA 1
ATOM 6983 C C . GLU B 1 74 ? -28.781 19.406 3.555 1 83.56 74 GLU B C 1
ATOM 6985 O O . GLU B 1 74 ? -28.125 18.609 2.879 1 83.56 74 GLU B O 1
ATOM 6990 N N . LYS B 1 75 ? -29.156 20.469 3.055 1 75.19 75 LYS B N 1
ATOM 6991 C CA . LYS B 1 75 ? -29.266 20.547 1.601 1 75.19 75 LYS B CA 1
ATOM 6992 C C . LYS B 1 75 ? -28.109 21.359 1.005 1 75.19 75 LYS B C 1
ATOM 6994 O O . LYS B 1 75 ? -27.734 21.141 -0.146 1 75.19 75 LYS B O 1
ATOM 6999 N N . CYS B 1 76 ? -27.609 22.391 1.75 1 79.81 76 CYS B N 1
ATOM 7000 C CA . CYS B 1 76 ? -26.578 23.25 1.208 1 79.81 76 CYS B CA 1
ATOM 7001 C C . CYS B 1 76 ? -25.391 23.359 2.16 1 79.81 76 CYS B C 1
ATOM 7003 O O . CYS B 1 76 ? -25.562 23.359 3.381 1 79.81 76 CYS B O 1
ATOM 7005 N N . ALA B 1 77 ? -24.234 23.453 1.505 1 86.44 77 ALA B N 1
ATOM 7006 C CA . ALA B 1 77 ? -23.047 23.719 2.311 1 86.44 77 ALA B CA 1
ATOM 7007 C C . ALA B 1 77 ? -23 25.172 2.777 1 86.44 77 ALA B C 1
ATOM 7009 O O . ALA B 1 77 ? -23.703 26.031 2.232 1 86.44 77 ALA B O 1
ATOM 7010 N N . ASP B 1 78 ? -22.281 25.422 3.812 1 89.31 78 ASP B N 1
ATOM 7011 C CA . ASP B 1 78 ? -22.141 26.781 4.324 1 89.31 78 ASP B CA 1
ATOM 7012 C C . ASP B 1 78 ? -21.391 27.672 3.332 1 89.31 78 ASP B C 1
ATOM 7014 O O . ASP B 1 78 ? -20.656 27.172 2.484 1 89.31 78 ASP B O 1
ATOM 7018 N N . LYS B 1 79 ? -21.625 28.891 3.377 1 84.5 79 LYS B N 1
ATOM 7019 C CA . LYS B 1 79 ? -20.906 29.812 2.51 1 84.5 79 LYS B CA 1
ATOM 7020 C C . LYS B 1 79 ? -19.406 29.844 2.846 1 84.5 79 LYS B C 1
ATOM 7022 O O . LYS B 1 79 ? -19.031 29.922 4.016 1 84.5 79 LYS B O 1
ATOM 7027 N N . GLY B 1 80 ? -18.578 29.641 1.927 1 78.56 80 GLY B N 1
ATOM 7028 C CA . GLY B 1 80 ? -17.141 29.688 2.15 1 78.56 80 GLY B CA 1
ATOM 7029 C C . GLY B 1 80 ? -16.547 28.344 2.516 1 78.56 80 GLY B C 1
ATOM 7030 O O . GLY B 1 80 ? -15.32 28.219 2.605 1 78.56 80 GLY B O 1
ATOM 7031 N N . ASP B 1 81 ? -17.453 27.391 2.805 1 83 81 ASP B N 1
ATOM 7032 C CA . ASP B 1 81 ? -16.969 26.047 3.109 1 83 81 ASP B CA 1
ATOM 7033 C C . ASP B 1 81 ? -16.531 25.328 1.841 1 83 81 ASP B C 1
ATOM 7035 O O . ASP B 1 81 ? -17.359 24.797 1.1 1 83 81 ASP B O 1
ATOM 7039 N N . SER B 1 82 ? -15.258 25.203 1.606 1 74.75 82 SER B N 1
ATOM 7040 C CA . SER B 1 82 ? -14.719 24.625 0.385 1 74.75 82 SER B CA 1
ATOM 7041 C C . SER B 1 82 ? -14.875 23.109 0.389 1 74.75 82 SER B C 1
ATOM 7043 O O . SER B 1 82 ? -14.852 22.469 -0.668 1 74.75 82 SER B O 1
ATOM 7045 N N . GLU B 1 83 ? -15.156 22.516 1.526 1 78.38 83 GLU B N 1
ATOM 7046 C CA . GLU B 1 83 ? -15.281 21.062 1.605 1 78.38 83 GLU B CA 1
ATOM 7047 C C . GLU B 1 83 ? -16.703 20.625 1.303 1 78.38 83 GLU B C 1
ATOM 7049 O O . GLU B 1 83 ? -16.953 19.438 1.039 1 78.38 83 GLU B O 1
ATOM 7054 N N . GLY B 1 84 ? -17.672 21.562 1.463 1 81.31 84 GLY B N 1
ATOM 7055 C CA . GLY B 1 84 ? -19.047 21.281 1.07 1 81.31 84 GLY B CA 1
ATOM 7056 C C . GLY B 1 84 ? -19.781 20.391 2.053 1 81.31 84 GLY B C 1
ATOM 7057 O O . GLY B 1 84 ? -20.625 19.594 1.656 1 81.31 84 GLY B O 1
ATOM 7058 N N . GLN B 1 85 ? -19.406 20.516 3.289 1 84.62 85 GLN B N 1
ATOM 7059 C CA . GLN B 1 85 ? -20.016 19.656 4.301 1 84.62 85 GLN B CA 1
ATOM 7060 C C . GLN B 1 85 ? -21.438 20.125 4.633 1 84.62 85 GLN B C 1
ATOM 7062 O O . GLN B 1 85 ? -21.703 21.328 4.68 1 84.62 85 GLN B O 1
ATOM 7067 N N . LYS B 1 86 ? -22.297 19.141 4.805 1 87.38 86 LYS B N 1
ATOM 7068 C CA . LYS B 1 86 ? -23.719 19.406 5.031 1 87.38 86 LYS B CA 1
ATOM 7069 C C . LYS B 1 86 ? -24.234 18.641 6.246 1 87.38 86 LYS B C 1
ATOM 7071 O O . LYS B 1 86 ? -24.828 17.562 6.102 1 87.38 86 LYS B O 1
ATOM 7076 N N . ILE B 1 87 ? -24.062 19.25 7.391 1 93.25 87 ILE B N 1
ATOM 7077 C CA . ILE B 1 87 ? -24.656 18.641 8.578 1 93.25 87 ILE B CA 1
ATOM 7078 C C . ILE B 1 87 ? -26.172 18.766 8.523 1 93.25 87 ILE B C 1
ATOM 7080 O O . ILE B 1 87 ? -26.703 19.641 7.844 1 93.25 87 ILE B O 1
ATOM 7084 N N . ASP B 1 88 ? -26.891 17.875 9.203 1 94 88 ASP B N 1
ATOM 7085 C CA . ASP B 1 88 ? -28.344 17.797 9.039 1 94 88 ASP B CA 1
ATOM 7086 C C . ASP B 1 88 ? -29.031 18.938 9.758 1 94 88 ASP B C 1
ATOM 7088 O O . ASP B 1 88 ? -30.031 19.484 9.258 1 94 88 ASP B O 1
ATOM 7092 N N . ALA B 1 89 ? -28.609 19.266 10.977 1 96.94 89 ALA B N 1
ATOM 7093 C CA . ALA B 1 89 ? -29.25 20.297 11.789 1 96.94 89 ALA B CA 1
ATOM 7094 C C . ALA B 1 89 ? -28.328 20.781 12.898 1 96.94 89 ALA B C 1
ATOM 7096 O O . ALA B 1 89 ? -27.219 20.25 13.062 1 96.94 89 ALA B O 1
ATOM 7097 N N . ALA B 1 90 ? -28.75 21.828 13.609 1 98.25 90 ALA B N 1
ATOM 7098 C CA . ALA B 1 90 ? -28.016 22.312 14.773 1 98.25 90 ALA B CA 1
ATOM 7099 C C . ALA B 1 90 ? -28.922 23.156 15.68 1 98.25 90 ALA B C 1
ATOM 7101 O O . ALA B 1 90 ? -30 23.578 15.258 1 98.25 90 ALA B O 1
ATOM 7102 N N . PHE B 1 91 ? -28.516 23.234 16.922 1 98.38 91 PHE B N 1
ATOM 7103 C CA . PHE B 1 91 ? -29.125 24.188 17.844 1 98.38 91 PHE B CA 1
ATOM 7104 C C . PHE B 1 91 ? -28.422 25.547 17.75 1 98.38 91 PHE B C 1
ATOM 7106 O O . PHE B 1 91 ? -27.203 25.609 17.641 1 98.38 91 PHE B O 1
ATOM 7113 N N . PHE B 1 92 ? -29.172 26.625 17.812 1 97.94 92 PHE B N 1
ATOM 7114 C CA . PHE B 1 92 ? -28.719 28 17.781 1 97.94 92 PHE B CA 1
ATOM 7115 C C . PHE B 1 92 ? -29.344 28.812 18.906 1 97.94 92 PHE B C 1
ATOM 7117 O O . PHE B 1 92 ? -30.422 28.469 19.391 1 97.94 92 PHE B O 1
ATOM 7124 N N . ARG B 1 93 ? -28.562 29.812 19.312 1 96.62 93 ARG B N 1
ATOM 7125 C CA . ARG B 1 93 ? -29.266 30.812 20.109 1 96.62 93 ARG B CA 1
ATOM 7126 C C . ARG B 1 93 ? -30.375 31.469 19.281 1 96.62 93 ARG B C 1
ATOM 7128 O O . ARG B 1 93 ? -30.234 31.672 18.078 1 96.62 93 ARG B O 1
ATOM 7135 N N . PRO B 1 94 ? -31.531 31.828 19.812 1 93.5 94 PRO B N 1
ATOM 7136 C CA . PRO B 1 94 ? -32.719 32.312 19.078 1 93.5 94 PRO B CA 1
ATOM 7137 C C . PRO B 1 94 ? -32.375 33.469 18.156 1 93.5 94 PRO B C 1
ATOM 7139 O O . PRO B 1 94 ? -32.938 33.531 17.047 1 93.5 94 PRO B O 1
ATOM 7142 N N . GLY B 1 95 ? -31.516 34.344 18.422 1 91.31 95 GLY B N 1
ATOM 7143 C CA . GLY B 1 95 ? -31.203 35.469 17.594 1 91.31 95 GLY B CA 1
ATOM 7144 C C . GLY B 1 95 ? -30.266 35.125 16.438 1 91.31 95 GLY B C 1
ATOM 7145 O O . GLY B 1 95 ? -30.062 35.938 15.531 1 91.31 95 GLY B O 1
ATOM 7146 N N . LEU B 1 96 ? -29.859 33.875 16.328 1 93.69 96 LEU B N 1
ATOM 7147 C CA . LEU B 1 96 ? -28.844 33.5 15.344 1 93.69 96 LEU B CA 1
ATOM 7148 C C . LEU B 1 96 ? -29.328 32.312 14.508 1 93.69 96 LEU B C 1
ATOM 7150 O O . LEU B 1 96 ? -28.531 31.703 13.781 1 93.69 96 LEU B O 1
ATOM 7154 N N . VAL B 1 97 ? -30.578 31.906 14.586 1 94.88 97 VAL B N 1
ATOM 7155 C CA . VAL B 1 97 ? -31.109 30.766 13.836 1 94.88 97 VAL B CA 1
ATOM 7156 C C . VAL B 1 97 ? -31.109 31.078 12.344 1 94.88 97 VAL B C 1
ATOM 7158 O O . VAL B 1 97 ? -31.703 32.062 11.914 1 94.88 97 VAL B O 1
ATOM 7161 N N . PRO B 1 98 ? -30.453 30.312 11.586 1 92.81 98 PRO B N 1
ATOM 7162 C CA . PRO B 1 98 ? -30.406 30.594 10.148 1 92.81 98 PRO B CA 1
ATOM 7163 C C . PRO B 1 98 ? -31.75 30.344 9.461 1 92.81 98 PRO B C 1
ATOM 7165 O O . PRO B 1 98 ? -32.531 29.484 9.898 1 92.81 98 PRO B O 1
ATOM 7168 N N . THR B 1 99 ? -31.922 31.047 8.383 1 89.06 99 THR B N 1
ATOM 7169 C CA . THR B 1 99 ? -33.156 30.891 7.629 1 89.06 99 THR B CA 1
ATOM 7170 C C . THR B 1 99 ? -32.875 30.469 6.191 1 89.06 99 THR B C 1
ATOM 7172 O O . THR B 1 99 ? -33.812 30.266 5.398 1 89.06 99 THR B O 1
ATOM 7175 N N . ASP B 1 100 ? -31.656 30.25 5.859 1 88.06 100 ASP B N 1
ATOM 7176 C CA . ASP B 1 100 ? -31.297 30 4.465 1 88.06 100 ASP B CA 1
ATOM 7177 C C . ASP B 1 100 ? -31.016 28.516 4.234 1 88.06 100 ASP B C 1
ATOM 7179 O O . ASP B 1 100 ? -30.578 28.125 3.148 1 88.06 100 ASP B O 1
ATOM 7183 N N . GLY B 1 101 ? -31.156 27.703 5.23 1 88.5 101 GLY B N 1
ATOM 7184 C CA . GLY B 1 101 ? -30.984 26.266 5.086 1 88.5 101 GLY B CA 1
ATOM 7185 C C . GLY B 1 101 ? -29.531 25.828 5.086 1 88.5 101 GLY B C 1
ATOM 7186 O O . GLY B 1 101 ? -29.203 24.688 4.734 1 88.5 101 GLY B O 1
ATOM 7187 N N . ARG B 1 102 ? -28.656 26.75 5.477 1 90.94 102 ARG B N 1
ATOM 7188 C CA . ARG B 1 102 ? -27.234 26.438 5.52 1 90.94 102 ARG B CA 1
ATOM 7189 C C . ARG B 1 102 ? -26.781 26.141 6.941 1 90.94 102 ARG B C 1
ATOM 7191 O O . ARG B 1 102 ? -27.406 26.594 7.906 1 90.94 102 ARG B O 1
ATOM 7198 N N . PRO B 1 103 ? -25.688 25.484 7.137 1 93.69 103 PRO B N 1
ATOM 7199 C CA . PRO B 1 103 ? -25.25 25.047 8.461 1 93.69 103 PRO B CA 1
ATOM 7200 C C . PRO B 1 103 ? -24.891 26.219 9.383 1 93.69 103 PRO B C 1
ATOM 7202 O O . PRO B 1 103 ? -25.141 26.156 10.586 1 93.69 103 PRO B O 1
ATOM 7205 N N . HIS B 1 104 ? -24.266 27.297 8.797 1 95.19 104 HIS B N 1
ATOM 7206 C CA . HIS B 1 104 ? -23.75 28.391 9.617 1 95.19 104 HIS B CA 1
ATOM 7207 C C . HIS B 1 104 ? -22.875 27.859 10.742 1 95.19 104 HIS B C 1
ATOM 7209 O O . HIS B 1 104 ? -23.125 28.141 11.922 1 95.19 104 HIS B O 1
ATOM 7215 N N . TRP B 1 105 ? -21.797 27.25 10.391 1 95.94 105 TRP B N 1
ATOM 7216 C CA . TRP B 1 105 ? -20.875 26.625 11.328 1 95.94 105 TRP B CA 1
ATOM 7217 C C . TRP B 1 105 ? -20.5 27.594 12.438 1 95.94 105 TRP B C 1
ATOM 7219 O O . TRP B 1 105 ? -20.328 27.203 13.594 1 95.94 105 TRP B O 1
ATOM 7229 N N . ARG B 1 106 ? -20.375 28.891 12.18 1 95.19 106 ARG B N 1
ATOM 7230 C CA . ARG B 1 106 ? -19.844 29.906 13.078 1 95.19 106 ARG B CA 1
ATOM 7231 C C . ARG B 1 106 ? -20.828 30.188 14.219 1 95.19 106 ARG B C 1
ATOM 7233 O O . ARG B 1 106 ? -20.422 30.734 15.258 1 95.19 106 ARG B O 1
ATOM 7240 N N . ASP B 1 107 ? -22.125 29.734 14.023 1 95.88 107 ASP B N 1
ATOM 7241 C CA . ASP B 1 107 ? -23.125 30.141 15 1 95.88 107 ASP B CA 1
ATOM 7242 C C . ASP B 1 107 ? -23.766 28.922 15.672 1 95.88 107 ASP B C 1
ATOM 7244 O O . ASP B 1 107 ? -24.641 29.062 16.516 1 95.88 107 ASP B O 1
ATOM 7248 N N . GLN B 1 108 ? -23.312 27.766 15.32 1 97.25 108 GLN B N 1
ATOM 7249 C CA . GLN B 1 108 ? -23.891 26.562 15.914 1 97.25 108 GLN B CA 1
ATOM 7250 C C . GLN B 1 108 ? -23.484 26.422 17.375 1 97.25 108 GLN B C 1
ATOM 7252 O O . GLN B 1 108 ? -22.328 26.625 17.734 1 97.25 108 GLN B O 1
ATOM 7257 N N . MET B 1 109 ? -24.469 26.094 18.172 1 97.88 109 MET B N 1
ATOM 7258 C CA . MET B 1 109 ? -24.172 25.812 19.578 1 97.88 109 MET B CA 1
ATOM 7259 C C . MET B 1 109 ? -24 24.312 19.812 1 97.88 109 MET B C 1
ATOM 7261 O O . MET B 1 109 ? -23.031 23.875 20.453 1 97.88 109 MET B O 1
ATOM 7265 N N . VAL B 1 110 ? -24.891 23.531 19.297 1 98.44 110 VAL B N 1
ATOM 7266 C CA . VAL B 1 110 ? -24.859 22.062 19.375 1 98.44 110 VAL B CA 1
ATOM 7267 C C . VAL B 1 110 ? -25.203 21.453 18.016 1 98.44 110 VAL B C 1
ATOM 7269 O O . VAL B 1 110 ? -26.344 21.531 17.578 1 98.44 110 VAL B O 1
ATOM 7272 N N . PRO B 1 111 ? -24.25 20.859 17.359 1 98 111 PRO B N 1
ATOM 7273 C CA . PRO B 1 111 ? -24.547 20.188 16.094 1 98 111 PRO B CA 1
ATOM 7274 C C . PRO B 1 111 ? -25.375 18.906 16.281 1 98 111 PRO B C 1
ATOM 7276 O O . PRO B 1 111 ? -25.297 18.266 17.328 1 98 111 PRO B O 1
ATOM 7279 N N . VAL B 1 112 ? -26.172 18.547 15.258 1 98 112 VAL B N 1
ATOM 7280 C CA . VAL B 1 112 ? -27.031 17.375 15.305 1 98 112 VAL B CA 1
ATOM 7281 C C . VAL B 1 112 ? -26.938 16.594 13.984 1 98 112 VAL B C 1
ATOM 7283 O O . VAL B 1 112 ? -27.094 17.172 12.906 1 98 112 VAL B O 1
ATOM 7286 N N . GLU B 1 113 ? -26.672 15.375 14.07 1 96 113 GLU B N 1
ATOM 7287 C CA . GLU B 1 113 ? -26.641 14.492 12.906 1 96 113 GLU B CA 1
ATOM 7288 C C . GLU B 1 113 ? -27.719 13.422 12.984 1 96 113 GLU B C 1
ATOM 7290 O O . GLU B 1 113 ? -27.953 12.852 14.055 1 96 113 GLU B O 1
ATOM 7295 N N . PHE B 1 114 ? -28.469 13.18 11.836 1 94.62 114 PHE B N 1
ATOM 7296 C CA . PHE B 1 114 ? -29.531 12.195 11.766 1 94.62 114 PHE B CA 1
ATOM 7297 C C . PHE B 1 114 ? -29.125 11.023 10.875 1 94.62 114 PHE B C 1
ATOM 7299 O O . PHE B 1 114 ? -28.469 11.211 9.852 1 94.62 114 PHE B O 1
ATOM 7306 N N . LYS B 1 115 ? -29.469 9.891 11.32 1 90.12 115 LYS B N 1
ATOM 7307 C CA . LYS B 1 115 ? -29.359 8.688 10.5 1 90.12 115 LYS B CA 1
ATOM 7308 C C . LYS B 1 115 ? -30.625 7.852 10.562 1 90.12 115 LYS B C 1
ATOM 7310 O O . LYS B 1 115 ? -31.312 7.828 11.594 1 90.12 115 LYS B O 1
ATOM 7315 N N . ALA B 1 116 ? -31.031 7.152 9.414 1 77.62 116 ALA B N 1
ATOM 7316 C CA . ALA B 1 116 ? -32.312 6.422 9.344 1 77.62 116 ALA B CA 1
ATOM 7317 C C . ALA B 1 116 ? -32.188 5.047 9.992 1 77.62 116 ALA B C 1
ATOM 7319 O O . ALA B 1 116 ? -33.094 4.602 10.688 1 77.62 116 ALA B O 1
ATOM 7320 N N . HIS B 1 117 ? -31.141 4.277 9.586 1 69.5 117 HIS B N 1
ATOM 7321 C CA . HIS B 1 117 ? -31.109 2.881 10.008 1 69.5 117 HIS B CA 1
ATOM 7322 C C . HIS B 1 117 ? -30.359 2.717 11.32 1 69.5 117 HIS B C 1
ATOM 7324 O O . HIS B 1 117 ? -29.203 3.152 11.445 1 69.5 117 HIS B O 1
ATOM 7330 N N . ASP B 1 118 ? -31.062 2.045 12.289 1 66.25 118 ASP B N 1
ATOM 7331 C CA . ASP B 1 118 ? -30.641 2.057 13.688 1 66.25 118 ASP B CA 1
ATOM 7332 C C . ASP B 1 118 ? -29.297 1.338 13.859 1 66.25 118 ASP B C 1
ATOM 7334 O O . ASP B 1 118 ? -28.328 1.929 14.336 1 66.25 118 ASP B O 1
ATOM 7338 N N . VAL B 1 119 ? -29.156 0.161 13.391 1 66.75 119 VAL B N 1
ATOM 7339 C CA . VAL B 1 119 ? -27.969 -0.607 13.781 1 66.75 119 VAL B CA 1
ATOM 7340 C C . VAL B 1 119 ? -26.875 -0.428 12.734 1 66.75 119 VAL B C 1
ATOM 7342 O O . VAL B 1 119 ? -25.703 -0.271 13.078 1 66.75 119 VAL B O 1
ATOM 7345 N N . ALA B 1 120 ? -27.219 -0.248 11.562 1 74.25 120 ALA B N 1
ATOM 7346 C CA . ALA B 1 120 ? -26.25 -0.265 10.477 1 74.25 120 ALA B CA 1
ATOM 7347 C C . ALA B 1 120 ? -25.516 1.067 10.383 1 74.25 120 ALA B C 1
ATOM 7349 O O . ALA B 1 120 ? -24.391 1.129 9.867 1 74.25 120 ALA B O 1
ATOM 7350 N N . ASN B 1 121 ? -26.141 2.143 11.031 1 85.31 121 ASN B N 1
ATOM 7351 C CA . ASN B 1 121 ? -25.547 3.467 10.883 1 85.31 121 ASN B CA 1
ATOM 7352 C C . ASN B 1 121 ? -25.094 4.039 12.227 1 85.31 121 ASN B C 1
ATOM 7354 O O . ASN B 1 121 ? -24.672 5.191 12.305 1 85.31 121 ASN B O 1
ATOM 7358 N N . ASP B 1 122 ? -25.266 3.291 13.242 1 88.25 122 ASP B N 1
ATOM 7359 C CA . ASP B 1 122 ? -24.781 3.738 14.547 1 88.25 122 ASP B CA 1
ATOM 7360 C C . ASP B 1 122 ? -23.266 3.664 14.633 1 88.25 122 ASP B C 1
ATOM 7362 O O . ASP B 1 122 ? -22.688 2.578 14.562 1 88.25 122 ASP B O 1
ATOM 7366 N N . PRO B 1 123 ? -22.625 4.773 14.836 1 91.5 123 PRO B N 1
ATOM 7367 C CA . PRO B 1 123 ? -21.172 4.781 14.82 1 91.5 123 PRO B CA 1
ATOM 7368 C C . PRO B 1 123 ? -20.562 4.082 16.047 1 91.5 123 PRO B C 1
ATOM 7370 O O . PRO B 1 123 ? -19.359 3.828 16.078 1 91.5 123 PRO B O 1
ATOM 7373 N N . TYR B 1 124 ? -21.406 3.746 17.047 1 90.25 124 TYR B N 1
ATOM 7374 C CA . TYR B 1 124 ? -20.906 3.148 18.281 1 90.25 124 TYR B CA 1
ATOM 7375 C C . TYR B 1 124 ? -21.625 1.845 18.594 1 90.25 124 TYR B C 1
ATOM 7377 O O . TYR B 1 124 ? -22.688 1.574 18.031 1 90.25 124 TYR B O 1
ATOM 7385 N N . ASP B 1 125 ? -20.953 1.005 19.344 1 85.38 125 ASP B N 1
ATOM 7386 C CA . ASP B 1 125 ? -21.5 -0.303 19.703 1 85.38 125 ASP B CA 1
ATOM 7387 C C . ASP B 1 125 ? -21.703 -0.427 21.203 1 85.38 125 ASP B C 1
ATOM 7389 O O . ASP B 1 125 ? -20.75 -0.303 21.984 1 85.38 125 ASP B O 1
ATOM 7393 N N . ASP B 1 126 ? -22.922 -0.705 21.594 1 84.94 126 ASP B N 1
ATOM 7394 C CA . ASP B 1 126 ? -23.25 -0.78 23.016 1 84.94 126 ASP B CA 1
ATOM 7395 C C . ASP B 1 126 ? -23.203 -2.221 23.516 1 84.94 126 ASP B C 1
ATOM 7397 O O . ASP B 1 126 ? -23.422 -2.482 24.703 1 84.94 126 ASP B O 1
ATOM 7401 N N . ARG B 1 127 ? -22.828 -3.154 22.688 1 72.31 127 ARG B N 1
ATOM 7402 C CA . ARG B 1 127 ? -22.922 -4.562 23.062 1 72.31 127 ARG B CA 1
ATOM 7403 C C . ARG B 1 127 ? -21.719 -5 23.891 1 72.31 127 ARG B C 1
ATOM 7405 O O . ARG B 1 127 ? -21.859 -5.766 24.844 1 72.31 127 ARG B O 1
ATOM 7412 N N . GLN B 1 128 ? -20.5 -4.664 23.453 1 62.78 128 GLN B N 1
ATOM 7413 C CA . GLN B 1 128 ? -19.312 -5.156 24.125 1 62.78 128 GLN B CA 1
ATOM 7414 C C . GLN B 1 128 ? -18.781 -4.137 25.125 1 62.78 128 GLN B C 1
ATOM 7416 O O . GLN B 1 128 ? -18.734 -2.939 24.844 1 62.78 128 GLN B O 1
ATOM 7421 N N . PRO B 1 129 ? -18.578 -4.809 26.344 1 64.12 129 PRO B N 1
ATOM 7422 C CA . PRO B 1 129 ? -17.906 -3.91 27.281 1 64.12 129 PRO B CA 1
ATOM 7423 C C . PRO B 1 129 ? -16.531 -3.477 26.812 1 64.12 129 PRO B C 1
ATOM 7425 O O . PRO B 1 129 ? -15.828 -4.25 26.156 1 64.12 129 PRO B O 1
ATOM 7428 N N . GLY B 1 130 ? -16.203 -2.297 26.859 1 61.84 130 GLY B N 1
ATOM 7429 C CA . GLY B 1 130 ? -14.852 -1.804 26.625 1 61.84 130 GLY B CA 1
ATOM 7430 C C . GLY B 1 130 ? -14.688 -1.143 25.266 1 61.84 130 GLY B C 1
ATOM 7431 O O . GLY B 1 130 ? -13.977 -0.145 25.141 1 61.84 130 GLY B O 1
ATOM 7432 N N . THR B 1 131 ? -15.336 -1.94 24.188 1 66.06 131 THR B N 1
ATOM 7433 C CA . THR B 1 131 ? -15.172 -1.346 22.875 1 66.06 131 THR B CA 1
ATOM 7434 C C . THR B 1 131 ? -16.375 -0.473 22.516 1 66.06 131 THR B C 1
ATOM 7436 O O . THR B 1 131 ? -17.516 -0.946 22.516 1 66.06 131 THR B O 1
ATOM 7439 N N . VAL B 1 132 ? -16.109 0.844 22.359 1 80.5 132 VAL B N 1
ATOM 7440 C CA . VAL B 1 132 ? -17.188 1.798 22.078 1 80.5 132 VAL B CA 1
ATOM 7441 C C . VAL B 1 132 ? -17.297 2.006 20.562 1 80.5 132 VAL B C 1
ATOM 7443 O O . VAL B 1 132 ? -18.406 2.072 20.031 1 80.5 132 VAL B O 1
ATOM 7446 N N . ASP B 1 133 ? -16.188 1.886 19.875 1 77.25 133 ASP B N 1
ATOM 7447 C CA . ASP B 1 133 ? -16.172 2.166 18.438 1 77.25 133 ASP B CA 1
ATOM 7448 C C . ASP B 1 133 ? -16.609 0.949 17.641 1 77.25 133 ASP B C 1
ATOM 7450 O O . ASP B 1 133 ? -16.141 -0.164 17.859 1 77.25 133 ASP B O 1
ATOM 7454 N N . ALA B 1 134 ? -17.547 1.173 16.688 1 75.31 134 ALA B N 1
ATOM 7455 C CA . ALA B 1 134 ? -17.984 0.087 15.828 1 75.31 134 ALA B CA 1
ATOM 7456 C C . ALA B 1 134 ? -16.953 -0.213 14.75 1 75.31 134 ALA B C 1
ATOM 7458 O O . ALA B 1 134 ? -16.266 0.694 14.266 1 75.31 134 ALA B O 1
ATOM 7459 N N . TYR B 1 135 ? -16.906 -1.449 14.219 1 71.44 135 TYR B N 1
ATOM 7460 C CA . TYR B 1 135 ? -15.836 -1.856 13.328 1 71.44 135 TYR B CA 1
ATOM 7461 C C . TYR B 1 135 ? -16.344 -2.023 11.898 1 71.44 135 TYR B C 1
ATOM 7463 O O . TYR B 1 135 ? -15.555 -2.033 10.945 1 71.44 135 TYR B O 1
ATOM 7471 N N . ALA B 1 136 ? -17.625 -2.205 11.828 1 67.81 136 ALA B N 1
ATOM 7472 C CA . ALA B 1 136 ? -18.172 -2.355 10.484 1 67.81 136 ALA B CA 1
ATOM 7473 C C . ALA B 1 136 ? -17.875 -1.128 9.633 1 67.81 136 ALA B C 1
ATOM 7475 O O . ALA B 1 136 ? -17.859 -0.002 10.133 1 67.81 136 ALA B O 1
ATOM 7476 N N . GLN B 1 137 ? -17.75 -1.263 8.336 1 72.19 137 GLN B N 1
ATOM 7477 C CA . GLN B 1 137 ? -17.281 -0.214 7.438 1 72.19 137 GLN B CA 1
ATOM 7478 C C . GLN B 1 137 ? -18.266 0.961 7.406 1 72.19 137 GLN B C 1
ATOM 7480 O O . GLN B 1 137 ? -17.844 2.119 7.496 1 72.19 137 GLN B O 1
ATOM 7485 N N . THR B 1 138 ? -19.5 0.675 7.281 1 74.12 138 THR B N 1
ATOM 7486 C CA . THR B 1 138 ? -20.484 1.742 7.211 1 74.12 138 THR B CA 1
ATOM 7487 C C . THR B 1 138 ? -20.516 2.541 8.508 1 74.12 138 THR B C 1
ATOM 7489 O O . THR B 1 138 ? -20.625 3.768 8.492 1 74.12 138 THR B O 1
ATOM 7492 N N . ARG B 1 139 ? -20.438 1.923 9.633 1 84.12 139 ARG B N 1
ATOM 7493 C CA . ARG B 1 139 ? -20.469 2.564 10.945 1 84.12 139 ARG B CA 1
ATOM 7494 C C . ARG B 1 139 ? -19.219 3.412 11.172 1 84.12 139 ARG B C 1
ATOM 7496 O O . ARG B 1 139 ? -19.297 4.5 11.742 1 84.12 139 ARG B O 1
ATOM 7503 N N . LYS B 1 140 ? -18.156 2.873 10.617 1 84.31 140 LYS B N 1
ATOM 7504 C CA . LYS B 1 140 ? -16.922 3.65 10.672 1 84.31 140 LYS B CA 1
ATOM 7505 C C . LYS B 1 140 ? -17.031 4.926 9.852 1 84.31 140 LYS B C 1
ATOM 7507 O O . LYS B 1 140 ? -16.547 5.984 10.258 1 84.31 140 LYS B O 1
ATOM 7512 N N . GLN B 1 141 ? -17.719 4.793 8.773 1 82.31 141 GLN B N 1
ATOM 7513 C CA . GLN B 1 141 ? -17.906 5.949 7.906 1 82.31 141 GLN B CA 1
ATOM 7514 C C . GLN B 1 141 ? -18.781 7.004 8.578 1 82.31 141 GLN B C 1
ATOM 7516 O O . GLN B 1 141 ? -18.516 8.203 8.477 1 82.31 141 GLN B O 1
ATOM 7521 N N . VAL B 1 142 ? -19.75 6.586 9.227 1 89 142 VAL B N 1
ATOM 7522 C CA . VAL B 1 142 ? -20.625 7.512 9.938 1 89 142 VAL B CA 1
ATOM 7523 C C . VAL B 1 142 ? -19.859 8.188 11.062 1 89 142 VAL B C 1
ATOM 7525 O O . VAL B 1 142 ? -19.984 9.398 11.281 1 89 142 VAL B O 1
ATOM 7528 N N . ARG B 1 143 ? -19.094 7.457 11.773 1 91.5 143 ARG B N 1
ATOM 7529 C CA . ARG B 1 143 ? -18.266 8.023 12.828 1 91.5 143 ARG B CA 1
ATOM 7530 C C . ARG B 1 143 ? -17.312 9.07 12.273 1 91.5 143 ARG B C 1
ATOM 7532 O O . ARG B 1 143 ? -17.125 10.133 12.867 1 91.5 143 ARG B O 1
ATOM 7539 N N . GLY B 1 144 ? -16.688 8.703 11.164 1 90.69 144 GLY B N 1
ATOM 7540 C CA . GLY B 1 144 ? -15.812 9.664 10.5 1 90.69 144 GLY B CA 1
ATOM 7541 C C . GLY B 1 144 ? -16.516 10.953 10.125 1 90.69 144 GLY B C 1
ATOM 7542 O O . GLY B 1 144 ? -15.953 12.039 10.258 1 90.69 144 GLY B O 1
ATOM 7543 N N . GLN B 1 145 ? -17.75 10.844 9.719 1 89.69 145 GLN B N 1
ATOM 7544 C CA . GLN B 1 145 ? -18.547 12.016 9.359 1 89.69 145 GLN B CA 1
ATOM 7545 C C . GLN B 1 145 ? -18.797 12.898 10.578 1 89.69 145 GLN B C 1
ATOM 7547 O O . GLN B 1 145 ? -18.672 14.125 10.508 1 89.69 145 GLN B O 1
ATOM 7552 N N . ILE B 1 146 ? -19.125 12.312 11.641 1 93.94 146 ILE B N 1
ATOM 7553 C CA . ILE B 1 146 ? -19.422 13.047 12.867 1 93.94 146 ILE B CA 1
ATOM 7554 C C . ILE B 1 146 ? -18.156 13.727 13.383 1 93.94 146 ILE B C 1
ATOM 7556 O O . ILE B 1 146 ? -18.203 14.875 13.828 1 93.94 146 ILE B O 1
ATOM 7560 N N . ILE B 1 147 ? -17.062 13.039 13.328 1 93.44 147 ILE B N 1
ATOM 7561 C CA . ILE B 1 147 ? -15.789 13.617 13.727 1 93.44 147 ILE B CA 1
ATOM 7562 C C . ILE B 1 147 ? -15.484 14.836 12.859 1 93.44 147 ILE B C 1
ATOM 7564 O O . ILE B 1 147 ? -15.055 15.867 13.375 1 93.44 147 ILE B O 1
ATOM 7568 N N . HIS B 1 148 ? -15.773 14.688 11.648 1 92.06 148 HIS B N 1
ATOM 7569 C CA . HIS B 1 148 ? -15.516 15.781 10.719 1 92.06 148 HIS B CA 1
ATOM 7570 C C . HIS B 1 148 ? -16.375 17 11.039 1 92.06 148 HIS B C 1
ATOM 7572 O O . HIS B 1 148 ? -15.914 18.141 10.953 1 92.06 148 HIS B O 1
ATOM 7578 N N . TYR B 1 149 ? -17.578 16.781 11.367 1 95.06 149 TYR B N 1
ATOM 7579 C CA . TYR B 1 149 ? -18.453 17.891 11.719 1 95.06 149 TYR B CA 1
ATOM 7580 C C . TYR B 1 149 ? -17.984 18.578 12.992 1 95.06 149 TYR B C 1
ATOM 7582 O O . TYR B 1 149 ? -18.031 19.812 13.102 1 95.06 149 TYR B O 1
ATOM 7590 N N . ALA B 1 150 ? -17.562 17.781 13.914 1 95.44 150 ALA B N 1
ATOM 7591 C CA . ALA B 1 150 ? -17 18.359 15.125 1 95.44 150 ALA B CA 1
ATOM 7592 C C . ALA B 1 150 ? -15.766 19.203 14.812 1 95.44 150 ALA B C 1
ATOM 7594 O O . ALA B 1 150 ? -15.594 20.297 15.352 1 95.44 150 ALA B O 1
ATOM 7595 N N . GLU B 1 151 ? -14.969 18.703 13.984 1 93.94 151 GLU B N 1
ATOM 7596 C CA . GLU B 1 151 ? -13.766 19.422 13.562 1 93.94 151 GLU B CA 1
ATOM 7597 C C . GLU B 1 151 ? -14.125 20.75 12.898 1 93.94 151 GLU B C 1
ATOM 7599 O O . GLU B 1 151 ? -13.438 21.75 13.102 1 93.94 151 GLU B O 1
ATOM 7604 N N . LYS B 1 152 ? -15.172 20.75 12.125 1 93.81 152 LYS B N 1
ATOM 7605 C CA . LYS B 1 152 ? -15.602 21.969 11.445 1 93.81 152 LYS B CA 1
ATOM 7606 C C . LYS B 1 152 ? -16 23.047 12.453 1 93.81 152 LYS B C 1
ATOM 7608 O O . LYS B 1 152 ? -15.711 24.219 12.258 1 93.81 152 LYS B O 1
ATOM 7613 N N . ILE B 1 153 ? -16.672 22.641 13.445 1 95.94 153 ILE B N 1
ATOM 7614 C CA . ILE B 1 153 ? -17.062 23.594 14.469 1 95.94 153 ILE B CA 1
ATOM 7615 C C . ILE B 1 153 ? -15.82 24.188 15.117 1 95.94 153 ILE B C 1
ATOM 7617 O O . ILE B 1 153 ? -15.727 25.406 15.297 1 95.94 153 ILE B O 1
ATOM 7621 N N . PHE B 1 154 ? -14.82 23.359 15.422 1 95.38 154 PHE B N 1
ATOM 7622 C CA . PHE B 1 154 ? -13.594 23.828 16.047 1 95.38 154 PHE B CA 1
ATOM 7623 C C . PHE B 1 154 ? -12.789 24.688 15.078 1 95.38 154 PHE B C 1
ATOM 7625 O O . PHE B 1 154 ? -12 25.531 15.5 1 95.38 154 PHE B O 1
ATOM 7632 N N . GLU B 1 155 ? -12.977 24.422 13.852 1 93.44 155 GLU B N 1
ATOM 7633 C CA . GLU B 1 155 ? -12.297 25.219 12.836 1 93.44 155 GLU B CA 1
ATOM 7634 C C . GLU B 1 155 ? -12.859 26.641 12.797 1 93.44 155 GLU B C 1
ATOM 7636 O O . GLU B 1 155 ? -12.109 27.609 12.664 1 93.44 155 GLU B O 1
ATOM 7641 N N . TYR B 1 156 ? -14.141 26.812 12.914 1 94.88 156 TYR B N 1
ATOM 7642 C CA . TYR B 1 156 ? -14.789 28.109 12.766 1 94.88 156 TYR B CA 1
ATOM 7643 C C . TYR B 1 156 ? -14.859 28.828 14.102 1 94.88 156 TYR B C 1
ATOM 7645 O O . TYR B 1 156 ? -14.828 30.062 14.141 1 94.88 156 TYR B O 1
ATOM 7653 N N . GLN B 1 157 ? -14.969 28.047 15.156 1 96.5 157 GLN B N 1
ATOM 7654 C CA . GLN B 1 157 ? -15.195 28.641 16.469 1 96.5 157 GLN B CA 1
ATOM 7655 C C . GLN B 1 157 ? -14.047 28.344 17.422 1 96.5 157 GLN B C 1
ATOM 7657 O O . GLN B 1 157 ? -13.211 27.469 17.141 1 96.5 157 GLN B O 1
ATOM 7662 N N . HIS B 1 158 ? -13.93 29.141 18.406 1 97.44 158 HIS B N 1
ATOM 7663 C CA . HIS B 1 158 ? -13.07 28.812 19.547 1 97.44 158 HIS B CA 1
ATOM 7664 C C . HIS B 1 158 ? -13.844 28.094 20.641 1 97.44 158 HIS B C 1
ATOM 7666 O O . HIS B 1 158 ? -14.695 28.688 21.297 1 97.44 158 HIS B O 1
ATOM 7672 N N . ARG B 1 159 ? -13.555 26.75 20.75 1 97.38 159 ARG B N 1
ATOM 7673 C CA . ARG B 1 159 ? -14.281 25.891 21.672 1 97.38 159 ARG B CA 1
ATOM 7674 C C . ARG B 1 159 ? -13.32 25.188 22.625 1 97.38 159 ARG B C 1
ATOM 7676 O O . ARG B 1 159 ? -12.195 24.859 22.25 1 97.38 159 ARG B O 1
ATOM 7683 N N . THR B 1 160 ? -13.789 25.047 23.875 1 97.62 160 THR B N 1
ATOM 7684 C CA . THR B 1 160 ? -13.07 24.203 24.812 1 97.62 160 THR B CA 1
ATOM 7685 C C . THR B 1 160 ? -13.617 22.781 24.781 1 97.62 160 THR B C 1
ATOM 7687 O O . THR B 1 160 ? -12.914 21.828 25.141 1 97.62 160 THR B O 1
ATOM 7690 N N . SER B 1 161 ? -14.852 22.625 24.438 1 97.38 161 SER B N 1
ATOM 7691 C CA . SER B 1 161 ? -15.555 21.359 24.281 1 97.38 161 SER B CA 1
ATOM 7692 C C . SER B 1 161 ? -16.766 21.5 23.359 1 97.38 161 SER B C 1
ATOM 7694 O O . SER B 1 161 ? -17.125 22.609 22.969 1 97.38 161 SER B O 1
ATOM 7696 N N . LEU B 1 162 ? -17.328 20.406 23 1 98 162 LEU B N 1
ATOM 7697 C CA . LEU B 1 162 ? -18.484 20.422 22.094 1 98 162 LEU B CA 1
ATOM 7698 C C . LEU B 1 162 ? -19.453 19.297 22.422 1 98 162 LEU B C 1
ATOM 7700 O O . LEU B 1 162 ? -19.062 18.125 22.438 1 98 162 LEU B O 1
ATOM 7704 N N . ILE B 1 163 ? -20.656 19.688 22.75 1 98.06 163 ILE B N 1
ATOM 7705 C CA . ILE B 1 163 ? -21.734 18.703 22.875 1 98.06 163 ILE B CA 1
ATOM 7706 C C . ILE B 1 163 ? -22.328 18.438 21.484 1 98.06 163 ILE B C 1
ATOM 7708 O O . ILE B 1 163 ? -22.531 19.359 20.703 1 98.06 163 ILE B O 1
ATOM 7712 N N . PHE B 1 164 ? -22.547 17.234 21.156 1 98.06 164 PHE B N 1
ATOM 7713 C CA . PHE B 1 164 ? -23.047 16.781 19.859 1 98.06 164 PHE B CA 1
ATOM 7714 C C . PHE B 1 164 ? -24.203 15.812 20.047 1 98.06 164 PHE B C 1
ATOM 7716 O O . PHE B 1 164 ? -24.141 14.891 20.859 1 98.06 164 PHE B O 1
ATOM 7723 N N . LEU B 1 165 ? -25.328 16.047 19.375 1 98.25 165 LEU B N 1
ATOM 7724 C CA . LEU B 1 165 ? -26.484 15.156 19.422 1 98.25 165 LEU B CA 1
ATOM 7725 C C . LEU B 1 165 ? -26.562 14.289 18.172 1 98.25 165 LEU B C 1
ATOM 7727 O O . LEU B 1 165 ? -26.547 14.797 17.047 1 98.25 165 LEU B O 1
ATOM 7731 N N . ILE B 1 166 ? -26.609 13.016 18.359 1 96.62 166 ILE B N 1
ATOM 7732 C CA . ILE B 1 166 ? -26.719 12.047 17.281 1 96.62 166 ILE B CA 1
ATOM 7733 C C . ILE B 1 166 ? -28.078 11.344 17.359 1 96.62 166 ILE B C 1
ATOM 7735 O O . ILE B 1 166 ? -28.391 10.703 18.375 1 96.62 166 ILE B O 1
ATOM 7739 N N . VAL B 1 167 ? -28.844 11.43 16.328 1 96.12 167 VAL B N 1
ATOM 7740 C CA . VAL B 1 167 ? -30.156 10.781 16.297 1 96.12 167 VAL B CA 1
ATOM 7741 C C . VAL B 1 167 ? -30.141 9.664 15.25 1 96.12 167 VAL B C 1
ATOM 7743 O O . VAL B 1 167 ? -29.875 9.906 14.07 1 96.12 167 VAL B O 1
ATOM 7746 N N . ILE B 1 168 ? -30.422 8.547 15.672 1 93.94 168 ILE B N 1
ATOM 7747 C CA . ILE B 1 168 ? -30.422 7.375 14.805 1 93.94 168 ILE B CA 1
ATOM 7748 C C . ILE B 1 168 ? -31.797 6.723 14.812 1 93.94 168 ILE B C 1
ATOM 7750 O O . ILE B 1 168 ? -32.062 5.82 15.609 1 93.94 168 ILE B O 1
ATOM 7754 N N . GLY B 1 169 ? -32.562 7.078 13.867 1 91.19 169 GLY B N 1
ATOM 7755 C CA . GLY B 1 169 ? -33.938 6.594 13.859 1 91.19 169 GLY B CA 1
ATOM 7756 C C . GLY B 1 169 ? -34.719 6.988 15.094 1 91.19 169 GLY B C 1
ATOM 7757 O O . GLY B 1 169 ? -34.969 8.172 15.312 1 91.19 169 GLY B O 1
ATOM 7758 N N . ARG B 1 170 ? -35 5.965 15.953 1 92.19 170 ARG B N 1
ATOM 7759 C CA . ARG B 1 170 ? -35.781 6.195 17.172 1 92.19 170 ARG B CA 1
ATOM 7760 C C . ARG B 1 170 ? -34.844 6.379 18.375 1 92.19 170 ARG B C 1
ATOM 7762 O O . ARG B 1 170 ? -35.312 6.586 19.5 1 92.19 170 ARG B O 1
ATOM 7769 N N . ARG B 1 171 ? -33.625 6.332 18.141 1 94.56 171 ARG B N 1
ATOM 7770 C CA . ARG B 1 171 ? -32.688 6.406 19.234 1 94.56 171 ARG B CA 1
ATOM 7771 C C . ARG B 1 171 ? -31.828 7.66 19.141 1 94.56 171 ARG B C 1
ATOM 7773 O O . ARG B 1 171 ? -31.75 8.281 18.078 1 94.56 171 ARG B O 1
ATOM 7780 N N . PHE B 1 172 ? -31.266 8.031 20.297 1 95.88 172 PHE B N 1
ATOM 7781 C CA . PHE B 1 172 ? -30.359 9.164 20.281 1 95.88 172 PHE B CA 1
ATOM 7782 C C . PHE B 1 172 ? -29.141 8.891 21.172 1 95.88 172 PHE B C 1
ATOM 7784 O O . PHE B 1 172 ? -29.188 8.016 22.031 1 95.88 172 PHE B O 1
ATOM 7791 N N . ARG B 1 173 ? -28.031 9.555 20.859 1 96.12 173 ARG B N 1
ATOM 7792 C CA . ARG B 1 173 ? -26.828 9.641 21.688 1 96.12 173 ARG B CA 1
ATOM 7793 C C . ARG B 1 173 ? -26.422 11.086 21.906 1 96.12 173 ARG B C 1
ATOM 7795 O O . ARG B 1 173 ? -26.641 11.945 21.047 1 96.12 173 ARG B O 1
ATOM 7802 N N . LEU B 1 174 ? -25.906 11.344 23.062 1 97.38 174 LEU B N 1
ATOM 7803 C CA . LEU B 1 174 ? -25.172 12.586 23.312 1 97.38 174 LEU B CA 1
ATOM 7804 C C . LEU B 1 174 ? -23.672 12.32 23.422 1 97.38 174 LEU B C 1
ATOM 7806 O O . LEU B 1 174 ? -23.25 11.289 23.953 1 97.38 174 LEU B O 1
ATOM 7810 N N . SER B 1 175 ? -22.984 13.227 22.828 1 96.88 175 SER B N 1
ATOM 7811 C CA . SER B 1 175 ? -21.531 13.109 22.969 1 96.88 175 SER B CA 1
ATOM 7812 C C . SER B 1 175 ? -20.906 14.453 23.328 1 96.88 175 SER B C 1
ATOM 7814 O O . SER B 1 175 ? -21.516 15.508 23.109 1 96.88 175 SER B O 1
ATOM 7816 N N . ARG B 1 176 ? -19.828 14.398 24.016 1 97 176 ARG B N 1
ATOM 7817 C CA . ARG B 1 176 ? -19.016 15.555 24.359 1 97 176 ARG B CA 1
ATOM 7818 C C . ARG B 1 176 ? -17.594 15.398 23.844 1 97 176 ARG B C 1
ATOM 7820 O O . ARG B 1 176 ? -16.906 14.438 24.188 1 97 176 ARG B O 1
ATOM 7827 N N . TRP B 1 177 ? -17.203 16.359 23.062 1 96.94 177 TRP B N 1
ATOM 7828 C CA . TRP B 1 177 ? -15.898 16.297 22.391 1 96.94 177 TRP B CA 1
ATOM 7829 C C . TRP B 1 177 ? -14.93 17.297 23.016 1 96.94 177 TRP B C 1
ATOM 7831 O O . TRP B 1 177 ? -15.312 18.422 23.328 1 96.94 177 TRP B O 1
ATOM 7841 N N . ASP B 1 178 ? -13.734 16.938 23.203 1 95.94 178 ASP B N 1
ATOM 7842 C CA . ASP B 1 178 ? -12.633 17.844 23.469 1 95.94 178 ASP B CA 1
ATOM 7843 C C . ASP B 1 178 ? -11.359 17.406 22.75 1 95.94 178 ASP B C 1
ATOM 7845 O O . ASP B 1 178 ? -11.391 16.484 21.922 1 95.94 178 ASP B O 1
ATOM 7849 N N . ARG B 1 179 ? -10.281 18.031 22.953 1 95.56 179 ARG B N 1
ATOM 7850 C CA . ARG B 1 179 ? -9.078 17.828 22.156 1 95.56 179 ARG B CA 1
ATOM 7851 C C . ARG B 1 179 ? -8.375 16.531 22.578 1 95.56 179 ARG B C 1
ATOM 7853 O O . ARG B 1 179 ? -7.391 16.125 21.938 1 95.56 179 ARG B O 1
ATOM 7860 N N . SER B 1 180 ? -8.906 15.789 23.578 1 94.12 180 SER B N 1
ATOM 7861 C CA . SER B 1 180 ? -8.32 14.516 23.969 1 94.12 180 SER B CA 1
ATOM 7862 C C . SER B 1 180 ? -9.133 13.344 23.438 1 94.12 180 SER B C 1
ATOM 7864 O O . SER B 1 180 ? -8.594 12.258 23.203 1 94.12 180 SER B O 1
ATOM 7866 N N . GLY B 1 181 ? -10.414 13.562 23.359 1 93.88 181 GLY B N 1
ATOM 7867 C CA . GLY B 1 181 ? -11.281 12.477 22.938 1 93.88 181 GLY B CA 1
ATOM 7868 C C . GLY B 1 181 ? -12.758 12.828 23.031 1 93.88 181 GLY B C 1
ATOM 7869 O O . GLY B 1 181 ? -13.133 14 22.969 1 93.88 181 GLY B O 1
ATOM 7870 N N . THR B 1 182 ? -13.594 11.711 23.047 1 94.81 182 THR B N 1
ATOM 7871 C CA . THR B 1 182 ? -15.031 11.922 23.047 1 94.81 182 THR B CA 1
ATOM 7872 C C . THR B 1 182 ? -15.703 11.07 24.125 1 94.81 182 THR B C 1
ATOM 7874 O O . THR B 1 182 ? -15.297 9.93 24.359 1 94.81 182 THR B O 1
ATOM 7877 N N . LEU B 1 183 ? -16.578 11.68 24.828 1 95.5 183 LEU B N 1
ATOM 7878 C CA . LEU B 1 183 ? -17.516 10.969 25.688 1 95.5 183 LEU B CA 1
ATOM 7879 C C . LEU B 1 183 ? -18.844 10.742 24.953 1 95.5 183 LEU B C 1
ATOM 7881 O O . LEU B 1 183 ? -19.375 11.664 24.344 1 95.5 183 LEU B O 1
ATOM 7885 N N . VAL B 1 184 ? -19.312 9.508 24.969 1 95.94 184 VAL B N 1
ATOM 7886 C CA . VAL B 1 184 ? -20.547 9.242 24.234 1 95.94 184 VAL B CA 1
ATOM 7887 C C . VAL B 1 184 ? -21.5 8.406 25.094 1 95.94 184 VAL B C 1
ATOM 7889 O O . VAL B 1 184 ? -21.062 7.48 25.781 1 95.94 184 VAL B O 1
ATOM 7892 N N . THR B 1 185 ? -22.75 8.711 25.031 1 95.75 185 THR B N 1
ATOM 7893 C CA . THR B 1 185 ? -23.75 7.98 25.812 1 95.75 185 THR B CA 1
ATOM 7894 C C . THR B 1 185 ? -24.188 6.711 25.078 1 95.75 185 THR B C 1
ATOM 7896 O O . THR B 1 185 ? -23.969 6.574 23.875 1 95.75 185 THR B O 1
ATOM 7899 N N . ARG B 1 186 ? -24.797 5.855 25.812 1 92.94 186 ARG B N 1
ATOM 7900 C CA . ARG B 1 186 ? -25.516 4.766 25.156 1 92.94 186 ARG B CA 1
ATOM 7901 C C . ARG B 1 186 ? -26.703 5.297 24.359 1 92.94 186 ARG B C 1
ATOM 7903 O O . ARG B 1 186 ? -27.156 6.422 24.578 1 92.94 186 ARG B O 1
ATOM 7910 N N . ALA B 1 187 ? -27.078 4.445 23.406 1 93.31 187 ALA B N 1
ATOM 7911 C CA . ALA B 1 187 ? -28.25 4.832 22.625 1 93.31 187 ALA B CA 1
ATOM 7912 C C . ALA B 1 187 ? -29.531 4.621 23.422 1 93.31 187 ALA B C 1
ATOM 7914 O O . ALA B 1 187 ? -29.688 3.621 24.125 1 93.31 187 ALA B O 1
ATOM 7915 N N . VAL B 1 188 ? -30.438 5.648 23.391 1 94.62 188 VAL B N 1
ATOM 7916 C CA . VAL B 1 188 ? -31.703 5.578 24.094 1 94.62 188 VAL B CA 1
ATOM 7917 C C . VAL B 1 188 ? -32.844 5.809 23.125 1 94.62 188 VAL B C 1
ATOM 7919 O O . VAL B 1 188 ? -32.781 6.68 22.25 1 94.62 188 VAL B O 1
ATOM 7922 N N . ASP B 1 189 ? -33.844 5.016 23.219 1 93.75 189 ASP B N 1
ATOM 7923 C CA . ASP B 1 189 ? -35.031 5.184 22.406 1 93.75 189 ASP B CA 1
ATOM 7924 C C . ASP B 1 189 ? -35.906 6.34 22.906 1 93.75 189 ASP B C 1
ATOM 7926 O O . ASP B 1 189 ? -36.656 6.18 23.859 1 93.75 189 ASP B O 1
ATOM 7930 N N . TYR B 1 190 ? -35.875 7.434 22.234 1 94.75 190 TYR B N 1
ATOM 7931 C CA . TYR B 1 190 ? -36.5 8.641 22.719 1 94.75 190 TYR B CA 1
ATOM 7932 C C . TYR B 1 190 ? -38 8.625 22.391 1 94.75 190 TYR B C 1
ATOM 7934 O O . TYR B 1 190 ? -38.75 9.477 22.875 1 94.75 190 TYR B O 1
ATOM 7942 N N . VAL B 1 191 ? -38.406 7.742 21.547 1 93.38 191 VAL B N 1
ATOM 7943 C CA . VAL B 1 191 ? -39.812 7.602 21.281 1 93.38 191 VAL B CA 1
ATOM 7944 C C . VAL B 1 191 ? -40.469 6.812 22.422 1 93.38 191 VAL B C 1
ATOM 7946 O O . VAL B 1 191 ? -41.562 7.156 22.875 1 93.38 191 VAL B O 1
ATOM 7949 N N . GLU B 1 192 ? -39.781 5.785 22.844 1 92.19 192 GLU B N 1
ATOM 7950 C CA . GLU B 1 192 ? -40.25 4.961 23.953 1 92.19 192 GLU B CA 1
ATOM 7951 C C . GLU B 1 192 ? -40.125 5.688 25.281 1 92.19 192 GLU B C 1
ATOM 7953 O O . GLU B 1 192 ? -40.938 5.527 26.188 1 92.19 192 GLU B O 1
ATOM 7958 N N . HIS B 1 193 ? -39.031 6.383 25.469 1 92.69 193 HIS B N 1
ATOM 7959 C CA . HIS B 1 193 ? -38.75 7.113 26.703 1 92.69 193 HIS B CA 1
ATOM 7960 C C . HIS B 1 193 ? -38.5 8.594 26.406 1 92.69 193 HIS B C 1
ATOM 7962 O O . HIS B 1 193 ? -37.406 9.102 26.656 1 92.69 193 HIS B O 1
ATOM 7968 N N . PRO B 1 194 ? -39.531 9.266 25.969 1 94.56 194 PRO B N 1
ATOM 7969 C CA . PRO B 1 194 ? -39.344 10.648 25.531 1 94.56 194 PRO B CA 1
ATOM 7970 C C . PRO B 1 194 ? -38.875 11.562 26.641 1 94.56 194 PRO B C 1
ATOM 7972 O O . PRO B 1 194 ? -38.188 12.57 26.391 1 94.56 194 PRO B O 1
ATOM 7975 N N . GLN B 1 195 ? -39.125 11.18 27.922 1 93.56 195 GLN B N 1
ATOM 7976 C CA . GLN B 1 195 ? -38.781 12.016 29.062 1 93.56 195 GLN B CA 1
ATOM 7977 C C . GLN B 1 195 ? -37.25 12.172 29.172 1 93.56 195 GLN B C 1
ATOM 7979 O O . GLN B 1 195 ? -36.781 13.227 29.578 1 93.56 195 GLN B O 1
ATOM 7984 N N . ILE B 1 196 ? -36.531 11.211 28.812 1 94.56 196 ILE B N 1
ATOM 7985 C CA . ILE B 1 196 ? -35.094 11.219 28.953 1 94.56 196 ILE B CA 1
ATOM 7986 C C . ILE B 1 196 ? -34.5 12.281 28.031 1 94.56 196 ILE B C 1
ATOM 7988 O O . ILE B 1 196 ? -33.688 13.117 28.469 1 94.56 196 ILE B O 1
ATOM 7992 N N . LEU B 1 197 ? -34.906 12.266 26.797 1 96.19 197 LEU B N 1
ATOM 7993 C CA . LEU B 1 197 ? -34.406 13.25 25.859 1 96.19 197 LEU B CA 1
ATOM 7994 C C . LEU B 1 197 ? -34.906 14.648 26.203 1 96.19 197 LEU B C 1
ATOM 7996 O O . LEU B 1 197 ? -34.156 15.625 26.125 1 96.19 197 LEU B O 1
ATOM 8000 N N . CYS B 1 198 ? -36.125 14.734 26.547 1 95.5 198 CYS B N 1
ATOM 8001 C CA . CYS B 1 198 ? -36.719 16.031 26.844 1 95.5 198 CYS B CA 1
ATOM 8002 C C . CYS B 1 198 ? -36.031 16.688 28.031 1 95.5 198 CYS B C 1
ATOM 8004 O O . CYS B 1 198 ? -35.812 17.906 28.031 1 95.5 198 CYS B O 1
ATOM 8006 N N . GLU B 1 199 ? -35.75 15.914 29.016 1 93.56 199 GLU B N 1
ATOM 8007 C CA . GLU B 1 199 ? -35 16.438 30.156 1 93.56 199 GLU B CA 1
ATOM 8008 C C . GLU B 1 199 ? -33.625 16.922 29.75 1 93.56 199 GLU B C 1
ATOM 8010 O O . GLU B 1 199 ? -33.188 17.984 30.172 1 93.56 199 GLU B O 1
ATOM 8015 N N . ALA B 1 200 ? -32.938 16.109 29 1 95.69 200 ALA B N 1
ATOM 8016 C CA . ALA B 1 200 ? -31.609 16.469 28.531 1 95.69 200 ALA B CA 1
ATOM 8017 C C . ALA B 1 200 ? -31.641 17.781 27.75 1 95.69 200 ALA B C 1
ATOM 8019 O O . ALA B 1 200 ? -30.812 18.656 27.969 1 95.69 200 ALA B O 1
ATOM 8020 N N . LEU B 1 201 ? -32.594 17.938 26.875 1 96.69 201 LEU B N 1
ATOM 8021 C CA . LEU B 1 201 ? -32.75 19.141 26.062 1 96.69 201 LEU B CA 1
ATOM 8022 C C . LEU B 1 201 ? -33.062 20.359 26.922 1 96.69 201 LEU B C 1
ATOM 8024 O O . LEU B 1 201 ? -32.594 21.453 26.656 1 96.69 201 LEU B O 1
ATOM 8028 N N . TRP B 1 202 ? -33.875 20.109 27.891 1 95 202 TRP B N 1
ATOM 8029 C CA . TRP B 1 202 ? -34.281 21.188 28.781 1 95 202 TRP B CA 1
ATOM 8030 C C . TRP B 1 202 ? -33.062 21.766 29.516 1 95 202 TRP B C 1
ATOM 8032 O O . TRP B 1 202 ? -32.906 22.969 29.578 1 95 202 TRP B O 1
ATOM 8042 N N . TYR B 1 203 ? -32.281 20.906 30.078 1 94.5 203 TYR B N 1
ATOM 8043 C CA . TYR B 1 203 ? -31.062 21.344 30.766 1 94.5 203 TYR B CA 1
ATOM 8044 C C . TYR B 1 203 ? -30.094 22 29.781 1 94.5 203 TYR B C 1
ATOM 8046 O O . TYR B 1 203 ? -29.531 23.062 30.078 1 94.5 203 TYR B O 1
ATOM 8054 N N . MET B 1 204 ? -29.922 21.422 28.625 1 95.56 204 MET B N 1
ATOM 8055 C CA . MET B 1 204 ? -29 21.906 27.609 1 95.56 204 MET B CA 1
ATOM 8056 C C . MET B 1 204 ? -29.375 23.328 27.156 1 95.56 204 MET B C 1
ATOM 8058 O O . MET B 1 204 ? -28.5 24.172 27.016 1 95.56 204 MET B O 1
ATOM 8062 N N . GLY B 1 205 ? -30.609 23.562 26.984 1 95.31 205 GLY B N 1
ATOM 8063 C CA . GLY B 1 205 ? -31.094 24.844 26.516 1 95.31 205 GLY B CA 1
ATOM 8064 C C . GLY B 1 205 ? -30.859 25.969 27.5 1 95.31 205 GLY B C 1
ATOM 8065 O O . GLY B 1 205 ? -30.922 27.141 27.141 1 95.31 205 GLY B O 1
ATOM 8066 N N . ARG B 1 206 ? -30.5 25.641 28.672 1 93.5 206 ARG B N 1
ATOM 8067 C CA . ARG B 1 206 ? -30.344 26.641 29.734 1 93.5 206 ARG B CA 1
ATOM 8068 C C . ARG B 1 206 ? -28.875 26.875 30.078 1 93.5 206 ARG B C 1
ATOM 8070 O O . ARG B 1 206 ? -28.547 27.719 30.906 1 93.5 206 ARG B O 1
ATOM 8077 N N . LEU B 1 207 ? -28.047 26.203 29.438 1 94.81 207 LEU B N 1
ATOM 8078 C CA . LEU B 1 207 ? -26.625 26.328 29.703 1 94.81 207 LEU B CA 1
ATOM 8079 C C . LEU B 1 207 ? -26.078 27.625 29.141 1 94.81 207 LEU B C 1
ATOM 8081 O O . LEU B 1 207 ? -26.547 28.125 28.125 1 94.81 207 LEU B O 1
ATOM 8085 N N . SER B 1 208 ? -25.078 28.172 29.875 1 94.56 208 SER B N 1
ATOM 8086 C CA . SER B 1 208 ? -24.344 29.328 29.359 1 94.56 208 SER B CA 1
ATOM 8087 C C . SER B 1 208 ? -23.484 28.953 28.172 1 94.56 208 SER B C 1
ATOM 8089 O O . SER B 1 208 ? -23.281 27.766 27.891 1 94.56 208 SER B O 1
ATOM 8091 N N . ASP B 1 209 ? -23.031 29.984 27.469 1 95.38 209 ASP B N 1
ATOM 8092 C CA . ASP B 1 209 ? -22.141 29.734 26.344 1 95.38 209 ASP B CA 1
ATOM 8093 C C . ASP B 1 209 ? -20.891 28.969 26.781 1 95.38 209 ASP B C 1
ATOM 8095 O O . ASP B 1 209 ? -20.453 28.047 26.094 1 95.38 209 ASP B O 1
ATOM 8099 N N . LYS B 1 210 ? -20.359 29.328 27.891 1 95.56 210 LYS B N 1
ATOM 8100 C CA . LYS B 1 210 ? -19.188 28.641 28.422 1 95.56 210 LYS B CA 1
ATOM 8101 C C . LYS B 1 210 ? -19.484 27.172 28.703 1 95.56 210 LYS B C 1
ATOM 8103 O O . LYS B 1 210 ? -18.688 26.281 28.391 1 95.56 210 LYS B O 1
ATOM 8108 N N . ALA B 1 211 ? -20.641 26.938 29.266 1 94.75 211 ALA B N 1
ATOM 8109 C CA . ALA B 1 211 ? -21.031 25.578 29.625 1 94.75 211 ALA B CA 1
ATOM 8110 C C . ALA B 1 211 ? -21.297 24.75 28.359 1 94.75 211 ALA B C 1
ATOM 8112 O O . ALA B 1 211 ? -21.141 23.516 28.375 1 94.75 211 ALA B O 1
ATOM 8113 N N . LEU B 1 212 ? -21.656 25.438 27.328 1 96.5 212 LEU B N 1
ATOM 8114 C CA . LEU B 1 212 ? -21.875 24.75 26.062 1 96.5 212 LEU B CA 1
ATOM 8115 C C . LEU B 1 212 ? -20.547 24.547 25.328 1 96.5 212 LEU B C 1
ATOM 8117 O O . LEU B 1 212 ? -20.516 23.953 24.234 1 96.5 212 LEU B O 1
ATOM 8121 N N . GLY B 1 213 ? -19.5 25.031 25.891 1 97.06 213 GLY B N 1
ATOM 8122 C CA . GLY B 1 213 ? -18.172 24.703 25.375 1 97.06 213 GLY B CA 1
ATOM 8123 C C . GLY B 1 213 ? -17.5 25.859 24.672 1 97.06 213 GLY B C 1
ATOM 8124 O O . GLY B 1 213 ? -16.391 25.703 24.125 1 97.06 213 GLY B O 1
ATOM 8125 N N . LEU B 1 214 ? -18.109 27.047 24.531 1 97.75 214 LEU B N 1
ATOM 8126 C CA . LEU B 1 214 ? -17.469 28.188 23.922 1 97.75 214 LEU B CA 1
ATOM 8127 C C . LEU B 1 214 ? -16.344 28.719 24.812 1 97.75 214 LEU B C 1
ATOM 8129 O O . LEU B 1 214 ? -16.469 28.75 26.031 1 97.75 214 LEU B O 1
ATOM 8133 N N . ASP B 1 215 ? -15.242 29.094 24.234 1 97.94 215 ASP B N 1
ATOM 8134 C CA . ASP B 1 215 ? -14.094 29.641 24.953 1 97.94 215 ASP B CA 1
ATOM 8135 C C . ASP B 1 215 ? -14.391 31.031 25.5 1 97.94 215 ASP B C 1
ATOM 8137 O O . ASP B 1 215 ? -14.555 31.984 24.719 1 97.94 215 ASP B O 1
ATOM 8141 N N . PRO B 1 216 ? -14.406 31.188 26.75 1 97.38 216 PRO B N 1
ATOM 8142 C CA . PRO B 1 216 ? -14.75 32.5 27.312 1 97.38 216 PRO B CA 1
ATOM 8143 C C . PRO B 1 216 ? -13.664 33.531 27.078 1 97.38 216 PRO B C 1
ATOM 8145 O O . PRO B 1 216 ? -13.898 34.719 27.312 1 97.38 216 PRO B O 1
ATOM 8148 N N . THR B 1 217 ? -12.516 33.125 26.656 1 98 217 THR B N 1
ATOM 8149 C CA . THR B 1 217 ? -11.422 34.062 26.406 1 98 217 THR B CA 1
ATOM 8150 C C . THR B 1 217 ? -11.383 34.469 24.938 1 98 217 THR B C 1
ATOM 8152 O O . THR B 1 217 ? -10.453 35.156 24.516 1 98 217 THR B O 1
ATOM 8155 N N . ALA B 1 218 ? -12.258 34.031 24.203 1 98.25 218 ALA B N 1
ATOM 8156 C CA . ALA B 1 218 ? -12.461 34.438 22.812 1 98.25 218 ALA B CA 1
ATOM 8157 C C . ALA B 1 218 ? -13.781 35.188 22.641 1 98.25 218 ALA B C 1
ATOM 8159 O O . ALA B 1 218 ? -14.859 34.562 22.703 1 98.25 218 ALA B O 1
ATOM 8160 N N . HIS B 1 219 ? -13.648 36.406 22.328 1 97.69 219 HIS B N 1
ATOM 8161 C CA . HIS B 1 219 ? -14.844 37.219 22.234 1 97.69 219 HIS B CA 1
ATOM 8162 C C . HIS B 1 219 ? -15.148 37.562 20.766 1 97.69 219 HIS B C 1
ATOM 8164 O O . HIS B 1 219 ? -14.312 38.156 20.078 1 97.69 219 HIS B O 1
ATOM 8170 N N . ARG B 1 220 ? -16.359 37.344 20.422 1 96.69 220 ARG B N 1
ATOM 8171 C CA . ARG B 1 220 ? -16.766 37.625 19.047 1 96.69 220 ARG B CA 1
ATOM 8172 C C . ARG B 1 220 ? -16.734 39.125 18.766 1 96.69 220 ARG B C 1
ATOM 8174 O O . ARG B 1 220 ? -17.141 39.938 19.594 1 96.69 220 ARG B O 1
ATOM 8181 N N . VAL B 1 221 ? -16.078 39.469 17.656 1 97.69 221 VAL B N 1
ATOM 8182 C CA . VAL B 1 221 ? -16.109 40.844 17.172 1 97.69 221 VAL B CA 1
ATOM 8183 C C . VAL B 1 221 ? -17.281 41 16.203 1 97.69 221 VAL B C 1
ATOM 8185 O O . VAL B 1 221 ? -17.281 40.438 15.102 1 97.69 221 VAL B O 1
ATOM 8188 N N . LEU B 1 222 ? -18.203 41.75 16.594 1 94.56 222 LEU B N 1
ATOM 8189 C CA . LEU B 1 222 ? -19.406 41.938 15.789 1 94.56 222 LEU B CA 1
ATOM 8190 C C . LEU B 1 222 ? -19.25 43.062 14.781 1 94.56 222 LEU B C 1
ATOM 8192 O O . LEU B 1 222 ? -18.562 44.031 15.055 1 94.56 222 LEU B O 1
ATOM 8196 N N . PRO B 1 223 ? -19.938 42.938 13.664 1 93.5 223 PRO B N 1
ATOM 8197 C CA . PRO B 1 223 ? -19.875 44 12.672 1 93.5 223 PRO B CA 1
ATOM 8198 C C . PRO B 1 223 ? -20.328 45.344 13.234 1 93.5 223 PRO B C 1
ATOM 8200 O O . PRO B 1 223 ? -21.344 45.438 13.93 1 93.5 223 PRO B O 1
ATOM 8203 N N . GLY B 1 224 ? -19.547 46.344 12.977 1 93.88 224 GLY B N 1
ATOM 8204 C CA . GLY B 1 224 ? -19.922 47.688 13.406 1 93.88 224 GLY B CA 1
ATOM 8205 C C . GLY B 1 224 ? -19.344 48.062 14.766 1 93.88 224 GLY B C 1
ATOM 8206 O O . GLY B 1 224 ? -19.359 49.25 15.156 1 93.88 224 GLY B O 1
ATOM 8207 N N . SER B 1 225 ? -18.844 47.125 15.469 1 96.5 225 SER B N 1
ATOM 8208 C CA . SER B 1 225 ? -18.234 47.406 16.766 1 96.5 225 SER B CA 1
ATOM 8209 C C . SER B 1 225 ? -16.953 48.219 16.609 1 96.5 225 SER B C 1
ATOM 8211 O O . SER B 1 225 ? -16.438 48.375 15.492 1 96.5 225 SER B O 1
ATOM 8213 N N . ALA B 1 226 ? -16.453 48.719 17.703 1 96.62 226 ALA B N 1
ATOM 8214 C CA . ALA B 1 226 ? -15.203 49.469 17.688 1 96.62 226 ALA B CA 1
ATOM 8215 C C . ALA B 1 226 ? -14.039 48.594 17.234 1 96.62 226 ALA B C 1
ATOM 8217 O O . ALA B 1 226 ? -13.172 49.062 16.484 1 96.62 226 ALA B O 1
ATOM 8218 N N . GLU B 1 227 ? -14.078 47.406 17.719 1 97.19 227 GLU B N 1
ATOM 8219 C CA . GLU B 1 227 ? -13.023 46.469 17.344 1 97.19 227 GLU B CA 1
ATOM 8220 C C . GLU B 1 227 ? -13.102 46.125 15.867 1 97.19 227 GLU B C 1
ATOM 8222 O O . GLU B 1 227 ? -12.07 46 15.195 1 97.19 227 GLU B O 1
ATOM 8227 N N . HIS B 1 228 ? -14.305 45.938 15.414 1 97.44 228 HIS B N 1
ATOM 8228 C CA . HIS B 1 228 ? -14.523 45.656 14 1 97.44 228 HIS B CA 1
ATOM 8229 C C . HIS B 1 228 ? -13.969 46.781 13.125 1 97.44 228 HIS B C 1
ATOM 8231 O O . HIS B 1 228 ? -13.258 46.531 12.148 1 97.44 228 HIS B O 1
ATOM 8237 N N . THR B 1 229 ? -14.211 47.969 13.469 1 96.56 229 THR B N 1
ATOM 8238 C CA . THR B 1 229 ? -13.75 49.156 12.727 1 96.56 229 THR B CA 1
ATOM 8239 C C . THR B 1 229 ? -12.234 49.281 12.789 1 96.56 229 THR B C 1
ATOM 8241 O O . THR B 1 229 ? -11.594 49.625 11.797 1 96.56 229 THR B O 1
ATOM 8244 N N . ARG B 1 230 ? -11.75 49 13.891 1 96.69 230 ARG B N 1
ATOM 8245 C CA . ARG B 1 230 ? -10.297 49.062 14.07 1 96.69 230 ARG B CA 1
ATOM 8246 C C . ARG B 1 230 ? -9.602 48.062 13.164 1 96.69 230 ARG B C 1
ATOM 8248 O O . ARG B 1 230 ? -8.555 48.344 12.578 1 96.69 230 ARG B O 1
ATOM 8255 N N . MET B 1 231 ? -10.133 46.844 13.109 1 98.19 231 MET B N 1
ATOM 8256 C CA . MET B 1 231 ? -9.555 45.812 12.258 1 98.19 231 MET B CA 1
ATOM 8257 C C . MET B 1 231 ? -9.594 46.219 10.789 1 98.19 231 MET B C 1
ATOM 8259 O O . MET B 1 231 ? -8.617 46.062 10.07 1 98.19 231 MET B O 1
ATOM 8263 N N . LEU B 1 232 ? -10.688 46.844 10.367 1 97.44 232 LEU B N 1
ATOM 8264 C CA . LEU B 1 232 ? -10.812 47.281 8.984 1 97.44 232 LEU B CA 1
ATOM 8265 C C . LEU B 1 232 ? -9.828 48.406 8.688 1 97.44 232 LEU B C 1
ATOM 8267 O O . LEU B 1 232 ? -9.195 48.438 7.629 1 97.44 232 LEU B O 1
ATOM 8271 N N . ARG B 1 233 ? -9.641 49.281 9.602 1 95.88 233 ARG B N 1
ATOM 8272 C CA . ARG B 1 233 ? -8.711 50.406 9.422 1 95.88 233 ARG B CA 1
ATOM 8273 C C . ARG B 1 233 ? -7.273 49.906 9.359 1 95.88 233 ARG B C 1
ATOM 8275 O O . ARG B 1 233 ? -6.473 50.406 8.57 1 95.88 233 ARG B O 1
ATOM 8282 N N . ALA B 1 234 ? -6.98 48.969 10.211 1 96.56 234 ALA B N 1
ATOM 8283 C CA . ALA B 1 234 ? -5.621 48.438 10.273 1 96.56 234 ALA B CA 1
ATOM 8284 C C . ALA B 1 234 ? -5.262 47.688 8.992 1 96.56 234 ALA B C 1
ATOM 8286 O O . ALA B 1 234 ? -4.086 47.531 8.672 1 96.56 234 ALA B O 1
ATOM 8287 N N . SER B 1 235 ? -6.281 47.156 8.266 1 97 235 SER B N 1
ATOM 8288 C CA . SER B 1 235 ? -6.055 46.344 7.066 1 97 235 SER B CA 1
ATOM 8289 C C . SER B 1 235 ? -5.602 47.219 5.895 1 97 235 SER B C 1
ATOM 8291 O O . SER B 1 235 ? -5.141 46.719 4.879 1 97 235 SER B O 1
ATOM 8293 N N . VAL B 1 236 ? -5.676 48.562 6.066 1 95.62 236 VAL B N 1
ATOM 8294 C CA . VAL B 1 236 ? -5.262 49.5 5.031 1 95.62 236 VAL B CA 1
ATOM 8295 C C . VAL B 1 236 ? -4.062 50.312 5.52 1 95.62 236 VAL B C 1
ATOM 8297 O O . VAL B 1 236 ? -4.074 50.844 6.633 1 95.62 236 VAL B O 1
ATOM 8300 N N . ALA B 1 237 ? -3.045 50.375 4.691 1 94.12 237 ALA B N 1
ATOM 8301 C CA . ALA B 1 237 ? -1.862 51.156 5.062 1 94.12 237 ALA B CA 1
ATOM 8302 C C . ALA B 1 237 ? -2.184 52.625 5.141 1 94.12 237 ALA B C 1
ATOM 8304 O O . ALA B 1 237 ? -2.822 53.188 4.242 1 94.12 237 ALA B O 1
ATOM 8305 N N . PRO B 1 238 ? -1.714 53.25 6.184 1 89.12 238 PRO B N 1
ATOM 8306 C CA . PRO B 1 238 ? -1.906 54.688 6.219 1 89.12 238 PRO B CA 1
ATOM 8307 C C . PRO B 1 238 ? -1.089 55.438 5.156 1 89.12 238 PRO B C 1
ATOM 8309 O O . PRO B 1 238 ? 0.043 55.031 4.863 1 89.12 238 PRO B O 1
ATOM 8312 N N . ASP B 1 239 ? -1.577 56.531 4.68 1 86.44 239 ASP B N 1
ATOM 8313 C CA . ASP B 1 239 ? -0.899 57.312 3.654 1 86.44 239 ASP B CA 1
ATOM 8314 C C . ASP B 1 239 ? 0.4 57.906 4.191 1 86.44 239 ASP B C 1
ATOM 8316 O O . ASP B 1 239 ? 1.391 58 3.465 1 86.44 239 ASP B O 1
ATOM 8320 N N . GLU B 1 240 ? 0.461 58.281 5.398 1 84.12 240 GLU B N 1
ATOM 8321 C CA . GLU B 1 240 ? 1.603 58.938 6.016 1 84.12 240 GLU B CA 1
ATOM 8322 C C . GLU B 1 240 ? 2.744 57.969 6.273 1 84.12 240 GLU B C 1
ATOM 8324 O O . GLU B 1 240 ? 3.912 58.344 6.285 1 84.12 240 GLU B O 1
ATOM 8329 N N . THR B 1 241 ? 2.398 56.719 6.445 1 86.81 241 THR B N 1
ATOM 8330 C CA . THR B 1 241 ? 3.391 55.688 6.738 1 86.81 241 THR B CA 1
ATOM 8331 C C . THR B 1 241 ? 3.172 54.438 5.859 1 86.81 241 THR B C 1
ATOM 8333 O O . THR B 1 241 ? 2.676 53.438 6.328 1 86.81 241 THR B O 1
ATOM 8336 N N . PRO B 1 242 ? 3.658 54.562 4.676 1 88.62 242 PRO B N 1
ATOM 8337 C CA . PRO B 1 242 ? 3.445 53.438 3.766 1 88.62 242 PRO B CA 1
ATOM 8338 C C . PRO B 1 242 ? 4.191 52.188 4.203 1 88.62 242 PRO B C 1
ATOM 8340 O O . PRO B 1 242 ? 5.223 52.281 4.871 1 88.62 242 PRO B O 1
ATOM 8343 N N . ASP B 1 243 ? 3.631 51.031 3.826 1 93.56 243 ASP B N 1
ATOM 8344 C CA . ASP B 1 243 ? 4.238 49.75 4.152 1 93.56 243 ASP B CA 1
ATOM 8345 C C . ASP B 1 243 ? 5.57 49.594 3.426 1 93.56 243 ASP B C 1
ATOM 8347 O O . ASP B 1 243 ? 5.785 50.156 2.363 1 93.56 243 ASP B O 1
ATOM 8351 N N . LEU B 1 244 ? 6.434 48.812 3.998 1 92.31 244 LEU B N 1
ATOM 8352 C CA . LEU B 1 244 ? 7.715 48.469 3.395 1 92.31 244 LEU B CA 1
ATOM 8353 C C . LEU B 1 244 ? 7.57 47.281 2.459 1 92.31 244 LEU B C 1
ATOM 8355 O O . LEU B 1 244 ? 6.887 46.312 2.789 1 92.31 244 LEU B O 1
ATOM 8359 N N . GLU B 1 245 ? 8.164 47.406 1.304 1 92.19 245 GLU B N 1
ATOM 8360 C CA . GLU B 1 245 ? 8.258 46.25 0.453 1 92.19 245 GLU B CA 1
ATOM 8361 C C . GLU B 1 245 ? 9.195 45.188 1.056 1 92.19 245 GLU B C 1
ATOM 8363 O O . GLU B 1 245 ? 10.109 45.531 1.806 1 92.19 245 GLU B O 1
ATOM 8368 N N . HIS B 1 246 ? 8.906 43.875 0.72 1 93 246 HIS B N 1
ATOM 8369 C CA . HIS B 1 246 ? 9.656 42.844 1.433 1 93 246 HIS B CA 1
ATOM 8370 C C . HIS B 1 246 ? 10.656 42.156 0.516 1 93 246 HIS B C 1
ATOM 8372 O O . HIS B 1 246 ? 11.406 41.281 0.954 1 93 246 HIS B O 1
ATOM 8378 N N . GLN B 1 247 ? 10.711 42.5 -0.784 1 91 247 GLN B N 1
ATOM 8379 C CA . GLN B 1 247 ? 11.695 41.906 -1.688 1 91 247 GLN B CA 1
ATOM 8380 C C . GLN B 1 247 ? 13.109 42.375 -1.337 1 91 247 GLN B C 1
ATOM 8382 O O . GLN B 1 247 ? 13.305 43.5 -0.87 1 91 247 GLN B O 1
ATOM 8387 N N . GLU B 1 248 ? 14.047 41.5 -1.531 1 88.62 248 GLU B N 1
ATOM 8388 C CA . GLU B 1 248 ? 15.438 41.875 -1.26 1 88.62 248 GLU B CA 1
ATOM 8389 C C . GLU B 1 248 ? 15.867 43.062 -2.119 1 88.62 248 GLU B C 1
ATOM 8391 O O . GLU B 1 248 ? 15.547 43.125 -3.309 1 88.62 248 GLU B O 1
ATOM 8396 N N . ALA B 1 249 ? 16.484 44.062 -1.472 1 86.5 249 ALA B N 1
ATOM 8397 C CA . ALA B 1 249 ? 16.906 45.281 -2.17 1 86.5 249 ALA B CA 1
ATOM 8398 C C . ALA B 1 249 ? 17.828 46.125 -1.298 1 86.5 249 ALA B C 1
ATOM 8400 O O . ALA B 1 249 ? 17.922 45.906 -0.087 1 86.5 249 ALA B O 1
ATOM 8401 N N . SER B 1 250 ? 18.547 46.969 -1.944 1 85.38 250 SER B N 1
ATOM 8402 C CA . SER B 1 250 ? 19.297 47.969 -1.206 1 85.38 250 SER B CA 1
ATOM 8403 C C . SER B 1 250 ? 18.375 49.062 -0.64 1 85.38 250 SER B C 1
ATOM 8405 O O . SER B 1 250 ? 17.422 49.469 -1.293 1 85.38 250 SER B O 1
ATOM 8407 N N . LEU B 1 251 ? 18.703 49.375 0.53 1 86.56 251 LEU B N 1
ATOM 8408 C CA . LEU B 1 251 ? 17.906 50.406 1.191 1 86.56 251 LEU B CA 1
ATOM 8409 C C . LEU B 1 251 ? 18.719 51.656 1.407 1 86.56 251 LEU B C 1
ATOM 8411 O O . LEU B 1 251 ? 19.938 51.594 1.593 1 86.56 251 LEU B O 1
ATOM 8415 N N . ASP B 1 252 ? 18.047 52.781 1.375 1 83.44 252 ASP B N 1
ATOM 8416 C CA . ASP B 1 252 ? 18.703 54.062 1.594 1 83.44 252 ASP B CA 1
ATOM 8417 C C . ASP B 1 252 ? 18.891 54.344 3.084 1 83.44 252 ASP B C 1
ATOM 8419 O O . ASP B 1 252 ? 19.844 55.031 3.48 1 83.44 252 ASP B O 1
ATOM 8423 N N . ALA B 1 253 ? 17.938 53.906 3.846 1 85.88 253 ALA B N 1
ATOM 8424 C CA . ALA B 1 253 ? 17.984 54.094 5.293 1 85.88 253 ALA B CA 1
ATOM 8425 C C . ALA B 1 253 ? 17.359 52.906 6.008 1 85.88 253 ALA B C 1
ATOM 8427 O O . ALA B 1 253 ? 16.609 52.125 5.402 1 85.88 253 ALA B O 1
ATOM 8428 N N . LEU B 1 254 ? 17.688 52.812 7.238 1 87.94 254 LEU B N 1
ATOM 8429 C CA . LEU B 1 254 ? 17.078 51.75 8.047 1 87.94 254 LEU B CA 1
ATOM 8430 C C . LEU B 1 254 ? 15.578 52.031 8.227 1 87.94 254 LEU B C 1
ATOM 8432 O O . LEU B 1 254 ? 15.172 53.156 8.469 1 87.94 254 LEU B O 1
ATOM 8436 N N . PRO B 1 255 ? 14.867 51 8.102 1 87.75 255 PRO B N 1
ATOM 8437 C CA . PRO B 1 255 ? 13.43 51.188 8.328 1 87.75 255 PRO B CA 1
ATOM 8438 C C . PRO B 1 255 ? 13.102 51.531 9.781 1 87.75 255 PRO B C 1
ATOM 8440 O O . PRO B 1 255 ? 13.867 51.188 10.688 1 87.75 255 PRO B O 1
ATOM 8443 N N . ALA B 1 256 ? 11.992 52.219 9.875 1 85.81 256 ALA B N 1
ATOM 8444 C CA . ALA B 1 256 ? 11.523 52.531 11.219 1 85.81 256 ALA B CA 1
ATOM 8445 C C . ALA B 1 256 ? 11.211 51.281 12.008 1 85.81 256 ALA B C 1
ATOM 8447 O O . ALA B 1 256 ? 10.891 50.219 11.43 1 85.81 256 ALA B O 1
ATOM 8448 N N . ALA B 1 257 ? 11.344 51.406 13.32 1 80.69 257 ALA B N 1
ATOM 8449 C CA . ALA B 1 257 ? 11.141 50.25 14.203 1 80.69 257 ALA B CA 1
ATOM 8450 C C . ALA B 1 257 ? 9.719 49.719 14.078 1 80.69 257 ALA B C 1
ATOM 8452 O O . ALA B 1 257 ? 9.477 48.531 14.266 1 80.69 257 ALA B O 1
ATOM 8453 N N . ASP B 1 258 ? 8.812 50.594 13.75 1 82.75 258 ASP B N 1
ATOM 8454 C CA . ASP B 1 258 ? 7.406 50.188 13.695 1 82.75 258 ASP B CA 1
ATOM 8455 C C . ASP B 1 258 ? 6.941 50 12.25 1 82.75 258 ASP B C 1
ATOM 8457 O O . ASP B 1 258 ? 5.738 50 11.977 1 82.75 258 ASP B O 1
ATOM 8461 N N . ALA B 1 259 ? 7.898 49.906 11.375 1 89 259 ALA B N 1
ATOM 8462 C CA . ALA B 1 259 ? 7.551 49.719 9.969 1 89 259 ALA B CA 1
ATOM 8463 C C . ALA B 1 259 ? 6.867 48.375 9.742 1 89 259 ALA B C 1
ATOM 8465 O O . ALA B 1 259 ? 7.25 47.375 10.344 1 89 259 ALA B O 1
ATOM 8466 N N . VAL B 1 260 ? 5.781 48.406 8.922 1 93.81 260 VAL B N 1
ATOM 8467 C CA . VAL B 1 260 ? 5.031 47.219 8.586 1 93.81 260 VAL B CA 1
ATOM 8468 C C . VAL B 1 260 ? 5.355 46.781 7.16 1 93.81 260 VAL B C 1
ATOM 8470 O O . VAL B 1 260 ? 5.34 47.594 6.238 1 93.81 260 VAL B O 1
ATOM 8473 N N . PHE B 1 261 ? 5.715 45.531 7.051 1 95.19 261 PHE B N 1
ATOM 8474 C CA . PHE B 1 261 ? 5.926 45 5.707 1 95.19 261 PHE B CA 1
ATOM 8475 C C . PHE B 1 261 ? 4.598 44.844 4.98 1 95.19 261 PHE B C 1
ATOM 8477 O O . PHE B 1 261 ? 3.607 44.406 5.582 1 95.19 261 PHE B O 1
ATOM 8484 N N . ALA B 1 262 ? 4.621 45 3.682 1 95.44 262 ALA B N 1
ATOM 8485 C CA . ALA B 1 262 ? 3.418 44.938 2.857 1 95.44 262 ALA B CA 1
ATOM 8486 C C . ALA B 1 262 ? 2.789 43.531 2.93 1 95.44 262 ALA B C 1
ATOM 8488 O O . ALA B 1 262 ? 1.563 43.406 2.973 1 95.44 262 ALA B O 1
ATOM 8489 N N . TYR B 1 263 ? 3.586 42.469 2.938 1 96.56 263 TYR B N 1
ATOM 8490 C CA . TYR B 1 263 ? 3.031 41.125 2.928 1 96.56 263 TYR B CA 1
ATOM 8491 C C . TYR B 1 263 ? 2.316 40.812 4.238 1 96.56 263 TYR B C 1
ATOM 8493 O O . TYR B 1 263 ? 1.351 40.062 4.262 1 96.56 263 TYR B O 1
ATOM 8501 N N . VAL B 1 264 ? 2.732 41.375 5.336 1 97.75 264 VAL B N 1
ATOM 8502 C CA . VAL B 1 264 ? 2.117 41.156 6.637 1 97.75 264 VAL B CA 1
ATOM 8503 C C . VAL B 1 264 ? 0.715 41.75 6.664 1 97.75 264 VAL B C 1
ATOM 8505 O O . VAL B 1 264 ? -0.24 41.094 7.09 1 97.75 264 VAL B O 1
ATOM 8508 N N . ARG B 1 265 ? 0.602 43.031 6.258 1 97.31 265 ARG B N 1
ATOM 8509 C CA . ARG B 1 265 ? -0.708 43.688 6.207 1 97.31 265 ARG B CA 1
ATOM 8510 C C . ARG B 1 265 ? -1.628 42.969 5.219 1 97.31 265 ARG B C 1
ATOM 8512 O O . ARG B 1 265 ? -2.834 42.844 5.453 1 97.31 265 ARG B O 1
ATOM 8519 N N . ALA B 1 266 ? -1.023 42.562 4.137 1 97.19 266 ALA B N 1
ATOM 8520 C CA . ALA B 1 266 ? -1.815 41.812 3.166 1 97.19 266 ALA B CA 1
ATOM 8521 C C . ALA B 1 266 ? -2.363 40.531 3.779 1 97.19 266 ALA B C 1
ATOM 8523 O O . ALA B 1 266 ? -3.514 40.156 3.531 1 97.19 266 ALA B O 1
ATOM 8524 N N . MET B 1 267 ? -1.556 39.812 4.539 1 97.69 267 MET B N 1
ATOM 8525 C CA . MET B 1 267 ? -1.988 38.594 5.207 1 97.69 267 MET B CA 1
ATOM 8526 C C . MET B 1 267 ? -3.117 38.875 6.191 1 97.69 267 MET B C 1
ATOM 8528 O O . MET B 1 267 ? -4.074 38.094 6.289 1 97.69 267 MET B O 1
ATOM 8532 N N . PHE B 1 268 ? -3.012 39.938 6.918 1 98.19 268 PHE B N 1
ATOM 8533 C CA . PHE B 1 268 ? -4.062 40.344 7.852 1 98.19 268 PHE B CA 1
ATOM 8534 C C . PHE B 1 268 ? -5.348 40.688 7.109 1 98.19 268 PHE B C 1
ATOM 8536 O O . PHE B 1 268 ? -6.434 40.25 7.504 1 98.19 268 PHE B O 1
ATOM 8543 N N . LYS B 1 269 ? -5.199 41.469 6.066 1 97.88 269 LYS B N 1
ATOM 8544 C CA . LYS B 1 269 ? -6.352 41.812 5.246 1 97.88 269 LYS B CA 1
ATOM 8545 C C . LYS B 1 269 ? -7.055 40.594 4.715 1 97.88 269 LYS B C 1
ATOM 8547 O O . LYS B 1 269 ? -8.289 40.5 4.734 1 97.88 269 LYS B O 1
ATOM 8552 N N . ASP B 1 270 ? -6.258 39.688 4.273 1 96.75 270 ASP B N 1
ATOM 8553 C CA . ASP B 1 270 ? -6.805 38.438 3.74 1 96.75 270 ASP B CA 1
ATOM 8554 C C . ASP B 1 270 ? -7.559 37.656 4.82 1 96.75 270 ASP B C 1
ATOM 8556 O O . ASP B 1 270 ? -8.508 36.938 4.523 1 96.75 270 ASP B O 1
ATOM 8560 N N . SER B 1 271 ? -7.16 37.75 6.07 1 97.38 271 SER B N 1
ATOM 8561 C CA . SER B 1 271 ? -7.789 37.031 7.176 1 97.38 271 SER B CA 1
ATOM 8562 C C . SER B 1 271 ? -9.164 37.625 7.5 1 97.38 271 SER B C 1
ATOM 8564 O O . SER B 1 271 ? -9.953 36.969 8.203 1 97.38 271 SER B O 1
ATOM 8566 N N . LEU B 1 272 ? -9.414 38.812 6.996 1 97.44 272 LEU B N 1
ATOM 8567 C CA . LEU B 1 272 ? -10.711 39.438 7.25 1 97.44 272 LEU B CA 1
ATOM 8568 C C . LEU B 1 272 ? -11.766 38.906 6.293 1 97.44 272 LEU B C 1
ATOM 8570 O O . LEU B 1 272 ? -12.445 39.656 5.613 1 97.44 272 LEU B O 1
ATOM 8574 N N . ASP B 1 273 ? -11.93 37.625 6.324 1 94.12 273 ASP B N 1
ATOM 8575 C CA . ASP B 1 273 ? -12.914 36.906 5.531 1 94.12 273 ASP B CA 1
ATOM 8576 C C . ASP B 1 273 ? -14.305 37 6.156 1 94.12 273 ASP B C 1
ATOM 8578 O O . ASP B 1 273 ? -14.508 36.625 7.312 1 94.12 273 ASP B O 1
ATOM 8582 N N . VAL B 1 274 ? -15.273 37.406 5.445 1 90.31 274 VAL B N 1
ATOM 8583 C CA . VAL B 1 274 ? -16.609 37.688 5.961 1 90.31 274 VAL B CA 1
ATOM 8584 C C . VAL B 1 274 ? -17.312 36.375 6.32 1 90.31 274 VAL B C 1
ATOM 8586 O O . VAL B 1 274 ? -18.25 36.375 7.133 1 90.31 274 VAL B O 1
ATOM 8589 N N . ASN B 1 275 ? -16.891 35.344 5.746 1 90.12 275 ASN B N 1
ATOM 8590 C CA . ASN B 1 275 ? -17.531 34.062 5.996 1 90.12 275 ASN B CA 1
ATOM 8591 C C . ASN B 1 275 ? -17.031 33.438 7.289 1 90.12 275 ASN B C 1
ATOM 8593 O O . ASN B 1 275 ? -17.562 32.406 7.73 1 90.12 275 ASN B O 1
ATOM 8597 N N . PHE B 1 276 ? -16.047 34.062 7.91 1 94.06 276 PHE B N 1
ATOM 8598 C CA . PHE B 1 276 ? -15.492 33.562 9.164 1 94.06 276 PHE B CA 1
ATOM 8599 C C . PHE B 1 276 ? -15.703 34.562 10.289 1 94.06 276 PHE B C 1
ATOM 8601 O O . PHE B 1 276 ? -15.695 35.781 10.047 1 94.06 276 PHE B O 1
ATOM 8608 N N . PRO B 1 277 ? -15.906 34.062 11.445 1 95.5 277 PRO B N 1
ATOM 8609 C CA . PRO B 1 277 ? -16.047 35 12.562 1 95.5 277 PRO B CA 1
ATOM 8610 C C . PRO B 1 277 ? -14.711 35.625 12.969 1 95.5 277 PRO B C 1
ATOM 8612 O O . PRO B 1 277 ? -13.656 35 12.812 1 95.5 277 PRO B O 1
ATOM 8615 N N . TRP B 1 278 ? -14.812 36.906 13.445 1 98.06 278 TRP B N 1
ATOM 8616 C CA . TRP B 1 278 ? -13.664 37.594 14 1 98.06 278 TRP B CA 1
ATOM 8617 C C . TRP B 1 278 ? -13.688 37.562 15.523 1 98.06 278 TRP B C 1
ATOM 8619 O O . TRP B 1 278 ? -14.758 37.438 16.125 1 98.06 278 TRP B O 1
ATOM 8629 N N . TYR B 1 279 ? -12.531 37.562 16.141 1 98.5 279 TYR B N 1
ATOM 8630 C CA . TYR B 1 279 ? -12.492 37.438 17.578 1 98.5 279 TYR B CA 1
ATOM 8631 C C . TYR B 1 279 ? -11.469 38.375 18.203 1 98.5 279 TYR B C 1
ATOM 8633 O O . TYR B 1 279 ? -10.5 38.781 17.531 1 98.5 279 TYR B O 1
ATOM 8641 N N . ARG B 1 280 ? -11.719 38.781 19.328 1 98.56 280 ARG B N 1
ATOM 8642 C CA . ARG B 1 280 ? -10.695 39.25 20.25 1 98.56 280 ARG B CA 1
ATOM 8643 C C . ARG B 1 280 ? -10.258 38.125 21.203 1 98.56 280 ARG B C 1
ATOM 8645 O O . ARG B 1 280 ? -11.047 37.656 22.016 1 98.56 280 ARG B O 1
ATOM 8652 N N . LEU B 1 281 ? -9.023 37.719 21.078 1 98.56 281 LEU B N 1
ATOM 8653 C CA . LEU B 1 281 ? -8.477 36.656 21.906 1 98.56 281 LEU B CA 1
ATOM 8654 C C . LEU B 1 281 ? -7.668 37.219 23.062 1 98.56 281 LEU B C 1
ATOM 8656 O O . LEU B 1 281 ? -6.934 38.188 22.906 1 98.56 281 LEU B O 1
ATOM 8660 N N . GLU B 1 282 ? -7.816 36.625 24.172 1 98.19 282 GLU B N 1
ATOM 8661 C CA . GLU B 1 282 ? -7.055 37 25.359 1 98.19 282 GLU B CA 1
ATOM 8662 C C . GLU B 1 282 ? -5.898 36.031 25.594 1 98.19 282 GLU B C 1
ATOM 8664 O O . GLU B 1 282 ? -6.031 34.812 25.391 1 98.19 282 GLU B O 1
ATOM 8669 N N . VAL B 1 283 ? -4.785 36.594 25.953 1 98.25 283 VAL B N 1
ATOM 8670 C CA . VAL B 1 283 ? -3.594 35.812 26.266 1 98.25 283 VAL B CA 1
ATOM 8671 C C . VAL B 1 283 ? -3.037 36.219 27.625 1 98.25 283 VAL B C 1
ATOM 8673 O O . VAL B 1 283 ? -2.656 37.375 27.828 1 98.25 283 VAL B O 1
ATOM 8676 N N . PRO B 1 284 ? -3 35.281 28.5 1 96.56 284 PRO B N 1
ATOM 8677 C CA . PRO B 1 284 ? -2.438 35.625 29.812 1 96.56 284 PRO B CA 1
ATOM 8678 C C . PRO B 1 284 ? -0.911 35.688 29.797 1 96.56 284 PRO B C 1
ATOM 8680 O O . PRO B 1 284 ? -0.261 34.875 29.125 1 96.56 284 PRO B O 1
ATOM 8683 N N . HIS B 1 285 ? -0.403 36.625 30.422 1 95.44 285 HIS B N 1
ATOM 8684 C CA . HIS B 1 285 ? 1.043 36.719 30.594 1 95.44 285 HIS B CA 1
ATOM 8685 C C . HIS B 1 285 ? 1.402 37.5 31.844 1 95.44 285 HIS B C 1
ATOM 8687 O O . HIS B 1 285 ? 0.973 38.656 32 1 95.44 285 HIS B O 1
ATOM 8693 N N . GLU B 1 286 ? 2.178 36.875 32.719 1 90.88 286 GLU B N 1
ATOM 8694 C CA . GLU B 1 286 ? 2.695 37.5 33.906 1 90.88 286 GLU B CA 1
ATOM 8695 C C . GLU B 1 286 ? 1.587 38.219 34.688 1 90.88 286 GLU B C 1
ATOM 8697 O O . GLU B 1 286 ? 1.728 39.375 35.062 1 90.88 286 GLU B O 1
ATOM 8702 N N . GLY B 1 287 ? 0.482 37.594 34.844 1 88.81 287 GLY B N 1
ATOM 8703 C CA . GLY B 1 287 ? -0.592 38.062 35.688 1 88.81 287 GLY B CA 1
ATOM 8704 C C . GLY B 1 287 ? -1.544 39 35 1 88.81 287 GLY B C 1
ATOM 8705 O O . GLY B 1 287 ? -2.523 39.469 35.594 1 88.81 287 GLY B O 1
ATOM 8706 N N . ARG B 1 288 ? -1.224 39.312 33.781 1 93.12 288 ARG B N 1
ATOM 8707 C CA . ARG B 1 288 ? -2.072 40.219 33.031 1 93.12 288 ARG B CA 1
ATOM 8708 C C . ARG B 1 288 ? -2.621 39.562 31.781 1 93.12 288 ARG B C 1
ATOM 8710 O O . ARG B 1 288 ? -1.966 38.688 31.203 1 93.12 288 ARG B O 1
ATOM 8717 N N . MET B 1 289 ? -3.895 40 31.422 1 94.81 289 MET B N 1
ATOM 8718 C CA . MET B 1 289 ? -4.488 39.531 30.172 1 94.81 289 MET B CA 1
ATOM 8719 C C . MET B 1 289 ? -4.234 40.5 29.031 1 94.81 289 MET B C 1
ATOM 8721 O O . MET B 1 289 ? -4.465 41.719 29.172 1 94.81 289 MET B O 1
ATOM 8725 N N . HIS B 1 290 ? -3.65 40.062 28 1 97.12 290 HIS B N 1
ATOM 8726 C CA . HIS B 1 290 ? -3.434 40.844 26.781 1 97.12 290 HIS B CA 1
ATOM 8727 C C . HIS B 1 290 ? -4.473 40.5 25.719 1 97.12 290 HIS B C 1
ATOM 8729 O O . HIS B 1 290 ? -5.012 39.406 25.703 1 97.12 290 HIS B O 1
ATOM 8735 N N . SER B 1 291 ? -4.816 41.469 24.875 1 98 291 SER B N 1
ATOM 8736 C CA . SER B 1 291 ? -5.887 41.281 23.891 1 98 291 SER B CA 1
ATOM 8737 C C . SER B 1 291 ? -5.367 41.406 22.469 1 98 291 SER B C 1
ATOM 8739 O O . SER B 1 291 ? -4.602 42.344 22.172 1 98 291 SER B O 1
ATOM 8741 N N . PHE B 1 292 ? -5.797 40.5 21.625 1 98.75 292 PHE B N 1
ATOM 8742 C CA . PHE B 1 292 ? -5.402 40.5 20.219 1 98.75 292 PHE B CA 1
ATOM 8743 C C . PHE B 1 292 ? -6.613 40.25 19.312 1 98.75 292 PHE B C 1
ATOM 8745 O O . PHE B 1 292 ? -7.484 39.469 19.641 1 98.75 292 PHE B O 1
ATOM 8752 N N . LEU B 1 293 ? -6.691 40.969 18.25 1 98.75 293 LEU B N 1
ATOM 8753 C CA . LEU B 1 293 ? -7.797 40.844 17.297 1 98.75 293 LEU B CA 1
ATOM 8754 C C . LEU B 1 293 ? -7.402 39.969 16.125 1 98.75 293 LEU B C 1
ATOM 8756 O O . LEU B 1 293 ? -6.363 40.188 15.492 1 98.75 293 LEU B O 1
ATOM 8760 N N . VAL B 1 294 ? -8.227 38.969 15.852 1 98.69 294 VAL B N 1
ATOM 8761 C CA . VAL B 1 294 ? -7.891 38 14.797 1 98.69 294 VAL B CA 1
ATOM 8762 C C . VAL B 1 294 ? -9.102 37.781 13.891 1 98.69 294 VAL B C 1
ATOM 8764 O O . VAL B 1 294 ? -10.242 37.875 14.336 1 98.69 294 VAL B O 1
ATOM 8767 N N . GLY B 1 295 ? -8.844 37.594 12.555 1 97.69 295 GLY B N 1
ATOM 8768 C CA . GLY B 1 295 ? -9.828 37.062 11.617 1 97.69 295 GLY B CA 1
ATOM 8769 C C . GLY B 1 295 ? -9.711 35.562 11.391 1 97.69 295 GLY B C 1
ATOM 8770 O O . GLY B 1 295 ? -9.586 34.812 12.344 1 97.69 295 GLY B O 1
ATOM 8771 N N . LYS B 1 296 ? -9.758 35.219 10.203 1 96.62 296 LYS B N 1
ATOM 8772 C CA . LYS B 1 296 ? -9.617 33.812 9.82 1 96.62 296 LYS B CA 1
ATOM 8773 C C . LYS B 1 296 ? -8.188 33.312 10.07 1 96.62 296 LYS B C 1
ATOM 8775 O O . LYS B 1 296 ? -7.227 34.031 9.805 1 96.62 296 LYS B O 1
ATOM 8780 N N . ARG B 1 297 ? -8.07 32.188 10.555 1 95.62 297 ARG B N 1
ATOM 8781 C CA . ARG B 1 297 ? -6.785 31.531 10.781 1 95.62 297 ARG B CA 1
ATOM 8782 C C . ARG B 1 297 ? -6 31.406 9.477 1 95.62 297 ARG B C 1
ATOM 8784 O O . ARG B 1 297 ? -6.582 31.203 8.414 1 95.62 297 ARG B O 1
ATOM 8791 N N . VAL B 1 298 ? -4.672 31.484 9.609 1 94.5 298 VAL B N 1
ATOM 8792 C CA . VAL B 1 298 ? -3.764 31.25 8.492 1 94.5 298 VAL B CA 1
ATOM 8793 C C . VAL B 1 298 ? -3.402 29.766 8.406 1 94.5 298 VAL B C 1
ATOM 8795 O O . VAL B 1 298 ? -3.15 29.25 7.32 1 94.5 298 VAL B O 1
ATOM 8798 N N . PHE B 1 299 ? -3.402 29.141 9.531 1 91 299 PHE B N 1
ATOM 8799 C CA . PHE B 1 299 ? -3.068 27.734 9.648 1 91 299 PHE B CA 1
ATOM 8800 C C . PHE B 1 299 ? -4.012 27.031 10.617 1 91 299 PHE B C 1
ATOM 8802 O O . PHE B 1 299 ? -4.418 27.609 11.625 1 91 299 PHE B O 1
ATOM 8809 N N . CYS B 1 300 ? -4.332 25.812 10.289 1 90 300 CYS B N 1
ATOM 8810 C CA . CYS B 1 300 ? -5.125 24.953 11.164 1 90 300 CYS B CA 1
ATOM 8811 C C . CYS B 1 300 ? -4.691 23.5 11.047 1 90 300 CYS B C 1
ATOM 8813 O O . CYS B 1 300 ? -4.723 22.922 9.961 1 90 300 CYS B O 1
ATOM 8815 N N . ALA B 1 301 ? -4.234 22.969 12.141 1 87.69 301 ALA B N 1
ATOM 8816 C CA . ALA B 1 301 ? -3.887 21.547 12.141 1 87.69 301 ALA B CA 1
ATOM 8817 C C . ALA B 1 301 ? -5.129 20.672 11.977 1 87.69 301 ALA B C 1
ATOM 8819 O O . ALA B 1 301 ? -6.172 20.953 12.57 1 87.69 301 ALA B O 1
ATOM 8820 N N . PRO B 1 302 ? -5.082 19.656 11.188 1 82.12 302 PRO B N 1
ATOM 8821 C CA . PRO B 1 302 ? -6.242 18.766 11.008 1 82.12 302 PRO B CA 1
ATOM 8822 C C . PRO B 1 302 ? -6.449 17.828 12.188 1 82.12 302 PRO B C 1
ATOM 8824 O O . PRO B 1 302 ? -5.516 17.578 12.953 1 82.12 302 PRO B O 1
ATOM 8827 N N . GLY B 1 303 ? -7.684 17.438 12.258 1 86.38 303 GLY B N 1
ATOM 8828 C CA . GLY B 1 303 ? -8.023 16.438 13.266 1 86.38 303 GLY B CA 1
ATOM 8829 C C . GLY B 1 303 ? -8.773 17.031 14.453 1 86.38 303 GLY B C 1
ATOM 8830 O O . GLY B 1 303 ? -8.57 18.188 14.812 1 86.38 303 GLY B O 1
ATOM 8831 N N . MET B 1 304 ? -9.531 16.188 15.039 1 90.56 304 MET B N 1
ATOM 8832 C CA . MET B 1 304 ? -10.297 16.625 16.219 1 90.56 304 MET B CA 1
ATOM 8833 C C . MET B 1 304 ? -9.492 16.406 17.484 1 90.56 304 MET B C 1
ATOM 8835 O O . MET B 1 304 ? -9.414 17.297 18.344 1 90.56 304 MET B O 1
ATOM 8839 N N . ALA B 1 305 ? -8.914 15.242 17.562 1 89.56 305 ALA B N 1
ATOM 8840 C CA . ALA B 1 305 ? -8.062 14.984 18.719 1 89.56 305 ALA B CA 1
ATOM 8841 C C . ALA B 1 305 ? -6.633 15.461 18.469 1 89.56 305 ALA B C 1
ATOM 8843 O O . ALA B 1 305 ? -6.113 15.32 17.359 1 89.56 305 ALA B O 1
ATOM 8844 N N . GLY B 1 306 ? -6.012 16.109 19.438 1 89.75 306 GLY B N 1
ATOM 8845 C CA . GLY B 1 306 ? -4.645 16.594 19.297 1 89.75 306 GLY B CA 1
ATOM 8846 C C . GLY B 1 306 ? -4.473 18.031 19.766 1 89.75 306 GLY B C 1
ATOM 8847 O O . GLY B 1 306 ? -5.297 18.547 20.516 1 89.75 306 GLY B O 1
ATOM 8848 N N . ARG B 1 307 ? -3.467 18.609 19.266 1 91.19 307 ARG B N 1
ATOM 8849 C CA . ARG B 1 307 ? -3.119 19.953 19.734 1 91.19 307 ARG B CA 1
ATOM 8850 C C . ARG B 1 307 ? -4.027 21 19.109 1 91.19 307 ARG B C 1
ATOM 8852 O O . ARG B 1 307 ? -4.172 22.109 19.641 1 91.19 307 ARG B O 1
ATOM 8859 N N . GLY B 1 308 ? -4.625 20.703 18.031 1 92.75 308 GLY B N 1
ATOM 8860 C CA . GLY B 1 308 ? -5.531 21.641 17.391 1 92.75 308 GLY B CA 1
ATOM 8861 C C . GLY B 1 308 ? -4.898 23 17.141 1 92.75 308 GLY B C 1
ATOM 8862 O O . GLY B 1 308 ? -5.531 24.031 17.359 1 92.75 308 GLY B O 1
ATOM 8863 N N . THR B 1 309 ? -3.623 22.984 16.672 1 94.19 309 THR B N 1
ATOM 8864 C CA . THR B 1 309 ? -2.855 24.219 16.5 1 94.19 309 THR B CA 1
ATOM 8865 C C . THR B 1 309 ? -3.48 25.094 15.422 1 94.19 309 THR B C 1
ATOM 8867 O O . THR B 1 309 ? -3.793 24.625 14.328 1 94.19 309 THR B O 1
ATOM 8870 N N . ARG B 1 310 ? -3.688 26.375 15.797 1 96.31 310 ARG B N 1
ATOM 8871 C CA . ARG B 1 310 ? -4.113 27.406 14.859 1 96.31 310 ARG B CA 1
ATOM 8872 C C . ARG B 1 310 ? -3.168 28.609 14.891 1 96.31 310 ARG B C 1
ATOM 8874 O O . ARG B 1 310 ? -2.672 28.984 15.961 1 96.31 310 ARG B O 1
ATOM 8881 N N . GLY B 1 311 ? -2.873 29.141 13.758 1 97.56 311 GLY B N 1
ATOM 8882 C CA . GLY B 1 311 ? -2.031 30.312 13.641 1 97.56 311 GLY B CA 1
ATOM 8883 C C . GLY B 1 311 ? -2.748 31.5 13.023 1 97.56 311 GLY B C 1
ATOM 8884 O O . GLY B 1 311 ? -3.533 31.328 12.086 1 97.56 311 GLY B O 1
ATOM 8885 N N . PHE B 1 312 ? -2.498 32.75 13.625 1 98.31 312 PHE B N 1
ATOM 8886 C CA . PHE B 1 312 ? -3.17 33.969 13.18 1 98.31 312 PHE B CA 1
ATOM 8887 C C . PHE B 1 312 ? -2.166 35.094 12.984 1 98.31 312 PHE B C 1
ATOM 8889 O O . PHE B 1 312 ? -1.22 35.25 13.758 1 98.31 312 PHE B O 1
ATOM 8896 N N . VAL B 1 313 ? -2.346 35.781 11.875 1 98.56 313 VAL B N 1
ATOM 8897 C CA . VAL B 1 313 ? -1.832 37.156 11.906 1 98.56 313 VAL B CA 1
ATOM 8898 C C . VAL B 1 313 ? -2.76 38.031 12.742 1 98.56 313 VAL B C 1
ATOM 8900 O O . VAL B 1 313 ? -3.922 38.25 12.383 1 98.56 313 VAL B O 1
ATOM 8903 N N . ALA B 1 314 ? -2.285 38.531 13.852 1 98.75 314 ALA B N 1
ATOM 8904 C CA . ALA B 1 314 ? -3.133 39.219 14.82 1 98.75 314 ALA B CA 1
ATOM 8905 C C . ALA B 1 314 ? -2.758 40.688 14.93 1 98.75 314 ALA B C 1
ATOM 8907 O O . ALA B 1 314 ? -1.6 41.062 14.727 1 98.75 314 ALA B O 1
ATOM 8908 N N . LEU B 1 315 ? -3.771 41.5 15.156 1 98.5 315 LEU B N 1
ATOM 8909 C CA . LEU B 1 315 ? -3.588 42.906 15.492 1 98.5 315 LEU B CA 1
ATOM 8910 C C . LEU B 1 315 ? -3.506 43.094 17 1 98.5 315 LEU B C 1
ATOM 8912 O O . LEU B 1 315 ? -4.418 42.688 17.734 1 98.5 315 LEU B O 1
ATOM 8916 N N . ASP B 1 316 ? -2.383 43.594 17.484 1 97.44 316 ASP B N 1
ATOM 8917 C CA . ASP B 1 316 ? -2.26 43.906 18.906 1 97.44 316 ASP B CA 1
ATOM 8918 C C . ASP B 1 316 ? -3.256 45 19.312 1 97.44 316 ASP B C 1
ATOM 8920 O O . ASP B 1 316 ? -3.1 46.156 18.953 1 97.44 316 ASP B O 1
ATOM 8924 N N . ALA B 1 317 ? -4.215 44.656 20.078 1 95.62 317 ALA B N 1
ATOM 8925 C CA . ALA B 1 317 ? -5.309 45.531 20.438 1 95.62 317 ALA B CA 1
ATOM 8926 C C . ALA B 1 317 ? -4.824 46.656 21.359 1 95.62 317 ALA B C 1
ATOM 8928 O O . ALA B 1 317 ? -5.477 47.688 21.484 1 95.62 317 ALA B O 1
ATOM 8929 N N . GLU B 1 318 ? -3.672 46.469 21.891 1 91.38 318 GLU B N 1
ATOM 8930 C CA . GLU B 1 318 ? -3.182 47.406 22.906 1 91.38 318 GLU B CA 1
ATOM 8931 C C . GLU B 1 318 ? -2.068 48.281 22.344 1 91.38 318 GLU B C 1
ATOM 8933 O O . GLU B 1 318 ? -1.573 49.188 23.031 1 91.38 318 GLU B O 1
ATOM 8938 N N . ALA B 1 319 ? -1.818 48.062 21.141 1 88.38 319 ALA B N 1
ATOM 8939 C CA . ALA B 1 319 ? -0.666 48.781 20.578 1 88.38 319 ALA B CA 1
ATOM 8940 C C . ALA B 1 319 ? -1.107 49.969 19.734 1 88.38 319 ALA B C 1
ATOM 8942 O O . ALA B 1 319 ? -2.119 49.875 19.031 1 88.38 319 ALA B O 1
ATOM 8943 N N . SER B 1 320 ? -0.5 51.125 19.859 1 84 320 SER B N 1
ATOM 8944 C CA . SER B 1 320 ? -0.544 52.281 19 1 84 320 SER B CA 1
ATOM 8945 C C . SER B 1 320 ? 0.856 52.812 18.734 1 84 320 SER B C 1
ATOM 8947 O O . SER B 1 320 ? 1.585 53.188 19.656 1 84 320 SER B O 1
ATOM 8949 N N . PRO B 1 321 ? 1.393 52.844 17.438 1 86.75 321 PRO B N 1
ATOM 8950 C CA . PRO B 1 321 ? 0.7 52.594 16.172 1 86.75 321 PRO B CA 1
ATOM 8951 C C . PRO B 1 321 ? 0.39 51.094 15.977 1 86.75 321 PRO B C 1
ATOM 8953 O O . PRO B 1 321 ? 0.726 50.281 16.828 1 86.75 321 PRO B O 1
ATOM 8956 N N . VAL B 1 322 ? -0.256 50.812 14.82 1 90.69 322 VAL B N 1
ATOM 8957 C CA . VAL B 1 322 ? -0.694 49.469 14.453 1 90.69 322 VAL B CA 1
ATOM 8958 C C . VAL B 1 322 ? 0.487 48.5 14.523 1 90.69 322 VAL B C 1
ATOM 8960 O O . VAL B 1 322 ? 1.569 48.812 14.016 1 90.69 322 VAL B O 1
ATOM 8963 N N . ARG B 1 323 ? 0.324 47.438 15.211 1 94.62 323 ARG B N 1
ATOM 8964 C CA . ARG B 1 323 ? 1.321 46.375 15.32 1 94.62 323 ARG B CA 1
ATOM 8965 C C . ARG B 1 323 ? 0.704 45 15.031 1 94.62 323 ARG B C 1
ATOM 8967 O O . ARG B 1 323 ? -0.261 44.594 15.688 1 94.62 323 ARG B O 1
ATOM 8974 N N . PHE B 1 324 ? 1.264 44.375 13.984 1 97.56 324 PHE B N 1
ATOM 8975 C CA . PHE B 1 324 ? 0.851 43.031 13.68 1 97.56 324 PHE B CA 1
ATOM 8976 C C . PHE B 1 324 ? 1.799 42 14.32 1 97.56 324 PHE B C 1
ATOM 8978 O O . PHE B 1 324 ? 3.01 42.219 14.359 1 97.56 324 PHE B O 1
ATOM 8985 N N . VAL B 1 325 ? 1.254 40.938 14.875 1 98.25 325 VAL B N 1
ATOM 8986 C CA . VAL B 1 325 ? 2.008 39.844 15.523 1 98.25 325 VAL B CA 1
ATOM 8987 C C . VAL B 1 325 ? 1.479 38.5 15.07 1 98.25 325 VAL B C 1
ATOM 8989 O O . VAL B 1 325 ? 0.459 38.438 14.375 1 98.25 325 VAL B O 1
ATOM 8992 N N . TRP B 1 326 ? 2.254 37.438 15.328 1 98.5 326 TRP B N 1
ATOM 8993 C CA . TRP B 1 326 ? 1.787 36.094 15.094 1 98.5 326 TRP B CA 1
ATOM 8994 C C . TRP B 1 326 ? 1.267 35.469 16.375 1 98.5 326 TRP B C 1
ATOM 8996 O O . TRP B 1 326 ? 1.973 35.438 17.391 1 98.5 326 TRP B O 1
ATOM 9006 N N . LEU B 1 327 ? 0.074 35 16.359 1 98.75 327 LEU B N 1
ATOM 9007 C CA . LEU B 1 327 ? -0.539 34.344 17.5 1 98.75 327 LEU B CA 1
ATOM 9008 C C . LEU B 1 327 ? -0.791 32.875 17.234 1 98.75 327 LEU B C 1
ATOM 9010 O O . LEU B 1 327 ? -1.422 32.531 16.219 1 98.75 327 LEU B O 1
ATOM 9014 N N . LYS B 1 328 ? -0.257 32.031 18.016 1 98 328 LYS B N 1
ATOM 9015 C CA . LYS B 1 328 ? -0.464 30.594 17.953 1 98 328 LYS B CA 1
ATOM 9016 C C . LYS B 1 328 ? -1.389 30.125 19.078 1 98 328 LYS B C 1
ATOM 9018 O O . LYS B 1 328 ? -1.135 30.406 20.25 1 98 328 LYS B O 1
ATOM 9023 N N . ASP B 1 329 ? -2.506 29.547 18.719 1 97.69 329 ASP B N 1
ATOM 9024 C CA . ASP B 1 329 ? -3.469 28.922 19.625 1 97.69 329 ASP B CA 1
ATOM 9025 C C . ASP B 1 329 ? -3.379 27.406 19.562 1 97.69 329 ASP B C 1
ATOM 9027 O O . ASP B 1 329 ? -3.508 26.812 18.484 1 97.69 329 ASP B O 1
ATOM 9031 N N . ALA B 1 330 ? -3.137 26.797 20.719 1 96.19 330 ALA B N 1
ATOM 9032 C CA . ALA B 1 330 ? -2.938 25.359 20.688 1 96.19 330 ALA B CA 1
ATOM 9033 C C . ALA B 1 330 ? -3.297 24.719 22.031 1 96.19 330 ALA B C 1
ATOM 9035 O O . ALA B 1 330 ? -3.285 25.406 23.062 1 96.19 330 ALA B O 1
ATOM 9036 N N . TRP B 1 331 ? -3.711 23.516 22 1 95.69 331 TRP B N 1
ATOM 9037 C CA . TRP B 1 331 ? -3.842 22.672 23.188 1 95.69 331 TRP B CA 1
ATOM 9038 C C . TRP B 1 331 ? -2.564 21.875 23.438 1 95.69 331 TRP B C 1
ATOM 9040 O O . TRP B 1 331 ? -2.406 20.766 22.922 1 95.69 331 TRP B O 1
ATOM 9050 N N . ARG B 1 332 ? -1.672 22.453 24.188 1 92.88 332 ARG B N 1
ATOM 9051 C CA . ARG B 1 332 ? -0.375 21.828 24.422 1 92.88 332 ARG B CA 1
ATOM 9052 C C . ARG B 1 332 ? -0.509 20.609 25.328 1 92.88 332 ARG B C 1
ATOM 9054 O O . ARG B 1 332 ? -1.457 20.516 26.125 1 92.88 332 ARG B O 1
ATOM 9061 N N . THR B 1 333 ? 0.459 19.75 25.219 1 87.25 333 THR B N 1
ATOM 9062 C CA . THR B 1 333 ? 0.468 18.609 26.125 1 87.25 333 THR B CA 1
ATOM 9063 C C . THR B 1 333 ? 0.736 19.062 27.562 1 87.25 333 THR B C 1
ATOM 9065 O O . THR B 1 333 ? 1.565 19.938 27.797 1 87.25 333 THR B O 1
ATOM 9068 N N . ASN B 1 334 ? -0.03 18.484 28.359 1 86.31 334 ASN B N 1
ATOM 9069 C CA . ASN B 1 334 ? 0.044 18.922 29.766 1 86.31 334 ASN B CA 1
ATOM 9070 C C . ASN B 1 334 ? 0.653 17.828 30.641 1 86.31 334 ASN B C 1
ATOM 9072 O O . ASN B 1 334 ? -0.068 17.109 31.344 1 86.31 334 ASN B O 1
ATOM 9076 N N . TYR B 1 335 ? 1.917 17.688 30.578 1 77.5 335 TYR B N 1
ATOM 9077 C CA . TYR B 1 335 ? 2.654 16.734 31.406 1 77.5 335 TYR B CA 1
ATOM 9078 C C . TYR B 1 335 ? 3.715 17.438 32.25 1 77.5 335 TYR B C 1
ATOM 9080 O O . TYR B 1 335 ? 4.102 18.578 31.938 1 77.5 335 TYR B O 1
ATOM 9088 N N . MET B 1 336 ? 4.148 16.641 33.219 1 72.56 336 MET B N 1
ATOM 9089 C CA . MET B 1 336 ? 5.172 17.203 34.094 1 72.56 336 MET B CA 1
ATOM 9090 C C . MET B 1 336 ? 6.488 17.375 33.344 1 72.56 336 MET B C 1
ATOM 9092 O O . MET B 1 336 ? 6.812 16.609 32.438 1 72.56 336 MET B O 1
ATOM 9096 N N . PHE B 1 337 ? 7.168 18.438 33.375 1 68 337 PHE B N 1
ATOM 9097 C CA . PHE B 1 337 ? 8.523 18.734 32.906 1 68 337 PHE B CA 1
ATOM 9098 C C . PHE B 1 337 ? 8.516 19.156 31.438 1 68 337 PHE B C 1
ATOM 9100 O O . PHE B 1 337 ? 9.539 19.062 30.766 1 68 337 PHE B O 1
ATOM 9107 N N . VAL B 1 338 ? 7.344 19.25 30.906 1 77 338 VAL B N 1
ATOM 9108 C CA . VAL B 1 338 ? 7.281 19.828 29.562 1 77 338 VAL B CA 1
ATOM 9109 C C . VAL B 1 338 ? 7.215 21.359 29.672 1 77 338 VAL B C 1
ATOM 9111 O O . VAL B 1 338 ? 6.289 21.906 30.266 1 77 338 VAL B O 1
ATOM 9114 N N . ALA B 1 339 ? 8.258 21.891 29.172 1 85.19 339 ALA B N 1
ATOM 9115 C CA . ALA B 1 339 ? 8.305 23.359 29.203 1 85.19 339 ALA B CA 1
ATOM 9116 C C . ALA B 1 339 ? 7.328 23.953 28.188 1 85.19 339 ALA B C 1
ATOM 9118 O O . ALA B 1 339 ? 7.082 23.359 27.125 1 85.19 339 ALA B O 1
ATOM 9119 N N . LYS B 1 340 ? 6.766 25.062 28.609 1 93.12 340 LYS B N 1
ATOM 9120 C CA . LYS B 1 340 ? 5.953 25.828 27.656 1 93.12 340 LYS B CA 1
ATOM 9121 C C . LYS B 1 340 ? 6.824 26.484 26.594 1 93.12 340 LYS B C 1
ATOM 9123 O O . LYS B 1 340 ? 7.922 26.969 26.891 1 93.12 340 LYS B O 1
ATOM 9128 N N . GLU B 1 341 ? 6.332 26.516 25.406 1 94.88 341 GLU B N 1
ATOM 9129 C CA . GLU B 1 341 ? 7.078 27.109 24.312 1 94.88 341 GLU B CA 1
ATOM 9130 C C . GLU B 1 341 ? 7.5 28.547 24.625 1 94.88 341 GLU B C 1
ATOM 9132 O O . GLU B 1 341 ? 8.625 28.953 24.328 1 94.88 341 GLU B O 1
ATOM 9137 N N . GLY B 1 342 ? 6.594 29.328 25.266 1 97.25 342 GLY B N 1
ATOM 9138 C CA . GLY B 1 342 ? 6.906 30.703 25.609 1 97.25 342 GLY B CA 1
ATOM 9139 C C . GLY B 1 342 ? 8.07 30.828 26.578 1 97.25 342 GLY B C 1
ATOM 9140 O O . GLY B 1 342 ? 8.875 31.75 26.469 1 97.25 342 GLY B O 1
ATOM 9141 N N . ASP B 1 343 ? 8.172 29.906 27.531 1 95.25 343 ASP B N 1
ATOM 9142 C CA . ASP B 1 343 ? 9.289 29.891 28.469 1 95.25 343 ASP B CA 1
ATOM 9143 C C . ASP B 1 343 ? 10.609 29.641 27.734 1 95.25 343 ASP B C 1
ATOM 9145 O O . ASP B 1 343 ? 11.633 30.25 28.062 1 95.25 343 ASP B O 1
ATOM 9149 N N . VAL B 1 344 ? 10.562 28.734 26.797 1 96.06 344 VAL B N 1
ATOM 9150 C CA . VAL B 1 344 ? 11.75 28.406 26.016 1 96.06 344 VAL B CA 1
ATOM 9151 C C . VAL B 1 344 ? 12.18 29.609 25.172 1 96.06 344 VAL B C 1
ATOM 9153 O O . VAL B 1 344 ? 13.359 29.953 25.141 1 96.06 344 VAL B O 1
ATOM 9156 N N . LEU B 1 345 ? 11.219 30.234 24.5 1 97.94 345 LEU B N 1
ATOM 9157 C CA . LEU B 1 345 ? 11.531 31.391 23.672 1 97.94 345 LEU B CA 1
ATOM 9158 C C . LEU B 1 345 ? 12.078 32.531 24.531 1 97.94 345 LEU B C 1
ATOM 9160 O O . LEU B 1 345 ? 12.945 33.281 24.078 1 97.94 345 LEU B O 1
ATOM 9164 N N . GLN B 1 346 ? 11.5 32.656 25.719 1 97.31 346 GLN B N 1
ATOM 9165 C CA . GLN B 1 346 ? 12.008 33.688 26.625 1 97.31 346 GLN B CA 1
ATOM 9166 C C . GLN B 1 346 ? 13.477 33.469 26.953 1 97.31 346 GLN B C 1
ATOM 9168 O O . GLN B 1 346 ? 14.273 34.406 26.969 1 97.31 346 GLN B O 1
ATOM 9173 N N . GLU B 1 347 ? 13.82 32.25 27.188 1 96.69 347 GLU B N 1
ATOM 9174 C CA . GLU B 1 347 ? 15.211 31.875 27.469 1 96.69 347 GLU B CA 1
ATOM 9175 C C . GLU B 1 347 ? 16.094 32.125 26.266 1 96.69 347 GLU B C 1
ATOM 9177 O O . GLU B 1 347 ? 17.203 32.656 26.391 1 96.69 347 GLU B O 1
ATOM 9182 N N . LEU B 1 348 ? 15.664 31.781 25.094 1 97.94 348 LEU B N 1
ATOM 9183 C CA . LEU B 1 348 ? 16.438 31.984 23.875 1 97.94 348 LEU B CA 1
ATOM 9184 C C . LEU B 1 348 ? 16.641 33.469 23.609 1 97.94 348 LEU B C 1
ATOM 9186 O O . LEU B 1 348 ? 17.719 33.906 23.188 1 97.94 348 LEU B O 1
ATOM 9190 N N . ASN B 1 349 ? 15.555 34.281 23.812 1 98.25 349 ASN B N 1
ATOM 9191 C CA . ASN B 1 349 ? 15.648 35.719 23.625 1 98.25 349 ASN B CA 1
ATOM 9192 C C . ASN B 1 349 ? 16.625 36.344 24.625 1 98.25 349 ASN B C 1
ATOM 9194 O O . ASN B 1 349 ? 17.406 37.219 24.266 1 98.25 349 ASN B O 1
ATOM 9198 N N . ARG B 1 350 ? 16.547 35.906 25.875 1 97.56 350 ARG B N 1
ATOM 9199 C CA . ARG B 1 350 ? 17.469 36.375 26.891 1 97.56 350 ARG B CA 1
ATOM 9200 C C . ARG B 1 350 ? 18.922 36.062 26.531 1 97.56 350 ARG B C 1
ATOM 9202 O O . ARG B 1 350 ? 19.812 36.875 26.766 1 97.56 350 ARG B O 1
ATOM 9209 N N . ALA B 1 351 ? 19.078 34.938 25.922 1 97.06 351 ALA B N 1
ATOM 9210 C CA . ALA B 1 351 ? 20.406 34.469 25.531 1 97.06 351 ALA B CA 1
ATOM 9211 C C . ALA B 1 351 ? 20.828 35.125 24.203 1 97.06 351 ALA B C 1
ATOM 9213 O O . ALA B 1 351 ? 21.922 34.875 23.703 1 97.06 351 ALA B O 1
ATOM 9214 N N . GLU B 1 352 ? 19.969 35.875 23.578 1 96.38 352 GLU B N 1
ATOM 9215 C CA . GLU B 1 352 ? 20.203 36.594 22.328 1 96.38 352 GLU B CA 1
ATOM 9216 C C . GLU B 1 352 ? 20.516 35.656 21.188 1 96.38 352 GLU B C 1
ATOM 9218 O O . GLU B 1 352 ? 21.453 35.875 20.422 1 96.38 352 GLU B O 1
ATOM 9223 N N . VAL B 1 353 ? 19.891 34.5 21.203 1 96.75 353 VAL B N 1
ATOM 9224 C CA . VAL B 1 353 ? 19.984 33.562 20.062 1 96.75 353 VAL B CA 1
ATOM 9225 C C . VAL B 1 353 ? 19.375 34.219 18.828 1 96.75 353 VAL B C 1
ATOM 9227 O O . VAL B 1 353 ? 18.219 34.688 18.859 1 96.75 353 VAL B O 1
ATOM 9230 N N . PRO B 1 354 ? 20.125 34.344 17.688 1 95.19 354 PRO B N 1
ATOM 9231 C CA . PRO B 1 354 ? 19.578 34.969 16.484 1 95.19 354 PRO B CA 1
ATOM 9232 C C . PRO B 1 354 ? 18.594 34.062 15.742 1 95.19 354 PRO B C 1
ATOM 9234 O O . PRO B 1 354 ? 18.562 32.844 15.977 1 95.19 354 PRO B O 1
ATOM 9237 N N . TYR B 1 355 ? 17.734 34.625 14.906 1 96.56 355 TYR B N 1
ATOM 9238 C CA . TYR B 1 355 ? 16.891 33.938 13.938 1 96.56 355 TYR B CA 1
ATOM 9239 C C . TYR B 1 355 ? 15.859 33.062 14.648 1 96.56 355 TYR B C 1
ATOM 9241 O O . TYR B 1 355 ? 15.539 31.969 14.188 1 96.56 355 TYR B O 1
ATOM 9249 N N . VAL B 1 356 ? 15.477 33.375 15.859 1 98.31 356 VAL B N 1
ATOM 9250 C CA . VAL B 1 356 ? 14.344 32.781 16.562 1 98.31 356 VAL B CA 1
ATOM 9251 C C . VAL B 1 356 ? 13.281 33.844 16.828 1 98.31 356 VAL B C 1
ATOM 9253 O O . VAL B 1 356 ? 13.57 35.031 16.828 1 98.31 356 VAL B O 1
ATOM 9256 N N . PRO B 1 357 ? 12.055 33.469 17.062 1 98.38 357 PRO B N 1
ATOM 9257 C CA . PRO B 1 357 ? 11 34.469 17.297 1 98.38 357 PRO B CA 1
ATOM 9258 C C . PRO B 1 357 ? 11.203 35.25 18.594 1 98.38 357 PRO B C 1
ATOM 9260 O O . PRO B 1 357 ? 11.766 34.719 19.562 1 98.38 357 PRO B O 1
ATOM 9263 N N . THR B 1 358 ? 10.758 36.469 18.578 1 98 358 THR B N 1
ATOM 9264 C CA . THR B 1 358 ? 10.742 37.281 19.781 1 98 358 THR B CA 1
ATOM 9265 C C . THR B 1 358 ? 9.438 37.125 20.547 1 98 358 THR B C 1
ATOM 9267 O O . THR B 1 358 ? 8.359 37.406 20.016 1 98 358 THR B O 1
ATOM 9270 N N . LEU B 1 359 ? 9.539 36.688 21.766 1 98.19 359 LEU B N 1
ATOM 9271 C CA . LEU B 1 359 ? 8.344 36.438 22.562 1 98.19 359 LEU B CA 1
ATOM 9272 C C . LEU B 1 359 ? 7.676 37.75 22.969 1 98.19 359 LEU B C 1
ATOM 9274 O O . LEU B 1 359 ? 8.344 38.656 23.438 1 98.19 359 LEU B O 1
ATOM 9278 N N . VAL B 1 360 ? 6.402 37.938 22.734 1 97.88 360 VAL B N 1
ATOM 9279 C CA . VAL B 1 360 ? 5.605 39.062 23.188 1 97.88 360 VAL B CA 1
ATOM 9280 C C . VAL B 1 360 ? 4.887 38.688 24.484 1 97.88 360 VAL B C 1
ATOM 9282 O O . VAL B 1 360 ? 5.082 39.344 25.516 1 97.88 360 VAL B O 1
ATOM 9285 N N . CYS B 1 361 ? 4.133 37.656 24.438 1 98 361 CYS B N 1
ATOM 9286 C CA . CYS B 1 361 ? 3.461 37.125 25.625 1 98 361 CYS B CA 1
ATOM 9287 C C . CYS B 1 361 ? 2.975 35.719 25.406 1 98 361 CYS B C 1
ATOM 9289 O O . CYS B 1 361 ? 2.947 35.219 24.266 1 98 361 CYS B O 1
ATOM 9291 N N . HIS B 1 362 ? 2.672 35 26.453 1 97.94 362 HIS B N 1
ATOM 9292 C CA . HIS B 1 362 ? 2.162 33.656 26.375 1 97.94 362 HIS B CA 1
ATOM 9293 C C . HIS B 1 362 ? 1.578 33.188 27.703 1 97.94 362 HIS B C 1
ATOM 9295 O O . HIS B 1 362 ? 1.837 33.812 28.734 1 97.94 362 HIS B O 1
ATOM 9301 N N . GLY B 1 363 ? 0.718 32.125 27.625 1 97.31 363 GLY B N 1
ATOM 9302 C CA . GLY B 1 363 ? 0.262 31.516 28.875 1 97.31 363 GLY B CA 1
ATOM 9303 C C . GLY B 1 363 ? -0.823 30.484 28.688 1 97.31 363 GLY B C 1
ATOM 9304 O O . GLY B 1 363 ? -1.494 30.453 27.656 1 97.31 363 GLY B O 1
ATOM 9305 N N . ASP B 1 364 ? -0.912 29.656 29.672 1 96.31 364 ASP B N 1
ATOM 9306 C CA . ASP B 1 364 ? -2.037 28.734 29.75 1 96.31 364 ASP B CA 1
ATOM 9307 C C . ASP B 1 364 ? -3.338 29.469 30.047 1 96.31 364 ASP B C 1
ATOM 9309 O O . ASP B 1 364 ? -3.355 30.422 30.844 1 96.31 364 ASP B O 1
ATOM 9313 N N . LEU B 1 365 ? -4.309 29.141 29.328 1 97.31 365 LEU B N 1
ATOM 9314 C CA . LEU B 1 365 ? -5.613 29.719 29.641 1 97.31 365 LEU B CA 1
ATOM 9315 C C . LEU B 1 365 ? -6.219 29.047 30.875 1 97.31 365 LEU B C 1
ATOM 9317 O O . LEU B 1 365 ? -6.414 27.828 30.906 1 97.31 365 LEU B O 1
ATOM 9321 N N . PRO B 1 366 ? -6.523 29.828 31.875 1 93.56 366 PRO B N 1
ATOM 9322 C CA . PRO B 1 366 ? -6.961 29.25 33.156 1 93.56 366 PRO B CA 1
ATOM 9323 C C . PRO B 1 366 ? -8.242 28.422 33.031 1 93.56 366 PRO B C 1
ATOM 9325 O O . PRO B 1 366 ? -9.203 28.875 32.375 1 93.56 366 PRO B O 1
ATOM 9328 N N . GLY B 1 367 ? -8.25 27.297 33.625 1 92.94 367 GLY B N 1
ATOM 9329 C CA . GLY B 1 367 ? -9.422 26.453 33.719 1 92.94 367 GLY B CA 1
ATOM 9330 C C . GLY B 1 367 ? -9.742 25.688 32.469 1 92.94 367 GLY B C 1
ATOM 9331 O O . GLY B 1 367 ? -10.812 25.094 32.312 1 92.94 367 GLY B O 1
ATOM 9332 N N . GLN B 1 368 ? -8.914 25.719 31.516 1 96.25 368 GLN B N 1
ATOM 9333 C CA . GLN B 1 368 ? -9.211 25.078 30.25 1 96.25 368 GLN B CA 1
ATOM 9334 C C . GLN B 1 368 ? -8.305 23.859 30.031 1 96.25 368 GLN B C 1
ATOM 9336 O O . GLN B 1 368 ? -7.273 23.969 29.359 1 96.25 368 GLN B O 1
ATOM 9341 N N . ASP B 1 369 ? -8.75 22.734 30.562 1 95.38 369 ASP B N 1
ATOM 9342 C CA . ASP B 1 369 ? -8.117 21.422 30.438 1 95.38 369 ASP B CA 1
ATOM 9343 C C . ASP B 1 369 ? -9.055 20.422 29.75 1 95.38 369 ASP B C 1
ATOM 9345 O O . ASP B 1 369 ? -10.273 20.547 29.844 1 95.38 369 ASP B O 1
ATOM 9349 N N . THR B 1 370 ? -8.461 19.531 29.031 1 94.88 370 THR B N 1
ATOM 9350 C CA . THR B 1 370 ? -9.312 18.469 28.516 1 94.88 370 THR B CA 1
ATOM 9351 C C . THR B 1 370 ? -9.828 17.578 29.656 1 94.88 370 THR B C 1
ATOM 9353 O O . THR B 1 370 ? -9.102 17.312 30.609 1 94.88 370 THR B O 1
ATOM 9356 N N . GLU B 1 371 ? -11 17.078 29.516 1 94.31 371 GLU B N 1
ATOM 9357 C CA . GLU B 1 371 ? -11.648 16.344 30.594 1 94.31 371 GLU B CA 1
ATOM 9358 C C . GLU B 1 371 ? -11.766 14.859 30.266 1 94.31 371 GLU B C 1
ATOM 9360 O O . GLU B 1 371 ? -11.898 14.023 31.172 1 94.31 371 GLU B O 1
ATOM 9365 N N . THR B 1 372 ? -11.711 14.523 29.062 1 93.62 372 THR B N 1
ATOM 9366 C CA . THR B 1 372 ? -12 13.164 28.625 1 93.62 372 THR B CA 1
ATOM 9367 C C . THR B 1 372 ? -11.047 12.164 29.281 1 93.62 372 THR B C 1
ATOM 9369 O O . THR B 1 372 ? -11.469 11.094 29.719 1 93.62 372 THR B O 1
ATOM 9372 N N . PRO B 1 373 ? -9.727 12.5 29.422 1 91.12 373 PRO B N 1
ATOM 9373 C CA . PRO B 1 373 ? -8.836 11.547 30.078 1 91.12 373 PRO B CA 1
ATOM 9374 C C . PRO B 1 373 ? -9.242 11.266 31.516 1 91.12 373 PRO B C 1
ATOM 9376 O O . PRO B 1 373 ? -9.109 10.133 32 1 91.12 373 PRO B O 1
ATOM 9379 N N . THR B 1 374 ? -9.734 12.227 32.188 1 91.69 374 THR B N 1
ATOM 9380 C CA . THR B 1 374 ? -10.188 12.055 33.562 1 91.69 374 THR B CA 1
ATOM 9381 C C . THR B 1 374 ? -11.367 11.086 33.625 1 91.69 374 THR B C 1
ATOM 9383 O O . THR B 1 374 ? -11.453 10.266 34.531 1 91.69 374 THR B O 1
ATOM 9386 N N . TRP B 1 375 ? -12.227 11.203 32.719 1 92.5 375 TRP B N 1
ATOM 9387 C CA . TRP B 1 375 ? -13.375 10.312 32.688 1 92.5 375 TRP B CA 1
ATOM 9388 C C . TRP B 1 375 ? -12.945 8.891 32.344 1 92.5 375 TRP B C 1
ATOM 9390 O O . TRP B 1 375 ? -13.523 7.918 32.844 1 92.5 375 TRP B O 1
ATOM 9400 N N . TRP B 1 376 ? -11.992 8.773 31.438 1 90.44 376 TRP B N 1
ATOM 9401 C CA . TRP B 1 376 ? -11.445 7.453 31.156 1 90.44 376 TRP B CA 1
ATOM 9402 C C . TRP B 1 376 ? -10.898 6.816 32.438 1 90.44 376 TRP B C 1
ATOM 9404 O O . TRP B 1 376 ? -11.148 5.637 32.719 1 90.44 376 TRP B O 1
ATOM 9414 N N . GLU B 1 377 ? -10.148 7.605 33.219 1 89.56 377 GLU B N 1
ATOM 9415 C CA . GLU B 1 377 ? -9.57 7.102 34.469 1 89.56 377 GLU B CA 1
ATOM 9416 C C . GLU B 1 377 ? -10.656 6.668 35.438 1 89.56 377 GLU B C 1
ATOM 9418 O O . GLU B 1 377 ? -10.508 5.664 36.125 1 89.56 377 GLU B O 1
ATOM 9423 N N . ARG B 1 378 ? -11.703 7.402 35.406 1 87.69 378 ARG B N 1
ATOM 9424 C CA . ARG B 1 378 ? -12.836 7.078 36.281 1 87.69 378 ARG B CA 1
ATOM 9425 C C . ARG B 1 378 ? -13.477 5.754 35.875 1 87.69 378 ARG B C 1
ATOM 9427 O O . ARG B 1 378 ? -13.891 4.973 36.719 1 87.69 378 ARG B O 1
ATOM 9434 N N . LYS B 1 379 ? -13.562 5.539 34.625 1 87.75 379 LYS B N 1
ATOM 9435 C CA . LYS B 1 379 ? -14.227 4.344 34.125 1 87.75 379 LYS B CA 1
ATOM 9436 C C . LYS B 1 379 ? -13.289 3.143 34.125 1 87.75 379 LYS B C 1
ATOM 9438 O O . LYS B 1 379 ? -13.734 2 34 1 87.75 379 LYS B O 1
ATOM 9443 N N . ASN B 1 380 ? -11.969 3.369 34.281 1 83.06 380 ASN B N 1
ATOM 9444 C CA . ASN B 1 380 ? -10.961 2.318 34.344 1 83.06 380 ASN B CA 1
ATOM 9445 C C . ASN B 1 380 ? -10.156 2.396 35.625 1 83.06 380 ASN B C 1
ATOM 9447 O O . ASN B 1 380 ? -8.953 2.658 35.594 1 83.06 380 ASN B O 1
ATOM 9451 N N . PRO B 1 381 ? -10.75 2.078 36.75 1 80.88 381 PRO B N 1
ATOM 9452 C CA . PRO B 1 381 ? -10.031 2.205 38.031 1 80.88 381 PRO B CA 1
ATOM 9453 C C . PRO B 1 381 ? -8.898 1.188 38.156 1 80.88 381 PRO B C 1
ATOM 9455 O O . PRO B 1 381 ? -8.945 0.116 37.562 1 80.88 381 PRO B O 1
ATOM 9458 N N . LEU B 1 382 ? -7.715 1.566 38.688 1 74.06 382 LEU B N 1
ATOM 9459 C CA . LEU B 1 382 ? -6.586 0.674 38.938 1 74.06 382 LEU B CA 1
ATOM 9460 C C . LEU B 1 382 ? -6.984 -0.476 39.844 1 74.06 382 LEU B C 1
ATOM 9462 O O . LEU B 1 382 ? -7.738 -0.279 40.812 1 74.06 382 LEU B O 1
ATOM 9466 N N . SER B 1 383 ? -7.113 -1.704 39.438 1 56.56 383 SER B N 1
ATOM 9467 C CA . SER B 1 383 ? -7.375 -2.85 40.281 1 56.56 383 SER B CA 1
ATOM 9468 C C . SER B 1 383 ? -6.375 -2.916 41.438 1 56.56 383 SER B C 1
ATOM 9470 O O . SER B 1 383 ? -5.164 -2.879 41.219 1 56.56 383 SER B O 1
ATOM 9472 N N . THR B 1 384 ? -6.504 -2.436 42.594 1 43.34 384 THR B N 1
ATOM 9473 C CA . THR B 1 384 ? -5.672 -2.76 43.75 1 43.34 384 THR B CA 1
ATOM 9474 C C . THR B 1 384 ? -5.383 -4.258 43.812 1 43.34 384 THR B C 1
ATOM 9476 O O . THR B 1 384 ? -4.684 -4.727 44.688 1 43.34 384 THR B O 1
ATOM 9479 N N . LEU B 1 385 ? -6.383 -5.305 43.656 1 38.16 385 LEU B N 1
ATOM 9480 C CA . LEU B 1 385 ? -6.16 -6.688 44.062 1 38.16 385 LEU B CA 1
ATOM 9481 C C . LEU B 1 385 ? -4.996 -7.305 43.281 1 38.16 385 LEU B C 1
ATOM 9483 O O . LEU B 1 385 ? -4.965 -7.254 42.062 1 38.16 385 LEU B O 1
ATOM 9487 N N . HIS B 1 386 ? -3.875 -7.414 44 1 35.31 386 HIS B N 1
ATOM 9488 C CA . HIS B 1 386 ? -2.852 -8.398 43.656 1 35.31 386 HIS B CA 1
ATOM 9489 C C . HIS B 1 386 ? -3.441 -9.805 43.562 1 35.31 386 HIS B C 1
ATOM 9491 O O . HIS B 1 386 ? -3.711 -10.43 44.594 1 35.31 386 HIS B O 1
ATOM 9497 N N . PRO B 1 387 ? -4.551 -10.242 43 1 30.97 387 PRO B N 1
ATOM 9498 C CA . PRO B 1 387 ? -4.883 -11.664 43.156 1 30.97 387 PRO B CA 1
ATOM 9499 C C . PRO B 1 387 ? -3.707 -12.586 42.875 1 30.97 387 PRO B C 1
ATOM 9501 O O . PRO B 1 387 ? -2.902 -12.289 41.969 1 30.97 387 PRO B O 1
ATOM 9504 N N . THR B 1 388 ? -3.156 -13.289 44 1 30.97 388 THR B N 1
ATOM 9505 C CA . THR B 1 388 ? -2.441 -14.555 43.938 1 30.97 388 THR B CA 1
ATOM 9506 C C . THR B 1 388 ? -3.186 -15.547 43.031 1 30.97 388 THR B C 1
ATOM 9508 O O . THR B 1 388 ? -4.324 -15.922 43.312 1 30.97 388 THR B O 1
ATOM 9511 N N . VAL B 1 389 ? -3.057 -15.477 41.812 1 28.16 389 VAL B N 1
ATOM 9512 C CA . VAL B 1 389 ? -3.629 -16.391 40.844 1 28.16 389 VAL B CA 1
ATOM 9513 C C . VAL B 1 389 ? -3.305 -17.828 41.219 1 28.16 389 VAL B C 1
ATOM 9515 O O . VAL B 1 389 ? -2.137 -18.219 41.25 1 28.16 389 VAL B O 1
ATOM 9518 N N . PRO B 1 390 ? -4.09 -18.406 42.25 1 26.86 390 PRO B N 1
ATOM 9519 C CA . PRO B 1 390 ? -3.918 -19.859 42.406 1 26.86 390 PRO B CA 1
ATOM 9520 C C . PRO B 1 390 ? -4.066 -20.609 41.062 1 26.86 390 PRO B C 1
ATOM 9522 O O . PRO B 1 390 ? -4.715 -20.109 40.156 1 26.86 390 PRO B O 1
ATOM 9525 N N . SER B 1 391 ? -3.18 -21.656 40.875 1 25.59 391 SER B N 1
ATOM 9526 C CA . SER B 1 391 ? -2.988 -22.547 39.75 1 25.59 391 SER B CA 1
ATOM 9527 C C . SER B 1 391 ? -4.266 -23.312 39.406 1 25.59 391 SER B C 1
ATOM 9529 O O . SER B 1 391 ? -4.379 -24.5 39.688 1 25.59 391 SER B O 1
ATOM 9531 N N . LEU B 1 392 ? -5.508 -22.734 39.781 1 22.7 392 LEU B N 1
ATOM 9532 C CA . LEU B 1 392 ? -6.637 -23.656 39.75 1 22.7 392 LEU B CA 1
ATOM 9533 C C . LEU B 1 392 ? -6.781 -24.266 38.344 1 22.7 392 LEU B C 1
ATOM 9535 O O . LEU B 1 392 ? -6.512 -23.609 37.344 1 22.7 392 LEU B O 1
ATOM 9539 N N . ALA B 1 393 ? -6.77 -25.672 38.375 1 23.88 393 ALA B N 1
ATOM 9540 C CA . ALA B 1 393 ? -7.059 -26.797 37.469 1 23.88 393 ALA B CA 1
ATOM 9541 C C . ALA B 1 393 ? -8.359 -26.547 36.719 1 23.88 393 ALA B C 1
ATOM 9543 O O . ALA B 1 393 ? -9.289 -25.938 37.219 1 23.88 393 ALA B O 1
ATOM 9544 N N . PRO B 1 394 ? -8.305 -26.688 35.406 1 23.23 394 PRO B N 1
ATOM 9545 C CA . PRO B 1 394 ? -9.344 -26.359 34.438 1 23.23 394 PRO B CA 1
ATOM 9546 C C . PRO B 1 394 ? -10.672 -27.047 34.719 1 23.23 394 PRO B C 1
ATOM 9548 O O . PRO B 1 394 ? -10.727 -28.281 34.812 1 23.23 394 PRO B O 1
ATOM 9551 N N . PRO B 1 395 ? -11.406 -26.438 35.812 1 20.94 395 PRO B N 1
ATOM 9552 C CA . PRO B 1 395 ? -12.586 -27.203 36.219 1 20.94 395 PRO B CA 1
ATOM 9553 C C . PRO B 1 395 ? -13.477 -27.609 35.031 1 20.94 395 PRO B C 1
ATOM 9555 O O . PRO B 1 395 ? -13.43 -26.969 33.969 1 20.94 395 PRO B O 1
ATOM 9558 N N . ALA B 1 396 ? -13.922 -28.859 35.219 1 22.03 396 ALA B N 1
ATOM 9559 C CA . ALA B 1 396 ? -14.812 -29.766 34.5 1 22.03 396 ALA B CA 1
ATOM 9560 C C . ALA B 1 396 ? -16.156 -29.094 34.219 1 22.03 396 ALA B C 1
ATOM 9562 O O . ALA B 1 396 ? -16.766 -28.516 35.094 1 22.03 396 ALA B O 1
ATOM 9563 N N . LEU B 1 397 ? -16.344 -28.609 33.031 1 21.31 397 LEU B N 1
ATOM 9564 C CA . LEU B 1 397 ? -17.438 -27.844 32.438 1 21.31 397 LEU B CA 1
ATOM 9565 C C . LEU B 1 397 ? -18.781 -28.484 32.75 1 21.31 397 LEU B C 1
ATOM 9567 O O . LEU B 1 397 ? -19.141 -29.531 32.188 1 21.31 397 LEU B O 1
ATOM 9571 N N . SER B 1 398 ? -18.938 -28.719 34.188 1 18.42 398 SER B N 1
ATOM 9572 C CA . SER B 1 398 ? -20.203 -29.406 34.406 1 18.42 398 SER B CA 1
ATOM 9573 C C . SER B 1 398 ? -21.359 -28.641 33.75 1 18.42 398 SER B C 1
ATOM 9575 O O . SER B 1 398 ? -21.312 -27.422 33.625 1 18.42 398 SER B O 1
ATOM 9577 N N . SER B 1 399 ? -22.172 -29.344 32.969 1 20.75 399 SER B N 1
ATOM 9578 C CA . SER B 1 399 ? -23.281 -29.203 32.031 1 20.75 399 SER B CA 1
ATOM 9579 C C . SER B 1 399 ? -24.5 -28.594 32.719 1 20.75 399 SER B C 1
ATOM 9581 O O . SER B 1 399 ? -25.578 -28.516 32.125 1 20.75 399 SER B O 1
ATOM 9583 N N . GLY B 1 400 ? -24.219 -28.062 34.062 1 17.69 400 GLY B N 1
ATOM 9584 C CA . GLY B 1 400 ? -25.453 -28.062 34.812 1 17.69 400 GLY B CA 1
ATOM 9585 C C . GLY B 1 400 ? -26.578 -27.297 34.125 1 17.69 400 GLY B C 1
ATOM 9586 O O . GLY B 1 400 ? -26.328 -26.562 33.156 1 17.69 400 GLY B O 1
ATOM 9587 N N . SER B 1 401 ? -27.75 -27.266 34.906 1 18.75 401 SER B N 1
ATOM 9588 C CA . SER B 1 401 ? -29.219 -27.234 34.938 1 18.75 401 SER B CA 1
ATOM 9589 C C . SER B 1 401 ? -29.734 -25.812 34.812 1 18.75 401 SER B C 1
ATOM 9591 O O . SER B 1 401 ? -29.453 -24.969 35.656 1 18.75 401 SER B O 1
ATOM 9593 N N . SER B 1 402 ? -29.672 -25.203 33.688 1 18.59 402 SER B N 1
ATOM 9594 C CA . SER B 1 402 ? -30.016 -23.828 33.406 1 18.59 402 SER B CA 1
ATOM 9595 C C . SER B 1 402 ? -31.438 -23.5 33.844 1 18.59 402 SER B C 1
ATOM 9597 O O . SER B 1 402 ? -32.375 -23.547 33.062 1 18.59 402 SER B O 1
ATOM 9599 N N . SER B 1 403 ? -31.766 -23.938 35.094 1 17.25 403 SER B N 1
ATOM 9600 C CA . SER B 1 403 ? -33.156 -23.688 35.438 1 17.25 403 SER B CA 1
ATOM 9601 C C . SER B 1 403 ? -33.5 -22.203 35.375 1 17.25 403 SER B C 1
ATOM 9603 O O . SER B 1 403 ? -32.625 -21.359 35.594 1 17.25 403 SER B O 1
ATOM 9605 N N . ARG B 1 404 ? -34.656 -21.875 34.844 1 18.38 404 ARG B N 1
ATOM 9606 C CA . ARG B 1 404 ? -35.469 -20.781 34.375 1 18.38 404 ARG B CA 1
ATOM 9607 C C . ARG B 1 404 ? -35.875 -19.859 35.531 1 18.38 404 ARG B C 1
ATOM 9609 O O . ARG B 1 404 ? -36.719 -18.984 35.344 1 18.38 404 ARG B O 1
ATOM 9616 N N . THR B 1 405 ? -35.375 -20.031 36.812 1 17.72 405 THR B N 1
ATOM 9617 C CA . THR B 1 405 ? -36.281 -19.5 37.812 1 17.72 405 THR B CA 1
ATOM 9618 C C . THR B 1 405 ? -36.406 -17.984 37.688 1 17.72 405 THR B C 1
ATOM 9620 O O . THR B 1 405 ? -35.406 -17.281 37.469 1 17.72 405 THR B O 1
ATOM 9623 N N . LEU B 1 406 ? -37.688 -17.5 37.562 1 19.52 406 LEU B N 1
ATOM 9624 C CA . LEU B 1 406 ? -38.469 -16.266 37.469 1 19.52 406 LEU B CA 1
ATOM 9625 C C . LEU B 1 406 ? -38.219 -15.352 38.656 1 19.52 406 LEU B C 1
ATOM 9627 O O . LEU B 1 406 ? -38.688 -15.617 39.75 1 19.52 406 LEU B O 1
ATOM 9631 N N . VAL B 1 407 ? -36.906 -15.25 39.062 1 19.47 407 VAL B N 1
ATOM 9632 C CA . VAL B 1 407 ? -36.75 -14.656 40.375 1 19.47 407 VAL B CA 1
ATOM 9633 C C . VAL B 1 407 ? -37.406 -13.289 40.438 1 19.47 407 VAL B C 1
ATOM 9635 O O . VAL B 1 407 ? -37.312 -12.516 39.469 1 19.47 407 VAL B O 1
ATOM 9638 N N . ASN B 1 408 ? -38.375 -13.133 41.312 1 19.77 408 ASN B N 1
ATOM 9639 C CA . ASN B 1 408 ? -39.312 -12.117 41.812 1 19.77 408 ASN B CA 1
ATOM 9640 C C . ASN B 1 408 ? -38.594 -10.797 42.094 1 19.77 408 ASN B C 1
ATOM 9642 O O . ASN B 1 408 ? -37.469 -10.781 42.625 1 19.77 408 ASN B O 1
ATOM 9646 N N . LEU B 1 409 ? -39 -9.789 41.344 1 19.75 409 LEU B N 1
ATOM 9647 C CA . LEU B 1 409 ? -38.625 -8.391 41.188 1 19.75 409 LEU B CA 1
ATOM 9648 C C . LEU B 1 409 ? -38.688 -7.656 42.531 1 19.75 409 LEU B C 1
ATOM 9650 O O . LEU B 1 409 ? -39.75 -7.445 43.062 1 19.75 409 LEU B O 1
ATOM 9654 N N . PRO B 1 410 ? -37.75 -8.07 43.531 1 20.47 410 PRO B N 1
ATOM 9655 C CA . PRO B 1 410 ? -38.062 -7.457 44.812 1 20.47 410 PRO B CA 1
ATOM 9656 C C . PRO B 1 410 ? -38.219 -5.938 44.719 1 20.47 410 PRO B C 1
ATOM 9658 O O . PRO B 1 410 ? -37.688 -5.32 43.812 1 20.47 410 PRO B O 1
ATOM 9661 N N . SER B 1 411 ? -39.094 -5.406 45.594 1 18.11 411 SER B N 1
ATOM 9662 C CA . SER B 1 411 ? -39.75 -4.125 45.875 1 18.11 411 SER B CA 1
ATOM 9663 C C . SER B 1 411 ? -38.719 -3.043 46.156 1 18.11 411 SER B C 1
ATOM 9665 O O . SER B 1 411 ? -37.594 -3.34 46.656 1 18.11 411 SER B O 1
ATOM 9667 N N . ARG B 1 412 ? -39 -1.791 45.75 1 18.67 412 ARG B N 1
ATOM 966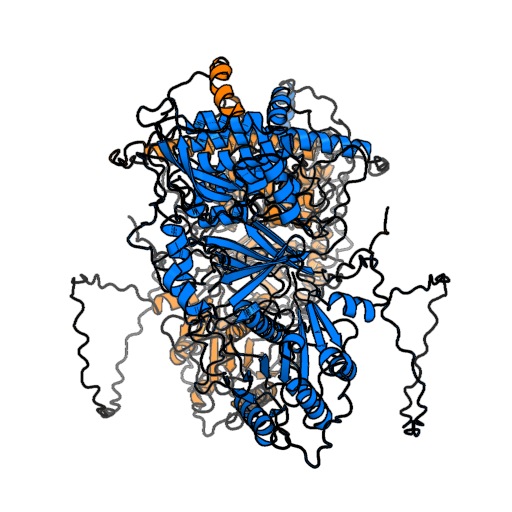8 C CA . ARG B 1 412 ? -38.438 -0.466 45.5 1 18.67 412 ARG B CA 1
ATOM 9669 C C . ARG B 1 412 ? -38 0.213 46.781 1 18.67 412 ARG B C 1
ATOM 9671 O O . ARG B 1 412 ? -38 1.442 46.875 1 18.67 412 ARG B O 1
ATOM 9678 N N . SER B 1 413 ? -37.625 -0.474 47.906 1 17.86 413 SER B N 1
ATOM 9679 C CA . SER B 1 413 ? -37.594 0.457 49.031 1 17.86 413 SER B CA 1
ATOM 9680 C C . SER B 1 413 ? -36.562 1.557 48.812 1 17.86 413 SER B C 1
ATOM 9682 O O . SER B 1 413 ? -35.531 1.326 48.188 1 17.86 413 SER B O 1
ATOM 9684 N N . SER B 1 414 ? -36.969 2.91 49 1 19 414 SER B N 1
ATOM 9685 C CA . SER B 1 414 ? -36.656 4.32 48.781 1 19 414 SER B CA 1
ATOM 9686 C C . SER B 1 414 ? -35.406 4.742 49.562 1 19 414 SER B C 1
ATOM 9688 O O . SER B 1 414 ? -35.031 5.918 49.562 1 19 414 SER B O 1
ATOM 9690 N N . HIS B 1 415 ? -34.625 3.865 50.188 1 18.31 415 HIS B N 1
ATOM 9691 C CA . HIS B 1 415 ? -33.812 4.539 51.188 1 18.31 415 HIS B CA 1
ATOM 9692 C C . HIS B 1 415 ? -32.812 5.473 50.531 1 18.31 415 HIS B C 1
ATOM 9694 O O . HIS B 1 415 ? -32.125 5.09 49.562 1 18.31 415 HIS B O 1
ATOM 9700 N N . SER B 1 416 ? -33 6.805 50.688 1 19.88 416 SER B N 1
ATOM 9701 C CA . SER B 1 416 ? -32.406 8.094 50.344 1 19.88 416 SER B CA 1
ATOM 9702 C C . SER B 1 416 ? -30.953 8.195 50.781 1 19.88 416 SER B C 1
ATOM 9704 O O . SER B 1 416 ? -30.375 9.273 50.75 1 19.88 416 SER B O 1
ATOM 9706 N N . ALA B 1 417 ? -30.188 7.152 50.938 1 18.48 417 ALA B N 1
ATOM 9707 C CA . ALA B 1 417 ? -28.922 7.457 51.594 1 18.48 417 ALA B CA 1
ATOM 9708 C C . ALA B 1 417 ? -28.109 8.469 50.812 1 18.48 417 ALA B C 1
ATOM 9710 O O . ALA B 1 417 ? -28.047 8.398 49.594 1 18.48 417 ALA B O 1
ATOM 9711 N N . LYS B 1 418 ? -27.828 9.594 51.438 1 20.23 418 LYS B N 1
ATOM 9712 C CA . LYS B 1 418 ? -27.031 10.789 51.188 1 20.23 418 LYS B CA 1
ATOM 9713 C C . LYS B 1 418 ? -25.609 10.43 50.781 1 20.23 418 LYS B C 1
ATOM 9715 O O . LYS B 1 418 ? -24.812 9.961 51.594 1 20.23 418 LYS B O 1
ATOM 9720 N N . ARG B 1 419 ? -25.406 9.727 49.75 1 21.33 419 ARG B N 1
ATOM 9721 C CA . ARG B 1 419 ? -24.016 9.461 49.375 1 21.33 419 ARG B CA 1
ATOM 9722 C C . ARG B 1 419 ? -23.219 10.75 49.281 1 21.33 419 ARG B C 1
ATOM 9724 O O . ARG B 1 419 ? -23.688 11.766 48.781 1 21.33 419 ARG B O 1
ATOM 9731 N N . SER B 1 420 ? -22.266 10.945 50.312 1 20.55 420 SER B N 1
ATOM 9732 C CA . SER B 1 420 ? -21.281 11.992 50.562 1 20.55 420 SER B CA 1
ATOM 9733 C C . SER B 1 420 ? -20.609 12.438 49.25 1 20.55 420 SER B C 1
ATOM 9735 O O . SER B 1 420 ? -20.484 11.648 48.312 1 20.55 420 SER B O 1
ATOM 9737 N N . ALA B 1 421 ? -20.672 13.773 48.938 1 24.8 421 ALA B N 1
ATOM 9738 C CA . ALA B 1 421 ? -19.969 14.648 48 1 24.8 421 ALA B CA 1
ATOM 9739 C C . ALA B 1 421 ? -18.484 14.297 47.938 1 24.8 421 ALA B C 1
ATOM 9741 O O . ALA B 1 421 ? -17.766 14.453 48.938 1 24.8 421 ALA B O 1
ATOM 9742 N N . PHE B 1 422 ? -18.109 13.18 47.438 1 24.3 422 PHE B N 1
ATOM 9743 C CA . PHE B 1 422 ? -16.703 12.969 47.156 1 24.3 422 PHE B CA 1
ATOM 9744 C C . PHE B 1 422 ? -16.062 14.258 46.656 1 24.3 422 PHE B C 1
ATOM 9746 O O . PHE B 1 422 ? -16.484 14.828 45.656 1 24.3 422 PHE B O 1
ATOM 9753 N N . GLU B 1 423 ? -15.766 15.18 47.562 1 24.23 423 GLU B N 1
ATOM 9754 C CA . GLU B 1 423 ? -14.852 16.297 47.375 1 24.23 423 GLU B CA 1
ATOM 9755 C C . GLU B 1 423 ? -13.695 15.914 46.438 1 24.23 423 GLU B C 1
ATOM 9757 O O . GLU B 1 423 ? -12.984 14.945 46.688 1 24.23 423 GLU B O 1
ATOM 9762 N N . MET B 1 424 ? -13.914 16.062 45.219 1 29.17 424 MET B N 1
ATOM 9763 C CA . MET B 1 424 ? -12.844 16.141 44.219 1 29.17 424 MET B CA 1
ATOM 9764 C C . MET B 1 424 ? -11.664 16.953 44.75 1 29.17 424 MET B C 1
ATOM 9766 O O . MET B 1 424 ? -11.742 18.172 44.844 1 29.17 424 MET B O 1
ATOM 9770 N N . GLU B 1 425 ? -11.102 16.531 45.875 1 27.22 425 GLU B N 1
ATOM 9771 C CA . GLU B 1 425 ? -9.844 17.188 46.188 1 27.22 425 GLU B CA 1
ATOM 9772 C C . GLU B 1 425 ? -8.969 17.359 44.969 1 27.22 425 GLU B C 1
ATOM 9774 O O . GLU B 1 425 ? -8.742 16.391 44.219 1 27.22 425 GLU B O 1
ATOM 9779 N N . ASP B 1 426 ? -8.969 18.531 44.344 1 31.16 426 ASP B N 1
ATOM 9780 C CA . ASP B 1 426 ? -8.008 19.156 43.438 1 31.16 426 ASP B CA 1
ATOM 9781 C C . ASP B 1 426 ? -6.574 18.766 43.781 1 31.16 426 ASP B C 1
ATOM 9783 O O . ASP B 1 426 ? -5.922 19.422 44.594 1 31.16 426 ASP B O 1
ATOM 9787 N N . SER B 1 427 ? -6.359 17.562 44.281 1 29.64 427 SER B N 1
ATOM 9788 C CA . SER B 1 427 ? -4.938 17.344 44.531 1 29.64 427 SER B CA 1
ATOM 9789 C C . SER B 1 427 ? -4.094 17.859 43.375 1 29.64 427 SER B C 1
ATOM 9791 O O . SER B 1 427 ? -4.445 17.672 42.188 1 29.64 427 SER B O 1
ATOM 9793 N N . GLU B 1 428 ? -3.357 18.906 43.531 1 34.72 428 GLU B N 1
ATOM 9794 C CA . GLU B 1 428 ? -2.4 19.562 42.625 1 34.72 428 GLU B CA 1
ATOM 9795 C C . GLU B 1 428 ? -1.801 18.578 41.625 1 34.72 428 GLU B C 1
ATOM 9797 O O . GLU B 1 428 ? -1.749 18.859 40.438 1 34.72 428 GLU B O 1
ATOM 9802 N N . GLY B 1 429 ? -0.686 17.812 42.156 1 37 429 GLY B N 1
ATOM 9803 C CA . GLY B 1 429 ? 0.224 16.969 41.406 1 37 429 GLY B CA 1
ATOM 9804 C C . GLY B 1 429 ? -0.43 15.719 40.875 1 37 429 GLY B C 1
ATOM 9805 O O . GLY B 1 429 ? -0.347 14.656 41.469 1 37 429 GLY B O 1
ATOM 9806 N N . GLY B 1 430 ? -1.626 15.609 40.469 1 40.31 430 GLY B N 1
ATOM 9807 C CA . GLY B 1 430 ? -2.383 14.422 40.125 1 40.31 430 GLY B CA 1
ATOM 9808 C C . GLY B 1 430 ? -1.574 13.414 39.344 1 40.31 430 GLY B C 1
ATOM 9809 O O . GLY B 1 430 ? -0.885 13.781 38.375 1 40.31 430 GLY B O 1
ATOM 9810 N N . ASN B 1 431 ? -1.248 12.297 39.844 1 47.53 431 ASN B N 1
ATOM 9811 C CA . ASN B 1 431 ? -0.506 11.125 39.375 1 47.53 431 ASN B CA 1
ATOM 9812 C C . ASN B 1 431 ? -1.056 10.602 38.031 1 47.53 431 ASN B C 1
ATOM 9814 O O . ASN B 1 431 ? -2.229 10.234 37.969 1 47.53 431 ASN B O 1
ATOM 9818 N N . ARG B 1 432 ? -0.611 11.07 36.781 1 57.91 432 ARG B N 1
ATOM 9819 C CA . ARG B 1 432 ? -0.728 10.664 35.375 1 57.91 432 ARG B CA 1
ATOM 9820 C C . ARG B 1 432 ? -0.683 9.148 35.25 1 57.91 432 ARG B C 1
ATOM 9822 O O . ARG B 1 432 ? 0.233 8.5 35.75 1 57.91 432 ARG B O 1
ATOM 9829 N N . ARG B 1 433 ? -1.886 8.609 35 1 70.69 433 ARG B N 1
ATOM 9830 C CA . ARG B 1 433 ? -1.869 7.172 34.75 1 70.69 433 ARG B CA 1
ATOM 9831 C C . ARG B 1 433 ? -1.23 6.859 33.375 1 70.69 433 ARG B C 1
ATOM 9833 O O . ARG B 1 433 ? -1.714 7.309 32.344 1 70.69 433 ARG B O 1
ATOM 9840 N N . ASP B 1 434 ? -0.156 6.258 33.375 1 65.88 434 ASP B N 1
ATOM 9841 C CA . ASP B 1 434 ? 0.625 5.898 32.188 1 65.88 434 ASP B CA 1
ATOM 9842 C C . ASP B 1 434 ? -0.163 4.969 31.266 1 65.88 434 ASP B C 1
ATOM 9844 O O . ASP B 1 434 ? 0.146 4.855 30.078 1 65.88 434 ASP B O 1
ATOM 9848 N N . ASP B 1 435 ? -1.255 4.359 31.828 1 75.56 435 ASP B N 1
ATOM 9849 C CA . ASP B 1 435 ? -1.979 3.391 31.016 1 75.56 435 ASP B CA 1
ATOM 9850 C C . ASP B 1 435 ? -3.105 4.059 30.234 1 75.56 435 ASP B C 1
ATOM 9852 O O . ASP B 1 435 ? -3.736 3.43 29.391 1 75.56 435 ASP B O 1
ATOM 9856 N N . CYS B 1 436 ? -3.385 5.363 30.594 1 82.06 436 CYS B N 1
ATOM 9857 C CA . CYS B 1 436 ? -4.434 6.059 29.859 1 82.06 436 CYS B CA 1
ATOM 9858 C C . CYS B 1 436 ? -4.035 6.254 28.391 1 82.06 436 CYS B C 1
ATOM 9860 O O . CYS B 1 436 ? -3 6.855 28.109 1 82.06 436 CYS B O 1
ATOM 9862 N N . PRO B 1 437 ? -4.82 5.797 27.469 1 81.44 437 PRO B N 1
ATOM 9863 C CA . PRO B 1 437 ? -4.461 5.918 26.047 1 81.44 437 PRO B CA 1
ATOM 9864 C C . PRO B 1 437 ? -4.707 7.32 25.5 1 81.44 437 PRO B C 1
ATOM 9866 O O . PRO B 1 437 ? -4.309 7.621 24.375 1 81.44 437 PRO B O 1
ATOM 9869 N N . LEU B 1 438 ? -5.355 8.211 26.328 1 87.94 438 LEU B N 1
ATOM 9870 C CA . LEU B 1 438 ? -5.656 9.57 25.875 1 87.94 438 LEU B CA 1
ATOM 9871 C C . LEU B 1 438 ? -4.621 10.555 26.406 1 87.94 438 LEU B C 1
ATOM 9873 O O . LEU B 1 438 ? -4.16 10.43 27.531 1 87.94 438 LEU B O 1
ATOM 9877 N N . ARG B 1 439 ? -4.305 11.539 25.625 1 86.5 439 ARG B N 1
ATOM 9878 C CA . ARG B 1 439 ? -3.363 12.578 26.031 1 86.5 439 ARG B CA 1
ATOM 9879 C C . ARG B 1 439 ? -4.082 13.711 26.766 1 86.5 439 ARG B C 1
ATOM 9881 O O . ARG B 1 439 ? -5.211 14.062 26.422 1 86.5 439 ARG B O 1
ATOM 9888 N N . ARG B 1 440 ? -3.377 14.234 27.672 1 89.69 440 ARG B N 1
ATOM 9889 C CA . ARG B 1 440 ? -3.885 15.391 28.406 1 89.69 440 ARG B CA 1
ATOM 9890 C C . ARG B 1 440 ? -3.389 16.688 27.781 1 89.69 440 ARG B C 1
ATOM 9892 O O . ARG B 1 440 ? -2.199 16.828 27.484 1 89.69 440 ARG B O 1
ATOM 9899 N N . HIS B 1 441 ? -4.359 17.594 27.609 1 93.94 441 HIS B N 1
ATOM 9900 C CA . HIS B 1 441 ? -3.992 18.859 26.984 1 93.94 441 HIS B CA 1
ATOM 9901 C C . HIS B 1 441 ? -4.449 20.031 27.844 1 93.94 441 HIS B C 1
ATOM 9903 O O . HIS B 1 441 ? -5.414 19.922 28.594 1 93.94 441 HIS B O 1
ATOM 9909 N N . LYS B 1 442 ? -3.693 21.078 27.781 1 95.62 442 LYS B N 1
ATOM 9910 C CA . LYS B 1 442 ? -3.998 22.375 28.359 1 95.62 442 LYS B CA 1
ATOM 9911 C C . LYS B 1 442 ? -4.043 23.453 27.281 1 95.62 442 LYS B C 1
ATOM 9913 O O . LYS B 1 442 ? -3.176 23.5 26.406 1 95.62 442 LYS B O 1
ATOM 9918 N N . HIS B 1 443 ? -5.133 24.203 27.328 1 97.56 443 HIS B N 1
ATOM 9919 C CA . HIS B 1 443 ? -5.27 25.266 26.344 1 97.56 443 HIS B CA 1
ATOM 9920 C C . HIS B 1 443 ? -4.219 26.359 26.562 1 97.56 443 HIS B C 1
ATOM 9922 O O . HIS B 1 443 ? -4.031 26.828 27.688 1 97.56 443 HIS B O 1
ATOM 9928 N N . TYR B 1 444 ? -3.508 26.672 25.469 1 97.62 444 TYR B N 1
ATOM 9929 C CA . TYR B 1 444 ? -2.316 27.516 25.531 1 97.62 444 TYR B CA 1
ATOM 9930 C C . TYR B 1 444 ? -2.262 28.469 24.328 1 97.62 444 TYR B C 1
ATOM 9932 O O . TYR B 1 444 ? -2.643 28.094 23.219 1 97.62 444 TYR B O 1
ATOM 9940 N N . ARG B 1 445 ? -1.913 29.75 24.625 1 98.56 445 ARG B N 1
ATOM 9941 C CA . ARG B 1 445 ? -1.677 30.703 23.531 1 98.56 445 ARG B CA 1
ATOM 9942 C C . ARG B 1 445 ? -0.304 31.344 23.656 1 98.56 445 ARG B C 1
ATOM 9944 O O . ARG B 1 445 ? 0.16 31.609 24.781 1 98.56 445 ARG B O 1
ATOM 9951 N N . ILE B 1 446 ? 0.344 31.578 22.547 1 98.31 446 ILE B N 1
ATOM 9952 C CA . ILE B 1 446 ? 1.631 32.25 22.516 1 98.31 446 ILE B CA 1
ATOM 9953 C C . ILE B 1 446 ? 1.633 33.281 21.375 1 98.31 446 ILE B C 1
ATOM 9955 O O . ILE B 1 446 ? 1.075 33.031 20.312 1 98.31 446 ILE B O 1
ATOM 9959 N N . VAL B 1 447 ? 2.156 34.469 21.641 1 98.69 447 VAL B N 1
ATOM 9960 C CA . VAL B 1 447 ? 2.264 35.562 20.672 1 98.69 447 VAL B CA 1
ATOM 9961 C C . VAL B 1 447 ? 3.732 35.906 20.453 1 98.69 447 VAL B C 1
ATOM 9963 O O . VAL B 1 447 ? 4.469 36.125 21.422 1 98.69 447 VAL B O 1
ATOM 9966 N N . VAL B 1 448 ? 4.156 35.969 19.266 1 98.56 448 VAL B N 1
ATOM 9967 C CA . VAL B 1 448 ? 5.516 36.375 18.922 1 98.56 448 VAL B CA 1
ATOM 9968 C C . VAL B 1 448 ? 5.473 37.562 17.969 1 98.56 448 VAL B C 1
ATOM 9970 O O . VAL B 1 448 ? 4.477 37.781 17.266 1 98.56 448 VAL B O 1
ATOM 9973 N N . LYS B 1 449 ? 6.504 38.25 17.875 1 97.38 449 LYS B N 1
ATOM 9974 C CA . LYS B 1 449 ? 6.566 39.531 17.172 1 97.38 449 LYS B CA 1
ATOM 9975 C C . LYS B 1 449 ? 6.59 39.344 15.664 1 97.38 449 LYS B C 1
ATOM 9977 O O . LYS B 1 449 ? 5.957 40.094 14.93 1 97.38 449 LYS B O 1
ATOM 9982 N N . GLU B 1 450 ? 7.305 38.375 15.188 1 96.75 450 GLU B N 1
ATOM 9983 C CA . GLU B 1 450 ? 7.594 38.219 13.766 1 96.75 450 GLU B CA 1
ATOM 9984 C C . GLU B 1 450 ? 6.48 37.469 13.047 1 96.75 450 GLU B C 1
ATOM 9986 O O . GLU B 1 450 ? 5.949 36.469 13.578 1 96.75 450 GLU B O 1
ATOM 9991 N N . VAL B 1 451 ? 6.098 37.938 11.961 1 97.69 451 VAL B N 1
ATOM 9992 C CA . VAL B 1 451 ? 5.281 37.219 11 1 97.69 451 VAL B CA 1
ATOM 9993 C C . VAL B 1 451 ? 6.137 36.812 9.805 1 97.69 451 VAL B C 1
ATOM 9995 O O . VAL B 1 451 ? 6.539 37.656 9 1 97.69 451 VAL B O 1
ATOM 9998 N N . GLY B 1 452 ? 6.445 35.531 9.711 1 97.25 452 GLY B N 1
ATOM 9999 C CA . GLY B 1 452 ? 7.316 35.031 8.656 1 97.25 452 GLY B CA 1
ATOM 10000 C C . GLY B 1 452 ? 6.555 34.5 7.461 1 97.25 452 GLY B C 1
ATOM 10001 O O . GLY B 1 452 ? 5.336 34.312 7.523 1 97.25 452 GLY B O 1
ATOM 10002 N N . MET B 1 453 ? 7.293 34.312 6.348 1 97.19 453 MET B N 1
ATOM 10003 C CA . MET B 1 453 ? 6.766 33.656 5.152 1 97.19 453 MET B CA 1
ATOM 10004 C C . MET B 1 453 ? 7.184 32.188 5.098 1 97.19 453 MET B C 1
ATOM 10006 O O . MET B 1 453 ? 8.234 31.812 5.629 1 97.19 453 MET B O 1
ATOM 10010 N N . LYS B 1 454 ? 6.348 31.422 4.488 1 96.06 454 LYS B N 1
ATOM 10011 C CA . LYS B 1 454 ? 6.66 30 4.336 1 96.06 454 LYS B CA 1
ATOM 10012 C C . LYS B 1 454 ? 7.938 29.797 3.521 1 96.06 454 LYS B C 1
ATOM 10014 O O . LYS B 1 454 ? 8.25 30.609 2.639 1 96.06 454 LYS B O 1
ATOM 10019 N N . LEU B 1 455 ? 8.625 28.703 3.773 1 97.12 455 LEU B N 1
ATOM 10020 C CA . LEU B 1 455 ? 9.906 28.422 3.137 1 97.12 455 LEU B CA 1
ATOM 10021 C C . LEU B 1 455 ? 9.734 28.219 1.633 1 97.12 455 LEU B C 1
ATOM 10023 O O . LEU B 1 455 ? 10.656 28.5 0.858 1 97.12 455 LEU B O 1
ATOM 10027 N N . VAL B 1 456 ? 8.555 27.844 1.176 1 95.38 456 VAL B N 1
ATOM 10028 C CA . VAL B 1 456 ? 8.297 27.547 -0.23 1 95.38 456 VAL B CA 1
ATOM 10029 C C . VAL B 1 456 ? 8.469 28.812 -1.062 1 95.38 456 VAL B C 1
ATOM 10031 O O . VAL B 1 456 ? 8.688 28.75 -2.273 1 95.38 456 VAL B O 1
ATOM 10034 N N . ASN B 1 457 ? 8.508 30.016 -0.436 1 95.5 457 ASN B N 1
ATOM 10035 C CA . ASN B 1 457 ? 8.562 31.281 -1.154 1 95.5 457 ASN B CA 1
ATOM 10036 C C . ASN B 1 457 ? 9.992 31.641 -1.562 1 95.5 457 ASN B C 1
ATOM 10038 O O . ASN B 1 457 ? 10.219 32.656 -2.23 1 95.5 457 ASN B O 1
ATOM 10042 N N . PHE B 1 458 ? 10.984 30.797 -1.15 1 95.5 458 PHE B N 1
ATOM 10043 C CA . PHE B 1 458 ? 12.352 31.094 -1.552 1 95.5 458 PHE B CA 1
ATOM 10044 C C . PHE B 1 458 ? 12.453 31.219 -3.066 1 95.5 458 PHE B C 1
ATOM 10046 O O . PHE B 1 458 ? 11.617 30.688 -3.797 1 95.5 458 PHE B O 1
ATOM 10053 N N . GLN B 1 459 ? 13.445 31.891 -3.514 1 92.06 459 GLN B N 1
ATOM 10054 C CA . GLN B 1 459 ? 13.422 32.281 -4.918 1 92.06 459 GLN B CA 1
ATOM 10055 C C . GLN B 1 459 ? 14.484 31.531 -5.719 1 92.06 459 GLN B C 1
ATOM 10057 O O . GLN B 1 459 ? 14.367 31.406 -6.941 1 92.06 459 GLN B O 1
ATOM 10062 N N . ASP B 1 460 ? 15.555 31.125 -5.172 1 91.75 460 ASP B N 1
ATOM 10063 C CA . ASP B 1 460 ? 16.594 30.359 -5.852 1 91.75 460 ASP B CA 1
ATOM 10064 C C . ASP B 1 460 ? 17.375 29.5 -4.863 1 91.75 460 ASP B C 1
ATOM 10066 O O . ASP B 1 460 ? 17.141 29.547 -3.658 1 91.75 460 ASP B O 1
ATOM 10070 N N . GLY B 1 461 ? 18.25 28.688 -5.395 1 92.94 461 GLY B N 1
ATOM 10071 C CA . GLY B 1 461 ? 18.984 27.719 -4.574 1 92.94 461 GLY B CA 1
ATOM 10072 C C . GLY B 1 461 ? 19.938 28.391 -3.588 1 92.94 461 GLY B C 1
ATOM 10073 O O . GLY B 1 461 ? 20.109 27.891 -2.475 1 92.94 461 GLY B O 1
ATOM 10074 N N . GLN B 1 462 ? 20.547 29.453 -3.965 1 91.69 462 GLN B N 1
ATOM 10075 C CA . GLN B 1 462 ? 21.453 30.188 -3.076 1 91.69 462 GLN B CA 1
ATOM 10076 C C . GLN B 1 462 ? 20.703 30.719 -1.858 1 91.69 462 GLN B C 1
ATOM 10078 O O . GLN B 1 462 ? 21.188 30.609 -0.73 1 91.69 462 GLN B O 1
ATOM 10083 N N . GLN B 1 463 ? 19.562 31.328 -2.119 1 92.25 463 GLN B N 1
ATOM 10084 C CA . GLN B 1 463 ? 18.734 31.844 -1.04 1 92.25 463 GLN B CA 1
ATOM 10085 C C . GLN B 1 463 ? 18.266 30.734 -0.115 1 92.25 463 GLN B C 1
ATOM 10087 O O . GLN B 1 463 ? 18.219 30.906 1.104 1 92.25 463 GLN B O 1
ATOM 10092 N N . LEU B 1 464 ? 17.875 29.562 -0.707 1 95.38 464 LEU B N 1
ATOM 10093 C CA . LEU B 1 464 ? 17.453 28.406 0.096 1 95.38 464 LEU B CA 1
ATOM 10094 C C . LEU B 1 464 ? 18.562 28 1.066 1 95.38 464 LEU B C 1
ATOM 10096 O O . LEU B 1 464 ? 18.312 27.828 2.26 1 95.38 464 LEU B O 1
ATOM 10100 N N . LEU B 1 465 ? 19.828 27.906 0.595 1 95.44 465 LEU B N 1
ATOM 10101 C CA . LEU B 1 465 ? 20.953 27.516 1.446 1 95.44 465 LEU B CA 1
ATOM 10102 C C . LEU B 1 465 ? 21.188 28.562 2.523 1 95.44 465 LEU B C 1
ATOM 10104 O O . LEU B 1 465 ? 21.531 28.234 3.66 1 95.44 465 LEU B O 1
ATOM 10108 N N . GLN B 1 466 ? 21 29.812 2.121 1 93.5 466 GLN B N 1
ATOM 10109 C CA . GLN B 1 466 ? 21.219 30.891 3.088 1 93.5 466 GLN B CA 1
ATOM 10110 C C . GLN B 1 466 ? 20.188 30.812 4.219 1 93.5 466 GLN B C 1
ATOM 10112 O O . GLN B 1 466 ? 20.547 30.984 5.391 1 93.5 466 GLN B O 1
ATOM 10117 N N . ILE B 1 467 ? 18.953 30.641 3.875 1 96.31 467 ILE B N 1
ATOM 10118 C CA . ILE B 1 467 ? 17.875 30.547 4.859 1 96.31 467 ILE B CA 1
ATOM 10119 C C . ILE B 1 467 ? 18.141 29.359 5.789 1 96.31 467 ILE B C 1
ATOM 10121 O O . ILE B 1 467 ? 18 29.484 7.008 1 96.31 467 ILE B O 1
ATOM 10125 N N . ILE B 1 468 ? 18.547 28.219 5.199 1 97.38 468 ILE B N 1
ATOM 10126 C CA . ILE B 1 468 ? 18.844 27.016 5.973 1 97.38 468 ILE B CA 1
ATOM 10127 C C . ILE B 1 468 ? 20.031 27.281 6.898 1 97.38 468 ILE B C 1
ATOM 10129 O O . ILE B 1 468 ? 20.016 26.859 8.062 1 97.38 468 ILE B O 1
ATOM 10133 N N . ALA B 1 469 ? 21 27.969 6.391 1 96.19 469 ALA B N 1
ATOM 10134 C CA . ALA B 1 469 ? 22.172 28.297 7.18 1 96.19 469 ALA B CA 1
ATOM 10135 C C . ALA B 1 469 ? 21.812 29.172 8.383 1 96.19 469 ALA B C 1
ATOM 10137 O O . ALA B 1 469 ? 22.344 28.984 9.477 1 96.19 469 ALA B O 1
ATOM 10138 N N . ASP B 1 470 ? 20.938 30.156 8.188 1 96.06 470 ASP B N 1
ATOM 10139 C CA . ASP B 1 470 ? 20.453 30.984 9.281 1 96.06 470 ASP B CA 1
ATOM 10140 C C . ASP B 1 470 ? 19.828 30.125 10.383 1 96.06 470 ASP B C 1
ATOM 10142 O O . ASP B 1 470 ? 20.094 30.344 11.57 1 96.06 470 ASP B O 1
ATOM 10146 N N . CYS B 1 471 ? 19.047 29.156 9.984 1 97.94 471 CYS B N 1
ATOM 10147 C CA . CYS B 1 471 ? 18.344 28.328 10.945 1 97.94 471 CYS B CA 1
ATOM 10148 C C . CYS B 1 471 ? 19.297 27.359 11.648 1 97.94 471 CYS B C 1
ATOM 10150 O O . CYS B 1 471 ? 19.125 27.062 12.828 1 97.94 471 CYS B O 1
ATOM 10152 N N . ILE B 1 472 ? 20.312 26.844 10.891 1 97.75 472 ILE B N 1
ATOM 10153 C CA . ILE B 1 472 ? 21.344 26.031 11.531 1 97.75 472 ILE B CA 1
ATOM 10154 C C . ILE B 1 472 ? 22.109 26.875 12.547 1 97.75 472 ILE B C 1
ATOM 10156 O O . ILE B 1 472 ? 22.438 26.391 13.633 1 97.75 472 ILE B O 1
ATOM 10160 N N . CYS B 1 473 ? 22.359 28.109 12.211 1 96 473 CYS B N 1
ATOM 10161 C CA . CYS B 1 473 ? 23.016 29.031 13.141 1 96 473 CYS B CA 1
ATOM 10162 C C . CYS B 1 473 ? 22.172 29.234 14.391 1 96 473 CYS B C 1
ATOM 10164 O O . CYS B 1 473 ? 22.688 29.219 15.508 1 96 473 CYS B O 1
ATOM 10166 N N . ALA B 1 474 ? 20.875 29.453 14.172 1 97.44 474 ALA B N 1
ATOM 10167 C CA . ALA B 1 474 ? 19.953 29.562 15.305 1 97.44 474 ALA B CA 1
ATOM 10168 C C . ALA B 1 474 ? 20.062 28.344 16.203 1 97.44 474 ALA B C 1
ATOM 10170 O O . ALA B 1 474 ? 20.156 28.469 17.438 1 97.44 474 ALA B O 1
ATOM 10171 N N . HIS B 1 475 ? 20.047 27.172 15.609 1 97.31 475 HIS B N 1
ATOM 10172 C CA . HIS B 1 475 ? 20.125 25.922 16.359 1 97.31 475 HIS B CA 1
ATOM 10173 C C . HIS B 1 475 ? 21.453 25.797 17.094 1 97.31 475 HIS B C 1
ATOM 10175 O O . HIS B 1 475 ? 21.484 25.406 18.266 1 97.31 475 HIS B O 1
ATOM 10181 N N . ALA B 1 476 ? 22.516 26.172 16.391 1 96.5 476 ALA B N 1
ATOM 10182 C CA . ALA B 1 476 ? 23.844 26.109 16.984 1 96.5 476 ALA B CA 1
ATOM 10183 C C . ALA B 1 476 ? 23.938 27.016 18.219 1 96.5 476 ALA B C 1
ATOM 10185 O O . ALA B 1 476 ? 24.453 26.594 19.25 1 96.5 476 ALA B O 1
ATOM 10186 N N . GLU B 1 477 ? 23.469 28.203 18.109 1 96.56 477 GLU B N 1
ATOM 10187 C CA . GLU B 1 477 ? 23.547 29.156 19.219 1 96.56 477 GLU B CA 1
ATOM 10188 C C . GLU B 1 477 ? 22.594 28.781 20.344 1 96.56 477 GLU B C 1
ATOM 10190 O O . GLU B 1 477 ? 22.891 29.016 21.516 1 96.56 477 GLU B O 1
ATOM 10195 N N . ALA B 1 478 ? 21.453 28.219 20 1 97.56 478 ALA B N 1
ATOM 10196 C CA . ALA B 1 478 ? 20.562 27.719 21.047 1 97.56 478 ALA B CA 1
ATOM 10197 C C . ALA B 1 478 ? 21.234 26.641 21.891 1 97.56 478 ALA B C 1
ATOM 10199 O O . ALA B 1 478 ? 21.109 26.625 23.109 1 97.56 478 ALA B O 1
ATOM 10200 N N . VAL B 1 479 ? 21.969 25.781 21.219 1 95.75 479 VAL B N 1
ATOM 10201 C CA . VAL B 1 479 ? 22.656 24.688 21.891 1 95.75 479 VAL B CA 1
ATOM 10202 C C . VAL B 1 479 ? 23.812 25.25 22.734 1 95.75 479 VAL B C 1
ATOM 10204 O O . VAL B 1 479 ? 23.969 24.859 23.906 1 95.75 479 VAL B O 1
ATOM 10207 N N . THR B 1 480 ? 24.547 26.172 22.172 1 94.38 480 THR B N 1
ATOM 10208 C CA . THR B 1 480 ? 25.766 26.625 22.828 1 94.38 480 THR B CA 1
ATOM 10209 C C . THR B 1 480 ? 25.453 27.641 23.906 1 94.38 480 THR B C 1
ATOM 10211 O O . THR B 1 480 ? 26.078 27.641 24.969 1 94.38 480 THR B O 1
ATOM 10214 N N . LYS B 1 481 ? 24.453 28.547 23.656 1 94.81 481 LYS B N 1
ATOM 10215 C CA . LYS B 1 481 ? 24.172 29.641 24.578 1 94.81 481 LYS B CA 1
ATOM 10216 C C . LYS B 1 481 ? 23.125 29.25 25.609 1 94.81 481 LYS B C 1
ATOM 10218 O O . LYS B 1 481 ? 23.156 29.734 26.734 1 94.81 481 LYS B O 1
ATOM 10223 N N . ALA B 1 482 ? 22.203 28.375 25.219 1 95.12 482 ALA B N 1
ATOM 10224 C CA . ALA B 1 482 ? 21.078 28.109 26.109 1 95.12 482 ALA B CA 1
ATOM 10225 C C . ALA B 1 482 ? 20.953 26.609 26.391 1 95.12 482 ALA B C 1
ATOM 10227 O O . ALA B 1 482 ? 20.109 26.203 27.203 1 95.12 482 ALA B O 1
ATOM 10228 N N . ASN B 1 483 ? 21.797 25.766 25.75 1 93.88 483 ASN B N 1
ATOM 10229 C CA . ASN B 1 483 ? 21.766 24.328 25.938 1 93.88 483 ASN B CA 1
ATOM 10230 C C . ASN B 1 483 ? 20.406 23.734 25.578 1 93.88 483 ASN B C 1
ATOM 10232 O O . ASN B 1 483 ? 19.859 22.938 26.328 1 93.88 483 ASN B O 1
ATOM 10236 N N . ILE B 1 484 ? 19.828 24.219 24.484 1 95 484 ILE B N 1
ATOM 10237 C CA . ILE B 1 484 ? 18.5 23.781 24.078 1 95 484 ILE B CA 1
ATOM 10238 C C . ILE B 1 484 ? 18.578 23.188 22.672 1 95 484 ILE B C 1
ATOM 10240 O O . ILE B 1 484 ? 19.125 23.797 21.75 1 95 484 ILE B O 1
ATOM 10244 N N . MET B 1 485 ? 18.062 21.984 22.516 1 94.12 485 MET B N 1
ATOM 10245 C CA . MET B 1 485 ? 17.891 21.344 21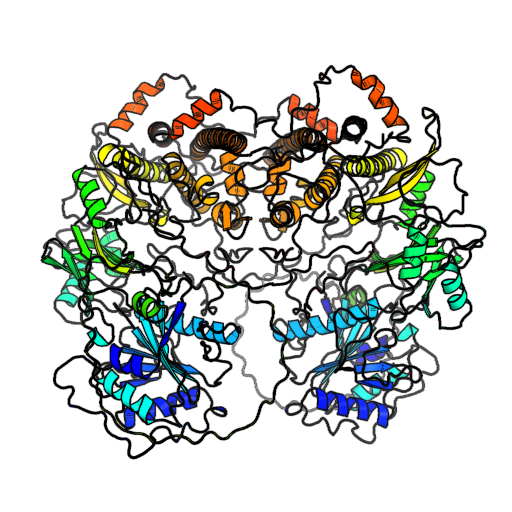.203 1 94.12 485 MET B CA 1
ATOM 10246 C C . MET B 1 485 ? 16.469 21.547 20.688 1 94.12 485 MET B C 1
ATOM 10248 O O . MET B 1 485 ? 15.508 21.484 21.469 1 94.12 485 MET B O 1
ATOM 10252 N N . HIS B 1 486 ? 16.281 21.797 19.422 1 94.56 486 HIS B N 1
ATOM 10253 C CA . HIS B 1 486 ? 14.969 22.078 18.844 1 94.56 486 HIS B CA 1
ATOM 10254 C C . HIS B 1 486 ? 14.102 20.828 18.781 1 94.56 486 HIS B C 1
ATOM 10256 O O . HIS B 1 486 ? 12.969 20.828 19.266 1 94.56 486 HIS B O 1
ATOM 10262 N N . ARG B 1 487 ? 14.602 19.641 18.094 1 92.25 487 ARG B N 1
ATOM 10263 C CA . ARG B 1 487 ? 14.086 18.281 18.078 1 92.25 487 ARG B CA 1
ATOM 10264 C C . ARG B 1 487 ? 12.938 18.125 17.094 1 92.25 487 ARG B C 1
ATOM 10266 O O . ARG B 1 487 ? 12.352 17.047 16.969 1 92.25 487 ARG B O 1
ATOM 10273 N N . ASP B 1 488 ? 12.555 19.188 16.359 1 92.81 488 ASP B N 1
ATOM 10274 C CA . ASP B 1 488 ? 11.508 19.078 15.344 1 92.81 488 ASP B CA 1
ATOM 10275 C C . ASP B 1 488 ? 11.836 19.953 14.125 1 92.81 488 ASP B C 1
ATOM 10277 O O . ASP B 1 488 ? 11.016 20.766 13.695 1 92.81 488 ASP B O 1
ATOM 10281 N N . ILE B 1 489 ? 12.992 19.781 13.625 1 96.19 489 ILE B N 1
ATOM 10282 C CA . ILE B 1 489 ? 13.383 20.469 12.398 1 96.19 489 ILE B CA 1
ATOM 10283 C C . ILE B 1 489 ? 12.539 19.953 11.234 1 96.19 489 ILE B C 1
ATOM 10285 O O . ILE B 1 489 ? 12.531 18.766 10.945 1 96.19 489 ILE B O 1
ATOM 10289 N N . SER B 1 490 ? 11.766 20.844 10.641 1 95.25 490 SER B N 1
ATOM 10290 C CA . SER B 1 490 ? 10.891 20.484 9.523 1 95.25 490 SER B CA 1
ATOM 10291 C C . SER B 1 490 ? 10.656 21.672 8.602 1 95.25 490 SER B C 1
ATOM 10293 O O . SER B 1 490 ? 10.969 22.812 8.961 1 95.25 490 SER B O 1
ATOM 10295 N N . GLY B 1 491 ? 10.211 21.406 7.434 1 93.81 491 GLY B N 1
ATOM 10296 C CA . GLY B 1 491 ? 9.961 22.453 6.457 1 93.81 491 GLY B CA 1
ATOM 10297 C C . GLY B 1 491 ? 9.016 23.531 6.965 1 93.81 491 GLY B C 1
ATOM 10298 O O . GLY B 1 491 ? 9.211 24.719 6.68 1 93.81 491 GLY B O 1
ATOM 10299 N N . GLY B 1 492 ? 8.023 23.141 7.754 1 93.38 492 GLY B N 1
ATOM 10300 C CA . GLY B 1 492 ? 7.039 24.078 8.281 1 93.38 492 GLY B CA 1
ATOM 10301 C C . GLY B 1 492 ? 7.562 24.891 9.445 1 93.38 492 GLY B C 1
ATOM 10302 O O . GLY B 1 492 ? 6.965 25.906 9.812 1 93.38 492 GLY B O 1
ATOM 10303 N N . ASN B 1 493 ? 8.734 24.531 9.961 1 96.06 493 ASN B N 1
ATOM 10304 C CA . ASN B 1 493 ? 9.297 25.219 11.117 1 96.06 493 ASN B CA 1
ATOM 10305 C C . ASN B 1 493 ? 10.469 26.109 10.719 1 96.06 493 ASN B C 1
ATOM 10307 O O . ASN B 1 493 ? 11.18 26.625 11.586 1 96.06 493 ASN B O 1
ATOM 10311 N N . ILE B 1 494 ? 10.688 26.188 9.43 1 97.94 494 ILE B N 1
ATOM 10312 C CA . ILE B 1 494 ? 11.641 27.141 8.867 1 97.94 494 ILE B CA 1
ATOM 10313 C C . ILE B 1 494 ? 10.898 28.172 8.016 1 97.94 494 ILE B C 1
ATOM 10315 O O . ILE B 1 494 ? 10.266 27.828 7.02 1 97.94 494 ILE B O 1
ATOM 10319 N N . LEU B 1 495 ? 10.977 29.438 8.492 1 98.38 495 LEU B N 1
ATOM 10320 C CA . LEU B 1 495 ? 10.273 30.516 7.793 1 98.38 495 LEU B CA 1
ATOM 10321 C C . LEU B 1 495 ? 11.266 31.531 7.234 1 98.38 495 LEU B C 1
ATOM 10323 O O . LEU B 1 495 ? 12.445 31.531 7.594 1 98.38 495 LEU B O 1
ATOM 10327 N N . ILE B 1 496 ? 10.812 32.375 6.32 1 98.06 496 ILE B N 1
ATOM 10328 C CA . ILE B 1 496 ? 11.578 33.469 5.758 1 98.06 496 ILE B CA 1
ATOM 10329 C C . ILE B 1 496 ? 11.188 34.781 6.449 1 98.06 496 ILE B C 1
ATOM 10331 O O . ILE B 1 496 ? 10 35.094 6.562 1 98.06 496 ILE B O 1
ATOM 10335 N N . LEU B 1 497 ? 12.164 35.469 6.941 1 97.31 497 LEU B N 1
ATOM 10336 C CA . LEU B 1 497 ? 11.938 36.781 7.574 1 97.31 497 LEU B CA 1
ATOM 10337 C C . LEU B 1 497 ? 12.789 37.875 6.918 1 97.31 497 LEU B C 1
ATOM 10339 O O . LEU B 1 497 ? 14.016 37.844 7.031 1 97.31 497 LEU B O 1
ATOM 10343 N N . PRO B 1 498 ? 12.164 38.812 6.18 1 95.06 498 PRO B N 1
ATOM 10344 C CA . PRO B 1 498 ? 12.93 39.969 5.672 1 95.06 498 PRO B CA 1
ATOM 10345 C C . PRO B 1 498 ? 13.484 40.844 6.785 1 95.06 498 PRO B C 1
ATOM 10347 O O . PRO B 1 498 ? 12.766 41.188 7.73 1 95.06 498 PRO B O 1
ATOM 10350 N N . LYS B 1 499 ? 14.711 41.125 6.691 1 91.19 499 LYS B N 1
ATOM 10351 C CA . LYS B 1 499 ? 15.383 41.969 7.684 1 91.19 499 LYS B CA 1
ATOM 10352 C C . LYS B 1 499 ? 16.375 42.906 7.02 1 91.19 499 LYS B C 1
ATOM 10354 O O . LYS B 1 499 ? 17.062 42.531 6.066 1 91.19 499 LYS B O 1
ATOM 10359 N N . ALA B 1 500 ? 16.375 44.062 7.535 1 87.81 500 ALA B N 1
ATOM 10360 C CA . ALA B 1 500 ? 17.406 45 7.094 1 87.81 500 ALA B CA 1
ATOM 10361 C C . ALA B 1 500 ? 18.766 44.688 7.727 1 87.81 500 ALA B C 1
ATOM 10363 O O . ALA B 1 500 ? 18.844 44.469 8.938 1 87.81 500 ALA B O 1
ATOM 10364 N N . VAL B 1 501 ? 19.703 44.531 6.863 1 82.88 501 VAL B N 1
ATOM 10365 C CA . VAL B 1 501 ? 21.047 44.219 7.34 1 82.88 501 VAL B CA 1
ATOM 10366 C C . VAL B 1 501 ? 22.031 45.312 6.891 1 82.88 501 VAL B C 1
ATOM 10368 O O . VAL B 1 501 ? 21.891 45.875 5.805 1 82.88 501 VAL B O 1
ATOM 10371 N N . VAL B 1 502 ? 22.938 45.625 7.812 1 79.81 502 VAL B N 1
ATOM 10372 C CA . VAL B 1 502 ? 23.969 46.625 7.508 1 79.81 502 VAL B CA 1
ATOM 10373 C C . VAL B 1 502 ? 25.281 45.906 7.156 1 79.81 502 VAL B C 1
ATOM 10375 O O . VAL B 1 502 ? 25.766 45.094 7.93 1 79.81 502 VAL B O 1
ATOM 10378 N N . ASP B 1 503 ? 25.641 46.062 5.957 1 69.5 503 ASP B N 1
ATOM 10379 C CA . ASP B 1 503 ? 26.891 45.5 5.5 1 69.5 503 ASP B CA 1
ATOM 10380 C C . ASP B 1 503 ? 27.984 46.594 5.441 1 69.5 503 ASP B C 1
ATOM 10382 O O . ASP B 1 503 ? 27.922 47.5 4.625 1 69.5 503 ASP B O 1
ATOM 10386 N N . SER B 1 504 ? 28.969 46.531 6.258 1 62.44 504 SER B N 1
ATOM 10387 C CA . SER B 1 504 ? 30 47.562 6.359 1 62.44 504 SER B CA 1
ATOM 10388 C C . SER B 1 504 ? 30.859 47.594 5.102 1 62.44 504 SER B C 1
ATOM 10390 O O . SER B 1 504 ? 31.469 48.625 4.789 1 62.44 504 SER B O 1
ATOM 10392 N N . ASP B 1 505 ? 30.875 46.469 4.406 1 60.28 505 ASP B N 1
ATOM 10393 C CA . ASP B 1 505 ? 31.797 46.406 3.283 1 60.28 505 ASP B CA 1
ATOM 10394 C C . ASP B 1 505 ? 31.141 46.875 1.989 1 60.28 505 ASP B C 1
ATOM 10396 O O . ASP B 1 505 ? 31.781 46.906 0.938 1 60.28 505 ASP B O 1
ATOM 10400 N N . ASP B 1 506 ? 29.859 47.281 2.076 1 59.16 506 ASP B N 1
ATOM 10401 C CA . ASP B 1 506 ? 29.109 47.656 0.893 1 59.16 506 ASP B CA 1
ATOM 10402 C C . ASP B 1 506 ? 28.906 49.188 0.847 1 59.16 506 ASP B C 1
ATOM 10404 O O . ASP B 1 506 ? 28.766 49.812 1.888 1 59.16 506 ASP B O 1
ATOM 10408 N N . PRO B 1 507 ? 29.234 49.844 -0.268 1 61.88 507 PRO B N 1
ATOM 10409 C CA . PRO B 1 507 ? 28.984 51.281 -0.386 1 61.88 507 PRO B CA 1
ATOM 10410 C C . PRO B 1 507 ? 27.562 51.656 0.022 1 61.88 507 PRO B C 1
ATOM 10412 O O . PRO B 1 507 ? 27.344 52.781 0.472 1 61.88 507 PRO B O 1
ATOM 10415 N N . LYS B 1 508 ? 26.641 50.875 -0.327 1 64.38 508 LYS B N 1
ATOM 10416 C CA . LYS B 1 508 ? 25.297 51.031 0.211 1 64.38 508 LYS B CA 1
ATOM 10417 C C . LYS B 1 508 ? 25.062 50.062 1.366 1 64.38 508 LYS B C 1
ATOM 10419 O O . LYS B 1 508 ? 24.5 49 1.171 1 64.38 508 LYS B O 1
ATOM 10424 N N . PRO B 1 509 ? 25.297 50.438 2.512 1 73.69 509 PRO B N 1
ATOM 10425 C CA . PRO B 1 509 ? 25.594 49.531 3.605 1 73.69 509 PRO B CA 1
ATOM 10426 C C . PRO B 1 509 ? 24.344 48.875 4.172 1 73.69 509 PRO B C 1
ATOM 10428 O O . PRO B 1 509 ? 24.438 47.875 4.926 1 73.69 509 PRO B O 1
ATOM 10431 N N . ILE B 1 510 ? 23.156 49.406 3.605 1 82.44 510 ILE B N 1
ATOM 10432 C CA . ILE B 1 510 ? 21.953 48.812 4.184 1 82.44 510 ILE B CA 1
ATOM 10433 C C . ILE B 1 510 ? 21.188 48.062 3.105 1 82.44 510 ILE B C 1
ATOM 10435 O O . ILE B 1 510 ? 20.953 48.594 2.012 1 82.44 510 ILE B O 1
ATOM 10439 N N . SER B 1 511 ? 20.891 46.812 3.348 1 85.81 511 SER B N 1
ATOM 10440 C CA . SER B 1 511 ? 20.109 46.031 2.406 1 85.81 511 SER B CA 1
ATOM 10441 C C . SER B 1 511 ? 19.047 45.188 3.129 1 85.81 511 SER B C 1
ATOM 10443 O O . SER B 1 511 ? 19.234 44.812 4.285 1 85.81 511 SER B O 1
ATOM 10445 N N . LEU B 1 512 ? 17.906 45.062 2.428 1 90.12 512 LEU B N 1
ATOM 10446 C CA . LEU B 1 512 ? 16.891 44.156 2.895 1 90.12 512 LEU B CA 1
ATOM 10447 C C . LEU B 1 512 ? 17.156 42.75 2.402 1 90.12 512 LEU B C 1
ATOM 10449 O O . LEU B 1 512 ? 17.312 42.5 1.2 1 90.12 512 LEU B O 1
ATOM 10453 N N . ARG B 1 513 ? 17.266 41.812 3.363 1 89.88 513 ARG B N 1
ATOM 10454 C CA . ARG B 1 513 ? 17.562 40.438 3.027 1 89.88 513 ARG B CA 1
ATOM 10455 C C . ARG B 1 513 ? 16.516 39.5 3.629 1 89.88 513 ARG B C 1
ATOM 10457 O O . ARG B 1 513 ? 15.992 39.75 4.715 1 89.88 513 ARG B O 1
ATOM 10464 N N . TRP B 1 514 ? 16.25 38.438 2.859 1 94.38 514 TRP B N 1
ATOM 10465 C CA . TRP B 1 514 ? 15.43 37.375 3.402 1 94.38 514 TRP B CA 1
ATOM 10466 C C . TRP B 1 514 ? 16.25 36.438 4.297 1 94.38 514 TRP B C 1
ATOM 10468 O O . TRP B 1 514 ? 17.172 35.781 3.826 1 94.38 514 TRP B O 1
ATOM 10478 N N . THR B 1 515 ? 15.984 36.5 5.555 1 95.12 515 THR B N 1
ATOM 10479 C CA . THR B 1 515 ? 16.688 35.688 6.535 1 95.12 515 THR B CA 1
ATOM 10480 C C . THR B 1 515 ? 15.828 34.5 6.98 1 95.12 515 THR B C 1
ATOM 10482 O O . THR B 1 515 ? 14.625 34.469 6.695 1 95.12 515 THR B O 1
ATOM 10485 N N . GLY B 1 516 ? 16.531 33.469 7.605 1 97.06 516 GLY B N 1
ATOM 10486 C CA . GLY B 1 516 ? 15.797 32.344 8.172 1 97.06 516 GLY B CA 1
ATOM 10487 C C . GLY B 1 516 ? 15.281 32.625 9.57 1 97.06 516 GLY B C 1
ATOM 10488 O O . GLY B 1 516 ? 15.875 33.406 10.32 1 97.06 516 GLY B O 1
ATOM 10489 N N . LEU B 1 517 ? 14.18 32.031 9.891 1 98.38 517 LEU B N 1
ATOM 10490 C CA . LEU B 1 517 ? 13.57 32.062 11.219 1 98.38 517 LEU B CA 1
ATOM 10491 C C . LEU B 1 517 ? 13.172 30.641 11.648 1 98.38 517 LEU B C 1
ATOM 10493 O O . LEU B 1 517 ? 12.32 30.016 11.016 1 98.38 517 LEU B O 1
ATOM 10497 N N . LEU B 1 518 ? 13.836 30.078 12.609 1 98.38 518 LEU B N 1
ATOM 10498 C CA . LEU B 1 518 ? 13.508 28.766 13.133 1 98.38 518 LEU B CA 1
ATOM 10499 C C . LEU B 1 518 ? 12.422 28.859 14.203 1 98.38 518 LEU B C 1
ATOM 10501 O O . LEU B 1 518 ? 12.648 29.422 15.273 1 98.38 518 LEU B O 1
ATOM 10505 N N . VAL B 1 519 ? 11.281 28.281 13.922 1 97.81 519 VAL B N 1
ATOM 10506 C CA . VAL B 1 519 ? 10.125 28.484 14.789 1 97.81 519 VAL B CA 1
ATOM 10507 C C . VAL B 1 519 ? 9.727 27.156 15.422 1 97.81 519 VAL B C 1
ATOM 10509 O O . VAL B 1 519 ? 10.375 26.125 15.195 1 97.81 519 VAL B O 1
ATOM 10512 N N . ASP B 1 520 ? 8.703 27.156 16.328 1 93.94 520 ASP B N 1
ATOM 10513 C CA . ASP B 1 520 ? 8.039 26.031 16.984 1 93.94 520 ASP B CA 1
ATOM 10514 C C . ASP B 1 520 ? 9.008 25.266 17.891 1 93.94 520 ASP B C 1
ATOM 10516 O O . ASP B 1 520 ? 9.32 24.109 17.625 1 93.94 520 ASP B O 1
ATOM 10520 N N . TRP B 1 521 ? 9.344 25.859 18.969 1 95.56 521 TRP B N 1
ATOM 10521 C CA . TRP B 1 521 ? 10.289 25.328 19.953 1 95.56 521 TRP B CA 1
ATOM 10522 C C . TRP B 1 521 ? 9.555 24.562 21.047 1 95.56 521 TRP B C 1
ATOM 10524 O O . TRP B 1 521 ? 10.055 24.438 22.156 1 95.56 521 TRP B O 1
ATOM 10534 N N . GLU B 1 522 ? 8.352 24.078 20.688 1 89.19 522 GLU B N 1
ATOM 10535 C CA . GLU B 1 522 ? 7.484 23.422 21.656 1 89.19 522 GLU B CA 1
ATOM 10536 C C . GLU B 1 522 ? 8.094 22.094 22.125 1 89.19 522 GLU B C 1
ATOM 10538 O O . GLU B 1 522 ? 7.953 21.703 23.281 1 89.19 522 GLU B O 1
ATOM 10543 N N . LEU B 1 523 ? 8.781 21.375 21.25 1 87.5 523 LEU B N 1
ATOM 10544 C CA . LEU B 1 523 ? 9.297 20.047 21.562 1 87.5 523 LEU B CA 1
ATOM 10545 C C . LEU B 1 523 ? 10.75 20.125 22 1 87.5 523 LEU B C 1
ATOM 10547 O O . LEU B 1 523 ? 11.383 19.094 22.266 1 87.5 523 LEU B O 1
ATOM 10551 N N . SER B 1 524 ? 11.312 21.328 22.109 1 90.44 524 SER B N 1
ATOM 10552 C CA . SER B 1 524 ? 12.719 21.516 22.453 1 90.44 524 SER B CA 1
ATOM 10553 C C . SER B 1 524 ? 13.016 20.938 23.844 1 90.44 524 SER B C 1
ATOM 10555 O O . SER B 1 524 ? 12.117 20.812 24.672 1 90.44 524 SER B O 1
ATOM 10557 N N . LYS B 1 525 ? 14.211 20.484 24.016 1 86.19 525 LYS B N 1
ATOM 10558 C CA . LYS B 1 525 ? 14.672 19.953 25.297 1 86.19 525 LYS B CA 1
ATOM 10559 C C . LYS B 1 525 ? 16.125 20.328 25.562 1 86.19 525 LYS B C 1
ATOM 10561 O O . LYS B 1 525 ? 16.922 20.469 24.609 1 86.19 525 LYS B O 1
ATOM 10566 N N . PRO B 1 526 ? 16.375 20.547 26.781 1 83.62 526 PRO B N 1
ATOM 10567 C CA . PRO B 1 526 ? 17.781 20.766 27.109 1 83.62 526 PRO B CA 1
ATOM 10568 C C . PRO B 1 526 ? 18.656 19.547 26.812 1 83.62 526 PRO B C 1
ATOM 10570 O O . PRO B 1 526 ? 18.172 18.406 26.891 1 83.62 526 PRO B O 1
ATOM 10573 N N . LEU B 1 527 ? 19.797 19.703 26.297 1 74.19 527 LEU B N 1
ATOM 10574 C CA . LEU B 1 527 ? 20.766 18.625 26.094 1 74.19 527 LEU B CA 1
ATOM 10575 C C . LEU B 1 527 ? 21.094 17.938 27.422 1 74.19 527 LEU B C 1
ATOM 10577 O O . LEU B 1 527 ? 21.031 18.562 28.484 1 74.19 527 LEU B O 1
ATOM 10581 N N . LYS B 1 528 ? 21.234 16.688 27.719 1 57.19 528 LYS B N 1
ATOM 10582 C CA . LYS B 1 528 ? 21.547 15.945 28.922 1 57.19 528 LYS B CA 1
ATOM 10583 C C . LYS B 1 528 ? 22.531 16.719 29.812 1 57.19 528 LYS B C 1
ATOM 10585 O O . LYS B 1 528 ? 23.656 17.016 29.391 1 57.19 528 LYS B O 1
ATOM 10590 N N . GLY B 1 529 ? 22.188 17.641 30.594 1 46.38 529 GLY B N 1
ATOM 10591 C CA . GLY B 1 529 ? 23.141 17.859 31.656 1 46.38 529 GLY B CA 1
ATOM 10592 C C . GLY B 1 529 ? 23.453 16.609 32.438 1 46.38 529 GLY B C 1
ATOM 10593 O O . GLY B 1 529 ? 22.859 15.555 32.219 1 46.38 529 GLY B O 1
ATOM 10594 N N . GLU B 1 530 ? 24.578 16.578 33.469 1 39.62 530 GLU B N 1
ATOM 10595 C CA . GLU B 1 530 ? 25.094 15.594 34.438 1 39.62 530 GLU B CA 1
ATOM 10596 C C . GLU B 1 530 ? 23.969 14.758 35.031 1 39.62 530 GLU B C 1
ATOM 10598 O O . GLU B 1 530 ? 24.203 13.648 35.531 1 39.62 530 GLU B O 1
ATOM 10603 N N . ALA B 1 531 ? 22.953 15.375 35.656 1 39.62 531 ALA B N 1
ATOM 10604 C CA . ALA B 1 531 ? 22.281 14.594 36.688 1 39.62 531 ALA B CA 1
ATOM 10605 C C . ALA B 1 531 ? 21.359 13.555 36.062 1 39.62 531 ALA B C 1
ATOM 10607 O O . ALA B 1 531 ? 21.359 12.383 36.438 1 39.62 531 ALA B O 1
ATOM 10608 N N . GLY B 1 532 ? 19.922 13.805 35.719 1 39.62 532 GLY B N 1
ATOM 10609 C CA . GLY B 1 532 ? 18.891 12.789 35.719 1 39.62 532 GLY B CA 1
ATOM 10610 C C . GLY B 1 532 ? 18.656 12.133 34.375 1 39.62 532 GLY B C 1
ATOM 10611 O O . GLY B 1 532 ? 19.141 12.625 33.344 1 39.62 532 GLY B O 1
ATOM 10612 N N . GLU B 1 533 ? 18.312 10.828 34.281 1 41.84 533 GLU B N 1
ATOM 10613 C CA . GLU B 1 533 ? 17.984 9.914 33.188 1 41.84 533 GLU B CA 1
ATOM 10614 C C . GLU B 1 533 ? 17.078 10.57 32.156 1 41.84 533 GLU B C 1
ATOM 10616 O O . GLU B 1 533 ? 16.031 11.125 32.531 1 41.84 533 GLU B O 1
ATOM 10621 N N . PRO B 1 534 ? 17.547 11.031 31.078 1 43.66 534 PRO B N 1
ATOM 10622 C CA . PRO B 1 534 ? 16.656 11.539 30.031 1 43.66 534 PRO B CA 1
ATOM 10623 C C . PRO B 1 534 ? 15.422 10.672 29.844 1 43.66 534 PRO B C 1
ATOM 10625 O O . PRO B 1 534 ? 15.539 9.484 29.531 1 43.66 534 PRO B O 1
ATOM 10628 N N . ARG B 1 535 ? 14.398 10.75 30.609 1 42.78 535 ARG B N 1
ATOM 10629 C CA . ARG B 1 535 ? 13.219 9.914 30.391 1 42.78 535 ARG B CA 1
ATOM 10630 C C . ARG B 1 535 ? 12.445 10.375 29.156 1 42.78 535 ARG B C 1
ATOM 10632 O O . ARG B 1 535 ? 12.281 11.578 28.938 1 42.78 535 ARG B O 1
ATOM 10639 N N . PRO B 1 536 ? 12.312 9.406 28.219 1 47.53 536 PRO B N 1
ATOM 10640 C CA . PRO B 1 536 ? 11.445 9.781 27.094 1 47.53 536 PRO B CA 1
ATOM 10641 C C . PRO B 1 536 ? 10.133 10.422 27.547 1 47.53 536 PRO B C 1
ATOM 10643 O O . PRO B 1 536 ? 9.438 9.867 28.406 1 47.53 536 PRO B O 1
ATOM 10646 N N . ARG B 1 537 ? 10.016 11.68 27.719 1 43.03 537 ARG B N 1
ATOM 10647 C CA . ARG B 1 537 ? 8.891 12.375 28.328 1 43.03 537 ARG B CA 1
ATOM 10648 C C . ARG B 1 537 ? 7.609 12.148 27.531 1 43.03 537 ARG B C 1
ATOM 10650 O O . ARG B 1 537 ? 6.512 12.203 28.078 1 43.03 537 ARG B O 1
ATOM 10657 N N . GLN B 1 538 ? 7.742 12.406 26.141 1 46.91 538 GLN B N 1
ATOM 10658 C CA . GLN B 1 538 ? 6.492 12.266 25.406 1 46.91 538 GLN B CA 1
ATOM 10659 C C . GLN B 1 538 ? 6.426 10.922 24.688 1 46.91 538 GLN B C 1
ATOM 10661 O O . GLN B 1 538 ? 7.383 10.523 24.016 1 46.91 538 GLN B O 1
ATOM 10666 N N . PRO B 1 539 ? 5.465 9.992 25.141 1 44.97 539 PRO B N 1
ATOM 10667 C CA . PRO B 1 539 ? 5.355 8.633 24.594 1 44.97 539 PRO B CA 1
ATOM 10668 C C . PRO B 1 539 ? 5.418 8.609 23.062 1 44.97 539 PRO B C 1
ATOM 10670 O O . PRO B 1 539 ? 5.805 7.602 22.484 1 44.97 539 PRO B O 1
ATOM 10673 N N . GLU B 1 540 ? 4.773 9.648 22.469 1 50.03 540 GLU B N 1
ATOM 10674 C CA . GLU B 1 540 ? 4.582 9.492 21.031 1 50.03 540 GLU B CA 1
ATOM 10675 C C . GLU B 1 540 ? 5.758 10.078 20.25 1 50.03 540 GLU B C 1
ATOM 10677 O O . GLU B 1 540 ? 6.48 10.938 20.766 1 50.03 540 GLU B O 1
ATOM 10682 N N . ARG B 1 541 ? 6.031 9.469 19.188 1 48.69 541 ARG B N 1
ATOM 10683 C CA . ARG B 1 541 ? 7.059 9.875 18.234 1 48.69 541 ARG B CA 1
ATOM 10684 C C . ARG B 1 541 ? 7.055 11.391 18.031 1 48.69 541 ARG B C 1
ATOM 10686 O O . ARG B 1 541 ? 6 11.984 17.812 1 48.69 541 ARG B O 1
ATOM 10693 N N . THR B 1 542 ? 8.18 12.086 18.359 1 53.5 542 THR B N 1
ATOM 10694 C CA . THR B 1 542 ? 8.398 13.516 18.125 1 53.5 542 THR B CA 1
ATOM 10695 C C . THR B 1 542 ? 9.055 13.75 16.766 1 53.5 542 THR B C 1
ATOM 10697 O O . THR B 1 542 ? 9.945 13 16.359 1 53.5 542 THR B O 1
ATOM 10700 N N . GLY B 1 543 ? 8.5 14.539 15.961 1 60.25 543 GLY B N 1
ATOM 10701 C CA . GLY B 1 543 ? 9.125 14.969 14.719 1 60.25 543 GLY B CA 1
ATOM 10702 C C . GLY B 1 543 ? 8.266 14.703 13.5 1 60.25 543 GLY B C 1
ATOM 10703 O O . GLY B 1 543 ? 7.234 14.039 13.586 1 60.25 543 GLY B O 1
ATOM 10704 N N . THR B 1 544 ? 8.641 15.406 12.5 1 76.94 544 THR B N 1
ATOM 10705 C CA . THR B 1 544 ? 8.008 15.219 11.203 1 76.94 544 THR B CA 1
ATOM 10706 C C . THR B 1 544 ? 8.672 14.078 10.438 1 76.94 544 THR B C 1
ATOM 10708 O O . THR B 1 544 ? 9.836 14.18 10.047 1 76.94 544 THR B O 1
ATOM 10711 N N . TRP B 1 545 ? 8.016 12.984 10.289 1 82.88 545 TRP B N 1
ATOM 10712 C CA . TRP B 1 545 ? 8.516 11.75 9.695 1 82.88 545 TRP B CA 1
ATOM 10713 C C . TRP B 1 545 ? 9.422 12.047 8.508 1 82.88 545 TRP B C 1
ATOM 10715 O O . TRP B 1 545 ? 10.523 11.508 8.406 1 82.88 545 TRP B O 1
ATOM 10725 N N . HIS B 1 546 ? 9.047 13.039 7.73 1 90.62 546 HIS B N 1
ATOM 10726 C CA . HIS B 1 546 ? 9.727 13.336 6.477 1 90.62 546 HIS B CA 1
ATOM 10727 C C . HIS B 1 546 ? 11.18 13.75 6.719 1 90.62 546 HIS B C 1
ATOM 10729 O O . HIS B 1 546 ? 12.047 13.484 5.887 1 90.62 546 HIS B O 1
ATOM 10735 N N . PHE B 1 547 ? 11.391 14.344 7.934 1 95.31 547 PHE B N 1
ATOM 10736 C CA . PHE B 1 547 ? 12.664 15.047 8.031 1 95.31 547 PHE B CA 1
ATOM 10737 C C . PHE B 1 547 ? 13.5 14.492 9.18 1 95.31 547 PHE B C 1
ATOM 10739 O O . PHE B 1 547 ? 14.625 14.953 9.406 1 95.31 547 PHE B O 1
ATOM 10746 N N . MET B 1 548 ? 12.953 13.492 9.867 1 94.12 548 MET B N 1
ATOM 10747 C CA . MET B 1 548 ? 13.727 12.828 10.906 1 94.12 548 MET B CA 1
ATOM 10748 C C . MET B 1 548 ? 14.914 12.086 10.312 1 94.12 548 MET B C 1
ATOM 10750 O O . MET B 1 548 ? 14.867 11.641 9.172 1 94.12 548 MET B O 1
ATOM 10754 N N . SER B 1 549 ? 15.945 12.016 11.094 1 95.94 549 SER B N 1
ATOM 10755 C CA . SER B 1 549 ? 17.109 11.25 10.648 1 95.94 549 SER B CA 1
ATOM 10756 C C . SER B 1 549 ? 16.781 9.766 10.539 1 95.94 549 SER B C 1
ATOM 10758 O O . SER B 1 549 ? 15.836 9.281 11.18 1 95.94 549 SER B O 1
ATOM 10760 N N . ALA B 1 550 ? 17.547 9.094 9.695 1 95.56 550 ALA B N 1
ATOM 10761 C CA . ALA B 1 550 ? 17.344 7.652 9.539 1 95.56 550 ALA B CA 1
ATOM 10762 C C . ALA B 1 550 ? 17.516 6.93 10.875 1 95.56 550 ALA B C 1
ATOM 10764 O O . ALA B 1 550 ? 16.781 5.988 11.172 1 95.56 550 ALA B O 1
ATOM 10765 N N . ALA B 1 551 ? 18.438 7.371 11.719 1 94.31 551 ALA B N 1
ATOM 10766 C CA . ALA B 1 551 ? 18.703 6.734 13.008 1 94.31 551 ALA B CA 1
ATOM 10767 C C . ALA B 1 551 ? 17.5 6.852 13.938 1 94.31 551 ALA B C 1
ATOM 10769 O O . ALA B 1 551 ? 17.141 5.891 14.609 1 94.31 551 ALA B O 1
ATOM 10770 N N . VAL B 1 552 ? 16.891 8.031 13.961 1 92.38 552 VAL B N 1
ATOM 10771 C CA . VAL B 1 552 ? 15.742 8.273 14.828 1 92.38 552 VAL B CA 1
ATOM 10772 C C . VAL B 1 552 ? 14.531 7.496 14.32 1 92.38 552 VAL B C 1
ATOM 10774 O O . VAL B 1 552 ? 13.75 6.965 15.109 1 92.38 552 VAL B O 1
ATOM 10777 N N . LEU B 1 553 ? 14.359 7.41 13.016 1 91.88 553 LEU B N 1
ATOM 10778 C CA . LEU B 1 553 ? 13.266 6.648 12.422 1 91.88 553 LEU B CA 1
ATOM 10779 C C . LEU B 1 553 ? 13.391 5.164 12.758 1 91.88 553 LEU B C 1
ATOM 10781 O O . LEU B 1 553 ? 12.383 4.477 12.938 1 91.88 553 LEU B O 1
ATOM 10785 N N . ASN B 1 554 ? 14.609 4.703 12.805 1 90.81 554 ASN B N 1
ATOM 10786 C CA . ASN B 1 554 ? 14.844 3.283 13.055 1 90.81 554 ASN B CA 1
ATOM 10787 C C . ASN B 1 554 ? 14.773 2.953 14.539 1 90.81 554 ASN B C 1
ATOM 10789 O O . ASN B 1 554 ? 14.547 1.803 14.914 1 90.81 554 ASN B O 1
ATOM 10793 N N . ASN B 1 555 ? 15.078 3.975 15.352 1 87.44 555 ASN B N 1
ATOM 10794 C CA . ASN B 1 555 ? 15.016 3.84 16.797 1 87.44 555 ASN B CA 1
ATOM 10795 C C . ASN B 1 555 ? 14.312 5.031 17.438 1 87.44 555 ASN B C 1
ATOM 10797 O O . ASN B 1 555 ? 14.953 6.008 17.828 1 87.44 555 ASN B O 1
ATOM 10801 N N . HIS B 1 556 ? 13.102 4.855 17.75 1 79.5 556 HIS B N 1
ATOM 10802 C CA . HIS B 1 556 ? 12.273 5.945 18.266 1 79.5 556 HIS B CA 1
ATOM 10803 C C . HIS B 1 556 ? 12.688 6.332 19.672 1 79.5 556 HIS B C 1
ATOM 10805 O O . HIS B 1 556 ? 12.359 7.43 20.141 1 79.5 556 HIS B O 1
ATOM 10811 N N . GLY B 1 557 ? 13.406 5.469 20.359 1 76.94 557 GLY B N 1
ATOM 10812 C CA . GLY B 1 557 ? 13.859 5.75 21.703 1 76.94 557 GLY B CA 1
ATOM 10813 C C . GLY B 1 557 ? 15.234 6.395 21.75 1 76.94 557 GLY B C 1
ATOM 10814 O O . GLY B 1 557 ? 15.727 6.746 22.828 1 76.94 557 GLY B O 1
ATOM 10815 N N . LYS B 1 558 ? 15.719 6.637 20.562 1 84.69 558 LYS B N 1
ATOM 10816 C CA . LYS B 1 558 ? 17.047 7.242 20.5 1 84.69 558 LYS B CA 1
ATOM 10817 C C . LYS B 1 558 ? 17.016 8.68 21.031 1 84.69 558 LYS B C 1
ATOM 10819 O O . LYS B 1 558 ? 16.078 9.43 20.75 1 84.69 558 LYS B O 1
ATOM 10824 N N . LEU B 1 559 ? 17.969 8.977 21.875 1 85.19 559 LEU B N 1
ATOM 10825 C CA . LEU B 1 559 ? 18.156 10.367 22.25 1 85.19 559 LEU B CA 1
ATOM 10826 C C . LEU B 1 559 ? 18.703 11.188 21.094 1 85.19 559 LEU B C 1
ATOM 10828 O O . LEU B 1 559 ? 19.688 10.812 20.469 1 85.19 559 LEU B O 1
ATOM 10832 N N . LEU B 1 560 ? 18.062 12.25 20.844 1 89.69 560 LEU B N 1
ATOM 10833 C CA . LEU B 1 560 ? 18.438 13.078 19.703 1 89.69 560 LEU B CA 1
ATOM 10834 C C . LEU B 1 560 ? 19.797 13.727 19.922 1 89.69 560 LEU B C 1
ATOM 10836 O O . LEU B 1 560 ? 20.094 14.195 21.031 1 89.69 560 LEU B O 1
ATOM 10840 N N . GLU B 1 561 ? 20.578 13.664 18.922 1 93.38 561 GLU B N 1
ATOM 10841 C CA . GLU B 1 561 ? 21.891 14.305 18.891 1 93.38 561 GLU B CA 1
ATOM 10842 C C . GLU B 1 561 ? 21.938 15.406 17.828 1 93.38 561 GLU B C 1
ATOM 10844 O O . GLU B 1 561 ? 21.031 15.516 17 1 93.38 561 GLU B O 1
ATOM 10849 N N . ILE B 1 562 ? 22.969 16.188 17.891 1 96 562 ILE B N 1
ATOM 10850 C CA . ILE B 1 562 ? 23.156 17.266 16.938 1 96 562 ILE B CA 1
ATOM 10851 C C . ILE B 1 562 ? 23.188 16.719 15.523 1 96 562 ILE B C 1
ATOM 10853 O O . ILE B 1 562 ? 22.609 17.312 14.602 1 96 562 ILE B O 1
ATOM 10857 N N . SER B 1 563 ? 23.828 15.547 15.375 1 96.88 563 SER B N 1
ATOM 10858 C CA . SER B 1 563 ? 23.938 14.914 14.062 1 96.88 563 SER B CA 1
ATOM 10859 C C . SER B 1 563 ? 22.547 14.617 13.484 1 96.88 563 SER B C 1
ATOM 10861 O O . SER B 1 563 ? 22.344 14.711 12.273 1 96.88 563 SER B O 1
ATOM 10863 N N . ASP B 1 564 ? 21.578 14.258 14.359 1 95.75 564 ASP B N 1
ATOM 10864 C CA . ASP B 1 564 ? 20.219 13.977 13.914 1 95.75 564 ASP B CA 1
ATOM 10865 C C . ASP B 1 564 ? 19.547 15.242 13.391 1 95.75 564 ASP B C 1
ATOM 10867 O O . ASP B 1 564 ? 18.844 15.203 12.367 1 95.75 564 ASP B O 1
ATOM 10871 N N . GLU B 1 565 ? 19.75 16.328 14.062 1 96.94 565 GLU B N 1
ATOM 10872 C CA . GLU B 1 565 ? 19.156 17.594 13.672 1 96.94 565 GLU B CA 1
ATOM 10873 C C . GLU B 1 565 ? 19.781 18.141 12.383 1 96.94 565 GLU B C 1
ATOM 10875 O O . GLU B 1 565 ? 19.078 18.688 11.531 1 96.94 565 GLU B O 1
ATOM 10880 N N . LEU B 1 566 ? 21.094 17.938 12.305 1 98.12 566 LEU B N 1
ATOM 10881 C CA . LEU B 1 566 ? 21.781 18.344 11.078 1 98.12 566 LEU B CA 1
ATOM 10882 C C . LEU B 1 566 ? 21.266 17.547 9.883 1 98.12 566 LEU B C 1
ATOM 10884 O O . LEU B 1 566 ? 21.125 18.078 8.781 1 98.12 566 LEU B O 1
ATOM 10888 N N . GLU B 1 567 ? 21.031 16.234 10.07 1 98 567 GLU B N 1
ATOM 10889 C CA . GLU B 1 567 ? 20.469 15.414 9.008 1 98 567 GLU B CA 1
ATOM 10890 C C . GLU B 1 567 ? 19.062 15.875 8.648 1 98 567 GLU B C 1
ATOM 10892 O O . GLU B 1 567 ? 18.672 15.836 7.477 1 98 567 GLU B O 1
ATOM 10897 N N . SER B 1 568 ? 18.25 16.312 9.68 1 97.62 568 SER B N 1
ATOM 10898 C CA . SER B 1 568 ? 16.922 16.875 9.414 1 97.62 568 SER B CA 1
ATOM 10899 C C . SER B 1 568 ? 17.016 18.109 8.523 1 97.62 568 SER B C 1
ATOM 10901 O O . SER B 1 568 ? 16.234 18.25 7.582 1 97.62 568 SER B O 1
ATOM 10903 N N . PHE B 1 569 ? 18.031 18.969 8.773 1 98.38 569 PHE B N 1
ATOM 10904 C CA . PHE B 1 569 ? 18.234 20.141 7.934 1 98.38 569 PHE B CA 1
ATOM 10905 C C . PHE B 1 569 ? 18.594 19.734 6.512 1 98.38 569 PHE B C 1
ATOM 10907 O O . PHE B 1 569 ? 18.156 20.359 5.547 1 98.38 569 PHE B O 1
ATOM 10914 N N . PHE B 1 570 ? 19.453 18.734 6.398 1 98.19 570 PHE B N 1
ATOM 10915 C CA . PHE B 1 570 ? 19.797 18.172 5.098 1 98.19 570 PHE B CA 1
ATOM 10916 C C . PHE B 1 570 ? 18.531 17.75 4.344 1 98.19 570 PHE B C 1
ATOM 10918 O O . PHE B 1 570 ? 18.375 18.062 3.164 1 98.19 570 PHE B O 1
ATOM 10925 N N . HIS B 1 571 ? 17.641 16.984 5.062 1 98.25 571 HIS B N 1
ATOM 10926 C CA . HIS B 1 571 ? 16.422 16.469 4.426 1 98.25 571 HIS B CA 1
ATOM 10927 C C . HIS B 1 571 ? 15.492 17.594 4.023 1 98.25 571 HIS B C 1
ATOM 10929 O O . HIS B 1 571 ? 14.859 17.531 2.969 1 98.25 571 HIS B O 1
ATOM 10935 N N . VAL B 1 572 ? 15.344 18.625 4.848 1 98.25 572 VAL B N 1
ATOM 10936 C CA . VAL B 1 572 ? 14.516 19.781 4.496 1 98.25 572 VAL B CA 1
ATOM 10937 C C . VAL B 1 572 ? 15.062 20.438 3.227 1 98.25 572 VAL B C 1
ATOM 10939 O O . VAL B 1 572 ? 14.305 20.75 2.309 1 98.25 572 VAL B O 1
ATOM 10942 N N . THR B 1 573 ? 16.406 20.625 3.164 1 98.19 573 THR B N 1
ATOM 10943 C CA . THR B 1 573 ? 17.047 21.234 2.004 1 98.19 573 THR B CA 1
ATOM 10944 C C . THR B 1 573 ? 16.781 20.422 0.744 1 98.19 573 THR B C 1
ATOM 10946 O O . THR B 1 573 ? 16.422 20.969 -0.298 1 98.19 573 THR B O 1
ATOM 10949 N N . LEU B 1 574 ? 16.922 19.125 0.908 1 98 574 LEU B N 1
ATOM 10950 C CA . LEU B 1 574 ? 16.719 18.219 -0.22 1 98 574 LEU B CA 1
ATOM 10951 C C . LEU B 1 574 ? 15.266 18.266 -0.692 1 98 574 LEU B C 1
ATOM 10953 O O . LEU B 1 574 ? 15 18.328 -1.896 1 98 574 LEU B O 1
ATOM 10957 N N . TYR B 1 575 ? 14.336 18.25 0.21 1 97.19 575 TYR B N 1
ATOM 10958 C CA . TYR B 1 575 ? 12.906 18.266 -0.101 1 97.19 575 TYR B CA 1
ATOM 10959 C C . TYR B 1 575 ? 12.539 19.484 -0.936 1 97.19 575 TYR B C 1
ATOM 10961 O O . TYR B 1 575 ? 11.922 19.359 -1.995 1 97.19 575 TYR B O 1
ATOM 10969 N N . TYR B 1 576 ? 12.969 20.625 -0.498 1 97.12 576 TYR B N 1
ATOM 10970 C CA . TYR B 1 576 ? 12.586 21.859 -1.165 1 97.12 576 TYR B CA 1
ATOM 10971 C C . TYR B 1 576 ? 13.367 22.047 -2.459 1 97.12 576 TYR B C 1
ATOM 10973 O O . TYR B 1 576 ? 12.844 22.594 -3.434 1 97.12 576 TYR B O 1
ATOM 10981 N N . ALA B 1 577 ? 14.617 21.625 -2.506 1 96.38 577 ALA B N 1
ATOM 10982 C CA . ALA B 1 577 ? 15.406 21.734 -3.73 1 96.38 577 ALA B CA 1
ATOM 10983 C C . ALA B 1 577 ? 14.805 20.891 -4.848 1 96.38 577 ALA B C 1
ATOM 10985 O O . ALA B 1 577 ? 14.57 21.375 -5.953 1 96.38 577 ALA B O 1
ATOM 10986 N N . VAL B 1 578 ? 14.5 19.609 -4.52 1 95.75 578 VAL B N 1
ATOM 10987 C CA . VAL B 1 578 ? 13.984 18.703 -5.543 1 95.75 578 VAL B CA 1
ATOM 10988 C C . VAL B 1 578 ? 12.594 19.156 -5.977 1 95.75 578 VAL B C 1
ATOM 10990 O O . VAL B 1 578 ? 12.242 19.078 -7.16 1 95.75 578 VAL B O 1
ATOM 10993 N N . ARG B 1 579 ? 11.828 19.656 -5.09 1 95.19 579 ARG B N 1
ATOM 10994 C CA . ARG B 1 579 ? 10.43 19.969 -5.363 1 95.19 579 ARG B CA 1
ATOM 10995 C C . ARG B 1 579 ? 10.289 21.297 -6.105 1 95.19 579 ARG B C 1
ATOM 10997 O O . ARG B 1 579 ? 9.375 21.469 -6.91 1 95.19 579 ARG B O 1
ATOM 11004 N N . TYR B 1 580 ? 11.289 22.25 -5.914 1 95.12 580 TYR B N 1
ATOM 11005 C CA . TYR B 1 580 ? 10.984 23.578 -6.41 1 95.12 580 TYR B CA 1
ATOM 11006 C C . TYR B 1 580 ? 12.102 24.094 -7.305 1 95.12 580 TYR B C 1
ATOM 11008 O O . TYR B 1 580 ? 11.953 25.125 -7.965 1 95.12 580 TYR B O 1
ATOM 11016 N N . LEU B 1 581 ? 13.266 23.438 -7.305 1 94.06 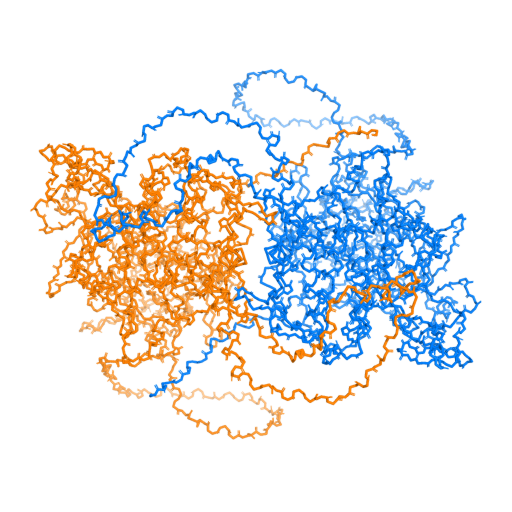581 LEU B N 1
ATOM 11017 C CA . LEU B 1 581 ? 14.359 23.844 -8.188 1 94.06 581 LEU B CA 1
ATOM 11018 C C . LEU B 1 581 ? 14.516 22.875 -9.344 1 94.06 581 LEU B C 1
ATOM 11020 O O . LEU B 1 581 ? 13.977 21.766 -9.305 1 94.06 581 LEU B O 1
ATOM 11024 N N . ARG B 1 582 ? 15.156 23.281 -10.336 1 90.94 582 ARG B N 1
ATOM 11025 C CA . ARG B 1 582 ? 15.406 22.422 -11.484 1 90.94 582 ARG B CA 1
ATOM 11026 C C . ARG B 1 582 ? 16.438 21.344 -11.156 1 90.94 582 ARG B C 1
ATOM 11028 O O . ARG B 1 582 ? 17.438 21.625 -10.477 1 90.94 582 ARG B O 1
ATOM 11035 N N . SER B 1 583 ? 16.156 20.109 -11.523 1 91.81 583 SER B N 1
ATOM 11036 C CA . SER B 1 583 ? 17.062 18.984 -11.398 1 91.81 583 SER B CA 1
ATOM 11037 C C . SER B 1 583 ? 16.859 17.984 -12.539 1 91.81 583 SER B C 1
ATOM 11039 O O . SER B 1 583 ? 16.016 18.203 -13.414 1 91.81 583 SER B O 1
ATOM 11041 N N . ASN B 1 584 ? 17.656 16.922 -12.578 1 89.81 584 ASN B N 1
ATOM 11042 C CA . ASN B 1 584 ? 17.5 15.883 -13.602 1 89.81 584 ASN B CA 1
ATOM 11043 C C . ASN B 1 584 ? 16.438 14.859 -13.203 1 89.81 584 ASN B C 1
ATOM 11045 O O . ASN B 1 584 ? 16.266 13.852 -13.891 1 89.81 584 ASN B O 1
ATOM 11049 N N . CYS B 1 585 ? 15.734 15.141 -12.055 1 91.75 585 CYS B N 1
ATOM 11050 C CA . CYS B 1 585 ? 14.664 14.242 -11.633 1 91.75 585 CYS B CA 1
ATOM 11051 C C . CYS B 1 585 ? 13.375 14.539 -12.391 1 91.75 585 CYS B C 1
ATOM 11053 O O . CYS B 1 585 ? 12.766 15.602 -12.195 1 91.75 585 CYS B O 1
ATOM 11055 N N . THR B 1 586 ? 12.938 13.609 -13.203 1 88.25 586 THR B N 1
ATOM 11056 C CA . THR B 1 586 ? 11.734 13.828 -14 1 88.25 586 THR B CA 1
ATOM 11057 C C . THR B 1 586 ? 10.492 13.383 -13.234 1 88.25 586 THR B C 1
ATOM 11059 O O . THR B 1 586 ? 9.398 13.914 -13.453 1 88.25 586 THR B O 1
ATOM 11062 N N . ASN B 1 587 ? 10.586 12.438 -12.414 1 90.06 587 ASN B N 1
ATOM 11063 C CA . ASN B 1 587 ? 9.484 11.945 -11.594 1 90.06 587 ASN B CA 1
ATOM 11064 C C . ASN B 1 587 ? 9.602 12.43 -10.148 1 90.06 587 ASN B C 1
ATOM 11066 O O . ASN B 1 587 ? 9.742 11.625 -9.227 1 90.06 587 ASN B O 1
ATOM 11070 N N . VAL B 1 588 ? 9.344 13.734 -9.945 1 93.38 588 VAL B N 1
ATOM 11071 C CA . VAL B 1 588 ? 9.578 14.352 -8.648 1 93.38 588 VAL B CA 1
ATOM 11072 C C . VAL B 1 588 ? 8.57 13.82 -7.629 1 93.38 588 VAL B C 1
ATOM 11074 O O . VAL B 1 588 ? 8.906 13.594 -6.465 1 93.38 588 VAL B O 1
ATOM 11077 N N . GLY B 1 589 ? 7.258 13.688 -8.062 1 91 589 GLY B N 1
ATOM 11078 C CA . GLY B 1 589 ? 6.27 13.094 -7.168 1 91 589 GLY B CA 1
ATOM 11079 C C . GLY B 1 589 ? 6.688 11.742 -6.625 1 91 589 GLY B C 1
ATOM 11080 O O . GLY B 1 589 ? 6.59 11.492 -5.422 1 91 589 GLY B O 1
ATOM 11081 N N . GLY B 1 590 ? 7.156 10.859 -7.516 1 88.69 590 GLY B N 1
ATOM 11082 C CA . GLY B 1 590 ? 7.648 9.547 -7.113 1 88.69 590 GLY B CA 1
ATOM 11083 C C . GLY B 1 590 ? 8.852 9.617 -6.195 1 88.69 590 GLY B C 1
ATOM 11084 O O . GLY B 1 590 ? 8.961 8.852 -5.242 1 88.69 590 GLY B O 1
ATOM 11085 N N . PHE B 1 591 ? 9.742 10.57 -6.445 1 93.06 591 PHE B N 1
ATOM 11086 C CA . PHE B 1 591 ? 10.922 10.758 -5.605 1 93.06 591 PHE B CA 1
ATOM 11087 C C . PHE B 1 591 ? 10.516 11.141 -4.188 1 93.06 591 PHE B C 1
ATOM 11089 O O . PHE B 1 591 ? 11.031 10.578 -3.217 1 93.06 591 PHE B O 1
ATOM 11096 N N . ILE B 1 592 ? 9.688 12.148 -4.082 1 93.56 592 ILE B N 1
ATOM 11097 C CA . ILE B 1 592 ? 9.242 12.633 -2.781 1 93.56 592 ILE B CA 1
ATOM 11098 C C . ILE B 1 592 ? 8.578 11.5 -2.01 1 93.56 592 ILE B C 1
ATOM 11100 O O . ILE B 1 592 ? 8.828 11.32 -0.816 1 93.56 592 ILE B O 1
ATOM 11104 N N . GLU B 1 593 ? 7.789 10.719 -2.648 1 89.88 593 GLU B N 1
ATOM 11105 C CA . GLU B 1 593 ? 7.105 9.594 -2.004 1 89.88 593 GLU B CA 1
ATOM 11106 C C . GLU B 1 593 ? 8.102 8.547 -1.522 1 89.88 593 GLU B C 1
ATOM 11108 O O . GLU B 1 593 ? 8.055 8.125 -0.366 1 89.88 593 GLU B O 1
ATOM 11113 N N . ASP B 1 594 ? 9.023 8.109 -2.338 1 90.25 594 ASP B N 1
ATOM 11114 C CA . ASP B 1 594 ? 9.953 7.02 -2.045 1 90.25 594 ASP B CA 1
ATOM 11115 C C . ASP B 1 594 ? 10.953 7.426 -0.964 1 90.25 594 ASP B C 1
ATOM 11117 O O . ASP B 1 594 ? 11.312 6.613 -0.108 1 90.25 594 ASP B O 1
ATOM 11121 N N . TYR B 1 595 ? 11.367 8.664 -0.994 1 94.06 595 TYR B N 1
ATOM 11122 C CA . TYR B 1 595 ? 12.422 9.125 -0.098 1 94.06 595 TYR B CA 1
ATOM 11123 C C . TYR B 1 595 ? 11.844 9.57 1.239 1 94.06 595 TYR B C 1
ATOM 11125 O O . TYR B 1 595 ? 12.422 9.305 2.295 1 94.06 595 TYR B O 1
ATOM 11133 N N . PHE B 1 596 ? 10.742 10.266 1.201 1 93.69 596 PHE B N 1
ATOM 11134 C CA . PHE B 1 596 ? 10.297 10.969 2.398 1 93.69 596 PHE B CA 1
ATOM 11135 C C . PHE B 1 596 ? 9.086 10.281 3.014 1 93.69 596 PHE B C 1
ATOM 11137 O O . PHE B 1 596 ? 8.906 10.305 4.234 1 93.69 596 PHE B O 1
ATOM 11144 N N . ASP B 1 597 ? 8.234 9.672 2.186 1 88 597 ASP B N 1
ATOM 11145 C CA . ASP B 1 597 ? 6.945 9.195 2.68 1 88 597 ASP B CA 1
ATOM 11146 C C . ASP B 1 597 ? 7 7.703 3.006 1 88 597 ASP B C 1
ATOM 11148 O O . ASP B 1 597 ? 6.254 7.219 3.857 1 88 597 ASP B O 1
ATOM 11152 N N . THR B 1 598 ? 7.855 6.965 2.285 1 86.31 598 THR B N 1
ATOM 11153 C CA . THR B 1 598 ? 7.875 5.512 2.4 1 86.31 598 THR B CA 1
ATOM 11154 C C . THR B 1 598 ? 8.516 5.082 3.717 1 86.31 598 THR B C 1
ATOM 11156 O O . THR B 1 598 ? 9.375 5.785 4.254 1 86.31 598 THR B O 1
ATOM 11159 N N . TYR B 1 599 ? 8.055 4 4.289 1 87.56 599 TYR B N 1
ATOM 11160 C CA . TYR B 1 599 ? 8.547 3.424 5.535 1 87.56 599 TYR B CA 1
ATOM 11161 C C . TYR B 1 599 ? 8.656 1.907 5.426 1 87.56 599 TYR B C 1
ATOM 11163 O O . TYR B 1 599 ? 8.211 1.314 4.441 1 87.56 599 TYR B O 1
ATOM 11171 N N . THR B 1 600 ? 9.336 1.284 6.27 1 86.44 600 THR B N 1
ATOM 11172 C CA . THR B 1 600 ? 9.352 -0.161 6.469 1 86.44 600 THR B CA 1
ATOM 11173 C C . THR B 1 600 ? 8.703 -0.525 7.805 1 86.44 600 THR B C 1
ATOM 11175 O O . THR B 1 600 ? 8.461 0.346 8.641 1 86.44 600 THR B O 1
ATOM 11178 N N . VAL B 1 601 ? 8.258 -1.732 7.949 1 81.69 601 VAL B N 1
ATOM 11179 C CA . VAL B 1 601 ? 7.617 -2.17 9.188 1 81.69 601 VAL B CA 1
ATOM 11180 C C . VAL B 1 601 ? 8.383 -3.352 9.773 1 81.69 601 VAL B C 1
ATOM 11182 O O . VAL B 1 601 ? 8.688 -4.316 9.07 1 81.69 601 VAL B O 1
ATOM 11185 N N . GLU B 1 602 ? 8.852 -3.232 10.914 1 80.75 602 GLU B N 1
ATOM 11186 C CA . GLU B 1 602 ? 9.508 -4.297 11.664 1 80.75 602 GLU B CA 1
ATOM 11187 C C . GLU B 1 602 ? 8.914 -4.438 13.062 1 80.75 602 GLU B C 1
ATOM 11189 O O . GLU B 1 602 ? 8.906 -3.477 13.836 1 80.75 602 GLU B O 1
ATOM 11194 N N . ASN B 1 603 ? 8.414 -5.633 13.375 1 74.44 603 ASN B N 1
ATOM 11195 C CA . ASN B 1 603 ? 7.836 -5.906 14.68 1 74.44 603 ASN B CA 1
ATOM 11196 C C . ASN B 1 603 ? 6.746 -4.898 15.031 1 74.44 603 ASN B C 1
ATOM 11198 O O . ASN B 1 603 ? 6.738 -4.344 16.141 1 74.44 603 ASN B O 1
ATOM 11202 N N . GLY B 1 604 ? 5.984 -4.516 14.109 1 70.56 604 GLY B N 1
ATOM 11203 C CA . GLY B 1 604 ? 4.848 -3.635 14.328 1 70.56 604 GLY B CA 1
ATOM 11204 C C . GLY B 1 604 ? 5.234 -2.17 14.406 1 70.56 604 GLY B C 1
ATOM 11205 O O . GLY B 1 604 ? 4.379 -1.307 14.609 1 70.56 604 GLY B O 1
ATOM 11206 N N . MET B 1 605 ? 6.504 -1.885 14.227 1 80.44 605 MET B N 1
ATOM 11207 C CA . MET B 1 605 ? 6.969 -0.502 14.312 1 80.44 605 MET B CA 1
ATOM 11208 C C . MET B 1 605 ? 7.371 0.019 12.938 1 80.44 605 MET B C 1
ATOM 11210 O O . MET B 1 605 ? 7.988 -0.703 12.148 1 80.44 605 MET B O 1
ATOM 11214 N N . TYR B 1 606 ? 6.984 1.241 12.68 1 82.06 606 TYR B N 1
ATOM 11215 C CA . TYR B 1 606 ? 7.391 1.894 11.438 1 82.06 606 TYR B CA 1
ATOM 11216 C C . TYR B 1 606 ? 8.836 2.373 11.523 1 82.06 606 TYR B C 1
ATOM 11218 O O . TYR B 1 606 ? 9.258 2.912 12.547 1 82.06 606 TYR B O 1
ATOM 11226 N N . ARG B 1 607 ? 9.523 2.113 10.477 1 89.75 607 ARG B N 1
ATOM 11227 C CA . ARG B 1 607 ? 10.938 2.477 10.422 1 89.75 607 ARG B CA 1
ATOM 11228 C C . ARG B 1 607 ? 11.266 3.232 9.141 1 89.75 607 ARG B C 1
ATOM 11230 O O . ARG B 1 607 ? 10.375 3.508 8.336 1 89.75 607 ARG B O 1
ATOM 11237 N N . CYS B 1 608 ? 12.477 3.633 9.008 1 92.88 608 CYS B N 1
ATOM 11238 C CA . CYS B 1 608 ? 12.953 4.426 7.883 1 92.88 608 CYS B CA 1
ATOM 11239 C C . CYS B 1 608 ? 12.742 3.686 6.566 1 92.88 608 CYS B C 1
ATOM 11241 O O . CYS B 1 608 ? 12.797 2.455 6.527 1 92.88 608 CYS B O 1
ATOM 11243 N N . GLY B 1 609 ? 12.391 4.395 5.512 1 91.56 609 GLY B N 1
ATOM 11244 C CA . GLY B 1 609 ? 12.336 3.809 4.18 1 91.56 609 GLY B CA 1
ATOM 11245 C C . GLY B 1 609 ? 13.703 3.49 3.611 1 91.56 609 GLY B C 1
ATOM 11246 O O . GLY B 1 609 ? 14.703 4.07 4.031 1 91.56 609 GLY B O 1
ATOM 11247 N N . TRP B 1 610 ? 13.797 2.627 2.613 1 91.88 610 TRP B N 1
ATOM 11248 C CA . TRP B 1 610 ? 15.062 2.113 2.096 1 91.88 610 TRP B CA 1
ATOM 11249 C C . TRP B 1 610 ? 15.805 3.186 1.307 1 91.88 610 TRP B C 1
ATOM 11251 O O . TRP B 1 610 ? 17.031 3.25 1.34 1 91.88 610 TRP B O 1
ATOM 11261 N N . GLN B 1 611 ? 15.07 4.039 0.511 1 93.38 611 GLN B N 1
ATOM 11262 C CA . GLN B 1 611 ? 15.781 5.051 -0.26 1 93.38 611 GLN B CA 1
ATOM 11263 C C . GLN B 1 611 ? 16.516 6.023 0.656 1 93.38 611 GLN B C 1
ATOM 11265 O O . GLN B 1 611 ? 17.703 6.312 0.444 1 93.38 611 GLN B O 1
ATOM 11270 N N . LYS B 1 612 ? 15.812 6.578 1.675 1 94.56 612 LYS B N 1
ATOM 11271 C CA . LYS B 1 612 ? 16.438 7.492 2.625 1 94.56 612 LYS B CA 1
ATOM 11272 C C . LYS B 1 612 ? 17.609 6.832 3.338 1 94.56 612 LYS B C 1
ATOM 11274 O O . LYS B 1 612 ? 18.703 7.395 3.398 1 94.56 612 LYS B O 1
ATOM 11279 N N . SER B 1 613 ? 17.391 5.656 3.891 1 94.62 613 SER B N 1
ATOM 11280 C CA . SER B 1 613 ? 18.422 4.934 4.633 1 94.62 613 SER B CA 1
ATOM 11281 C C . SER B 1 613 ? 19.656 4.672 3.764 1 94.62 613 SER B C 1
ATOM 11283 O O . SER B 1 613 ? 20.781 4.918 4.188 1 94.62 613 SER B O 1
ATOM 11285 N N . SER B 1 614 ? 19.438 4.184 2.482 1 92.62 614 SER B N 1
ATOM 11286 C CA . SER B 1 614 ? 20.562 3.842 1.603 1 92.62 614 SER B CA 1
ATOM 11287 C C . SER B 1 614 ? 21.312 5.094 1.154 1 92.62 614 SER B C 1
ATOM 11289 O O . SER B 1 614 ? 22.516 5.043 0.911 1 92.62 614 SER B O 1
ATOM 11291 N N . THR B 1 615 ? 20.609 6.23 1.059 1 94.81 615 THR B N 1
ATOM 11292 C CA . THR B 1 615 ? 21.234 7.48 0.648 1 94.81 615 THR B CA 1
ATOM 11293 C C . THR B 1 615 ? 22.219 7.965 1.71 1 94.81 615 THR B C 1
ATOM 11295 O O . THR B 1 615 ? 23.391 8.234 1.407 1 94.81 615 THR B O 1
ATOM 11298 N N . VAL B 1 616 ? 21.781 8.008 2.986 1 95.75 616 VAL B N 1
ATOM 11299 C CA . VAL B 1 616 ? 22.625 8.602 4.023 1 95.75 616 VAL B CA 1
ATOM 11300 C C . VAL B 1 616 ? 23.719 7.613 4.426 1 95.75 616 VAL B C 1
ATOM 11302 O O . VAL B 1 616 ? 24.844 8.016 4.75 1 95.75 616 VAL B O 1
ATOM 11305 N N . SER B 1 617 ? 23.453 6.332 4.422 1 92.81 617 SER B N 1
ATOM 11306 C CA . SER B 1 617 ? 24.453 5.332 4.777 1 92.81 617 SER B CA 1
ATOM 11307 C C . SER B 1 617 ? 25.391 5.055 3.609 1 92.81 617 SER B C 1
ATOM 11309 O O . SER B 1 617 ? 26.547 4.688 3.814 1 92.81 617 SER B O 1
ATOM 11311 N N . GLY B 1 618 ? 24.859 5.199 2.385 1 90 618 GLY B N 1
ATOM 11312 C CA . GLY B 1 618 ? 25.656 4.918 1.197 1 90 618 GLY B CA 1
ATOM 11313 C C . GLY B 1 618 ? 26.406 6.133 0.676 1 90 618 GLY B C 1
ATOM 11314 O O . GLY B 1 618 ? 27.391 6 -0.044 1 90 618 GLY B O 1
ATOM 11315 N N . GLY B 1 619 ? 25.859 7.348 0.94 1 92.31 619 GLY B N 1
ATOM 11316 C CA . GLY B 1 619 ? 26.531 8.586 0.593 1 92.31 619 GLY B CA 1
ATOM 11317 C C . GLY B 1 619 ? 26.266 9.039 -0.828 1 92.31 619 GLY B C 1
ATOM 11318 O O . GLY B 1 619 ? 27.031 9.812 -1.402 1 92.31 619 GLY B O 1
ATOM 11319 N N . VAL B 1 620 ? 25.25 8.445 -1.463 1 89.44 620 VAL B N 1
ATOM 11320 C CA . VAL B 1 620 ? 24.953 8.828 -2.84 1 89.44 620 VAL B CA 1
ATOM 11321 C C . VAL B 1 620 ? 23.453 9.117 -2.986 1 89.44 620 VAL B C 1
ATOM 11323 O O . VAL B 1 620 ? 22.625 8.328 -2.549 1 89.44 620 VAL B O 1
ATOM 11326 N N . LEU B 1 621 ? 23.188 10.289 -3.502 1 93.25 621 LEU B N 1
ATOM 11327 C CA . LEU B 1 621 ? 21.812 10.688 -3.807 1 93.25 621 LEU B CA 1
ATOM 11328 C C . LEU B 1 621 ? 21.422 10.258 -5.219 1 93.25 621 LEU B C 1
ATOM 11330 O O . LEU B 1 621 ? 22.094 10.617 -6.188 1 93.25 621 LEU B O 1
ATOM 11334 N N . ARG B 1 622 ? 20.359 9.422 -5.34 1 92.19 622 ARG B N 1
ATOM 11335 C CA . ARG B 1 622 ? 19.953 8.875 -6.633 1 92.19 622 ARG B CA 1
ATOM 11336 C C . ARG B 1 622 ? 18.531 9.297 -6.996 1 92.19 622 ARG B C 1
ATOM 11338 O O . ARG B 1 622 ? 17.703 9.477 -6.113 1 92.19 622 ARG B O 1
ATOM 11345 N N . VAL B 1 623 ? 18.297 9.422 -8.281 1 91.19 623 VAL B N 1
ATOM 11346 C CA . VAL B 1 623 ? 16.984 9.789 -8.789 1 91.19 623 VAL B CA 1
ATOM 11347 C C . VAL B 1 623 ? 16.016 8.609 -8.641 1 91.19 623 VAL B C 1
ATOM 11349 O O . VAL B 1 623 ? 14.852 8.789 -8.297 1 91.19 623 VAL B O 1
ATOM 11352 N N . ASP B 1 624 ? 16.469 7.469 -9 1 89.44 624 ASP B N 1
ATOM 11353 C CA . ASP B 1 624 ? 15.641 6.266 -9.023 1 89.44 624 ASP B CA 1
ATOM 11354 C C . ASP B 1 624 ? 16.484 5.012 -8.82 1 89.44 624 ASP B C 1
ATOM 11356 O O . ASP B 1 624 ? 17.641 5.102 -8.414 1 89.44 624 ASP B O 1
ATOM 11360 N N . THR B 1 625 ? 15.938 3.881 -9.039 1 89.56 625 THR B N 1
ATOM 11361 C CA . THR B 1 625 ? 16.562 2.605 -8.711 1 89.56 625 THR B CA 1
ATOM 11362 C C . THR B 1 625 ? 17.516 2.174 -9.836 1 89.56 625 THR B C 1
ATOM 11364 O O . THR B 1 625 ? 18.219 1.167 -9.703 1 89.56 625 THR B O 1
ATOM 11367 N N . ASP B 1 626 ? 17.656 3.008 -10.906 1 84.56 626 ASP B N 1
ATOM 11368 C CA . ASP B 1 626 ? 18.609 2.736 -11.977 1 84.56 626 ASP B CA 1
ATOM 11369 C C . ASP B 1 626 ? 20.016 3.166 -11.578 1 84.56 626 ASP B C 1
ATOM 11371 O O . ASP B 1 626 ? 20.984 2.836 -12.258 1 84.56 626 ASP B O 1
ATOM 11375 N N . GLY B 1 627 ? 20.125 3.963 -10.508 1 82.88 627 GLY B N 1
ATOM 11376 C CA . GLY B 1 627 ? 21.422 4.355 -10.008 1 82.88 627 GLY B CA 1
ATOM 11377 C C . GLY B 1 627 ? 21.875 5.715 -10.516 1 82.88 627 GLY B C 1
ATOM 11378 O O . GLY B 1 627 ? 23.016 6.133 -10.258 1 82.88 627 GLY B O 1
ATOM 11379 N N . THR B 1 628 ? 21.031 6.41 -11.195 1 85.06 628 THR B N 1
ATOM 11380 C CA . THR B 1 628 ? 21.375 7.738 -11.703 1 85.06 628 THR B CA 1
ATOM 11381 C C . THR B 1 628 ? 21.484 8.742 -10.562 1 85.06 628 THR B C 1
ATOM 11383 O O . THR B 1 628 ? 20.547 8.883 -9.758 1 85.06 628 THR B O 1
ATOM 11386 N N . PRO B 1 629 ? 22.641 9.422 -10.492 1 88.81 629 PRO B N 1
ATOM 11387 C CA . PRO B 1 629 ? 22.766 10.414 -9.414 1 88.81 629 PRO B CA 1
ATOM 11388 C C . PRO B 1 629 ? 21.859 11.625 -9.617 1 88.81 629 PRO B C 1
ATOM 11390 O O . PRO B 1 629 ? 21.656 12.078 -10.742 1 88.81 629 PRO B O 1
ATOM 11393 N N . LEU B 1 630 ? 21.281 12.148 -8.555 1 93.31 630 LEU B N 1
ATOM 11394 C CA . LEU B 1 630 ? 20.5 13.375 -8.594 1 93.31 630 LEU B CA 1
ATOM 11395 C C . LEU B 1 630 ? 21.406 14.594 -8.719 1 93.31 630 LEU B C 1
ATOM 11397 O O . LEU B 1 630 ? 22.359 14.734 -7.965 1 93.31 630 LEU B O 1
ATOM 11401 N N . ARG B 1 631 ? 21.156 15.453 -9.703 1 90.88 631 ARG B N 1
ATOM 11402 C CA . ARG B 1 631 ? 21.969 16.641 -9.961 1 90.88 631 ARG B CA 1
ATOM 11403 C C . ARG B 1 631 ? 21.094 17.875 -10.164 1 90.88 631 ARG B C 1
ATOM 11405 O O . ARG B 1 631 ? 20.062 17.797 -10.836 1 90.88 631 ARG B O 1
ATOM 11412 N N . PHE B 1 632 ? 21.547 18.938 -9.555 1 90.62 632 PHE B N 1
ATOM 11413 C CA . PHE B 1 632 ? 20.844 20.203 -9.719 1 90.62 632 PHE B CA 1
ATOM 11414 C C . PHE B 1 632 ? 21.594 21.125 -10.688 1 90.62 632 PHE B C 1
ATOM 11416 O O . PHE B 1 632 ? 21.031 22.094 -11.188 1 90.62 632 PHE B O 1
ATOM 11423 N N . GLY B 1 633 ? 22.875 20.766 -10.984 1 84.06 633 GLY B N 1
ATOM 11424 C CA . GLY B 1 633 ? 23.672 21.609 -11.859 1 84.06 633 GLY B CA 1
ATOM 11425 C C . GLY B 1 633 ? 24.109 22.906 -11.211 1 84.06 633 GLY B C 1
ATOM 11426 O O . GLY B 1 633 ? 24.281 23.922 -11.891 1 84.06 633 GLY B O 1
ATOM 11427 N N . SER B 1 634 ? 24.109 23.016 -9.945 1 87.75 634 SER B N 1
ATOM 11428 C CA . SER B 1 634 ? 24.5 24.172 -9.156 1 87.75 634 SER B CA 1
ATOM 11429 C C . SER B 1 634 ? 25.344 23.766 -7.945 1 87.75 634 SER B C 1
ATOM 11431 O O . SER B 1 634 ? 25.719 22.594 -7.812 1 87.75 634 SER B O 1
ATOM 11433 N N . ARG B 1 635 ? 25.672 24.688 -7.086 1 89.38 635 ARG B N 1
ATOM 11434 C CA . ARG B 1 635 ? 26.484 24.438 -5.898 1 89.38 635 ARG B CA 1
ATOM 11435 C C . ARG B 1 635 ? 25.734 23.578 -4.895 1 89.38 635 ARG B C 1
ATOM 11437 O O . ARG B 1 635 ? 26.328 23.016 -3.973 1 89.38 635 ARG B O 1
ATOM 11444 N N . LEU B 1 636 ? 24.469 23.406 -5.121 1 92.5 636 LEU B N 1
ATOM 11445 C CA . LEU B 1 636 ? 23.703 22.5 -4.293 1 92.5 636 LEU B CA 1
ATOM 11446 C C . LEU B 1 636 ? 24.297 21.094 -4.336 1 92.5 636 LEU B C 1
ATOM 11448 O O . LEU B 1 636 ? 24.297 20.375 -3.326 1 92.5 636 LEU B O 1
ATOM 11452 N N . ASP B 1 637 ? 24.812 20.719 -5.539 1 91.56 637 ASP B N 1
ATOM 11453 C CA . ASP B 1 637 ? 25.406 19.406 -5.703 1 91.56 637 ASP B CA 1
ATOM 11454 C C . ASP B 1 637 ? 26.594 19.203 -4.77 1 91.56 637 ASP B C 1
ATOM 11456 O O . ASP B 1 637 ? 26.719 18.156 -4.129 1 91.56 637 ASP B O 1
ATOM 11460 N N . LYS B 1 638 ? 27.391 20.219 -4.621 1 90.81 638 LYS B N 1
ATOM 11461 C CA . LYS B 1 638 ? 28.562 20.141 -3.756 1 90.81 638 LYS B CA 1
ATOM 11462 C C . LYS B 1 638 ? 28.156 20.094 -2.285 1 90.81 638 LYS B C 1
ATOM 11464 O O . LYS B 1 638 ? 28.797 19.406 -1.481 1 90.81 638 LYS B O 1
ATOM 11469 N N . PHE B 1 639 ? 27.219 20.875 -1.981 1 94.12 639 PHE B N 1
ATOM 11470 C CA . PHE B 1 639 ? 26.734 20.844 -0.611 1 94.12 639 PHE B CA 1
ATOM 11471 C C . PHE B 1 639 ? 26.266 19.438 -0.234 1 94.12 639 PHE B C 1
ATOM 11473 O O . PHE B 1 639 ? 26.672 18.906 0.802 1 94.12 639 PHE B O 1
ATOM 11480 N N . PHE B 1 640 ? 25.375 18.812 -1.093 1 96.25 640 PHE B N 1
ATOM 11481 C CA . PHE B 1 640 ? 24.812 17.5 -0.802 1 96.25 640 PHE B CA 1
ATOM 11482 C C . PHE B 1 640 ? 25.906 16.422 -0.785 1 96.25 640 PHE B C 1
ATOM 11484 O O . PHE B 1 640 ? 25.891 15.531 0.059 1 96.25 640 PHE B O 1
ATOM 11491 N N . GLU B 1 641 ? 26.828 16.531 -1.678 1 94.81 641 GLU B N 1
ATOM 11492 C CA . GLU B 1 641 ? 27.906 15.547 -1.76 1 94.81 641 GLU B CA 1
ATOM 11493 C C . GLU B 1 641 ? 28.734 15.531 -0.479 1 94.81 641 GLU B C 1
ATOM 11495 O O . GLU B 1 641 ? 29 14.461 0.072 1 94.81 641 GLU B O 1
ATOM 11500 N N . LYS B 1 642 ? 29.078 16.703 -0.023 1 94.88 642 LYS B N 1
ATOM 11501 C CA . LYS B 1 642 ? 29.906 16.797 1.175 1 94.88 642 LYS B CA 1
ATOM 11502 C C . LYS B 1 642 ? 29.141 16.359 2.414 1 94.88 642 LYS B C 1
ATOM 11504 O O . LYS B 1 642 ? 29.656 15.617 3.25 1 94.88 642 LYS B O 1
ATOM 11509 N N . ALA B 1 643 ? 27.938 16.828 2.568 1 97.06 643 ALA B N 1
ATOM 11510 C CA . ALA B 1 643 ? 27.109 16.422 3.699 1 97.06 643 ALA B CA 1
ATOM 11511 C C . ALA B 1 643 ? 26.938 14.898 3.73 1 97.06 643 ALA B C 1
ATOM 11513 O O . ALA B 1 643 ? 27.047 14.273 4.789 1 97.06 643 ALA B O 1
ATOM 11514 N N . LEU B 1 644 ? 26.703 14.289 2.527 1 97.19 644 LEU B N 1
ATOM 11515 C CA . LEU B 1 644 ? 26.469 12.852 2.453 1 97.19 644 LEU B CA 1
ATOM 11516 C C . LEU B 1 644 ? 27.75 12.086 2.785 1 97.19 644 LEU B C 1
ATOM 11518 O O . LEU B 1 644 ? 27.688 10.992 3.357 1 97.19 644 LEU B O 1
ATOM 11522 N N . GLN B 1 645 ? 28.891 12.672 2.434 1 96.12 645 GLN B N 1
ATOM 11523 C CA . GLN B 1 645 ? 30.156 12.078 2.844 1 96.12 645 GLN B CA 1
ATOM 11524 C C . GLN B 1 645 ? 30.25 11.969 4.363 1 96.12 645 GLN B C 1
ATOM 11526 O O . GLN B 1 645 ? 30.656 10.938 4.891 1 96.12 645 GLN B O 1
ATOM 11531 N N . TRP B 1 646 ? 29.859 13.023 5.055 1 97.62 646 TRP B N 1
ATOM 11532 C CA . TRP B 1 646 ? 29.906 13.039 6.516 1 97.62 646 TRP B CA 1
ATOM 11533 C C . TRP B 1 646 ? 28.875 12.07 7.094 1 97.62 646 TRP B C 1
ATOM 11535 O O . TRP B 1 646 ? 29.156 11.352 8.047 1 97.62 646 TRP B O 1
ATOM 11545 N N . PHE B 1 647 ? 27.656 12.023 6.535 1 97.56 647 PHE B N 1
ATOM 11546 C CA . PHE B 1 647 ? 26.609 11.133 7.039 1 97.56 647 PHE B CA 1
ATOM 11547 C C . PHE B 1 647 ? 26.984 9.672 6.812 1 97.56 647 PHE B C 1
ATOM 11549 O O . PHE B 1 647 ? 26.75 8.828 7.676 1 97.56 647 PHE B O 1
ATOM 11556 N N . LYS B 1 648 ? 27.5 9.406 5.586 1 95.25 648 LYS B N 1
ATOM 11557 C CA . LYS B 1 648 ? 27.969 8.055 5.316 1 95.25 648 LYS B CA 1
ATOM 11558 C C . LYS B 1 648 ? 28.953 7.59 6.391 1 95.25 648 LYS B C 1
ATOM 11560 O O . LYS B 1 648 ? 28.828 6.48 6.91 1 95.25 648 LYS B O 1
ATOM 11565 N N . ALA B 1 649 ? 29.922 8.453 6.688 1 96.44 649 ALA B N 1
ATOM 11566 C CA . ALA B 1 649 ? 30.922 8.156 7.715 1 96.44 649 ALA B CA 1
ATOM 11567 C C . ALA B 1 649 ? 30.266 7.984 9.078 1 96.44 649 ALA B C 1
ATOM 11569 O O . ALA B 1 649 ? 30.594 7.062 9.828 1 96.44 649 ALA B O 1
ATOM 11570 N N . HIS B 1 650 ? 29.359 8.844 9.398 1 96.38 650 HIS B N 1
ATOM 11571 C CA . HIS B 1 650 ? 28.656 8.812 10.68 1 96.38 650 HIS B CA 1
ATOM 11572 C C . HIS B 1 650 ? 27.906 7.496 10.867 1 96.38 650 HIS B C 1
ATOM 11574 O O . HIS B 1 650 ? 28.016 6.867 11.922 1 96.38 650 HIS B O 1
ATOM 11580 N N . TYR B 1 651 ? 27.172 7.023 9.867 1 94.31 651 TYR B N 1
ATOM 11581 C CA . TYR B 1 651 ? 26.375 5.809 9.977 1 94.31 651 TYR B CA 1
ATOM 11582 C C . TYR B 1 651 ? 27.266 4.57 9.969 1 94.31 651 TYR B C 1
ATOM 11584 O O . TYR B 1 651 ? 26.922 3.555 10.586 1 94.31 651 TYR B O 1
ATOM 11592 N N . ALA B 1 652 ? 28.406 4.621 9.266 1 92.5 652 ALA B N 1
ATOM 11593 C CA . ALA B 1 652 ? 29.375 3.527 9.336 1 92.5 652 ALA B CA 1
ATOM 11594 C C . ALA B 1 652 ? 29.891 3.348 10.766 1 92.5 652 ALA B C 1
ATOM 11596 O O . ALA B 1 652 ? 29.984 2.223 11.258 1 92.5 652 ALA B O 1
ATOM 11597 N N . VAL B 1 653 ? 30.188 4.473 11.375 1 93.5 653 VAL B N 1
ATOM 11598 C CA . VAL B 1 653 ? 30.703 4.453 12.742 1 93.5 653 VAL B CA 1
ATOM 11599 C C . VAL B 1 653 ? 29.609 3.951 13.688 1 93.5 653 VAL B C 1
ATOM 11601 O O . VAL B 1 653 ? 29.875 3.125 14.562 1 93.5 653 VAL B O 1
ATOM 11604 N N . GLN B 1 654 ? 28.406 4.438 13.516 1 90.94 654 GLN B N 1
ATOM 11605 C CA . GLN B 1 654 ? 27.297 4.043 14.375 1 90.94 654 GLN B CA 1
ATOM 11606 C C . GLN B 1 654 ? 27 2.555 14.242 1 90.94 654 GLN B C 1
ATOM 11608 O O . GLN B 1 654 ? 26.703 1.881 15.234 1 90.94 654 GLN B O 1
ATOM 11613 N N . THR B 1 655 ? 27 2.082 13 1 87.69 655 THR B N 1
ATOM 11614 C CA . THR B 1 655 ? 26.734 0.67 12.75 1 87.69 655 THR B CA 1
ATOM 11615 C C . THR B 1 655 ? 27.781 -0.206 13.422 1 87.69 655 THR B C 1
ATOM 11617 O O . THR B 1 655 ? 27.453 -1.24 14.008 1 87.69 655 THR B O 1
ATOM 11620 N N . TYR B 1 656 ? 29.031 0.215 13.367 1 88.88 656 TYR B N 1
ATOM 11621 C CA . TYR B 1 656 ? 30.125 -0.507 14 1 88.88 656 TYR B CA 1
ATOM 11622 C C . TYR B 1 656 ? 29.969 -0.519 15.516 1 88.88 656 TYR B C 1
ATOM 11624 O O . TYR B 1 656 ? 30.156 -1.555 16.156 1 88.88 656 TYR B O 1
ATOM 11632 N N . GLN B 1 657 ? 29.609 0.599 16.078 1 87.19 657 GLN B N 1
ATOM 11633 C CA . GLN B 1 657 ? 29.438 0.721 17.516 1 87.19 657 GLN B CA 1
ATOM 11634 C C . GLN B 1 657 ? 28.281 -0.153 18.016 1 87.19 657 GLN B C 1
ATOM 11636 O O . GLN B 1 657 ? 28.391 -0.788 19.062 1 87.19 657 GLN B O 1
ATOM 11641 N N . ARG B 1 658 ? 27.234 -0.192 17.281 1 84.12 658 ARG B N 1
ATOM 11642 C CA . ARG B 1 658 ? 26.094 -1.021 17.656 1 84.12 658 ARG B CA 1
ATOM 11643 C C . ARG B 1 658 ? 26.453 -2.502 17.594 1 84.12 658 ARG B C 1
ATOM 11645 O O . ARG B 1 658 ? 26.016 -3.285 18.438 1 84.12 658 ARG B O 1
ATOM 11652 N N . ALA B 1 659 ? 27.203 -2.865 16.516 1 82.12 659 ALA B N 1
ATOM 11653 C CA . ALA B 1 659 ? 27.641 -4.254 16.375 1 82.12 659 ALA B CA 1
ATOM 11654 C C . ALA B 1 659 ? 28.531 -4.672 17.547 1 82.12 659 ALA B C 1
ATOM 11656 O O . ALA B 1 659 ? 28.422 -5.797 18.047 1 82.12 659 ALA B O 1
ATOM 11657 N N . GLN B 1 660 ? 29.312 -3.76 18.062 1 80.94 660 GLN B N 1
ATOM 11658 C CA . GLN B 1 660 ? 30.188 -4.035 19.203 1 80.94 660 GLN B CA 1
ATOM 11659 C C . GLN B 1 660 ? 29.391 -4.152 20.5 1 80.94 660 GLN B C 1
ATOM 11661 O O . GLN B 1 660 ? 29.688 -4.996 21.344 1 80.94 660 GLN B O 1
ATOM 11666 N N . ALA B 1 661 ? 28.391 -3.338 20.594 1 78.56 661 ALA B N 1
ATOM 11667 C CA . ALA B 1 661 ? 27.562 -3.355 21.797 1 78.56 661 ALA B CA 1
ATOM 11668 C C . ALA B 1 661 ? 26.75 -4.645 21.875 1 78.56 661 ALA B C 1
ATOM 11670 O O . ALA B 1 661 ? 26.562 -5.199 22.969 1 78.56 661 ALA B O 1
ATOM 11671 N N . SER B 1 662 ? 26.219 -5.109 20.797 1 72.19 662 SER B N 1
ATOM 11672 C CA . SER B 1 662 ? 25.438 -6.336 20.75 1 72.19 662 SER B CA 1
ATOM 11673 C C . SER B 1 662 ? 26.297 -7.555 21.094 1 72.19 662 SER B C 1
ATOM 11675 O O . SER B 1 662 ? 25.812 -8.508 21.703 1 72.19 662 SER B O 1
ATOM 11677 N N . LYS B 1 663 ? 27.453 -7.641 20.656 1 64.5 663 LYS B N 1
ATOM 11678 C CA . LYS B 1 663 ? 28.391 -8.719 20.984 1 64.5 663 LYS B CA 1
ATOM 11679 C C . LYS B 1 663 ? 28.641 -8.773 22.484 1 64.5 663 LYS B C 1
ATOM 11681 O O . LYS B 1 663 ? 28.734 -9.859 23.062 1 64.5 663 LYS B O 1
ATOM 11686 N N . ALA B 1 664 ? 28.734 -7.566 22.969 1 59.78 664 ALA B N 1
ATOM 11687 C CA . ALA B 1 664 ? 29.031 -7.508 24.391 1 59.78 664 ALA B CA 1
ATOM 11688 C C . ALA B 1 664 ? 27.859 -8.047 25.219 1 59.78 664 ALA B C 1
ATOM 11690 O O . ALA B 1 664 ? 28.062 -8.609 26.297 1 59.78 664 ALA B O 1
ATOM 11691 N N . THR B 1 665 ? 26.578 -7.895 24.719 1 54.34 665 THR B N 1
ATOM 11692 C CA . THR B 1 665 ? 25.391 -8.352 25.438 1 54.34 665 THR B CA 1
ATOM 11693 C C . THR B 1 665 ? 25.031 -9.773 25.047 1 54.34 665 THR B C 1
ATOM 11695 O O . THR B 1 665 ? 24.266 -10.445 25.734 1 54.34 665 THR B O 1
ATOM 11698 N N . ALA B 1 666 ? 25.219 -10.109 23.812 1 52.09 666 ALA B N 1
ATOM 11699 C CA . ALA B 1 666 ? 24.766 -11.406 23.328 1 52.09 666 ALA B CA 1
ATOM 11700 C C . ALA B 1 666 ? 25.578 -12.547 23.938 1 52.09 666 ALA B C 1
ATOM 11702 O O . ALA B 1 666 ? 26.797 -12.586 23.797 1 52.09 666 ALA B O 1
ATOM 11703 N N . LYS B 1 667 ? 25.109 -13.023 25.109 1 43.56 667 LYS B N 1
ATOM 11704 C CA . LYS B 1 667 ? 25.531 -14.352 25.578 1 43.56 667 LYS B CA 1
ATOM 11705 C C . LYS B 1 667 ? 25.391 -15.383 24.469 1 43.56 667 LYS B C 1
ATOM 11707 O O . LYS B 1 667 ? 24.328 -15.508 23.844 1 43.56 667 LYS B O 1
ATOM 11712 N N . THR B 1 668 ? 26.422 -15.633 23.75 1 40.06 668 THR B N 1
ATOM 11713 C CA . THR B 1 668 ? 26.391 -16.656 22.719 1 40.06 668 THR B CA 1
ATOM 11714 C C . THR B 1 668 ? 25.516 -17.828 23.141 1 40.06 668 THR B C 1
ATOM 11716 O O . THR B 1 668 ? 25.766 -18.469 24.156 1 40.06 668 THR B O 1
ATOM 11719 N N . PRO B 1 669 ? 24.312 -17.844 22.859 1 35.47 669 PRO B N 1
ATOM 11720 C CA . PRO B 1 669 ? 23.766 -19.156 23.234 1 35.47 669 PRO B CA 1
ATOM 11721 C C . PRO B 1 669 ? 24.625 -20.312 22.734 1 35.47 669 PRO B C 1
ATOM 11723 O O . PRO B 1 669 ? 25.203 -20.234 21.641 1 35.47 669 PRO B O 1
ATOM 11726 N N . ASP B 1 670 ? 25.234 -21.031 23.688 1 33.72 670 ASP B N 1
ATOM 11727 C CA . ASP B 1 670 ? 25.891 -22.297 23.438 1 33.72 670 ASP B CA 1
ATOM 11728 C C . ASP B 1 670 ? 25.125 -23.125 22.406 1 33.72 670 ASP B C 1
ATOM 11730 O O . ASP B 1 670 ? 24.016 -23.609 22.688 1 33.72 670 ASP B O 1
ATOM 11734 N N . LEU B 1 671 ? 25.031 -22.562 21.219 1 35.81 671 LEU B N 1
ATOM 11735 C CA . LEU B 1 671 ? 24.438 -23.5 20.281 1 35.81 671 LEU B CA 1
ATOM 11736 C C . LEU B 1 671 ? 25.109 -24.859 20.375 1 35.81 671 LEU B C 1
ATOM 11738 O O . LEU B 1 671 ? 26.344 -24.938 20.391 1 35.81 671 LEU B O 1
ATOM 11742 N N . ASP B 1 672 ? 24.562 -25.734 21.047 1 33.81 672 ASP B N 1
ATOM 11743 C CA . ASP B 1 672 ? 25.031 -27.109 21.203 1 33.81 672 ASP B CA 1
ATOM 11744 C C . ASP B 1 672 ? 25.609 -27.625 19.875 1 33.81 672 ASP B C 1
ATOM 11746 O O . ASP B 1 672 ? 24.953 -27.562 18.844 1 33.81 672 ASP B O 1
ATOM 11750 N N . PRO B 1 673 ? 26.906 -27.719 19.672 1 35.25 673 PRO B N 1
ATOM 11751 C CA . PRO B 1 673 ? 27.641 -28.297 18.547 1 35.25 673 PRO B CA 1
ATOM 11752 C C . PRO B 1 673 ? 27.062 -29.625 18.094 1 35.25 673 PRO B C 1
ATOM 11754 O O . PRO B 1 673 ? 27.703 -30.359 17.328 1 35.25 673 PRO B O 1
ATOM 11757 N N . LYS B 1 674 ? 26.203 -30.328 18.906 1 34.16 674 LYS B N 1
ATOM 11758 C CA . LYS B 1 674 ? 26.188 -31.766 18.656 1 34.16 674 LYS B CA 1
ATOM 11759 C C . LYS B 1 674 ? 26.078 -32.062 17.172 1 34.16 674 LYS B C 1
ATOM 11761 O O . LYS B 1 674 ? 26.828 -32.906 16.641 1 34.16 674 LYS B O 1
ATOM 11766 N N . GLN B 1 675 ? 24.922 -32.312 16.516 1 34.12 675 GLN B N 1
ATOM 11767 C CA . GLN B 1 675 ? 24.562 -33.625 16 1 34.12 675 GLN B CA 1
ATOM 11768 C C . GLN B 1 675 ? 25.141 -33.875 14.625 1 34.12 675 GLN B C 1
ATOM 11770 O O . GLN B 1 675 ? 25.578 -34.969 14.305 1 34.12 675 GLN B O 1
ATOM 11775 N N . SER B 1 676 ? 24.578 -33.344 13.406 1 36.31 676 SER B N 1
ATOM 11776 C CA . SER B 1 676 ? 24.516 -34.312 12.312 1 36.31 676 SER B CA 1
ATOM 11777 C C . SER B 1 676 ? 25.844 -34.406 11.578 1 36.31 676 SER B C 1
ATOM 11779 O O . SER B 1 676 ? 26.578 -33.406 11.469 1 36.31 676 SER B O 1
ATOM 11781 N N . GLN B 1 677 ? 26.469 -35.562 11.547 1 37.28 677 GLN B N 1
ATOM 11782 C CA . GLN B 1 677 ? 27.641 -35.969 10.781 1 37.28 677 GLN B CA 1
ATOM 11783 C C . GLN B 1 677 ? 27.656 -35.312 9.398 1 37.28 677 GLN B C 1
ATOM 11785 O O . GLN B 1 677 ? 26.641 -35.312 8.695 1 37.28 677 GLN B O 1
ATOM 11790 N N . PRO B 1 678 ? 28.641 -34.469 9.172 1 42.44 678 PRO B N 1
ATOM 11791 C CA . PRO B 1 678 ? 28.797 -33.812 7.867 1 42.44 678 PRO B CA 1
ATOM 11792 C C . PRO B 1 678 ? 28.719 -34.812 6.703 1 42.44 678 PRO B C 1
ATOM 11794 O O . PRO B 1 678 ? 29.422 -35.812 6.699 1 42.44 678 PRO B O 1
ATOM 11797 N N . ILE B 1 679 ? 27.594 -35.156 6.133 1 44.09 679 ILE B N 1
ATOM 11798 C CA . ILE B 1 679 ? 27.609 -35.938 4.898 1 44.09 679 ILE B CA 1
ATOM 11799 C C . ILE B 1 679 ? 28.5 -35.219 3.869 1 44.09 679 ILE B C 1
ATOM 11801 O O . ILE B 1 679 ? 28.281 -34.062 3.531 1 44.09 679 ILE B O 1
ATOM 11805 N N . ARG B 1 680 ? 29.734 -35.719 3.686 1 48 680 ARG B N 1
ATOM 11806 C CA . ARG B 1 680 ? 30.641 -35.25 2.637 1 48 680 ARG B CA 1
ATOM 11807 C C . ARG B 1 680 ? 29.953 -35.281 1.276 1 48 680 ARG B C 1
ATOM 11809 O O . ARG B 1 680 ? 29.625 -36.344 0.744 1 48 680 ARG B O 1
ATOM 11816 N N . ARG B 1 681 ? 29.297 -34.156 0.96 1 54.19 681 ARG B N 1
ATOM 11817 C CA . ARG B 1 681 ? 28.688 -34.062 -0.357 1 54.19 681 ARG B CA 1
ATOM 11818 C C . ARG B 1 681 ? 29.719 -33.812 -1.44 1 54.19 681 ARG B C 1
ATOM 11820 O O . ARG B 1 681 ? 30.484 -32.844 -1.35 1 54.19 681 ARG B O 1
ATOM 11827 N N . LYS B 1 682 ? 30.25 -34.844 -2.037 1 52.47 682 LYS B N 1
ATOM 11828 C CA . LYS B 1 682 ? 31.172 -34.688 -3.156 1 52.47 682 LYS B CA 1
ATOM 11829 C C . LYS B 1 682 ? 30.438 -34.281 -4.426 1 52.47 682 LYS B C 1
ATOM 11831 O O . LYS B 1 682 ? 29.344 -34.75 -4.711 1 52.47 682 LYS B O 1
ATOM 11836 N N . ILE B 1 683 ? 30.719 -33.156 -5.051 1 51.25 683 ILE B N 1
ATOM 11837 C CA . ILE B 1 683 ? 30.172 -32.625 -6.281 1 51.25 683 ILE B CA 1
ATOM 11838 C C . ILE B 1 683 ? 30.641 -33.438 -7.473 1 51.25 683 ILE B C 1
ATOM 11840 O O . ILE B 1 683 ? 31.844 -33.469 -7.773 1 51.25 683 ILE B O 1
ATOM 11844 N N . SER B 1 684 ? 30.047 -34.625 -7.801 1 51.28 684 SER B N 1
ATOM 11845 C CA . SER B 1 684 ? 30.344 -35.375 -9.023 1 51.28 684 SER B CA 1
ATOM 11846 C C . SER B 1 684 ? 29.5 -34.875 -10.188 1 51.28 684 SER B C 1
ATOM 11848 O O . SER B 1 684 ? 28.375 -34.406 -9.992 1 51.28 684 SER B O 1
ATOM 11850 N N . GLY B 1 685 ? 30.141 -34.5 -11.477 1 52.69 685 GLY B N 1
ATOM 11851 C CA . GLY B 1 685 ? 29.359 -34.375 -12.703 1 52.69 685 GLY B CA 1
ATOM 11852 C C . GLY B 1 685 ? 29.594 -33.062 -13.406 1 52.69 685 GLY B C 1
ATOM 11853 O O . GLY B 1 685 ? 28.906 -32.75 -14.383 1 52.69 685 GLY B O 1
ATOM 11854 N N . TRP B 1 686 ? 30.219 -32.156 -12.719 1 60.31 686 TRP B N 1
ATOM 11855 C CA . TRP B 1 686 ? 30.375 -30.906 -13.453 1 60.31 686 TRP B CA 1
ATOM 11856 C C . TRP B 1 686 ? 31.5 -31.016 -14.469 1 60.31 686 TRP B C 1
ATOM 11858 O O . TRP B 1 686 ? 32.625 -30.625 -14.188 1 60.31 686 TRP B O 1
ATOM 11868 N N . GLY B 1 687 ? 31.562 -32.125 -15.234 1 49.59 687 GLY B N 1
ATOM 11869 C CA . GLY B 1 687 ? 32.656 -32.406 -16.156 1 49.59 687 GLY B CA 1
ATOM 11870 C C . GLY B 1 687 ? 33.75 -31.344 -16.109 1 49.59 687 GLY B C 1
ATOM 11871 O O . GLY B 1 687 ? 34.594 -31.359 -15.219 1 49.59 687 GLY B O 1
ATOM 11872 N N . LYS B 1 688 ? 33.562 -30.312 -16.953 1 55.81 688 LYS B N 1
ATOM 11873 C CA . LYS B 1 688 ? 34.594 -29.328 -17.203 1 55.81 688 LYS B CA 1
ATOM 11874 C C . LYS B 1 688 ? 34.812 -28.422 -15.992 1 55.81 688 LYS B C 1
ATOM 11876 O O . LYS B 1 688 ? 35.875 -27.859 -15.805 1 55.81 688 LYS B O 1
ATOM 11881 N N . TYR B 1 689 ? 33.844 -28.281 -15.148 1 54.81 689 TYR B N 1
ATOM 11882 C CA . TYR B 1 689 ? 33.969 -27.328 -14.055 1 54.81 689 TYR B CA 1
ATOM 11883 C C . TYR B 1 689 ? 34.531 -28 -12.805 1 54.81 689 TYR B C 1
ATOM 11885 O O . TYR B 1 689 ? 35 -27.328 -11.891 1 54.81 689 TYR B O 1
ATOM 11893 N N . GLN B 1 690 ? 34.438 -29.328 -12.641 1 50.72 690 GLN B N 1
ATOM 11894 C CA . GLN B 1 690 ? 35.125 -30.047 -11.562 1 50.72 690 GLN B CA 1
ATOM 11895 C C . GLN B 1 690 ? 36.656 -29.844 -11.641 1 50.72 690 GLN B C 1
ATOM 11897 O O . GLN B 1 690 ? 37.312 -29.719 -10.609 1 50.72 690 GLN B O 1
ATOM 11902 N N . ARG B 1 691 ? 37.188 -29.906 -12.844 1 45.97 691 ARG B N 1
ATOM 11903 C CA . ARG B 1 691 ? 38.625 -29.766 -13.039 1 45.97 691 ARG B CA 1
ATOM 11904 C C . ARG B 1 691 ? 39.062 -28.344 -12.789 1 45.97 691 ARG B C 1
ATOM 11906 O O . ARG B 1 691 ? 40.25 -28.094 -12.578 1 45.97 691 ARG B O 1
ATOM 11913 N N . LEU B 1 692 ? 38.219 -27.469 -12.953 1 45.03 692 LEU B N 1
ATOM 11914 C CA . LEU B 1 692 ? 38.656 -26.078 -12.812 1 45.03 692 LEU B CA 1
ATOM 11915 C C . LEU B 1 692 ? 39 -25.75 -11.359 1 45.03 692 LEU B C 1
ATOM 11917 O O . LEU B 1 692 ? 39.688 -24.766 -11.086 1 45.03 692 LEU B O 1
ATOM 11921 N N . SER B 1 693 ? 38.5 -26.438 -10.383 1 43.78 693 SER B N 1
ATOM 11922 C CA . SER B 1 693 ? 38.812 -26.125 -8.992 1 43.78 693 SER B CA 1
ATOM 11923 C C . SER B 1 693 ? 40.281 -26.5 -8.672 1 43.78 693 SER B C 1
ATOM 11925 O O . SER B 1 693 ? 40.906 -25.891 -7.797 1 43.78 693 SER B O 1
ATOM 11927 N N . GLU B 1 694 ? 40.875 -27.516 -9.281 1 42.25 694 GLU B N 1
ATOM 11928 C CA . GLU B 1 694 ? 42.219 -27.938 -8.906 1 42.25 694 GLU B CA 1
ATOM 11929 C C . GLU B 1 694 ? 43.25 -26.906 -9.359 1 42.25 694 GLU B C 1
ATOM 11931 O O . GLU B 1 694 ? 44.281 -26.734 -8.695 1 42.25 694 GLU B O 1
ATOM 11936 N N . THR B 1 695 ? 43.125 -26.2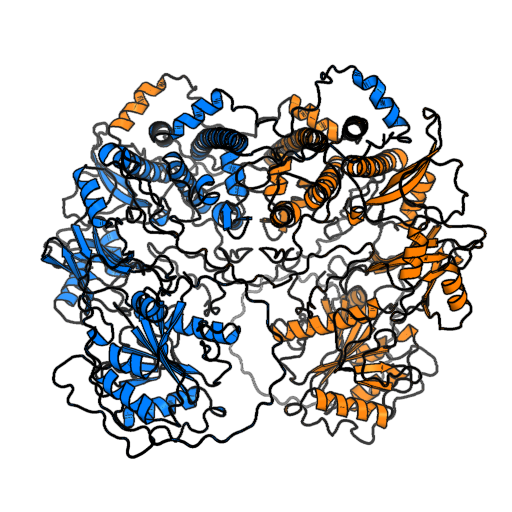81 -10.492 1 39.22 695 THR B N 1
ATOM 11937 C CA . THR B 1 695 ? 44.156 -25.344 -10.938 1 39.22 695 THR B CA 1
ATOM 11938 C C . THR B 1 695 ? 43.969 -23.969 -10.305 1 39.22 695 THR B C 1
ATOM 11940 O O . THR B 1 695 ? 44.812 -23.109 -10.398 1 39.22 695 THR B O 1
ATOM 11943 N N . ALA B 1 696 ? 42.844 -23.5 -10.148 1 38.31 696 ALA B N 1
ATOM 11944 C CA . ALA B 1 696 ? 42.625 -22.172 -9.602 1 38.31 696 ALA B CA 1
ATOM 11945 C C . ALA B 1 696 ? 43.031 -22.109 -8.133 1 38.31 696 ALA B C 1
ATOM 11947 O O . ALA B 1 696 ? 42.812 -21.078 -7.469 1 38.31 696 ALA B O 1
ATOM 11948 N N . ASP B 1 697 ? 43.5 -23.141 -7.484 1 35.94 697 ASP B N 1
ATOM 11949 C CA . ASP B 1 697 ? 44.156 -23.031 -6.176 1 35.94 697 ASP B CA 1
ATOM 11950 C C . ASP B 1 697 ? 45.281 -22.016 -6.203 1 35.94 697 ASP B C 1
ATOM 11952 O O . ASP B 1 697 ? 45.938 -21.766 -5.18 1 35.94 697 ASP B O 1
ATOM 11956 N N . ALA B 1 698 ? 46 -21.781 -7.281 1 33.56 698 ALA B N 1
ATOM 11957 C CA . ALA B 1 698 ? 47.219 -20.984 -7.137 1 33.56 698 ALA B CA 1
ATOM 11958 C C . ALA B 1 698 ? 46.875 -19.516 -6.867 1 33.56 698 ALA B C 1
ATOM 11960 O O . ALA B 1 698 ? 47.75 -18.672 -6.723 1 33.56 698 ALA B O 1
ATOM 11961 N N . ASP B 1 699 ? 45.906 -18.859 -7.359 1 33.88 699 ASP B N 1
ATOM 11962 C CA . ASP B 1 699 ? 45.75 -17.531 -6.789 1 33.88 699 ASP B CA 1
ATOM 11963 C C . ASP B 1 699 ? 45.469 -17.594 -5.289 1 33.88 699 ASP B C 1
ATOM 11965 O O . ASP B 1 699 ? 44.594 -18.344 -4.848 1 33.88 699 ASP B O 1
ATOM 11969 N N . SER B 1 700 ? 46.5 -17.406 -4.453 1 33.03 700 SER B N 1
ATOM 11970 C CA . SER B 1 700 ? 46.781 -17.375 -3.02 1 33.03 700 SER B CA 1
ATOM 11971 C C . SER B 1 700 ? 45.625 -16.828 -2.234 1 33.03 700 SER B C 1
ATOM 11973 O O . SER B 1 700 ? 45.719 -15.742 -1.644 1 33.03 700 SER B O 1
ATOM 11975 N N . ASP B 1 701 ? 44.5 -16.547 -2.768 1 34.28 701 ASP B N 1
ATOM 11976 C CA . ASP B 1 701 ? 43.719 -16.141 -1.621 1 34.28 701 ASP B CA 1
ATOM 11977 C C . ASP B 1 701 ? 43.781 -17.172 -0.498 1 34.28 701 ASP B C 1
ATOM 11979 O O . ASP B 1 701 ? 43.594 -18.359 -0.733 1 34.28 701 ASP B O 1
ATOM 11983 N N . SER B 1 702 ? 44.75 -16.984 0.484 1 31.22 702 SER B N 1
ATOM 11984 C CA . SER B 1 702 ? 44.906 -17.672 1.766 1 31.22 702 SER B CA 1
ATOM 11985 C C . SER B 1 702 ? 43.625 -18.359 2.193 1 31.22 702 SER B C 1
ATOM 11987 O O . SER B 1 702 ? 42.531 -17.781 2.123 1 31.22 702 SER B O 1
ATOM 11989 N N . ASP B 1 703 ? 43.5 -19.656 1.98 1 33.91 703 ASP B N 1
ATOM 11990 C CA . ASP B 1 703 ? 42.656 -20.625 2.654 1 33.91 703 ASP B CA 1
ATOM 11991 C C . ASP B 1 703 ? 42.312 -20.172 4.074 1 33.91 703 ASP B C 1
ATOM 11993 O O . ASP B 1 703 ? 42.75 -20.797 5.047 1 33.91 703 ASP B O 1
ATOM 11997 N N . GLU B 1 704 ? 42.812 -18.891 4.414 1 33.09 704 GLU B N 1
ATOM 11998 C CA . GLU B 1 704 ? 42.562 -18.625 5.824 1 33.09 704 GLU B CA 1
ATOM 11999 C C . GLU B 1 704 ? 41.25 -19.297 6.293 1 33.09 704 GLU B C 1
ATOM 12001 O O . GLU B 1 704 ? 40.344 -19.484 5.508 1 33.09 704 GLU B O 1
ATOM 12006 N N . HIS B 1 705 ? 41.5 -20 7.469 1 30.41 705 HIS B N 1
ATOM 12007 C CA . HIS B 1 705 ? 40.562 -20.547 8.461 1 30.41 705 HIS B CA 1
ATOM 12008 C C . HIS B 1 705 ? 39.219 -19.859 8.391 1 30.41 705 HIS B C 1
ATOM 12010 O O . HIS B 1 705 ? 39.125 -18.625 8.281 1 30.41 705 HIS B O 1
ATOM 12016 N N . MET B 1 706 ? 38.312 -20.594 7.809 1 34.66 706 MET B N 1
ATOM 12017 C CA . MET B 1 706 ? 36.875 -20.328 7.797 1 34.66 706 MET B CA 1
ATOM 12018 C C . MET B 1 706 ? 36.469 -19.453 8.977 1 34.66 706 MET B C 1
ATOM 12020 O O . MET B 1 706 ? 35.469 -18.75 8.914 1 34.66 706 MET B O 1
ATOM 12024 N N . SER B 1 707 ? 36.844 -20.219 10.117 1 31.27 707 SER B N 1
ATOM 12025 C CA . SER B 1 707 ? 35.844 -20.094 11.188 1 31.27 707 SER B CA 1
ATOM 12026 C C . SER B 1 707 ? 35.75 -18.656 11.664 1 31.27 707 SER B C 1
ATOM 12028 O O . SER B 1 707 ? 36.312 -18.297 12.695 1 31.27 707 SER B O 1
ATOM 12030 N N . PRO B 1 708 ? 36.188 -17.688 10.977 1 32.97 708 PRO B N 1
ATOM 12031 C CA . PRO B 1 708 ? 35.812 -16.797 12.07 1 32.97 708 PRO B CA 1
ATOM 12032 C C . PRO B 1 708 ? 34.438 -17.078 12.625 1 32.97 708 PRO B C 1
ATOM 12034 O O . PRO B 1 708 ? 33.531 -17.484 11.883 1 32.97 708 PRO B O 1
ATOM 12037 N N . SER B 1 709 ? 34.219 -17.578 13.844 1 32.53 709 SER B N 1
ATOM 12038 C CA . SER B 1 709 ? 32.969 -17.625 14.617 1 32.53 709 SER B CA 1
ATOM 12039 C C . SER B 1 709 ? 31.922 -16.703 14.023 1 32.53 709 SER B C 1
ATOM 12041 O O . SER B 1 709 ? 32.25 -15.773 13.273 1 32.53 709 SER B O 1
ATOM 12043 N N . ALA B 1 710 ? 30.578 -17.109 14.102 1 35.59 710 ALA B N 1
ATOM 12044 C CA . ALA B 1 710 ? 29.344 -16.344 13.984 1 35.59 710 ALA B CA 1
ATOM 12045 C C . ALA B 1 710 ? 29.594 -14.844 14.047 1 35.59 710 ALA B C 1
ATOM 12047 O O . ALA B 1 710 ? 28.844 -14.055 13.477 1 35.59 710 ALA B O 1
ATOM 12048 N N . GLU B 1 711 ? 30.578 -14.391 14.875 1 37.88 711 GLU B N 1
ATOM 12049 C CA . GLU B 1 711 ? 30.75 -13.016 15.32 1 37.88 711 GLU B CA 1
ATOM 12050 C C . GLU B 1 711 ? 31.641 -12.227 14.375 1 37.88 711 GLU B C 1
ATOM 12052 O O . GLU B 1 711 ? 32.312 -11.289 14.789 1 37.88 711 GLU B O 1
ATOM 12057 N N . GLU B 1 712 ? 32.094 -12.805 13.344 1 46.47 712 GLU B N 1
ATOM 12058 C CA . GLU B 1 712 ? 33.031 -11.922 12.664 1 46.47 712 GLU B CA 1
ATOM 12059 C C . GLU B 1 712 ? 32.406 -10.562 12.375 1 46.47 712 GLU B C 1
ATOM 12061 O O . GLU B 1 712 ? 31.391 -10.469 11.68 1 46.47 712 GLU B O 1
ATOM 12066 N N . LEU B 1 713 ? 32.75 -9.555 13.242 1 52.72 713 LEU B N 1
ATOM 12067 C CA . LEU B 1 713 ? 32.531 -8.133 13.523 1 52.72 713 LEU B CA 1
ATOM 12068 C C . LEU B 1 713 ? 32.688 -7.301 12.258 1 52.72 713 LEU B C 1
ATOM 12070 O O . LEU B 1 713 ? 33.5 -7.621 11.391 1 52.72 713 LEU B O 1
ATOM 12074 N N . LEU B 1 714 ? 31.812 -6.621 11.844 1 67.94 714 LEU B N 1
ATOM 12075 C CA . LEU B 1 714 ? 31.953 -5.492 10.93 1 67.94 714 LEU B CA 1
ATOM 12076 C C . LEU B 1 714 ? 33.344 -4.855 11.062 1 67.94 714 LEU B C 1
ATOM 12078 O O . LEU B 1 714 ? 33.781 -4.59 12.18 1 67.94 714 LEU B O 1
ATOM 12082 N N . PRO B 1 715 ? 34.125 -4.969 9.953 1 77 715 PRO B N 1
ATOM 12083 C CA . PRO B 1 715 ? 35.406 -4.254 10.078 1 77 715 PRO B CA 1
ATOM 12084 C C . PRO B 1 715 ? 35.219 -2.836 10.617 1 77 715 PRO B C 1
ATOM 12086 O O . PRO B 1 715 ? 34.219 -2.195 10.375 1 77 715 PRO B O 1
ATOM 12089 N N . PRO B 1 716 ? 36.219 -2.475 11.484 1 87.19 716 PRO B N 1
ATOM 12090 C CA . PRO B 1 716 ? 36.125 -1.102 11.984 1 87.19 716 PRO B CA 1
ATOM 12091 C C . PRO B 1 716 ? 36.156 -0.06 10.867 1 87.19 716 PRO B C 1
ATOM 12093 O O . PRO B 1 716 ? 36.781 -0.283 9.828 1 87.19 716 PRO B O 1
ATOM 12096 N N . PRO B 1 717 ? 35.469 0.994 11.102 1 90.88 717 PRO B N 1
ATOM 12097 C CA . PRO B 1 717 ? 35.531 2.068 10.109 1 90.88 717 PRO B CA 1
ATOM 12098 C C . PRO B 1 717 ? 36.906 2.643 9.906 1 90.88 717 PRO B C 1
ATOM 12100 O O . PRO B 1 717 ? 37.75 2.607 10.82 1 90.88 717 PRO B O 1
ATOM 12103 N N . SER B 1 718 ? 37.25 3.141 8.789 1 91.88 718 SER B N 1
ATOM 12104 C CA . SER B 1 718 ? 38.531 3.742 8.477 1 91.88 718 SER B CA 1
ATOM 12105 C C . SER B 1 718 ? 38.781 5.02 9.281 1 91.88 718 SER B C 1
ATOM 12107 O O . SER B 1 718 ? 37.812 5.59 9.828 1 91.88 718 SER B O 1
ATOM 12109 N N . ALA B 1 719 ? 39.969 5.445 9.375 1 92 719 ALA B N 1
ATOM 12110 C CA . ALA B 1 719 ? 40.312 6.684 10.062 1 92 719 ALA B CA 1
ATOM 12111 C C . ALA B 1 719 ? 39.656 7.883 9.406 1 92 719 ALA B C 1
ATOM 12113 O O . ALA B 1 719 ? 39.219 8.82 10.086 1 92 719 ALA B O 1
ATOM 12114 N N . ALA B 1 720 ? 39.531 7.754 8.133 1 92.88 720 ALA B N 1
ATOM 12115 C CA . ALA B 1 720 ? 38.875 8.82 7.387 1 92.88 720 ALA B CA 1
ATOM 12116 C C . ALA B 1 720 ? 37.406 8.914 7.758 1 92.88 720 ALA B C 1
ATOM 12118 O O . ALA B 1 720 ? 36.875 10.016 7.895 1 92.88 720 ALA B O 1
ATOM 12119 N N . HIS B 1 721 ? 36.812 7.805 7.98 1 93.44 721 HIS B N 1
ATOM 12120 C CA . HIS B 1 721 ? 35.406 7.77 8.367 1 93.44 721 HIS B CA 1
ATOM 12121 C C . HIS B 1 721 ? 35.188 8.336 9.766 1 93.44 721 HIS B C 1
ATOM 12123 O O . HIS B 1 721 ? 34.25 9.062 10.016 1 93.44 721 HIS B O 1
ATOM 12129 N N . VAL B 1 722 ? 36.094 8.023 10.625 1 95.25 722 VAL B N 1
ATOM 12130 C CA . VAL B 1 722 ? 36 8.508 12 1 95.25 722 VAL B CA 1
ATOM 12131 C C . VAL B 1 722 ? 36.156 10.031 12.023 1 95.25 722 VAL B C 1
ATOM 12133 O O . VAL B 1 722 ? 35.406 10.727 12.711 1 95.25 722 VAL B O 1
ATOM 12136 N N . LYS B 1 723 ? 37.062 10.5 11.234 1 95.06 723 LYS B N 1
ATOM 12137 C CA . LYS B 1 723 ? 37.281 11.938 11.156 1 95.06 723 LYS B CA 1
ATOM 12138 C C . LYS B 1 723 ? 36.062 12.648 10.562 1 95.06 723 LYS B C 1
ATOM 12140 O O . LYS B 1 723 ? 35.625 13.695 11.062 1 95.06 723 LYS B O 1
ATOM 12145 N N . ASP B 1 724 ? 35.531 12.125 9.523 1 96.25 724 ASP B N 1
ATOM 12146 C CA . ASP B 1 724 ? 34.375 12.719 8.859 1 96.25 724 ASP B CA 1
ATOM 12147 C C . ASP B 1 724 ? 33.125 12.656 9.758 1 96.25 724 ASP B C 1
ATOM 12149 O O . ASP B 1 724 ? 32.312 13.586 9.773 1 96.25 724 ASP B O 1
ATOM 12153 N N . ALA B 1 725 ? 32.969 11.57 10.469 1 96.5 725 ALA B N 1
ATOM 12154 C CA . ALA B 1 725 ? 31.828 11.43 11.391 1 96.5 725 ALA B CA 1
ATOM 12155 C C . ALA B 1 725 ? 31.891 12.477 12.5 1 96.5 725 ALA B C 1
ATOM 12157 O O . ALA B 1 725 ? 30.859 12.992 12.938 1 96.5 725 ALA B O 1
ATOM 12158 N N . ALA B 1 726 ? 33.094 12.844 12.93 1 95.38 726 ALA B N 1
ATOM 12159 C CA . ALA B 1 726 ? 33.281 13.805 14.008 1 95.38 726 ALA B CA 1
ATOM 12160 C C . ALA B 1 726 ? 32.844 15.203 13.594 1 95.38 726 ALA B C 1
ATOM 12162 O O . ALA B 1 726 ? 32.562 16.047 14.445 1 95.38 726 ALA B O 1
ATOM 12163 N N . LYS B 1 727 ? 32.75 15.438 12.32 1 95.75 727 LYS B N 1
ATOM 12164 C CA . LYS B 1 727 ? 32.375 16.734 11.797 1 95.75 727 LYS B CA 1
ATOM 12165 C C . LYS B 1 727 ? 30.906 17.031 12.078 1 95.75 727 LYS B C 1
ATOM 12167 O O . LYS B 1 727 ? 30.469 18.188 11.992 1 95.75 727 LYS B O 1
ATOM 12172 N N . LEU B 1 728 ? 30.125 16.016 12.469 1 96.06 728 LEU B N 1
ATOM 12173 C CA . LEU B 1 728 ? 28.688 16.172 12.703 1 96.06 728 LEU B CA 1
ATOM 12174 C C . LEU B 1 728 ? 28.391 16.281 14.188 1 96.06 728 LEU B C 1
ATOM 12176 O O . LEU B 1 728 ? 27.219 16.359 14.586 1 96.06 728 LEU B O 1
ATOM 12180 N N . THR B 1 729 ? 29.422 16.344 15.039 1 94.5 729 THR B N 1
ATOM 12181 C CA . THR B 1 729 ? 29.219 16.438 16.484 1 94.5 729 THR B CA 1
ATOM 12182 C C . THR B 1 729 ? 28.859 17.859 16.891 1 94.5 729 THR B C 1
ATOM 12184 O O . THR B 1 729 ? 28.281 18.078 17.953 1 94.5 729 THR B O 1
ATOM 12187 N N . THR B 1 730 ? 29.266 18.766 16.109 1 95.06 730 THR B N 1
ATOM 12188 C CA . THR B 1 730 ? 28.891 20.172 16.25 1 95.06 730 THR B CA 1
ATOM 12189 C C . THR B 1 730 ? 28.391 20.734 14.93 1 95.06 730 THR B C 1
ATOM 12191 O O . THR B 1 730 ? 28.422 20.062 13.906 1 95.06 730 THR B O 1
ATOM 12194 N N . HIS B 1 731 ? 27.984 22 15 1 96.12 731 HIS B N 1
ATOM 12195 C CA . HIS B 1 731 ? 27.406 22.641 13.82 1 96.12 731 HIS B CA 1
ATOM 12196 C C . HIS B 1 731 ? 28.5 23.25 12.938 1 96.12 731 HIS B C 1
ATOM 12198 O O . HIS B 1 731 ? 28.234 23.609 11.789 1 96.12 731 HIS B O 1
ATOM 12204 N N . ASP B 1 732 ? 29.656 23.281 13.359 1 93.31 732 ASP B N 1
ATOM 12205 C CA . ASP B 1 732 ? 30.703 24.141 12.82 1 93.31 732 ASP B CA 1
ATOM 12206 C C . ASP B 1 732 ? 31.047 23.75 11.383 1 93.31 732 ASP B C 1
ATOM 12208 O O . ASP B 1 732 ? 31.094 24.594 10.492 1 93.31 732 ASP B O 1
ATOM 12212 N N . SER B 1 733 ? 31.328 22.516 11.188 1 94.19 733 SER B N 1
ATOM 12213 C CA . SER B 1 733 ? 31.75 22.062 9.859 1 94.19 733 SER B CA 1
ATOM 12214 C C . SER B 1 733 ? 30.672 22.312 8.82 1 94.19 733 SER B C 1
ATOM 12216 O O . SER B 1 733 ? 30.953 22.75 7.703 1 94.19 733 SER B O 1
ATOM 12218 N N . MET B 1 734 ? 29.453 22.031 9.172 1 95.38 734 MET B N 1
ATOM 12219 C CA . MET B 1 734 ? 28.344 22.234 8.242 1 95.38 734 MET B CA 1
ATOM 12220 C C . MET B 1 734 ? 28.156 23.703 7.934 1 95.38 734 MET B C 1
ATOM 12222 O O . MET B 1 734 ? 27.953 24.078 6.773 1 95.38 734 MET B O 1
ATOM 12226 N N . LEU B 1 735 ? 28.203 24.578 8.914 1 94.75 735 LEU B N 1
ATOM 12227 C CA . LEU B 1 735 ? 28.047 26.016 8.719 1 94.75 735 LEU B CA 1
ATOM 12228 C C . LEU B 1 735 ? 29.172 26.562 7.863 1 94.75 735 LEU B C 1
ATOM 12230 O O . LEU B 1 735 ? 28.938 27.391 6.969 1 94.75 735 LEU B O 1
ATOM 12234 N N . ARG B 1 736 ? 30.375 26.078 8.086 1 91.19 736 ARG B N 1
ATOM 12235 C CA . ARG B 1 736 ? 31.5 26.516 7.27 1 91.19 736 ARG B CA 1
ATOM 12236 C C . ARG B 1 736 ? 31.312 26.109 5.809 1 91.19 736 ARG B C 1
ATOM 12238 O O . ARG B 1 736 ? 31.578 26.906 4.906 1 91.19 736 ARG B O 1
ATOM 12245 N N . HIS B 1 737 ? 30.906 24.922 5.672 1 92.75 737 HIS B N 1
ATOM 12246 C CA . HIS B 1 737 ? 30.672 24.438 4.32 1 92.75 737 HIS B CA 1
ATOM 12247 C C . HIS B 1 737 ? 29.562 25.234 3.627 1 92.75 737 HIS B C 1
ATOM 12249 O O . HIS B 1 737 ? 29.688 25.578 2.447 1 92.75 737 HIS B O 1
ATOM 12255 N N . LEU B 1 738 ? 28.531 25.547 4.34 1 93.12 738 LEU B N 1
ATOM 12256 C CA . LEU B 1 738 ? 27.422 26.328 3.793 1 93.12 738 LEU B CA 1
ATOM 12257 C C . LEU B 1 738 ? 27.875 27.734 3.414 1 93.12 738 LEU B C 1
ATOM 12259 O O . LEU B 1 738 ? 27.531 28.234 2.346 1 93.12 738 LEU B O 1
ATOM 12263 N N . VAL B 1 739 ? 28.656 28.359 4.203 1 87.88 739 VAL B N 1
ATOM 12264 C CA . VAL B 1 739 ? 29.172 29.703 3.924 1 87.88 739 VAL B CA 1
ATOM 12265 C C . VAL B 1 739 ? 29.984 29.688 2.635 1 87.88 739 VAL B C 1
ATOM 12267 O O . VAL B 1 739 ? 29.844 30.578 1.796 1 87.88 739 VAL B O 1
ATOM 12270 N N . LYS B 1 740 ? 30.766 28.641 2.523 1 85.75 740 LYS B N 1
ATOM 12271 C CA . LYS B 1 740 ? 31.578 28.5 1.324 1 85.75 740 LYS B CA 1
ATOM 12272 C C . LYS B 1 740 ? 30.703 28.375 0.077 1 85.75 740 LYS B C 1
ATOM 12274 O O . LYS B 1 740 ? 31.047 28.906 -0.977 1 85.75 740 LYS B O 1
ATOM 12279 N N . MET B 1 741 ? 29.641 27.609 0.181 1 86.88 741 MET B N 1
ATOM 12280 C CA . MET B 1 741 ? 28.75 27.406 -0.959 1 86.88 741 MET B CA 1
ATOM 12281 C C . MET B 1 741 ? 28 28.688 -1.302 1 86.88 741 MET B C 1
ATOM 12283 O O . MET B 1 741 ? 27.812 29 -2.477 1 86.88 741 MET B O 1
ATOM 12287 N N . ILE B 1 742 ? 27.562 29.469 -0.341 1 86.06 742 ILE B N 1
ATOM 12288 C CA . ILE B 1 742 ? 26.688 30.625 -0.518 1 86.06 742 ILE B CA 1
ATOM 12289 C C . ILE B 1 742 ? 27.5 31.797 -1.083 1 86.06 742 ILE B C 1
ATOM 12291 O O . ILE B 1 742 ? 26.984 32.594 -1.878 1 86.06 742 ILE B O 1
ATOM 12295 N N . ARG B 1 743 ? 28.719 31.875 -0.77 1 80.81 743 ARG B N 1
ATOM 12296 C CA . ARG B 1 743 ? 29.547 33 -1.132 1 80.81 743 ARG B CA 1
ATOM 12297 C C . ARG B 1 743 ? 29.922 32.969 -2.611 1 80.81 743 ARG B C 1
ATOM 12299 O O . ARG B 1 743 ? 30.281 34 -3.193 1 80.81 743 ARG B O 1
ATOM 12306 N N . VAL B 1 744 ? 29.75 31.812 -3.133 1 73.62 744 VAL B N 1
ATOM 12307 C CA . VAL B 1 744 ? 30.078 31.703 -4.551 1 73.62 744 VAL B CA 1
ATOM 12308 C C . VAL B 1 744 ? 29.047 32.469 -5.383 1 73.62 744 VAL B C 1
ATOM 12310 O O . VAL B 1 744 ? 27.844 32.344 -5.133 1 73.62 744 VAL B O 1
ATOM 12313 N N . GLN B 1 745 ? 29.5 33.344 -6.242 1 62.44 745 GLN B N 1
ATOM 12314 C CA . GLN B 1 745 ? 28.641 34.312 -6.926 1 62.44 745 GLN B CA 1
ATOM 12315 C C . GLN B 1 745 ? 27.906 33.656 -8.086 1 62.44 745 GLN B C 1
ATOM 12317 O O . GLN B 1 745 ? 26.797 34.094 -8.445 1 62.44 745 GLN B O 1
ATOM 12322 N N . GLU B 1 746 ? 28.391 32.656 -8.664 1 64.81 746 GLU B N 1
ATOM 12323 C CA . GLU B 1 746 ? 27.734 32.188 -9.875 1 64.81 746 GLU B CA 1
ATOM 12324 C C . GLU B 1 746 ? 26.844 30.984 -9.594 1 64.81 746 GLU B C 1
ATOM 12326 O O . GLU B 1 746 ? 27.328 29.922 -9.203 1 64.81 746 GLU B O 1
ATOM 12331 N N . TRP B 1 747 ? 25.5 31.312 -9.492 1 74.44 747 TRP B N 1
ATOM 12332 C CA . TRP B 1 747 ? 24.516 30.25 -9.422 1 74.44 747 TRP B CA 1
ATOM 12333 C C . TRP B 1 747 ? 23.688 30.172 -10.711 1 74.44 747 TRP B C 1
ATOM 12335 O O . TRP B 1 747 ? 22.594 30.734 -10.781 1 74.44 747 TRP B O 1
ATOM 12345 N N . PRO B 1 748 ? 24.25 29.609 -11.711 1 62.88 748 PRO B N 1
ATOM 12346 C CA . PRO B 1 748 ? 23.453 29.547 -12.945 1 62.88 748 PRO B CA 1
ATOM 12347 C C . PRO B 1 748 ? 22.219 28.656 -12.812 1 62.88 748 PRO B C 1
ATOM 12349 O O . PRO B 1 748 ? 22.281 27.594 -12.18 1 62.88 748 PRO B O 1
ATOM 12352 N N . ARG B 1 749 ? 21.016 28.938 -13.281 1 58.94 749 ARG B N 1
ATOM 12353 C CA . ARG B 1 749 ? 19.844 28.109 -13.531 1 58.94 749 ARG B CA 1
ATOM 12354 C C . ARG B 1 749 ? 19.188 27.688 -12.219 1 58.94 749 ARG B C 1
ATOM 12356 O O . ARG B 1 749 ? 18.641 26.578 -12.125 1 58.94 749 ARG B O 1
ATOM 12363 N N . ASP B 1 750 ? 19.25 28.516 -11.211 1 70.81 750 ASP B N 1
ATOM 12364 C CA . ASP B 1 750 ? 18.844 27.984 -9.922 1 70.81 750 ASP B CA 1
ATOM 12365 C C . ASP B 1 750 ? 17.578 28.688 -9.414 1 70.81 750 ASP B C 1
ATOM 12367 O O . ASP B 1 750 ? 17.297 28.688 -8.219 1 70.81 750 ASP B O 1
ATOM 12371 N N . ARG B 1 751 ? 16.75 29.141 -10.383 1 80.25 751 ARG B N 1
ATOM 12372 C CA . ARG B 1 751 ? 15.555 29.844 -9.914 1 80.25 751 ARG B CA 1
ATOM 12373 C C . ARG B 1 751 ? 14.383 28.875 -9.758 1 80.25 751 ARG B C 1
ATOM 12375 O O . ARG B 1 751 ? 14.273 27.891 -10.5 1 80.25 751 ARG B O 1
ATOM 12382 N N . VAL B 1 752 ? 13.555 29.203 -8.797 1 87.19 752 VAL B N 1
ATOM 12383 C CA . VAL B 1 752 ? 12.352 28.406 -8.562 1 87.19 752 VAL B CA 1
ATOM 12384 C C . VAL B 1 752 ? 11.391 28.562 -9.734 1 87.19 752 VAL B C 1
ATOM 12386 O O . VAL B 1 752 ? 11.172 29.672 -10.227 1 87.19 752 VAL B O 1
ATOM 12389 N N . SER B 1 753 ? 10.938 27.5 -10.352 1 79.44 753 SER B N 1
ATOM 12390 C CA . SER B 1 753 ? 10.016 27.531 -11.484 1 79.44 753 SER B CA 1
ATOM 12391 C C . SER B 1 753 ? 8.664 26.922 -11.117 1 79.44 753 SER B C 1
ATOM 12393 O O . SER B 1 753 ? 7.879 26.562 -12 1 79.44 753 SER B O 1
ATOM 12395 N N . GLY B 1 754 ? 8.312 26.891 -9.891 1 86.31 754 GLY B N 1
ATOM 12396 C CA . GLY B 1 754 ? 7.062 26.266 -9.477 1 86.31 754 GLY B CA 1
ATOM 12397 C C . GLY B 1 754 ? 7.258 24.922 -8.82 1 86.31 754 GLY B C 1
ATOM 12398 O O . GLY B 1 754 ? 8.383 24.516 -8.531 1 86.31 754 GLY B O 1
ATOM 12399 N N . ASP B 1 755 ? 6.121 24.281 -8.516 1 91.56 755 ASP B N 1
ATOM 12400 C CA . ASP B 1 755 ? 6.129 22.953 -7.918 1 91.56 755 ASP B CA 1
ATOM 12401 C C . ASP B 1 755 ? 6.398 21.875 -8.969 1 91.56 755 ASP B C 1
ATOM 12403 O O . ASP B 1 755 ? 5.641 21.75 -9.93 1 91.56 755 ASP B O 1
ATOM 12407 N N . ASN B 1 756 ? 7.496 21.156 -8.781 1 92.44 756 ASN B N 1
ATOM 12408 C CA . ASN B 1 756 ? 7.863 20.125 -9.75 1 92.44 756 ASN B CA 1
ATOM 12409 C C . ASN B 1 756 ? 7.004 18.875 -9.586 1 92.44 756 ASN B C 1
ATOM 12411 O O . ASN B 1 756 ? 7.07 17.969 -10.414 1 92.44 756 ASN B O 1
ATOM 12415 N N . VAL B 1 757 ? 6.211 18.766 -8.562 1 92.06 757 VAL B N 1
ATOM 12416 C CA . VAL B 1 757 ? 5.238 17.688 -8.422 1 92.06 757 VAL B CA 1
ATOM 12417 C C . VAL B 1 757 ? 3.975 18.016 -9.211 1 92.06 757 VAL B C 1
ATOM 12419 O O . VAL B 1 757 ? 3.32 19.031 -8.938 1 92.06 757 VAL B O 1
ATOM 12422 N N . PRO B 1 758 ? 3.682 17.203 -10.125 1 85.69 758 PRO B N 1
ATOM 12423 C CA . PRO B 1 758 ? 2.477 17.484 -10.914 1 85.69 758 PRO B CA 1
ATOM 12424 C C . PRO B 1 758 ? 1.214 17.531 -10.055 1 85.69 758 PRO B C 1
ATOM 12426 O O . PRO B 1 758 ? 1.076 16.75 -9.109 1 85.69 758 PRO B O 1
ATOM 12429 N N . LYS B 1 759 ? 0.354 18.453 -10.328 1 81.62 759 LYS B N 1
ATOM 12430 C CA . LYS B 1 759 ? -0.887 18.641 -9.578 1 81.62 759 LYS B CA 1
ATOM 12431 C C . LYS B 1 759 ? -1.717 17.359 -9.57 1 81.62 759 LYS B C 1
ATOM 12433 O O . LYS B 1 759 ? -2.418 17.078 -8.594 1 81.62 759 LYS B O 1
ATOM 12438 N N . ASN B 1 760 ? -1.577 16.562 -10.602 1 77.12 760 ASN B N 1
ATOM 12439 C CA . ASN B 1 760 ? -2.393 15.359 -10.727 1 77.12 760 ASN B CA 1
ATOM 12440 C C . ASN B 1 760 ? -1.626 14.117 -10.273 1 77.12 760 ASN B C 1
ATOM 12442 O O . ASN B 1 760 ? -2.018 12.992 -10.594 1 77.12 760 ASN B O 1
ATOM 12446 N N . TYR B 1 761 ? -0.624 14.406 -9.57 1 83.44 761 TYR B N 1
ATOM 12447 C CA . TYR B 1 761 ? 0.138 13.258 -9.086 1 83.44 761 TYR B CA 1
ATOM 12448 C C . TYR B 1 761 ? -0.67 12.445 -8.078 1 83.44 761 TYR B C 1
ATOM 12450 O O . TYR B 1 761 ? -1.259 13.008 -7.156 1 83.44 761 TYR B O 1
ATOM 12458 N N . VAL B 1 762 ? -0.799 11.008 -8.258 1 71 762 VAL B N 1
ATOM 12459 C CA . VAL B 1 762 ? -1.488 10.109 -7.336 1 71 762 VAL B CA 1
ATOM 12460 C C . VAL B 1 762 ? -0.475 9.203 -6.641 1 71 762 VAL B C 1
ATOM 12462 O O . VAL B 1 762 ? 0.247 8.453 -7.301 1 71 762 VAL B O 1
ATOM 12465 N N . PRO B 1 763 ? -0.391 9.414 -5.32 1 64.12 763 PRO B N 1
ATOM 12466 C CA . PRO B 1 763 ? 0.556 8.562 -4.598 1 64.12 763 PRO B CA 1
ATOM 12467 C C . PRO B 1 763 ? 0.223 7.078 -4.719 1 64.12 763 PRO B C 1
ATOM 12469 O O . PRO B 1 763 ? -0.948 6.715 -4.859 1 64.12 763 PRO B O 1
ATOM 12472 N N . LYS B 1 764 ? 1.245 6.219 -4.93 1 60.72 764 LYS B N 1
ATOM 12473 C CA . LYS B 1 764 ? 1.11 4.773 -5.082 1 60.72 764 LYS B CA 1
ATOM 12474 C C . LYS B 1 764 ? 0.327 4.168 -3.922 1 60.72 764 LYS B C 1
ATOM 12476 O O . LYS B 1 764 ? -0.568 3.348 -4.129 1 60.72 764 LYS B O 1
ATOM 12481 N N . ASN B 1 765 ? 0.927 4.199 -2.697 1 51.59 765 ASN B N 1
ATOM 12482 C CA . ASN B 1 765 ? 0.309 3.697 -1.475 1 51.59 765 ASN B CA 1
ATOM 12483 C C . ASN B 1 765 ? -0.277 4.828 -0.637 1 51.59 765 ASN B C 1
ATOM 12485 O O . ASN B 1 765 ? 0.229 5.953 -0.663 1 51.59 765 ASN B O 1
ATOM 12489 N N . PRO B 1 766 ? -1.641 4.754 -0.397 1 41.41 766 PRO B N 1
ATOM 12490 C CA . PRO B 1 766 ? -2.078 5.797 0.538 1 41.41 766 PRO B CA 1
ATOM 12491 C C . PRO B 1 766 ? -0.987 6.191 1.529 1 41.41 766 PRO B C 1
ATOM 12493 O O . PRO B 1 766 ? -0.272 5.328 2.047 1 41.41 766 PRO B O 1
ATOM 12496 N N . ILE B 1 767 ? -0.508 7.277 1.383 1 37.47 767 ILE B N 1
ATOM 12497 C CA . ILE B 1 767 ? 0.551 7.957 2.123 1 37.47 767 ILE B CA 1
ATOM 12498 C C . ILE B 1 767 ? 0.306 7.809 3.623 1 37.47 767 ILE B C 1
ATOM 12500 O O . ILE B 1 767 ? -0.83 7.934 4.09 1 37.47 767 ILE B O 1
ATOM 12504 N N . GLY B 1 768 ? 1.226 7.438 4.555 1 40.53 768 GLY B N 1
ATOM 12505 C CA . GLY B 1 768 ? 1.404 7.305 5.988 1 40.53 768 GLY B CA 1
ATOM 12506 C C . GLY B 1 768 ? 0.821 6.02 6.547 1 40.53 768 GLY B C 1
ATOM 12507 O O . GLY B 1 768 ? 0.154 5.27 5.828 1 40.53 768 GLY B O 1
ATOM 12508 N N . PRO B 1 769 ? 1.376 5.434 7.637 1 34.81 769 PRO B N 1
ATOM 12509 C CA . PRO B 1 769 ? 0.579 4.336 8.195 1 34.81 769 PRO B CA 1
ATOM 12510 C C . PRO B 1 769 ? -0.922 4.539 7.996 1 34.81 769 PRO B C 1
ATOM 12512 O O . PRO B 1 769 ? -1.4 5.676 8 1 34.81 769 PRO B O 1
ATOM 12515 N N . PRO B 1 770 ? -1.539 3.66 7.066 1 31.42 770 PRO B N 1
ATOM 12516 C CA . PRO B 1 770 ? -2.965 3.949 6.895 1 31.42 770 PRO B CA 1
ATOM 12517 C C . PRO B 1 770 ? -3.58 4.637 8.109 1 31.42 770 PRO B C 1
ATOM 12519 O O . PRO B 1 770 ? -3.264 4.281 9.25 1 31.42 770 PRO B O 1
ATOM 12522 N N . PRO B 1 771 ? -3.93 5.934 8.039 1 28.94 771 PRO B N 1
ATOM 12523 C CA . PRO B 1 771 ? -4.734 6.289 9.211 1 28.94 771 PRO B CA 1
ATOM 12524 C C . PRO B 1 771 ? -5.723 5.191 9.602 1 28.94 771 PRO B C 1
ATOM 12526 O O . PRO B 1 771 ? -6.094 4.367 8.766 1 28.94 771 PRO B O 1
ATOM 12529 N N . ILE B 1 772 ? -5.785 4.68 10.711 1 25.81 772 ILE B N 1
ATOM 12530 C CA . ILE B 1 772 ? -7.008 3.992 11.102 1 25.81 772 ILE B CA 1
ATOM 12531 C C . ILE B 1 772 ? -8.195 4.582 10.352 1 25.81 772 ILE B C 1
ATOM 12533 O O . ILE B 1 772 ? -8.414 5.797 10.383 1 25.81 772 ILE B O 1
ATOM 12537 N N . THR B 1 773 ? -8.656 3.971 9.336 1 26.42 773 THR B N 1
ATOM 12538 C CA . THR B 1 773 ? -9.766 4.297 8.445 1 26.42 773 THR B CA 1
ATOM 12539 C C . THR B 1 773 ? -10.859 5.051 9.203 1 26.42 773 THR B C 1
ATOM 12541 O O . THR B 1 773 ? -11.586 4.465 10 1 26.42 773 THR B O 1
ATOM 12544 N N . PHE B 1 774 ? -10.641 6.305 9.781 1 22 774 PHE B N 1
ATOM 12545 C CA . PHE B 1 774 ? -11.867 7.086 9.82 1 22 774 PHE B CA 1
ATOM 12546 C C . PHE B 1 774 ? -12.445 7.258 8.414 1 22 774 PHE B C 1
ATOM 12548 O O . PHE B 1 774 ? -11.727 7.109 7.422 1 22 774 PHE B O 1
ATOM 12555 N N . ALA B 1 775 ? -13.727 7.434 8.281 1 21.86 775 ALA B N 1
ATOM 12556 C CA . ALA B 1 775 ? -14.727 7.629 7.23 1 21.86 775 ALA B CA 1
ATOM 12557 C C . ALA B 1 775 ? -14.289 8.711 6.25 1 21.86 775 ALA B C 1
ATOM 12559 O O . ALA B 1 775 ? -13.805 9.773 6.66 1 21.86 775 ALA B O 1
ATOM 12560 N N . PRO B 1 776 ? -14.055 8.383 4.961 1 21.72 776 PRO B N 1
ATOM 12561 C CA . PRO B 1 776 ? -13.578 9.227 3.861 1 21.72 776 PRO B CA 1
ATOM 12562 C C . PRO B 1 776 ? -14.445 10.461 3.648 1 21.72 776 PRO B C 1
ATOM 12564 O O . PRO B 1 776 ? -15.672 10.359 3.594 1 21.72 776 PRO B O 1
ATOM 12567 N N . SER B 1 777 ? -14.062 11.688 4.234 1 19.42 777 SER B N 1
ATOM 12568 C CA . SER B 1 777 ? -14.641 12.961 3.803 1 19.42 777 SER B CA 1
ATOM 12569 C C . SER B 1 777 ? -14.625 13.086 2.283 1 19.42 777 SER B C 1
ATOM 12571 O O . SER B 1 777 ? -13.867 12.383 1.606 1 19.42 777 SER B O 1
ATOM 12573 N N . ASN B 1 778 ? -15.484 14.023 1.677 1 18.69 778 ASN B N 1
ATOM 12574 C CA . ASN B 1 778 ? -15.922 14.562 0.397 1 18.69 778 ASN B CA 1
ATOM 12575 C C . ASN B 1 778 ? -14.773 15.195 -0.373 1 18.69 778 ASN B C 1
ATOM 12577 O O . ASN B 1 778 ? -14.312 16.297 -0.025 1 18.69 778 ASN B O 1
ATOM 12581 N N . LYS B 1 779 ? -13.727 14.617 -0.801 1 19.83 779 LYS B N 1
ATOM 12582 C CA . LYS B 1 779 ? -12.648 15.352 -1.457 1 19.83 779 LYS B CA 1
ATOM 12583 C C . LYS B 1 779 ? -13.148 16.047 -2.719 1 19.83 779 LYS B C 1
ATOM 12585 O O . LYS B 1 779 ? -13.594 15.391 -3.662 1 19.83 779 LYS B O 1
ATOM 12590 N N . ARG B 1 780 ? -13.68 17.344 -2.539 1 18.75 780 ARG B N 1
ATOM 12591 C CA . ARG B 1 780 ? -14.016 18.344 -3.557 1 18.75 780 ARG B CA 1
ATOM 12592 C C . ARG B 1 780 ? -12.875 18.5 -4.559 1 18.75 780 ARG B C 1
ATOM 12594 O O . ARG B 1 780 ? -11.711 18.25 -4.23 1 18.75 780 ARG B O 1
ATOM 12601 N N . ALA B 1 781 ? -13.211 18.75 -5.867 1 19.02 781 ALA B N 1
ATOM 12602 C CA . ALA B 1 781 ? -12.508 19.078 -7.109 1 19.02 781 ALA B CA 1
ATOM 12603 C C . ALA B 1 781 ? -11.555 20.25 -6.91 1 19.02 781 ALA B C 1
ATOM 12605 O O . ALA B 1 781 ? -11.883 21.219 -6.234 1 19.02 781 ALA B O 1
ATOM 12606 N N . ARG B 1 782 ? -10.266 19.984 -7.066 1 20.11 782 ARG B N 1
ATOM 12607 C CA . ARG B 1 782 ? -9.141 20.922 -7.086 1 20.11 782 ARG B CA 1
ATOM 12608 C C . ARG B 1 782 ? -9.422 22.094 -8.016 1 20.11 782 ARG B C 1
ATOM 12610 O O . ARG B 1 782 ? -9.359 21.969 -9.234 1 20.11 782 ARG B O 1
ATOM 12617 N N . THR B 1 783 ? -10.477 22.875 -7.812 1 18.06 783 THR B N 1
ATOM 12618 C CA . THR B 1 783 ? -10.391 24.109 -8.586 1 18.06 783 THR B CA 1
ATOM 12619 C C . THR B 1 783 ? -9.047 24.797 -8.336 1 18.06 783 THR B C 1
ATOM 12621 O O . THR B 1 783 ? -8.461 24.672 -7.262 1 18.06 783 THR B O 1
ATOM 12624 N N . GLU B 1 784 ? -8.406 25.438 -9.344 1 20.67 784 GLU B N 1
ATOM 12625 C CA . GLU B 1 784 ? -7.242 26.266 -9.609 1 20.67 784 GLU B CA 1
ATOM 12626 C C . GLU B 1 784 ? -7.098 27.375 -8.562 1 20.67 784 GLU B C 1
ATOM 12628 O O . GLU B 1 784 ? -7.414 28.531 -8.82 1 20.67 784 GLU B O 1
ATOM 12633 N N . ALA B 1 785 ? -7.395 27.234 -7.301 1 19.05 785 ALA B N 1
ATOM 12634 C CA . ALA B 1 785 ? -7.215 28.594 -6.77 1 19.05 785 ALA B CA 1
ATOM 12635 C C . ALA B 1 785 ? -5.75 29 -6.82 1 19.05 785 ALA B C 1
ATOM 12637 O O . ALA B 1 785 ? -4.867 28.25 -6.395 1 19.05 785 ALA B O 1
ATOM 12638 N N . LEU B 1 786 ? -5.289 30.016 -7.613 1 20.83 786 LEU B N 1
ATOM 12639 C CA . LEU B 1 786 ? -4.047 30.766 -7.668 1 20.83 786 LEU B CA 1
ATOM 12640 C C . LEU B 1 786 ? -3.543 31.094 -6.266 1 20.83 786 LEU B C 1
ATOM 12642 O O . LEU B 1 786 ? -2.334 31.094 -6.02 1 20.83 786 LEU B O 1
ATOM 12646 N N . GLU B 1 787 ? -4.297 31.859 -5.387 1 19.66 787 GLU B N 1
ATOM 12647 C CA . GLU B 1 787 ? -3.527 32.875 -4.688 1 19.66 787 GLU B CA 1
ATOM 12648 C C . GLU B 1 787 ? -2.623 32.25 -3.625 1 19.66 787 GLU B C 1
ATOM 12650 O O . GLU B 1 787 ? -1.42 32.531 -3.596 1 19.66 787 GLU B O 1
ATOM 12655 N N . HIS B 1 788 ? -2.904 32.594 -2.23 1 20.02 788 HIS B N 1
ATOM 12656 C CA . HIS B 1 788 ? -2.031 33.094 -1.17 1 20.02 788 HIS B CA 1
ATOM 12657 C C . HIS B 1 788 ? -1.297 31.938 -0.488 1 20.02 788 HIS B C 1
ATOM 12659 O O . HIS B 1 788 ? -1.147 30.859 -1.069 1 20.02 788 HIS B O 1
ATOM 12665 N N . GLY B 1 789 ? -1.216 31.984 1.005 1 19.48 789 GLY B N 1
ATOM 12666 C CA . GLY B 1 789 ? -0.149 31.781 1.973 1 19.48 789 GLY B CA 1
ATOM 12667 C C . GLY B 1 789 ? 0.155 30.328 2.232 1 19.48 789 GLY B C 1
ATOM 12668 O O . GLY B 1 789 ? 0.903 29.703 1.479 1 19.48 789 GLY B O 1
ATOM 12669 N N . LEU B 1 790 ? 0.149 29.891 3.602 1 19.73 790 LEU B N 1
ATOM 12670 C CA . LEU B 1 790 ? 1.085 29.078 4.375 1 19.73 790 LEU B CA 1
ATOM 12671 C C . LEU B 1 790 ? 0.777 27.594 4.223 1 19.73 790 LEU B C 1
ATOM 12673 O O . LEU B 1 790 ? 1.429 26.766 4.844 1 19.73 790 LEU B O 1
ATOM 12677 N N . ALA B 1 791 ? -0.449 27.188 3.662 1 18.19 791 ALA B N 1
ATOM 12678 C CA . ALA B 1 791 ? -0.998 25.922 4.137 1 18.19 791 ALA B CA 1
ATOM 12679 C C . ALA B 1 791 ? -0.234 24.734 3.553 1 18.19 791 ALA B C 1
ATOM 12681 O O . ALA B 1 791 ? 0.26 24.812 2.424 1 18.19 791 ALA B O 1
ATOM 12682 N N . PHE B 1 792 ? 0.199 23.797 4.441 1 19.12 792 PHE B N 1
ATOM 12683 C CA . PHE B 1 792 ? 0.883 22.547 4.184 1 19.12 792 PHE B CA 1
ATOM 12684 C C . PHE B 1 792 ? 0.161 21.75 3.105 1 19.12 792 PHE B C 1
ATOM 12686 O O . PHE B 1 792 ? -1.042 21.5 3.211 1 19.12 792 PHE B O 1
ATOM 12693 N N . ALA B 1 793 ? 0.477 21.984 1.821 1 19.72 793 ALA B N 1
ATOM 12694 C CA . ALA B 1 793 ? -0.064 21.469 0.563 1 19.72 793 ALA B CA 1
ATOM 12695 C C . ALA B 1 793 ? -0.208 19.953 0.602 1 19.72 793 ALA B C 1
ATOM 12697 O O . ALA B 1 793 ? 0.788 19.234 0.556 1 19.72 793 ALA B O 1
ATOM 12698 N N . SER B 1 794 ? -1.111 19.547 1.501 1 19.39 794 SER B N 1
ATOM 12699 C CA . SER B 1 794 ? -1.416 18.109 1.45 1 19.39 794 SER B CA 1
ATOM 12700 C C . SER B 1 794 ? -1.883 17.703 0.06 1 19.39 794 SER B C 1
ATOM 12702 O O . SER B 1 794 ? -2.758 18.344 -0.525 1 19.39 794 SER B O 1
ATOM 12704 N N . VAL B 1 795 ? -0.987 17.203 -0.809 1 20.7 795 VAL B N 1
ATOM 12705 C CA . VAL B 1 795 ? -1.09 16.719 -2.182 1 20.7 795 VAL B CA 1
ATOM 12706 C C . VAL B 1 795 ? -2.336 15.852 -2.334 1 20.7 795 VAL B C 1
ATOM 12708 O O . VAL B 1 795 ? -2.434 14.789 -1.725 1 20.7 795 VAL B O 1
ATOM 12711 N N . GLY B 1 796 ? -3.447 16.484 -2.359 1 18.92 796 GLY B N 1
ATOM 12712 C CA . GLY B 1 796 ? -4.758 15.898 -2.566 1 18.92 796 GLY B CA 1
ATOM 12713 C C . GLY B 1 796 ? -4.855 15.086 -3.844 1 18.92 796 GLY B C 1
ATOM 12714 O O . GLY B 1 796 ? -4.094 15.312 -4.785 1 18.92 796 GLY B O 1
ATOM 12715 N N . CYS B 1 797 ? -5.516 13.906 -3.846 1 19.56 797 CYS B N 1
ATOM 12716 C CA . CYS B 1 797 ? -5.75 12.734 -4.684 1 19.56 797 CYS B CA 1
ATOM 12717 C C . CYS B 1 797 ? -6.512 13.117 -5.945 1 19.56 797 CYS B C 1
ATOM 12719 O O . CYS B 1 797 ? -7.742 13.195 -5.938 1 19.56 797 CYS B O 1
ATOM 12721 N N . ALA B 1 798 ? -6.121 14.141 -6.672 1 18.86 798 ALA B N 1
ATOM 12722 C CA . ALA B 1 798 ? -6.969 14.398 -7.832 1 18.86 798 ALA B CA 1
ATOM 12723 C C . ALA B 1 798 ? -6.961 13.219 -8.797 1 18.86 798 ALA B C 1
ATOM 12725 O O . ALA B 1 798 ? -5.898 12.68 -9.125 1 18.86 798 ALA B O 1
ATOM 12726 N N . PHE B 1 799 ? -8.086 12.586 -9.039 1 20.61 799 PHE B N 1
ATOM 12727 C CA . PHE B 1 799 ? -8.5 11.344 -9.68 1 20.61 799 PHE B CA 1
ATOM 12728 C C . PHE B 1 799 ? -8.438 11.469 -11.203 1 20.61 799 PHE B C 1
ATOM 12730 O O . PHE B 1 799 ? -8.93 10.594 -11.922 1 20.61 799 PHE B O 1
ATOM 12737 N N . PHE B 1 800 ? -7.699 12.484 -11.758 1 20.56 800 PHE B N 1
ATOM 12738 C CA . PHE B 1 800 ? -8.164 12.695 -13.117 1 20.56 800 PHE B CA 1
ATOM 12739 C C . PHE B 1 800 ? -7.77 11.531 -14.016 1 20.56 800 PHE B C 1
ATOM 12741 O O . PHE B 1 800 ? -8.117 11.5 -15.195 1 20.56 800 PHE B O 1
ATOM 12748 N N . SER B 1 801 ? -6.926 10.625 -13.688 1 19.73 801 SER B N 1
ATOM 12749 C CA . SER B 1 801 ? -6.043 10.234 -14.781 1 19.73 801 SER B CA 1
ATOM 12750 C C . SER B 1 801 ? -6.824 9.586 -15.922 1 19.73 801 SER B C 1
ATOM 12752 O O . SER B 1 801 ? -7.688 8.742 -15.68 1 19.73 801 SER B O 1
ATOM 12754 N N . GLU B 1 802 ? -7.047 10.367 -16.969 1 20.89 802 GLU B N 1
ATOM 12755 C CA . GLU B 1 802 ? -7.5 9.82 -18.234 1 20.89 802 GLU B CA 1
ATOM 12756 C C . GLU B 1 802 ? -6.738 8.547 -18.594 1 20.89 802 GLU B C 1
ATOM 12758 O O . GLU B 1 802 ? -5.566 8.398 -18.25 1 20.89 802 GLU B O 1
ATOM 12763 N N . PRO B 1 803 ? -7.461 7.578 -18.984 1 21.14 803 PRO B N 1
ATOM 12764 C CA . PRO B 1 803 ? -6.891 6.246 -19.188 1 21.14 803 PRO B CA 1
ATOM 12765 C C . PRO B 1 803 ? -5.734 6.242 -20.188 1 21.14 803 PRO B C 1
ATOM 12767 O O . PRO B 1 803 ? -5.742 7.016 -21.141 1 21.14 803 PRO B O 1
ATOM 12770 N N . PRO B 1 804 ? -4.527 6.117 -19.734 1 20.47 804 PRO B N 1
ATOM 12771 C CA . PRO B 1 804 ? -3.43 6.125 -20.703 1 20.47 804 PRO B CA 1
ATOM 12772 C C . PRO B 1 804 ? -3.758 5.344 -21.969 1 20.47 804 PRO B C 1
ATOM 12774 O O . PRO B 1 804 ? -4.383 4.281 -21.906 1 20.47 804 PRO B O 1
ATOM 12777 N N . ARG B 1 805 ? -4.086 6.094 -22.984 1 20.41 805 ARG B N 1
ATOM 12778 C CA . ARG B 1 805 ? -4.324 5.492 -24.297 1 20.41 805 ARG B CA 1
ATOM 12779 C C . ARG B 1 805 ? -3.164 4.594 -24.703 1 20.41 805 ARG B C 1
ATOM 12781 O O . ARG B 1 805 ? -2.002 4.91 -24.438 1 20.41 805 ARG B O 1
ATOM 12788 N N . THR B 1 806 ? -3.504 3.377 -24.875 1 18.98 806 THR B N 1
ATOM 12789 C CA . THR B 1 806 ? -2.602 2.32 -25.328 1 18.98 806 THR B CA 1
ATOM 12790 C C . THR B 1 806 ? -1.853 2.746 -26.578 1 18.98 806 THR B C 1
ATOM 12792 O O . THR B 1 806 ? -2.459 3.246 -27.531 1 18.98 806 THR B O 1
ATOM 12795 N N . PRO B 1 807 ? -0.661 3.141 -26.453 1 19.61 807 PRO B N 1
ATOM 12796 C CA . PRO B 1 807 ? 0.055 3.596 -27.641 1 19.61 807 PRO B CA 1
ATOM 12797 C C . PRO B 1 807 ? -0.225 2.725 -28.875 1 19.61 807 PRO B C 1
ATOM 12799 O O . PRO B 1 807 ? -0.54 1.539 -28.734 1 19.61 807 PRO B O 1
ATOM 12802 N N . PRO B 1 808 ? -0.576 3.367 -29.984 1 19.12 808 PRO B N 1
ATOM 12803 C CA . PRO B 1 808 ? -0.882 2.631 -31.203 1 19.12 808 PRO B CA 1
ATOM 12804 C C . PRO B 1 808 ? 0.201 1.617 -31.578 1 19.12 808 PRO B C 1
ATOM 12806 O O . PRO B 1 808 ? 1.354 1.765 -31.156 1 19.12 808 PRO B O 1
ATOM 12809 N N . ARG B 1 809 ? -0.244 0.437 -32.062 1 18.56 809 ARG B N 1
ATOM 12810 C CA . ARG B 1 809 ? 0.491 -0.723 -32.562 1 18.56 809 ARG B CA 1
ATOM 12811 C C . ARG B 1 809 ? 1.528 -0.311 -33.594 1 18.56 809 ARG B C 1
ATOM 12813 O O . ARG B 1 809 ? 1.186 0.275 -34.625 1 18.56 809 ARG B O 1
ATOM 12820 N N . ARG B 1 810 ? 2.664 0.164 -33.156 1 18.75 810 ARG B N 1
ATOM 12821 C CA . ARG B 1 810 ? 3.559 0.332 -34.281 1 18.75 810 ARG B CA 1
ATOM 12822 C C . ARG B 1 810 ? 3.574 -0.918 -35.156 1 18.75 810 ARG B C 1
ATOM 12824 O O . ARG B 1 810 ? 3.271 -2.016 -34.688 1 18.75 810 ARG B O 1
ATOM 12831 N N . GLY B 1 811 ? 3.719 -0.776 -36.625 1 18.69 811 GLY B N 1
ATOM 12832 C CA . GLY B 1 811 ? 3.791 -1.616 -37.812 1 18.69 811 GLY B CA 1
ATOM 12833 C C . GLY B 1 811 ? 4.688 -2.826 -37.625 1 18.69 811 GLY B C 1
ATOM 12834 O O . GLY B 1 811 ? 5.469 -2.891 -36.688 1 18.69 811 GLY B O 1
ATOM 12835 N N . THR B 1 812 ? 4.41 -3.879 -38.531 1 16.44 812 THR B N 1
ATOM 12836 C CA . THR B 1 812 ? 4.93 -5.148 -39.031 1 16.44 812 THR B CA 1
ATOM 12837 C C . THR B 1 812 ? 6.398 -5.016 -39.406 1 16.44 812 THR B C 1
ATOM 12839 O O . THR B 1 812 ? 6.727 -4.281 -40.344 1 16.44 812 THR B O 1
ATOM 12842 N N . ILE B 1 813 ? 7.426 -4.656 -38.688 1 16.94 813 ILE B N 1
ATOM 12843 C CA . ILE B 1 813 ? 8.555 -5.035 -39.531 1 16.94 813 ILE B CA 1
ATOM 12844 C C . ILE B 1 813 ? 8.492 -6.531 -39.812 1 16.94 813 ILE B C 1
ATOM 12846 O O . ILE B 1 813 ? 8.094 -7.328 -38.969 1 16.94 813 ILE B O 1
ATOM 12850 N N . VAL B 1 814 ? 9.062 -6.922 -41.062 1 17.91 814 VAL B N 1
ATOM 12851 C CA . VAL B 1 814 ? 9.898 -8.023 -41.531 1 17.91 814 VAL B CA 1
ATOM 12852 C C . VAL B 1 814 ? 11 -8.297 -40.5 1 17.91 814 VAL B C 1
ATOM 12854 O O . VAL B 1 814 ? 11.602 -7.367 -39.969 1 17.91 814 VAL B O 1
#

Secondary structure (DSSP, 8-state):
----EEEE-HHHHIIIIIS--SS-TT-PPPPPSS-TTGGGTTGGGS-HHHHHHHHHHHHHHTT-STT-EEEE-SSSPPTT-TT----SEEEE-GGG--SSS---GGG-SEEEEEES-TTTT-SB-SSSSS--B--SHHHHHHHHHHHHHHHHHHHHS-BS-EEEEEEETTEEEEEEE-SS-EEEEPPEETTT-HHHHHHHHHHHTT--TTTTTB-TTEEEE-TTSHHHHHHHHHTS--SSSPPBP-SSEEESSPPPTT--BHHHHHHHHHH--TTS-EEEEEEEETTEEEEEEE-S-SEE---SSS---EEEEEEETT-SS--EEEEEEEEEE--TT---HHHHHHHHHHTT-TTSPPEEEEEEEEEEE--HHHHHHHHS-----------------------------------------------SS----TT--SPPEEEEEEEES--PEEGGG--BHHHHHHHHHHHHHHHHHHHHHH-EE-----GGGEEEEEEEEE-TTSSS-EEEEEEEEE--GGG-EE---SSS-----SSS--S-GGGS-HHHHH-TTPPP-HHHHHHHHHHHHHHHHHHHS--S-S-HHHHHIIIII-EEEETTEEEE-HHHHHHHHHT--BSSTT-PBP--SSTHHHHHHHHHHHHHHHHHHHHHHHHHHHHHH---------------------HHHHTHHHHGGGS------S---TT---PPPPHHHHHHHHTTSSSHHHHHHHHHHHH-S--TT-B--S-SS-TT---SS-SSS---------------------------------------------/----EEEE-HHHHIIIIIS--SS-TT-PPPPPSS-TTGGGTTGGGS-HHHHHHHHHHHHHHTT-STT-EEEE-SSSPPTT-TT----SEEEE-GGG--SSS---GGG-SEEEEEES-TTTT-SB-SSSSS--B--SHHHHHHHHHHHHHHHHHHHHS-BS-EEEEEEETTEEEEEEE-SS-EEEEPPEETTT-HHHHHHHHHHHTT--TTTTTB-TTEEEE-TTSHHHHHHHHHTS--SSSPPBP-S-EEESSPPPTT--BHHHHHHHHHH--TTS-EEEEEEEETTEEEEEEE-S-SEE---SSS---EEEEEEETT-SS--EEEEEEEEEE--TT---HHHHHHHHHHTT-TTSPPEEEEEEEEEEE--HHHHHHHHS-----------------------------------------------SS----TT--SPPEEEEEEEES--PEEGGG--BHHHHHHHHHHHHHHHHHIIIII-EE-----GGGEEEEEEEEE-TTSSS-EEEEEEEEE--GGG-EE---SSS-----SSS--S-GGGS-HHHHH-TTPPP-HHHHHHHHHHHHHHHHHHHS--S-S-HHHHHIIIII-EEEETTEEEE-HHHHHHHHHT--BSSTT-PBP--SSTHHHHHHHHHHHHHHHHHHHHHHHHHHHHHH---------------------HHHHTHHHHGGGS------S---TT---PPPPHHHHHHHHTTSSSHHHHHHHHHHHH-S--TT-B--S-SS-TT---SS-SSS---------------------------------------------

Foldseek 3Di:
DDFAEDEDALVVCCVPQLQDPDDVSVDADDDDPDQLQLVLVPLLPDDQLVNLVSVLCSCQVVVLAAQKHKDAQQPFEAPPPPQTQTAGMAIFGPVPHDDPSYHLLLGGLETEHEARAAPQQAQFDPPDPPGTGDDDPNSLQNVLSVQVSLQSSVQQAPFLKAWYWYHYRQWIKIWMAHQFHMYIYDIDRCSVVVVSVSSSSHSNSPDDSVSSTHDPQKAWDDPPDPLNVVLVVLLDADPVAGADEQDWDFDQDFDDPQHHHPVLSPQSNVLQDPSGIKIWGWFDFPRDIFTKIFGRFPDFDDGRHDFRKTKTFIWRPPDPPTATWIKIKTFAFDDPPQDAPLVLLVLLVVLVQPQAFAFDGKDFDPPRKDCVLVVVCVVVPDPPDPPPPDPDDPDPPDPDDPDPDPPDDPDPDDPPPPPDDPPPPPPPNPDDDPPRPTTMTTIMMTITRDDFAQLLPQWFLLLNLQQLLLVLSSQQSCCVRVQKHQQAQASRQKTWGWDWAAQPVDPSRIITGTHIHGYDSSVMDGDDDPDDDPPPRDPDQDYDQQQFAQVCQAPVPDDDALLRVVSSSVSNSVLSQLFFWDKPQQQSVVVSCQQRFDWDDDPNGTHHHPQVVCCLLVLFDANDPVRHGIDRPFLVVVLSNLSSLLSNLQVLQVVLVVLVVCVVVPPPPPPPPDDDDPPPPDDPDPVVVVVVVVPVVPPPPPPPDPPPDVSPGDPHRDPSSVVSPVCSNHSPNSSVSSVVRSPDDDGPRTTGPDGSNDLQDADPDPTDPPDPDNHDRDPDDPDPDDDDGHYPCPSDNPCPPPPPPDPPDPDDDD/DDFDEDEDALVVCCVPQLQPPDDVSVDAFDDDPDQLQLVLPPLLPDDQLVNLVSVLCSCQVVVLAAQKHKDAQQPFEAPPPQQTQTAGMAIFGPVPHDDPSYHLLLGGLETEHEARAAPQQQQFDPPDPPGTGDDDPNSLQNVLSVQVSLQSSVQQAPFLKAWYWYHYRQWIKIWMAHQFHMYIYDIDRCSVVVVSVSSSSHSNSPDDSVSSTHDPQKAWDDPPDPLNVVLVVLLDADPVQGADEQDWDFDQDFDDPQHHHPVLSPQSNVLQDPSGIKIWGWFDFPRDTFTKIFGRFPEFDDGRHDFRKTKTFIWRPPDPPTATWIKIKTFAFDDPPQDAPLVLLVLLVVLVQPQAFAFDGKDFDPPRKDCVLVVVCVVVPDPPDPPPPPPDDPDDPPPDDPDPDPPDPDDDPPPPPPPDPPPPPPPPNPDDDPPRPTTMTTIMMTITRDDFAQLLPQWFLLLNLQQLLLVLSSQQSCCVRVQKHQQAQARLQKTWGWDWAAQPVDPSRIITGTHIHGYDSSVMDGDDDPDDDPPPRDPDQDYDQQQFAQVCQAPVPDDDALLRNVSSSVSNSVLSQLFFWDKPQQQSVVVSCQQRFDWDADPNGTHHHPQPVCCLLVQFDANDPVRHGIDRPFLVVVLSNLSSLLSNLQVLQVVLVVLVVCVVVDPPPPPPPDDDDPPPDDDPDPVVVVVVVVPVPPPPPPPPDPDPDVSPGDPHDDPVSVVSNVCSNHSPNSSVSSVVRSPDDDGPRTTGPDTSNDLQDADPPPTDPPDPDNNDRSPDDPDPDPDDGDYPCPSDNNPPDDDPPDPDDPDDDD

pLDDT: mean 78.26, std 25.67, range [16.22, 98.75]

Nearest PDB structures (foldseek):
  5a14-assembly1_A  TM=5.493E-01  e=5.295E-02  Homo sapiens
  4czy-assembly1_B  TM=5.054E-01  e=4.605E-01  Neurospora crassa
  4czy-assembly1_D  TM=3.805E-01  e=3.710E-01  Neurospora crassa
  4cyj-assembly1_B  TM=4.933E-01  e=1.094E+00  Thermochaetoides thermophila
  4cyj-assembly2_C  TM=5.038E-01  e=1.597E+00  Thermochaetoides thermophila